Protein 3E05 (pdb70)

Secondary structure (DSSP, 8-state):
---SS---GGGS---TTTS--HHHHHHHHHHTT--TT-EEEEET-TT-HHHHHHHHH-TTSEEEEEE--HHHHHHHHHHHHHHT-TTEEEEE--TTTT-TTSPPPSEEEES--TT-HHHHHHHHHHHPPTT-EEEEEE-BHHHHHHHHHHHHHTT-EEEEEEEEEEEE----B-EEPPPEEEEEEE--/----SS---GGGS---TTTS--HHHHHHHHHHTT--TT-EEEEET-TT-HHHHHHHHH-TTSEEEEEE--HHHHHHHHHHHHHHT-TTEEEEE--TTTT-TTSPPPSEEEES--TT-HHHHHHHHHHHPPTT-EEEEEE-BHHHHHHHHHHHHHTT-EEEEEEEEEEE--SSSSS-B-EEPPPEEEEEEE--/--S-SS---GGGS---TTTS--HHHHHHHHHHTT--TT-EEEEET-TT-HHHHHHHHH-TTSEEEEEE--HHHHHHHHHHHHHHT-TTEEEEE--TTTTGGGSPPPSEEEES--TT-HHHHHHHHHHHPPTT-EEEEEE-BHHHHHHHHHHHHHTT-EEEEEEEEEEE-------B-EEPPPEEEEEEE-/--SS---GGGS---TTTS--HHHHHHHHHHTT--TT-EEEEET-TT-HHHHHHHHH-TTSEEEEEE--HHHHHHHHHHHHHTT-TTEEEEE--TTTT-TTSPPPSEEEES--TT-HHHHHHHHHHHPPTT-EEEEEE-SHHHHHHHHHHHHHTT-EEEEEEEEEEEEESSSS--EEEEPPPEEEEEEE-S--/---SS---GGGS---TTTS--HHHHHHHHHHTT--TT-EEEEET-TT-HHHHHHHHH-TTSEEEEEE--HHHHHHHHHHHHHHT-TTEEEEE--TTTT-TTSPPPSEEEES--TT-HHHHHHHHHHHPPTT-EEEEEE-BHHHHHHHHHHHHHTT-EEEEEEEEEEE--SS-TTS--EEPPPEEEEEEE--/---SS---GGGS---TTTS--HHHHHHHHHHTT--TT-EEEEET-TT-HHHHHHHHH-TTSEEEEEE--HHHHHHHHHHHHHTT-TTEEEEE--TTTT-TTSPPPSEEEES--TT-HHHHHHHHHHHPPTT-EEEEEE-BHHHHHHHHHHHHHTT-EEEEEEEEEEE----B-EEPPPEEEEEEE--/--SS---GGGS---TTTS--HHHHHHHHHHTT--TT-EEEEET-TT-HHHHHHHHH-TTSEEEEEE--HHHHHHHHHHHHHHT-TTEEEEE--TTTTSTTSPPPSEEEES--TT-HHHHHHHHHHHPPTT-EEEEEE-BHHHHHHHHHHHHHTT-EEEEEEEEEEE--SSSS--B-EEPPPEEEEEEE-/-TTS-SS---GGGS---TTTS--HHHHHHHHHHTT--TT-EEEEET-TT-HHHHHHHHH-TTSEEEEEE--HHHHHHHHHHHHHTT-TTEEEEE--TTTT-TTSPPPSEEEES--TT-HHHHHHHHHHHPPTT-EEEEEE-BHHHHHHHHHHHHHTT-EEEEEEEEEEE------B-EEPPPEEEEEEE--

Structure (mmCIF, N/CA/C/O backbone):
data_3E05
#
_entry.id   3E05
#
_cell.length_a   124.710
_cell.length_b   83.451
_cell.length_c   149.056
_cell.angle_alpha   90.00
_cell.angle_beta   95.72
_cell.angle_gamma   90.00
#
_symmetry.space_group_name_H-M   'C 1 2 1'
#
loop_
_entity.id
_entity.type
_entity.pdbx_description
1 polymer 'Precorrin-6Y C5,15-methyltran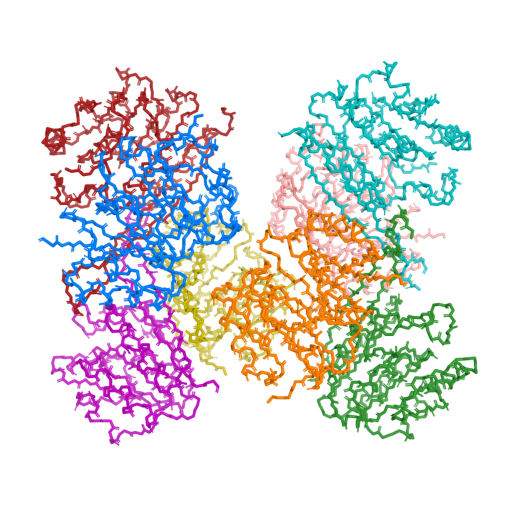sferase (Decarboxylating)'
2 non-polymer 'CHLORIDE ION'
3 non-polymer GLYCEROL
4 water water
#
loop_
_atom_site.group_PDB
_atom_site.id
_atom_site.type_symbol
_atom_site.label_atom_id
_atom_site.label_alt_id
_atom_site.label_comp_id
_atom_site.label_asym_id
_atom_site.label_entity_id
_atom_site.label_seq_id
_atom_site.pdbx_PDB_ins_code
_atom_site.Cartn_x
_atom_site.Cartn_y
_atom_site.Cartn_z
_atom_site.occupancy
_atom_site.B_iso_or_equiv
_atom_site.auth_seq_id
_atom_site.auth_comp_id
_atom_site.auth_asym_id
_atom_site.auth_atom_id
_atom_site.pdbx_PDB_model_num
ATOM 1 N N . GLN A 1 5 ? -9.927 -5.363 31.796 1.00 56.17 213 GLN A N 1
ATOM 2 C CA . GLN A 1 5 ? -9.620 -5.325 33.259 1.00 55.00 213 GLN A CA 1
ATOM 3 C C . GLN A 1 5 ? -10.885 -5.198 34.114 1.00 46.88 213 GLN A C 1
ATOM 4 O O . GLN A 1 5 ? -11.647 -4.226 34.001 1.00 42.53 213 GLN A O 1
ATOM 10 N N . TYR A 1 6 ? -11.088 -6.199 34.967 1.00 44.35 214 TYR A N 1
ATOM 11 C CA . TYR A 1 6 ? -12.217 -6.234 35.901 1.00 40.01 214 TYR A CA 1
ATOM 12 C C . TYR A 1 6 ? -11.708 -6.238 37.328 1.00 37.88 214 TYR A C 1
ATOM 13 O O . TYR A 1 6 ? -10.649 -6.834 37.594 1.00 34.86 214 TYR A O 1
ATOM 22 N N . PRO A 1 7 ? -12.459 -5.603 38.267 1.00 39.10 215 PRO A N 1
ATOM 23 C CA . PRO A 1 7 ? -11.993 -5.666 39.653 1.00 32.72 215 PRO A CA 1
ATOM 24 C C . PRO A 1 7 ? -11.995 -7.091 40.197 1.00 31.70 215 PRO A C 1
ATOM 25 O O . PRO A 1 7 ? -12.636 -7.969 39.612 1.00 35.56 215 PRO A O 1
ATOM 29 N N . VAL A 1 8 ? -11.270 -7.304 41.296 1.00 29.50 216 VAL A N 1
ATOM 30 C CA . VAL A 1 8 ? -11.200 -8.601 41.945 1.00 28.35 216 VAL A CA 1
ATOM 31 C C . VAL A 1 8 ? -12.615 -8.985 42.436 1.00 30.01 216 VAL A C 1
ATOM 32 O O . VAL A 1 8 ? -13.068 -10.105 42.215 1.00 29.06 216 VAL A O 1
ATOM 36 N N . ILE A 1 9 ? -13.304 -8.037 43.085 1.00 26.49 217 ILE A N 1
ATOM 37 C CA . ILE A 1 9 ? -14.713 -8.200 43.426 1.00 29.14 217 ILE A CA 1
ATOM 38 C C . ILE A 1 9 ? -15.356 -6.863 43.148 1.00 32.51 217 ILE A C 1
ATOM 39 O O . ILE A 1 9 ? -14.672 -5.833 43.135 1.00 31.12 217 ILE A O 1
ATOM 44 N N . GLY A 1 10 ? -16.665 -6.876 42.939 1.00 31.35 218 GLY A N 1
ATOM 45 C CA . GLY A 1 10 ? -17.402 -5.652 42.674 1.00 31.37 218 GLY A CA 1
ATOM 46 C C . GLY A 1 10 ? -17.550 -5.384 41.192 1.00 34.86 218 GLY A C 1
ATOM 47 O O . GLY A 1 10 ? -17.611 -4.225 40.760 1.00 34.72 218 GLY A O 1
ATOM 48 N N . ILE A 1 11 ? -17.584 -6.459 40.416 1.00 34.08 219 ILE A N 1
ATOM 49 C CA . ILE A 1 11 ? -17.901 -6.377 38.987 1.00 32.61 219 ILE A CA 1
ATOM 50 C C . ILE A 1 11 ? -19.358 -5.940 38.874 1.00 34.96 219 ILE A C 1
ATOM 51 O O . ILE A 1 11 ? -20.216 -6.471 39.580 1.00 35.65 219 ILE A O 1
ATOM 56 N N . ASP A 1 12 ? -19.619 -4.938 38.036 1.00 33.37 220 ASP A N 1
ATOM 57 C CA . ASP A 1 12 ? -20.968 -4.387 37.866 1.00 39.91 220 ASP A CA 1
ATOM 58 C C . ASP A 1 12 ? -21.918 -5.458 37.366 1.00 36.37 220 ASP A C 1
ATOM 59 O O . ASP A 1 12 ? -21.538 -6.244 36.496 1.00 36.17 220 ASP A O 1
ATOM 64 N N . ASP A 1 13 ? -23.139 -5.479 37.911 1.00 34.06 221 ASP A N 1
ATOM 65 C CA . ASP A 1 13 ? -24.130 -6.516 37.578 1.00 36.00 221 ASP A CA 1
ATOM 66 C C . ASP A 1 13 ? -24.430 -6.582 36.073 1.00 35.57 221 ASP A C 1
ATOM 67 O O . ASP A 1 13 ? -24.696 -7.662 35.543 1.00 34.29 221 ASP A O 1
ATOM 72 N N . ASP A 1 14 ? -24.375 -5.427 35.403 1.00 38.25 222 ASP A N 1
ATOM 73 C CA . ASP A 1 14 ? -24.665 -5.327 33.958 1.00 43.71 222 ASP A CA 1
ATOM 74 C C . ASP A 1 14 ? -23.681 -6.080 33.066 1.00 43.19 222 ASP A C 1
ATOM 75 O O . ASP A 1 14 ? -23.987 -6.359 31.904 1.00 44.53 222 ASP A O 1
ATOM 80 N N . GLU A 1 15 ? -22.504 -6.394 33.605 1.00 36.86 223 GLU A N 1
ATOM 81 C CA . GLU A 1 15 ? -21.453 -7.087 32.863 1.00 37.65 223 GLU A CA 1
ATOM 82 C C . GLU A 1 15 ? -21.686 -8.585 32.772 1.00 38.18 223 GLU A C 1
ATOM 83 O O . GLU A 1 15 ? -21.056 -9.283 31.969 1.00 39.23 223 GLU A O 1
ATOM 89 N N . PHE A 1 16 ? -22.587 -9.090 33.604 1.00 37.29 224 PHE A N 1
ATOM 90 C CA . PHE A 1 16 ? -22.910 -10.495 33.561 1.00 34.91 224 PHE A CA 1
ATOM 91 C C . PHE A 1 16 ? -24.083 -10.704 32.615 1.00 37.94 224 PHE A C 1
ATOM 92 O O . PHE A 1 16 ? -25.014 -9.890 32.575 1.00 39.39 224 PHE A O 1
ATOM 100 N N . ALA A 1 17 ? -24.018 -11.781 31.842 1.00 37.42 225 ALA A N 1
ATOM 101 C CA . ALA A 1 17 ? -25.172 -12.252 31.091 1.00 41.28 225 ALA A CA 1
ATOM 102 C C . ALA A 1 17 ? -26.091 -12.870 32.127 1.00 41.40 225 ALA A C 1
ATOM 103 O O . ALA A 1 17 ? -25.686 -13.780 32.862 1.00 39.19 225 ALA A O 1
ATOM 105 N N . THR A 1 18 ? -27.312 -12.345 32.214 1.00 41.80 226 THR A N 1
ATOM 106 C CA . THR A 1 18 ? -28.236 -12.747 33.263 1.00 45.11 226 THR A CA 1
ATOM 107 C C . THR A 1 18 ? -29.701 -12.568 32.862 1.00 47.23 226 THR A C 1
ATOM 108 O O . THR A 1 18 ? -29.999 -12.119 31.760 1.00 49.05 226 THR A O 1
ATOM 112 N N . ALA A 1 19 ? -30.596 -12.959 33.762 1.00 49.02 227 ALA A N 1
ATOM 113 C CA . ALA A 1 19 ? -32.015 -12.664 33.654 1.00 51.67 227 ALA A CA 1
ATOM 114 C C . ALA A 1 19 ? -32.415 -11.814 34.849 1.00 56.73 227 ALA A C 1
ATOM 115 O O . ALA A 1 19 ? -31.713 -11.788 35.872 1.00 53.77 227 ALA A O 1
ATOM 117 N N . LYS A 1 20 ? -33.537 -11.112 34.700 1.00 60.47 228 LYS A N 1
ATOM 118 C CA . LYS A 1 20 ? -34.168 -10.365 35.779 1.00 64.68 228 LYS A CA 1
ATOM 119 C C . LYS A 1 20 ? -34.444 -11.287 36.972 1.00 61.42 228 LYS A C 1
ATOM 120 O O . LYS A 1 20 ? -34.961 -12.398 36.799 1.00 61.84 228 LYS A O 1
ATOM 126 N N . LYS A 1 21 ? -34.060 -10.818 38.162 1.00 57.34 229 LYS A N 1
ATOM 127 C CA . LYS A 1 21 ? -34.221 -11.528 39.455 1.00 56.74 229 LYS A CA 1
ATOM 128 C C . LYS A 1 21 ? -33.251 -12.703 39.694 1.00 52.22 229 LYS A C 1
ATOM 129 O O . LYS A 1 21 ? -33.259 -13.297 40.774 1.00 50.14 229 LYS A O 1
ATOM 135 N N . LEU A 1 22 ? -32.410 -13.024 38.710 1.00 43.51 230 LEU A N 1
ATOM 136 C CA . LEU A 1 22 ? -31.521 -14.184 38.818 1.00 40.07 230 LEU A CA 1
ATOM 137 C C . LEU A 1 22 ? -30.185 -13.887 39.507 1.00 37.40 230 LEU A C 1
ATOM 138 O O . LEU A 1 22 ? -29.746 -14.652 40.382 1.00 33.31 230 LEU A O 1
ATOM 143 N N . ILE A 1 23 ? -29.540 -12.796 39.096 1.00 32.92 231 ILE A N 1
ATOM 144 C CA . ILE A 1 23 ? -28.191 -12.497 39.565 1.00 34.90 231 ILE A CA 1
ATOM 145 C C . ILE A 1 23 ? -28.123 -12.261 41.092 1.00 33.16 231 ILE A C 1
ATOM 146 O O . ILE A 1 23 ? -29.022 -11.660 41.687 1.00 33.85 231 ILE A O 1
ATOM 151 N N . THR A 1 24 ? -27.088 -12.802 41.727 1.00 32.93 232 THR A N 1
ATOM 152 C CA . THR A 1 24 ? -26.753 -12.369 43.074 1.00 30.14 232 THR A CA 1
ATOM 153 C C . THR A 1 24 ? -26.160 -10.973 42.855 1.00 31.06 232 THR A C 1
ATOM 154 O O . THR A 1 24 ? -25.068 -10.831 42.296 1.00 30.62 232 THR A O 1
ATOM 158 N N . LYS A 1 25 ? -26.905 -9.944 43.256 1.00 26.06 233 LYS A N 1
ATOM 159 C CA . LYS A 1 25 ? -26.472 -8.566 43.041 1.00 24.62 233 LYS A CA 1
ATOM 160 C C . LYS A 1 25 ? -25.183 -8.236 43.778 1.00 28.87 233 LYS A C 1
ATOM 161 O O . LYS A 1 25 ? -24.881 -8.831 44.802 1.00 23.40 233 LYS A O 1
ATOM 167 N N . GLN A 1 26 ? -24.452 -7.252 43.247 1.00 25.74 234 GLN A N 1
ATOM 168 C CA . GLN A 1 26 ? -23.098 -6.895 43.665 1.00 25.84 234 GLN A CA 1
ATOM 169 C C . GLN A 1 26 ? -22.848 -6.775 45.166 1.00 25.17 234 GLN A C 1
ATOM 170 O O . GLN A 1 26 ? -21.878 -7.330 45.680 1.00 23.15 234 GLN A O 1
ATOM 176 N N . GLU A 1 27 ? -23.698 -6.015 45.858 1.00 23.51 235 GLU A N 1
ATOM 177 C CA . GLU A 1 27 ? -23.504 -5.752 47.269 1.00 24.28 235 GLU A CA 1
ATOM 178 C C . GLU A 1 27 ? -23.676 -7.026 48.109 1.00 22.70 235 GLU A C 1
ATOM 179 O O . GLU A 1 27 ? -22.821 -7.338 48.933 1.00 22.91 235 GLU A O 1
ATOM 185 N N . VAL A 1 28 ? -24.755 -7.765 47.856 1.00 21.33 236 VAL A N 1
ATOM 186 C CA . VAL A 1 28 ? -25.066 -9.009 48.575 1.00 24.16 236 VAL A CA 1
ATOM 187 C C . VAL A 1 28 ? -24.049 -10.092 48.192 1.00 23.34 236 VAL A C 1
ATOM 188 O O . VAL A 1 28 ? -23.650 -10.924 49.026 1.00 20.98 236 VAL A O 1
ATOM 192 N N . ARG A 1 29 ? -23.630 -10.071 46.930 1.00 22.86 237 ARG A N 1
ATOM 193 C CA . ARG A 1 29 ? -22.513 -10.929 46.483 1.00 22.61 237 ARG A CA 1
ATOM 194 C C . ARG A 1 29 ? -21.236 -10.744 47.318 1.00 19.99 237 ARG A C 1
ATOM 195 O O . ARG A 1 29 ? -20.648 -11.716 47.753 1.00 24.12 237 ARG A O 1
ATOM 203 N N . ALA A 1 30 ? -20.817 -9.494 47.521 1.00 23.19 238 ALA A N 1
ATOM 204 C CA . ALA A 1 30 ? -19.692 -9.160 48.376 1.00 27.46 238 ALA A CA 1
ATOM 205 C C . ALA A 1 30 ? -19.871 -9.696 49.806 1.00 23.92 238 ALA A C 1
ATOM 206 O O . ALA A 1 30 ? -18.950 -10.296 50.351 1.00 22.64 238 ALA A O 1
ATOM 208 N N . VAL A 1 31 ? -21.048 -9.493 50.405 1.00 24.28 239 VAL A N 1
ATOM 209 C CA . VAL A 1 31 ? -21.299 -10.026 51.756 1.00 24.54 239 VAL A CA 1
ATOM 210 C C . VAL A 1 31 ? -21.291 -11.559 51.739 1.00 25.02 239 VAL A C 1
ATOM 211 O O . VAL A 1 31 ? -20.728 -12.192 52.639 1.00 23.30 239 VAL A O 1
ATOM 215 N N . THR A 1 32 ? -21.862 -12.143 50.694 1.00 24.11 240 THR A N 1
ATOM 216 C CA . THR A 1 32 ? -21.880 -13.606 50.568 1.00 23.03 240 THR A CA 1
ATOM 217 C C . THR A 1 32 ? -20.449 -14.168 50.521 1.00 26.81 240 THR A C 1
ATOM 218 O O . THR A 1 32 ? -20.111 -15.098 51.264 1.00 27.51 240 THR A O 1
ATOM 222 N N . LEU A 1 33 ? -19.614 -13.561 49.683 1.00 23.84 241 LEU A N 1
ATOM 223 C CA . LEU A 1 33 ? -18.197 -13.947 49.574 1.00 26.33 241 LEU A CA 1
ATOM 224 C C . LEU A 1 33 ? -17.495 -13.876 50.922 1.00 27.61 241 LEU A C 1
ATOM 225 O O . LEU A 1 33 ? -16.771 -14.794 51.299 1.00 26.98 241 LEU A O 1
ATOM 230 N N . SER A 1 34 ? -17.762 -12.786 51.648 1.00 23.77 242 SER A N 1
ATOM 231 C CA . SER A 1 34 ? -17.236 -12.533 52.974 1.00 28.69 242 SER A CA 1
ATOM 232 C C . SER A 1 34 ? -17.655 -13.650 53.939 1.00 29.47 242 SER A C 1
ATOM 233 O O . SER A 1 34 ? -16.816 -14.204 54.653 1.00 30.11 242 SER A O 1
ATOM 236 N N . LYS A 1 35 ? -18.933 -14.026 53.903 1.00 22.90 243 LYS A N 1
ATOM 237 C CA . LYS A 1 35 ? -19.453 -15.083 54.801 1.00 27.59 243 LYS A CA 1
ATOM 238 C C . LYS A 1 35 ? -18.864 -16.463 54.498 1.00 27.35 243 LYS A C 1
ATOM 239 O O . LYS A 1 35 ? -18.727 -17.313 55.397 1.00 27.48 243 LYS A O 1
ATOM 245 N N . LEU A 1 36 ? -18.537 -16.684 53.232 1.00 28.72 244 LEU A N 1
ATOM 246 C CA . LEU A 1 36 ? -17.903 -17.936 52.823 1.00 31.70 244 LEU A CA 1
ATOM 247 C C . LEU A 1 36 ? -16.506 -18.157 53.412 1.00 34.44 244 LEU A C 1
ATOM 248 O O . LEU A 1 36 ? -16.004 -19.278 53.353 1.00 36.11 244 LEU A O 1
ATOM 253 N N . ARG A 1 37 ? -15.887 -17.104 53.962 1.00 32.80 245 ARG A N 1
ATOM 254 C CA . ARG A 1 37 ? -14.573 -17.204 54.628 1.00 39.00 245 ARG A CA 1
ATOM 255 C C . ARG A 1 37 ? -13.539 -17.892 53.722 1.00 35.21 245 ARG A C 1
ATOM 256 O O . ARG A 1 37 ? -12.947 -18.898 54.099 1.00 37.71 245 ARG A O 1
ATOM 264 N N . LEU A 1 38 ? -13.339 -17.332 52.531 1.00 33.87 246 LEU A N 1
ATOM 265 C CA . LEU A 1 38 ? -12.522 -17.960 51.492 1.00 34.54 246 LEU A CA 1
ATOM 266 C C . LEU A 1 38 ? -11.037 -17.773 51.770 1.00 37.54 246 LEU A C 1
ATOM 267 O O . LEU A 1 38 ? -10.627 -16.776 52.353 1.00 36.56 246 LEU A O 1
ATOM 272 N N . GLN A 1 39 ? -10.243 -18.750 51.358 1.00 37.60 247 GLN A N 1
ATOM 273 C CA . GLN A 1 39 ? -8.792 -18.608 51.326 1.00 42.96 247 GLN A CA 1
ATOM 274 C C . GLN A 1 39 ? -8.336 -19.428 50.138 1.00 41.86 247 GLN A C 1
ATOM 275 O O . GLN A 1 39 ? -9.058 -20.329 49.720 1.00 40.83 247 GLN A O 1
ATOM 281 N N . ASP A 1 40 ? -7.166 -19.123 49.583 1.00 41.37 248 ASP A N 1
ATOM 282 C CA . ASP A 1 40 ? -6.664 -19.826 48.384 1.00 42.67 248 ASP A CA 1
ATOM 283 C C . ASP A 1 40 ? -6.571 -21.338 48.589 1.00 39.75 248 ASP A C 1
ATOM 284 O O . ASP A 1 40 ? -6.471 -21.796 49.731 1.00 40.67 248 ASP A O 1
ATOM 289 N N . ASP A 1 41 ? -6.652 -22.094 47.482 1.00 43.67 249 ASP A N 1
ATOM 290 C CA . ASP A 1 41 ? -6.498 -23.578 47.454 1.00 44.14 249 ASP A CA 1
ATOM 291 C C . ASP A 1 41 ? -7.694 -24.421 47.920 1.00 44.71 249 ASP A C 1
ATOM 292 O O . ASP A 1 41 ? -7.600 -25.653 47.938 1.00 42.85 249 ASP A O 1
ATOM 297 N N . LEU A 1 42 ? -8.804 -23.788 48.307 1.00 40.58 250 LEU A N 1
ATOM 298 C CA . LEU A 1 42 ? -9.963 -24.565 48.760 1.00 39.09 250 LEU A CA 1
ATOM 299 C C . LEU A 1 42 ? -10.791 -25.074 47.579 1.00 34.26 250 LEU A C 1
ATOM 300 O O . LEU A 1 42 ? -10.712 -24.530 46.482 1.00 39.83 250 LEU A O 1
ATOM 305 N N . VAL A 1 43 ? -11.582 -26.116 47.824 1.00 35.54 251 VAL A N 1
ATOM 306 C CA . VAL A 1 43 ? -12.610 -26.556 46.887 1.00 35.21 251 VAL A CA 1
ATOM 307 C C . VAL A 1 43 ? -13.975 -25.950 47.267 1.00 31.60 251 VAL A C 1
ATOM 308 O O . VAL A 1 43 ? -14.410 -26.096 48.403 1.00 33.55 251 VAL A O 1
ATOM 312 N N . MET A 1 44 ? -14.644 -25.316 46.308 1.00 32.76 252 MET A N 1
ATOM 313 C CA . MET A 1 44 ? -15.960 -24.698 46.545 1.00 33.75 252 MET A CA 1
ATOM 314 C C . MET A 1 44 ? -16.991 -25.210 45.560 1.00 31.38 252 MET A C 1
ATOM 315 O O . MET A 1 44 ? -16.700 -25.338 44.372 1.00 35.49 252 MET A O 1
ATOM 320 N N . TRP A 1 45 ? -18.179 -25.548 46.065 1.00 30.51 253 TRP A N 1
ATOM 321 C CA . TRP A 1 45 ? -19.336 -25.860 45.225 1.00 29.93 253 TRP A CA 1
ATOM 322 C C . TRP A 1 45 ? -20.304 -24.665 45.231 1.00 32.99 253 TRP A C 1
ATOM 323 O O . TRP A 1 45 ? -20.598 -24.104 46.289 1.00 31.70 253 TRP A O 1
ATOM 334 N N . ASP A 1 46 ? -20.781 -24.286 44.051 1.00 29.87 254 ASP A N 1
ATOM 335 C CA . ASP A 1 46 ? -21.796 -23.252 43.889 1.00 30.96 254 ASP A CA 1
ATOM 336 C C . ASP A 1 46 ? -23.038 -23.914 43.293 1.00 32.23 254 ASP A C 1
ATOM 337 O O . ASP A 1 46 ? -23.173 -24.041 42.062 1.00 32.81 254 ASP A O 1
ATOM 342 N N . ILE A 1 47 ? -23.934 -24.328 44.183 1.00 28.39 255 ILE A N 1
ATOM 343 C CA . ILE A 1 47 ? -25.154 -25.041 43.818 1.00 28.67 255 ILE A CA 1
ATOM 344 C C . ILE A 1 47 ? -26.266 -24.067 43.384 1.00 31.12 255 ILE A C 1
ATOM 345 O O . ILE A 1 47 ? -26.714 -23.217 44.169 1.00 30.82 255 ILE A O 1
ATOM 350 N N . GLY A 1 48 ? -26.702 -24.206 42.128 1.00 30.42 256 GLY A N 1
ATOM 351 C CA . GLY A 1 48 ? -27.730 -23.337 41.544 1.00 27.31 256 GLY A CA 1
ATOM 352 C C . GLY A 1 48 ? -27.063 -22.038 41.177 1.00 32.45 256 GLY A C 1
ATOM 353 O O . GLY A 1 48 ? -27.463 -20.963 41.636 1.00 32.88 256 GLY A O 1
ATOM 354 N N . ALA A 1 49 ? -26.025 -22.137 40.349 1.00 30.68 257 ALA A N 1
ATOM 355 C CA . ALA A 1 49 ? -25.112 -21.011 40.098 1.00 28.64 257 ALA A CA 1
ATOM 356 C C . ALA A 1 49 ? -25.721 -19.806 39.404 1.00 29.74 257 ALA A C 1
ATOM 357 O O . ALA A 1 49 ? -25.239 -18.684 39.575 1.00 29.12 257 ALA A O 1
ATOM 359 N N . GLY A 1 50 ? -26.771 -20.039 38.617 1.00 30.63 258 GLY A N 1
ATOM 360 C CA . GLY A 1 50 ? -27.487 -18.958 37.962 1.00 34.41 258 GLY A CA 1
ATOM 361 C C . GLY A 1 50 ? -26.674 -18.371 36.831 1.00 35.09 258 GLY A C 1
ATOM 362 O O . GLY A 1 50 ? -26.562 -18.977 35.772 1.00 36.67 258 GLY A O 1
ATOM 363 N N . SER A 1 51 ? -26.113 -17.187 37.067 1.00 34.20 259 SER A N 1
ATOM 364 C CA . SER A 1 51 ? -25.215 -16.557 36.108 1.00 36.26 259 SER A CA 1
ATOM 365 C C . SER A 1 51 ? -23.747 -16.793 36.455 1.00 33.99 259 SER A C 1
ATOM 366 O O . SER A 1 51 ? -22.863 -16.313 35.748 1.00 32.59 259 SER A O 1
ATOM 369 N N . ALA A 1 52 ? -23.512 -17.519 37.549 1.00 27.43 260 ALA A N 1
ATOM 370 C CA . ALA A 1 52 ? -22.176 -17.772 38.103 1.00 32.84 260 ALA A CA 1
ATOM 371 C C . ALA A 1 52 ? -21.416 -16.518 38.569 1.00 28.55 260 ALA A C 1
ATOM 372 O O . ALA A 1 52 ? -20.192 -16.527 38.635 1.00 30.22 260 ALA A O 1
ATOM 374 N N . SER A 1 53 ? -22.122 -15.450 38.937 1.00 27.56 261 SER A N 1
ATOM 375 C CA . SER A 1 53 ? -21.412 -14.268 39.400 1.00 28.22 261 SER A CA 1
ATOM 376 C C . SER A 1 53 ? -20.662 -14.526 40.720 1.00 27.32 261 SER A C 1
ATOM 377 O O . SER A 1 53 ? -19.597 -13.976 40.924 1.00 24.05 261 SER A O 1
ATOM 380 N N . VAL A 1 54 ? -21.207 -15.386 41.588 1.00 24.82 262 VAL A N 1
ATOM 381 C CA . VAL A 1 54 ? -20.565 -15.683 42.884 1.00 28.14 262 VAL A CA 1
ATOM 382 C C . VAL A 1 54 ? -19.304 -16.534 42.651 1.00 29.00 262 VAL A C 1
ATOM 383 O O . VAL A 1 54 ? -18.256 -16.243 43.209 1.00 24.68 262 VAL A O 1
ATOM 387 N N . SER A 1 55 ? -19.434 -17.565 41.815 1.00 28.79 263 SER A N 1
ATOM 388 C CA . SER A 1 55 ? -18.305 -18.375 41.353 1.00 30.03 263 SER A CA 1
ATOM 389 C C . SER A 1 55 ? -17.145 -17.591 40.753 1.00 29.04 263 SER A C 1
ATOM 390 O O . SER A 1 55 ? -15.985 -17.831 41.101 1.00 32.69 263 SER A O 1
ATOM 393 N N . ILE A 1 56 ? -17.474 -16.665 39.858 1.00 30.27 264 ILE A N 1
ATOM 394 C CA . ILE A 1 56 ? -16.495 -15.852 39.141 1.00 30.95 264 ILE A CA 1
ATOM 395 C C . ILE A 1 56 ? -15.691 -14.972 40.086 1.00 35.15 264 ILE A C 1
ATOM 396 O O . ILE A 1 56 ? -14.459 -14.989 40.044 1.00 29.88 264 ILE A O 1
ATOM 401 N N . GLU A 1 57 ? -16.366 -14.244 40.979 1.00 29.87 265 GLU A N 1
ATOM 402 C CA . GLU A 1 57 ? -15.644 -13.459 41.956 1.00 27.13 265 GLU A CA 1
ATOM 403 C C . GLU A 1 57 ? -14.905 -14.297 42.999 1.00 27.97 265 GLU A C 1
ATOM 404 O O . GLU A 1 57 ? -13.798 -13.943 43.397 1.00 32.79 265 GLU A O 1
ATOM 410 N N . ALA A 1 58 ? -15.488 -15.411 43.427 1.00 26.70 266 ALA A N 1
ATOM 411 C CA . ALA A 1 58 ? -14.768 -16.346 44.309 1.00 32.44 266 ALA A CA 1
ATOM 412 C C . ALA A 1 58 ? -13.483 -16.887 43.666 1.00 33.06 266 ALA A C 1
ATOM 413 O O . ALA A 1 58 ? -12.507 -17.143 44.369 1.00 31.77 266 ALA A O 1
ATOM 415 N N . SER A 1 59 ? -13.498 -17.047 42.342 1.00 34.23 267 SER A N 1
ATOM 416 C CA . SER A 1 59 ? -12.319 -17.496 41.601 1.00 36.68 267 SER A CA 1
ATOM 417 C C . SER A 1 59 ? -11.192 -16.481 41.625 1.00 35.99 267 SER A C 1
ATOM 418 O O . SER A 1 59 ? -10.021 -16.849 41.562 1.00 34.88 267 SER A O 1
ATOM 421 N N . ASN A 1 60 ? -11.555 -15.208 41.729 1.00 31.35 268 ASN A N 1
ATOM 422 C CA . ASN A 1 60 ? -10.590 -14.141 41.853 1.00 36.10 268 ASN A CA 1
ATOM 423 C C . ASN A 1 60 ? -9.991 -14.112 43.252 1.00 40.01 268 ASN A C 1
ATOM 424 O O . ASN A 1 60 ? -8.841 -13.698 43.422 1.00 34.57 268 ASN A O 1
ATOM 429 N N . LEU A 1 61 ? -10.776 -14.554 44.244 1.00 39.30 269 LEU A N 1
ATOM 430 C CA . LEU A 1 61 ? -10.330 -14.631 45.645 1.00 38.93 269 LEU A CA 1
ATOM 431 C C . LEU A 1 61 ? -9.460 -15.865 45.921 1.00 40.25 269 LEU A C 1
ATOM 432 O O . LEU A 1 61 ? -8.556 -15.817 46.755 1.00 39.61 269 LEU A O 1
ATOM 437 N N . MET A 1 62 ? -9.751 -16.959 45.216 1.00 39.64 270 MET A N 1
ATOM 438 C CA . MET A 1 62 ? -8.982 -18.196 45.291 1.00 37.85 270 MET A CA 1
ATOM 439 C C . MET A 1 62 ? -8.436 -18.568 43.898 1.00 39.61 270 MET A C 1
ATOM 440 O O . MET A 1 62 ? -9.003 -19.443 43.234 1.00 40.33 270 MET A O 1
ATOM 445 N N . PRO A 1 63 ? -7.338 -17.917 43.455 1.00 39.74 271 PRO A N 1
ATOM 446 C CA . PRO A 1 63 ? -6.808 -18.163 42.103 1.00 43.45 271 PRO A CA 1
ATOM 447 C C . PRO A 1 63 ? -6.374 -19.621 41.882 1.00 43.09 271 PRO A C 1
ATOM 448 O O . PRO A 1 63 ? -6.484 -20.131 40.768 1.00 43.18 271 PRO A O 1
ATOM 452 N N . ASN A 1 64 ? -5.911 -20.272 42.948 1.00 41.61 272 ASN A N 1
ATOM 453 C CA . ASN A 1 64 ? -5.501 -21.673 42.907 1.00 43.20 272 ASN A CA 1
ATOM 454 C C . ASN A 1 64 ? -6.490 -22.604 43.597 1.00 45.63 272 ASN A C 1
ATOM 455 O O . ASN A 1 64 ? -6.242 -23.804 43.731 1.00 43.44 272 ASN A O 1
ATOM 460 N N . GLY A 1 65 ? -7.618 -22.056 44.041 1.00 43.91 273 GLY A N 1
ATOM 461 C CA . GLY A 1 65 ? -8.727 -22.899 44.473 1.00 40.85 273 GLY A CA 1
ATOM 462 C C . GLY A 1 65 ? -9.458 -23.457 43.266 1.00 41.78 273 GLY A C 1
ATOM 463 O O . GLY A 1 65 ? -9.203 -23.051 42.131 1.00 44.73 273 GLY A O 1
ATOM 464 N N . ARG A 1 66 ? -10.380 -24.367 43.485 1.00 41.78 274 ARG A N 1
ATOM 465 C CA . ARG A 1 66 ? -11.174 -24.944 42.429 1.00 43.76 274 ARG A CA 1
ATOM 466 C C . ARG A 1 66 ? -12.634 -24.710 42.733 1.00 39.41 274 ARG A C 1
ATOM 467 O O . ARG A 1 66 ? -13.078 -25.037 43.773 1.00 36.21 274 ARG A O 1
ATOM 475 N N . ILE A 1 67 ? -13.362 -24.152 41.791 1.00 38.07 275 ILE A N 1
ATOM 476 C CA . ILE A 1 67 ? -14.780 -23.847 41.986 1.00 37.33 275 ILE A CA 1
ATOM 477 C C . ILE A 1 67 ? -15.644 -24.650 41.018 1.00 35.81 275 ILE A C 1
ATOM 478 O O . ILE A 1 67 ? -15.381 -24.686 39.823 1.00 38.79 275 ILE A O 1
ATOM 483 N N . PHE A 1 68 ? -16.668 -25.307 41.553 1.00 35.11 276 PHE A N 1
ATOM 484 C CA . PHE A 1 68 ? -17.578 -26.109 40.756 1.00 35.22 276 PHE A CA 1
ATOM 485 C C . PHE A 1 68 ? -18.971 -25.494 40.717 1.00 33.58 276 PHE A C 1
ATOM 486 O O . PHE A 1 68 ? -19.719 -25.521 41.713 1.00 36.91 276 PHE A O 1
ATOM 494 N N . ALA A 1 69 ? -19.300 -24.926 39.560 1.00 31.62 277 ALA A N 1
ATOM 495 C CA . ALA A 1 69 ? -20.569 -24.221 39.368 1.00 29.23 277 ALA A CA 1
ATOM 496 C C . ALA A 1 69 ? -21.617 -25.154 38.815 1.00 35.26 277 ALA A C 1
ATOM 497 O O . ALA A 1 69 ? -21.493 -25.659 37.683 1.00 37.06 277 ALA A O 1
ATOM 499 N N . LEU A 1 70 ? -22.640 -25.397 39.625 1.00 33.63 278 LEU A N 1
ATOM 500 C CA . LEU A 1 70 ? -23.699 -26.343 39.284 1.00 35.61 278 LEU A CA 1
ATOM 501 C C . LEU A 1 70 ? -25.005 -25.670 38.902 1.00 36.52 278 LEU A C 1
ATOM 502 O O . LEU A 1 70 ? -25.520 -24.833 39.646 1.00 35.14 278 LEU A O 1
ATOM 507 N N . GLU A 1 71 ? -25.549 -26.054 37.750 1.00 33.59 279 GLU A N 1
ATOM 508 C CA . GLU A 1 71 ? -26.764 -25.446 37.230 1.00 35.28 279 GLU A CA 1
ATOM 509 C C . GLU A 1 71 ? -27.504 -26.426 36.316 1.00 41.58 279 GLU A C 1
ATOM 510 O O . GLU A 1 71 ? -26.877 -27.095 35.505 1.00 43.49 279 GLU A O 1
ATOM 516 N N . ARG A 1 72 ? -28.824 -26.518 36.450 1.00 47.00 280 ARG A N 1
ATOM 517 C CA . ARG A 1 72 ? -29.568 -27.487 35.633 1.00 54.70 280 ARG A CA 1
ATOM 518 C C . ARG A 1 72 ? -30.373 -26.843 34.508 1.00 50.37 280 ARG A C 1
ATOM 519 O O . ARG A 1 72 ? -30.681 -27.499 33.515 1.00 55.87 280 ARG A O 1
ATOM 527 N N . ASN A 1 73 ? -30.678 -25.559 34.662 1.00 40.86 281 ASN A N 1
ATOM 528 C CA . ASN A 1 73 ? -31.458 -24.812 33.688 1.00 40.97 281 ASN A CA 1
ATOM 529 C C . ASN A 1 73 ? -30.660 -24.437 32.423 1.00 41.34 281 ASN A C 1
ATOM 530 O O . ASN A 1 73 ? -29.705 -23.669 32.511 1.00 38.24 281 ASN A O 1
ATOM 535 N N . PRO A 1 74 ? -31.087 -24.948 31.236 1.00 45.30 282 PRO A N 1
ATOM 536 C CA . PRO A 1 74 ? -30.478 -24.656 29.922 1.00 41.83 282 PRO A CA 1
ATOM 537 C C . PRO A 1 74 ? -30.229 -23.171 29.606 1.00 40.41 282 PRO A C 1
ATOM 538 O O . PRO A 1 74 ? -29.162 -22.836 29.078 1.00 39.69 282 PRO A O 1
ATOM 542 N N . GLN A 1 75 ? -31.189 -22.301 29.931 1.00 39.00 283 GLN A N 1
ATOM 543 C CA . GLN A 1 75 ? -31.012 -20.863 29.735 1.00 39.65 283 GLN A CA 1
ATOM 544 C C . GLN A 1 75 ? -29.897 -20.327 30.625 1.00 39.08 283 GLN A C 1
ATOM 545 O O . GLN A 1 75 ? -29.100 -19.497 30.198 1.00 38.93 283 GLN A O 1
ATOM 551 N N . TYR A 1 76 ? -29.842 -20.814 31.861 1.00 37.25 284 TYR A N 1
ATOM 552 C CA . TYR A 1 76 ? -28.842 -20.331 32.801 1.00 40.46 284 TYR A CA 1
ATOM 553 C C . TYR A 1 76 ? -27.462 -20.865 32.433 1.00 38.04 284 TYR A C 1
ATOM 554 O O . TYR A 1 76 ? -26.470 -20.173 32.624 1.00 35.90 284 TYR A O 1
ATOM 563 N N . LEU A 1 77 ? -27.421 -22.088 31.898 1.00 36.62 285 LEU A N 1
ATOM 564 C CA . LEU A 1 77 ? -26.169 -22.718 31.449 1.00 38.32 285 LEU A CA 1
ATOM 565 C C . LEU A 1 77 ? -25.502 -21.899 30.349 1.00 36.87 285 LEU A C 1
ATOM 566 O O . LEU A 1 77 ? -24.285 -21.756 30.338 1.00 37.06 285 LEU A O 1
ATOM 571 N N . GLY A 1 78 ? -26.317 -21.338 29.455 1.00 36.25 286 GLY A N 1
ATOM 572 C CA . GLY A 1 78 ? -25.846 -20.421 28.416 1.00 39.24 286 GLY A CA 1
ATOM 573 C C . GLY A 1 78 ? -25.258 -19.134 28.965 1.00 39.84 286 GLY A C 1
ATOM 574 O O . GLY A 1 78 ? -24.204 -18.694 28.497 1.00 38.27 286 GLY A O 1
ATOM 575 N N . PHE A 1 79 ? -25.937 -18.534 29.956 1.00 40.27 287 PHE A N 1
ATOM 576 C CA . PHE A 1 79 ? -25.404 -17.376 30.696 1.00 37.23 287 PHE A CA 1
ATOM 577 C C . PHE A 1 79 ? -24.019 -17.660 31.270 1.00 34.08 287 PHE A C 1
ATOM 578 O O . PHE A 1 79 ? -23.111 -16.845 31.115 1.00 34.51 287 PHE A O 1
ATOM 586 N N . ILE A 1 80 ? -23.880 -18.813 31.927 1.00 30.22 288 ILE A N 1
ATOM 587 C CA . ILE A 1 80 ? -22.638 -19.202 32.604 1.00 34.55 288 ILE A CA 1
ATOM 588 C C . ILE A 1 80 ? -21.504 -19.382 31.592 1.00 38.53 288 ILE A C 1
ATOM 589 O O . ILE A 1 80 ? -20.414 -18.838 31.793 1.00 35.19 288 ILE A O 1
ATOM 594 N N . ARG A 1 81 ? -21.786 -20.116 30.503 1.00 39.55 289 ARG A N 1
ATOM 595 C CA A ARG A 1 81 ? -20.819 -20.283 29.417 0.50 38.90 289 ARG A CA 1
ATOM 596 C CA B ARG A 1 81 ? -20.839 -20.285 29.394 0.50 39.22 289 ARG A CA 1
ATOM 597 C C . ARG A 1 81 ? -20.303 -18.935 28.930 1.00 38.09 289 ARG A C 1
ATOM 598 O O . ARG A 1 81 ? -19.094 -18.731 28.862 1.00 41.95 289 ARG A O 1
ATOM 613 N N . ASP A 1 82 ? -21.214 -18.008 28.632 1.00 36.64 290 ASP A N 1
ATOM 614 C CA . ASP A 1 82 ? -20.832 -16.657 28.176 1.00 41.77 290 ASP A CA 1
ATOM 615 C C . ASP A 1 82 ? -20.028 -15.872 29.208 1.00 42.70 290 ASP A C 1
ATOM 616 O O . ASP A 1 82 ? -19.117 -15.121 28.858 1.00 39.62 290 ASP A O 1
ATOM 621 N N . ASN A 1 83 ? -20.379 -16.039 30.480 1.00 39.97 291 ASN A N 1
ATOM 622 C CA . ASN A 1 83 ? -19.700 -15.332 31.555 1.00 40.08 291 ASN A CA 1
ATOM 623 C C . ASN A 1 83 ? -18.299 -15.845 31.817 1.00 38.72 291 ASN A C 1
ATOM 624 O O . ASN A 1 83 ? -17.378 -15.048 31.963 1.00 37.99 291 ASN A O 1
ATOM 629 N N . LEU A 1 84 ? -18.147 -17.168 31.879 1.00 39.24 292 LEU A N 1
ATOM 630 C CA . LEU A 1 84 ? -16.846 -17.777 32.167 1.00 44.43 292 LEU A CA 1
ATOM 631 C C . LEU A 1 84 ? -15.805 -17.426 31.100 1.00 46.71 292 LEU A C 1
ATOM 632 O O . LEU A 1 84 ? -14.633 -17.201 31.413 1.00 49.23 292 LEU A O 1
ATOM 637 N N . LYS A 1 85 ? -16.244 -17.342 29.849 1.00 47.48 293 LYS A N 1
ATOM 638 C CA . LYS A 1 85 ? -15.341 -16.912 28.800 1.00 53.50 293 LYS A CA 1
ATOM 639 C C . LYS A 1 85 ? -15.145 -15.390 28.709 1.00 52.46 293 LYS A C 1
ATOM 640 O O . LYS A 1 85 ? -14.097 -14.947 28.242 1.00 54.87 293 LYS A O 1
ATOM 646 N N . LYS A 1 86 ? -16.110 -14.595 29.182 1.00 45.84 294 LYS A N 1
ATOM 647 C CA . LYS A 1 86 ? -15.897 -13.141 29.276 1.00 41.52 294 LYS A CA 1
ATOM 648 C C . LYS A 1 86 ? -14.905 -12.775 30.387 1.00 45.25 294 LYS A C 1
ATOM 649 O O . LYS A 1 86 ? -14.036 -11.916 30.200 1.00 44.52 294 LYS A O 1
ATOM 655 N N . PHE A 1 87 ? -15.037 -13.434 31.537 1.00 43.01 295 PHE A N 1
ATOM 656 C CA . PHE A 1 87 ? -14.286 -13.047 32.728 1.00 41.37 295 PHE A CA 1
ATOM 657 C C . PHE A 1 87 ? -12.990 -13.813 32.978 1.00 46.81 295 PHE A C 1
ATOM 658 O O . PHE A 1 87 ? -12.273 -13.535 33.959 1.00 50.81 295 PHE A O 1
ATOM 666 N N . VAL A 1 88 ? -12.684 -14.736 32.065 1.00 46.16 296 VAL A N 1
ATOM 667 C CA . VAL A 1 88 ? -11.482 -15.572 32.118 1.00 51.96 296 VAL A CA 1
ATOM 668 C C . VAL A 1 88 ? -11.387 -16.238 33.496 1.00 50.03 296 VAL A C 1
ATOM 669 O O . VAL A 1 88 ? -10.422 -16.043 34.239 1.00 53.00 296 VAL A O 1
ATOM 673 N N . ALA A 1 89 ? -12.426 -16.992 33.842 1.00 46.89 297 ALA A N 1
ATOM 674 C CA . ALA A 1 89 ? -12.491 -17.652 35.136 1.00 45.40 297 ALA A CA 1
ATOM 675 C C . ALA A 1 89 ? -12.139 -19.123 34.954 1.00 44.40 297 ALA A C 1
ATOM 676 O O . ALA A 1 89 ? -13.007 -19.998 34.973 1.00 45.61 297 ALA A O 1
ATOM 678 N N . ARG A 1 90 ? -10.859 -19.381 34.806 1.00 45.00 298 ARG A N 1
ATOM 679 C CA . ARG A 1 90 ? -10.376 -20.694 34.404 1.00 46.50 298 ARG A CA 1
ATOM 680 C C . ARG A 1 90 ? -10.464 -21.769 35.458 1.00 45.46 298 ARG A C 1
ATOM 681 O O . ARG A 1 90 ? -10.541 -22.924 35.118 1.00 43.25 298 ARG A O 1
ATOM 689 N N . ASN A 1 91 ? -10.446 -21.388 36.732 1.00 39.78 299 ASN A N 1
ATOM 690 C CA . ASN A 1 91 ? -10.585 -22.321 37.839 1.00 39.58 299 ASN A CA 1
ATOM 691 C C . ASN A 1 91 ? -12.042 -22.630 38.211 1.00 38.46 299 ASN A C 1
ATOM 692 O O . ASN A 1 91 ? -12.305 -23.325 39.199 1.00 37.93 299 ASN A O 1
ATOM 697 N N . VAL A 1 92 ? -12.975 -22.130 37.408 1.00 35.61 300 VAL A N 1
ATOM 698 C CA . VAL A 1 92 ? -14.373 -22.523 37.533 1.00 37.90 300 VAL A CA 1
ATOM 699 C C . VAL A 1 92 ? -14.715 -23.593 36.496 1.00 38.27 300 VAL A C 1
ATOM 700 O O . VAL A 1 92 ? -14.510 -23.398 35.297 1.00 41.33 300 VAL A O 1
ATOM 704 N N . THR A 1 93 ? -15.245 -24.712 36.981 1.00 37.98 301 THR A N 1
ATOM 705 C CA . THR A 1 93 ? -15.765 -25.763 36.127 1.00 40.88 301 THR A CA 1
ATOM 706 C C . THR A 1 93 ? -17.285 -25.761 36.174 1.00 39.91 301 THR A C 1
ATOM 707 O O . THR A 1 93 ? -17.888 -25.919 37.249 1.00 42.39 301 THR A O 1
ATOM 711 N N . LEU A 1 94 ? -17.903 -25.571 35.015 1.00 38.68 302 LEU A N 1
ATOM 712 C CA . LEU A 1 94 ? -19.358 -25.666 34.905 1.00 39.21 302 LEU A CA 1
ATOM 713 C C . LEU A 1 94 ? -19.776 -27.135 34.918 1.00 43.27 302 LEU A C 1
ATOM 714 O O . LEU A 1 94 ? -19.214 -27.962 34.194 1.00 42.72 302 LEU A O 1
ATOM 719 N N . VAL A 1 95 ? -20.733 -27.462 35.779 1.00 40.07 303 VAL A N 1
ATOM 720 C CA . VAL A 1 95 ? -21.262 -28.815 35.884 1.00 40.36 303 VAL A CA 1
ATOM 721 C C . VAL A 1 95 ? -22.766 -28.754 35.665 1.00 44.81 303 VAL A C 1
ATOM 722 O O . VAL A 1 95 ? -23.484 -28.030 36.369 1.00 42.67 303 VAL A O 1
ATOM 726 N N . GLU A 1 96 ? -23.241 -29.496 34.667 1.00 44.73 304 GLU A N 1
ATOM 727 C CA . GLU A 1 96 ? -24.668 -29.568 34.377 1.00 48.38 304 GLU A CA 1
ATOM 728 C C . GLU A 1 96 ? -25.303 -30.645 35.254 1.00 47.89 304 GLU A C 1
ATOM 729 O O . GLU A 1 96 ? -25.056 -31.841 35.069 1.00 48.55 304 GLU A O 1
ATOM 735 N N . ALA A 1 97 ? -26.122 -30.217 36.211 1.00 49.47 305 ALA A N 1
ATOM 736 C CA . ALA A 1 97 ? -26.600 -31.109 37.262 1.00 48.08 305 ALA A CA 1
ATOM 737 C C . ALA A 1 97 ? -27.774 -30.538 38.044 1.00 50.73 305 ALA A C 1
ATOM 738 O O . ALA A 1 97 ? -27.826 -29.334 38.306 1.00 50.05 305 ALA A O 1
ATOM 740 N N . PHE A 1 98 ? -28.697 -31.425 38.416 1.00 51.31 306 PHE A N 1
ATOM 741 C CA . PHE A 1 98 ? -29.849 -31.123 39.261 1.00 52.62 306 PHE A CA 1
ATOM 742 C C . PHE A 1 98 ? -29.479 -31.631 40.655 1.00 53.01 306 PHE A C 1
ATOM 743 O O . PHE A 1 98 ? -29.775 -32.784 40.997 1.00 48.49 306 PHE A O 1
ATOM 751 N N . ALA A 1 99 ? -28.839 -30.776 41.455 1.00 49.02 307 ALA A N 1
ATOM 752 C CA . ALA A 1 99 ? -28.370 -31.165 42.794 1.00 46.49 307 ALA A CA 1
ATOM 753 C C . ALA A 1 99 ? -29.506 -31.741 43.654 1.00 43.72 307 ALA A C 1
ATOM 754 O O . ALA A 1 99 ? -30.631 -31.241 43.601 1.00 42.79 307 ALA A O 1
ATOM 756 N N . PRO A 1 100 ? -29.234 -32.802 44.441 1.00 42.32 308 PRO A N 1
ATOM 757 C CA . PRO A 1 100 ? -27.963 -33.455 44.788 1.00 43.13 308 PRO A CA 1
ATOM 758 C C . PRO A 1 100 ? -27.365 -34.418 43.750 1.00 44.50 308 PRO A C 1
ATOM 759 O O . PRO A 1 100 ? -26.332 -35.031 44.033 1.00 42.14 308 PRO A O 1
ATOM 763 N N . GLU A 1 101 ? -28.004 -34.562 42.590 1.00 45.45 309 GLU A N 1
ATOM 764 C CA . GLU A 1 101 ? -27.436 -35.340 41.483 1.00 52.03 309 GLU A CA 1
ATOM 765 C C . GLU A 1 101 ? -26.237 -34.585 40.909 1.00 52.81 309 GLU A C 1
ATOM 766 O O . GLU A 1 101 ? -26.304 -33.373 40.712 1.00 54.00 309 GLU A O 1
ATOM 772 N N . GLY A 1 102 ? -25.138 -35.300 40.678 1.00 49.75 310 GLY A N 1
ATOM 773 C CA . GLY A 1 102 ? -23.932 -34.716 40.092 1.00 49.36 310 GLY A CA 1
ATOM 774 C C . GLY A 1 102 ? -22.864 -34.315 41.097 1.00 46.79 310 GLY A C 1
ATOM 775 O O . GLY A 1 102 ? -21.788 -33.859 40.711 1.00 47.34 310 GLY A O 1
ATOM 776 N N . LEU A 1 103 ? -23.164 -34.480 42.384 1.00 44.33 311 LEU A N 1
ATOM 777 C CA . LEU A 1 103 ? -22.238 -34.102 43.454 1.00 45.99 311 LEU A CA 1
ATOM 778 C C . LEU A 1 103 ? -21.202 -35.193 43.717 1.00 48.19 311 LEU A C 1
ATOM 779 O O . LEU A 1 103 ? -20.093 -34.906 44.177 1.00 43.84 311 LEU A O 1
ATOM 784 N N . ASP A 1 104 ? -21.568 -36.441 43.410 1.00 52.87 312 ASP A N 1
ATOM 785 C CA . ASP A 1 104 ? -20.715 -37.609 43.686 1.00 56.49 312 ASP A CA 1
ATOM 786 C C . ASP A 1 104 ? -19.396 -37.576 42.928 1.00 53.63 312 ASP A C 1
ATOM 787 O O . ASP A 1 104 ? -18.388 -38.081 43.416 1.00 57.61 312 ASP A O 1
ATOM 792 N N . ASP A 1 105 ? -19.416 -36.962 41.747 1.00 52.50 313 ASP A N 1
ATOM 793 C CA . ASP A 1 105 ? -18.243 -36.848 40.888 1.00 52.86 313 ASP A CA 1
ATOM 794 C C . ASP A 1 105 ? -17.303 -35.712 41.287 1.00 51.55 313 ASP A C 1
ATOM 795 O O . ASP A 1 105 ? -16.171 -35.634 40.801 1.00 50.17 313 ASP A O 1
ATOM 800 N N . LEU A 1 106 ? -17.772 -34.836 42.173 1.00 46.31 314 LEU A N 1
ATOM 801 C CA . LEU A 1 106 ? -17.007 -33.656 42.557 1.00 42.29 314 LEU A CA 1
ATOM 802 C C . LEU A 1 106 ? -16.068 -33.979 43.701 1.00 37.77 314 LEU A C 1
ATOM 803 O O . LEU A 1 106 ? -16.393 -34.824 44.536 1.00 37.90 314 LEU A O 1
ATOM 808 N N . PRO A 1 107 ? -14.905 -33.302 43.758 1.00 35.86 315 PRO A N 1
ATOM 809 C CA . PRO A 1 107 ? -14.056 -33.437 44.942 1.00 39.06 315 PRO A CA 1
ATOM 810 C C . PRO A 1 107 ? -14.742 -32.882 46.198 1.00 42.77 315 PRO A C 1
ATOM 811 O O . PRO A 1 107 ? -15.616 -32.009 46.082 1.00 39.72 315 PRO A O 1
ATOM 815 N N . ASP A 1 108 ? -14.358 -33.408 47.363 1.00 41.61 316 ASP A N 1
ATOM 816 C CA . ASP A 1 108 ? -14.883 -32.975 48.667 1.00 40.55 316 ASP A CA 1
ATOM 817 C C . ASP A 1 108 ? -14.750 -31.455 48.854 1.00 39.79 316 ASP A C 1
ATOM 818 O O . ASP A 1 108 ? -13.673 -30.892 48.614 1.00 39.30 316 ASP A O 1
ATOM 823 N N . PRO A 1 109 ? -15.845 -30.790 49.270 1.00 37.63 317 PRO A N 1
ATOM 824 C CA . PRO A 1 109 ? -15.858 -29.325 49.381 1.00 35.20 317 PRO A CA 1
ATOM 825 C C . PRO A 1 109 ? -15.427 -28.728 50.738 1.00 33.16 317 PRO A C 1
ATOM 826 O O . PRO A 1 109 ? -15.787 -29.228 51.805 1.00 34.90 317 PRO A O 1
ATOM 830 N N . ASP A 1 110 ? -14.657 -27.648 50.676 1.00 32.55 318 ASP A N 1
ATOM 831 C CA . ASP A 1 110 ? -14.359 -26.868 51.858 1.00 31.66 318 ASP A CA 1
ATOM 832 C C . ASP A 1 110 ? -15.476 -25.849 52.051 1.00 34.84 318 ASP A C 1
ATOM 833 O O . ASP A 1 110 ? -15.800 -25.489 53.175 1.00 33.33 318 ASP A O 1
ATOM 838 N N . ARG A 1 111 ? -16.042 -25.384 50.937 1.00 32.63 319 ARG A N 1
ATOM 839 C CA . ARG A 1 111 ? -17.010 -24.286 50.933 1.00 29.06 319 ARG A CA 1
ATOM 840 C C . ARG A 1 111 ? -18.175 -24.676 50.029 1.00 32.88 319 ARG A C 1
ATOM 841 O O . ARG A 1 111 ? -17.977 -25.261 48.966 1.00 33.78 319 ARG A O 1
ATOM 849 N N . VAL A 1 112 ? -19.400 -24.392 50.449 1.00 28.72 320 VAL A N 1
ATOM 850 C CA . VAL A 1 112 ? -20.554 -24.675 49.598 1.00 27.47 320 VAL A CA 1
ATOM 851 C C . VAL A 1 112 ? -21.468 -23.455 49.639 1.00 27.57 320 VAL A C 1
ATOM 852 O O . VAL A 1 112 ? -21.895 -23.042 50.716 1.00 29.02 320 VAL A O 1
ATOM 856 N N . PHE A 1 113 ? -21.717 -22.863 48.475 1.00 28.26 321 PHE A N 1
ATOM 857 C CA . PHE A 1 113 ? -22.757 -21.833 48.361 1.00 27.99 321 PHE A CA 1
ATOM 858 C C . PHE A 1 113 ? -24.002 -22.387 47.698 1.00 28.86 321 PHE A C 1
ATOM 859 O O . PHE A 1 113 ? -23.924 -22.975 46.612 1.00 30.67 321 PHE A O 1
ATOM 867 N N . ILE A 1 114 ? -25.157 -22.183 48.324 1.00 26.97 322 ILE A N 1
ATOM 868 C CA . ILE A 1 114 ? -26.416 -22.645 47.742 1.00 25.15 322 ILE A CA 1
ATOM 869 C C . ILE A 1 114 ? -27.240 -21.445 47.292 1.00 30.62 322 ILE A C 1
ATOM 870 O O . ILE A 1 114 ? -27.875 -20.764 48.101 1.00 29.25 322 ILE A O 1
ATOM 875 N N . GLY A 1 115 ? -27.166 -21.170 45.993 1.00 27.21 323 GLY A N 1
ATOM 876 C CA . GLY A 1 115 ? -27.886 -20.063 45.369 1.00 29.26 323 GLY A CA 1
ATOM 877 C C . GLY A 1 115 ? -29.272 -20.451 44.913 1.00 30.91 323 GLY A C 1
ATOM 878 O O . GLY A 1 115 ? -30.156 -19.610 44.806 1.00 29.12 323 GLY A O 1
ATOM 879 N N . GLY A 1 116 ? -29.462 -21.732 44.618 1.00 29.20 324 GLY A N 1
ATOM 880 C CA . GLY A 1 116 ? -30.754 -22.201 44.138 1.00 35.10 324 GLY A CA 1
ATOM 881 C C . GLY A 1 116 ? -30.857 -23.684 44.379 1.00 36.07 324 GLY A C 1
ATOM 882 O O . GLY A 1 116 ? -29.952 -24.432 44.014 1.00 37.17 324 GLY A O 1
ATOM 883 N N . SER A 1 117 ? -31.952 -24.109 44.997 1.00 38.46 325 SER A N 1
ATOM 884 C CA . SER A 1 117 ? -32.119 -25.515 45.359 1.00 38.85 325 SER A CA 1
ATOM 885 C C . SER A 1 117 ? -32.990 -26.308 44.400 1.00 42.36 325 SER A C 1
ATOM 886 O O . SER A 1 117 ? -32.894 -27.546 44.344 1.00 38.81 325 SER A O 1
ATOM 889 N N . GLY A 1 118 ? -33.840 -25.593 43.666 1.00 43.32 326 GLY A N 1
ATOM 890 C CA . GLY A 1 118 ? -34.773 -26.195 42.718 1.00 45.84 326 GLY A CA 1
ATOM 891 C C . GLY A 1 118 ? -35.716 -27.190 43.367 1.00 47.16 326 GLY A C 1
ATOM 892 O O . GLY A 1 118 ? -35.919 -28.273 42.839 1.00 46.29 326 GLY A O 1
ATOM 893 N N . GLY A 1 119 ? -36.258 -26.820 44.530 1.00 45.32 327 GLY A N 1
ATOM 894 C CA . GLY A 1 119 ? -37.159 -27.676 45.300 1.00 43.91 327 GLY A CA 1
ATOM 895 C C . GLY A 1 119 ? -36.495 -28.807 46.060 1.00 42.69 327 GLY A C 1
ATOM 896 O O . GLY A 1 119 ? -37.182 -29.595 46.717 1.00 43.42 327 GLY A O 1
ATOM 897 N N . MET A 1 120 ? -35.167 -28.882 46.003 1.00 37.62 328 MET A N 1
ATOM 898 C CA . MET A 1 120 ? -34.430 -30.009 46.595 1.00 39.33 328 MET A CA 1
ATOM 899 C C . MET A 1 120 ? -33.592 -29.678 47.845 1.00 38.07 328 MET A C 1
ATOM 900 O O . MET A 1 120 ? -32.601 -30.355 48.133 1.00 35.19 328 MET A O 1
ATOM 905 N N . LEU A 1 121 ? -34.019 -28.663 48.593 1.00 39.46 329 LEU A N 1
ATOM 906 C CA . LEU A 1 121 ? -33.233 -28.102 49.705 1.00 38.32 329 LEU A CA 1
ATOM 907 C C . LEU A 1 121 ? -32.791 -29.117 50.758 1.00 34.37 329 LEU A C 1
ATOM 908 O O . LEU A 1 121 ? -31.608 -29.207 51.093 1.00 31.04 329 LEU A O 1
ATOM 913 N N . GLU A 1 122 ? -33.731 -29.924 51.237 1.00 38.29 330 GLU A N 1
ATOM 914 C CA . GLU A 1 122 ? -33.421 -30.870 52.298 1.00 36.85 330 GLU A CA 1
ATOM 915 C C . GLU A 1 122 ? -32.416 -31.898 51.827 1.00 37.40 330 GLU A C 1
ATOM 916 O O . GLU A 1 122 ? -31.479 -32.238 52.548 1.00 37.67 330 GLU A O 1
ATOM 922 N N . GLU A 1 123 ? -32.605 -32.352 50.593 1.00 40.85 331 GLU A N 1
ATOM 923 C CA . GLU A 1 123 ? -31.755 -33.360 49.977 1.00 41.44 331 GLU A CA 1
ATOM 924 C C . GLU A 1 123 ? -30.347 -32.827 49.720 1.00 37.22 331 GLU A C 1
ATOM 925 O O . GLU A 1 123 ? -29.366 -33.544 49.930 1.00 42.35 331 GLU A O 1
ATOM 931 N N . ILE A 1 124 ? -30.254 -31.565 49.291 1.00 35.98 332 ILE A N 1
ATOM 932 C CA . ILE A 1 124 ? -28.968 -30.900 49.089 1.00 32.13 332 ILE A CA 1
ATOM 933 C C . ILE A 1 124 ? -28.206 -30.737 50.395 1.00 35.49 332 ILE A C 1
ATOM 934 O O . ILE A 1 124 ? -27.017 -31.044 50.453 1.00 34.76 332 ILE A O 1
ATOM 939 N N . ILE A 1 125 ? -28.896 -30.272 51.439 1.00 37.23 333 ILE A N 1
ATOM 940 C CA . ILE A 1 125 ? -28.273 -30.091 52.753 1.00 35.99 333 ILE A CA 1
ATOM 941 C C . ILE A 1 125 ? -27.700 -31.400 53.295 1.00 37.44 333 ILE A C 1
ATOM 942 O O . ILE A 1 125 ? -26.532 -31.429 53.711 1.00 42.21 333 ILE A O 1
ATOM 947 N N . ASP A 1 126 ? -28.489 -32.479 53.232 1.00 41.09 334 ASP A N 1
ATOM 948 C CA A ASP A 1 126 ? -28.063 -33.815 53.683 0.50 44.16 334 ASP A CA 1
ATOM 949 C CA B ASP A 1 126 ? -28.019 -33.775 53.722 0.50 43.85 334 ASP A CA 1
ATOM 950 C C . ASP A 1 126 ? -26.828 -34.293 52.919 1.00 43.14 334 ASP A C 1
ATOM 951 O O . ASP A 1 126 ? -25.853 -34.776 53.509 1.00 43.54 334 ASP A O 1
ATOM 960 N N . ALA A 1 127 ? -26.892 -34.162 51.595 1.00 41.03 335 ALA A N 1
ATOM 961 C CA . ALA A 1 127 ? -25.797 -34.554 50.709 1.00 39.66 335 ALA A CA 1
ATOM 962 C C . ALA A 1 127 ? -24.530 -33.758 51.006 1.00 41.94 335 ALA A C 1
ATOM 963 O O . ALA A 1 127 ? -23.435 -34.321 51.066 1.00 39.32 335 ALA A O 1
ATOM 965 N N . VAL A 1 128 ? -24.689 -32.454 51.221 1.00 39.83 336 VAL A N 1
ATOM 966 C CA . VAL A 1 128 ? -23.557 -31.582 51.524 1.00 36.03 336 VAL A CA 1
ATOM 967 C C . VAL A 1 128 ? -22.936 -31.904 52.891 1.00 35.82 336 VAL A C 1
ATOM 968 O O . VAL A 1 128 ? -21.703 -32.035 53.003 1.00 41.06 336 VAL A O 1
ATOM 972 N N . ASP A 1 129 ? -23.784 -32.089 53.903 1.00 39.76 337 ASP A N 1
ATOM 973 C CA . ASP A 1 129 ? -23.335 -32.465 55.258 1.00 41.63 337 ASP A CA 1
ATOM 974 C C . ASP A 1 129 ? -22.427 -33.704 55.306 1.00 43.40 337 ASP A C 1
ATOM 975 O O . ASP A 1 129 ? -21.473 -33.754 56.098 1.00 44.06 337 ASP A O 1
ATOM 980 N N . ARG A 1 130 ? -22.724 -34.685 54.452 1.00 43.49 338 ARG A N 1
ATOM 981 C CA . ARG A 1 130 ? -21.941 -35.919 54.353 1.00 44.99 338 ARG A CA 1
ATOM 982 C C . ARG A 1 130 ? -20.589 -35.708 53.689 1.00 44.51 338 ARG A C 1
ATOM 983 O O . ARG A 1 130 ? -19.647 -36.464 53.928 1.00 47.40 338 ARG A O 1
ATOM 991 N N . ARG A 1 131 ? -20.491 -34.667 52.866 1.00 43.07 339 ARG A N 1
ATOM 992 C CA . ARG A 1 131 ? -19.316 -34.442 52.027 1.00 41.25 339 ARG A CA 1
ATOM 993 C C . ARG A 1 131 ? -18.402 -33.329 52.537 1.00 42.87 339 ARG A C 1
ATOM 994 O O . ARG A 1 131 ? -17.192 -33.357 52.287 1.00 43.18 339 ARG A O 1
ATOM 1002 N N . LEU A 1 132 ? -18.981 -32.364 53.259 1.00 42.32 340 LEU A N 1
ATOM 1003 C CA . LEU A 1 132 ? -18.254 -31.185 53.738 1.00 37.29 340 LEU A CA 1
ATOM 1004 C C . LEU A 1 132 ? -17.009 -31.528 54.559 1.00 39.35 340 LEU A C 1
ATOM 1005 O O . LEU A 1 132 ? -17.078 -32.282 55.530 1.00 41.43 340 LEU A O 1
ATOM 1010 N N . LYS A 1 133 ? -15.874 -30.977 54.143 1.00 38.20 341 LYS A N 1
ATOM 1011 C CA . LYS A 1 133 ? -14.602 -31.175 54.820 1.00 40.57 341 LYS A CA 1
ATOM 1012 C C . LYS A 1 133 ? -14.552 -30.472 56.171 1.00 43.44 341 LYS A C 1
ATOM 1013 O O . LYS A 1 133 ? -15.365 -29.579 56.457 1.00 43.19 341 LYS A O 1
ATOM 1019 N N . SER A 1 134 ? -13.590 -30.887 56.990 1.00 42.23 342 SER A N 1
ATOM 1020 C CA . SER A 1 134 ? -13.311 -30.276 58.280 1.00 45.52 342 SER A CA 1
ATOM 1021 C C . SER A 1 134 ? -13.057 -28.774 58.126 1.00 40.65 342 SER A C 1
ATOM 1022 O O . SER A 1 134 ? -12.404 -28.343 57.167 1.00 42.13 342 SER A O 1
ATOM 1025 N N . GLU A 1 135 ? -13.605 -27.997 59.060 1.00 41.20 343 GLU A N 1
ATOM 1026 C CA . GLU A 1 135 ? -13.577 -26.522 59.033 1.00 45.18 343 GLU A CA 1
ATOM 1027 C C . GLU A 1 135 ? -14.345 -25.928 57.834 1.00 41.40 343 GLU A C 1
ATOM 1028 O O . GLU A 1 135 ? -14.051 -24.812 57.372 1.00 38.88 343 GLU A O 1
ATOM 1034 N N . GLY A 1 136 ? -15.330 -26.686 57.351 1.00 37.30 344 GLY A N 1
ATOM 1035 C CA . GLY A 1 136 ? -16.138 -26.298 56.201 1.00 37.64 344 GLY A CA 1
ATOM 1036 C C . GLY A 1 136 ? -17.179 -25.240 56.537 1.00 35.33 344 GLY A C 1
ATOM 1037 O O . GLY A 1 136 ? -17.614 -25.135 57.681 1.00 33.05 344 GLY A O 1
ATOM 1038 N N . VAL A 1 137 ? -17.554 -24.442 55.538 1.00 36.48 345 VAL A N 1
ATOM 1039 C CA . VAL A 1 137 ? -18.592 -23.414 55.682 1.00 32.81 345 VAL A CA 1
ATOM 1040 C C . VAL A 1 137 ? -19.663 -23.622 54.604 1.00 32.79 345 VAL A C 1
ATOM 1041 O O . VAL A 1 137 ? -19.332 -23.834 53.434 1.00 31.97 345 VAL A O 1
ATOM 1045 N N . ILE A 1 138 ? -20.934 -23.579 55.007 1.00 27.02 346 ILE A N 1
ATOM 1046 C CA . ILE A 1 138 ? -22.055 -23.528 54.067 1.00 24.41 346 ILE A CA 1
ATOM 1047 C C . ILE A 1 138 ? -22.691 -22.138 54.139 1.00 28.82 346 ILE A C 1
ATOM 1048 O O . ILE A 1 138 ? -22.893 -21.601 55.232 1.00 29.55 346 ILE A O 1
ATOM 1053 N N . VAL A 1 139 ? -22.938 -21.536 52.980 1.00 30.45 347 VAL A N 1
ATOM 1054 C CA . VAL A 1 139 ? -23.669 -20.265 52.891 1.00 28.50 347 VAL A CA 1
ATOM 1055 C C . VAL A 1 139 ? -24.847 -20.430 51.913 1.00 29.08 347 VAL A C 1
ATOM 1056 O O . VAL A 1 139 ? -24.703 -21.042 50.838 1.00 24.75 347 VAL A O 1
ATOM 1060 N N . LEU A 1 140 ? -26.024 -19.942 52.312 1.00 27.36 348 LEU A N 1
ATOM 1061 C CA . LEU A 1 140 ? -27.202 -19.920 51.440 1.00 30.23 348 LEU A CA 1
ATOM 1062 C C . LEU A 1 140 ? -27.801 -18.536 51.441 1.00 33.28 348 LEU A C 1
ATOM 1063 O O . LEU A 1 140 ? -27.809 -17.864 52.466 1.00 36.94 348 LEU A O 1
ATOM 1068 N N . ASN A 1 141 ? -28.316 -18.119 50.295 1.00 30.56 349 ASN A N 1
ATOM 1069 C CA . ASN A 1 141 ? -29.068 -16.870 50.223 1.00 24.24 349 ASN A CA 1
ATOM 1070 C C . ASN A 1 141 ? -30.531 -17.224 50.009 1.00 30.08 349 ASN A C 1
ATOM 1071 O O . ASN A 1 141 ? -30.853 -18.068 49.169 1.00 28.39 349 ASN A O 1
ATOM 1076 N N . ALA A 1 142 ? -31.426 -16.555 50.734 1.00 27.36 350 ALA A N 1
ATOM 1077 C CA . ALA A 1 142 ? -32.836 -16.895 50.682 1.00 29.95 350 ALA A CA 1
ATOM 1078 C C . ALA A 1 142 ? -33.652 -15.615 50.654 1.00 30.07 350 ALA A C 1
ATOM 1079 O O . ALA A 1 142 ? -33.328 -14.636 51.351 1.00 25.68 350 ALA A O 1
ATOM 1081 N N . VAL A 1 143 ? -34.682 -15.610 49.806 1.00 31.06 351 VAL A N 1
ATOM 1082 C CA . VAL A 1 143 ? -35.565 -14.449 49.682 1.00 31.09 351 VAL A CA 1
ATOM 1083 C C . VAL A 1 143 ? -36.991 -14.758 50.146 1.00 32.22 351 VAL A C 1
ATOM 1084 O O . VAL A 1 143 ? -37.767 -13.847 50.414 1.00 32.23 351 VAL A O 1
ATOM 1088 N N . THR A 1 144 ? -37.309 -16.043 50.266 1.00 28.87 352 THR A N 1
ATOM 1089 C CA . THR A 1 144 ? -38.604 -16.470 50.768 1.00 34.11 352 THR A CA 1
ATOM 1090 C C . THR A 1 144 ? -38.531 -17.014 52.198 1.00 31.41 352 THR A C 1
ATOM 1091 O O . THR A 1 144 ? -37.514 -17.570 52.625 1.00 29.76 352 THR A O 1
ATOM 1095 N N . LEU A 1 145 ? -39.652 -16.873 52.892 1.00 35.36 353 LEU A N 1
ATOM 1096 C CA . LEU A 1 145 ? -39.841 -17.365 54.255 1.00 36.19 353 LEU A CA 1
ATOM 1097 C C . LEU A 1 145 ? -39.653 -18.884 54.408 1.00 34.80 353 LEU A C 1
ATOM 1098 O O . LEU A 1 145 ? -39.024 -19.322 55.365 1.00 36.11 353 LEU A O 1
ATOM 1103 N N . ASP A 1 146 ? -40.175 -19.679 53.467 1.00 33.00 354 ASP A N 1
ATOM 1104 C CA A ASP A 1 146 ? -40.061 -21.144 53.530 0.50 34.48 354 ASP A CA 1
ATOM 1105 C CA B ASP A 1 146 ? -40.051 -21.133 53.561 0.50 35.43 354 ASP A CA 1
ATOM 1106 C C . ASP A 1 146 ? -38.613 -21.619 53.420 1.00 35.92 354 ASP A C 1
ATOM 1107 O O . ASP A 1 146 ? -38.189 -22.503 54.156 1.00 32.01 354 ASP A O 1
ATOM 1116 N N . THR A 1 147 ? -37.860 -21.043 52.482 1.00 31.07 355 THR A N 1
ATOM 1117 C CA . THR A 1 147 ? -36.446 -21.417 52.349 1.00 28.56 355 THR A CA 1
ATOM 1118 C C . THR A 1 147 ? -35.658 -20.993 53.587 1.00 30.39 355 THR A C 1
ATOM 1119 O O . THR A 1 147 ? -34.858 -21.769 54.100 1.00 31.65 355 THR A O 1
ATOM 1123 N N . LEU A 1 148 ? -35.893 -19.773 54.075 1.00 29.54 356 LEU A N 1
ATOM 1124 C CA . LEU A 1 148 ? -35.261 -19.310 55.320 1.00 32.26 356 LEU A CA 1
ATOM 1125 C C . LEU A 1 148 ? -35.551 -20.274 56.481 1.00 33.92 356 LEU A C 1
ATOM 1126 O O . LEU A 1 148 ? -34.615 -20.761 57.131 1.00 32.79 356 LEU A O 1
ATOM 1131 N N . THR A 1 149 ? -36.842 -20.555 56.688 1.00 34.82 357 THR A N 1
ATOM 1132 C CA . THR A 1 149 ? -37.354 -21.480 57.722 1.00 38.14 357 THR A CA 1
ATOM 1133 C C . THR A 1 149 ? -36.702 -22.840 57.653 1.00 37.08 357 THR A C 1
ATOM 1134 O O . THR A 1 149 ? -36.110 -23.293 58.630 1.00 37.53 357 THR A O 1
ATOM 1138 N N . LYS A 1 150 ? -36.810 -23.473 56.487 1.00 35.79 358 LYS A N 1
ATOM 1139 C CA . LYS A 1 150 ? -36.351 -24.841 56.291 1.00 38.38 358 LYS A CA 1
ATOM 1140 C C . LYS A 1 150 ? -34.835 -24.980 56.310 1.00 34.85 358 LYS A C 1
ATOM 1141 O O . LYS A 1 150 ? -34.330 -25.960 56.838 1.00 36.53 358 LYS A O 1
ATOM 1147 N N . ALA A 1 151 ? -34.105 -24.004 55.759 1.00 33.02 359 ALA A N 1
ATOM 1148 C CA . ALA A 1 151 ? -32.653 -24.083 55.776 1.00 33.17 359 ALA A CA 1
ATOM 1149 C C . ALA A 1 151 ? -32.118 -24.038 57.199 1.00 33.13 359 ALA A C 1
ATOM 1150 O O . ALA A 1 151 ? -31.267 -24.844 57.564 1.00 32.57 359 ALA A O 1
ATOM 1152 N N . VAL A 1 152 ? -32.634 -23.112 57.998 1.00 29.45 360 VAL A N 1
ATOM 1153 C CA . VAL A 1 152 ? -32.210 -22.976 59.388 1.00 33.29 360 VAL A CA 1
ATOM 1154 C C . VAL A 1 152 ? -32.512 -24.297 60.115 1.00 31.12 360 VAL A C 1
ATOM 1155 O O . VAL A 1 152 ? -31.645 -24.841 60.792 1.00 34.76 360 VAL A O 1
ATOM 1159 N N . GLU A 1 153 ? -33.713 -24.831 59.903 1.00 35.57 361 GLU A N 1
ATOM 1160 C CA . GLU A 1 153 ? -34.146 -26.101 60.506 1.00 38.43 361 GLU A CA 1
ATOM 1161 C C . GLU A 1 153 ? -33.230 -27.278 60.175 1.00 37.65 361 GLU A C 1
ATOM 1162 O O . GLU A 1 153 ? -32.735 -27.943 61.092 1.00 36.44 361 GLU A O 1
ATOM 1168 N N . PHE A 1 154 ? -32.990 -27.509 58.878 1.00 36.36 362 PHE A N 1
ATOM 1169 C CA . PHE A 1 154 ? -32.161 -28.621 58.409 1.00 36.16 362 PHE A CA 1
ATOM 1170 C C . PHE A 1 154 ? -30.693 -28.511 58.812 1.00 40.29 362 PHE A C 1
ATOM 1171 O O . PHE A 1 154 ? -30.062 -29.520 59.115 1.00 42.09 362 PHE A O 1
ATOM 1179 N N . LEU A 1 155 ? -30.143 -27.299 58.794 1.00 33.88 363 LEU A N 1
ATOM 1180 C CA . LEU A 1 155 ? -28.749 -27.096 59.201 1.00 35.48 363 LEU A CA 1
ATOM 1181 C C . LEU A 1 155 ? -28.545 -27.340 60.706 1.00 36.44 363 LEU A C 1
ATOM 1182 O O . LEU A 1 155 ? -27.591 -28.020 61.104 1.00 35.27 363 LEU A O 1
ATOM 1187 N N . GLU A 1 156 ? -29.470 -26.832 61.519 1.00 35.82 364 GLU A N 1
ATOM 1188 C CA . GLU A 1 156 ? -29.451 -27.054 62.968 1.00 41.21 364 GLU A CA 1
ATOM 1189 C C . GLU A 1 156 ? -29.638 -28.533 63.332 1.00 40.63 364 GLU A C 1
ATOM 1190 O O . GLU A 1 156 ? -28.983 -29.025 64.251 1.00 44.16 364 GLU A O 1
ATOM 1196 N N . ASP A 1 157 ? -30.514 -29.221 62.594 1.00 43.87 365 ASP A N 1
ATOM 1197 C CA . ASP A 1 157 ? -30.702 -30.676 62.669 1.00 47.00 365 ASP A CA 1
ATOM 1198 C C . ASP A 1 157 ? -29.414 -31.464 62.457 1.00 47.68 365 ASP A C 1
ATOM 1199 O O . ASP A 1 157 ? -29.257 -32.543 63.021 1.00 49.85 365 ASP A O 1
ATOM 1204 N N . HIS A 1 158 ? -28.516 -30.952 61.617 1.00 43.53 366 HIS A N 1
ATOM 1205 C CA . HIS A 1 158 ? -27.203 -31.574 61.415 1.00 44.63 366 HIS A CA 1
ATOM 1206 C C . HIS A 1 158 ? -26.128 -31.036 62.368 1.00 40.63 366 HIS A C 1
ATOM 1207 O O . HIS A 1 158 ? -24.943 -31.340 62.205 1.00 40.75 366 HIS A O 1
ATOM 1214 N N . GLY A 1 159 ? -26.541 -30.235 63.350 1.00 40.69 367 GLY A N 1
ATOM 1215 C CA . GLY A 1 159 ? -25.640 -29.691 64.375 1.00 38.84 367 GLY A CA 1
ATOM 1216 C C . GLY A 1 159 ? -24.732 -28.557 63.923 1.00 40.44 367 GLY A C 1
ATOM 1217 O O . GLY A 1 159 ? -23.638 -28.368 64.465 1.00 39.70 367 GLY A O 1
ATOM 1218 N N . TYR A 1 160 ? -25.167 -27.799 62.921 1.00 39.22 368 TYR A N 1
ATOM 1219 C CA . TYR A 1 160 ? -24.426 -26.606 62.519 1.00 35.52 368 TYR A CA 1
ATOM 1220 C C . TYR A 1 160 ? -24.821 -25.443 63.393 1.00 33.35 368 TYR A C 1
ATOM 1221 O O . TYR A 1 160 ? -25.991 -25.279 63.736 1.00 34.31 368 TYR A O 1
ATOM 1230 N N . MET A 1 161 ? -23.819 -24.666 63.782 1.00 33.83 369 MET A N 1
ATOM 1231 C CA . MET A 1 161 ? -24.032 -23.313 64.273 1.00 33.01 369 MET A CA 1
ATOM 1232 C C . MET A 1 161 ? -24.505 -22.519 63.063 1.00 34.86 369 MET A C 1
ATOM 1233 O O . MET A 1 161 ? -23.961 -22.684 61.979 1.00 35.53 369 MET A O 1
ATOM 1238 N N . VAL A 1 162 ? -25.533 -21.692 63.233 1.00 33.76 370 VAL A N 1
ATOM 1239 C CA . VAL A 1 162 ? -26.147 -20.985 62.106 1.00 33.96 370 VAL A CA 1
ATOM 1240 C C . VAL A 1 162 ? -26.279 -19.507 62.425 1.00 35.44 370 VAL A C 1
ATOM 1241 O O . VAL A 1 162 ? -26.801 -19.148 63.480 1.00 33.63 370 VAL A O 1
ATOM 1245 N N . GLU A 1 163 ? -25.812 -18.659 61.512 1.00 28.83 371 GLU A N 1
ATOM 1246 C CA . GLU A 1 163 ? -26.049 -17.217 61.603 1.00 28.91 371 GLU A CA 1
ATOM 1247 C C . GLU A 1 163 ? -26.930 -16.818 60.434 1.00 31.78 371 GLU A C 1
ATOM 1248 O O . GLU A 1 163 ? -26.780 -17.352 59.336 1.00 27.98 371 GLU A O 1
ATOM 1254 N N . VAL A 1 164 ? -27.876 -15.913 60.672 1.00 30.78 372 VAL A N 1
ATOM 1255 C CA . VAL A 1 164 ? -28.694 -15.353 59.588 1.00 26.93 372 VAL A CA 1
ATOM 1256 C C . VAL A 1 164 ? -28.481 -13.847 59.558 1.00 30.89 372 VAL A C 1
ATOM 1257 O O . VAL A 1 164 ? -28.667 -13.165 60.575 1.00 28.94 372 VAL A O 1
ATOM 1261 N N . ALA A 1 165 ? -28.032 -13.334 58.424 1.00 24.06 373 ALA A N 1
ATOM 1262 C CA . ALA A 1 165 ? -27.870 -11.892 58.259 1.00 24.85 373 ALA A CA 1
ATOM 1263 C C . ALA A 1 165 ? -28.905 -11.446 57.233 1.00 26.43 373 ALA A C 1
ATOM 1264 O O . ALA A 1 165 ? -28.924 -11.935 56.098 1.00 27.91 373 ALA A O 1
ATOM 1266 N N . CYS A 1 166 ? -29.775 -10.525 57.624 1.00 25.12 374 CYS A N 1
ATOM 1267 C CA . CYS A 1 166 ? -30.691 -9.950 56.664 1.00 26.95 374 CYS A CA 1
ATOM 1268 C C . CYS A 1 166 ? -30.109 -8.636 56.161 1.00 24.60 374 CYS A C 1
ATOM 1269 O O . CYS A 1 166 ? -29.912 -7.697 56.929 1.00 22.35 374 CYS A O 1
ATOM 1272 N N . VAL A 1 167 ? -29.844 -8.585 54.869 1.00 22.83 375 VAL A N 1
ATOM 1273 C CA . VAL A 1 167 ? -29.174 -7.431 54.255 1.00 20.69 375 VAL A CA 1
ATOM 1274 C C . VAL A 1 167 ? -30.193 -6.652 53.421 1.00 21.09 375 VAL A C 1
ATOM 1275 O O . VAL A 1 167 ? -30.769 -7.185 52.473 1.00 22.53 375 VAL A O 1
ATOM 1279 N N . ASN A 1 168 ? -30.425 -5.396 53.808 1.00 22.22 376 ASN A N 1
ATOM 1280 C CA . ASN A 1 168 ? -31.250 -4.479 53.031 1.00 20.09 376 ASN A CA 1
ATOM 1281 C C . ASN A 1 168 ? -30.334 -3.439 52.380 1.00 17.71 376 ASN A C 1
ATOM 1282 O O . ASN A 1 168 ? -29.431 -2.919 53.012 1.00 21.22 376 ASN A O 1
ATOM 1287 N N . VAL A 1 169 ? -30.552 -3.194 51.100 1.00 20.64 377 VAL A N 1
ATOM 1288 C CA . VAL A 1 169 ? -29.757 -2.232 50.348 1.00 21.00 377 VAL A CA 1
ATOM 1289 C C . VAL A 1 169 ? -30.712 -1.305 49.625 1.00 24.24 377 VAL A C 1
ATOM 1290 O O . VAL A 1 169 ? -31.620 -1.777 48.935 1.00 26.26 377 VAL A O 1
ATOM 1294 N N . ALA A 1 170 ? -30.506 0.006 49.791 1.00 25.23 378 ALA A N 1
ATOM 1295 C CA . ALA A 1 170 ? -31.197 1.006 48.986 1.00 25.96 378 ALA A CA 1
ATOM 1296 C C . ALA A 1 170 ? -30.181 1.969 48.373 1.00 29.13 378 ALA A C 1
ATOM 1297 O O . ALA A 1 170 ? -29.247 2.375 49.050 1.00 26.26 378 ALA A O 1
ATOM 1299 N N . LYS A 1 171 ? -30.373 2.313 47.096 1.00 26.00 379 LYS A N 1
ATOM 1300 C CA . LYS A 1 171 ? -29.372 3.068 46.327 1.00 28.44 379 LYS A CA 1
ATOM 1301 C C . LYS A 1 171 ? -29.961 4.213 45.530 1.00 28.78 379 LYS A C 1
ATOM 1302 O O . LYS A 1 171 ? -31.073 4.098 45.004 1.00 30.30 379 LYS A O 1
ATOM 1308 N N . THR A 1 172 ? -29.203 5.312 45.450 1.00 33.77 380 THR A N 1
ATOM 1309 C CA . THR A 1 172 ? -29.470 6.409 44.515 1.00 37.13 380 THR A CA 1
ATOM 1310 C C . THR A 1 172 ? -28.538 6.262 43.319 1.00 48.42 380 THR A C 1
ATOM 1311 O O . THR A 1 172 ? -27.322 6.073 43.496 1.00 46.29 380 THR A O 1
ATOM 1315 N N . LYS A 1 173 ? -29.109 6.389 42.119 1.00 55.17 381 LYS A N 1
ATOM 1316 C CA . LYS A 1 173 ? -28.412 6.193 40.836 1.00 61.87 381 LYS A CA 1
ATOM 1317 C C . LYS A 1 173 ? -27.243 7.161 40.599 1.00 60.26 381 LYS A C 1
ATOM 1318 O O . LYS A 1 173 ? -27.172 8.236 41.200 1.00 58.43 381 LYS A O 1
ATOM 1324 N N . GLU A 1 177 ? -28.971 14.718 40.596 1.00 94.88 385 GLU A N 1
ATOM 1325 C CA . GLU A 1 177 ? -29.927 14.293 39.593 1.00 96.57 385 GLU A CA 1
ATOM 1326 C C . GLU A 1 177 ? -31.355 14.616 39.990 1.00 92.90 385 GLU A C 1
ATOM 1327 O O . GLU A 1 177 ? -31.736 15.761 39.965 1.00 92.75 385 GLU A O 1
ATOM 1333 N N . TYR A 1 178 ? -32.148 13.631 40.375 1.00 89.82 386 TYR A N 1
ATOM 1334 C CA . TYR A 1 178 ? -32.804 13.658 41.672 1.00 84.77 386 TYR A CA 1
ATOM 1335 C C . TYR A 1 178 ? -32.706 12.332 42.347 1.00 76.20 386 TYR A C 1
ATOM 1336 O O . TYR A 1 178 ? -33.126 11.303 41.820 1.00 76.68 386 TYR A O 1
ATOM 1345 N N . LYS A 1 179 ? -32.098 12.351 43.507 1.00 58.23 387 LYS A N 1
ATOM 1346 C CA . LYS A 1 179 ? -31.559 11.140 44.027 1.00 51.45 387 LYS A CA 1
ATOM 1347 C C . LYS A 1 179 ? -32.551 10.440 44.940 1.00 43.85 387 LYS A C 1
ATOM 1348 O O . LYS A 1 179 ? -32.462 10.602 46.110 1.00 41.95 387 LYS A O 1
ATOM 1354 N N . MET A 1 180 ? -33.474 9.663 44.373 1.00 40.89 388 MET A N 1
ATOM 1355 C CA . MET A 1 180 ? -34.414 8.860 45.170 1.00 40.35 388 MET A CA 1
ATOM 1356 C C . MET A 1 180 ? -33.819 7.493 45.511 1.00 37.84 388 MET A C 1
ATOM 1357 O O . MET A 1 180 ? -33.316 6.790 44.632 1.00 31.25 388 MET A O 1
ATOM 1362 N N . PHE A 1 181 ? -33.889 7.115 46.785 1.00 32.86 389 PHE A N 1
ATOM 1363 C CA . PHE A 1 181 ? -33.406 5.804 47.209 1.00 28.92 389 PHE A CA 1
ATOM 1364 C C . PHE A 1 181 ? -34.352 4.718 46.717 1.00 30.29 389 PHE A C 1
ATOM 1365 O O . PHE A 1 181 ? -35.536 4.739 47.025 1.00 30.41 389 PHE A O 1
ATOM 1373 N N . GLU A 1 182 ? -33.852 3.788 45.935 1.00 27.79 390 GLU A N 1
ATOM 1374 C CA . GLU A 1 182 ? -34.587 2.601 45.591 1.00 31.23 390 GLU A CA 1
ATOM 1375 C C . GLU A 1 182 ? -34.093 1.369 46.286 1.00 31.17 390 GLU A C 1
ATOM 1376 O O . GLU A 1 182 ? -32.949 1.093 46.266 1.00 27.02 390 GLU A O 1
ATOM 1382 N N . SER A 1 183 ? -35.011 0.623 46.893 1.00 26.86 391 SER A N 1
ATOM 1383 C CA . SER A 1 183 ? -34.652 -0.558 47.670 1.00 26.81 391 SER A CA 1
ATOM 1384 C C . SER A 1 183 ? -34.639 -1.821 46.812 1.00 25.11 391 SER A C 1
ATOM 1385 O O . SER A 1 183 ? -35.519 -2.027 45.977 1.00 27.34 391 SER A O 1
ATOM 1388 N N . HIS A 1 184 ? -33.632 -2.662 47.027 1.00 20.39 392 HIS A N 1
ATOM 1389 C CA . HIS A 1 184 ? -33.679 -4.051 46.604 1.00 25.30 392 HIS A CA 1
ATOM 1390 C C . HIS A 1 184 ? -34.552 -4.791 47.604 1.00 26.56 392 HIS A C 1
ATOM 1391 O O . HIS A 1 184 ? -34.724 -4.352 48.739 1.00 23.88 392 HIS A O 1
ATOM 1398 N N . ASN A 1 185 ? -35.056 -5.952 47.204 1.00 24.54 393 ASN A N 1
ATOM 1399 C CA . ASN A 1 185 ? -35.711 -6.848 48.166 1.00 28.16 393 ASN A CA 1
ATOM 1400 C C . ASN A 1 185 ? -34.690 -7.369 49.177 1.00 28.37 393 ASN A C 1
ATOM 1401 O O . ASN A 1 185 ? -33.507 -7.446 48.840 1.00 25.29 393 ASN A O 1
ATOM 1406 N N . PRO A 1 186 ? -35.124 -7.702 50.426 1.00 26.79 394 PRO A N 1
ATOM 1407 C CA . PRO A 1 186 ? -34.142 -8.208 51.409 1.00 23.82 394 PRO A CA 1
ATOM 1408 C C . PRO A 1 186 ? -33.617 -9.591 51.022 1.00 23.19 394 PRO A C 1
ATOM 1409 O O . PRO A 1 186 ? -34.334 -10.369 50.398 1.00 25.59 394 PRO A O 1
ATOM 1413 N N . VAL A 1 187 ? -32.349 -9.839 51.332 1.00 23.13 395 VAL A N 1
ATOM 1414 C CA . VAL A 1 187 ? -31.724 -11.139 51.159 1.00 25.93 395 VAL A CA 1
ATOM 1415 C C . VAL A 1 187 ? -31.234 -11.640 52.521 1.00 22.38 395 VAL A C 1
ATOM 1416 O O . VAL A 1 187 ? -30.513 -10.943 53.238 1.00 23.31 395 VAL A O 1
ATOM 1420 N N . TYR A 1 188 ? -31.626 -12.870 52.861 1.00 21.67 396 TYR A N 1
ATOM 1421 C CA . TYR A 1 188 ? -31.207 -13.513 54.078 1.00 19.61 396 TYR A CA 1
ATOM 1422 C C . TYR A 1 188 ? -29.993 -14.386 53.731 1.00 20.81 396 TYR A C 1
ATOM 1423 O O . TYR A 1 188 ? -30.123 -15.357 52.991 1.00 25.47 396 TYR A O 1
ATOM 1432 N N . ILE A 1 189 ? -28.833 -13.988 54.222 1.00 19.72 397 ILE A N 1
ATOM 1433 C CA . ILE A 1 189 ? -27.568 -14.718 54.002 1.00 18.33 397 ILE A CA 1
ATOM 1434 C C . ILE A 1 189 ? -27.374 -15.583 55.232 1.00 22.29 397 ILE A C 1
ATOM 1435 O O . ILE A 1 189 ? -27.150 -15.099 56.337 1.00 25.87 397 ILE A O 1
ATOM 1440 N N . ILE A 1 190 ? -27.505 -16.878 55.020 1.00 23.17 398 ILE A N 1
ATOM 1441 C CA . ILE A 1 190 ? -27.456 -17.859 56.088 1.00 22.05 398 ILE A CA 1
ATOM 1442 C C . ILE A 1 190 ? -26.118 -18.562 56.042 1.00 28.82 398 ILE A C 1
ATOM 1443 O O . ILE A 1 190 ? -25.767 -19.146 55.026 1.00 27.51 398 ILE A O 1
ATOM 1448 N N . THR A 1 191 ? -25.376 -18.501 57.142 1.00 24.52 399 THR A N 1
ATOM 1449 C CA . THR A 1 191 ? -24.029 -19.044 57.198 1.00 26.22 399 THR A CA 1
ATOM 1450 C C . THR A 1 191 ? -24.001 -20.146 58.253 1.00 30.00 399 THR A C 1
ATOM 1451 O O . THR A 1 191 ? -24.424 -19.928 59.385 1.00 28.92 399 THR A O 1
ATOM 1455 N N . ALA A 1 192 ? -23.504 -21.321 57.869 1.00 29.40 400 ALA A N 1
ATOM 1456 C CA . ALA A 1 192 ? -23.430 -22.486 58.759 1.00 29.74 400 ALA A CA 1
ATOM 1457 C C . ALA A 1 192 ? -22.027 -23.110 58.859 1.00 31.72 400 ALA A C 1
ATOM 1458 O O . ALA A 1 192 ? -21.323 -23.254 57.864 1.00 29.63 400 ALA A O 1
ATOM 1460 N N . TRP A 1 193 ? -21.623 -23.474 60.073 1.00 32.52 401 TRP A N 1
ATOM 1461 C CA . TRP A 1 193 ? -20.334 -24.127 60.283 1.00 34.83 401 TRP A CA 1
ATOM 1462 C C . TRP A 1 193 ? -20.387 -25.043 61.506 1.00 35.65 401 TRP A C 1
ATOM 1463 O O . TRP A 1 193 ? -21.346 -24.997 62.267 1.00 34.22 401 TRP A O 1
ATOM 1474 N N . LYS A 1 194 ? -19.360 -25.880 61.661 1.00 38.77 402 LYS A N 1
ATOM 1475 C CA . LYS A 1 194 ? -19.151 -26.660 62.894 1.00 43.64 402 LYS A CA 1
ATOM 1476 C C . LYS A 1 194 ? -18.202 -25.901 63.825 1.00 44.82 402 LYS A C 1
ATOM 1477 O O . LYS A 1 194 ? -17.113 -25.485 63.404 1.00 46.40 402 LYS A O 1
ATOM 1483 N N . SER A 1 195 ? -18.615 -25.718 65.077 1.00 51.79 403 SER A N 1
ATOM 1484 C CA . SER A 1 195 ? -17.921 -24.814 66.014 1.00 60.47 403 SER A CA 1
ATOM 1485 C C . SER A 1 195 ? -16.549 -25.313 66.478 1.00 60.53 403 SER A C 1
ATOM 1486 O O . SER A 1 195 ? -16.378 -26.490 66.792 1.00 62.53 403 SER A O 1
ATOM 1489 N N . ALA B 1 4 ? -68.842 -14.977 44.148 1.00 60.98 212 ALA B N 1
ATOM 1490 C CA . ALA B 1 4 ? -68.326 -14.377 42.886 1.00 57.23 212 ALA B CA 1
ATOM 1491 C C . ALA B 1 4 ? -68.583 -15.291 41.688 1.00 55.13 212 ALA B C 1
ATOM 1492 O O . ALA B 1 4 ? -68.188 -16.457 41.694 1.00 55.80 212 ALA B O 1
ATOM 1494 N N . GLN B 1 5 ? -69.271 -14.759 40.681 1.00 50.82 213 GLN B N 1
ATOM 1495 C CA . GLN B 1 5 ? -69.383 -15.413 39.376 1.00 48.02 213 GLN B CA 1
ATOM 1496 C C . GLN B 1 5 ? -68.371 -14.747 38.445 1.00 42.44 213 GLN B C 1
ATOM 1497 O O . GLN B 1 5 ? -68.121 -13.541 38.550 1.00 36.50 213 GLN B O 1
ATOM 1503 N N . TYR B 1 6 ? -67.782 -15.534 37.552 1.00 37.64 214 TYR B N 1
ATOM 1504 C CA . TYR B 1 6 ? -66.756 -15.026 36.630 1.00 37.25 214 TYR B CA 1
ATOM 1505 C C . TYR B 1 6 ? -67.199 -15.229 35.182 1.00 31.02 214 TYR B C 1
ATOM 1506 O O . TYR B 1 6 ? -67.907 -16.192 34.894 1.00 29.49 214 TYR B O 1
ATOM 1515 N N . PRO B 1 7 ? -66.800 -14.311 34.272 1.00 35.55 215 PRO B N 1
ATOM 1516 C CA . PRO B 1 7 ? -67.249 -14.494 32.895 1.00 31.64 215 PRO B CA 1
ATOM 1517 C C . PRO B 1 7 ? -66.499 -15.604 32.154 1.00 31.04 215 PRO B C 1
ATOM 1518 O O . PRO B 1 7 ? -65.428 -16.037 32.608 1.00 26.91 215 PRO B O 1
ATOM 1522 N N . VAL B 1 8 ? -67.068 -16.051 31.032 1.00 28.24 216 VAL B N 1
ATOM 1523 C CA . VAL B 1 8 ? -66.448 -17.087 30.191 1.00 29.07 216 VAL B CA 1
ATOM 1524 C C . VAL B 1 8 ? -65.060 -16.605 29.722 1.00 27.38 216 VAL B C 1
ATOM 1525 O O . VAL B 1 8 ? -64.078 -17.322 29.828 1.00 27.49 216 VAL B O 1
ATOM 1529 N N . ILE B 1 9 ? -65.006 -15.367 29.244 1.00 27.18 217 ILE B N 1
ATOM 1530 C CA . ILE B 1 9 ? -63.754 -14.700 28.922 1.00 29.24 217 ILE B CA 1
ATOM 1531 C C . ILE B 1 9 ? -63.867 -13.283 29.436 1.00 30.27 217 ILE B C 1
ATOM 1532 O O . ILE B 1 9 ? -64.971 -12.770 29.596 1.00 26.32 217 ILE B O 1
ATOM 1537 N N . GLY B 1 10 ? -62.728 -12.638 29.670 1.00 30.55 218 GLY B N 1
ATOM 1538 C CA . GLY B 1 10 ? -62.742 -11.257 30.130 1.00 30.35 218 GLY B CA 1
ATOM 1539 C C . GLY B 1 10 ? -62.711 -11.117 31.648 1.00 33.39 218 GLY B C 1
ATOM 1540 O O . GLY B 1 10 ? -63.177 -10.125 32.186 1.00 29.67 218 GLY B O 1
ATOM 1541 N N . ILE B 1 11 ? -62.174 -12.123 32.330 1.00 31.40 219 ILE B N 1
ATOM 1542 C CA . ILE B 1 11 ? -61.895 -12.042 33.776 1.00 31.32 219 ILE B CA 1
ATOM 1543 C C . ILE B 1 11 ? -60.911 -10.890 34.020 1.00 34.40 219 ILE B C 1
ATOM 1544 O O . ILE B 1 11 ? -59.880 -10.802 33.336 1.00 33.57 219 ILE B O 1
ATOM 1549 N N . ASP B 1 12 ? -61.247 -9.992 34.953 1.00 34.10 220 ASP B N 1
ATOM 1550 C CA A ASP B 1 12 ? -60.382 -8.858 35.286 0.50 34.77 220 ASP B CA 1
ATOM 1551 C CA B ASP B 1 12 ? -60.379 -8.859 35.293 0.50 35.03 220 ASP B CA 1
ATOM 1552 C C . ASP B 1 12 ? -58.985 -9.321 35.707 1.00 31.70 220 ASP B C 1
ATOM 1553 O O . ASP B 1 12 ? -58.846 -10.276 36.450 1.00 34.28 220 ASP B O 1
ATOM 1562 N N . ASP B 1 13 ? -57.963 -8.625 35.213 1.00 29.38 221 ASP B N 1
ATOM 1563 C CA . ASP B 1 13 ? -56.557 -8.918 35.500 1.00 30.85 221 ASP B CA 1
ATOM 1564 C C . ASP B 1 13 ? -56.237 -8.978 37.003 1.00 31.46 221 ASP B C 1
ATOM 1565 O O . ASP B 1 13 ? -55.443 -9.799 37.430 1.00 30.66 221 ASP B O 1
ATOM 1570 N N . ASP B 1 14 ? -56.886 -8.111 37.775 1.00 34.66 222 ASP B N 1
ATOM 1571 C CA . ASP B 1 14 ? -56.724 -8.049 39.237 1.00 40.63 222 ASP B CA 1
ATOM 1572 C C . ASP B 1 14 ? -57.213 -9.288 39.998 1.00 42.08 222 ASP B C 1
ATOM 1573 O O . ASP B 1 14 ? -56.848 -9.484 41.165 1.00 41.49 222 ASP B O 1
ATOM 1578 N N . GLU B 1 15 ? -58.027 -10.115 39.343 1.00 34.72 223 GLU B N 1
ATOM 1579 C CA . GLU B 1 15 ? -58.567 -11.332 39.957 1.00 34.93 223 GLU B CA 1
ATOM 1580 C C . GLU B 1 15 ? -57.574 -12.491 39.947 1.00 38.59 223 GLU B C 1
ATOM 1581 O O . GLU B 1 15 ? -57.765 -13.485 40.649 1.00 39.27 223 GLU B O 1
ATOM 1587 N N . PHE B 1 16 ? -56.508 -12.353 39.158 1.00 34.61 224 PHE B N 1
ATOM 1588 C CA . PHE B 1 16 ? -55.481 -13.383 39.054 1.00 32.83 224 PHE B CA 1
ATOM 1589 C C . PHE B 1 16 ? -54.329 -13.091 40.004 1.00 38.55 224 PHE B C 1
ATOM 1590 O O . PHE B 1 16 ? -53.879 -11.946 40.098 1.00 36.61 224 PHE B O 1
ATOM 1598 N N . ALA B 1 17 ? -53.858 -14.121 40.709 1.00 37.20 225 ALA B N 1
ATOM 1599 C CA . ALA B 1 17 ? -52.586 -14.022 41.418 1.00 41.32 225 ALA B CA 1
ATOM 1600 C C . ALA B 1 17 ? -51.502 -13.847 40.352 1.00 40.24 225 ALA B C 1
ATOM 1601 O O . ALA B 1 17 ? -51.334 -14.714 39.497 1.00 36.25 225 ALA B O 1
ATOM 1603 N N . THR B 1 18 ? -50.806 -12.709 40.379 1.00 41.16 226 THR B N 1
ATOM 1604 C CA . THR B 1 18 ? -49.809 -12.399 39.350 1.00 44.00 226 THR B CA 1
ATOM 1605 C C . THR B 1 18 ? -48.725 -11.426 39.818 1.00 47.03 226 THR B C 1
ATOM 1606 O O . THR B 1 18 ? -48.759 -10.956 40.952 1.00 47.01 226 THR B O 1
ATOM 1610 N N . ALA B 1 19 ? -47.763 -11.147 38.939 1.00 48.05 227 ALA B N 1
ATOM 1611 C CA . ALA B 1 19 ? -46.721 -10.157 39.198 1.00 51.87 227 ALA B CA 1
ATOM 1612 C C . ALA B 1 19 ? -46.814 -9.019 38.187 1.00 55.13 227 ALA B C 1
ATOM 1613 O O . ALA B 1 19 ? -47.583 -9.102 37.232 1.00 52.78 227 ALA B O 1
ATOM 1615 N N . LYS B 1 20 ? -46.039 -7.957 38.427 1.00 61.01 228 LYS B N 1
ATOM 1616 C CA . LYS B 1 20 ? -45.882 -6.829 37.499 1.00 62.80 228 LYS B CA 1
ATOM 1617 C C . LYS B 1 20 ? -45.401 -7.297 36.134 1.00 60.81 228 LYS B C 1
ATOM 1618 O O . LYS B 1 20 ? -44.401 -8.019 36.041 1.00 59.89 228 LYS B O 1
ATOM 1624 N N . LYS B 1 21 ? -46.133 -6.898 35.093 1.00 57.02 229 LYS B N 1
ATOM 1625 C CA . LYS B 1 21 ? -45.800 -7.195 33.680 1.00 54.96 229 LYS B CA 1
ATOM 1626 C C . LYS B 1 21 ? -45.864 -8.672 33.274 1.00 49.18 229 LYS B C 1
ATOM 1627 O O . LYS B 1 21 ? -45.469 -9.030 32.158 1.00 44.88 229 LYS B O 1
ATOM 1633 N N . LEU B 1 22 ? -46.377 -9.524 34.164 1.00 42.39 230 LEU B N 1
ATOM 1634 C CA . LEU B 1 22 ? -46.442 -10.962 33.896 1.00 39.94 230 LEU B CA 1
ATOM 1635 C C . LEU B 1 22 ? -47.710 -11.349 33.144 1.00 36.89 230 LEU B C 1
ATOM 1636 O O . LEU B 1 22 ? -47.647 -12.107 32.174 1.00 31.14 230 LEU B O 1
ATOM 1641 N N . ILE B 1 23 ? -48.851 -10.842 33.601 1.00 34.53 231 ILE B N 1
ATOM 1642 C CA . ILE B 1 23 ? -50.135 -11.298 33.075 1.00 32.60 231 ILE B CA 1
ATOM 1643 C C . ILE B 1 23 ? -50.302 -10.951 31.595 1.00 34.27 231 ILE B C 1
ATOM 1644 O O . ILE B 1 23 ? -49.922 -9.856 31.157 1.00 34.61 231 ILE B O 1
ATOM 1649 N N . THR B 1 24 ? -50.783 -11.916 30.816 1.00 34.40 232 THR B N 1
ATOM 1650 C CA . THR B 1 24 ? -51.314 -11.604 29.499 1.00 30.76 232 THR B CA 1
ATOM 1651 C C . THR B 1 24 ? -52.589 -10.834 29.810 1.00 28.42 232 THR B C 1
ATOM 1652 O O . THR B 1 24 ? -53.582 -11.436 30.278 1.00 26.37 232 THR B O 1
ATOM 1656 N N . LYS B 1 25 ? -52.543 -9.513 29.624 1.00 22.88 233 LYS B N 1
ATOM 1657 C CA . LYS B 1 25 ? -53.657 -8.630 30.019 1.00 26.64 233 LYS B CA 1
ATOM 1658 C C . LYS B 1 25 ? -54.958 -8.891 29.239 1.00 28.33 233 LYS B C 1
ATOM 1659 O O . LYS B 1 25 ? -54.901 -9.381 28.112 1.00 23.35 233 LYS B O 1
ATOM 1665 N N . GLN B 1 26 ? -56.099 -8.539 29.856 1.00 27.95 234 GLN B N 1
ATOM 1666 C CA . GLN B 1 26 ? -57.463 -8.949 29.451 1.00 27.14 234 GLN B CA 1
ATOM 1667 C C . GLN B 1 26 ? -57.809 -8.820 27.964 1.00 26.68 234 GLN B C 1
ATOM 1668 O O . GLN B 1 26 ? -58.323 -9.761 27.355 1.00 25.49 234 GLN B O 1
ATOM 1674 N N . GLU B 1 27 ? -57.556 -7.640 27.406 1.00 24.29 235 GLU B N 1
ATOM 1675 C CA . GLU B 1 27 ? -57.902 -7.336 26.012 1.00 26.71 235 GLU B CA 1
ATOM 1676 C C . GLU B 1 27 ? -57.066 -8.157 25.034 1.00 27.17 235 GLU B C 1
ATOM 1677 O O . GLU B 1 27 ? -57.599 -8.777 24.116 1.00 24.69 235 GLU B O 1
ATOM 1683 N N . VAL B 1 28 ? -55.765 -8.218 25.285 1.00 24.25 236 VAL B N 1
ATOM 1684 C CA . VAL B 1 28 ? -54.858 -9.016 24.459 1.00 24.66 236 VAL B CA 1
ATOM 1685 C C . VAL B 1 28 ? -55.081 -10.504 24.669 1.00 23.14 236 VAL B C 1
ATOM 1686 O O . VAL B 1 28 ? -54.968 -11.304 23.720 1.00 23.43 236 VAL B O 1
ATOM 1690 N N . ARG B 1 29 ? -55.441 -10.876 25.899 1.00 24.28 237 ARG B N 1
ATOM 1691 C CA . ARG B 1 29 ? -55.864 -12.247 26.172 1.00 24.55 237 ARG B CA 1
ATOM 1692 C C . ARG B 1 29 ? -57.022 -12.660 25.263 1.00 21.19 237 ARG B C 1
ATOM 1693 O O . ARG B 1 29 ? -56.968 -13.750 24.677 1.00 23.28 237 ARG B O 1
ATOM 1701 N N . ALA B 1 30 ? -58.029 -11.797 25.139 1.00 22.14 238 ALA B N 1
ATOM 1702 C CA . ALA B 1 30 ? -59.201 -12.068 24.285 1.00 26.52 238 ALA B CA 1
ATOM 1703 C C . ALA B 1 30 ? -58.796 -12.242 22.808 1.00 25.32 238 ALA B C 1
ATOM 1704 O O . ALA B 1 30 ? -59.208 -13.203 22.154 1.00 24.50 238 ALA B O 1
ATOM 1706 N N . VAL B 1 31 ? -57.976 -11.316 22.301 1.00 24.22 239 VAL B N 1
ATOM 1707 C CA . VAL B 1 31 ? -57.464 -11.398 20.915 1.00 25.77 239 VAL B CA 1
ATOM 1708 C C . VAL B 1 31 ? -56.653 -12.673 20.725 1.00 22.16 239 VAL B C 1
ATOM 1709 O O . VAL B 1 31 ? -56.836 -13.388 19.746 1.00 28.51 239 VAL B O 1
ATOM 1713 N N . THR B 1 32 ? -55.789 -12.986 21.694 1.00 23.87 240 THR B N 1
ATOM 1714 C CA . THR B 1 32 ? -55.009 -14.233 21.665 1.00 26.00 240 THR B CA 1
ATOM 1715 C C . THR B 1 32 ? -55.867 -15.496 21.581 1.00 26.20 240 THR B C 1
ATOM 1716 O O . THR B 1 32 ? -55.568 -16.401 20.782 1.00 24.58 240 THR B O 1
ATOM 1720 N N . LEU B 1 33 ? -56.905 -15.584 22.422 1.00 23.74 241 LEU B N 1
ATOM 1721 C CA . LEU B 1 33 ? -57.832 -16.736 22.362 1.00 23.51 241 LEU B CA 1
ATOM 1722 C C . LEU B 1 33 ? -58.517 -16.806 20.997 1.00 25.75 241 LEU B C 1
ATOM 1723 O O . LEU B 1 33 ? -58.701 -17.881 20.435 1.00 24.73 241 LEU B O 1
ATOM 1728 N N . SER B 1 34 ? -58.910 -15.650 20.484 1.00 23.23 242 SER B N 1
ATOM 1729 C CA . SER B 1 34 ? -59.521 -15.566 19.154 1.00 28.79 242 SER B CA 1
ATOM 1730 C C . SER B 1 34 ? -58.590 -16.075 18.032 1.00 30.10 242 SER B C 1
ATOM 1731 O O . SER B 1 34 ? -59.029 -16.785 17.122 1.00 31.80 242 SER B O 1
ATOM 1734 N N . LYS B 1 35 ? -57.307 -15.725 18.119 1.00 26.36 243 LYS B N 1
ATOM 1735 C CA . LYS B 1 35 ? -56.301 -16.155 17.143 1.00 26.00 243 LYS B CA 1
ATOM 1736 C C . LYS B 1 35 ? -56.029 -17.637 17.261 1.00 27.70 243 LYS B C 1
ATOM 1737 O O . LYS B 1 35 ? -55.687 -18.285 16.268 1.00 30.21 243 LYS B O 1
ATOM 1743 N N . LEU B 1 36 ? -56.210 -18.187 18.466 1.00 27.72 244 LEU B N 1
ATOM 1744 C CA . LEU B 1 36 ? -55.979 -19.626 18.693 1.00 29.18 244 LEU B CA 1
ATOM 1745 C C . LEU B 1 36 ? -57.020 -20.540 18.045 1.00 29.77 244 LEU B C 1
ATOM 1746 O O . LEU B 1 36 ? -56.820 -21.749 18.004 1.00 33.29 244 LEU B O 1
ATOM 1751 N N . ARG B 1 37 ? -58.128 -19.969 17.581 1.00 28.49 245 ARG B N 1
ATOM 1752 C CA . ARG B 1 37 ? -59.172 -20.704 16.841 1.00 32.11 245 ARG B CA 1
ATOM 1753 C C . ARG B 1 37 ? -59.610 -21.968 17.552 1.00 31.94 245 ARG B C 1
ATOM 1754 O O . ARG B 1 37 ? -59.562 -23.073 16.996 1.00 31.73 245 ARG B O 1
ATOM 1762 N N . LEU B 1 38 ? -60.002 -21.795 18.799 1.00 27.90 246 LEU B N 1
ATOM 1763 C CA . LEU B 1 38 ? -60.336 -22.901 19.666 1.00 30.26 246 LEU B CA 1
ATOM 1764 C C . LEU B 1 38 ? -61.700 -23.489 19.340 1.00 34.51 246 LEU B C 1
ATOM 1765 O O . LEU B 1 38 ? -62.629 -22.778 18.967 1.00 34.74 246 LEU B O 1
ATOM 1770 N N . GLN B 1 39 ? -61.801 -24.801 19.476 1.00 36.86 247 GLN B N 1
ATOM 1771 C CA . GLN B 1 39 ? -63.091 -25.470 19.473 1.00 42.17 247 GLN B CA 1
ATOM 1772 C C . GLN B 1 39 ? -63.017 -26.534 20.548 1.00 41.48 247 GLN B C 1
ATOM 1773 O O . GLN B 1 39 ? -61.934 -26.851 21.030 1.00 37.19 247 GLN B O 1
ATOM 1779 N N . ASP B 1 40 ? -64.153 -27.093 20.943 1.00 40.75 248 ASP B N 1
ATOM 1780 C CA . ASP B 1 40 ? -64.149 -28.036 22.051 1.00 39.44 248 ASP B CA 1
ATOM 1781 C C . ASP B 1 40 ? -63.355 -29.303 21.691 1.00 36.23 248 ASP B C 1
ATOM 1782 O O . ASP B 1 40 ? -63.122 -29.580 20.505 1.00 34.53 248 ASP B O 1
ATOM 1787 N N . ASP B 1 41 ? -62.893 -30.024 22.716 1.00 37.71 249 ASP B N 1
ATOM 1788 C CA . ASP B 1 41 ? -62.234 -31.333 22.577 1.00 42.21 249 ASP B CA 1
ATOM 1789 C C . ASP B 1 41 ? -60.760 -31.302 22.128 1.00 43.89 249 ASP B C 1
ATOM 1790 O O . ASP B 1 41 ? -60.132 -32.357 22.022 1.00 43.01 249 ASP B O 1
ATOM 1795 N N . LEU B 1 42 ? -60.205 -30.116 21.876 1.00 40.38 250 LEU B N 1
ATOM 1796 C CA . LEU B 1 42 ? -58.805 -30.031 21.423 1.00 39.48 250 LEU B CA 1
ATOM 1797 C C . LEU B 1 42 ? -57.789 -30.181 22.570 1.00 36.88 250 LEU B C 1
ATOM 1798 O O . LEU B 1 42 ? -58.105 -29.903 23.730 1.00 37.21 250 LEU B O 1
ATOM 1803 N N . VAL B 1 43 ? -56.594 -30.666 22.234 1.00 32.45 251 VAL B N 1
ATOM 1804 C CA . VAL B 1 43 ? -55.439 -30.629 23.137 1.00 31.31 251 VAL B CA 1
ATOM 1805 C C . VAL B 1 43 ? -54.713 -29.298 22.920 1.00 32.08 251 VAL B C 1
ATOM 1806 O O . VAL B 1 43 ? -54.399 -28.942 21.776 1.00 27.28 251 VAL B O 1
ATOM 1810 N N . MET B 1 44 ? -54.506 -28.557 24.011 1.00 29.14 252 MET B N 1
ATOM 1811 C CA . MET B 1 44 ? -53.749 -27.313 23.986 1.00 28.68 252 MET B CA 1
ATOM 1812 C C . MET B 1 44 ? -52.529 -27.346 24.924 1.00 30.58 252 MET B C 1
ATOM 1813 O O . MET B 1 44 ? -52.570 -27.950 26.014 1.00 27.90 252 MET B O 1
ATOM 1818 N N . TRP B 1 45 ? -51.431 -26.718 24.479 1.00 26.94 253 TRP B N 1
ATOM 1819 C CA . TRP B 1 45 ? -50.254 -26.484 25.311 1.00 27.41 253 TRP B CA 1
ATOM 1820 C C . TRP B 1 45 ? -50.095 -24.996 25.543 1.00 29.17 253 TRP B C 1
ATOM 1821 O O . TRP B 1 45 ? -50.123 -24.224 24.588 1.00 30.23 253 TRP B O 1
ATOM 1832 N N . ASP B 1 46 ? -49.887 -24.607 26.796 1.00 27.33 254 ASP B N 1
ATOM 1833 C CA . ASP B 1 46 ? -49.568 -23.226 27.146 1.00 28.13 254 ASP B CA 1
ATOM 1834 C C . ASP B 1 46 ? -48.146 -23.191 27.747 1.00 31.49 254 ASP B C 1
ATOM 1835 O O . ASP B 1 46 ? -47.882 -23.636 28.896 1.00 26.94 254 ASP B O 1
ATOM 1840 N N . ILE B 1 47 ? -47.224 -22.678 26.942 1.00 26.94 255 ILE B N 1
ATOM 1841 C CA . ILE B 1 47 ? -45.813 -22.732 27.273 1.00 27.40 255 ILE B CA 1
ATOM 1842 C C . ILE B 1 47 ? -45.383 -21.423 27.894 1.00 29.74 255 ILE B C 1
ATOM 1843 O O . ILE B 1 47 ? -45.627 -20.364 27.319 1.00 30.06 255 ILE B O 1
ATOM 1848 N N . GLY B 1 48 ? -44.742 -21.512 29.066 1.00 27.22 256 GLY B N 1
ATOM 1849 C CA . GLY B 1 48 ? -44.449 -20.337 29.877 1.00 24.55 256 GLY B CA 1
ATOM 1850 C C . GLY B 1 48 ? -45.767 -19.741 30.310 1.00 26.90 256 GLY B C 1
ATOM 1851 O O . GLY B 1 48 ? -46.061 -18.587 30.007 1.00 29.81 256 GLY B O 1
ATOM 1852 N N . ALA B 1 49 ? -46.557 -20.532 31.042 1.00 26.57 257 ALA B N 1
ATOM 1853 C CA . ALA B 1 49 ? -47.952 -20.196 31.332 1.00 25.99 257 ALA B CA 1
ATOM 1854 C C . ALA B 1 49 ? -48.130 -18.960 32.227 1.00 27.09 257 ALA B C 1
ATOM 1855 O O . ALA B 1 49 ? -49.165 -18.315 32.167 1.00 27.60 257 ALA B O 1
ATOM 1857 N N . GLY B 1 50 ? -47.115 -18.626 33.034 1.00 31.61 258 GLY B N 1
ATOM 1858 C CA . GLY B 1 50 ? -47.132 -17.373 33.807 1.00 26.83 258 GLY B CA 1
ATOM 1859 C C . GLY B 1 50 ? -48.112 -17.412 34.970 1.00 33.92 258 GLY B C 1
ATOM 1860 O O . GLY B 1 50 ? -47.859 -18.105 35.955 1.00 32.48 258 GLY B O 1
ATOM 1861 N N . SER B 1 51 ? -49.214 -16.659 34.869 1.00 30.52 259 SER B N 1
ATOM 1862 C CA . SER B 1 51 ? -50.345 -16.823 35.814 1.00 35.08 259 SER B CA 1
ATOM 1863 C C . SER B 1 51 ? -51.436 -17.806 35.366 1.00 33.80 259 SER B C 1
ATOM 1864 O O . SER B 1 51 ? -52.413 -18.040 36.098 1.00 31.53 259 SER B O 1
ATOM 1867 N N . ALA B 1 52 ? -51.240 -18.385 34.181 1.00 27.36 260 ALA B N 1
ATOM 1868 C CA . ALA B 1 52 ? -52.180 -19.317 33.544 1.00 29.59 260 ALA B CA 1
ATOM 1869 C C . ALA B 1 52 ? -53.521 -18.699 33.131 1.00 28.72 260 ALA B C 1
ATOM 1870 O O . ALA B 1 52 ? -54.467 -19.428 32.886 1.00 30.17 260 ALA B O 1
ATOM 1872 N N . SER B 1 53 ? -53.581 -17.373 32.986 1.00 24.69 261 SER B N 1
ATOM 1873 C CA . SER B 1 53 ? -54.831 -16.690 32.614 1.00 28.89 261 SER B CA 1
ATOM 1874 C C . SER B 1 53 ? -55.322 -17.077 31.208 1.00 28.40 261 SER B C 1
ATOM 1875 O O . SER B 1 53 ? -56.536 -17.126 30.946 1.00 26.44 261 SER B O 1
ATOM 1878 N N . VAL B 1 54 ? -54.373 -17.360 30.321 1.00 26.50 262 VAL B N 1
ATOM 1879 C CA . VAL B 1 54 ? -54.701 -17.786 28.957 1.00 28.46 262 VAL B CA 1
ATOM 1880 C C . VAL B 1 54 ? -55.296 -19.192 29.002 1.00 23.75 262 VAL B C 1
ATOM 1881 O O . VAL B 1 54 ? -56.316 -19.431 28.381 1.00 28.00 262 VAL B O 1
ATOM 1885 N N . SER B 1 55 ? -54.654 -20.089 29.745 1.00 28.10 263 SER B N 1
ATOM 1886 C CA . SER B 1 55 ? -55.130 -21.459 29.942 1.00 29.06 263 SER B CA 1
ATOM 1887 C C . SER B 1 55 ? -56.493 -21.520 30.619 1.00 29.16 263 SER B C 1
ATOM 1888 O O . SER B 1 55 ? -57.337 -22.349 30.269 1.00 26.23 263 SER B O 1
ATOM 1891 N N . ILE B 1 56 ? -56.695 -20.651 31.603 1.00 27.40 264 ILE B N 1
ATOM 1892 C CA . ILE B 1 56 ? -57.957 -20.602 32.349 1.00 31.88 264 ILE B CA 1
ATOM 1893 C C . ILE B 1 56 ? -59.132 -20.193 31.458 1.00 28.79 264 ILE B C 1
ATOM 1894 O O . ILE B 1 56 ? -60.168 -20.851 31.458 1.00 27.62 264 ILE B O 1
ATOM 1899 N N . GLU B 1 57 ? -58.974 -19.123 30.687 1.00 25.12 265 GLU B N 1
ATOM 1900 C CA . GLU B 1 57 ? -60.035 -18.704 29.801 1.00 26.28 265 GLU B CA 1
ATOM 1901 C C . GLU B 1 57 ? -60.201 -19.644 28.602 1.00 31.06 265 GLU B C 1
ATOM 1902 O O . GLU B 1 57 ? -61.337 -19.869 28.145 1.00 29.32 265 GLU B O 1
ATOM 1908 N N . ALA B 1 58 ? -59.093 -20.226 28.123 1.00 25.74 266 ALA B N 1
ATOM 1909 C CA . ALA B 1 58 ? -59.177 -21.292 27.105 1.00 29.67 266 ALA B CA 1
ATOM 1910 C C . ALA B 1 58 ? -59.971 -22.503 27.628 1.00 32.58 266 ALA B C 1
ATOM 1911 O O . ALA B 1 58 ? -60.760 -23.116 26.890 1.00 29.50 266 ALA B O 1
ATOM 1913 N N . SER B 1 59 ? -59.785 -22.826 28.909 1.00 30.53 267 SER B N 1
ATOM 1914 C CA A SER B 1 59 ? -60.504 -23.942 29.514 0.50 25.23 267 SER B CA 1
ATOM 1915 C CA B SER B 1 59 ? -60.504 -23.931 29.544 0.50 27.81 267 SER B CA 1
ATOM 1916 C C . SER B 1 59 ? -62.018 -23.713 29.502 1.00 32.19 267 SER B C 1
ATOM 1917 O O . SER B 1 59 ? -62.788 -24.670 29.342 1.00 32.01 267 SER B O 1
ATOM 1922 N N . ASN B 1 60 ? -62.436 -22.455 29.644 1.00 27.59 268 ASN B N 1
ATOM 1923 C CA . ASN B 1 60 ? -63.855 -22.113 29.564 1.00 33.33 268 ASN B CA 1
ATOM 1924 C C . ASN B 1 60 ? -64.435 -22.298 28.165 1.00 39.58 268 ASN B C 1
ATOM 1925 O O . ASN B 1 60 ? -65.625 -22.575 28.005 1.00 36.69 268 ASN B O 1
ATOM 1930 N N . LEU B 1 61 ? -63.588 -22.133 27.154 1.00 34.11 269 LEU B N 1
ATOM 1931 C CA . LEU B 1 61 ? -64.010 -22.227 25.762 1.00 36.41 269 LEU B CA 1
ATOM 1932 C C . LEU B 1 61 ? -63.988 -23.666 25.287 1.00 37.02 269 LEU B C 1
ATOM 1933 O O . LEU B 1 61 ? -64.630 -24.017 24.306 1.00 35.52 269 LEU B O 1
ATOM 1938 N N . MET B 1 62 ? -63.223 -24.496 25.986 1.00 34.64 270 MET B N 1
ATOM 1939 C CA . MET B 1 62 ? -63.075 -25.892 25.612 1.00 36.16 270 MET B CA 1
ATOM 1940 C C . MET B 1 62 ? -63.343 -26.748 26.845 1.00 36.21 270 MET B C 1
ATOM 1941 O O . MET B 1 62 ? -62.405 -27.324 27.402 1.00 36.27 270 MET B O 1
ATOM 1946 N N . PRO B 1 63 ? -64.622 -26.852 27.280 1.00 39.55 271 PRO B N 1
ATOM 1947 C CA . PRO B 1 63 ? -64.895 -27.588 28.533 1.00 41.34 271 PRO B CA 1
ATOM 1948 C C . PRO B 1 63 ? -64.483 -29.063 28.490 1.00 40.03 271 PRO B C 1
ATOM 1949 O O . PRO B 1 63 ? -64.114 -29.636 29.513 1.00 40.33 271 PRO B O 1
ATOM 1953 N N . ASN B 1 64 ? -64.510 -29.653 27.304 1.00 39.99 272 ASN B N 1
ATOM 1954 C CA . ASN B 1 64 ? -64.110 -31.037 27.117 1.00 41.32 272 ASN B CA 1
ATOM 1955 C C . ASN B 1 64 ? -62.741 -31.175 26.450 1.00 43.76 272 ASN B C 1
ATOM 1956 O O . ASN B 1 64 ? -62.310 -32.281 26.110 1.00 42.10 272 ASN B O 1
ATOM 1961 N N . GLY B 1 65 ? -62.066 -30.042 26.268 1.00 41.48 273 GLY B N 1
ATOM 1962 C CA . GLY B 1 65 ? -60.685 -30.028 25.810 1.00 40.62 273 GLY B CA 1
ATOM 1963 C C . GLY B 1 65 ? -59.716 -30.307 26.943 1.00 39.59 273 GLY B C 1
ATOM 1964 O O . GLY B 1 65 ? -60.113 -30.363 28.106 1.00 41.44 273 GLY B O 1
ATOM 1965 N N . ARG B 1 66 ? -58.442 -30.489 26.602 1.00 35.50 274 ARG B N 1
ATOM 1966 C CA . ARG B 1 66 ? -57.404 -30.724 27.592 1.00 36.33 274 ARG B CA 1
ATOM 1967 C C . ARG B 1 66 ? -56.307 -29.697 27.393 1.00 39.04 274 ARG B C 1
ATOM 1968 O O . ARG B 1 66 ? -55.833 -29.493 26.275 1.00 33.88 274 ARG B O 1
ATOM 1976 N N . ILE B 1 67 ? -55.932 -29.033 28.481 1.00 33.48 275 ILE B N 1
ATOM 1977 C CA . ILE B 1 67 ? -54.965 -27.944 28.425 1.00 32.88 275 ILE B CA 1
ATOM 1978 C C . ILE B 1 67 ? -53.811 -28.297 29.359 1.00 35.05 275 ILE B C 1
ATOM 1979 O O . ILE B 1 67 ? -54.036 -28.718 30.494 1.00 32.67 275 ILE B O 1
ATOM 1984 N N . PHE B 1 68 ? -52.581 -28.166 28.860 1.00 33.37 276 PHE B N 1
ATOM 1985 C CA . PHE B 1 68 ? -51.385 -28.447 29.639 1.00 30.28 276 PHE B CA 1
ATOM 1986 C C . PHE B 1 68 ? -50.578 -27.166 29.744 1.00 32.51 276 PHE B C 1
ATOM 1987 O O . PHE B 1 68 ? -50.109 -26.634 28.739 1.00 28.85 276 PHE B O 1
ATOM 1995 N N . ALA B 1 69 ? -50.455 -26.671 30.971 1.00 29.83 277 ALA B N 1
ATOM 1996 C CA . ALA B 1 69 ? -49.846 -25.387 31.249 1.00 29.54 277 ALA B CA 1
ATOM 1997 C C . ALA B 1 69 ? -48.446 -25.669 31.790 1.00 34.85 277 ALA B C 1
ATOM 1998 O O . ALA B 1 69 ? -48.298 -26.310 32.830 1.00 30.75 277 ALA B O 1
ATOM 2000 N N . LEU B 1 70 ? -47.428 -25.201 31.070 1.00 34.73 278 LEU B N 1
ATOM 2001 C CA . LEU B 1 70 ? -46.032 -25.447 31.423 1.00 30.68 278 LEU B CA 1
ATOM 2002 C C . LEU B 1 70 ? -45.411 -24.214 32.021 1.00 31.48 278 LEU B C 1
ATOM 2003 O O . LEU B 1 70 ? -45.490 -23.124 31.452 1.00 29.66 278 LEU B O 1
ATOM 2008 N N . GLU B 1 71 ? -44.804 -24.398 33.187 1.00 32.03 279 GLU B N 1
ATOM 2009 C CA . GLU B 1 71 ? -44.118 -23.336 33.889 1.00 34.41 279 GLU B CA 1
ATOM 2010 C C . GLU B 1 71 ? -43.131 -23.995 34.835 1.00 38.35 279 GLU B C 1
ATOM 2011 O O . GLU B 1 71 ? -43.377 -25.101 35.296 1.00 38.12 279 GLU B O 1
ATOM 2017 N N . ARG B 1 72 ? -42.006 -23.342 35.110 1.00 36.47 280 ARG B N 1
ATOM 2018 C CA . ARG B 1 72 ? -41.133 -23.849 36.174 1.00 40.99 280 ARG B CA 1
ATOM 2019 C C . ARG B 1 72 ? -40.578 -22.787 37.120 1.00 40.63 280 ARG B C 1
ATOM 2020 O O . ARG B 1 72 ? -39.915 -23.126 38.098 1.00 37.74 280 ARG B O 1
ATOM 2028 N N . ASN B 1 73 ? -40.873 -21.510 36.851 1.00 35.24 281 ASN B N 1
ATOM 2029 C CA . ASN B 1 73 ? -40.566 -20.445 37.813 1.00 40.31 281 ASN B CA 1
ATOM 2030 C C . ASN B 1 73 ? -41.357 -20.698 39.086 1.00 40.16 281 ASN B C 1
ATOM 2031 O O . ASN B 1 73 ? -42.585 -20.693 39.046 1.00 36.23 281 ASN B O 1
ATOM 2036 N N . PRO B 1 74 ? -40.654 -20.875 40.229 1.00 44.71 282 PRO B N 1
ATOM 2037 C CA . PRO B 1 74 ? -41.304 -21.320 41.471 1.00 42.51 282 PRO B CA 1
ATOM 2038 C C . PRO B 1 74 ? -42.404 -20.365 41.923 1.00 37.60 282 PRO B C 1
ATOM 2039 O O . PRO B 1 74 ? -43.467 -20.813 42.366 1.00 39.70 282 PRO B O 1
ATOM 2043 N N . GLN B 1 75 ? -42.152 -19.064 41.793 1.00 37.15 283 GLN B N 1
ATOM 2044 C CA . GLN B 1 75 ? -43.147 -18.048 42.124 1.00 35.76 283 GLN B CA 1
ATOM 2045 C C . GLN B 1 75 ? -44.359 -18.148 41.213 1.00 38.57 283 GLN B C 1
ATOM 2046 O O . GLN B 1 75 ? -45.508 -18.048 41.686 1.00 34.67 283 GLN B O 1
ATOM 2052 N N . TYR B 1 76 ? -44.110 -18.340 39.912 1.00 36.00 284 TYR B N 1
ATOM 2053 C CA . TYR B 1 76 ? -45.212 -18.389 38.949 1.00 37.58 284 TYR B CA 1
ATOM 2054 C C . TYR B 1 76 ? -46.048 -19.656 39.153 1.00 35.05 284 TYR B C 1
ATOM 2055 O O . TYR B 1 76 ? -47.259 -19.606 39.030 1.00 32.02 284 TYR B O 1
ATOM 2064 N N . LEU B 1 77 ? -45.401 -20.772 39.493 1.00 35.50 285 LEU B N 1
ATOM 2065 C CA . LEU B 1 77 ? -46.120 -22.016 39.855 1.00 36.91 285 LEU B CA 1
ATOM 2066 C C . LEU B 1 77 ? -47.080 -21.816 41.024 1.00 37.24 285 LEU B C 1
ATOM 2067 O O . LEU B 1 77 ? -48.175 -22.395 41.064 1.00 33.97 285 LEU B O 1
ATOM 2072 N N . GLY B 1 78 ? -46.658 -20.980 41.967 1.00 38.86 286 GLY B N 1
ATOM 2073 C CA . GLY B 1 78 ? -47.498 -20.578 43.077 1.00 39.26 286 GLY B CA 1
ATOM 2074 C C . GLY B 1 78 ? -48.722 -19.833 42.609 1.00 36.65 286 GLY B C 1
ATOM 2075 O O . GLY B 1 78 ? -49.828 -20.116 43.075 1.00 34.21 286 GLY B O 1
ATOM 2076 N N . PHE B 1 79 ? -48.528 -18.883 41.690 1.00 36.09 287 PHE B N 1
ATOM 2077 C CA . PHE B 1 79 ? -49.639 -18.142 41.083 1.00 35.28 287 PHE B CA 1
ATOM 2078 C C . PHE B 1 79 ? -50.607 -19.100 40.391 1.00 33.09 287 PHE B C 1
ATOM 2079 O O . PHE B 1 79 ? -51.816 -19.018 40.607 1.00 33.22 287 PHE B O 1
ATOM 2087 N N . ILE B 1 80 ? -50.060 -20.003 39.570 1.00 31.61 288 ILE B N 1
ATOM 2088 C CA . ILE B 1 80 ? -50.864 -20.947 38.801 1.00 31.43 288 ILE B CA 1
ATOM 2089 C C . ILE B 1 80 ? -51.711 -21.856 39.710 1.00 35.74 288 ILE B C 1
ATOM 2090 O O . ILE B 1 80 ? -52.915 -21.925 39.537 1.00 32.88 288 ILE B O 1
ATOM 2095 N N . ARG B 1 81 ? -51.075 -22.525 40.670 1.00 33.35 289 ARG B N 1
ATOM 2096 C CA . ARG B 1 81 ? -51.781 -23.377 41.633 1.00 35.84 289 ARG B CA 1
ATOM 2097 C C . ARG B 1 81 ? -52.958 -22.643 42.288 1.00 36.38 289 ARG B C 1
ATOM 2098 O O . ARG B 1 81 ? -54.067 -23.157 42.326 1.00 41.62 289 ARG B O 1
ATOM 2106 N N . ASP B 1 82 ? -52.701 -21.428 42.759 1.00 37.70 290 ASP B N 1
ATOM 2107 C CA . ASP B 1 82 ? -53.725 -20.563 43.339 1.00 38.73 290 ASP B CA 1
ATOM 2108 C C . ASP B 1 82 ? -54.859 -20.248 42.386 1.00 39.72 290 ASP B C 1
ATOM 2109 O O . ASP B 1 82 ? -56.036 -20.342 42.752 1.00 34.53 290 ASP B O 1
ATOM 2114 N N . ASN B 1 83 ? -54.496 -19.876 41.159 1.00 36.98 291 ASN B N 1
ATOM 2115 C CA . ASN B 1 83 ? -55.472 -19.505 40.141 1.00 37.74 291 ASN B CA 1
ATOM 2116 C C . ASN B 1 83 ? -56.339 -20.663 39.669 1.00 35.40 291 ASN B C 1
ATOM 2117 O O . ASN B 1 83 ? -57.539 -20.497 39.479 1.00 33.10 291 ASN B O 1
ATOM 2122 N N . LEU B 1 84 ? -55.735 -21.837 39.492 1.00 38.40 292 LEU B N 1
ATOM 2123 C CA . LEU B 1 84 ? -56.495 -23.008 39.065 1.00 43.28 292 LEU B CA 1
ATOM 2124 C C . LEU B 1 84 ? -57.528 -23.384 40.122 1.00 47.13 292 LEU B C 1
ATOM 2125 O O . LEU B 1 84 ? -58.676 -23.690 39.797 1.00 48.75 292 LEU B O 1
ATOM 2130 N N . LYS B 1 85 ? -57.110 -23.311 41.380 1.00 45.31 293 LYS B N 1
ATOM 2131 C CA . LYS B 1 85 ? -57.992 -23.542 42.509 1.00 52.60 293 LYS B CA 1
ATOM 2132 C C . LYS B 1 85 ? -59.133 -22.511 42.536 1.00 51.13 293 LYS B C 1
ATOM 2133 O O . LYS B 1 85 ? -60.303 -22.891 42.624 1.00 53.11 293 LYS B O 1
ATOM 2139 N N . LYS B 1 86 ? -58.790 -21.226 42.400 1.00 44.81 294 LYS B N 1
ATOM 2140 C CA . LYS B 1 86 ? -59.765 -20.136 42.408 1.00 40.15 294 LYS B CA 1
ATOM 2141 C C . LYS B 1 86 ? -60.817 -20.235 41.301 1.00 44.27 294 LYS B C 1
ATOM 2142 O O . LYS B 1 86 ? -62.001 -20.027 41.566 1.00 42.10 294 LYS B O 1
ATOM 2148 N N . PHE B 1 87 ? -60.392 -20.570 40.079 1.00 38.23 295 PHE B N 1
ATOM 2149 C CA . PHE B 1 87 ? -61.280 -20.503 38.913 1.00 38.81 295 PHE B CA 1
ATOM 2150 C C . PHE B 1 87 ? -61.928 -21.819 38.493 1.00 41.67 295 PHE B C 1
ATOM 2151 O O . PHE B 1 87 ? -62.699 -21.848 37.530 1.00 48.44 295 PHE B O 1
ATOM 2159 N N . VAL B 1 88 ? -61.643 -22.878 39.244 1.00 43.65 296 VAL B N 1
ATOM 2160 C CA . VAL B 1 88 ? -62.056 -24.252 38.924 1.00 50.50 296 VAL B CA 1
ATOM 2161 C C . VAL B 1 88 ? -61.818 -24.568 37.436 1.00 47.73 296 VAL B C 1
ATOM 2162 O O . VAL B 1 88 ? -62.745 -24.805 36.665 1.00 49.71 296 VAL B O 1
ATOM 2166 N N . ALA B 1 89 ? -60.552 -24.511 37.047 1.00 45.94 297 ALA B N 1
ATOM 2167 C CA . ALA B 1 89 ? -60.129 -24.844 35.692 1.00 43.25 297 ALA B CA 1
ATOM 2168 C C . ALA B 1 89 ? -59.650 -26.294 35.698 1.00 42.69 297 ALA B C 1
ATOM 2169 O O . ALA B 1 89 ? -58.451 -26.591 35.663 1.00 43.40 297 ALA B O 1
ATOM 2171 N N . ARG B 1 90 ? -60.629 -27.189 35.739 1.00 40.69 298 ARG B N 1
ATOM 2172 C CA . ARG B 1 90 ? -60.437 -28.608 35.994 1.00 43.98 298 ARG B CA 1
ATOM 2173 C C . ARG B 1 90 ? -59.708 -29.363 34.873 1.00 42.66 298 ARG B C 1
ATOM 2174 O O . ARG B 1 90 ? -59.012 -30.349 35.127 1.00 41.72 298 ARG B O 1
ATOM 2182 N N . ASN B 1 91 ? -59.864 -28.895 33.638 1.00 38.75 299 ASN B N 1
ATOM 2183 C CA . ASN B 1 91 ? -59.216 -29.541 32.497 1.00 37.47 299 ASN B CA 1
ATOM 2184 C C . ASN B 1 91 ? -57.836 -28.956 32.167 1.00 37.83 299 ASN B C 1
ATOM 2185 O O . ASN B 1 91 ? -57.281 -29.240 31.105 1.00 35.92 299 ASN B O 1
ATOM 2190 N N . VAL B 1 92 ? -57.311 -28.139 33.080 1.00 31.75 300 VAL B N 1
ATOM 2191 C CA . VAL B 1 92 ? -55.933 -27.645 33.005 1.00 34.35 300 VAL B CA 1
ATOM 2192 C C . VAL B 1 92 ? -55.035 -28.499 33.888 1.00 36.63 300 VAL B C 1
ATOM 2193 O O . VAL B 1 92 ? -55.333 -28.721 35.063 1.00 36.42 300 VAL B O 1
ATOM 2197 N N . THR B 1 93 ? -53.955 -29.000 33.297 1.00 34.84 301 THR B N 1
ATOM 2198 C CA . THR B 1 93 ? -52.960 -29.775 34.007 1.00 37.54 301 THR B CA 1
ATOM 2199 C C . THR B 1 93 ? -51.695 -28.929 34.074 1.00 38.18 301 THR B C 1
ATOM 2200 O O . THR B 1 93 ? -51.156 -28.523 33.039 1.00 38.24 301 THR B O 1
ATOM 2204 N N . LEU B 1 94 ? -51.247 -28.642 35.292 1.00 35.63 302 LEU B N 1
ATOM 2205 C CA . LEU B 1 94 ? -49.995 -27.945 35.491 1.00 37.56 302 LEU B CA 1
ATOM 2206 C C . LEU B 1 94 ? -48.803 -28.891 35.308 1.00 40.14 302 LEU B C 1
ATOM 2207 O O . LEU B 1 94 ? -48.702 -29.948 35.955 1.00 38.83 302 LEU B O 1
ATOM 2212 N N . VAL B 1 95 ? -47.897 -28.491 34.420 1.00 34.77 303 VAL B N 1
ATOM 2213 C CA . VAL B 1 95 ? -46.683 -29.263 34.170 1.00 36.73 303 VAL B CA 1
ATOM 2214 C C . VAL B 1 95 ? -45.487 -28.420 34.597 1.00 41.45 303 VAL B C 1
ATOM 2215 O O . VAL B 1 95 ? -45.290 -27.299 34.123 1.00 35.44 303 VAL B O 1
ATOM 2219 N N . GLU B 1 96 ? -44.702 -28.966 35.514 1.00 41.66 304 GLU B N 1
ATOM 2220 C CA . GLU B 1 96 ? -43.552 -28.267 36.058 1.00 46.30 304 GLU B CA 1
ATOM 2221 C C . GLU B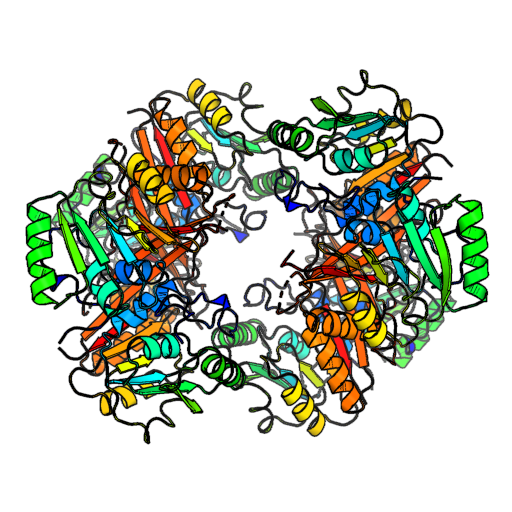 1 96 ? -42.339 -28.509 35.162 1.00 45.78 304 GLU B C 1
ATOM 2222 O O . GLU B 1 96 ? -41.613 -29.480 35.343 1.00 44.26 304 GLU B O 1
ATOM 2228 N N . ALA B 1 97 ? -42.153 -27.627 34.180 1.00 46.25 305 ALA B N 1
ATOM 2229 C CA . ALA B 1 97 ? -41.100 -27.778 33.175 1.00 48.04 305 ALA B CA 1
ATOM 2230 C C . ALA B 1 97 ? -40.776 -26.458 32.472 1.00 47.76 305 ALA B C 1
ATOM 2231 O O . ALA B 1 97 ? -41.654 -25.616 32.278 1.00 47.03 305 ALA B O 1
ATOM 2233 N N . PHE B 1 98 ? -39.503 -26.277 32.129 1.00 45.84 306 PHE B N 1
ATOM 2234 C CA . PHE B 1 98 ? -39.082 -25.250 31.173 1.00 48.91 306 PHE B CA 1
ATOM 2235 C C . PHE B 1 98 ? -38.979 -25.924 29.804 1.00 43.58 306 PHE B C 1
ATOM 2236 O O . PHE B 1 98 ? -38.055 -26.704 29.560 1.00 39.05 306 PHE B O 1
ATOM 2244 N N . ALA B 1 99 ? -39.935 -25.634 28.924 1.00 45.69 307 ALA B N 1
ATOM 2245 C CA . ALA B 1 99 ? -39.946 -26.181 27.558 1.00 45.50 307 ALA B CA 1
ATOM 2246 C C . ALA B 1 99 ? -38.626 -25.885 26.813 1.00 42.52 307 ALA B C 1
ATOM 2247 O O . ALA B 1 99 ? -38.060 -24.819 27.012 1.00 37.92 307 ALA B O 1
ATOM 2249 N N . PRO B 1 100 ? -38.148 -26.810 25.944 1.00 41.68 308 PRO B N 1
ATOM 2250 C CA . PRO B 1 100 ? -38.769 -28.012 25.383 1.00 42.63 308 PRO B CA 1
ATOM 2251 C C . PRO B 1 100 ? -38.765 -29.264 26.263 1.00 43.42 308 PRO B C 1
ATOM 2252 O O . PRO B 1 100 ? -39.315 -30.286 25.847 1.00 40.78 308 PRO B O 1
ATOM 2256 N N . GLU B 1 101 ? -38.159 -29.184 27.451 1.00 46.59 309 GLU B N 1
ATOM 2257 C CA A GLU B 1 101 ? -38.229 -30.278 28.423 0.50 49.45 309 GLU B CA 1
ATOM 2258 C CA B GLU B 1 101 ? -38.225 -30.258 28.453 0.50 48.39 309 GLU B CA 1
ATOM 2259 C C . GLU B 1 101 ? -39.676 -30.434 28.908 1.00 50.19 309 GLU B C 1
ATOM 2260 O O . GLU B 1 101 ? -40.392 -29.453 29.074 1.00 52.05 309 GLU B O 1
ATOM 2271 N N . GLY B 1 102 ? -40.106 -31.682 29.082 1.00 48.46 310 GLY B N 1
ATOM 2272 C CA . GLY B 1 102 ? -41.442 -31.987 29.595 1.00 48.64 310 GLY B CA 1
ATOM 2273 C C . GLY B 1 102 ? -42.539 -31.965 28.549 1.00 43.94 310 GLY B C 1
ATOM 2274 O O . GLY B 1 102 ? -43.718 -31.928 28.889 1.00 44.13 310 GLY B O 1
ATOM 2275 N N . LEU B 1 103 ? -42.153 -31.978 27.275 1.00 43.44 311 LEU B N 1
ATOM 2276 C CA . LEU B 1 103 ? -43.116 -32.005 26.174 1.00 44.71 311 LEU B CA 1
ATOM 2277 C C . LEU B 1 103 ? -43.390 -33.426 25.702 1.00 46.89 311 LEU B C 1
ATOM 2278 O O . LEU B 1 103 ? -44.456 -33.695 25.154 1.00 46.10 311 LEU B O 1
ATOM 2283 N N . ASP B 1 104 ? -42.490 -34.341 26.007 1.00 50.09 312 ASP B N 1
ATOM 2284 C CA . ASP B 1 104 ? -42.544 -35.674 25.436 1.00 55.07 312 ASP B CA 1
ATOM 2285 C C . ASP B 1 104 ? -43.654 -36.502 25.995 1.00 53.60 312 ASP B C 1
ATOM 2286 O O . ASP B 1 104 ? -44.238 -37.292 25.302 1.00 55.24 312 ASP B O 1
ATOM 2291 N N . ASP B 1 105 ? -43.911 -36.337 27.271 1.00 51.16 313 ASP B N 1
ATOM 2292 C CA . ASP B 1 105 ? -44.945 -37.087 27.985 1.00 53.12 313 ASP B CA 1
ATOM 2293 C C . ASP B 1 105 ? -46.362 -36.603 27.682 1.00 49.04 313 ASP B C 1
ATOM 2294 O O . ASP B 1 105 ? -47.335 -37.290 27.989 1.00 48.75 313 ASP B O 1
ATOM 2299 N N . LEU B 1 106 ? -46.463 -35.409 27.111 1.00 44.47 314 LEU B N 1
ATOM 2300 C CA . LEU B 1 106 ? -47.746 -34.780 26.796 1.00 39.41 314 LEU B CA 1
ATOM 2301 C C . LEU B 1 106 ? -48.352 -35.371 25.524 1.00 38.98 314 LEU B C 1
ATOM 2302 O O . LEU B 1 106 ? -47.616 -35.856 24.665 1.00 39.65 314 LEU B O 1
ATOM 2307 N N . PRO B 1 107 ? -49.696 -35.333 25.396 1.00 36.38 315 PRO B N 1
ATOM 2308 C CA . PRO B 1 107 ? -50.299 -35.740 24.129 1.00 38.45 315 PRO B CA 1
ATOM 2309 C C . PRO B 1 107 ? -50.045 -34.695 23.048 1.00 40.52 315 PRO B C 1
ATOM 2310 O O . PRO B 1 107 ? -49.797 -33.522 23.370 1.00 36.46 315 PRO B O 1
ATOM 2314 N N . ASP B 1 108 ? -50.115 -35.131 21.787 1.00 38.80 316 ASP B N 1
ATOM 2315 C CA . ASP B 1 108 ? -49.936 -34.266 20.630 1.00 37.37 316 ASP B CA 1
ATOM 2316 C C . ASP B 1 108 ? -50.929 -33.116 20.672 1.00 35.13 316 ASP B C 1
ATOM 2317 O O . ASP B 1 108 ? -52.098 -33.333 20.940 1.00 34.10 316 ASP B O 1
ATOM 2322 N N . PRO B 1 109 ? -50.453 -31.881 20.459 1.00 34.90 317 PRO B N 1
ATOM 2323 C CA . PRO B 1 109 ? -51.318 -30.706 20.579 1.00 33.57 317 PRO B CA 1
ATOM 2324 C C . PRO B 1 109 ? -51.979 -30.241 19.271 1.00 35.47 317 PRO B C 1
ATOM 2325 O O . PRO B 1 109 ? -51.378 -30.310 18.185 1.00 31.54 317 PRO B O 1
ATOM 2329 N N . ASP B 1 110 ? -53.212 -29.754 19.388 1.00 30.85 318 ASP B N 1
ATOM 2330 C CA . ASP B 1 110 ? -53.878 -29.098 18.270 1.00 31.08 318 ASP B CA 1
ATOM 2331 C C . ASP B 1 110 ? -53.510 -27.641 18.264 1.00 33.18 318 ASP B C 1
ATOM 2332 O O . ASP B 1 110 ? -53.505 -26.994 17.213 1.00 30.94 318 ASP B O 1
ATOM 2337 N N . ARG B 1 111 ? -53.215 -27.129 19.456 1.00 28.51 319 ARG B N 1
ATOM 2338 C CA . ARG B 1 111 ? -53.046 -25.701 19.674 1.00 29.31 319 ARG B CA 1
ATOM 2339 C C . ARG B 1 111 ? -51.896 -25.477 20.627 1.00 29.72 319 ARG B C 1
ATOM 2340 O O . ARG B 1 111 ? -51.778 -26.166 21.635 1.00 28.14 319 ARG B O 1
ATOM 2348 N N . VAL B 1 112 ? -51.042 -24.503 20.315 1.00 28.29 320 VAL B N 1
ATOM 2349 C CA . VAL B 1 112 ? -49.932 -24.189 21.203 1.00 25.65 320 VAL B CA 1
ATOM 2350 C C . VAL B 1 112 ? -49.865 -22.681 21.354 1.00 29.51 320 VAL B C 1
ATOM 2351 O O . VAL B 1 112 ? -49.768 -21.963 20.361 1.00 25.50 320 VAL B O 1
ATOM 2355 N N . PHE B 1 113 ? -49.981 -22.209 22.594 1.00 27.39 321 PHE B N 1
ATOM 2356 C CA . PHE B 1 113 ? -49.692 -20.824 22.892 1.00 23.73 321 PHE B CA 1
ATOM 2357 C C . PHE B 1 113 ? -48.317 -20.758 23.535 1.00 28.78 321 PHE B C 1
ATOM 2358 O O . PHE B 1 113 ? -48.036 -21.482 24.486 1.00 27.26 321 PHE B O 1
ATOM 2366 N N . ILE B 1 114 ? -47.467 -19.873 23.026 1.00 26.06 322 ILE B N 1
ATOM 2367 C CA . ILE B 1 114 ? -46.137 -19.676 23.629 1.00 27.06 322 ILE B CA 1
ATOM 2368 C C . ILE B 1 114 ? -46.091 -18.315 24.304 1.00 29.88 322 ILE B C 1
ATOM 2369 O O . ILE B 1 114 ? -45.946 -17.287 23.645 1.00 25.50 322 ILE B O 1
ATOM 2374 N N . GLY B 1 115 ? -46.264 -18.302 25.625 1.00 28.36 323 GLY B N 1
ATOM 2375 C CA . GLY B 1 115 ? -46.292 -17.039 26.351 1.00 27.25 323 GLY B CA 1
ATOM 2376 C C . GLY B 1 115 ? -44.963 -16.633 26.952 1.00 29.32 323 GLY B C 1
ATOM 2377 O O . GLY B 1 115 ? -44.752 -15.470 27.265 1.00 30.05 323 GLY B O 1
ATOM 2378 N N . GLY B 1 116 ? -44.072 -17.603 27.126 1.00 33.43 324 GLY B N 1
ATOM 2379 C CA . GLY B 1 116 ? -42.749 -17.334 27.679 1.00 32.01 324 GLY B CA 1
ATOM 2380 C C . GLY B 1 116 ? -41.833 -18.439 27.236 1.00 36.73 324 GLY B C 1
ATOM 2381 O O . GLY B 1 116 ? -42.136 -19.611 27.437 1.00 34.06 324 GLY B O 1
ATOM 2382 N N . SER B 1 117 ? -40.717 -18.070 26.610 1.00 36.12 325 SER B N 1
ATOM 2383 C CA . SER B 1 117 ? -39.792 -19.057 26.076 1.00 36.27 325 SER B CA 1
ATOM 2384 C C . SER B 1 117 ? -38.598 -19.357 26.978 1.00 38.23 325 SER B C 1
ATOM 2385 O O . SER B 1 117 ? -37.925 -20.390 26.805 1.00 34.15 325 SER B O 1
ATOM 2388 N N . GLY B 1 118 ? -38.352 -18.466 27.936 1.00 38.55 326 GLY B N 1
ATOM 2389 C CA . GLY B 1 118 ? -37.208 -18.573 28.837 1.00 42.13 326 GLY B CA 1
ATOM 2390 C C . GLY B 1 118 ? -35.903 -18.807 28.091 1.00 46.57 326 GLY B C 1
ATOM 2391 O O . GLY B 1 118 ? -35.148 -19.721 28.427 1.00 44.75 326 GLY B O 1
ATOM 2392 N N . GLY B 1 119 ? -35.671 -18.014 27.045 1.00 43.19 327 GLY B N 1
ATOM 2393 C CA . GLY B 1 119 ? -34.438 -18.087 26.262 1.00 41.35 327 GLY B CA 1
ATOM 2394 C C . GLY B 1 119 ? -34.315 -19.309 25.374 1.00 42.07 327 GLY B C 1
ATOM 2395 O O . GLY B 1 119 ? -33.260 -19.549 24.800 1.00 41.12 327 GLY B O 1
ATOM 2396 N N . MET B 1 120 ? -35.387 -20.086 25.253 1.00 39.89 328 MET B N 1
ATOM 2397 C CA . MET B 1 120 ? -35.348 -21.333 24.487 1.00 37.77 328 MET B CA 1
ATOM 2398 C C . MET B 1 120 ? -36.276 -21.309 23.262 1.00 37.26 328 MET B C 1
ATOM 2399 O O . MET B 1 120 ? -36.784 -22.347 22.854 1.00 32.32 328 MET B O 1
ATOM 2404 N N . LEU B 1 121 ? -36.466 -20.133 22.665 1.00 38.04 329 LEU B N 1
ATOM 2405 C CA . LEU B 1 121 ? -37.444 -19.958 21.583 1.00 36.97 329 LEU B CA 1
ATOM 2406 C C . LEU B 1 121 ? -37.247 -20.911 20.405 1.00 37.45 329 LEU B C 1
ATOM 2407 O O . LEU B 1 121 ? -38.185 -21.619 20.010 1.00 35.32 329 LEU B O 1
ATOM 2412 N N . GLU B 1 122 ? -36.024 -20.961 19.874 1.00 37.19 330 GLU B N 1
ATOM 2413 C CA . GLU B 1 122 ? -35.744 -21.782 18.692 1.00 37.41 330 GLU B CA 1
ATOM 2414 C C . GLU B 1 122 ? -36.011 -23.237 18.977 1.00 35.57 330 GLU B C 1
ATOM 2415 O O . GLU B 1 122 ? -36.632 -23.924 18.180 1.00 33.09 330 GLU B O 1
ATOM 2421 N N . GLU B 1 123 ? -35.571 -23.680 20.148 1.00 36.39 331 GLU B N 1
ATOM 2422 C CA . GLU B 1 123 ? -35.703 -25.069 20.552 1.00 39.54 331 GLU B CA 1
ATOM 2423 C C . GLU B 1 123 ? -37.158 -25.459 20.810 1.00 35.51 331 GLU B C 1
ATOM 2424 O O . GLU B 1 123 ? -37.550 -26.593 20.542 1.00 35.67 331 GLU B O 1
ATOM 2430 N N . ILE B 1 124 ? -37.951 -24.509 21.315 1.00 32.50 332 ILE B N 1
ATOM 2431 C CA . ILE B 1 124 ? -39.382 -24.733 21.540 1.00 30.41 332 ILE B CA 1
ATOM 2432 C C . ILE B 1 124 ? -40.133 -24.824 20.221 1.00 33.68 332 ILE B C 1
ATOM 2433 O O . ILE B 1 124 ? -40.899 -25.755 20.017 1.00 33.28 332 ILE B O 1
ATOM 2438 N N . ILE B 1 125 ? -39.900 -23.870 19.320 1.00 29.71 333 ILE B N 1
ATOM 2439 C CA . ILE B 1 125 ? -40.544 -23.878 17.998 1.00 33.97 333 ILE B CA 1
ATOM 2440 C C . ILE B 1 125 ? -40.229 -25.188 17.258 1.00 34.85 333 ILE B C 1
ATOM 2441 O O . ILE B 1 125 ? -41.142 -25.859 16.747 1.00 35.53 333 ILE B O 1
ATOM 2446 N N . ASP B 1 126 ? -38.957 -25.592 17.297 1.00 33.39 334 ASP B N 1
ATOM 2447 C CA . ASP B 1 126 ? -38.533 -26.841 16.684 1.00 37.43 334 ASP B CA 1
ATOM 2448 C C . ASP B 1 126 ? -39.256 -28.043 17.287 1.00 38.78 334 ASP B C 1
ATOM 2449 O O . ASP B 1 126 ? -39.753 -28.897 16.548 1.00 40.36 334 ASP B O 1
ATOM 2454 N N . ALA B 1 127 ? -39.335 -28.088 18.618 1.00 37.78 335 ALA B N 1
ATOM 2455 C CA . ALA B 1 127 ? -40.028 -29.166 19.322 1.00 37.56 335 ALA B CA 1
ATOM 2456 C C . ALA B 1 127 ? -41.535 -29.191 19.038 1.00 37.75 335 ALA B C 1
ATOM 2457 O O . ALA B 1 127 ? -42.121 -30.246 18.810 1.00 35.96 335 ALA B O 1
ATOM 2459 N N . VAL B 1 128 ? -42.156 -28.019 19.045 1.00 35.49 336 VAL B N 1
ATOM 2460 C CA . VAL B 1 128 ? -43.595 -27.913 18.793 1.00 35.14 336 VAL B CA 1
ATOM 2461 C C . VAL B 1 128 ? -43.929 -28.345 17.360 1.00 37.25 336 VAL B C 1
ATOM 2462 O O . VAL B 1 128 ? -44.849 -29.142 17.140 1.00 35.95 336 VAL B O 1
ATOM 2466 N N . ASP B 1 129 ? -43.151 -27.845 16.398 1.00 38.39 337 ASP B N 1
ATOM 2467 C CA . ASP B 1 129 ? -43.329 -28.196 14.979 1.00 40.50 337 ASP B CA 1
ATOM 2468 C C . ASP B 1 129 ? -43.363 -29.707 14.733 1.00 39.47 337 ASP B C 1
ATOM 2469 O O . ASP B 1 129 ? -44.180 -30.191 13.943 1.00 40.04 337 ASP B O 1
ATOM 2474 N N . ARG B 1 130 ? -42.501 -30.446 15.432 1.00 39.52 338 ARG B N 1
ATOM 2475 C CA . ARG B 1 130 ? -42.448 -31.905 15.300 1.00 42.60 338 ARG B CA 1
ATOM 2476 C C . ARG B 1 130 ? -43.669 -32.606 15.874 1.00 44.32 338 ARG B C 1
ATOM 2477 O O . ARG B 1 130 ? -43.953 -33.747 15.505 1.00 41.87 338 ARG B O 1
ATOM 2485 N N . ARG B 1 131 ? -44.399 -31.911 16.750 1.00 38.27 339 ARG B N 1
ATOM 2486 C CA . ARG B 1 131 ? -45.520 -32.511 17.474 1.00 37.42 339 ARG B CA 1
ATOM 2487 C C . ARG B 1 131 ? -46.904 -32.054 17.027 1.00 35.43 339 ARG B C 1
ATOM 2488 O O . ARG B 1 131 ? -47.853 -32.829 17.127 1.00 38.07 339 ARG B O 1
ATOM 2496 N N . LEU B 1 132 ? -47.009 -30.809 16.556 1.00 36.15 340 LEU B N 1
ATOM 2497 C CA . LEU B 1 132 ? -48.294 -30.173 16.210 1.00 34.52 340 LEU B CA 1
ATOM 2498 C C . LEU B 1 132 ? -49.126 -30.992 15.237 1.00 38.51 340 LEU B C 1
ATOM 2499 O O . LEU B 1 132 ? -48.624 -31.447 14.207 1.00 37.21 340 LEU B O 1
ATOM 2504 N N . LYS B 1 133 ? -50.401 -31.169 15.575 1.00 37.72 341 LYS B N 1
ATOM 2505 C CA . LYS B 1 133 ? -51.308 -31.983 14.769 1.00 39.63 341 LYS B CA 1
ATOM 2506 C C . LYS B 1 133 ? -51.741 -31.265 13.496 1.00 39.36 341 LYS B C 1
ATOM 2507 O O . LYS B 1 133 ? -51.550 -30.057 13.355 1.00 39.13 341 LYS B O 1
ATOM 2513 N N . SER B 1 134 ? -52.290 -32.038 12.562 1.00 41.39 342 SER B N 1
ATOM 2514 C CA . SER B 1 134 ? -52.874 -31.517 11.341 1.00 43.29 342 SER B CA 1
ATOM 2515 C C . SER B 1 134 ? -53.933 -30.485 11.697 1.00 42.44 342 SER B C 1
ATOM 2516 O O . SER B 1 134 ? -54.714 -30.701 12.628 1.00 41.27 342 SER B O 1
ATOM 2519 N N . GLU B 1 135 ? -53.912 -29.368 10.965 1.00 40.43 343 GLU B N 1
ATOM 2520 C CA . GLU B 1 135 ? -54.789 -28.200 11.175 1.00 45.33 343 GLU B CA 1
ATOM 2521 C C . GLU B 1 135 ? -54.454 -27.433 12.465 1.00 41.01 343 GLU B C 1
ATOM 2522 O O . GLU B 1 135 ? -55.259 -26.640 12.961 1.00 39.17 343 GLU B O 1
ATOM 2528 N N . GLY B 1 136 ? -53.238 -27.648 12.965 1.00 39.67 344 GLY B N 1
ATOM 2529 C CA . GLY B 1 136 ? -52.756 -27.010 14.185 1.00 35.75 344 GLY B CA 1
ATOM 2530 C C . GLY B 1 136 ? -52.553 -25.518 14.059 1.00 37.31 344 GLY B C 1
ATOM 2531 O O . GLY B 1 136 ? -52.432 -24.996 12.957 1.00 36.31 344 GLY B O 1
ATOM 2532 N N . VAL B 1 137 ? -52.557 -24.820 15.196 1.00 32.76 345 VAL B N 1
ATOM 2533 C CA . VAL B 1 137 ? -52.291 -23.378 15.235 1.00 31.30 345 VAL B CA 1
ATOM 2534 C C . VAL B 1 137 ? -51.318 -23.106 16.377 1.00 31.62 345 VAL B C 1
ATOM 2535 O O . VAL B 1 137 ? -51.514 -23.593 17.487 1.00 30.59 345 VAL B O 1
ATOM 2539 N N . ILE B 1 138 ? -50.278 -22.321 16.101 1.00 26.97 346 ILE B N 1
ATOM 2540 C CA . ILE B 1 138 ? -49.361 -21.868 17.135 1.00 28.05 346 ILE B CA 1
ATOM 2541 C C . ILE B 1 138 ? -49.542 -20.362 17.255 1.00 26.19 346 ILE B C 1
ATOM 2542 O O . ILE B 1 138 ? -49.618 -19.667 16.236 1.00 31.68 346 ILE B O 1
ATOM 2547 N N . VAL B 1 139 ? -49.658 -19.862 18.485 1.00 25.57 347 VAL B N 1
ATOM 2548 C CA . VAL B 1 139 ? -49.750 -18.421 18.710 1.00 24.58 347 VAL B CA 1
ATOM 2549 C C . VAL B 1 139 ? -48.698 -18.012 19.732 1.00 28.49 347 VAL B C 1
ATOM 2550 O O . VAL B 1 139 ? -48.476 -18.714 20.712 1.00 25.58 347 VAL B O 1
ATOM 2554 N N . LEU B 1 140 ? -48.053 -16.878 19.480 1.00 27.05 348 LEU B N 1
ATOM 2555 C CA A LEU B 1 140 ? -47.053 -16.330 20.393 0.50 28.76 348 LEU B CA 1
ATOM 2556 C CA B LEU B 1 140 ? -47.032 -16.349 20.360 0.50 29.06 348 LEU B CA 1
ATOM 2557 C C . LEU B 1 140 ? -47.329 -14.860 20.610 1.00 32.36 348 LEU B C 1
ATOM 2558 O O . LEU B 1 140 ? -47.794 -14.168 19.710 1.00 38.87 348 LEU B O 1
ATOM 2567 N N . ASN B 1 141 ? -47.060 -14.389 21.822 1.00 26.44 349 ASN B N 1
ATOM 2568 C CA . ASN B 1 141 ? -47.181 -12.988 22.153 1.00 25.95 349 ASN B CA 1
ATOM 2569 C C . ASN B 1 141 ? -45.774 -12.442 22.423 1.00 31.34 349 ASN B C 1
ATOM 2570 O O . ASN B 1 141 ? -45.042 -13.008 23.215 1.00 29.78 349 ASN B O 1
ATOM 2575 N N . ALA B 1 142 ? -45.400 -11.365 21.736 1.00 32.37 350 ALA B N 1
ATOM 2576 C CA . ALA B 1 142 ? -44.037 -10.820 21.826 1.00 30.24 350 ALA B CA 1
ATOM 2577 C C . ALA B 1 142 ? -44.096 -9.325 22.101 1.00 31.09 350 ALA B C 1
ATOM 2578 O O . ALA B 1 142 ? -44.947 -8.614 21.557 1.00 30.47 350 ALA B O 1
ATOM 2580 N N . VAL B 1 143 ? -43.227 -8.860 22.994 1.00 31.95 351 VAL B N 1
ATOM 2581 C CA . VAL B 1 143 ? -43.181 -7.444 23.353 1.00 33.67 351 VAL B CA 1
ATOM 2582 C C . VAL B 1 143 ? -41.802 -6.848 23.014 1.00 35.53 351 VAL B C 1
ATOM 2583 O O . VAL B 1 143 ? -41.620 -5.617 22.967 1.00 35.38 351 VAL B O 1
ATOM 2587 N N . THR B 1 144 ? -40.847 -7.739 22.757 1.00 33.11 352 THR B N 1
ATOM 2588 C CA . THR B 1 144 ? -39.505 -7.335 22.369 1.00 36.02 352 THR B CA 1
ATOM 2589 C C . THR B 1 144 ? -39.294 -7.572 20.880 1.00 36.89 352 THR B C 1
ATOM 2590 O O . THR B 1 144 ? -39.813 -8.542 20.305 1.00 31.35 352 THR B O 1
ATOM 2594 N N . LEU B 1 145 ? -38.510 -6.686 20.275 1.00 34.99 353 LEU B N 1
ATOM 2595 C CA . LEU B 1 145 ? -38.096 -6.823 18.886 1.00 36.42 353 LEU B CA 1
ATOM 2596 C C . LEU B 1 145 ? -37.402 -8.141 18.542 1.00 32.71 353 LEU B C 1
ATOM 2597 O O . LEU B 1 145 ? -37.680 -8.715 17.493 1.00 34.91 353 LEU B O 1
ATOM 2602 N N . ASP B 1 146 ? -36.531 -8.630 19.431 1.00 35.86 354 ASP B N 1
ATOM 2603 C CA . ASP B 1 146 ? -35.782 -9.865 19.178 1.00 38.12 354 ASP B CA 1
ATOM 2604 C C . ASP B 1 146 ? -36.687 -11.081 19.127 1.00 35.33 354 ASP B C 1
ATOM 2605 O O . ASP B 1 146 ? -36.499 -11.957 18.282 1.00 35.33 354 ASP B O 1
ATOM 2610 N N . THR B 1 147 ? -37.663 -11.142 20.035 1.00 35.48 355 THR B N 1
ATOM 2611 C CA . THR B 1 147 ? -38.622 -12.242 19.999 1.00 31.58 355 THR B CA 1
ATOM 2612 C C . THR B 1 147 ? -39.471 -12.198 18.727 1.00 29.88 355 THR B C 1
ATOM 2613 O O . THR B 1 147 ? -39.583 -13.195 18.038 1.00 31.62 355 THR B O 1
ATOM 2617 N N . LEU B 1 148 ? -40.025 -11.028 18.411 1.00 32.38 356 LEU B N 1
ATOM 2618 C CA . LEU B 1 148 ? -40.791 -10.824 17.178 1.00 33.07 356 LEU B CA 1
ATOM 2619 C C . LEU B 1 148 ? -40.021 -11.291 15.933 1.00 35.86 356 LEU B C 1
ATOM 2620 O O . LEU B 1 148 ? -40.572 -12.010 15.098 1.00 33.61 356 LEU B O 1
ATOM 2625 N N . THR B 1 149 ? -38.752 -10.884 15.839 1.00 37.21 357 THR B N 1
ATOM 2626 C CA . THR B 1 149 ? -37.859 -11.232 14.731 1.00 39.08 357 THR B CA 1
ATOM 2627 C C . THR B 1 149 ? -37.636 -12.728 14.608 1.00 35.41 357 THR B C 1
ATOM 2628 O O . THR B 1 149 ? -37.877 -13.303 13.561 1.00 33.79 357 THR B O 1
ATOM 2632 N N . LYS B 1 150 ? -37.192 -13.349 15.697 1.00 35.10 358 LYS B N 1
ATOM 2633 C CA . LYS B 1 150 ? -36.814 -14.751 15.682 1.00 37.58 358 LYS B CA 1
ATOM 2634 C C . LYS B 1 150 ? -38.025 -15.649 15.497 1.00 35.49 358 LYS B C 1
ATOM 2635 O O . LYS B 1 150 ? -37.952 -16.609 14.734 1.00 35.35 358 LYS B O 1
ATOM 2641 N N . ALA B 1 151 ? -39.132 -15.308 16.162 1.00 31.74 359 ALA B N 1
ATOM 2642 C CA . ALA B 1 151 ? -40.376 -16.071 16.048 1.00 35.18 359 ALA B CA 1
ATOM 2643 C C . ALA B 1 151 ? -40.807 -16.177 14.597 1.00 33.90 359 ALA B C 1
ATOM 2644 O O . ALA B 1 151 ? -41.014 -17.273 14.101 1.00 32.91 359 ALA B O 1
ATOM 2646 N N . VAL B 1 152 ? -40.906 -15.039 13.919 1.00 33.86 360 VAL B N 1
ATOM 2647 C CA . VAL B 1 152 ? -41.295 -15.026 12.502 1.00 34.04 360 VAL B CA 1
ATOM 2648 C C . VAL B 1 152 ? -40.285 -15.852 11.689 1.00 33.32 360 VAL B C 1
ATOM 2649 O O . VAL B 1 152 ? -40.678 -16.755 10.967 1.00 34.12 360 VAL B O 1
ATOM 2653 N N . GLU B 1 153 ? -38.995 -15.576 11.878 1.00 38.40 361 GLU B N 1
ATOM 2654 C CA . GLU B 1 153 ? -37.914 -16.310 11.198 1.00 38.87 361 GLU B CA 1
ATOM 2655 C C . GLU B 1 153 ? -38.056 -17.825 11.342 1.00 38.06 361 GLU B C 1
ATOM 2656 O O . GLU B 1 153 ? -38.195 -18.527 10.334 1.00 38.31 361 GLU B O 1
ATOM 2662 N N . PHE B 1 154 ? -38.066 -18.318 12.586 1.00 35.90 362 PHE B N 1
ATOM 2663 C CA . PHE B 1 154 ? -38.172 -19.753 12.843 1.00 37.43 362 PHE B CA 1
ATOM 2664 C C . PHE B 1 154 ? -39.476 -20.370 12.332 1.00 38.85 362 PHE B C 1
ATOM 2665 O O . PHE B 1 154 ? -39.453 -21.446 11.728 1.00 37.38 362 PHE B O 1
ATOM 2673 N N . LEU B 1 155 ? -40.610 -19.702 12.545 1.00 33.71 363 LEU B N 1
ATOM 2674 C CA . LEU B 1 155 ? -41.875 -20.274 12.046 1.00 33.31 363 LEU B CA 1
ATOM 2675 C C . LEU B 1 155 ? -41.916 -20.384 10.517 1.00 36.16 363 LEU B C 1
ATOM 2676 O O . LEU B 1 155 ? -42.267 -21.437 9.981 1.00 35.08 363 LEU B O 1
ATOM 2681 N N . GLU B 1 156 ? -41.522 -19.313 9.833 1.00 39.32 364 GLU B N 1
ATOM 2682 C CA . GLU B 1 156 ? -41.427 -19.336 8.365 1.00 40.68 364 GLU B CA 1
ATOM 2683 C C . GLU B 1 156 ? -40.462 -20.426 7.872 1.00 40.80 364 GLU B C 1
ATOM 2684 O O . GLU B 1 156 ? -40.789 -21.147 6.930 1.00 42.84 364 GLU B O 1
ATOM 2690 N N . ASP B 1 157 ? -39.326 -20.586 8.561 1.00 43.06 365 ASP B N 1
ATOM 2691 C CA . ASP B 1 157 ? -38.357 -21.671 8.280 1.00 47.16 365 ASP B CA 1
ATOM 2692 C C . ASP B 1 157 ? -38.927 -23.090 8.343 1.00 46.90 365 ASP B C 1
ATOM 2693 O O . ASP B 1 157 ? -38.385 -24.002 7.710 1.00 47.73 365 ASP B O 1
ATOM 2698 N N . HIS B 1 158 ? -40.003 -23.274 9.110 1.00 43.04 366 HIS B N 1
ATOM 2699 C CA A HIS B 1 158 ? -40.661 -24.575 9.242 0.50 41.02 366 HIS B CA 1
ATOM 2700 C CA B HIS B 1 158 ? -40.647 -24.582 9.224 0.50 40.09 366 HIS B CA 1
ATOM 2701 C C . HIS B 1 158 ? -41.847 -24.735 8.289 1.00 40.46 366 HIS B C 1
ATOM 2702 O O . HIS B 1 158 ? -42.551 -25.751 8.321 1.00 41.76 366 HIS B O 1
ATOM 2715 N N . GLY B 1 159 ? -42.073 -23.729 7.449 1.00 40.20 367 GLY B N 1
ATOM 2716 C CA . GLY B 1 159 ? -43.151 -23.775 6.460 1.00 39.40 367 GLY B CA 1
ATOM 2717 C C . GLY B 1 159 ? -44.521 -23.303 6.919 1.00 41.26 367 GLY B C 1
ATOM 2718 O O . GLY B 1 159 ? -45.536 -23.698 6.338 1.00 36.79 367 GLY B O 1
ATOM 2719 N N . TYR B 1 160 ? -44.560 -22.466 7.959 1.00 40.23 368 TYR B N 1
ATOM 2720 C CA . TYR B 1 160 ? -45.835 -21.902 8.436 1.00 36.88 368 TYR B CA 1
ATOM 2721 C C . TYR B 1 160 ? -46.152 -20.614 7.702 1.00 34.45 368 TYR B C 1
ATOM 2722 O O . TYR B 1 160 ? -45.245 -19.839 7.430 1.00 34.39 368 TYR B O 1
ATOM 2731 N N . MET B 1 161 ? -47.433 -20.403 7.383 1.00 35.08 369 MET B N 1
ATOM 2732 C CA . MET B 1 161 ? -47.971 -19.062 7.116 1.00 43.64 369 MET B CA 1
ATOM 2733 C C . MET B 1 161 ? -47.988 -18.268 8.440 1.00 37.09 369 MET B C 1
ATOM 2734 O O . MET B 1 161 ? -48.362 -18.814 9.472 1.00 37.74 369 MET B O 1
ATOM 2739 N N . VAL B 1 162 ? -47.577 -17.002 8.424 1.00 36.46 370 VAL B N 1
ATOM 2740 C CA . VAL B 1 162 ? -47.432 -16.237 9.664 1.00 34.18 370 VAL B CA 1
ATOM 2741 C C . VAL B 1 162 ? -48.131 -14.898 9.543 1.00 37.71 370 VAL B C 1
ATOM 2742 O O . VAL B 1 162 ? -47.853 -14.118 8.627 1.00 37.00 370 VAL B O 1
ATOM 2746 N N . GLU B 1 163 ? -49.040 -14.635 10.473 1.00 27.99 371 GLU B N 1
ATOM 2747 C CA . GLU B 1 163 ? -49.657 -13.322 10.593 1.00 27.11 371 GLU B CA 1
ATOM 2748 C C . GLU B 1 163 ? -49.117 -12.668 11.846 1.00 30.55 371 GLU B C 1
ATOM 2749 O O . GLU B 1 163 ? -49.062 -13.295 12.902 1.00 30.81 371 GLU B O 1
ATOM 2755 N N . VAL B 1 164 ? -48.721 -11.402 11.742 1.00 27.67 372 VAL B N 1
ATOM 2756 C CA . VAL B 1 164 ? -48.350 -10.652 12.929 1.00 28.95 372 VAL B CA 1
ATOM 2757 C C . VAL B 1 164 ? -49.359 -9.541 13.115 1.00 32.39 372 VAL B C 1
ATOM 2758 O O . VAL B 1 164 ? -49.562 -8.720 12.214 1.00 26.65 372 VAL B O 1
ATOM 2762 N N . ALA B 1 165 ? -50.019 -9.529 14.267 1.00 28.36 373 ALA B N 1
ATOM 2763 C CA . ALA B 1 165 ? -50.911 -8.429 14.613 1.00 26.07 373 ALA B CA 1
ATOM 2764 C C . ALA B 1 165 ? -50.382 -7.660 15.820 1.00 28.16 373 ALA B C 1
ATOM 2765 O O . ALA B 1 165 ? -50.248 -8.221 16.907 1.00 32.68 373 ALA B O 1
ATOM 2767 N N . CYS B 1 166 ? -50.073 -6.379 15.622 1.00 26.15 374 CYS B N 1
ATOM 2768 C CA . CYS B 1 166 ? -49.624 -5.523 16.692 1.00 27.82 374 CYS B CA 1
ATOM 2769 C C . CYS B 1 166 ? -50.815 -4.827 17.338 1.00 29.96 374 CYS B C 1
ATOM 2770 O O . CYS B 1 166 ? -51.429 -3.949 16.728 1.00 26.89 374 CYS B O 1
ATOM 2773 N N . VAL B 1 167 ? -51.144 -5.222 18.572 1.00 28.10 375 VAL B N 1
ATOM 2774 C CA . VAL B 1 167 ? -52.287 -4.602 19.270 1.00 25.14 375 VAL B CA 1
ATOM 2775 C C . VAL B 1 167 ? -51.847 -3.516 20.269 1.00 22.03 375 VAL B C 1
ATOM 2776 O O . VAL B 1 167 ? -51.049 -3.762 21.167 1.00 27.72 375 VAL B O 1
ATOM 2780 N N . ASN B 1 168 ? -52.355 -2.314 20.083 1.00 23.96 376 ASN B N 1
ATOM 2781 C CA . ASN B 1 168 ? -52.128 -1.246 21.015 1.00 21.11 376 ASN B CA 1
ATOM 2782 C C . ASN B 1 168 ? -53.427 -0.885 21.738 1.00 24.22 376 ASN B C 1
ATOM 2783 O O . ASN B 1 168 ? -54.395 -0.478 21.098 1.00 25.10 376 ASN B O 1
ATOM 2788 N N . VAL B 1 169 ? -53.417 -0.982 23.067 1.00 23.93 377 VAL B N 1
ATOM 2789 C CA . VAL B 1 169 ? -54.591 -0.634 23.894 1.00 23.72 377 VAL B CA 1
ATOM 2790 C C . VAL B 1 169 ? -54.287 0.544 24.816 1.00 25.06 377 VAL B C 1
ATOM 2791 O O . VAL B 1 169 ? -53.302 0.511 25.548 1.00 30.37 377 VAL B O 1
ATOM 2795 N N . ALA B 1 170 ? -55.123 1.570 24.777 1.00 25.20 378 ALA B N 1
ATOM 2796 C CA . ALA B 1 170 ? -55.061 2.665 25.738 1.00 28.00 378 ALA B CA 1
ATOM 2797 C C . ALA B 1 170 ? -56.408 2.699 26.431 1.00 28.93 378 ALA B C 1
ATOM 2798 O O . ALA B 1 170 ? -57.448 2.613 25.763 1.00 31.67 378 ALA B O 1
ATOM 2800 N N . LYS B 1 171 ? -56.421 2.819 27.757 1.00 26.57 379 LYS B N 1
ATOM 2801 C CA . LYS B 1 171 ? -57.708 2.948 28.433 1.00 31.30 379 LYS B CA 1
ATOM 2802 C C . LYS B 1 171 ? -57.749 3.928 29.583 1.00 31.82 379 LYS B C 1
ATOM 2803 O O . LYS B 1 171 ? -56.735 4.182 30.238 1.00 30.00 379 LYS B O 1
ATOM 2809 N N . THR B 1 172 ? -58.928 4.512 29.761 1.00 29.67 380 THR B N 1
ATOM 2810 C CA . THR B 1 172 ? -59.241 5.343 30.925 1.00 31.82 380 THR B CA 1
ATOM 2811 C C . THR B 1 172 ? -59.640 4.423 32.088 1.00 40.26 380 THR B C 1
ATOM 2812 O O . THR B 1 172 ? -59.826 3.210 31.916 1.00 39.07 380 THR B O 1
ATOM 2816 N N . LYS B 1 173 ? -59.795 5.020 33.268 1.00 46.41 381 LYS B N 1
ATOM 2817 C CA . LYS B 1 173 ? -60.395 4.334 34.409 1.00 52.72 381 LYS B CA 1
ATOM 2818 C C . LYS B 1 173 ? -61.917 4.531 34.401 1.00 53.13 381 LYS B C 1
ATOM 2819 O O . LYS B 1 173 ? -62.449 5.299 33.583 1.00 45.20 381 LYS B O 1
ATOM 2825 N N . GLY B 1 174 ? -62.606 3.834 35.307 1.00 57.35 382 GLY B N 1
ATOM 2826 C CA . GLY B 1 174 ? -64.062 3.921 35.426 1.00 62.39 382 GLY B CA 1
ATOM 2827 C C . GLY B 1 174 ? -64.564 5.211 36.056 1.00 67.43 382 GLY B C 1
ATOM 2828 O O . GLY B 1 174 ? -65.691 5.629 35.791 1.00 67.03 382 GLY B O 1
ATOM 2829 N N . LEU B 1 175 ? -63.724 5.836 36.884 1.00 71.20 383 LEU B N 1
ATOM 2830 C CA . LEU B 1 175 ? -64.041 7.098 37.579 1.00 74.61 383 LEU B CA 1
ATOM 2831 C C . LEU B 1 175 ? -64.164 8.301 36.624 1.00 75.67 383 LEU B C 1
ATOM 2832 O O . LEU B 1 175 ? -63.555 8.312 35.550 1.00 77.57 383 LEU B O 1
ATOM 2837 N N . THR B 1 176 ? -64.935 9.312 37.035 1.00 75.35 384 THR B N 1
ATOM 2838 C CA . THR B 1 176 ? -65.372 10.411 36.149 1.00 75.47 384 THR B CA 1
ATOM 2839 C C . THR B 1 176 ? -64.343 11.533 35.935 1.00 74.33 384 THR B C 1
ATOM 2840 O O . THR B 1 176 ? -64.157 12.002 34.808 1.00 71.79 384 THR B O 1
ATOM 2844 N N . GLU B 1 177 ? -63.688 11.974 37.006 1.00 75.91 385 GLU B N 1
ATOM 2845 C CA . GLU B 1 177 ? -62.749 13.097 36.902 1.00 73.78 385 GLU B CA 1
ATOM 2846 C C . GLU B 1 177 ? -61.414 12.682 36.287 1.00 69.20 385 GLU B C 1
ATOM 2847 O O . GLU B 1 177 ? -60.875 11.617 36.610 1.00 70.07 385 GLU B O 1
ATOM 2853 N N . TYR B 1 178 ? -60.915 13.541 35.396 1.00 63.72 386 TYR B N 1
ATOM 2854 C CA . TYR B 1 178 ? -59.644 13.365 34.692 1.00 55.72 386 TYR B CA 1
ATOM 2855 C C . TYR B 1 178 ? -59.534 11.990 34.021 1.00 53.90 386 TYR B C 1
ATOM 2856 O O . TYR B 1 178 ? -58.775 11.128 34.472 1.00 51.44 386 TYR B O 1
ATOM 2865 N N . LYS B 1 179 ? -60.321 11.779 32.968 1.00 50.93 387 LYS B N 1
ATOM 2866 C CA . LYS B 1 179 ? -60.301 10.505 32.266 1.00 48.27 387 LYS B CA 1
ATOM 2867 C C . LYS B 1 179 ? -59.155 10.513 31.268 1.00 41.86 387 LYS B C 1
ATOM 2868 O O . LYS B 1 179 ? -59.350 10.837 30.107 1.00 37.26 387 LYS B O 1
ATOM 2874 N N . MET B 1 180 ? -57.962 10.164 31.739 1.00 38.19 388 MET B N 1
ATOM 2875 C CA . MET B 1 180 ? -56.772 10.141 30.899 1.00 37.18 388 MET B CA 1
ATOM 2876 C C . MET B 1 180 ? -56.618 8.750 30.308 1.00 33.45 388 MET B C 1
ATOM 2877 O O . MET B 1 180 ? -56.782 7.760 31.020 1.00 30.29 388 MET B O 1
ATOM 2882 N N . PHE B 1 181 ? -56.324 8.676 29.008 1.00 27.67 389 PHE B N 1
ATOM 2883 C CA . PHE B 1 181 ? -56.016 7.397 28.352 1.00 29.11 389 PHE B CA 1
ATOM 2884 C C . PHE B 1 181 ? -54.619 6.966 28.753 1.00 31.17 389 PHE B C 1
ATOM 2885 O O . PHE B 1 181 ? -53.654 7.723 28.570 1.00 32.25 389 PHE B O 1
ATOM 2893 N N . GLU B 1 182 ? -54.517 5.778 29.334 1.00 27.18 390 GLU B N 1
ATOM 2894 C CA . GLU B 1 182 ? -53.227 5.200 29.666 1.00 28.79 390 GLU B CA 1
ATOM 2895 C C . GLU B 1 182 ? -52.945 3.975 28.814 1.00 32.14 390 GLU B C 1
ATOM 2896 O O . GLU B 1 182 ? -53.722 3.008 28.795 1.00 29.63 390 GLU B O 1
ATOM 2902 N N . SER B 1 183 ? -51.807 4.015 28.133 1.00 27.08 391 SER B N 1
ATOM 2903 C CA . SER B 1 183 ? -51.438 2.980 27.173 1.00 23.15 391 SER B CA 1
ATOM 2904 C C . SER B 1 183 ? -50.784 1.816 27.846 1.00 28.73 391 SER B C 1
ATOM 2905 O O . SER B 1 183 ? -49.919 1.990 28.716 1.00 30.09 391 SER B O 1
ATOM 2908 N N . HIS B 1 184 ? -51.184 0.622 27.425 1.00 22.36 392 HIS B N 1
ATOM 2909 C CA . HIS B 1 184 ? -50.365 -0.559 27.605 1.00 27.85 392 HIS B CA 1
ATOM 2910 C C . HIS B 1 184 ? -49.277 -0.523 26.530 1.00 31.26 392 HIS B C 1
ATOM 2911 O O . HIS B 1 184 ? -49.443 0.137 25.498 1.00 28.29 392 HIS B O 1
ATOM 2918 N N . ASN B 1 185 ? -48.176 -1.229 26.786 1.00 29.02 393 ASN B N 1
ATOM 2919 C CA . ASN B 1 185 ? -47.146 -1.493 25.786 1.00 28.47 393 ASN B CA 1
ATOM 2920 C C . ASN B 1 185 ? -47.712 -2.369 24.650 1.00 30.74 393 ASN B C 1
ATOM 2921 O O . ASN B 1 185 ? -48.582 -3.213 24.906 1.00 26.22 393 ASN B O 1
ATOM 2926 N N . PRO B 1 186 ? -47.214 -2.180 23.403 1.00 29.64 394 PRO B N 1
ATOM 2927 C CA . PRO B 1 186 ? -47.735 -2.951 22.270 1.00 25.89 394 PRO B CA 1
ATOM 2928 C C . PRO B 1 186 ? -47.474 -4.406 22.496 1.00 26.30 394 PRO B C 1
ATOM 2929 O O . PRO B 1 186 ? -46.501 -4.763 23.158 1.00 24.78 394 PRO B O 1
ATOM 2933 N N . VAL B 1 187 ? -48.387 -5.237 22.019 1.00 25.71 395 VAL B N 1
ATOM 2934 C CA . VAL B 1 187 ? -48.193 -6.666 22.032 1.00 26.91 395 VAL B CA 1
ATOM 2935 C C . VAL B 1 187 ? -48.277 -7.156 20.597 1.00 25.69 395 VAL B C 1
ATOM 2936 O O . VAL B 1 187 ? -49.247 -6.856 19.900 1.00 27.23 395 VAL B O 1
ATOM 2940 N N . TYR B 1 188 ? -47.281 -7.934 20.184 1.00 25.94 396 TYR B N 1
ATOM 2941 C CA . TYR B 1 188 ? -47.256 -8.523 18.846 1.00 26.95 396 TYR B CA 1
ATOM 2942 C C . TYR B 1 188 ? -47.753 -9.925 18.965 1.00 25.50 396 TYR B C 1
ATOM 2943 O O . TYR B 1 188 ? -47.072 -10.783 19.521 1.00 28.99 396 TYR B O 1
ATOM 2952 N N . ILE B 1 189 ? -48.961 -10.142 18.461 1.00 25.77 397 ILE B N 1
ATOM 2953 C CA . ILE B 1 189 ? -49.568 -11.453 18.473 1.00 19.62 397 ILE B CA 1
ATOM 2954 C C . ILE B 1 189 ? -49.281 -12.119 17.148 1.00 20.82 397 ILE B C 1
ATOM 2955 O O . ILE B 1 189 ? -49.731 -11.672 16.085 1.00 24.15 397 ILE B O 1
ATOM 2960 N N . ILE B 1 190 ? -48.536 -13.209 17.228 1.00 24.45 398 ILE B N 1
ATOM 2961 C CA . ILE B 1 190 ? -48.013 -13.893 16.050 1.00 27.40 398 ILE B CA 1
ATOM 2962 C C . ILE B 1 190 ? -48.752 -15.209 15.929 1.00 26.60 398 ILE B C 1
ATOM 2963 O O . ILE B 1 190 ? -48.715 -16.008 16.841 1.00 26.81 398 ILE B O 1
ATOM 2968 N N . THR B 1 191 ? -49.459 -15.402 14.826 1.00 25.39 399 THR B N 1
ATOM 2969 C CA . THR B 1 191 ? -50.264 -16.587 14.622 1.00 24.84 399 THR B CA 1
ATOM 2970 C C . THR B 1 191 ? -49.675 -17.321 13.435 1.00 30.92 399 THR B C 1
ATOM 2971 O O . THR B 1 191 ? -49.428 -16.717 12.390 1.00 29.34 399 THR B O 1
ATOM 2975 N N . ALA B 1 192 ? -49.463 -18.621 13.608 1.00 27.49 400 ALA B N 1
ATOM 2976 C CA . ALA B 1 192 ? -48.830 -19.467 12.610 1.00 31.53 400 ALA B CA 1
ATOM 2977 C C . ALA B 1 192 ? -49.656 -20.713 12.379 1.00 34.01 400 ALA B C 1
ATOM 2978 O O . ALA B 1 192 ? -50.161 -21.321 13.322 1.00 29.42 400 ALA B O 1
ATOM 2980 N N . TRP B 1 193 ? -49.782 -21.092 11.110 1.00 34.60 401 TRP B N 1
ATOM 2981 C CA . TRP B 1 193 ? -50.484 -22.302 10.723 1.00 33.58 401 TRP B CA 1
ATOM 2982 C C . TRP B 1 193 ? -49.956 -22.733 9.345 1.00 36.09 401 TRP B C 1
ATOM 2983 O O . TRP B 1 193 ? -49.367 -21.935 8.630 1.00 36.92 401 TRP B O 1
ATOM 2994 N N . LYS B 1 194 ? -50.174 -23.986 8.989 1.00 36.12 402 LYS B N 1
ATOM 2995 C CA . LYS B 1 194 ? -49.778 -24.487 7.673 1.00 42.75 402 LYS B CA 1
ATOM 2996 C C . LYS B 1 194 ? -50.939 -24.451 6.674 1.00 50.84 402 LYS B C 1
ATOM 2997 O O . LYS B 1 194 ? -51.957 -25.128 6.865 1.00 54.30 402 LYS B O 1
ATOM 3003 N N . SER B 1 195 ? -50.768 -23.633 5.631 1.00 56.35 403 SER B N 1
ATOM 3004 C CA . SER B 1 195 ? -51.757 -23.404 4.555 1.00 64.43 403 SER B CA 1
ATOM 3005 C C . SER B 1 195 ? -53.121 -22.913 5.036 1.00 69.07 403 SER B C 1
ATOM 3006 O O . SER B 1 195 ? -53.814 -22.185 4.324 1.00 74.46 403 SER B O 1
ATOM 3009 N N . ALA C 1 4 ? -66.220 -29.819 14.162 1.00 72.67 212 ALA C N 1
ATOM 3010 C CA . ALA C 1 4 ? -66.712 -28.439 13.863 1.00 71.32 212 ALA C CA 1
ATOM 3011 C C . ALA C 1 4 ? -65.860 -27.745 12.800 1.00 68.22 212 ALA C C 1
ATOM 3012 O O . ALA C 1 4 ? -64.656 -27.992 12.699 1.00 64.54 212 ALA C O 1
ATOM 3014 N N . GLN C 1 5 ? -66.497 -26.880 12.012 1.00 64.49 213 GLN C N 1
ATOM 3015 C CA . GLN C 1 5 ? -65.806 -26.123 10.968 1.00 59.98 213 GLN C CA 1
ATOM 3016 C C . GLN C 1 5 ? -65.218 -24.811 11.477 1.00 53.90 213 GLN C C 1
ATOM 3017 O O . GLN C 1 5 ? -64.100 -24.430 11.104 1.00 51.88 213 GLN C O 1
ATOM 3023 N N . TYR C 1 6 ? -65.980 -24.123 12.325 1.00 46.32 214 TYR C N 1
ATOM 3024 C CA . TYR C 1 6 ? -65.625 -22.778 12.764 1.00 42.57 214 TYR C CA 1
ATOM 3025 C C . TYR C 1 6 ? -65.235 -22.798 14.232 1.00 36.31 214 TYR C C 1
ATOM 3026 O O . TYR C 1 6 ? -65.684 -23.679 14.971 1.00 35.50 214 TYR C O 1
ATOM 3035 N N . PRO C 1 7 ? -64.364 -21.861 14.651 1.00 36.79 215 PRO C N 1
ATOM 3036 C CA . PRO C 1 7 ? -64.008 -21.809 16.070 1.00 32.01 215 PRO C CA 1
ATOM 3037 C C . PRO C 1 7 ? -65.099 -21.168 16.935 1.00 32.39 215 PRO C C 1
ATOM 3038 O O . PRO C 1 7 ? -66.013 -20.540 16.407 1.00 32.19 215 PRO C O 1
ATOM 3042 N N . VAL C 1 8 ? -64.974 -21.331 18.251 1.00 31.20 216 VAL C N 1
ATOM 3043 C CA . VAL C 1 8 ? -65.903 -20.754 19.223 1.00 34.48 216 VAL C CA 1
ATOM 3044 C C . VAL C 1 8 ? -65.910 -19.235 19.102 1.00 31.06 216 VAL C C 1
ATOM 3045 O O . VAL C 1 8 ? -66.974 -18.621 18.950 1.00 28.21 216 VAL C O 1
ATOM 3049 N N . ILE C 1 9 ? -64.726 -18.627 19.162 1.00 31.68 217 ILE C N 1
ATOM 3050 C CA . ILE C 1 9 ? -64.569 -17.218 18.804 1.00 30.71 217 ILE C CA 1
ATOM 3051 C C . ILE C 1 9 ? -63.404 -17.097 17.827 1.00 30.50 217 ILE C C 1
ATOM 3052 O O . ILE C 1 9 ? -62.567 -17.995 17.746 1.00 31.67 217 ILE C O 1
ATOM 3057 N N . GLY C 1 10 ? -63.346 -15.991 17.095 1.00 30.76 218 GLY C N 1
ATOM 3058 C CA . GLY C 1 10 ? -62.261 -15.774 16.151 1.00 33.65 218 GLY C CA 1
ATOM 3059 C C . GLY C 1 10 ? -62.553 -16.248 14.745 1.00 33.31 218 GLY C C 1
ATOM 3060 O O . GLY C 1 10 ? -61.636 -16.641 14.014 1.00 29.72 218 GLY C O 1
ATOM 3061 N N . ILE C 1 11 ? -63.825 -16.192 14.358 1.00 31.60 219 ILE C N 1
ATOM 3062 C CA . ILE C 1 11 ? -64.226 -16.537 12.997 1.00 30.14 219 ILE C CA 1
ATOM 3063 C C . ILE C 1 11 ? -63.642 -15.465 12.073 1.00 33.58 219 ILE C C 1
ATOM 3064 O O . ILE C 1 11 ? -63.736 -14.266 12.352 1.00 28.24 219 ILE C O 1
ATOM 3069 N N . ASP C 1 12 ? -62.969 -15.916 11.022 1.00 33.98 220 ASP C N 1
ATOM 3070 C CA . ASP C 1 12 ? -62.374 -15.023 10.040 1.00 34.08 220 ASP C CA 1
ATOM 3071 C C . ASP C 1 12 ? -63.428 -14.095 9.456 1.00 32.49 220 ASP C C 1
ATOM 3072 O O . ASP C 1 12 ? -64.518 -14.545 9.091 1.00 34.29 220 ASP C O 1
ATOM 3077 N N . ASP C 1 13 ? -63.107 -12.803 9.388 1.00 28.55 221 ASP C N 1
ATOM 3078 C CA . ASP C 1 13 ? -64.016 -11.775 8.874 1.00 32.58 221 ASP C CA 1
ATOM 3079 C C . ASP C 1 13 ? -64.543 -12.035 7.465 1.00 36.02 221 ASP C C 1
ATOM 3080 O O . ASP C 1 13 ? -65.669 -11.657 7.143 1.00 33.89 221 ASP C O 1
ATOM 3085 N N . ASP C 1 14 ? -63.740 -12.706 6.645 1.00 37.35 222 ASP C N 1
ATOM 3086 C CA . ASP C 1 14 ? -64.151 -13.016 5.272 1.00 40.59 222 ASP C CA 1
ATOM 3087 C C . ASP C 1 14 ? -65.189 -14.146 5.185 1.00 41.05 222 ASP C C 1
ATOM 3088 O O . ASP C 1 14 ? -65.808 -14.350 4.134 1.00 39.54 222 ASP C O 1
ATOM 3093 N N . GLU C 1 15 ? -65.391 -14.868 6.287 1.00 34.16 223 GLU C N 1
ATOM 3094 C CA . GLU C 1 15 ? -66.461 -15.867 6.350 1.00 35.29 223 GLU C CA 1
ATOM 3095 C C . GLU C 1 15 ? -67.863 -15.270 6.571 1.00 37.56 223 GLU C C 1
ATOM 3096 O O . GLU C 1 15 ? -68.869 -15.977 6.447 1.00 37.92 223 GLU C O 1
ATOM 3102 N N . PHE C 1 16 ? -67.936 -13.982 6.893 1.00 35.70 224 PHE C N 1
ATOM 3103 C CA . PHE C 1 16 ? -69.226 -13.344 7.107 1.00 33.61 224 PHE C CA 1
ATOM 3104 C C . PHE C 1 16 ? -69.693 -12.611 5.860 1.00 36.46 224 PHE C C 1
ATOM 3105 O O . PHE C 1 16 ? -68.912 -11.902 5.213 1.00 34.39 224 PHE C O 1
ATOM 3113 N N . ALA C 1 17 ? -70.970 -12.768 5.529 1.00 36.11 225 ALA C N 1
ATOM 3114 C CA . ALA C 1 17 ? -71.601 -11.897 4.547 1.00 40.18 225 ALA C CA 1
ATOM 3115 C C . ALA C 1 17 ? -71.610 -10.506 5.156 1.00 40.23 225 ALA C C 1
ATOM 3116 O O . ALA C 1 17 ? -72.126 -10.311 6.265 1.00 35.54 225 ALA C O 1
ATOM 3118 N N . THR C 1 18 ? -70.995 -9.558 4.457 1.00 36.29 226 THR C N 1
ATOM 3119 C CA . THR C 1 18 ? -70.829 -8.207 4.981 1.00 42.14 226 THR C CA 1
ATOM 3120 C C . THR C 1 18 ? -70.590 -7.172 3.890 1.00 45.45 226 THR C C 1
ATOM 3121 O O . THR C 1 18 ? -70.536 -7.509 2.713 1.00 46.12 226 THR C O 1
ATOM 3125 N N . ALA C 1 19 ? -70.492 -5.909 4.297 1.00 46.50 227 ALA C N 1
ATOM 3126 C CA . ALA C 1 19 ? -70.196 -4.811 3.392 1.00 52.53 227 ALA C CA 1
ATOM 3127 C C . ALA C 1 19 ? -68.938 -4.104 3.854 1.00 55.30 227 ALA C C 1
ATOM 3128 O O . ALA C 1 19 ? -68.440 -4.367 4.954 1.00 52.84 227 ALA C O 1
ATOM 3130 N N . LYS C 1 20 ? -68.445 -3.208 3.003 1.00 59.82 228 LYS C N 1
ATOM 3131 C CA . LYS C 1 20 ? -67.275 -2.378 3.284 1.00 63.38 228 LYS C CA 1
ATOM 3132 C C . LYS C 1 20 ? -67.476 -1.495 4.516 1.00 60.98 228 LYS C C 1
ATOM 3133 O O . LYS C 1 20 ? -68.385 -0.658 4.542 1.00 60.78 228 LYS C O 1
ATOM 3139 N N . LYS C 1 21 ? -66.623 -1.723 5.521 1.00 55.93 229 LYS C N 1
ATOM 3140 C CA . LYS C 1 21 ? -66.580 -0.982 6.797 1.00 54.94 229 LYS C CA 1
ATOM 3141 C C . LYS C 1 21 ? -67.709 -1.294 7.801 1.00 51.22 229 LYS C C 1
ATOM 3142 O O . LYS C 1 21 ? -67.887 -0.569 8.790 1.00 49.01 229 LYS C O 1
ATOM 3148 N N . LEU C 1 22 ? -68.447 -2.378 7.563 1.00 44.37 230 LEU C N 1
ATOM 3149 C CA . LEU C 1 22 ? -69.587 -2.714 8.423 1.00 40.14 230 LEU C CA 1
ATOM 3150 C C . LEU C 1 22 ? -69.242 -3.668 9.564 1.00 36.40 230 LEU C C 1
ATOM 3151 O O . LEU C 1 22 ? -69.672 -3.455 10.706 1.00 30.04 230 LEU C O 1
ATOM 3156 N N . ILE C 1 23 ? -68.486 -4.719 9.256 1.00 32.61 231 ILE C N 1
ATOM 3157 C CA . ILE C 1 23 ? -68.214 -5.759 10.233 1.00 32.69 231 ILE C CA 1
ATOM 3158 C C . ILE C 1 23 ? -67.438 -5.228 11.439 1.00 35.48 231 ILE C C 1
ATOM 3159 O O . ILE C 1 23 ? -66.616 -4.322 11.304 1.00 31.47 231 ILE C O 1
ATOM 3164 N N . THR C 1 24 ? -67.764 -5.753 12.619 1.00 33.70 232 THR C N 1
ATOM 3165 C CA . THR C 1 24 ? -66.922 -5.591 13.795 1.00 29.54 232 THR C CA 1
ATOM 3166 C C . THR C 1 24 ? -65.826 -6.617 13.583 1.00 27.63 232 THR C C 1
ATOM 3167 O O . THR C 1 24 ? -66.066 -7.827 13.645 1.00 27.91 232 THR C O 1
ATOM 3171 N N . LYS C 1 25 ? -64.629 -6.118 13.301 1.00 25.45 233 LYS C N 1
ATOM 3172 C CA . LYS C 1 25 ? -63.521 -6.972 12.865 1.00 24.08 233 LYS C CA 1
ATOM 3173 C C . LYS C 1 25 ? -63.070 -7.850 13.995 1.00 27.02 233 LYS C C 1
ATOM 3174 O O . LYS C 1 25 ? -63.178 -7.454 15.159 1.00 24.94 233 LYS C O 1
ATOM 3180 N N . GLN C 1 26 ? -62.547 -9.018 13.622 1.00 28.10 234 GLN C N 1
ATOM 3181 C CA . GLN C 1 26 ? -62.245 -10.128 14.502 1.00 27.07 234 GLN C CA 1
ATOM 3182 C C . GLN C 1 26 ? -61.578 -9.767 15.831 1.00 25.55 234 GLN C C 1
ATOM 3183 O O . GLN C 1 26 ? -61.984 -10.242 16.880 1.00 24.84 234 GLN C O 1
ATOM 3189 N N . GLU C 1 27 ? -60.538 -8.946 15.778 1.00 21.89 235 GLU C N 1
ATOM 3190 C CA . GLU C 1 27 ? -59.753 -8.642 16.976 1.00 20.66 235 GLU C CA 1
ATOM 3191 C C . GLU C 1 27 ? -60.542 -7.793 17.976 1.00 20.30 235 GLU C C 1
ATOM 3192 O O . GLU C 1 27 ? -60.617 -8.125 19.164 1.00 23.21 235 GLU C O 1
ATOM 3198 N N . VAL C 1 28 ? -61.096 -6.699 17.473 1.00 19.57 236 VAL C N 1
ATOM 3199 C CA . VAL C 1 28 ? -61.977 -5.811 18.237 1.00 23.14 236 VAL C CA 1
ATOM 3200 C C . VAL C 1 28 ? -63.240 -6.550 18.751 1.00 27.65 236 VAL C C 1
ATOM 3201 O O . VAL C 1 28 ? -63.698 -6.330 19.886 1.00 25.42 236 VAL C O 1
ATOM 3205 N N . ARG C 1 29 ? -63.742 -7.463 17.927 1.00 25.64 237 ARG C N 1
ATOM 3206 C CA A ARG C 1 29 ? -64.874 -8.304 18.293 0.50 21.70 237 ARG C CA 1
ATOM 3207 C CA B ARG C 1 29 ? -64.875 -8.324 18.281 0.50 23.39 237 ARG C CA 1
ATOM 3208 C C . ARG C 1 29 ? -64.582 -9.131 19.546 1.00 24.24 237 ARG C C 1
ATOM 3209 O O . ARG C 1 29 ? -65.415 -9.203 20.441 1.00 26.20 237 ARG C O 1
ATOM 3224 N N . ALA C 1 30 ? -63.404 -9.758 19.583 1.00 22.73 238 ALA C N 1
ATOM 3225 C CA . ALA C 1 30 ? -62.919 -10.540 20.722 1.00 26.08 238 ALA C CA 1
ATOM 3226 C C . ALA C 1 30 ? -62.837 -9.669 21.971 1.00 26.19 238 ALA C C 1
ATOM 3227 O O . ALA C 1 30 ? -63.324 -10.071 23.034 1.00 24.36 238 ALA C O 1
ATOM 3229 N N . VAL C 1 31 ? -62.270 -8.468 21.836 1.00 21.80 239 VAL C N 1
ATOM 3230 C CA . VAL C 1 31 ? -62.178 -7.543 22.964 1.00 24.68 239 VAL C CA 1
ATOM 3231 C C . VAL C 1 31 ? -63.592 -7.110 23.416 1.00 27.61 239 VAL C C 1
ATOM 3232 O O . VAL C 1 31 ? -63.893 -7.118 24.619 1.00 23.35 239 VAL C O 1
ATOM 3236 N N . THR C 1 32 ? -64.432 -6.738 22.448 1.00 21.85 240 THR C N 1
ATOM 3237 C CA . THR C 1 32 ? -65.845 -6.430 22.697 1.00 23.56 240 THR C CA 1
ATOM 3238 C C . THR C 1 32 ? -66.551 -7.545 23.503 1.00 23.85 240 THR C C 1
ATOM 3239 O O . THR C 1 32 ? -67.198 -7.259 24.525 1.00 24.69 240 THR C O 1
ATOM 3243 N N . LEU C 1 33 ? -66.358 -8.804 23.106 1.00 24.82 241 LEU C N 1
ATOM 3244 C CA . LEU C 1 33 ? -67.001 -9.899 23.845 1.00 20.54 241 LEU C CA 1
ATOM 3245 C C . LEU C 1 33 ? -66.418 -10.081 25.264 1.00 30.65 241 LEU C C 1
ATOM 3246 O O . LEU C 1 33 ? -67.159 -10.378 26.206 1.00 24.74 241 LEU C O 1
ATOM 3251 N N . SER C 1 34 ? -65.105 -9.876 25.421 1.00 25.43 242 SER C N 1
ATOM 3252 C CA . SER C 1 34 ? -64.496 -9.895 26.750 1.00 22.16 242 SER C CA 1
ATOM 3253 C C . SER C 1 34 ? -65.053 -8.754 27.619 1.00 27.88 242 SER C C 1
ATOM 3254 O O . SER C 1 34 ? -65.262 -8.924 28.827 1.00 28.22 242 SER C O 1
ATOM 3257 N N . LYS C 1 35 ? -65.296 -7.600 27.013 1.00 22.46 243 LYS C N 1
ATOM 3258 C CA . LYS C 1 35 ? -65.839 -6.455 27.764 1.00 22.84 243 LYS C CA 1
ATOM 3259 C C . LYS C 1 35 ? -67.295 -6.690 28.217 1.00 29.01 243 LYS C C 1
ATOM 3260 O O . LYS C 1 35 ? -67.738 -6.153 29.245 1.00 27.43 243 LYS C O 1
ATOM 3266 N N . LEU C 1 36 ? -68.013 -7.515 27.457 1.00 25.25 244 LEU C N 1
ATOM 3267 C CA . LEU C 1 36 ? -69.417 -7.801 27.724 1.00 28.22 244 LEU C CA 1
ATOM 3268 C C . LEU C 1 36 ? -69.607 -8.739 28.925 1.00 31.28 244 LEU C C 1
ATOM 3269 O O . LEU C 1 36 ? -70.728 -8.894 29.389 1.00 34.75 244 LEU C O 1
ATOM 3274 N N . ARG C 1 37 ? -68.529 -9.371 29.403 1.00 31.10 245 ARG C N 1
ATOM 3275 C CA . ARG C 1 37 ? -68.556 -10.140 30.664 1.00 36.23 245 ARG C CA 1
ATOM 3276 C C . ARG C 1 37 ? -69.639 -11.219 30.636 1.00 35.85 245 ARG C C 1
ATOM 3277 O O . ARG C 1 37 ? -70.485 -11.320 31.549 1.00 34.54 245 ARG C O 1
ATOM 3285 N N . LEU C 1 38 ? -69.612 -12.013 29.569 1.00 29.14 246 LEU C N 1
ATOM 3286 C CA . LEU C 1 38 ? -70.675 -12.951 29.282 1.00 30.65 246 LEU C CA 1
ATOM 3287 C C . LEU C 1 38 ? -70.618 -14.165 30.200 1.00 35.11 246 LEU C C 1
ATOM 3288 O O . LEU C 1 38 ? -69.547 -14.665 30.527 1.00 35.95 246 LEU C O 1
ATOM 3293 N N . GLN C 1 39 ? -71.784 -14.644 30.603 1.00 38.56 247 GLN C N 1
ATOM 3294 C CA . GLN C 1 39 ? -71.881 -15.943 31.254 1.00 40.88 247 GLN C CA 1
ATOM 3295 C C . GLN C 1 39 ? -73.102 -16.604 30.670 1.00 39.64 247 GLN C C 1
ATOM 3296 O O . GLN C 1 39 ? -73.942 -15.930 30.100 1.00 36.08 247 GLN C O 1
ATOM 3302 N N . ASP C 1 40 ? -73.199 -17.918 30.782 1.00 40.17 248 ASP C N 1
ATOM 3303 C CA . ASP C 1 40 ? -74.309 -18.624 30.156 1.00 41.34 248 ASP C CA 1
ATOM 3304 C C . ASP C 1 40 ? -75.654 -18.188 30.772 1.00 38.62 248 ASP C C 1
ATOM 3305 O O . ASP C 1 40 ? -75.677 -17.613 31.873 1.00 37.02 248 ASP C O 1
ATOM 3310 N N . ASP C 1 41 ? -76.737 -18.388 30.015 1.00 42.05 249 ASP C N 1
ATOM 3311 C CA . ASP C 1 41 ? -78.131 -18.128 30.451 1.00 42.85 249 ASP C CA 1
ATOM 3312 C C . ASP C 1 41 ? -78.599 -16.668 30.480 1.00 42.85 249 ASP C C 1
ATOM 3313 O O . ASP C 1 41 ? -79.740 -16.401 30.858 1.00 43.40 249 ASP C O 1
ATOM 3318 N N . LEU C 1 42 ? -77.753 -15.736 30.048 1.00 36.68 250 LEU C N 1
ATOM 3319 C CA . LEU C 1 42 ? -78.106 -14.309 30.024 1.00 35.50 250 LEU C CA 1
ATOM 3320 C C . LEU C 1 42 ? -78.933 -13.898 28.799 1.00 34.78 250 LEU C C 1
ATOM 3321 O O . LEU C 1 42 ? -78.946 -14.592 27.790 1.00 36.98 250 LEU C O 1
ATOM 3326 N N . VAL C 1 43 ? -79.603 -12.752 28.906 1.00 29.19 251 VAL C N 1
ATOM 3327 C CA . VAL C 1 43 ? -80.284 -12.114 27.789 1.00 30.09 251 VAL C CA 1
ATOM 3328 C C . VAL C 1 43 ? -79.409 -10.956 27.287 1.00 32.82 251 VAL C C 1
ATOM 3329 O O . VAL C 1 43 ? -79.053 -10.059 28.055 1.00 29.63 251 VAL C O 1
ATOM 3333 N N . MET C 1 44 ? -79.076 -11.000 26.002 1.00 28.28 252 MET C N 1
ATOM 3334 C CA . MET C 1 44 ? -78.269 -9.969 25.372 1.00 29.74 252 MET C CA 1
ATOM 3335 C C . MET C 1 44 ? -79.020 -9.308 24.211 1.00 26.80 252 MET C C 1
ATOM 3336 O O . MET C 1 44 ? -79.692 -9.982 23.436 1.00 29.67 252 MET C O 1
ATOM 3341 N N . TRP C 1 45 ? -78.925 -7.982 24.108 1.00 25.98 253 TRP C N 1
ATOM 3342 C CA . TRP C 1 45 ? -79.366 -7.256 22.939 1.00 26.25 253 TRP C CA 1
ATOM 3343 C C . TRP C 1 45 ? -78.143 -6.836 22.115 1.00 31.13 253 TRP C C 1
ATOM 3344 O O . TRP C 1 45 ? -77.149 -6.375 22.674 1.00 28.89 253 TRP C O 1
ATOM 3355 N N . ASP C 1 46 ? -78.238 -6.977 20.794 1.00 27.37 254 ASP C N 1
ATOM 3356 C CA . ASP C 1 46 ? -77.218 -6.469 19.863 1.00 27.00 254 ASP C CA 1
ATOM 3357 C C . ASP C 1 46 ? -77.890 -5.463 18.942 1.00 26.29 254 ASP C C 1
ATOM 3358 O O . ASP C 1 46 ? -78.544 -5.816 17.962 1.00 27.08 254 ASP C O 1
ATOM 3363 N N . ILE C 1 47 ? -77.704 -4.192 19.270 1.00 24.30 255 ILE C N 1
ATOM 3364 C CA . ILE C 1 47 ? -78.394 -3.087 18.611 1.00 26.45 255 ILE C CA 1
ATOM 3365 C C . ILE C 1 47 ? -77.593 -2.539 17.426 1.00 30.86 255 ILE C C 1
ATOM 3366 O O . ILE C 1 47 ? -76.458 -2.073 17.588 1.00 25.38 255 ILE C O 1
ATOM 3371 N N . GLY C 1 48 ? -78.213 -2.584 16.242 1.00 29.42 256 GLY C N 1
ATOM 3372 C CA . GLY C 1 48 ? -77.574 -2.203 14.992 1.00 29.20 256 GLY C CA 1
ATOM 3373 C C . GLY C 1 48 ? -76.580 -3.294 14.693 1.00 30.09 256 GLY C C 1
ATOM 3374 O O . GLY C 1 48 ? -75.389 -3.035 14.629 1.00 28.30 256 GLY C O 1
ATOM 3375 N N . ALA C 1 49 ? -77.086 -4.517 14.534 1.00 27.53 257 ALA C N 1
ATOM 3376 C CA . ALA C 1 49 ? -76.267 -5.716 14.469 1.00 27.69 257 ALA C CA 1
ATOM 3377 C C . ALA C 1 49 ? -75.338 -5.831 13.253 1.00 27.26 257 ALA C C 1
ATOM 3378 O O . ALA C 1 49 ? -74.323 -6.512 13.328 1.00 29.05 257 ALA C O 1
ATOM 3380 N N . GLY C 1 50 ? -75.679 -5.181 12.147 1.00 30.18 258 GLY C N 1
ATOM 3381 C CA . GLY C 1 50 ? -74.797 -5.163 10.973 1.00 30.04 258 GLY C CA 1
ATOM 3382 C C . GLY C 1 50 ? -74.758 -6.502 10.255 1.00 32.04 258 GLY C C 1
ATOM 3383 O O . GLY C 1 50 ? -75.718 -6.874 9.590 1.00 37.30 258 GLY C O 1
ATOM 3384 N N . SER C 1 51 ? -73.652 -7.223 10.388 1.00 27.40 259 SER C N 1
ATOM 3385 C CA . SER C 1 51 ? -73.590 -8.607 9.905 1.00 31.24 259 SER C CA 1
ATOM 3386 C C . SER C 1 51 ? -73.888 -9.640 10.994 1.00 30.33 259 SER C C 1
ATOM 3387 O O . SER C 1 51 ? -73.857 -10.846 10.734 1.00 28.15 259 SER C O 1
ATOM 3390 N N . ALA C 1 52 ? -74.182 -9.159 12.206 1.00 30.46 260 ALA C N 1
ATOM 3391 C CA . ALA C 1 52 ? -74.398 -10.000 13.401 1.00 29.16 260 ALA C CA 1
ATOM 3392 C C . ALA C 1 52 ? -73.194 -10.829 13.903 1.00 27.38 260 ALA C C 1
ATOM 3393 O O . ALA C 1 52 ? -73.359 -11.820 14.631 1.00 28.23 260 ALA C O 1
ATOM 3395 N N . SER C 1 53 ? -71.972 -10.420 13.567 1.00 28.70 261 SER C N 1
ATOM 3396 C CA . SER C 1 53 ? -70.813 -11.229 13.969 1.00 26.92 261 SER C CA 1
ATOM 3397 C C . SER C 1 53 ? -70.653 -11.257 15.497 1.00 25.79 261 SER C C 1
ATOM 3398 O O . SER C 1 53 ? -70.196 -12.247 16.065 1.00 25.03 261 SER C O 1
ATOM 3401 N N . VAL C 1 54 ? -71.016 -10.160 16.151 1.00 26.69 262 VAL C N 1
ATOM 3402 C CA . VAL C 1 54 ? -70.900 -10.074 17.621 1.00 27.38 262 VAL C CA 1
ATOM 3403 C C . VAL C 1 54 ? -71.952 -10.997 18.241 1.00 29.22 262 VAL C C 1
ATOM 3404 O O . VAL C 1 54 ? -71.644 -11.756 19.144 1.00 28.19 262 VAL C O 1
ATOM 3408 N N . SER C 1 55 ? -73.176 -10.965 17.708 1.00 30.66 263 SER C N 1
ATOM 3409 C CA . SER C 1 55 ? -74.226 -11.889 18.150 1.00 30.55 263 SER C CA 1
ATOM 3410 C C . SER C 1 55 ? -73.832 -13.341 17.966 1.00 30.61 263 SER C C 1
ATOM 3411 O O . SER C 1 55 ? -73.980 -14.139 18.888 1.00 28.08 263 SER C O 1
ATOM 3414 N N . ILE C 1 56 ? -73.308 -13.664 16.785 1.00 29.03 264 ILE C N 1
ATOM 3415 C CA . ILE C 1 56 ? -72.927 -15.037 16.448 1.00 29.20 264 ILE C CA 1
ATOM 3416 C C . ILE C 1 56 ? -71.856 -15.600 17.384 1.00 33.15 264 ILE C C 1
ATOM 3417 O O . ILE C 1 56 ? -72.008 -16.716 17.902 1.00 26.46 264 ILE C O 1
ATOM 3422 N N . GLU C 1 57 ? -70.793 -14.836 17.637 1.00 25.54 265 GLU C N 1
ATOM 3423 C CA . GLU C 1 57 ? -69.773 -15.341 18.573 1.00 28.88 265 GLU C CA 1
ATOM 3424 C C . GLU C 1 57 ? -70.207 -15.335 20.055 1.00 26.84 265 GLU C C 1
ATOM 3425 O O . GLU C 1 57 ? -69.857 -16.244 20.800 1.00 28.32 265 GLU C O 1
ATOM 3431 N N . ALA C 1 58 ? -70.986 -14.326 20.459 1.00 26.87 266 ALA C N 1
ATOM 3432 C CA . ALA C 1 58 ? -71.639 -14.303 21.778 1.00 29.95 266 ALA C CA 1
ATOM 3433 C C . ALA C 1 58 ? -72.471 -15.564 22.020 1.00 31.10 266 ALA C C 1
ATOM 3434 O O . ALA C 1 58 ? -72.442 -16.143 23.121 1.00 28.52 266 ALA C O 1
ATOM 3436 N N . SER C 1 59 ? -73.181 -15.991 20.975 1.00 30.76 267 SER C N 1
ATOM 3437 C CA . SER C 1 59 ? -74.037 -17.174 21.035 1.00 31.96 267 SER C CA 1
ATOM 3438 C C . SER C 1 59 ? -73.256 -18.465 21.259 1.00 35.40 267 SER C C 1
ATOM 3439 O O . SER C 1 59 ? -73.776 -19.405 21.877 1.00 32.82 267 SER C O 1
ATOM 3442 N N . ASN C 1 60 ? -72.014 -18.511 20.766 1.00 30.02 268 ASN C N 1
ATOM 3443 C CA . ASN C 1 60 ? -71.111 -19.622 21.084 1.00 32.49 268 ASN C CA 1
ATOM 3444 C C . ASN C 1 60 ? -70.678 -19.608 22.553 1.00 37.37 268 ASN C C 1
ATOM 3445 O O . ASN C 1 60 ? -70.544 -20.662 23.172 1.00 35.55 268 ASN C O 1
ATOM 3450 N N . LEU C 1 61 ? -70.477 -18.412 23.105 1.00 36.78 269 LEU C N 1
ATOM 3451 C CA . LEU C 1 61 ? -70.080 -18.242 24.512 1.00 36.14 269 LEU C CA 1
ATOM 3452 C C . LEU C 1 61 ? -71.214 -18.495 25.504 1.00 39.40 269 LEU C C 1
ATOM 3453 O O . LEU C 1 61 ? -70.962 -18.899 26.651 1.00 36.31 269 LEU C O 1
ATOM 3458 N N . MET C 1 62 ? -72.449 -18.242 25.066 1.00 37.24 270 MET C N 1
ATOM 3459 C CA . MET C 1 62 ? -73.647 -18.455 25.889 1.00 36.32 270 MET C CA 1
ATOM 3460 C C . MET C 1 62 ? -74.657 -19.358 25.171 1.00 37.67 270 MET C C 1
ATOM 3461 O O . MET C 1 62 ? -75.676 -18.859 24.696 1.00 35.26 270 MET C O 1
ATOM 3466 N N . PRO C 1 63 ? -74.395 -20.681 25.093 1.00 41.14 271 PRO C N 1
ATOM 3467 C CA . PRO C 1 63 ? -75.282 -21.581 24.340 1.00 43.57 271 PRO C CA 1
ATOM 3468 C C . PRO C 1 63 ? -76.730 -21.658 24.871 1.00 44.28 271 PRO C C 1
ATOM 3469 O O . PRO C 1 63 ? -77.652 -21.954 24.101 1.00 43.75 271 PRO C O 1
ATOM 3473 N N . ASN C 1 64 ? -76.906 -21.379 26.161 1.00 41.59 272 ASN C N 1
ATOM 3474 C CA . ASN C 1 64 ? -78.220 -21.370 26.810 1.00 43.37 272 ASN C CA 1
ATOM 3475 C C . ASN C 1 64 ? -78.732 -19.963 27.108 1.00 44.48 272 ASN C C 1
ATOM 3476 O O . ASN C 1 64 ? -79.797 -19.790 27.711 1.00 43.83 272 ASN C O 1
ATOM 3481 N N . GLY C 1 65 ? -77.964 -18.960 26.686 1.00 40.55 273 GLY C N 1
ATOM 3482 C CA . GLY C 1 65 ? -78.426 -17.579 26.689 1.00 41.35 273 GLY C CA 1
ATOM 3483 C C . GLY C 1 65 ? -79.323 -17.263 25.500 1.00 38.77 273 GLY C C 1
ATOM 3484 O O . GLY C 1 65 ? -79.576 -18.114 24.643 1.00 39.32 273 GLY C O 1
ATOM 3485 N N . ARG C 1 66 ? -79.815 -16.032 25.447 1.00 36.77 274 ARG C N 1
ATOM 3486 C CA . ARG C 1 66 ? -80.697 -15.601 24.366 1.00 39.85 274 ARG C CA 1
ATOM 3487 C C . ARG C 1 66 ? -80.240 -14.249 23.830 1.00 39.55 274 ARG C C 1
ATOM 3488 O O . ARG C 1 66 ? -80.113 -13.280 24.590 1.00 37.90 274 ARG C O 1
ATOM 3496 N N . ILE C 1 67 ? -79.968 -14.189 22.529 1.00 34.37 275 ILE C N 1
ATOM 3497 C CA . ILE C 1 67 ? -79.443 -12.958 21.940 1.00 33.54 275 ILE C CA 1
ATOM 3498 C C . ILE C 1 67 ? -80.428 -12.396 20.932 1.00 34.99 275 ILE C C 1
ATOM 3499 O O . ILE C 1 67 ? -80.892 -13.114 20.054 1.00 35.63 275 ILE C O 1
ATOM 3504 N N . PHE C 1 68 ? -80.738 -11.108 21.053 1.00 30.12 276 PHE C N 1
ATOM 3505 C CA . PHE C 1 68 ? -81.633 -10.453 20.117 1.00 31.26 276 PHE C CA 1
ATOM 3506 C C . PHE C 1 68 ? -80.862 -9.450 19.292 1.00 30.61 276 PHE C C 1
ATOM 3507 O O . PHE C 1 68 ? -80.308 -8.492 19.832 1.00 29.53 276 PHE C O 1
ATOM 3515 N N . ALA C 1 69 ? -80.796 -9.705 17.989 1.00 27.92 277 ALA C N 1
ATOM 3516 C CA . ALA C 1 69 ? -80.041 -8.853 17.074 1.00 28.45 277 ALA C CA 1
ATOM 3517 C C . ALA C 1 69 ? -80.979 -7.944 16.318 1.00 32.17 277 ALA C C 1
ATOM 3518 O O . ALA C 1 69 ? -81.830 -8.414 15.564 1.00 36.75 277 ALA C O 1
ATOM 3520 N N . LEU C 1 70 ? -80.830 -6.637 16.521 1.00 30.16 278 LEU C N 1
ATOM 3521 C CA . LEU C 1 70 ? -81.723 -5.667 15.911 1.00 31.22 278 LEU C CA 1
ATOM 3522 C C . LEU C 1 70 ? -81.043 -4.991 14.750 1.00 34.11 278 LEU C C 1
ATOM 3523 O O . LEU C 1 70 ? -79.919 -4.506 14.879 1.00 28.65 278 LEU C O 1
ATOM 3528 N N . GLU C 1 71 ? -81.742 -4.950 13.624 1.00 31.66 279 GLU C N 1
ATOM 3529 C CA . GLU C 1 71 ? -81.241 -4.288 12.428 1.00 32.20 279 GLU C CA 1
ATOM 3530 C C . GLU C 1 71 ? -82.436 -3.976 11.535 1.00 35.38 279 GLU C C 1
ATOM 3531 O O . GLU C 1 71 ? -83.397 -4.736 11.516 1.00 39.91 279 GLU C O 1
ATOM 3537 N N . ARG C 1 72 ? -82.401 -2.869 10.807 1.00 30.44 280 ARG C N 1
ATOM 3538 C CA . ARG C 1 72 ? -83.458 -2.654 9.818 1.00 35.77 280 ARG C CA 1
ATOM 3539 C C . ARG C 1 72 ? -82.992 -2.236 8.412 1.00 38.23 280 ARG C C 1
ATOM 3540 O O . ARG C 1 72 ? -83.820 -1.981 7.533 1.00 32.91 280 ARG C O 1
ATOM 3548 N N . ASN C 1 73 ? -81.679 -2.165 8.195 1.00 34.45 281 ASN C N 1
ATOM 3549 C CA . ASN C 1 73 ? -81.165 -1.943 6.845 1.00 40.23 281 ASN C CA 1
ATOM 3550 C C . ASN C 1 73 ? -81.395 -3.236 6.043 1.00 38.92 281 ASN C C 1
ATOM 3551 O O . ASN C 1 73 ? -80.936 -4.298 6.448 1.00 35.25 281 ASN C O 1
ATOM 3556 N N . PRO C 1 74 ? -82.134 -3.139 4.915 1.00 42.66 282 PRO C N 1
ATOM 3557 C CA . PRO C 1 74 ? -82.541 -4.287 4.092 1.00 39.75 282 PRO C CA 1
ATOM 3558 C C . PRO C 1 74 ? -81.366 -5.148 3.640 1.00 35.88 282 PRO C C 1
ATOM 3559 O O . PRO C 1 74 ? -81.446 -6.384 3.682 1.00 39.78 282 PRO C O 1
ATOM 3563 N N . GLN C 1 75 ? -80.281 -4.498 3.227 1.00 35.89 283 GLN C N 1
ATOM 3564 C CA . GLN C 1 75 ? -79.073 -5.204 2.803 1.00 38.44 283 GLN C CA 1
ATOM 3565 C C . GLN C 1 75 ? -78.455 -5.972 3.959 1.00 39.16 283 GLN C C 1
ATOM 3566 O O . GLN C 1 75 ? -78.080 -7.138 3.801 1.00 35.69 283 GLN C O 1
ATOM 3572 N N . TYR C 1 76 ? -78.378 -5.332 5.127 1.00 39.02 284 TYR C N 1
ATOM 3573 C CA . TYR C 1 76 ? -77.728 -5.945 6.290 1.00 37.50 284 TYR C CA 1
ATOM 3574 C C . TYR C 1 76 ? -78.606 -7.062 6.809 1.00 35.45 284 TYR C C 1
ATOM 3575 O O . TYR C 1 76 ? -78.119 -8.104 7.253 1.00 30.27 284 TYR C O 1
ATOM 3584 N N . LEU C 1 77 ? -79.913 -6.861 6.712 1.00 32.34 285 LEU C N 1
ATOM 3585 C CA . LEU C 1 77 ? -80.859 -7.911 7.064 1.00 35.96 285 LEU C CA 1
ATOM 3586 C C . LEU C 1 77 ? -80.568 -9.174 6.240 1.00 35.88 285 LEU C C 1
ATOM 3587 O O . LEU C 1 77 ? -80.537 -10.280 6.782 1.00 33.85 285 LEU C O 1
ATOM 3592 N N . GLY C 1 78 ? -80.304 -8.978 4.949 1.00 37.33 286 GLY C N 1
ATOM 3593 C CA . GLY C 1 78 ? -79.825 -10.045 4.076 1.00 37.90 286 GLY C CA 1
ATOM 3594 C C . GLY C 1 78 ? -78.559 -10.685 4.617 1.00 36.62 286 GLY C C 1
ATOM 3595 O O . GLY C 1 78 ? -78.504 -11.899 4.757 1.00 35.02 286 GLY C O 1
ATOM 3596 N N . PHE C 1 79 ? -77.556 -9.874 4.963 1.00 33.50 287 PHE C N 1
ATOM 3597 C CA . PHE C 1 79 ? -76.305 -10.429 5.530 1.00 36.55 287 PHE C CA 1
ATOM 3598 C C . PHE C 1 79 ? -76.577 -11.307 6.740 1.00 31.52 287 PHE C C 1
ATOM 3599 O O . PHE C 1 79 ? -76.092 -12.438 6.814 1.00 30.83 287 PHE C O 1
ATOM 3607 N N . ILE C 1 80 ? -77.367 -10.787 7.678 1.00 29.28 288 ILE C N 1
ATOM 3608 C CA . ILE C 1 80 ? -77.638 -11.475 8.945 1.00 32.33 288 ILE C CA 1
ATOM 3609 C C . ILE C 1 80 ? -78.308 -12.829 8.761 1.00 35.04 288 ILE C C 1
ATOM 3610 O O . ILE C 1 80 ? -77.865 -13.821 9.348 1.00 32.75 288 ILE C O 1
ATOM 3615 N N . ARG C 1 81 ? -79.343 -12.886 7.919 1.00 36.49 289 ARG C N 1
ATOM 3616 C CA . ARG C 1 81 ? -80.047 -14.156 7.660 1.00 34.82 289 ARG C CA 1
ATOM 3617 C C . ARG C 1 81 ? -79.102 -15.225 7.104 1.00 37.69 289 ARG C C 1
ATOM 3618 O O . ARG C 1 81 ? -79.122 -16.376 7.556 1.00 37.97 289 ARG C O 1
ATOM 3626 N N . ASP C 1 82 ? -78.244 -14.813 6.173 1.00 36.10 290 ASP C N 1
ATOM 3627 C CA . ASP C 1 82 ? -77.235 -15.689 5.593 1.00 40.50 290 ASP C CA 1
ATOM 3628 C C . ASP C 1 82 ? -76.266 -16.203 6.652 1.00 40.35 290 ASP C C 1
ATOM 3629 O O . ASP C 1 82 ? -75.989 -17.404 6.708 1.00 42.40 290 ASP C O 1
ATOM 3634 N N . ASN C 1 83 ? -75.799 -15.300 7.514 1.00 38.97 291 ASN C N 1
ATOM 3635 C CA . ASN C 1 83 ? -74.810 -15.638 8.538 1.00 37.93 291 ASN C CA 1
ATOM 3636 C C . ASN C 1 83 ? -75.348 -16.474 9.682 1.00 39.80 291 ASN C C 1
ATOM 3637 O O . ASN C 1 83 ? -74.656 -17.375 10.156 1.00 38.51 291 ASN C O 1
ATOM 3642 N N . LEU C 1 84 ? -76.575 -16.187 10.124 1.00 38.86 292 LEU C N 1
ATOM 3643 C CA . LEU C 1 84 ? -77.202 -16.978 11.197 1.00 44.79 292 LEU C CA 1
ATOM 3644 C C . LEU C 1 84 ? -77.397 -18.427 10.762 1.00 46.61 292 LEU C C 1
ATOM 3645 O O . LEU C 1 84 ? -77.215 -19.354 11.556 1.00 49.27 292 LEU C O 1
ATOM 3650 N N . LYS C 1 85 ? -77.732 -18.589 9.485 1.00 46.01 293 LYS C N 1
ATOM 3651 C CA . LYS C 1 85 ? -77.846 -19.871 8.820 1.00 53.44 293 LYS C CA 1
ATOM 3652 C C . LYS C 1 85 ? -76.485 -20.576 8.730 1.00 52.02 293 LYS C C 1
ATOM 3653 O O . LYS C 1 85 ? -76.327 -21.675 9.276 1.00 52.62 293 LYS C O 1
ATOM 3659 N N . LYS C 1 86 ? -75.513 -19.927 8.072 1.00 45.39 294 LYS C N 1
ATOM 3660 C CA . LYS C 1 86 ? -74.132 -20.440 7.919 1.00 42.27 294 LYS C CA 1
ATOM 3661 C C . LYS C 1 86 ? -73.496 -20.910 9.223 1.00 43.74 294 LYS C C 1
ATOM 3662 O O . LYS C 1 86 ? -72.827 -21.949 9.261 1.00 42.25 294 LYS C O 1
ATOM 3668 N N . PHE C 1 87 ? -73.724 -20.156 10.295 1.00 42.05 295 PHE C N 1
ATOM 3669 C CA . PHE C 1 87 ? -73.043 -20.413 11.563 1.00 40.60 295 PHE C CA 1
ATOM 3670 C C . PHE C 1 87 ? -73.851 -21.146 12.631 1.00 45.93 295 PHE C C 1
ATOM 3671 O O . PHE C 1 87 ? -73.317 -21.445 13.712 1.00 50.62 295 PHE C O 1
ATOM 3679 N N . VAL C 1 88 ? -75.103 -21.475 12.308 1.00 46.46 296 VAL C N 1
ATOM 3680 C CA . VAL C 1 88 ? -76.013 -22.212 13.216 1.00 51.36 296 VAL C CA 1
ATOM 3681 C C . VAL C 1 88 ? -76.037 -21.580 14.614 1.00 48.33 296 VAL C C 1
ATOM 3682 O O . VAL C 1 88 ? -75.558 -22.159 15.589 1.00 49.15 296 VAL C O 1
ATOM 3686 N N . ALA C 1 89 ? -76.547 -20.358 14.675 1.00 44.43 297 ALA C N 1
ATOM 3687 C CA . ALA C 1 89 ? -76.669 -19.632 15.928 1.00 43.22 297 ALA C CA 1
ATOM 3688 C C . ALA C 1 89 ? -78.137 -19.597 16.330 1.00 41.16 297 ALA C C 1
ATOM 3689 O O . ALA C 1 89 ? -78.815 -18.574 16.199 1.00 42.14 297 ALA C O 1
ATOM 3691 N N . ARG C 1 90 ? -78.604 -20.698 16.862 1.00 40.21 298 ARG C N 1
ATOM 3692 C CA . ARG C 1 90 ? -80.016 -20.913 17.069 1.00 44.78 298 ARG C CA 1
ATOM 3693 C C . ARG C 1 90 ? -80.608 -20.061 18.167 1.00 42.33 298 ARG C C 1
ATOM 3694 O O . ARG C 1 90 ? -81.768 -19.775 18.170 1.00 40.16 298 ARG C O 1
ATOM 3702 N N . ASN C 1 91 ? -79.783 -19.671 19.104 1.00 38.99 299 ASN C N 1
ATOM 3703 C CA . ASN C 1 91 ? -80.206 -18.810 20.203 1.00 35.37 299 ASN C CA 1
ATOM 3704 C C . ASN C 1 91 ? -80.134 -17.327 19.868 1.00 36.17 299 ASN C C 1
ATOM 3705 O O . ASN C 1 91 ? -80.277 -16.475 20.750 1.00 37.91 299 ASN C O 1
ATOM 3710 N N . VAL C 1 92 ? -79.927 -17.022 18.589 1.00 32.70 300 VAL C N 1
ATOM 3711 C CA . VAL C 1 92 ? -80.034 -15.658 18.101 1.00 34.60 300 VAL C CA 1
ATOM 3712 C C . VAL C 1 92 ? -81.353 -15.430 17.369 1.00 38.18 300 VAL C C 1
ATOM 3713 O O . VAL C 1 92 ? -81.690 -16.169 16.448 1.00 39.42 300 VAL C O 1
ATOM 3717 N N . THR C 1 93 ? -82.071 -14.392 17.795 1.00 35.97 301 THR C N 1
ATOM 3718 C CA . THR C 1 93 ? -83.332 -13.987 17.195 1.00 37.97 301 THR C CA 1
ATOM 3719 C C . THR C 1 93 ? -83.094 -12.676 16.483 1.00 37.81 301 THR C C 1
ATOM 3720 O O . THR C 1 93 ? -82.651 -11.706 17.102 1.00 37.19 301 THR C O 1
ATOM 3724 N N . LEU C 1 94 ? -83.392 -12.648 15.190 1.00 34.46 302 LEU C N 1
ATOM 3725 C CA . LEU C 1 94 ? -83.291 -11.438 14.408 1.00 36.04 302 LEU C CA 1
ATOM 3726 C C . LEU C 1 94 ? -84.568 -10.625 14.538 1.00 40.12 302 LEU C C 1
ATOM 3727 O O . LEU C 1 94 ? -85.673 -11.143 14.368 1.00 38.40 302 LEU C O 1
ATOM 3732 N N . VAL C 1 95 ? -84.406 -9.348 14.858 1.00 35.35 303 VAL C N 1
ATOM 3733 C CA . VAL C 1 95 ? -85.533 -8.436 14.991 1.00 35.51 303 VAL C CA 1
ATOM 3734 C C . VAL C 1 95 ? -85.347 -7.288 14.011 1.00 41.46 303 VAL C C 1
ATOM 3735 O O . VAL C 1 95 ? -84.338 -6.588 14.063 1.00 35.13 303 VAL C O 1
ATOM 3739 N N . GLU C 1 96 ? -86.310 -7.125 13.102 1.00 40.08 304 GLU C N 1
ATOM 3740 C CA . GLU C 1 96 ? -86.337 -6.000 12.177 1.00 45.26 304 GLU C CA 1
ATOM 3741 C C . GLU C 1 96 ? -86.880 -4.779 12.874 1.00 46.72 304 GLU C C 1
ATOM 3742 O O . GLU C 1 96 ? -88.096 -4.654 13.018 1.00 47.53 304 GLU C O 1
ATOM 3748 N N . ALA C 1 97 ? -85.989 -3.878 13.281 1.00 45.48 305 ALA C N 1
ATOM 3749 C CA . ALA C 1 97 ? -86.360 -2.669 14.021 1.00 48.20 305 ALA C CA 1
ATOM 3750 C C . ALA C 1 97 ? -85.218 -1.660 14.027 1.00 47.00 305 ALA C C 1
ATOM 3751 O O . ALA C 1 97 ? -84.051 -2.055 14.025 1.00 47.07 305 ALA C O 1
ATOM 3753 N N . PHE C 1 98 ? -85.548 -0.368 13.998 1.00 46.04 306 PHE C N 1
ATOM 3754 C CA A PHE C 1 98 ? -84.554 0.673 14.257 0.50 47.25 306 PHE C CA 1
ATOM 3755 C CA B PHE C 1 98 ? -84.556 0.690 14.246 0.50 46.43 306 PHE C CA 1
ATOM 3756 C C . PHE C 1 98 ? -84.745 1.236 15.666 1.00 47.27 306 PHE C C 1
ATOM 3757 O O . PHE C 1 98 ? -85.698 1.970 15.937 1.00 49.39 306 PHE C O 1
ATOM 3772 N N . ALA C 1 99 ? -83.835 0.866 16.561 1.00 46.81 307 ALA C N 1
ATOM 3773 C CA . ALA C 1 99 ? -83.904 1.227 17.976 1.00 44.80 307 ALA C CA 1
ATOM 3774 C C . ALA C 1 99 ? -83.935 2.747 18.187 1.00 43.99 307 ALA C C 1
ATOM 3775 O O . ALA C 1 99 ? -83.267 3.471 17.440 1.00 42.66 307 ALA C O 1
ATOM 3777 N N . PRO C 1 100 ? -84.682 3.242 19.208 1.00 41.51 308 PRO C N 1
ATOM 3778 C CA . PRO C 1 100 ? -85.318 2.551 20.337 1.00 42.06 308 PRO C CA 1
ATOM 3779 C C . PRO C 1 100 ? -86.658 1.849 20.043 1.00 44.18 308 PRO C C 1
ATOM 3780 O O . PRO C 1 100 ? -87.154 1.112 20.900 1.00 38.49 308 PRO C O 1
ATOM 3784 N N . GLU C 1 101 ? -87.218 2.063 18.855 1.00 44.14 309 GLU C N 1
ATOM 3785 C CA . GLU C 1 101 ? -88.360 1.250 18.394 1.00 54.74 309 GLU C CA 1
ATOM 3786 C C . GLU C 1 101 ? -87.987 -0.233 18.351 1.00 51.60 309 GLU C C 1
ATOM 3787 O O . GLU C 1 101 ? -86.896 -0.599 17.901 1.00 54.61 309 GLU C O 1
ATOM 3793 N N . GLY C 1 102 ? -88.889 -1.080 18.836 1.00 50.10 310 GLY C N 1
ATOM 3794 C CA . GLY C 1 102 ? -88.669 -2.518 18.810 1.00 48.32 310 GLY C CA 1
ATOM 3795 C C . GLY C 1 102 ? -88.062 -3.058 20.085 1.00 43.69 310 GLY C C 1
ATOM 3796 O O . GLY C 1 102 ? -88.098 -4.263 20.325 1.00 44.64 310 GLY C O 1
ATOM 3797 N N . LEU C 1 103 ? -87.488 -2.173 20.899 1.00 41.98 311 LEU C N 1
ATOM 3798 C CA . LEU C 1 103 ? -86.935 -2.573 22.191 1.00 43.10 311 LEU C CA 1
ATOM 3799 C C . LEU C 1 103 ? -88.034 -3.027 23.159 1.00 43.59 311 LEU C C 1
ATOM 3800 O O . LEU C 1 103 ? -87.797 -3.903 23.981 1.00 38.09 311 LEU C O 1
ATOM 3805 N N . ASP C 1 104 ? -89.199 -2.431 23.048 1.00 48.95 312 ASP C N 1
ATOM 3806 C CA . ASP C 1 104 ? -90.396 -2.859 23.762 1.00 54.30 312 ASP C CA 1
ATOM 3807 C C . ASP C 1 104 ? -90.818 -4.301 23.619 1.00 52.32 312 ASP C C 1
ATOM 3808 O O . ASP C 1 104 ? -91.411 -4.847 24.478 1.00 54.34 312 ASP C O 1
ATOM 3813 N N . ASP C 1 105 ? -90.516 -4.887 22.492 1.00 50.75 313 ASP C N 1
ATOM 3814 C CA . ASP C 1 105 ? -90.802 -6.253 22.168 1.00 50.94 313 ASP C CA 1
ATOM 3815 C C . ASP C 1 105 ? -89.745 -7.244 22.581 1.00 48.57 313 ASP C C 1
ATOM 3816 O O . ASP C 1 105 ? -89.837 -8.380 22.240 1.00 46.57 313 ASP C O 1
ATOM 3821 N N . LEU C 1 106 ? -88.722 -6.794 23.273 1.00 42.79 314 LEU C N 1
ATOM 3822 C CA . LEU C 1 106 ? -87.628 -7.649 23.708 1.00 38.68 314 LEU C CA 1
ATOM 3823 C C . LEU C 1 106 ? -87.728 -7.856 25.212 1.00 32.76 314 LEU C C 1
ATOM 3824 O O . LEU C 1 106 ? -88.206 -6.965 25.914 1.00 33.05 314 LEU C O 1
ATOM 3829 N N . PRO C 1 107 ? -87.254 -9.010 25.722 1.00 32.04 315 PRO C N 1
ATOM 3830 C CA . PRO C 1 107 ? -87.210 -9.179 27.171 1.00 35.55 315 PRO C CA 1
ATOM 3831 C C . PRO C 1 107 ? -86.086 -8.342 27.775 1.00 39.61 315 PRO C C 1
ATOM 3832 O O . PRO C 1 107 ? -85.191 -7.886 27.039 1.00 35.34 315 PRO C O 1
ATOM 3836 N N . ASP C 1 108 ? -86.147 -8.139 29.093 1.00 36.22 316 ASP C N 1
ATOM 3837 C CA . ASP C 1 108 ? -85.175 -7.324 29.806 1.00 35.74 316 ASP C CA 1
ATOM 3838 C C . ASP C 1 108 ? -83.781 -7.906 29.624 1.00 35.85 316 ASP C C 1
ATOM 3839 O O . ASP C 1 108 ? -83.596 -9.115 29.762 1.00 25.46 316 ASP C O 1
ATOM 3844 N N . PRO C 1 109 ? -82.807 -7.054 29.259 1.00 32.11 317 PRO C N 1
ATOM 3845 C CA . PRO C 1 109 ? -81.451 -7.529 28.971 1.00 30.43 317 PRO C CA 1
ATOM 3846 C C . PRO C 1 109 ? -80.485 -7.519 30.153 1.00 30.02 317 PRO C C 1
ATOM 3847 O O . PRO C 1 109 ? -80.506 -6.603 30.969 1.00 26.90 317 PRO C O 1
ATOM 3851 N N . ASP C 1 110 ? -79.631 -8.541 30.225 1.00 28.07 318 ASP C N 1
ATOM 3852 C CA . ASP C 1 110 ? -78.485 -8.529 31.118 1.00 29.59 318 ASP C CA 1
ATOM 3853 C C . ASP C 1 110 ? -77.306 -7.826 30.462 1.00 31.47 318 ASP C C 1
ATOM 3854 O O . ASP C 1 110 ? -76.453 -7.293 31.152 1.00 27.98 318 ASP C O 1
ATOM 3859 N N . ARG C 1 111 ? -77.244 -7.881 29.135 1.00 28.46 319 ARG C N 1
ATOM 3860 C CA . ARG C 1 111 ? -76.097 -7.333 28.376 1.00 27.84 319 ARG C CA 1
ATOM 3861 C C . ARG C 1 111 ? -76.593 -6.611 27.141 1.00 25.47 319 ARG C C 1
ATOM 3862 O O . ARG C 1 111 ? -77.505 -7.069 26.472 1.00 25.79 319 ARG C O 1
ATOM 3870 N N . VAL C 1 112 ? -76.026 -5.448 26.833 1.00 25.31 320 VAL C N 1
ATOM 3871 C CA . VAL C 1 112 ? -76.430 -4.761 25.620 1.00 24.64 320 VAL C CA 1
ATOM 3872 C C . VAL C 1 112 ? -75.187 -4.296 24.869 1.00 25.69 320 VAL C C 1
ATOM 3873 O O . VAL C 1 112 ? -74.366 -3.553 25.425 1.00 24.03 320 VAL C O 1
ATOM 3877 N N . PHE C 1 113 ? -75.062 -4.732 23.617 1.00 24.44 321 PHE C N 1
ATOM 3878 C CA . PHE C 1 113 ? -74.033 -4.175 22.725 1.00 24.58 321 PHE C CA 1
ATOM 3879 C C . PHE C 1 113 ? -74.698 -3.211 21.744 1.00 29.47 321 PHE C C 1
ATOM 3880 O O . PHE C 1 113 ? -75.689 -3.550 21.103 1.00 28.28 321 PHE C O 1
ATOM 3888 N N . ILE C 1 114 ? -74.159 -2.000 21.649 1.00 25.80 322 ILE C N 1
ATOM 3889 C CA . ILE C 1 114 ? -74.645 -1.032 20.695 1.00 27.25 322 ILE C CA 1
ATOM 3890 C C . ILE C 1 114 ? -73.615 -0.885 19.583 1.00 28.32 322 ILE C C 1
ATOM 3891 O O . ILE C 1 114 ? -72.595 -0.204 19.746 1.00 25.66 322 ILE C O 1
ATOM 3896 N N . GLY C 1 115 ? -73.885 -1.565 18.467 1.00 28.52 323 GLY C N 1
ATOM 3897 C CA . GLY C 1 115 ? -73.001 -1.561 17.299 1.00 28.92 323 GLY C CA 1
ATOM 3898 C C . GLY C 1 115 ? -73.299 -0.462 16.308 1.00 30.13 323 GLY C C 1
ATOM 3899 O O . GLY C 1 115 ? -72.417 -0.028 15.578 1.00 30.49 323 GLY C O 1
ATOM 3900 N N . GLY C 1 116 ? -74.548 -0.013 16.281 1.00 30.66 324 GLY C N 1
ATOM 3901 C CA . GLY C 1 116 ? -74.956 1.098 15.414 1.00 32.28 324 GLY C CA 1
ATOM 3902 C C . GLY C 1 116 ? -76.196 1.743 15.991 1.00 35.31 324 GLY C C 1
ATOM 3903 O O . GLY C 1 116 ? -77.150 1.054 16.355 1.00 32.08 324 GLY C O 1
ATOM 3904 N N . SER C 1 117 ? -76.171 3.064 16.096 1.00 35.90 325 SER C N 1
ATOM 3905 C CA . SER C 1 117 ? -77.272 3.809 16.689 1.00 37.92 325 SER C CA 1
ATOM 3906 C C . SER C 1 117 ? -78.221 4.431 15.684 1.00 40.95 325 SER C C 1
ATOM 3907 O O . SER C 1 117 ? -79.342 4.791 16.045 1.00 38.47 325 SER C O 1
ATOM 3910 N N . GLY C 1 118 ? -77.767 4.575 14.437 1.00 41.61 326 GLY C N 1
ATOM 3911 C CA . GLY C 1 118 ? -78.584 5.133 13.368 1.00 44.56 326 GLY C CA 1
ATOM 3912 C C . GLY C 1 118 ? -79.157 6.486 13.729 1.00 45.86 326 GLY C C 1
ATOM 3913 O O . GLY C 1 118 ? -80.349 6.728 13.557 1.00 45.81 326 GLY C O 1
ATOM 3914 N N . GLY C 1 119 ? -78.308 7.348 14.280 1.00 42.49 327 GLY C N 1
ATOM 3915 C CA . GLY C 1 119 ? -78.691 8.716 14.624 1.00 43.71 327 GLY C CA 1
ATOM 3916 C C . GLY C 1 119 ? -79.510 8.873 15.888 1.00 41.82 327 GLY C C 1
ATOM 3917 O O . GLY C 1 119 ? -79.951 9.978 16.203 1.00 43.27 327 GLY C O 1
ATOM 3918 N N . MET C 1 120 ? -79.706 7.779 16.621 1.00 38.34 328 MET C N 1
ATOM 3919 C CA . MET C 1 120 ? -80.625 7.766 17.763 1.00 38.96 328 MET C CA 1
ATOM 3920 C C . MET C 1 120 ? -79.932 7.383 19.077 1.00 36.93 328 MET C C 1
ATOM 3921 O O . MET C 1 120 ? -80.532 6.766 19.951 1.00 31.99 328 MET C O 1
ATOM 3926 N N . LEU C 1 121 ? -78.666 7.773 19.221 1.00 37.88 329 LEU C N 1
ATOM 3927 C CA . LEU C 1 121 ? -77.858 7.342 20.372 1.00 36.71 329 LEU C CA 1
ATOM 3928 C C . LEU C 1 121 ? -78.456 7.716 21.732 1.00 33.39 329 LEU C C 1
ATOM 3929 O O . LEU C 1 121 ? -78.496 6.898 22.632 1.00 28.32 329 LEU C O 1
ATOM 3934 N N . GLU C 1 122 ? -78.896 8.956 21.888 1.00 34.92 330 GLU C N 1
ATOM 3935 C CA . GLU C 1 122 ? -79.401 9.396 23.198 1.00 35.96 330 GLU C CA 1
ATOM 3936 C C . GLU C 1 122 ? -80.665 8.618 23.596 1.00 35.45 330 GLU C C 1
ATOM 3937 O O . GLU C 1 122 ? -80.786 8.109 24.713 1.00 35.71 330 GLU C O 1
ATOM 3943 N N . GLU C 1 123 ? -81.570 8.502 22.633 1.00 37.87 331 GLU C N 1
ATOM 3944 C CA . GLU C 1 123 ? -82.830 7.794 22.792 1.00 38.38 331 GLU C CA 1
ATOM 3945 C C . GLU C 1 123 ? -82.606 6.330 23.134 1.00 36.58 331 GLU C C 1
ATOM 3946 O O . GLU C 1 123 ? -83.311 5.783 23.984 1.00 36.53 331 GLU C O 1
ATOM 3952 N N . ILE C 1 124 ? -81.626 5.697 22.477 1.00 30.75 332 ILE C N 1
ATOM 3953 C CA . ILE C 1 124 ? -81.322 4.290 22.733 1.00 29.51 332 ILE C CA 1
ATOM 3954 C C . ILE C 1 124 ? -80.770 4.120 24.136 1.00 31.28 332 ILE C C 1
ATOM 3955 O O . ILE C 1 124 ? -81.196 3.225 24.864 1.00 31.07 332 ILE C O 1
ATOM 3960 N N . ILE C 1 125 ? -79.832 4.987 24.518 1.00 31.52 333 ILE C N 1
ATOM 3961 C CA . ILE C 1 125 ? -79.191 4.870 25.833 1.00 33.98 333 ILE C CA 1
ATOM 3962 C C . ILE C 1 125 ? -80.209 5.047 26.967 1.00 35.29 333 ILE C C 1
ATOM 3963 O O . ILE C 1 125 ? -80.204 4.286 27.949 1.00 33.65 333 ILE C O 1
ATOM 3968 N N . ASP C 1 126 ? -81.080 6.036 26.799 1.00 32.49 334 ASP C N 1
ATOM 3969 C CA . ASP C 1 126 ? -82.196 6.273 27.716 1.00 40.73 334 ASP C CA 1
ATOM 3970 C C . ASP C 1 126 ? -83.131 5.054 27.835 1.00 36.96 334 ASP C C 1
ATOM 3971 O O . ASP C 1 126 ? -83.492 4.645 28.936 1.00 37.33 334 ASP C O 1
ATOM 3976 N N . ALA C 1 127 ? -83.491 4.461 26.700 1.00 38.61 335 ALA C N 1
ATOM 3977 C CA . ALA C 1 127 ? -84.376 3.291 26.685 1.00 34.52 335 ALA C CA 1
ATOM 3978 C C . ALA C 1 127 ? -83.728 2.058 27.326 1.00 39.63 335 ALA C C 1
ATOM 3979 O O . ALA C 1 127 ? -84.365 1.357 28.129 1.00 33.58 335 ALA C O 1
ATOM 3981 N N . VAL C 1 128 ? -82.454 1.826 27.000 1.00 32.42 336 VAL C N 1
ATOM 3982 C CA . VAL C 1 128 ? -81.689 0.698 27.550 1.00 31.78 336 VAL C CA 1
ATOM 3983 C C . VAL C 1 128 ? -81.560 0.811 29.073 1.00 34.86 336 VAL C C 1
ATOM 3984 O O . VAL C 1 128 ? -81.719 -0.179 29.796 1.00 34.06 336 VAL C O 1
ATOM 3988 N N . ASP C 1 129 ? -81.311 2.028 29.538 1.00 34.78 337 ASP C N 1
ATOM 3989 C CA . ASP C 1 129 ? -81.123 2.308 30.966 1.00 39.64 337 ASP C CA 1
ATOM 3990 C C . ASP C 1 129 ? -82.352 1.944 31.798 1.00 40.61 337 ASP C C 1
ATOM 3991 O O . ASP C 1 129 ? -82.231 1.427 32.920 1.00 37.00 337 ASP C O 1
ATOM 3996 N N . ARG C 1 130 ? -83.529 2.196 31.230 1.00 38.52 338 ARG C N 1
ATOM 3997 C CA . ARG C 1 130 ? -84.795 1.873 31.891 1.00 44.58 338 ARG C CA 1
ATOM 3998 C C . ARG C 1 130 ? -85.075 0.374 31.944 1.00 42.90 338 ARG C C 1
ATOM 3999 O O . ARG C 1 130 ? -85.886 -0.084 32.759 1.00 41.17 338 ARG C O 1
ATOM 4007 N N . ARG C 1 131 ? -84.392 -0.387 31.085 1.00 36.70 339 ARG C N 1
ATOM 4008 C CA . ARG C 1 131 ? -84.632 -1.817 30.947 1.00 35.82 339 ARG C CA 1
ATOM 4009 C C . ARG C 1 131 ? -83.522 -2.715 31.478 1.00 38.50 339 ARG C C 1
ATOM 4010 O O . ARG C 1 131 ? -83.785 -3.858 31.841 1.00 32.00 339 ARG C O 1
ATOM 4018 N N . LEU C 1 132 ? -82.286 -2.213 31.515 1.00 34.41 340 LEU C N 1
ATOM 4019 C CA . LEU C 1 132 ? -81.131 -3.043 31.891 1.00 34.24 340 LEU C CA 1
ATOM 4020 C C . LEU C 1 132 ? -81.284 -3.679 33.270 1.00 35.58 340 LEU C C 1
ATOM 4021 O O . LEU C 1 132 ? -81.617 -3.001 34.233 1.00 33.25 340 LEU C O 1
ATOM 4026 N N . LYS C 1 133 ? -81.029 -4.981 33.350 1.00 30.80 341 LYS C N 1
ATOM 4027 C CA . LYS C 1 133 ? -81.165 -5.699 34.609 1.00 34.84 341 LYS C CA 1
ATOM 4028 C C . LYS C 1 133 ? -80.037 -5.359 35.578 1.00 42.55 341 LYS C C 1
ATOM 4029 O O . LYS C 1 133 ? -79.011 -4.800 35.178 1.00 35.78 341 LYS C O 1
ATOM 4035 N N . SER C 1 134 ? -80.245 -5.686 36.854 1.00 41.54 342 SER C N 1
ATOM 4036 C CA . SER C 1 134 ? -79.229 -5.531 37.877 1.00 42.56 342 SER C CA 1
ATOM 4037 C C . SER C 1 134 ? -77.978 -6.303 37.472 1.00 41.28 342 SER C C 1
ATOM 4038 O O . SER C 1 134 ? -78.080 -7.414 36.926 1.00 35.12 342 SER C O 1
ATOM 4041 N N . GLU C 1 135 ? -76.820 -5.686 37.730 1.00 39.57 343 GLU C N 1
ATOM 4042 C CA . GLU C 1 135 ? -75.489 -6.195 37.355 1.00 43.16 343 GLU C CA 1
ATOM 4043 C C . GLU C 1 135 ? -75.304 -6.245 35.834 1.00 38.61 343 GLU C C 1
ATOM 4044 O O . GLU C 1 135 ? -74.491 -7.023 35.329 1.00 34.13 343 GLU C O 1
ATOM 4050 N N . GLY C 1 136 ? -76.067 -5.414 35.124 1.00 33.48 344 GLY C N 1
ATOM 4051 C CA . GLY C 1 136 ? -76.019 -5.366 33.658 1.00 33.77 344 GLY C CA 1
ATOM 4052 C C . GLY C 1 136 ? -74.739 -4.704 33.160 1.00 35.10 344 GLY C C 1
ATOM 4053 O O . GLY C 1 136 ? -74.057 -4.018 33.916 1.00 30.64 344 GLY C O 1
ATOM 4054 N N . VAL C 1 137 ? -74.398 -4.940 31.891 1.00 30.57 345 VAL C N 1
ATOM 4055 C CA . VAL C 1 137 ? -73.249 -4.277 31.258 1.00 28.19 345 VAL C CA 1
ATOM 4056 C C . VAL C 1 137 ? -73.723 -3.769 29.904 1.00 29.70 345 VAL C C 1
ATOM 4057 O O . VAL C 1 137 ? -74.435 -4.462 29.183 1.00 26.15 345 VAL C O 1
ATOM 4061 N N . ILE C 1 138 ? -73.348 -2.538 29.590 1.00 28.56 346 ILE C N 1
ATOM 4062 C CA . ILE C 1 138 ? -73.536 -1.972 28.267 1.00 25.52 346 ILE C CA 1
ATOM 4063 C C . ILE C 1 138 ? -72.152 -1.839 27.610 1.00 26.47 346 ILE C C 1
ATOM 4064 O O . ILE C 1 138 ? -71.220 -1.337 28.226 1.00 23.25 346 ILE C O 1
ATOM 4069 N N . VAL C 1 139 ? -72.007 -2.306 26.374 1.00 26.53 347 VAL C N 1
ATOM 4070 C CA . VAL C 1 139 ? -70.777 -2.019 25.589 1.00 24.95 347 VAL C CA 1
ATOM 4071 C C . VAL C 1 139 ? -71.169 -1.371 24.264 1.00 28.94 347 VAL C C 1
ATOM 4072 O O . VAL C 1 139 ? -72.150 -1.772 23.639 1.00 22.31 347 VAL C O 1
ATOM 4076 N N . LEU C 1 140 ? -70.419 -0.345 23.861 1.00 25.81 348 LEU C N 1
ATOM 4077 C CA A LEU C 1 140 ? -70.597 0.304 22.561 0.50 28.27 348 LEU C CA 1
ATOM 4078 C CA B LEU C 1 140 ? -70.612 0.328 22.594 0.50 29.16 348 LEU C CA 1
ATOM 4079 C C . LEU C 1 140 ? -69.251 0.473 21.895 1.00 31.22 348 LEU C C 1
ATOM 4080 O O . LEU C 1 140 ? -68.247 0.755 22.557 1.00 34.12 348 LEU C O 1
ATOM 4089 N N . ASN C 1 141 ? -69.228 0.298 20.572 1.00 29.41 349 ASN C N 1
ATOM 4090 C CA . ASN C 1 141 ? -68.024 0.609 19.783 1.00 26.78 349 ASN C CA 1
ATOM 4091 C C . ASN C 1 141 ? -68.223 1.908 18.989 1.00 29.45 349 ASN C C 1
ATOM 4092 O O . ASN C 1 141 ? -69.235 2.083 18.309 1.00 28.51 349 ASN C O 1
ATOM 4097 N N . ALA C 1 142 ? -67.275 2.833 19.101 1.00 30.25 350 ALA C N 1
ATOM 4098 C CA . ALA C 1 142 ? -67.354 4.111 18.400 1.00 28.40 350 ALA C CA 1
ATOM 4099 C C . ALA C 1 142 ? -66.100 4.333 17.565 1.00 30.79 350 ALA C C 1
ATOM 4100 O O . ALA C 1 142 ? -64.991 3.958 17.975 1.00 27.48 350 ALA C O 1
ATOM 4102 N N . VAL C 1 143 ? -66.287 4.919 16.385 1.00 32.31 351 VAL C N 1
ATOM 4103 C CA . VAL C 1 143 ? -65.174 5.276 15.499 1.00 34.85 351 VAL C CA 1
ATOM 4104 C C . VAL C 1 143 ? -65.142 6.787 15.254 1.00 34.71 351 VAL C C 1
ATOM 4105 O O . VAL C 1 143 ? -64.137 7.344 14.781 1.00 34.67 351 VAL C O 1
ATOM 4109 N N . THR C 1 144 ? -66.244 7.451 15.590 1.00 33.63 352 THR C N 1
ATOM 4110 C CA . THR C 1 144 ? -66.300 8.900 15.425 1.00 35.84 352 THR C CA 1
ATOM 4111 C C . THR C 1 144 ? -66.138 9.594 16.758 1.00 33.73 352 THR C C 1
ATOM 4112 O O . THR C 1 144 ? -66.473 9.030 17.812 1.00 31.63 352 THR C O 1
ATOM 4116 N N . LEU C 1 145 ? -65.631 10.824 16.693 1.00 34.96 353 LEU C N 1
ATOM 4117 C CA . LEU C 1 145 ? -65.457 11.672 17.860 1.00 37.09 353 LEU C CA 1
ATOM 4118 C C . LEU C 1 145 ? -66.785 12.032 18.525 1.00 37.25 353 LEU C C 1
ATOM 4119 O O . LEU C 1 145 ? -66.879 12.023 19.749 1.00 36.07 353 LEU C O 1
ATOM 4124 N N . ASP C 1 146 ? -67.798 12.342 17.717 1.00 36.81 354 ASP C N 1
ATOM 4125 C CA . ASP C 1 146 ? -69.113 12.699 18.242 1.00 40.30 354 ASP C CA 1
ATOM 4126 C C . ASP C 1 146 ? -69.819 11.543 18.978 1.00 34.23 354 ASP C C 1
ATOM 4127 O O . ASP C 1 146 ? -70.420 11.778 20.009 1.00 33.33 354 ASP C O 1
ATOM 4132 N N . THR C 1 147 ? -69.720 10.312 18.475 1.00 32.95 355 THR C N 1
ATOM 4133 C CA . THR C 1 147 ? -70.344 9.163 19.158 1.00 32.11 355 THR C CA 1
ATOM 4134 C C . THR C 1 147 ? -69.625 8.831 20.474 1.00 33.14 355 THR C C 1
ATOM 4135 O O . THR C 1 147 ? -70.264 8.588 21.492 1.00 33.42 355 THR C O 1
ATOM 4139 N N . LEU C 1 148 ? -68.293 8.835 20.442 1.00 33.18 356 LEU C N 1
ATOM 4140 C CA . LEU C 1 148 ? -67.485 8.669 21.639 1.00 31.87 356 LEU C CA 1
ATOM 4141 C C . LEU C 1 148 ? -67.904 9.690 22.695 1.00 32.43 356 LEU C C 1
ATOM 4142 O O . LEU C 1 148 ? -68.176 9.321 23.830 1.00 28.38 356 LEU C O 1
ATOM 4147 N N . THR C 1 149 ? -67.952 10.959 22.288 1.00 31.58 357 THR C N 1
ATOM 4148 C CA . THR C 1 149 ? -68.283 12.080 23.147 1.00 38.37 357 THR C CA 1
ATOM 4149 C C . THR C 1 149 ? -69.657 11.934 23.797 1.00 37.98 357 THR C C 1
ATOM 4150 O O . THR C 1 149 ? -69.781 12.014 25.024 1.00 36.14 357 THR C O 1
ATOM 4154 N N . LYS C 1 150 ? -70.663 11.707 22.957 1.00 37.35 358 LYS C N 1
ATOM 4155 C CA . LYS C 1 150 ? -72.043 11.634 23.384 1.00 38.71 358 LYS C CA 1
ATOM 4156 C C . LYS C 1 150 ? -72.312 10.389 24.215 1.00 36.54 358 LYS C C 1
ATOM 4157 O O . LYS C 1 150 ? -72.971 10.484 25.244 1.00 36.16 358 LYS C O 1
ATOM 4163 N N . ALA C 1 151 ? -71.784 9.238 23.789 1.00 33.98 359 ALA C N 1
ATOM 4164 C CA . ALA C 1 151 ? -71.954 7.998 24.547 1.00 35.83 359 ALA C CA 1
ATOM 4165 C C . ALA C 1 151 ? -71.489 8.157 25.996 1.00 36.19 359 ALA C C 1
ATOM 4166 O O . ALA C 1 151 ? -72.257 7.883 26.911 1.00 31.79 359 ALA C O 1
ATOM 4168 N N . VAL C 1 152 ? -70.253 8.628 26.194 1.00 32.59 360 VAL C N 1
ATOM 4169 C CA . VAL C 1 152 ? -69.709 8.818 27.542 1.00 32.96 360 VAL C CA 1
ATOM 4170 C C . VAL C 1 152 ? -70.567 9.781 28.359 1.00 32.61 360 VAL C C 1
ATOM 4171 O O . VAL C 1 152 ? -70.852 9.523 29.525 1.00 33.37 360 VAL C O 1
ATOM 4175 N N . GLU C 1 153 ? -70.981 10.872 27.726 1.00 33.52 361 GLU C N 1
ATOM 4176 C CA . GLU C 1 153 ? -71.819 11.884 28.347 1.00 37.86 361 GLU C CA 1
ATOM 4177 C C . GLU C 1 153 ? -73.141 11.282 28.838 1.00 39.05 361 GLU C C 1
ATOM 4178 O O . GLU C 1 153 ? -73.480 11.420 30.014 1.00 38.21 361 GLU C O 1
ATOM 4184 N N . PHE C 1 154 ? -73.844 10.570 27.952 1.00 35.97 362 PHE C N 1
ATOM 4185 C CA . PHE C 1 154 ? -75.168 10.026 28.270 1.00 35.41 362 PHE C CA 1
ATOM 4186 C C . PHE C 1 154 ? -75.096 8.925 29.313 1.00 37.67 362 PHE C C 1
ATOM 4187 O O . PHE C 1 154 ? -75.917 8.875 30.221 1.00 40.25 362 PHE C O 1
ATOM 4195 N N . LEU C 1 155 ? -74.102 8.051 29.186 1.00 33.21 363 LEU C N 1
ATOM 4196 C CA . LEU C 1 155 ? -73.891 7.005 30.165 1.00 31.60 363 LEU C CA 1
ATOM 4197 C C . LEU C 1 155 ? -73.529 7.521 31.559 1.00 34.34 363 LEU C C 1
ATOM 4198 O O . LEU C 1 155 ? -73.957 6.957 32.555 1.00 34.79 363 LEU C O 1
ATOM 4203 N N . GLU C 1 156 ? -72.743 8.587 31.624 1.00 35.30 364 GLU C N 1
ATOM 4204 C CA . GLU C 1 156 ? -72.371 9.162 32.909 1.00 41.82 364 GLU C CA 1
ATOM 4205 C C . GLU C 1 156 ? -73.572 9.877 33.541 1.00 43.45 364 GLU C C 1
ATOM 4206 O O . GLU C 1 156 ? -73.768 9.780 34.746 1.00 45.07 364 GLU C O 1
ATOM 4212 N N . ASP C 1 157 ? -74.367 10.560 32.713 1.00 42.73 365 ASP C N 1
ATOM 4213 C CA . ASP C 1 157 ? -75.652 11.155 33.110 1.00 47.16 365 ASP C CA 1
ATOM 4214 C C . ASP C 1 157 ? -76.593 10.159 33.803 1.00 47.08 365 ASP C C 1
ATOM 4215 O O . ASP C 1 157 ? -77.221 10.492 34.798 1.00 47.79 365 ASP C O 1
ATOM 4220 N N . HIS C 1 158 ? -76.667 8.935 33.284 1.00 43.57 366 HIS C N 1
ATOM 4221 C CA A HIS C 1 158 ? -77.523 7.886 33.836 0.50 40.57 366 HIS C CA 1
ATOM 4222 C CA B HIS C 1 158 ? -77.542 7.921 33.865 0.50 40.88 366 HIS C CA 1
ATOM 4223 C C . HIS C 1 158 ? -76.889 7.145 35.015 1.00 40.86 366 HIS C C 1
ATOM 4224 O O . HIS C 1 158 ? -77.445 6.161 35.505 1.00 41.41 366 HIS C O 1
ATOM 4237 N N . GLY C 1 159 ? -75.717 7.610 35.453 1.00 39.47 367 GLY C N 1
ATOM 4238 C CA . GLY C 1 159 ? -75.034 7.067 36.626 1.00 40.51 367 GLY C CA 1
ATOM 4239 C C . GLY C 1 159 ? -74.177 5.821 36.459 1.00 40.57 367 GLY C C 1
ATOM 4240 O O . GLY C 1 159 ? -73.917 5.115 37.443 1.00 41.35 367 GLY C O 1
ATOM 4241 N N . TYR C 1 160 ? -73.732 5.542 35.234 1.00 36.25 368 TYR C N 1
ATOM 4242 C CA . TYR C 1 160 ? -72.837 4.397 34.993 1.00 32.57 368 TYR C CA 1
ATOM 4243 C C . TYR C 1 160 ? -71.386 4.759 35.243 1.00 32.92 368 TYR C C 1
ATOM 4244 O O . TYR C 1 160 ? -70.985 5.888 35.017 1.00 32.09 368 TYR C O 1
ATOM 4253 N N . MET C 1 161 ? -70.615 3.793 35.741 1.00 32.17 369 MET C N 1
ATOM 4254 C CA A MET C 1 161 ? -69.175 3.877 35.642 0.50 31.39 369 MET C CA 1
ATOM 4255 C CA B MET C 1 161 ? -69.161 3.824 35.656 0.50 31.20 369 MET C CA 1
ATOM 4256 C C . MET C 1 161 ? -68.860 3.569 34.183 1.00 34.29 369 MET C C 1
ATOM 4257 O O . MET C 1 161 ? -69.543 2.765 33.556 1.00 32.58 369 MET C O 1
ATOM 4266 N N . VAL C 1 162 ? -67.872 4.261 33.621 1.00 35.00 370 VAL C N 1
ATOM 4267 C CA . VAL C 1 162 ? -67.606 4.173 32.175 1.00 32.27 370 VAL C CA 1
ATOM 4268 C C . VAL C 1 162 ? -66.115 4.003 31.908 1.00 35.04 370 VAL C C 1
ATOM 4269 O O . VAL C 1 162 ? -65.308 4.857 32.278 1.00 40.08 370 VAL C O 1
ATOM 4273 N N . GLU C 1 163 ? -65.753 2.875 31.311 1.00 27.33 371 GLU C N 1
ATOM 4274 C CA . GLU C 1 163 ? -64.389 2.637 30.848 1.00 25.48 371 GLU C CA 1
ATOM 4275 C C . GLU C 1 163 ? -64.342 2.856 29.328 1.00 32.12 371 GLU C C 1
ATOM 4276 O O . GLU C 1 163 ? -65.209 2.370 28.608 1.00 29.23 371 GLU C O 1
ATOM 4282 N N . VAL C 1 164 ? -63.346 3.594 28.843 1.00 29.50 372 VAL C N 1
ATOM 4283 C CA . VAL C 1 164 ? -63.137 3.740 27.386 1.00 28.44 372 VAL C CA 1
ATOM 4284 C C . VAL C 1 164 ? -61.785 3.138 27.055 1.00 31.45 372 VAL C C 1
ATOM 4285 O O . VAL C 1 164 ? -60.769 3.554 27.603 1.00 29.01 372 VAL C O 1
ATOM 4289 N N . ALA C 1 165 ? -61.785 2.148 26.172 1.00 24.23 373 ALA C N 1
ATOM 4290 C CA . ALA C 1 165 ? -60.579 1.506 25.720 1.00 25.30 373 ALA C CA 1
ATOM 4291 C C . ALA C 1 165 ? -60.448 1.727 24.205 1.00 30.22 373 ALA C C 1
ATOM 4292 O O . ALA C 1 165 ? -61.292 1.286 23.441 1.00 31.22 373 ALA C O 1
ATOM 4294 N N . CYS C 1 166 ? -59.409 2.442 23.795 1.00 24.97 374 CYS C N 1
ATOM 4295 C CA . CYS C 1 166 ? -59.128 2.678 22.381 1.00 25.43 374 CYS C CA 1
ATOM 4296 C C . CYS C 1 166 ? -58.188 1.580 21.935 1.00 25.82 374 CYS C C 1
ATOM 4297 O O . CYS C 1 166 ? -57.059 1.468 22.440 1.00 26.10 374 CYS C O 1
ATOM 4300 N N . VAL C 1 167 ? -58.651 0.767 20.989 1.00 21.15 375 VAL C N 1
ATOM 4301 C CA . VAL C 1 167 ? -57.860 -0.338 20.481 1.00 23.00 375 VAL C CA 1
ATOM 4302 C C . VAL C 1 167 ? -57.401 -0.018 19.054 1.00 25.94 375 VAL C C 1
ATOM 4303 O O . VAL C 1 167 ? -58.205 0.338 18.194 1.00 25.68 375 VAL C O 1
ATOM 4307 N N . ASN C 1 168 ? -56.089 -0.104 18.848 1.00 24.90 376 ASN C N 1
ATOM 4308 C CA . ASN C 1 168 ? -55.470 0.093 17.550 1.00 22.08 376 ASN C CA 1
ATOM 4309 C C . ASN C 1 168 ? -54.856 -1.214 17.179 1.00 20.49 376 ASN C C 1
ATOM 4310 O O . ASN C 1 168 ? -54.132 -1.796 17.974 1.00 27.41 376 ASN C O 1
ATOM 4315 N N . VAL C 1 169 ? -55.141 -1.678 15.969 1.00 24.33 377 VAL C N 1
ATOM 4316 C CA . VAL C 1 169 ? -54.643 -2.970 15.467 1.00 21.02 377 VAL C CA 1
ATOM 4317 C C . VAL C 1 169 ? -53.996 -2.747 14.100 1.00 27.22 377 VAL C C 1
ATOM 4318 O O . VAL C 1 169 ? -54.593 -2.120 13.216 1.00 24.79 377 VAL C O 1
ATOM 4322 N N . ALA C 1 170 ? -52.792 -3.278 13.928 1.00 25.93 378 ALA C N 1
ATOM 4323 C CA . ALA C 1 170 ? -52.117 -3.233 12.640 1.00 24.86 378 ALA C CA 1
ATOM 4324 C C . ALA C 1 170 ? -51.600 -4.614 12.372 1.00 26.71 378 ALA C C 1
ATOM 4325 O O . ALA C 1 170 ? -50.970 -5.225 13.247 1.00 30.31 378 ALA C O 1
ATOM 4327 N N . LYS C 1 171 ? -51.882 -5.114 11.172 1.00 27.35 379 LYS C N 1
ATOM 4328 C CA . LYS C 1 171 ? -51.569 -6.486 10.808 1.00 27.26 379 LYS C CA 1
ATOM 4329 C C . LYS C 1 171 ? -50.808 -6.597 9.498 1.00 32.06 379 LYS C C 1
ATOM 4330 O O . LYS C 1 171 ? -51.035 -5.822 8.564 1.00 32.15 379 LYS C O 1
ATOM 4336 N N . THR C 1 172 ? -49.950 -7.607 9.431 1.00 35.81 380 THR C N 1
ATOM 4337 C CA . THR C 1 172 ? -49.350 -8.036 8.172 1.00 41.43 380 THR C CA 1
ATOM 4338 C C . THR C 1 172 ? -50.232 -9.129 7.571 1.00 48.75 380 THR C C 1
ATOM 4339 O O . THR C 1 172 ? -51.031 -9.746 8.272 1.00 48.01 380 THR C O 1
ATOM 4343 N N . LYS C 1 173 ? -50.069 -9.385 6.278 1.00 56.71 381 LYS C N 1
ATOM 4344 C CA . LYS C 1 173 ? -50.713 -10.534 5.644 1.00 63.28 381 LYS C CA 1
ATOM 4345 C C . LYS C 1 173 ? -49.936 -11.829 5.917 1.00 65.71 381 LYS C C 1
ATOM 4346 O O . LYS C 1 173 ? -48.862 -11.801 6.518 1.00 64.81 381 LYS C O 1
ATOM 4352 N N . GLY C 1 174 ? -50.491 -12.959 5.488 1.00 70.94 382 GLY C N 1
ATOM 4353 C CA . GLY C 1 174 ? -49.861 -14.260 5.699 1.00 72.44 382 GLY C CA 1
ATOM 4354 C C . GLY C 1 174 ? -49.131 -14.759 4.468 1.00 72.90 382 GLY C C 1
ATOM 4355 O O . GLY C 1 174 ? -48.026 -15.291 4.566 1.00 73.73 382 GLY C O 1
ATOM 4356 N N . THR C 1 176 ? -47.779 -14.156 1.528 1.00 84.95 384 THR C N 1
ATOM 4357 C CA . THR C 1 176 ? -46.875 -13.174 0.928 1.00 86.30 384 THR C CA 1
ATOM 4358 C C . THR C 1 176 ? -45.565 -13.035 1.720 1.00 85.33 384 THR C C 1
ATOM 4359 O O . THR C 1 176 ? -45.481 -13.449 2.880 1.00 85.76 384 THR C O 1
ATOM 4363 N N . GLU C 1 177 ? -44.547 -12.463 1.076 1.00 83.07 385 GLU C N 1
ATOM 4364 C CA . GLU C 1 177 ? -43.234 -12.274 1.697 1.00 78.67 385 GLU C CA 1
ATOM 4365 C C . GLU C 1 177 ? -42.819 -10.797 1.731 1.00 72.74 385 GLU C C 1
ATOM 4366 O O . GLU C 1 177 ? -41.656 -10.474 1.983 1.00 76.02 385 GLU C O 1
ATOM 4372 N N . TYR C 1 178 ? -43.782 -9.915 1.464 1.00 63.23 386 TYR C N 1
ATOM 4373 C CA . TYR C 1 178 ? -43.659 -8.477 1.721 1.00 56.55 386 TYR C CA 1
ATOM 4374 C C . TYR C 1 178 ? -44.628 -8.177 2.862 1.00 52.78 386 TYR C C 1
ATOM 4375 O O . TYR C 1 178 ? -45.839 -8.099 2.645 1.00 52.37 386 TYR C O 1
ATOM 4384 N N . LYS C 1 179 ? -44.090 -8.017 4.068 1.00 50.67 387 LYS C N 1
ATOM 4385 C CA . LYS C 1 179 ? -44.909 -7.922 5.277 1.00 46.37 387 LYS C CA 1
ATOM 4386 C C . LYS C 1 179 ? -45.085 -6.487 5.749 1.00 40.88 387 LYS C C 1
ATOM 4387 O O . LYS C 1 179 ? -44.435 -6.070 6.693 1.00 39.77 387 LYS C O 1
ATOM 4393 N N . MET C 1 180 ? -45.974 -5.741 5.106 1.00 36.21 388 MET C N 1
ATOM 4394 C CA . MET C 1 180 ? -46.294 -4.394 5.540 1.00 37.83 388 MET C CA 1
ATOM 4395 C C . MET C 1 180 ? -47.323 -4.461 6.665 1.00 33.28 388 MET C C 1
ATOM 4396 O O . MET C 1 180 ? -48.285 -5.237 6.595 1.00 29.65 388 MET C O 1
ATOM 4401 N N . PHE C 1 181 ? -47.134 -3.648 7.697 1.00 31.86 389 PHE C N 1
ATOM 4402 C CA . PHE C 1 181 ? -48.179 -3.491 8.717 1.00 29.42 389 PHE C CA 1
ATOM 4403 C C . PHE C 1 181 ? -49.303 -2.595 8.199 1.00 31.78 389 PHE C C 1
ATOM 4404 O O . PHE C 1 181 ? -49.096 -1.410 7.929 1.00 29.85 389 PHE C O 1
ATOM 4412 N N . GLU C 1 182 ? -50.491 -3.169 8.043 1.00 26.76 390 GLU C N 1
ATOM 4413 C CA . GLU C 1 182 ? -51.641 -2.383 7.662 1.00 27.50 390 GLU C CA 1
ATOM 4414 C C . GLU C 1 182 ? -52.556 -2.095 8.872 1.00 29.64 390 GLU C C 1
ATOM 4415 O O . GLU C 1 182 ? -53.047 -3.018 9.528 1.00 27.70 390 GLU C O 1
ATOM 4421 N N . SER C 1 183 ? -52.776 -0.810 9.139 1.00 28.47 391 SER C N 1
ATOM 4422 C CA . SER C 1 183 ? -53.575 -0.337 10.272 1.00 28.58 391 SER C CA 1
ATOM 4423 C C . SER C 1 183 ? -55.079 -0.388 10.028 1.00 29.87 391 SER C C 1
ATOM 4424 O O . SER C 1 183 ? -55.548 0.087 9.001 1.00 28.02 391 SER C O 1
ATOM 4427 N N . HIS C 1 184 ? -55.838 -0.903 10.996 1.00 26.21 392 HIS C N 1
ATOM 4428 C CA . HIS C 1 184 ? -57.282 -0.704 10.993 1.00 26.07 392 HIS C CA 1
ATOM 4429 C C . HIS C 1 184 ? -57.498 0.662 11.598 1.00 28.61 392 HIS C C 1
ATOM 4430 O O . HIS C 1 184 ? -56.641 1.154 12.335 1.00 27.20 392 HIS C O 1
ATOM 4437 N N . ASN C 1 185 ? -58.648 1.278 11.342 1.00 27.39 393 ASN C N 1
ATOM 4438 C CA . ASN C 1 185 ? -58.984 2.520 12.041 1.00 24.64 393 ASN C CA 1
ATOM 4439 C C . ASN C 1 185 ? -59.165 2.244 13.550 1.00 25.53 393 ASN C C 1
ATOM 4440 O O . ASN C 1 185 ? -59.525 1.120 13.919 1.00 24.66 393 ASN C O 1
ATOM 4445 N N . PRO C 1 186 ? -58.896 3.237 14.423 1.00 27.24 394 PRO C N 1
ATOM 4446 C CA . PRO C 1 186 ? -59.057 2.946 15.863 1.00 24.59 394 PRO C CA 1
ATOM 4447 C C . PRO C 1 186 ? -60.508 2.626 16.244 1.00 27.74 394 PRO C C 1
ATOM 4448 O O . PRO C 1 186 ? -61.436 3.153 15.621 1.00 27.08 394 PRO C O 1
ATOM 4452 N N . VAL C 1 187 ? -60.688 1.767 17.245 1.00 24.58 395 VAL C N 1
ATOM 4453 C CA . VAL C 1 187 ? -62.016 1.525 17.788 1.00 24.88 395 VAL C CA 1
ATOM 4454 C C . VAL C 1 187 ? -62.036 1.834 19.291 1.00 21.76 395 VAL C C 1
ATOM 4455 O O . VAL C 1 187 ? -61.287 1.248 20.056 1.00 24.53 395 VAL C O 1
ATOM 4459 N N . TYR C 1 188 ? -62.910 2.759 19.675 1.00 24.65 396 TYR C N 1
ATOM 4460 C CA . TYR C 1 188 ? -63.170 3.081 21.076 1.00 24.07 396 TYR C CA 1
ATOM 4461 C C . TYR C 1 188 ? -64.254 2.141 21.609 1.00 21.11 396 TYR C C 1
ATOM 4462 O O . TYR C 1 188 ? -65.415 2.258 21.215 1.00 26.65 396 TYR C O 1
ATOM 4471 N N . ILE C 1 189 ? -63.842 1.227 22.484 1.00 22.51 397 ILE C N 1
ATOM 4472 C CA . ILE C 1 189 ? -64.755 0.283 23.125 1.00 24.31 397 ILE C CA 1
ATOM 4473 C C . ILE C 1 189 ? -65.100 0.851 24.490 1.00 24.91 397 ILE C C 1
ATOM 4474 O O . ILE C 1 189 ? -64.236 0.991 25.367 1.00 25.97 397 ILE C O 1
ATOM 4479 N N . ILE C 1 190 ? -66.373 1.206 24.632 1.00 23.94 398 ILE C N 1
ATOM 4480 C CA . ILE C 1 190 ? -66.898 1.885 25.817 1.00 23.99 398 ILE C CA 1
ATOM 4481 C C . ILE C 1 190 ? -67.706 0.842 26.620 1.00 28.48 398 ILE C C 1
ATOM 4482 O O . ILE C 1 190 ? -68.685 0.296 26.118 1.00 24.86 398 ILE C O 1
ATOM 4487 N N . THR C 1 191 ? -67.257 0.550 27.836 1.00 26.49 399 THR C N 1
ATOM 4488 C CA . THR C 1 191 ? -67.909 -0.418 28.736 1.00 25.21 399 THR C CA 1
ATOM 4489 C C . THR C 1 191 ? -68.537 0.360 29.891 1.00 31.21 399 THR C C 1
ATOM 4490 O O . THR C 1 191 ? -67.891 1.232 30.485 1.00 27.50 399 THR C O 1
ATOM 4494 N N . ALA C 1 192 ? -69.790 0.052 30.209 1.00 29.10 400 ALA C N 1
ATOM 4495 C CA . ALA C 1 192 ? -70.504 0.801 31.257 1.00 27.58 400 ALA C CA 1
ATOM 4496 C C . ALA C 1 192 ? -71.299 -0.135 32.167 1.00 32.33 400 ALA C C 1
ATOM 4497 O O . ALA C 1 192 ? -71.928 -1.068 31.693 1.00 25.68 400 ALA C O 1
ATOM 4499 N N . TRP C 1 193 ? -71.252 0.121 33.475 1.00 31.96 401 TRP C N 1
ATOM 4500 C CA . TRP C 1 193 ? -71.924 -0.719 34.468 1.00 33.64 401 TRP C CA 1
ATOM 4501 C C . TRP C 1 193 ? -72.156 0.109 35.730 1.00 38.07 401 TRP C C 1
ATOM 4502 O O . TRP C 1 193 ? -71.493 1.120 35.937 1.00 37.47 401 TRP C O 1
ATOM 4513 N N . LYS C 1 194 ? -73.066 -0.352 36.585 1.00 36.94 402 LYS C N 1
ATOM 4514 C CA A LYS C 1 194 ? -73.470 0.358 37.809 0.50 40.25 402 LYS C CA 1
ATOM 4515 C CA B LYS C 1 194 ? -73.375 0.413 37.793 0.50 40.32 402 LYS C CA 1
ATOM 4516 C C . LYS C 1 194 ? -72.732 -0.159 39.048 1.00 42.01 402 LYS C C 1
ATOM 4517 O O . LYS C 1 194 ? -72.221 -1.286 39.052 1.00 43.88 402 LYS C O 1
ATOM 4528 N N . TYR D 1 6 ? -6.853 -16.994 58.690 1.00 45.53 214 TYR D N 1
ATOM 4529 C CA . TYR D 1 6 ? -7.892 -15.958 58.395 1.00 46.75 214 TYR D CA 1
ATOM 4530 C C . TYR D 1 6 ? -8.279 -15.941 56.914 1.00 43.27 214 TYR D C 1
ATOM 4531 O O . TYR D 1 6 ? -7.445 -16.235 56.048 1.00 44.19 214 TYR D O 1
ATOM 4540 N N . PRO D 1 7 ? -9.550 -15.597 56.615 1.00 39.08 215 PRO D N 1
ATOM 4541 C CA . PRO D 1 7 ? -9.951 -15.500 55.220 1.00 34.40 215 PRO D CA 1
ATOM 4542 C C . PRO D 1 7 ? -9.390 -14.277 54.507 1.00 33.57 215 PRO D C 1
ATOM 4543 O O . PRO D 1 7 ? -8.896 -13.344 55.172 1.00 34.74 215 PRO D O 1
ATOM 4547 N N . VAL D 1 8 ? -9.482 -14.292 53.172 1.00 30.71 216 VAL D N 1
ATOM 4548 C CA A VAL D 1 8 ? -9.058 -13.159 52.332 0.50 29.75 216 VAL D CA 1
ATOM 4549 C CA B VAL D 1 8 ? -9.055 -13.161 52.333 0.50 28.35 216 VAL D CA 1
ATOM 4550 C C . VAL D 1 8 ? -9.889 -11.910 52.668 1.00 33.52 216 VAL D C 1
ATOM 4551 O O . VAL D 1 8 ? -9.344 -10.813 52.844 1.00 29.34 216 VAL D O 1
ATOM 4558 N N . ILE D 1 9 ? -11.207 -12.098 52.757 1.00 31.81 217 ILE D N 1
ATOM 4559 C CA . ILE D 1 9 ? -12.151 -11.107 53.279 1.00 30.72 217 ILE D CA 1
ATOM 4560 C C . ILE D 1 9 ? -13.145 -11.824 54.199 1.00 32.20 217 ILE D C 1
ATOM 4561 O O . ILE D 1 9 ? -13.349 -13.046 54.106 1.00 33.86 217 ILE D O 1
ATOM 4566 N N . GLY D 1 10 ? -13.751 -11.065 55.106 1.00 35.67 218 GLY D N 1
ATOM 4567 C CA . GLY D 1 10 ? -14.673 -11.628 56.071 1.00 33.76 218 GLY D CA 1
ATOM 4568 C C . GLY D 1 10 ? -14.057 -12.040 57.385 1.00 35.29 218 GLY D C 1
ATOM 4569 O O . GLY D 1 10 ? -14.569 -12.957 58.043 1.00 35.87 218 GLY D O 1
ATOM 4570 N N . ILE D 1 11 ? -12.963 -11.372 57.765 1.00 34.44 219 ILE D N 1
ATOM 4571 C CA . ILE D 1 11 ? -12.365 -11.541 59.093 1.00 34.73 219 ILE D CA 1
ATOM 4572 C C . ILE D 1 11 ? -13.378 -11.050 60.127 1.00 35.04 219 ILE D C 1
ATOM 4573 O O . ILE D 1 11 ? -13.959 -9.978 59.965 1.00 33.98 219 ILE D O 1
ATOM 4578 N N . ASP D 1 12 ? -13.620 -11.851 61.164 1.00 36.29 220 ASP D N 1
ATOM 4579 C CA A ASP D 1 12 ? -14.574 -11.503 62.216 0.50 37.39 220 ASP D CA 1
ATOM 4580 C CA B ASP D 1 12 ? -14.598 -11.480 62.181 0.50 37.42 220 ASP D CA 1
ATOM 4581 C C . ASP D 1 12 ? -14.186 -10.194 62.892 1.00 36.07 220 ASP D C 1
ATOM 4582 O O . ASP D 1 12 ? -13.001 -9.968 63.167 1.00 34.92 220 ASP D O 1
ATOM 4591 N N . ASP D 1 13 ? -15.182 -9.341 63.150 1.00 30.63 221 ASP D N 1
ATOM 4592 C CA . ASP D 1 13 ? -14.963 -8.037 63.748 1.00 33.96 221 ASP D CA 1
ATOM 4593 C C . ASP D 1 13 ? -14.163 -8.125 65.052 1.00 36.00 221 ASP D C 1
ATOM 4594 O O . ASP D 1 13 ? -13.252 -7.314 65.289 1.00 34.50 221 ASP D O 1
ATOM 4599 N N . ASP D 1 14 ? -14.471 -9.147 65.852 1.00 38.20 222 ASP D N 1
ATOM 4600 C CA A ASP D 1 14 ? -13.871 -9.312 67.175 0.50 41.00 222 ASP D CA 1
ATOM 4601 C CA B ASP D 1 14 ? -13.861 -9.306 67.178 0.50 41.08 222 ASP D CA 1
ATOM 4602 C C . ASP D 1 14 ? -12.411 -9.797 67.155 1.00 42.90 222 ASP D C 1
ATOM 4603 O O . ASP D 1 14 ? -11.782 -9.939 68.204 1.00 43.31 222 ASP D O 1
ATOM 4612 N N . GLU D 1 15 ? -11.877 -10.027 65.954 1.00 37.79 223 GLU D N 1
ATOM 4613 C CA . GLU D 1 15 ? -10.470 -10.384 65.779 1.00 36.59 223 GLU D CA 1
ATOM 4614 C C . GLU D 1 15 ? -9.596 -9.146 65.642 1.00 38.92 223 GLU D C 1
ATOM 4615 O O . GLU D 1 15 ? -8.377 -9.250 65.604 1.00 37.58 223 GLU D O 1
ATOM 4621 N N . PHE D 1 16 ? -10.225 -7.976 65.546 1.00 37.35 224 PHE D N 1
ATOM 4622 C CA . PHE D 1 16 ? -9.491 -6.724 65.419 1.00 36.51 224 PHE D CA 1
ATOM 4623 C C . PHE D 1 16 ? -9.420 -6.031 66.775 1.00 39.32 224 PHE D C 1
ATOM 4624 O O . PHE D 1 16 ? -10.398 -6.026 67.528 1.00 38.26 224 PHE D O 1
ATOM 4632 N N . ALA D 1 17 ? -8.263 -5.435 67.055 1.00 39.36 225 ALA D N 1
ATOM 4633 C CA . ALA D 1 17 ? -8.114 -4.515 68.169 1.00 41.91 225 ALA D CA 1
ATOM 4634 C C . ALA D 1 17 ? -8.813 -3.228 67.749 1.00 43.08 225 ALA D C 1
ATOM 4635 O O . ALA D 1 17 ? -8.456 -2.613 66.732 1.00 40.80 225 ALA D O 1
ATOM 4637 N N . THR D 1 18 ? -9.829 -2.846 68.517 1.00 44.42 226 THR D N 1
ATOM 4638 C CA . THR D 1 18 ? -10.697 -1.722 68.151 1.00 45.65 226 THR D CA 1
ATOM 4639 C C . THR D 1 18 ? -11.397 -1.111 69.369 1.00 47.58 226 THR D C 1
ATOM 4640 O O . THR D 1 18 ? -11.275 -1.624 70.485 1.00 48.30 226 THR D O 1
ATOM 4644 N N . ALA D 1 19 ? -12.112 -0.010 69.141 1.00 49.65 227 ALA D N 1
ATOM 4645 C CA . ALA D 1 19 ? -12.983 0.588 70.160 1.00 53.39 227 ALA D CA 1
ATOM 4646 C C . ALA D 1 19 ? -14.434 0.356 69.765 1.00 56.87 227 ALA D C 1
ATOM 4647 O O . ALA D 1 19 ? -14.710 -0.075 68.646 1.00 54.12 227 ALA D O 1
ATOM 4649 N N . LYS D 1 20 ? -15.353 0.637 70.687 1.00 61.28 228 LYS D N 1
ATOM 4650 C CA . LYS D 1 20 ? -16.786 0.596 70.403 1.00 64.71 228 LYS D CA 1
ATOM 4651 C C . LYS D 1 20 ? -17.148 1.670 69.368 1.00 61.50 228 LYS D C 1
ATOM 4652 O O . LYS D 1 20 ? -16.682 2.811 69.459 1.00 60.32 228 LYS D O 1
ATOM 4658 N N . LYS D 1 21 ? -17.932 1.266 68.363 1.00 58.60 229 LYS D N 1
ATOM 4659 C CA . LYS D 1 21 ? -18.409 2.137 67.270 1.00 56.94 229 LYS D CA 1
ATOM 4660 C C . LYS D 1 21 ? -17.342 2.563 66.234 1.00 52.42 229 LYS D C 1
ATOM 4661 O O . LYS D 1 21 ? -17.662 3.277 65.280 1.00 50.61 229 LYS D O 1
ATOM 4667 N N . LEU D 1 22 ? -16.092 2.127 66.407 1.00 45.83 230 LEU D N 1
ATOM 4668 C CA . LEU D 1 22 ? -15.017 2.521 65.491 1.00 41.36 230 LEU D CA 1
ATOM 4669 C C . LEU D 1 22 ? -14.907 1.647 64.229 1.00 38.50 230 LEU D C 1
ATOM 4670 O O . LEU D 1 22 ? -14.826 2.172 63.126 1.00 38.30 230 LEU D O 1
ATOM 4675 N N . ILE D 1 23 ? -14.898 0.328 64.399 1.00 37.21 231 ILE D N 1
ATOM 4676 C CA . ILE D 1 23 ? -14.645 -0.586 63.281 1.00 37.92 231 ILE D CA 1
ATOM 4677 C C . ILE D 1 23 ? -15.675 -0.447 62.137 1.00 37.95 231 ILE D C 1
ATOM 4678 O O . ILE D 1 23 ? -16.864 -0.143 62.369 1.00 33.74 231 ILE D O 1
ATOM 4683 N N . THR D 1 24 ? -15.192 -0.613 60.905 1.00 36.53 232 THR D N 1
ATOM 4684 C CA . THR D 1 24 ? -16.061 -0.831 59.746 1.00 31.05 232 THR D CA 1
ATOM 4685 C C . THR D 1 24 ? -16.435 -2.297 59.868 1.00 30.60 232 THR D C 1
ATOM 4686 O O . THR D 1 24 ? -15.585 -3.176 59.693 1.00 30.93 232 THR D O 1
ATOM 4690 N N . LYS D 1 25 ? -17.690 -2.558 60.211 1.00 25.63 233 LYS D N 1
ATOM 4691 C CA . LYS D 1 25 ? -18.146 -3.919 60.513 1.00 26.70 233 LYS D CA 1
ATOM 4692 C C . LYS D 1 25 ? -18.079 -4.772 59.257 1.00 28.49 233 LYS D C 1
ATOM 4693 O O . LYS D 1 25 ? -18.137 -4.245 58.160 1.00 24.23 233 LYS D O 1
ATOM 4699 N N . GLN D 1 26 ? -17.977 -6.087 59.441 1.00 26.28 234 GLN D N 1
ATOM 4700 C CA . GLN D 1 26 ? -17.592 -7.030 58.391 1.00 29.12 234 GLN D CA 1
ATOM 4701 C C . GLN D 1 26 ? -18.385 -6.990 57.073 1.00 27.33 234 GLN D C 1
ATOM 4702 O O . GLN D 1 26 ? -17.785 -6.947 55.997 1.00 28.07 234 GLN D O 1
ATOM 4708 N N . GLU D 1 27 ? -19.718 -7.008 57.165 1.00 21.00 235 GLU D N 1
ATOM 4709 C CA . GLU D 1 27 ? -20.604 -6.965 56.007 1.00 22.68 235 GLU D CA 1
ATOM 4710 C C . GLU D 1 27 ? -20.427 -5.703 55.170 1.00 22.96 235 GLU D C 1
ATOM 4711 O O . GLU D 1 27 ? -20.211 -5.781 53.942 1.00 24.40 235 GLU D O 1
ATOM 4717 N N . VAL D 1 28 ? -20.477 -4.557 55.852 1.00 20.93 236 VAL D N 1
ATOM 4718 C CA . VAL D 1 28 ? -20.296 -3.234 55.258 1.00 24.50 236 VAL D CA 1
ATOM 4719 C C . VAL D 1 28 ? -18.867 -3.090 54.685 1.00 24.55 236 VAL D C 1
ATOM 4720 O O . VAL D 1 28 ? -18.677 -2.515 53.635 1.00 23.33 236 VAL D O 1
ATOM 4724 N N . ARG D 1 29 ? -17.889 -3.659 55.373 1.00 23.53 237 ARG D N 1
ATOM 4725 C CA A ARG D 1 29 ? -16.515 -3.698 54.880 0.50 21.24 237 ARG D CA 1
ATOM 4726 C CA B ARG D 1 29 ? -16.516 -3.701 54.883 0.50 21.36 237 ARG D CA 1
ATOM 4727 C C . ARG D 1 29 ? -16.442 -4.382 53.511 1.00 19.85 237 ARG D C 1
ATOM 4728 O O . ARG D 1 29 ? -15.827 -3.871 52.615 1.00 23.61 237 ARG D O 1
ATOM 4743 N N . ALA D 1 30 ? -17.061 -5.552 53.385 1.00 23.91 238 ALA D N 1
ATOM 4744 C CA . ALA D 1 30 ? -17.101 -6.296 52.116 1.00 26.36 238 ALA D CA 1
ATOM 4745 C C . ALA D 1 30 ? -17.728 -5.458 51.002 1.00 24.79 238 ALA D C 1
ATOM 4746 O O . ALA D 1 30 ? -17.150 -5.335 49.930 1.00 24.05 238 ALA D O 1
ATOM 4748 N N . VAL D 1 31 ? -18.888 -4.846 51.272 1.00 22.04 239 VAL D N 1
ATOM 4749 C CA . VAL D 1 31 ? -19.538 -3.970 50.276 1.00 22.59 239 VAL D CA 1
ATOM 4750 C C . VAL D 1 31 ? -18.628 -2.777 49.906 1.00 23.64 239 VAL D C 1
ATOM 4751 O O . VAL D 1 31 ? -18.515 -2.418 48.732 1.00 23.27 239 VAL D O 1
ATOM 4755 N N . THR D 1 32 ? -17.969 -2.207 50.904 1.00 24.05 240 THR D N 1
ATOM 4756 C CA . THR D 1 32 ? -17.027 -1.070 50.700 1.00 25.48 240 THR D CA 1
ATOM 4757 C C . THR D 1 32 ? -15.883 -1.466 49.744 1.00 22.32 240 THR D C 1
ATOM 4758 O O . THR D 1 32 ? -15.596 -0.751 48.768 1.00 24.42 240 THR D O 1
ATOM 4762 N N . LEU D 1 33 ? -15.287 -2.625 49.997 1.00 28.27 241 LEU D N 1
ATOM 4763 C CA . LEU D 1 33 ? -14.205 -3.174 49.152 1.00 24.70 241 LEU D CA 1
ATOM 4764 C C . LEU D 1 33 ? -14.673 -3.457 47.729 1.00 28.81 241 LEU D C 1
ATOM 4765 O O . LEU D 1 33 ? -13.970 -3.141 46.784 1.00 30.06 241 LEU D O 1
ATOM 4770 N N . SER D 1 34 ? -15.878 -4.024 47.594 1.00 22.81 242 SER D N 1
ATOM 4771 C CA . SER D 1 34 ? -16.576 -4.159 46.315 1.00 26.61 242 SER D CA 1
ATOM 4772 C C . SER D 1 34 ? -16.696 -2.826 45.572 1.00 23.82 242 SER D C 1
ATOM 4773 O O . SER D 1 34 ? -16.316 -2.728 44.407 1.00 31.06 242 SER D O 1
ATOM 4776 N N . LYS D 1 35 ? -17.197 -1.810 46.266 1.00 23.10 243 LYS D N 1
ATOM 4777 C CA . LYS D 1 35 ? -17.400 -0.484 45.681 1.00 24.41 243 LYS D CA 1
ATOM 4778 C C . LYS D 1 35 ? -16.063 0.177 45.294 1.00 28.82 243 LYS D C 1
ATOM 4779 O O . LYS D 1 35 ? -16.001 0.979 44.356 1.00 30.83 243 LYS D O 1
ATOM 4785 N N . LEU D 1 36 ? -14.995 -0.173 46.007 1.00 28.25 244 LEU D N 1
ATOM 4786 C CA . LEU D 1 36 ? -13.661 0.351 45.678 1.00 30.19 244 LEU D CA 1
ATOM 4787 C C . LEU D 1 36 ? -13.076 -0.167 44.353 1.00 32.74 244 LEU D C 1
ATOM 4788 O O . LEU D 1 36 ? -12.092 0.391 43.871 1.00 33.78 244 LEU D O 1
ATOM 4793 N N . ARG D 1 37 ? -13.679 -1.213 43.783 1.00 28.64 245 ARG D N 1
ATOM 4794 C CA . ARG D 1 37 ? -13.263 -1.783 42.485 1.00 33.86 245 ARG D CA 1
ATOM 4795 C C . ARG D 1 37 ? -11.750 -2.041 42.445 1.00 32.67 245 ARG D C 1
ATOM 4796 O O . ARG D 1 37 ? -11.033 -1.485 41.614 1.00 36.94 245 ARG D O 1
ATOM 4804 N N . LEU D 1 38 ? -11.283 -2.847 43.385 1.00 31.22 246 LEU D N 1
ATOM 4805 C CA . LEU D 1 38 ? -9.864 -3.117 43.565 1.00 32.31 246 LEU D CA 1
ATOM 4806 C C . LEU D 1 38 ? -9.323 -4.099 42.529 1.00 37.58 246 LEU D C 1
ATOM 4807 O O . LEU D 1 38 ? -10.010 -5.017 42.098 1.00 36.69 246 LEU D O 1
ATOM 4812 N N . GLN D 1 39 ? -8.084 -3.878 42.121 1.00 38.02 247 GLN D N 1
ATOM 4813 C CA . GLN D 1 39 ? -7.340 -4.863 41.353 1.00 41.13 247 GLN D CA 1
ATOM 4814 C C . GLN D 1 39 ? -5.914 -4.793 41.871 1.00 41.37 247 GLN D C 1
ATOM 4815 O O . GLN D 1 39 ? -5.546 -3.806 42.495 1.00 37.26 247 GLN D O 1
ATOM 4821 N N . ASP D 1 40 ? -5.112 -5.825 41.626 1.00 38.68 248 ASP D N 1
ATOM 4822 C CA . ASP D 1 40 ? -3.751 -5.861 42.155 1.00 42.09 248 ASP D CA 1
ATOM 4823 C C . ASP D 1 40 ? -2.878 -4.715 41.596 1.00 38.14 248 ASP D C 1
ATOM 4824 O O . ASP D 1 40 ? -3.219 -4.120 40.578 1.00 37.94 248 ASP D O 1
ATOM 4829 N N . ASP D 1 41 ? -1.812 -4.373 42.325 1.00 44.47 249 ASP D N 1
ATOM 4830 C CA . ASP D 1 41 ? -0.805 -3.361 41.933 1.00 41.97 249 ASP D CA 1
ATOM 4831 C C . ASP D 1 41 ? -1.227 -1.897 42.071 1.00 44.53 249 ASP D C 1
ATOM 4832 O O . ASP D 1 41 ? -0.453 -1.009 41.703 1.00 42.15 249 ASP D O 1
ATOM 4837 N N . LEU D 1 42 ? -2.425 -1.628 42.596 1.00 41.17 250 LEU D N 1
ATOM 4838 C CA . LEU D 1 42 ? -2.882 -0.233 42.739 1.00 38.90 250 LEU D CA 1
ATOM 4839 C C . LEU D 1 42 ? -2.372 0.410 44.016 1.00 35.64 250 LEU D C 1
ATOM 4840 O O . LEU D 1 42 ? -1.990 -0.271 44.957 1.00 41.06 250 LEU D O 1
ATOM 4845 N N . VAL D 1 43 ? -2.389 1.734 44.051 1.00 34.50 251 VAL D N 1
ATOM 4846 C CA . VAL D 1 43 ? -2.096 2.463 45.267 1.00 33.56 251 VAL D CA 1
ATOM 4847 C C . VAL D 1 43 ? -3.412 2.972 45.869 1.00 30.08 251 VAL D C 1
ATOM 4848 O O . VAL D 1 43 ? -4.200 3.617 45.178 1.00 32.02 251 VAL D O 1
ATOM 4852 N N . MET D 1 44 ? -3.623 2.661 47.147 1.00 30.42 252 MET D N 1
ATOM 4853 C CA . MET D 1 44 ? -4.816 3.063 47.874 1.00 30.54 252 MET D CA 1
ATOM 4854 C C . MET D 1 44 ? -4.466 3.927 49.088 1.00 30.38 252 MET D C 1
ATOM 4855 O O . MET D 1 44 ? -3.553 3.605 49.836 1.00 34.10 252 MET D O 1
ATOM 4860 N N . TRP D 1 45 ? -5.195 5.027 49.282 1.00 29.01 253 TRP D N 1
ATOM 4861 C CA . TRP D 1 45 ? -5.168 5.734 50.566 1.00 28.29 253 TRP D CA 1
ATOM 4862 C C . TRP D 1 45 ? -6.388 5.351 51.430 1.00 31.22 253 TRP D C 1
ATOM 4863 O O . TRP D 1 45 ? -7.513 5.340 50.925 1.00 29.66 253 TRP D O 1
ATOM 4874 N N . ASP D 1 46 ? -6.162 5.046 52.710 1.00 28.46 254 ASP D N 1
ATOM 4875 C CA . ASP D 1 46 ? -7.236 4.824 53.671 1.00 27.21 254 ASP D CA 1
ATOM 4876 C C . ASP D 1 46 ? -7.138 5.964 54.697 1.00 31.41 254 ASP D C 1
ATOM 4877 O O . ASP D 1 46 ? -6.342 5.912 55.644 1.00 32.16 254 ASP D O 1
ATOM 4882 N N . ILE D 1 47 ? -7.946 7.002 54.474 1.00 27.34 255 ILE D N 1
ATOM 4883 C CA . ILE D 1 47 ? -7.961 8.186 55.332 1.00 30.37 255 ILE D CA 1
ATOM 4884 C C . ILE D 1 47 ? -8.890 8.043 56.539 1.00 32.91 255 ILE D C 1
ATOM 4885 O O . ILE D 1 47 ? -10.106 7.851 56.382 1.00 33.98 255 ILE D O 1
ATOM 4890 N N . GLY D 1 48 ? -8.307 8.134 57.735 1.00 31.77 256 GLY D N 1
ATOM 4891 C CA . GLY D 1 48 ? -9.028 7.905 58.983 1.00 29.27 256 GLY D CA 1
ATOM 4892 C C . GLY D 1 48 ? -9.207 6.413 59.161 1.00 30.41 256 GLY D C 1
ATOM 4893 O O . GLY D 1 48 ? -10.337 5.919 59.259 1.00 34.21 256 GLY D O 1
ATOM 4894 N N . ALA D 1 49 ? -8.088 5.696 59.221 1.00 30.73 257 ALA D N 1
ATOM 4895 C CA . ALA D 1 49 ? -8.093 4.224 59.141 1.00 30.25 257 ALA D CA 1
ATOM 4896 C C . ALA D 1 49 ? -8.774 3.501 60.302 1.00 31.18 257 ALA D C 1
ATOM 4897 O O . ALA D 1 49 ? -9.308 2.400 60.117 1.00 31.20 257 ALA D O 1
ATOM 4899 N N . GLY D 1 50 ? -8.778 4.121 61.481 1.00 34.95 258 GLY D N 1
ATOM 4900 C CA . GLY D 1 50 ? -9.454 3.557 62.652 1.00 30.99 258 GLY D CA 1
ATOM 4901 C C . GLY D 1 50 ? -8.694 2.360 63.167 1.00 35.79 258 GLY D C 1
ATOM 4902 O O . GLY D 1 50 ? -7.659 2.512 63.795 1.00 35.55 258 GLY D O 1
ATOM 4903 N N . SER D 1 51 ? -9.215 1.169 62.883 1.00 35.28 259 SER D N 1
ATOM 4904 C CA . SER D 1 51 ? -8.536 -0.082 63.219 1.00 35.54 259 SER D CA 1
ATOM 4905 C C . SER D 1 51 ? -7.849 -0.706 62.005 1.00 34.67 259 SER D C 1
ATOM 4906 O O . SER D 1 51 ? -7.223 -1.773 62.100 1.00 34.41 259 SER D O 1
ATOM 4909 N N . ALA D 1 52 ? -7.978 -0.016 60.876 1.00 33.11 260 ALA D N 1
ATOM 4910 C CA . ALA D 1 52 ? -7.399 -0.405 59.589 1.00 34.61 260 ALA D CA 1
ATOM 4911 C C . ALA D 1 52 ? -7.965 -1.687 58.993 1.00 28.54 260 ALA D C 1
ATOM 4912 O O . ALA D 1 52 ? -7.332 -2.288 58.132 1.00 30.85 260 ALA D O 1
ATOM 4914 N N . SER D 1 53 ? -9.187 -2.064 59.387 1.00 30.45 261 SER D N 1
ATOM 4915 C CA . SER D 1 53 ? -9.805 -3.293 58.873 1.00 29.36 261 SER D CA 1
ATOM 4916 C C . SER D 1 53 ? -10.033 -3.252 57.360 1.00 27.58 261 SER D C 1
ATOM 4917 O O . SER D 1 53 ? -9.892 -4.273 56.685 1.00 26.62 261 SER D O 1
ATOM 4920 N N . VAL D 1 54 ? -10.373 -2.074 56.833 1.00 22.14 262 VAL D N 1
ATOM 4921 C CA . VAL D 1 54 ? -10.538 -1.877 55.390 1.00 28.50 262 VAL D CA 1
ATOM 4922 C C . VAL D 1 54 ? -9.193 -2.049 54.698 1.00 28.66 262 VAL D C 1
ATOM 4923 O O . VAL D 1 54 ? -9.083 -2.820 53.749 1.00 27.33 262 VAL D O 1
ATOM 4927 N N . SER D 1 55 ? -8.178 -1.350 55.202 1.00 32.23 263 SER D N 1
ATOM 4928 C CA . SER D 1 55 ? -6.796 -1.461 54.696 1.00 29.04 263 SER D CA 1
ATOM 4929 C C . SER D 1 55 ? -6.303 -2.897 54.686 1.00 27.56 263 SER D C 1
ATOM 4930 O O . SER D 1 55 ? -5.682 -3.330 53.717 1.00 33.37 263 SER D O 1
ATOM 4933 N N . ILE D 1 56 ? -6.612 -3.631 55.750 1.00 25.72 264 ILE D N 1
ATOM 4934 C CA . ILE D 1 56 ? -6.107 -4.996 55.918 1.00 30.99 264 ILE D CA 1
ATOM 4935 C C . ILE D 1 56 ? -6.735 -5.975 54.922 1.00 33.76 264 ILE D C 1
ATOM 4936 O O . ILE D 1 56 ? -6.028 -6.731 54.257 1.00 29.91 264 ILE D O 1
ATOM 4941 N N . GLU D 1 57 ? -8.058 -5.953 54.793 1.00 31.65 265 GLU D N 1
ATOM 4942 C CA . GLU D 1 57 ? -8.709 -6.795 53.774 1.00 29.14 265 GLU D CA 1
ATOM 4943 C C . GLU D 1 57 ? -8.431 -6.354 52.318 1.00 27.03 265 GLU D C 1
ATOM 4944 O O . GLU D 1 57 ? -8.273 -7.194 51.430 1.00 27.06 265 GLU D O 1
ATOM 4950 N N . ALA D 1 58 ? -8.312 -5.043 52.093 1.00 26.26 266 ALA D N 1
ATOM 4951 C CA . ALA D 1 58 ? -7.848 -4.504 50.804 1.00 30.85 266 ALA D CA 1
ATOM 4952 C C . ALA D 1 58 ? -6.474 -5.059 50.409 1.00 32.55 266 ALA D C 1
ATOM 4953 O O . ALA D 1 58 ? -6.232 -5.357 49.233 1.00 32.45 266 ALA D O 1
ATOM 4955 N N . SER D 1 59 ? -5.591 -5.171 51.402 1.00 34.35 267 SER D N 1
ATOM 4956 C CA . SER D 1 59 ? -4.235 -5.674 51.201 1.00 31.20 267 SER D CA 1
ATOM 4957 C C . SER D 1 59 ? -4.232 -7.151 50.822 1.00 34.93 267 SER D C 1
ATOM 4958 O O . SER D 1 59 ? -3.363 -7.600 50.070 1.00 37.41 267 SER D O 1
ATOM 4961 N N . ASN D 1 60 ? -5.215 -7.900 51.324 1.00 33.59 268 ASN D N 1
ATOM 4962 C CA . ASN D 1 60 ? -5.389 -9.290 50.928 1.00 35.11 268 ASN D CA 1
ATOM 4963 C C . ASN D 1 60 ? -5.823 -9.408 49.466 1.00 38.54 268 ASN D C 1
ATOM 4964 O O . ASN D 1 60 ? -5.437 -10.359 48.764 1.00 34.89 268 ASN D O 1
ATOM 4969 N N . LEU D 1 61 ? -6.604 -8.424 49.013 1.00 37.68 269 LEU D N 1
ATOM 4970 C CA . LEU D 1 61 ? -7.134 -8.382 47.646 1.00 35.59 269 LEU D CA 1
ATOM 4971 C C . LEU D 1 61 ? -6.137 -7.803 46.657 1.00 39.29 269 LEU D C 1
ATOM 4972 O O . LEU D 1 61 ? -6.254 -8.028 45.444 1.00 40.09 269 LEU D O 1
ATOM 4977 N N . MET D 1 62 ? -5.181 -7.025 47.171 1.00 37.76 270 MET D N 1
ATOM 4978 C CA . MET D 1 62 ? -4.109 -6.469 46.358 1.00 35.72 270 MET D CA 1
ATOM 4979 C C . MET D 1 62 ? -2.752 -6.810 46.979 1.00 40.31 270 MET D C 1
ATOM 4980 O O . MET D 1 62 ? -2.111 -5.927 47.550 1.00 41.67 270 MET D O 1
ATOM 4985 N N . PRO D 1 63 ? -2.296 -8.079 46.857 1.00 42.12 271 PRO D N 1
ATOM 4986 C CA . PRO D 1 63 ? -1.043 -8.487 47.522 1.00 45.14 271 PRO D CA 1
ATOM 4987 C C . PRO D 1 63 ? 0.178 -7.696 47.054 1.00 43.03 271 PRO D C 1
ATOM 4988 O O . PRO D 1 63 ? 1.112 -7.462 47.836 1.00 45.25 271 PRO D O 1
ATOM 4992 N N . ASN D 1 64 ? 0.156 -7.278 45.795 1.00 41.96 272 ASN D N 1
ATOM 4993 C CA . ASN D 1 64 ? 1.242 -6.490 45.230 1.00 43.12 272 ASN D CA 1
ATOM 4994 C C . ASN D 1 64 ? 0.924 -5.003 45.102 1.00 46.80 272 ASN D C 1
ATOM 4995 O O . ASN D 1 64 ? 1.735 -4.237 44.572 1.00 42.94 272 ASN D O 1
ATOM 5000 N N . GLY D 1 65 ? -0.246 -4.595 45.599 1.00 43.28 273 GLY D N 1
ATOM 5001 C CA . GLY D 1 65 ? -0.582 -3.178 45.708 1.00 40.91 273 GLY D CA 1
ATOM 5002 C C . GLY D 1 65 ? 0.098 -2.510 46.894 1.00 40.30 273 GLY D C 1
ATOM 5003 O O . GLY D 1 65 ? 0.731 -3.187 47.711 1.00 41.14 273 GLY D O 1
ATOM 5004 N N . ARG D 1 66 ? -0.035 -1.186 46.991 1.00 37.03 274 ARG D N 1
ATOM 5005 C CA . ARG D 1 66 ? 0.463 -0.431 48.148 1.00 41.60 274 ARG D CA 1
ATOM 5006 C C . ARG D 1 66 ? -0.651 0.370 48.810 1.00 38.35 274 ARG D C 1
ATOM 5007 O O . ARG D 1 66 ? -1.303 1.192 48.168 1.00 37.72 274 ARG D O 1
ATOM 5015 N N . ILE D 1 67 ? -0.840 0.137 50.102 1.00 36.34 275 ILE D N 1
ATOM 5016 C CA . ILE D 1 67 ? -1.904 0.789 50.871 1.00 35.64 275 ILE D CA 1
ATOM 5017 C C . ILE D 1 67 ? -1.316 1.686 51.954 1.00 36.57 275 ILE D C 1
ATOM 5018 O O . ILE D 1 67 ? -0.409 1.285 52.682 1.00 40.41 275 ILE D O 1
ATOM 5023 N N . PHE D 1 68 ? -1.831 2.909 52.044 1.00 34.96 276 PHE D N 1
ATOM 5024 C CA . PHE D 1 68 ? -1.368 3.878 53.027 1.00 33.21 276 PHE D CA 1
ATOM 5025 C C . PHE D 1 68 ? -2.528 4.262 53.931 1.00 34.68 276 PHE D C 1
ATOM 5026 O O . PHE D 1 68 ? -3.533 4.810 53.465 1.00 34.43 276 PHE D O 1
ATOM 5034 N N . ALA D 1 69 ? -2.374 3.934 55.208 1.00 34.31 277 ALA D N 1
ATOM 5035 C CA . ALA D 1 69 ? -3.412 4.083 56.218 1.00 32.19 277 ALA D CA 1
ATOM 5036 C C . ALA D 1 69 ? -3.087 5.245 57.143 1.00 36.64 277 ALA D C 1
ATOM 5037 O O . ALA D 1 69 ? -2.149 5.169 57.957 1.00 36.51 277 ALA D O 1
ATOM 5039 N N . LEU D 1 70 ? -3.863 6.320 57.002 1.00 35.76 278 LEU D N 1
ATOM 5040 C CA . LEU D 1 70 ? -3.650 7.554 57.745 1.00 35.09 278 LEU D CA 1
ATOM 5041 C C . LEU D 1 70 ? -4.566 7.646 58.954 1.00 35.98 278 LEU D C 1
ATOM 5042 O O . LEU D 1 70 ? -5.789 7.484 58.833 1.00 33.72 278 LEU D O 1
ATOM 5047 N N . GLU D 1 71 ? -3.975 7.923 60.116 1.00 35.20 279 GLU D N 1
ATOM 5048 C CA . GLU D 1 71 ? -4.728 8.022 61.364 1.00 36.80 279 GLU D CA 1
ATOM 5049 C C . GLU D 1 71 ? -4.102 9.039 62.313 1.00 41.54 279 GLU D C 1
ATOM 5050 O O . GLU D 1 71 ? -2.889 9.024 62.533 1.00 43.56 279 GLU D O 1
ATOM 5056 N N . ARG D 1 72 ? -4.941 9.925 62.852 1.00 45.20 280 ARG D N 1
ATOM 5057 C CA . ARG D 1 72 ? -4.497 10.998 63.751 1.00 48.71 280 ARG D CA 1
ATOM 5058 C C . ARG D 1 72 ? -4.501 10.616 65.242 1.00 47.57 280 ARG D C 1
ATOM 5059 O O . ARG D 1 72 ? -3.685 11.114 66.011 1.00 50.32 280 ARG D O 1
ATOM 5067 N N . ASN D 1 73 ? -5.415 9.734 65.639 1.00 42.08 281 ASN D N 1
ATOM 5068 C CA . ASN D 1 73 ? -5.604 9.378 67.047 1.00 42.68 281 ASN D CA 1
ATOM 5069 C C . ASN D 1 73 ? -4.575 8.357 67.560 1.00 43.18 281 ASN D C 1
ATOM 5070 O O . ASN D 1 73 ? -4.515 7.242 67.045 1.00 40.11 281 ASN D O 1
ATOM 5075 N N . PRO D 1 74 ? -3.788 8.734 68.604 1.00 47.15 282 PRO D N 1
ATOM 5076 C CA . PRO D 1 74 ? -2.773 7.890 69.271 1.00 42.92 282 PRO D CA 1
ATOM 5077 C C . PRO D 1 74 ? -3.276 6.534 69.787 1.00 42.33 282 PRO D C 1
ATOM 5078 O O . PRO D 1 74 ? -2.526 5.553 69.755 1.00 46.35 282 PRO D O 1
ATOM 5082 N N . GLN D 1 75 ? -4.515 6.468 70.266 1.00 42.82 283 GLN D N 1
ATOM 5083 C CA . GLN D 1 75 ? -5.078 5.188 70.709 1.00 41.76 283 GLN D CA 1
ATOM 5084 C C . GLN D 1 75 ? -5.325 4.263 69.512 1.00 43.93 283 GLN D C 1
ATOM 5085 O O . GLN D 1 75 ? -5.064 3.050 69.579 1.00 43.74 283 GLN D O 1
ATOM 5091 N N . TYR D 1 76 ? -5.806 4.850 68.414 1.00 41.70 284 TYR D N 1
ATOM 5092 C CA . TYR D 1 76 ? -6.123 4.086 67.216 1.00 41.73 284 TYR D CA 1
ATOM 5093 C C . TYR D 1 76 ? -4.856 3.644 66.490 1.00 41.66 284 TYR D C 1
ATOM 5094 O O . TYR D 1 76 ? -4.863 2.619 65.812 1.00 41.37 284 TYR D O 1
ATOM 5103 N N . LEU D 1 77 ? -3.777 4.416 66.639 1.00 39.89 285 LEU D N 1
ATOM 5104 C CA . LEU D 1 77 ? -2.479 4.058 66.061 1.00 39.34 285 LEU D CA 1
ATOM 5105 C C . LEU D 1 77 ? -1.938 2.738 66.608 1.00 40.72 285 LEU D C 1
ATOM 5106 O O . LEU D 1 77 ? -1.376 1.925 65.853 1.00 38.87 285 LEU D O 1
ATOM 5111 N N . GLY D 1 78 ? -2.125 2.531 67.914 1.00 42.32 286 GLY D N 1
ATOM 5112 C CA . GLY D 1 78 ? -1.736 1.291 68.575 1.00 40.59 286 GLY D CA 1
ATOM 5113 C C . GLY D 1 78 ? -2.550 0.096 68.120 1.00 40.47 286 GLY D C 1
ATOM 5114 O O . GLY D 1 78 ? -1.994 -1.004 67.933 1.00 40.81 286 GLY D O 1
ATOM 5115 N N . PHE D 1 79 ? -3.858 0.310 67.932 1.00 41.09 287 PHE D N 1
ATOM 5116 C CA . PHE D 1 79 ? -4.756 -0.703 67.350 1.00 38.55 287 PHE D CA 1
ATOM 5117 C C . PHE D 1 79 ? -4.232 -1.121 65.981 1.00 34.45 287 PHE D C 1
ATOM 5118 O O . PHE D 1 79 ? -4.087 -2.314 65.706 1.00 35.52 287 PHE D O 1
ATOM 5126 N N . ILE D 1 80 ? -3.931 -0.130 65.139 1.00 34.62 288 ILE D N 1
ATOM 5127 C CA . ILE D 1 80 ? -3.457 -0.375 63.771 1.00 35.11 288 ILE D CA 1
ATOM 5128 C C . ILE D 1 80 ? -2.165 -1.193 63.762 1.00 40.84 288 ILE D C 1
ATOM 5129 O O . ILE D 1 80 ? -2.149 -2.304 63.223 1.00 38.75 288 ILE D O 1
ATOM 5134 N N . ARG D 1 81 ? -1.121 -0.662 64.410 1.00 39.98 289 ARG D N 1
ATOM 5135 C CA . ARG D 1 81 ? 0.139 -1.371 64.635 1.00 43.26 289 ARG D CA 1
ATOM 5136 C C . ARG D 1 81 ? -0.071 -2.836 65.020 1.00 38.44 289 ARG D C 1
ATOM 5137 O O . ARG D 1 81 ? 0.507 -3.727 64.390 1.00 41.05 289 ARG D O 1
ATOM 5145 N N . ASP D 1 82 ? -0.917 -3.082 66.024 1.00 41.26 290 ASP D N 1
ATOM 5146 C CA . ASP D 1 82 ? -1.223 -4.441 66.481 1.00 42.61 290 ASP D CA 1
ATOM 5147 C C . ASP D 1 82 ? -1.914 -5.263 65.395 1.00 42.49 290 ASP D C 1
ATOM 5148 O O . ASP D 1 82 ? -1.567 -6.424 65.164 1.00 37.99 290 ASP D O 1
ATOM 5153 N N . ASN D 1 83 ? -2.890 -4.656 64.721 1.00 41.00 291 ASN D N 1
ATOM 5154 C CA . ASN D 1 83 ? -3.636 -5.359 63.677 1.00 39.70 291 ASN D CA 1
ATOM 5155 C C . ASN D 1 83 ? -2.801 -5.709 62.433 1.00 39.01 291 ASN D C 1
ATOM 5156 O O . ASN D 1 83 ? -2.884 -6.825 61.919 1.00 40.98 291 ASN D O 1
ATOM 5161 N N . LEU D 1 84 ? -1.990 -4.762 61.972 1.00 39.31 292 LEU D N 1
ATOM 5162 C CA . LEU D 1 84 ? -1.127 -4.963 60.809 1.00 43.61 292 LEU D CA 1
ATOM 5163 C C . LEU D 1 84 ? -0.179 -6.139 61.013 1.00 47.82 292 LEU D C 1
ATOM 5164 O O . LEU D 1 84 ? 0.016 -6.949 60.106 1.00 49.76 292 LEU D O 1
ATOM 5169 N N . LYS D 1 85 ? 0.364 -6.232 62.226 1.00 47.27 293 LYS D N 1
ATOM 5170 C CA . LYS D 1 85 ? 1.233 -7.320 62.644 1.00 54.65 293 LYS D CA 1
ATOM 5171 C C . LYS D 1 85 ? 0.466 -8.653 62.729 1.00 51.80 293 LYS D C 1
ATOM 5172 O O . LYS D 1 85 ? 0.934 -9.658 62.196 1.00 53.47 293 LYS D O 1
ATOM 5178 N N . LYS D 1 86 ? -0.710 -8.646 63.365 1.00 46.20 294 LYS D N 1
ATOM 5179 C CA . LYS D 1 86 ? -1.535 -9.856 63.530 1.00 43.96 294 LYS D CA 1
ATOM 5180 C C . LYS D 1 86 ? -1.971 -10.494 62.206 1.00 45.04 294 LYS D C 1
ATOM 5181 O O . LYS D 1 86 ? -1.933 -11.724 62.054 1.00 44.29 294 LYS D O 1
ATOM 5187 N N . PHE D 1 87 ? -2.378 -9.656 61.254 1.00 43.33 295 PHE D N 1
ATOM 5188 C CA . PHE D 1 87 ? -2.967 -10.144 60.011 1.00 41.41 295 PHE D CA 1
ATOM 5189 C C . PHE D 1 87 ? -1.975 -10.175 58.861 1.00 46.39 295 PHE D C 1
ATOM 5190 O O . PHE D 1 87 ? -2.331 -10.525 57.729 1.00 48.89 295 PHE D O 1
ATOM 5198 N N . VAL D 1 88 ? -0.728 -9.831 59.187 1.00 47.40 296 VAL D N 1
ATOM 5199 C CA . VAL D 1 88 ? 0.398 -9.789 58.249 1.00 50.48 296 VAL D CA 1
ATOM 5200 C C . VAL D 1 88 ? 0.061 -8.931 57.017 1.00 49.37 296 VAL D C 1
ATOM 5201 O O . VAL D 1 88 ? 0.115 -9.389 55.870 1.00 50.43 296 VAL D O 1
ATOM 5205 N N . ALA D 1 89 ? -0.317 -7.685 57.280 1.00 44.32 297 ALA D N 1
ATOM 5206 C CA . ALA D 1 89 ? -0.646 -6.750 56.224 1.00 43.24 297 ALA D CA 1
ATOM 5207 C C . ALA D 1 89 ? 0.586 -5.913 55.957 1.00 42.08 297 ALA D C 1
ATOM 5208 O O . ALA D 1 89 ? 0.638 -4.734 56.320 1.00 44.60 297 ALA D O 1
ATOM 5210 N N . ARG D 1 90 ? 1.582 -6.533 55.319 1.00 43.10 298 ARG D N 1
ATOM 5211 C CA . ARG D 1 90 ? 2.905 -5.922 55.167 1.00 44.87 298 ARG D CA 1
ATOM 5212 C C . ARG D 1 90 ? 2.919 -4.819 54.136 1.00 43.55 298 ARG D C 1
ATOM 5213 O O . ARG D 1 90 ? 3.768 -3.921 54.203 1.00 43.64 298 ARG D O 1
ATOM 5221 N N . ASN D 1 91 ? 1.981 -4.875 53.189 1.00 37.98 299 ASN D N 1
ATOM 5222 C CA . ASN D 1 91 ? 1.904 -3.853 52.142 1.00 35.38 299 ASN D CA 1
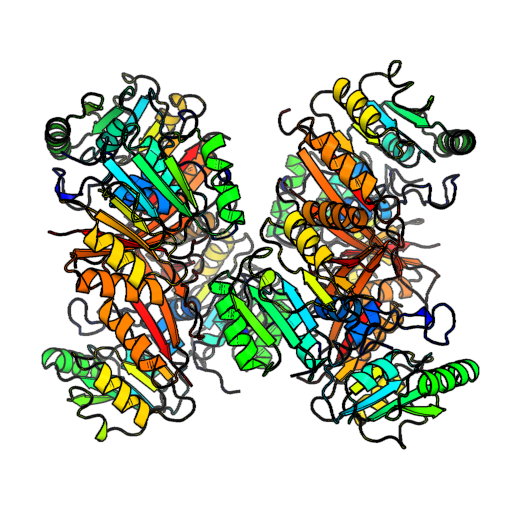ATOM 5223 C C . ASN D 1 91 ? 1.046 -2.641 52.528 1.00 36.79 299 ASN D C 1
ATOM 5224 O O . ASN D 1 91 ? 0.755 -1.771 51.700 1.00 38.51 299 ASN D O 1
ATOM 5229 N N . VAL D 1 92 ? 0.662 -2.596 53.797 1.00 34.48 300 VAL D N 1
ATOM 5230 C CA . VAL D 1 92 ? 0.056 -1.408 54.390 1.00 37.79 300 VAL D CA 1
ATOM 5231 C C . VAL D 1 92 ? 1.115 -0.625 55.165 1.00 39.09 300 VAL D C 1
ATOM 5232 O O . VAL D 1 92 ? 1.780 -1.164 56.055 1.00 40.58 300 VAL D O 1
ATOM 5236 N N . THR D 1 93 ? 1.261 0.648 54.820 1.00 38.41 301 THR D N 1
ATOM 5237 C CA . THR D 1 93 ? 2.103 1.544 55.576 1.00 41.08 301 THR D CA 1
ATOM 5238 C C . THR D 1 93 ? 1.236 2.445 56.450 1.00 39.01 301 THR D C 1
ATOM 5239 O O . THR D 1 93 ? 0.381 3.169 55.946 1.00 36.56 301 THR D O 1
ATOM 5243 N N . LEU D 1 94 ? 1.448 2.359 57.759 1.00 36.92 302 LEU D N 1
ATOM 5244 C CA . LEU D 1 94 ? 0.751 3.200 58.714 1.00 38.66 302 LEU D CA 1
ATOM 5245 C C . LEU D 1 94 ? 1.388 4.577 58.723 1.00 42.80 302 LEU D C 1
ATOM 5246 O O . LEU D 1 94 ? 2.589 4.713 58.962 1.00 43.55 302 LEU D O 1
ATOM 5251 N N . VAL D 1 95 ? 0.571 5.590 58.451 1.00 40.11 303 VAL D N 1
ATOM 5252 C CA . VAL D 1 95 ? 1.026 6.976 58.379 1.00 40.57 303 VAL D CA 1
ATOM 5253 C C . VAL D 1 95 ? 0.317 7.773 59.472 1.00 44.30 303 VAL D C 1
ATOM 5254 O O . VAL D 1 95 ? -0.910 7.805 59.541 1.00 40.66 303 VAL D O 1
ATOM 5258 N N . GLU D 1 96 ? 1.093 8.396 60.348 1.00 45.09 304 GLU D N 1
ATOM 5259 C CA . GLU D 1 96 ? 0.510 9.192 61.422 1.00 48.70 304 GLU D CA 1
ATOM 5260 C C . GLU D 1 96 ? 0.316 10.640 60.948 1.00 48.50 304 GLU D C 1
ATOM 5261 O O . GLU D 1 96 ? 1.285 11.393 60.780 1.00 48.12 304 GLU D O 1
ATOM 5267 N N . ALA D 1 97 ? -0.941 11.019 60.723 1.00 49.11 305 ALA D N 1
ATOM 5268 C CA . ALA D 1 97 ? -1.265 12.304 60.102 1.00 49.71 305 ALA D CA 1
ATOM 5269 C C . ALA D 1 97 ? -2.707 12.723 60.342 1.00 51.52 305 ALA D C 1
ATOM 5270 O O . ALA D 1 97 ? -3.573 11.885 60.600 1.00 50.37 305 ALA D O 1
ATOM 5272 N N . PHE D 1 98 ? -2.940 14.030 60.244 1.00 50.82 306 PHE D N 1
ATOM 5273 C CA . PHE D 1 98 ? -4.270 14.623 60.315 1.00 53.78 306 PHE D CA 1
ATOM 5274 C C . PHE D 1 98 ? -4.565 15.171 58.920 1.00 53.41 306 PHE D C 1
ATOM 5275 O O . PHE D 1 98 ? -4.334 16.353 58.653 1.00 57.45 306 PHE D O 1
ATOM 5283 N N . ALA D 1 99 ? -5.062 14.295 58.037 1.00 47.99 307 ALA D N 1
ATOM 5284 C CA . ALA D 1 99 ? -5.327 14.630 56.628 1.00 46.05 307 ALA D CA 1
ATOM 5285 C C . ALA D 1 99 ? -6.187 15.890 56.476 1.00 42.55 307 ALA D C 1
ATOM 5286 O O . ALA D 1 99 ? -7.116 16.088 57.267 1.00 43.99 307 ALA D O 1
ATOM 5288 N N . PRO D 1 100 ? -5.911 16.739 55.454 1.00 42.90 308 PRO D N 1
ATOM 5289 C CA . PRO D 1 100 ? -5.039 16.619 54.270 1.00 43.36 308 PRO D CA 1
ATOM 5290 C C . PRO D 1 100 ? -3.515 16.721 54.474 1.00 45.93 308 PRO D C 1
ATOM 5291 O O . PRO D 1 100 ? -2.766 16.544 53.504 1.00 43.60 308 PRO D O 1
ATOM 5295 N N . GLU D 1 101 ? -3.069 17.010 55.698 1.00 47.18 309 GLU D N 1
ATOM 5296 C CA . GLU D 1 101 ? -1.640 16.946 56.031 1.00 52.69 309 GLU D CA 1
ATOM 5297 C C . GLU D 1 101 ? -1.158 15.504 55.922 1.00 53.93 309 GLU D C 1
ATOM 5298 O O . GLU D 1 101 ? -1.884 14.573 56.276 1.00 54.99 309 GLU D O 1
ATOM 5304 N N . GLY D 1 102 ? 0.058 15.324 55.417 1.00 50.38 310 GLY D N 1
ATOM 5305 C CA . GLY D 1 102 ? 0.627 13.995 55.270 1.00 49.11 310 GLY D CA 1
ATOM 5306 C C . GLY D 1 102 ? 0.270 13.272 53.985 1.00 45.58 310 GLY D C 1
ATOM 5307 O O . GLY D 1 102 ? 0.703 12.143 53.772 1.00 47.78 310 GLY D O 1
ATOM 5308 N N . LEU D 1 103 ? -0.526 13.905 53.129 1.00 45.00 311 LEU D N 1
ATOM 5309 C CA . LEU D 1 103 ? -0.844 13.317 51.826 1.00 45.94 311 LEU D CA 1
ATOM 5310 C C . LEU D 1 103 ? 0.254 13.587 50.805 1.00 47.83 311 LEU D C 1
ATOM 5311 O O . LEU D 1 103 ? 0.381 12.862 49.822 1.00 46.21 311 LEU D O 1
ATOM 5316 N N . ASP D 1 104 ? 1.044 14.630 51.049 1.00 51.71 312 ASP D N 1
ATOM 5317 C CA . ASP D 1 104 ? 2.032 15.101 50.071 1.00 56.32 312 ASP D CA 1
ATOM 5318 C C . ASP D 1 104 ? 3.155 14.102 49.796 1.00 53.93 312 ASP D C 1
ATOM 5319 O O . ASP D 1 104 ? 3.570 13.941 48.653 1.00 58.34 312 ASP D O 1
ATOM 5324 N N . ASP D 1 105 ? 3.617 13.416 50.837 1.00 53.63 313 ASP D N 1
ATOM 5325 C CA . ASP D 1 105 ? 4.704 12.442 50.711 1.00 52.99 313 ASP D CA 1
ATOM 5326 C C . ASP D 1 105 ? 4.267 11.093 50.125 1.00 51.78 313 ASP D C 1
ATOM 5327 O O . ASP D 1 105 ? 5.115 10.266 49.759 1.00 50.48 313 ASP D O 1
ATOM 5332 N N . LEU D 1 106 ? 2.953 10.877 50.040 1.00 45.65 314 LEU D N 1
ATOM 5333 C CA . LEU D 1 106 ? 2.390 9.640 49.501 1.00 41.88 314 LEU D CA 1
ATOM 5334 C C . LEU D 1 106 ? 2.391 9.650 47.975 1.00 36.59 314 LEU D C 1
ATOM 5335 O O . LEU D 1 106 ? 2.301 10.721 47.371 1.00 38.50 314 LEU D O 1
ATOM 5340 N N . PRO D 1 107 ? 2.493 8.463 47.339 1.00 38.36 315 PRO D N 1
ATOM 5341 C CA . PRO D 1 107 ? 2.278 8.420 45.894 1.00 37.56 315 PRO D CA 1
ATOM 5342 C C . PRO D 1 107 ? 0.822 8.696 45.549 1.00 41.93 315 PRO D C 1
ATOM 5343 O O . PRO D 1 107 ? -0.063 8.481 46.395 1.00 38.62 315 PRO D O 1
ATOM 5347 N N . ASP D 1 108 ? 0.594 9.187 44.330 1.00 40.69 316 ASP D N 1
ATOM 5348 C CA . ASP D 1 108 ? -0.751 9.421 43.809 1.00 40.63 316 ASP D CA 1
ATOM 5349 C C . ASP D 1 108 ? -1.619 8.166 43.894 1.00 38.51 316 ASP D C 1
ATOM 5350 O O . ASP D 1 108 ? -1.153 7.058 43.606 1.00 35.87 316 ASP D O 1
ATOM 5355 N N . PRO D 1 109 ? -2.869 8.339 44.349 1.00 36.98 317 PRO D N 1
ATOM 5356 C CA . PRO D 1 109 ? -3.732 7.187 44.588 1.00 33.71 317 PRO D CA 1
ATOM 5357 C C . PRO D 1 109 ? -4.615 6.820 43.393 1.00 34.15 317 PRO D C 1
ATOM 5358 O O . PRO D 1 109 ? -5.061 7.690 42.639 1.00 32.49 317 PRO D O 1
ATOM 5362 N N . ASP D 1 110 ? -4.826 5.521 43.219 1.00 33.36 318 ASP D N 1
ATOM 5363 C CA . ASP D 1 110 ? -5.830 5.009 42.316 1.00 32.48 318 ASP D CA 1
ATOM 5364 C C . ASP D 1 110 ? -7.172 4.929 43.054 1.00 32.70 318 ASP D C 1
ATOM 5365 O O . ASP D 1 110 ? -8.221 5.019 42.437 1.00 29.16 318 ASP D O 1
ATOM 5370 N N . ARG D 1 111 ? -7.106 4.717 44.365 1.00 28.44 319 ARG D N 1
ATOM 5371 C CA . ARG D 1 111 ? -8.280 4.365 45.174 1.00 29.46 319 ARG D CA 1
ATOM 5372 C C . ARG D 1 111 ? -8.152 5.107 46.500 1.00 32.98 319 ARG D C 1
ATOM 5373 O O . ARG D 1 111 ? -7.090 5.093 47.120 1.00 31.23 319 ARG D O 1
ATOM 5381 N N . VAL D 1 112 ? -9.205 5.814 46.914 1.00 29.03 320 VAL D N 1
ATOM 5382 C CA . VAL D 1 112 ? -9.183 6.428 48.221 1.00 25.61 320 VAL D CA 1
ATOM 5383 C C . VAL D 1 112 ? -10.451 6.059 48.966 1.00 25.43 320 VAL D C 1
ATOM 5384 O O . VAL D 1 112 ? -11.550 6.223 48.429 1.00 27.33 320 VAL D O 1
ATOM 5388 N N . PHE D 1 113 ? -10.272 5.515 50.160 1.00 25.92 321 PHE D N 1
ATOM 5389 C CA . PHE D 1 113 ? -11.365 5.304 51.098 1.00 28.17 321 PHE D CA 1
ATOM 5390 C C . PHE D 1 113 ? -11.238 6.346 52.193 1.00 28.68 321 PHE D C 1
ATOM 5391 O O . PHE D 1 113 ? -10.167 6.538 52.764 1.00 31.24 321 PHE D O 1
ATOM 5399 N N . ILE D 1 114 ? -12.327 7.066 52.444 1.00 26.32 322 ILE D N 1
ATOM 5400 C CA . ILE D 1 114 ? -12.370 8.017 53.533 1.00 25.29 322 ILE D CA 1
ATOM 5401 C C . ILE D 1 114 ? -13.278 7.472 54.643 1.00 28.76 322 ILE D C 1
ATOM 5402 O O . ILE D 1 114 ? -14.516 7.494 54.523 1.00 29.25 322 ILE D O 1
ATOM 5407 N N . GLY D 1 115 ? -12.656 6.955 55.697 1.00 31.28 323 GLY D N 1
ATOM 5408 C CA . GLY D 1 115 ? -13.364 6.375 56.855 1.00 31.08 323 GLY D CA 1
ATOM 5409 C C . GLY D 1 115 ? -13.557 7.364 58.004 1.00 33.93 323 GLY D C 1
ATOM 5410 O O . GLY D 1 115 ? -14.377 7.136 58.901 1.00 33.03 323 GLY D O 1
ATOM 5411 N N . GLY D 1 116 ? -12.785 8.449 57.989 1.00 31.56 324 GLY D N 1
ATOM 5412 C CA . GLY D 1 116 ? -12.866 9.481 59.033 1.00 34.63 324 GLY D CA 1
ATOM 5413 C C . GLY D 1 116 ? -12.203 10.754 58.553 1.00 39.06 324 GLY D C 1
ATOM 5414 O O . GLY D 1 116 ? -11.101 10.710 57.998 1.00 37.92 324 GLY D O 1
ATOM 5415 N N . SER D 1 117 ? -12.874 11.885 58.772 1.00 37.59 325 SER D N 1
ATOM 5416 C CA . SER D 1 117 ? -12.416 13.182 58.259 1.00 39.77 325 SER D CA 1
ATOM 5417 C C . SER D 1 117 ? -11.890 14.136 59.316 1.00 40.19 325 SER D C 1
ATOM 5418 O O . SER D 1 117 ? -11.193 15.092 58.984 1.00 40.40 325 SER D O 1
ATOM 5421 N N . GLY D 1 118 ? -12.240 13.894 60.577 1.00 41.49 326 GLY D N 1
ATOM 5422 C CA . GLY D 1 118 ? -11.852 14.782 61.686 1.00 47.06 326 GLY D CA 1
ATOM 5423 C C . GLY D 1 118 ? -12.170 16.263 61.505 1.00 46.90 326 GLY D C 1
ATOM 5424 O O . GLY D 1 118 ? -11.358 17.124 61.847 1.00 47.28 326 GLY D O 1
ATOM 5425 N N . GLY D 1 119 ? -13.343 16.554 60.950 1.00 44.47 327 GLY D N 1
ATOM 5426 C CA . GLY D 1 119 ? -13.771 17.925 60.676 1.00 41.33 327 GLY D CA 1
ATOM 5427 C C . GLY D 1 119 ? -13.159 18.543 59.431 1.00 43.99 327 GLY D C 1
ATOM 5428 O O . GLY D 1 119 ? -13.366 19.726 59.166 1.00 43.03 327 GLY D O 1
ATOM 5429 N N . MET D 1 120 ? -12.423 17.747 58.653 1.00 40.21 328 MET D N 1
ATOM 5430 C CA . MET D 1 120 ? -11.694 18.254 57.485 1.00 41.54 328 MET D CA 1
ATOM 5431 C C . MET D 1 120 ? -12.181 17.679 56.152 1.00 39.64 328 MET D C 1
ATOM 5432 O O . MET D 1 120 ? -11.378 17.487 55.239 1.00 38.06 328 MET D O 1
ATOM 5437 N N . LEU D 1 121 ? -13.486 17.438 56.032 1.00 39.57 329 LEU D N 1
ATOM 5438 C CA . LEU D 1 121 ? -14.048 16.750 54.858 1.00 38.80 329 LEU D CA 1
ATOM 5439 C C . LEU D 1 121 ? -13.814 17.459 53.514 1.00 36.77 329 LEU D C 1
ATOM 5440 O O . LEU D 1 121 ? -13.331 16.836 52.570 1.00 33.73 329 LEU D O 1
ATOM 5445 N N . GLU D 1 122 ? -14.157 18.747 53.442 1.00 34.92 330 GLU D N 1
ATOM 5446 C CA . GLU D 1 122 ? -14.017 19.514 52.206 1.00 41.08 330 GLU D CA 1
ATOM 5447 C C . GLU D 1 122 ? -12.556 19.587 51.777 1.00 38.15 330 GLU D C 1
ATOM 5448 O O . GLU D 1 122 ? -12.224 19.421 50.597 1.00 38.25 330 GLU D O 1
ATOM 5454 N N . GLU D 1 123 ? -11.694 19.824 52.756 1.00 39.34 331 GLU D N 1
ATOM 5455 C CA . GLU D 1 123 ? -10.270 19.951 52.522 1.00 41.19 331 GLU D CA 1
ATOM 5456 C C . GLU D 1 123 ? -9.665 18.622 52.075 1.00 37.66 331 GLU D C 1
ATOM 5457 O O . GLU D 1 123 ? -8.775 18.601 51.220 1.00 38.09 331 GLU D O 1
ATOM 5463 N N . ILE D 1 124 ? -10.170 17.517 52.628 1.00 34.92 332 ILE D N 1
ATOM 5464 C CA . ILE D 1 124 ? -9.726 16.181 52.220 1.00 32.33 332 ILE D CA 1
ATOM 5465 C C . ILE D 1 124 ? -10.160 15.849 50.792 1.00 37.06 332 ILE D C 1
ATOM 5466 O O . ILE D 1 124 ? -9.347 15.349 50.010 1.00 35.63 332 ILE D O 1
ATOM 5471 N N . ILE D 1 125 ? -11.424 16.126 50.455 1.00 36.16 333 ILE D N 1
ATOM 5472 C CA . ILE D 1 125 ? -11.943 15.842 49.117 1.00 35.48 333 ILE D CA 1
ATOM 5473 C C . ILE D 1 125 ? -11.192 16.662 48.060 1.00 38.72 333 ILE D C 1
ATOM 5474 O O . ILE D 1 125 ? -10.788 16.123 47.028 1.00 37.17 333 ILE D O 1
ATOM 5479 N N . ASP D 1 126 ? -10.967 17.945 48.349 1.00 37.92 334 ASP D N 1
ATOM 5480 C CA . ASP D 1 126 ? -10.187 18.821 47.468 1.00 41.25 334 ASP D CA 1
ATOM 5481 C C . ASP D 1 126 ? -8.786 18.282 47.215 1.00 39.76 334 ASP D C 1
ATOM 5482 O O . ASP D 1 126 ? -8.359 18.192 46.063 1.00 41.60 334 ASP D O 1
ATOM 5487 N N . ALA D 1 127 ? -8.099 17.907 48.297 1.00 39.30 335 ALA D N 1
ATOM 5488 C CA . ALA D 1 127 ? -6.743 17.370 48.227 1.00 36.72 335 ALA D CA 1
ATOM 5489 C C . ALA D 1 127 ? -6.681 16.040 47.469 1.00 39.61 335 ALA D C 1
ATOM 5490 O O . ALA D 1 127 ? -5.805 15.854 46.625 1.00 35.59 335 ALA D O 1
ATOM 5492 N N . VAL D 1 128 ? -7.627 15.140 47.755 1.00 37.96 336 VAL D N 1
ATOM 5493 C CA . VAL D 1 128 ? -7.761 13.860 47.041 1.00 33.63 336 VAL D CA 1
ATOM 5494 C C . VAL D 1 128 ? -8.054 14.031 45.549 1.00 36.50 336 VAL D C 1
ATOM 5495 O O . VAL D 1 128 ? -7.463 13.333 44.718 1.00 38.93 336 VAL D O 1
ATOM 5499 N N . ASP D 1 129 ? -8.973 14.941 45.227 1.00 37.47 337 ASP D N 1
ATOM 5500 C CA . ASP D 1 129 ? -9.391 15.222 43.847 1.00 40.82 337 ASP D CA 1
ATOM 5501 C C . ASP D 1 129 ? -8.212 15.681 42.975 1.00 39.69 337 ASP D C 1
ATOM 5502 O O . ASP D 1 129 ? -8.076 15.248 41.827 1.00 41.36 337 ASP D O 1
ATOM 5507 N N . ARG D 1 130 ? -7.353 16.527 43.540 1.00 42.88 338 ARG D N 1
ATOM 5508 C CA . ARG D 1 130 ? -6.160 17.017 42.841 1.00 45.16 338 ARG D CA 1
ATOM 5509 C C . ARG D 1 130 ? -5.183 15.898 42.502 1.00 43.80 338 ARG D C 1
ATOM 5510 O O . ARG D 1 130 ? -4.560 15.903 41.435 1.00 46.69 338 ARG D O 1
ATOM 5518 N N . ARG D 1 131 ? -5.086 14.929 43.402 1.00 37.56 339 ARG D N 1
ATOM 5519 C CA . ARG D 1 131 ? -4.121 13.845 43.284 1.00 39.82 339 ARG D CA 1
ATOM 5520 C C . ARG D 1 131 ? -4.636 12.594 42.563 1.00 41.31 339 ARG D C 1
ATOM 5521 O O . ARG D 1 131 ? -3.826 11.787 42.096 1.00 41.45 339 ARG D O 1
ATOM 5529 N N . LEU D 1 132 ? -5.962 12.416 42.496 1.00 38.54 340 LEU D N 1
ATOM 5530 C CA . LEU D 1 132 ? -6.538 11.129 42.078 1.00 35.79 340 LEU D CA 1
ATOM 5531 C C . LEU D 1 132 ? -6.211 10.779 40.633 1.00 36.19 340 LEU D C 1
ATOM 5532 O O . LEU D 1 132 ? -6.455 11.585 39.727 1.00 39.22 340 LEU D O 1
ATOM 5537 N N . LYS D 1 133 ? -5.664 9.576 40.442 1.00 36.45 341 LYS D N 1
ATOM 5538 C CA A LYS D 1 133 ? -5.266 9.097 39.117 0.50 37.88 341 LYS D CA 1
ATOM 5539 C CA B LYS D 1 133 ? -5.271 9.070 39.121 0.50 38.56 341 LYS D CA 1
ATOM 5540 C C . LYS D 1 133 ? -6.451 8.850 38.188 1.00 41.80 341 LYS D C 1
ATOM 5541 O O . LYS D 1 133 ? -7.601 8.786 38.630 1.00 39.26 341 LYS D O 1
ATOM 5552 N N . SER D 1 134 ? -6.150 8.738 36.893 1.00 41.93 342 SER D N 1
ATOM 5553 C CA . SER D 1 134 ? -7.134 8.436 35.870 1.00 43.46 342 SER D CA 1
ATOM 5554 C C . SER D 1 134 ? -7.797 7.100 36.195 1.00 40.33 342 SER D C 1
ATOM 5555 O O . SER D 1 134 ? -7.135 6.176 36.673 1.00 38.40 342 SER D O 1
ATOM 5558 N N . GLU D 1 135 ? -9.110 7.033 35.969 1.00 43.71 343 GLU D N 1
ATOM 5559 C CA . GLU D 1 135 ? -9.945 5.875 36.336 1.00 46.01 343 GLU D CA 1
ATOM 5560 C C . GLU D 1 135 ? -9.953 5.591 37.848 1.00 41.09 343 GLU D C 1
ATOM 5561 O O . GLU D 1 135 ? -10.217 4.462 38.280 1.00 40.46 343 GLU D O 1
ATOM 5567 N N . GLY D 1 136 ? -9.686 6.627 38.642 1.00 39.21 344 GLY D N 1
ATOM 5568 C CA . GLY D 1 136 ? -9.697 6.515 40.102 1.00 36.91 344 GLY D CA 1
ATOM 5569 C C . GLY D 1 136 ? -11.104 6.316 40.656 1.00 34.90 344 GLY D C 1
ATOM 5570 O O . GLY D 1 136 ? -12.080 6.592 39.975 1.00 32.98 344 GLY D O 1
ATOM 5571 N N . VAL D 1 137 ? -11.192 5.816 41.885 1.00 32.03 345 VAL D N 1
ATOM 5572 C CA . VAL D 1 137 ? -12.465 5.640 42.603 1.00 31.46 345 VAL D CA 1
ATOM 5573 C C . VAL D 1 137 ? -12.274 6.162 44.022 1.00 32.33 345 VAL D C 1
ATOM 5574 O O . VAL D 1 137 ? -11.286 5.831 44.675 1.00 31.15 345 VAL D O 1
ATOM 5578 N N . ILE D 1 138 ? -13.200 7.004 44.483 1.00 30.08 346 ILE D N 1
ATOM 5579 C CA . ILE D 1 138 ? -13.260 7.410 45.889 1.00 26.52 346 ILE D CA 1
ATOM 5580 C C . ILE D 1 138 ? -14.496 6.776 46.534 1.00 28.72 346 ILE D C 1
ATOM 5581 O O . ILE D 1 138 ? -15.592 6.839 45.973 1.00 31.12 346 ILE D O 1
ATOM 5586 N N . VAL D 1 139 ? -14.314 6.192 47.709 1.00 27.16 347 VAL D N 1
ATOM 5587 C CA . VAL D 1 139 ? -15.426 5.652 48.507 1.00 25.97 347 VAL D CA 1
ATOM 5588 C C . VAL D 1 139 ? -15.365 6.268 49.911 1.00 28.56 347 VAL D C 1
ATOM 5589 O O . VAL D 1 139 ? -14.283 6.485 50.477 1.00 25.67 347 VAL D O 1
ATOM 5593 N N . LEU D 1 140 ? -16.535 6.619 50.433 1.00 28.54 348 LEU D N 1
ATOM 5594 C CA A LEU D 1 140 ? -16.653 7.111 51.804 0.50 27.77 348 LEU D CA 1
ATOM 5595 C CA B LEU D 1 140 ? -16.665 7.158 51.766 0.50 27.35 348 LEU D CA 1
ATOM 5596 C C . LEU D 1 140 ? -17.787 6.397 52.480 1.00 32.27 348 LEU D C 1
ATOM 5597 O O . LEU D 1 140 ? -18.814 6.122 51.868 1.00 36.27 348 LEU D O 1
ATOM 5606 N N . ASN D 1 141 ? -17.598 6.085 53.757 1.00 26.88 349 ASN D N 1
ATOM 5607 C CA . ASN D 1 141 ? -18.700 5.557 54.564 1.00 27.84 349 ASN D CA 1
ATOM 5608 C C . ASN D 1 141 ? -19.197 6.645 55.509 1.00 30.22 349 ASN D C 1
ATOM 5609 O O . ASN D 1 141 ? -18.436 7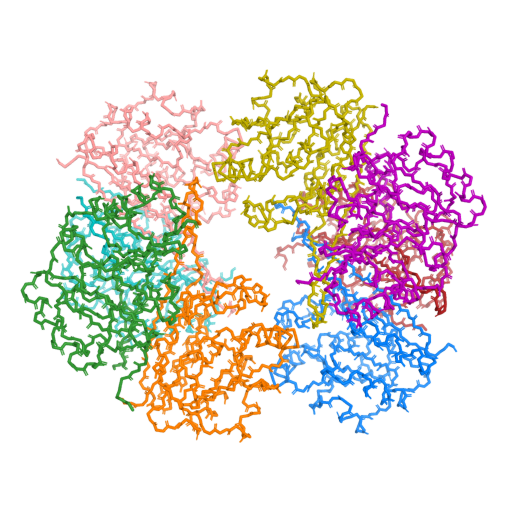.190 56.324 1.00 27.62 349 ASN D O 1
ATOM 5614 N N . ALA D 1 142 ? -20.470 6.989 55.384 1.00 31.25 350 ALA D N 1
ATOM 5615 C CA . ALA D 1 142 ? -21.042 8.058 56.207 1.00 29.20 350 ALA D CA 1
ATOM 5616 C C . ALA D 1 142 ? -22.112 7.473 57.108 1.00 29.79 350 ALA D C 1
ATOM 5617 O O . ALA D 1 142 ? -22.932 6.690 56.637 1.00 25.80 350 ALA D O 1
ATOM 5619 N N . VAL D 1 143 ? -22.145 7.884 58.376 1.00 29.70 351 VAL D N 1
ATOM 5620 C CA . VAL D 1 143 ? -23.228 7.466 59.284 1.00 33.49 351 VAL D CA 1
ATOM 5621 C C . VAL D 1 143 ? -24.095 8.649 59.785 1.00 34.03 351 VAL D C 1
ATOM 5622 O O . VAL D 1 143 ? -25.192 8.467 60.309 1.00 35.80 351 VAL D O 1
ATOM 5626 N N . THR D 1 144 ? -23.594 9.865 59.604 1.00 33.93 352 THR D N 1
ATOM 5627 C CA . THR D 1 144 ? -24.362 11.040 59.956 1.00 34.76 352 THR D CA 1
ATOM 5628 C C . THR D 1 144 ? -24.897 11.676 58.687 1.00 33.80 352 THR D C 1
ATOM 5629 O O . THR D 1 144 ? -24.364 11.460 57.595 1.00 33.17 352 THR D O 1
ATOM 5633 N N . LEU D 1 145 ? -25.957 12.465 58.844 1.00 35.80 353 LEU D N 1
ATOM 5634 C CA . LEU D 1 145 ? -26.578 13.160 57.739 1.00 37.45 353 LEU D CA 1
ATOM 5635 C C . LEU D 1 145 ? -25.693 14.286 57.190 1.00 33.93 353 LEU D C 1
ATOM 5636 O O . LEU D 1 145 ? -25.606 14.463 55.969 1.00 36.78 353 LEU D O 1
ATOM 5641 N N . ASP D 1 146 ? -25.041 15.036 58.081 1.00 32.88 354 ASP D N 1
ATOM 5642 C CA . ASP D 1 146 ? -24.094 16.088 57.661 1.00 37.56 354 ASP D CA 1
ATOM 5643 C C . ASP D 1 146 ? -22.979 15.547 56.759 1.00 32.15 354 ASP D C 1
ATOM 5644 O O . ASP D 1 146 ? -22.691 16.116 55.708 1.00 33.91 354 ASP D O 1
ATOM 5649 N N . THR D 1 147 ? -22.378 14.431 57.161 1.00 35.27 355 THR D N 1
ATOM 5650 C CA . THR D 1 147 ? -21.296 13.841 56.370 1.00 31.55 355 THR D CA 1
ATOM 5651 C C . THR D 1 147 ? -21.841 13.401 55.027 1.00 30.74 355 THR D C 1
ATOM 5652 O O . THR D 1 147 ? -21.273 13.751 54.007 1.00 34.05 355 THR D O 1
ATOM 5656 N N . LEU D 1 148 ? -22.976 12.699 55.033 1.00 30.89 356 LEU D N 1
ATOM 5657 C CA . LEU D 1 148 ? -23.635 12.260 53.797 1.00 32.93 356 LEU D CA 1
ATOM 5658 C C . LEU D 1 148 ? -23.947 13.422 52.833 1.00 33.54 356 LEU D C 1
ATOM 5659 O O . LEU D 1 148 ? -23.649 13.330 51.641 1.00 31.83 356 LEU D O 1
ATOM 5664 N N . THR D 1 149 ? -24.531 14.499 53.367 1.00 35.00 357 THR D N 1
ATOM 5665 C CA . THR D 1 149 ? -24.927 15.685 52.600 1.00 37.74 357 THR D CA 1
ATOM 5666 C C . THR D 1 149 ? -23.734 16.391 51.974 1.00 36.02 357 THR D C 1
ATOM 5667 O O . THR D 1 149 ? -23.720 16.663 50.768 1.00 38.07 357 THR D O 1
ATOM 5671 N N . LYS D 1 150 ? -22.739 16.686 52.807 1.00 36.21 358 LYS D N 1
ATOM 5672 C CA . LYS D 1 150 ? -21.579 17.455 52.372 1.00 38.37 358 LYS D CA 1
ATOM 5673 C C . LYS D 1 150 ? -20.710 16.632 51.425 1.00 36.58 358 LYS D C 1
ATOM 5674 O O . LYS D 1 150 ? -20.224 17.167 50.428 1.00 38.97 358 LYS D O 1
ATOM 5680 N N . ALA D 1 151 ? -20.556 15.334 51.705 1.00 33.65 359 ALA D N 1
ATOM 5681 C CA . ALA D 1 151 ? -19.742 14.464 50.835 1.00 33.46 359 ALA D CA 1
ATOM 5682 C C . ALA D 1 151 ? -20.310 14.403 49.437 1.00 35.04 359 ALA D C 1
ATOM 5683 O O . ALA D 1 151 ? -19.562 14.547 48.471 1.00 35.70 359 ALA D O 1
ATOM 5685 N N . VAL D 1 152 ? -21.632 14.234 49.321 1.00 31.86 360 VAL D N 1
ATOM 5686 C CA . VAL D 1 152 ?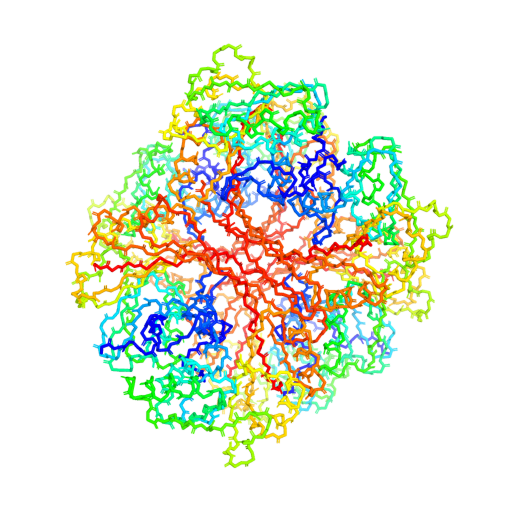 -22.262 14.238 48.005 1.00 34.46 360 VAL D CA 1
ATOM 5687 C C . VAL D 1 152 ? -22.113 15.606 47.319 1.00 35.63 360 VAL D C 1
ATOM 5688 O O . VAL D 1 152 ? -21.793 15.671 46.132 1.00 36.93 360 VAL D O 1
ATOM 5692 N N . GLU D 1 153 ? -22.301 16.679 48.086 1.00 37.63 361 GLU D N 1
ATOM 5693 C CA . GLU D 1 153 ? -22.180 18.050 47.587 1.00 41.00 361 GLU D CA 1
ATOM 5694 C C . GLU D 1 153 ? -20.776 18.371 47.044 1.00 38.24 361 GLU D C 1
ATOM 5695 O O . GLU D 1 153 ? -20.648 18.898 45.942 1.00 40.21 361 GLU D O 1
ATOM 5701 N N . PHE D 1 154 ? -19.740 18.040 47.809 1.00 37.56 362 PHE D N 1
ATOM 5702 C CA . PHE D 1 154 ? -18.347 18.332 47.414 1.00 39.57 362 PHE D CA 1
ATOM 5703 C C . PHE D 1 154 ? -17.859 17.507 46.231 1.00 40.49 362 PHE D C 1
ATOM 5704 O O . PHE D 1 154 ? -17.172 18.022 45.355 1.00 40.61 362 PHE D O 1
ATOM 5712 N N . LEU D 1 155 ? -18.216 16.230 46.211 1.00 36.39 363 LEU D N 1
ATOM 5713 C CA . LEU D 1 155 ? -17.849 15.342 45.111 1.00 34.80 363 LEU D CA 1
ATOM 5714 C C . LEU D 1 155 ? -18.559 15.707 43.809 1.00 38.63 363 LEU D C 1
ATOM 5715 O O . LEU D 1 155 ? -17.970 15.616 42.731 1.00 42.94 363 LEU D O 1
ATOM 5720 N N . GLU D 1 156 ? -19.820 16.120 43.904 1.00 40.60 364 GLU D N 1
ATOM 5721 C CA . GLU D 1 156 ? -20.543 16.584 42.718 1.00 43.44 364 GLU D CA 1
ATOM 5722 C C . GLU D 1 156 ? -20.041 17.928 42.184 1.00 43.73 364 GLU D C 1
ATOM 5723 O O . GLU D 1 156 ? -20.110 18.178 40.975 1.00 47.04 364 GLU D O 1
ATOM 5729 N N . ASP D 1 157 ? -19.530 18.767 43.085 1.00 44.93 365 ASP D N 1
ATOM 5730 C CA . ASP D 1 157 ? -18.873 20.028 42.726 1.00 48.76 365 ASP D CA 1
ATOM 5731 C C . ASP D 1 157 ? -17.629 19.815 41.875 1.00 49.16 365 ASP D C 1
ATOM 5732 O O . ASP D 1 157 ? -17.303 20.657 41.027 1.00 49.82 365 ASP D O 1
ATOM 5737 N N . HIS D 1 158 ? -16.935 18.699 42.111 1.00 46.28 366 HIS D N 1
ATOM 5738 C CA A HIS D 1 158 ? -15.710 18.369 41.386 0.50 43.44 366 HIS D CA 1
ATOM 5739 C CA B HIS D 1 158 ? -15.716 18.382 41.371 0.50 43.89 366 HIS D CA 1
ATOM 5740 C C . HIS D 1 158 ? -15.981 17.509 40.150 1.00 42.82 366 HIS D C 1
ATOM 5741 O O . HIS D 1 158 ? -15.056 16.981 39.547 1.00 43.51 366 HIS D O 1
ATOM 5754 N N . GLY D 1 159 ? -17.252 17.368 39.786 1.00 40.91 367 GLY D N 1
ATOM 5755 C CA . GLY D 1 159 ? -17.637 16.656 38.565 1.00 41.10 367 GLY D CA 1
ATOM 5756 C C . GLY D 1 159 ? -17.636 15.139 38.621 1.00 41.72 367 GLY D C 1
ATOM 5757 O O . GLY D 1 159 ? -17.582 14.476 37.582 1.00 43.59 367 GLY D O 1
ATOM 5758 N N . TYR D 1 160 ? -17.702 14.576 39.827 1.00 42.71 368 TYR D N 1
ATOM 5759 C CA . TYR D 1 160 ? -17.773 13.120 39.985 1.00 35.99 368 TYR D CA 1
ATOM 5760 C C . TYR D 1 160 ? -19.201 12.624 39.801 1.00 35.89 368 TYR D C 1
ATOM 5761 O O . TYR D 1 160 ? -20.164 13.294 40.201 1.00 34.96 368 TYR D O 1
ATOM 5770 N N . MET D 1 161 ? -19.325 11.454 39.182 1.00 34.26 369 MET D N 1
ATOM 5771 C CA . MET D 1 161 ? -20.540 10.662 39.285 1.00 36.77 369 MET D CA 1
ATOM 5772 C C . MET D 1 161 ? -20.556 10.111 40.704 1.00 36.41 369 MET D C 1
ATOM 5773 O O . MET D 1 161 ? -19.529 9.614 41.176 1.00 35.48 369 MET D O 1
ATOM 5778 N N . VAL D 1 162 ? -21.700 10.207 41.384 1.00 36.88 370 VAL D N 1
ATOM 5779 C CA . VAL D 1 162 ? -21.825 9.752 42.776 1.00 34.16 370 VAL D CA 1
ATOM 5780 C C . VAL D 1 162 ? -23.006 8.777 42.919 1.00 34.80 370 VAL D C 1
ATOM 5781 O O . VAL D 1 162 ? -24.113 9.063 42.475 1.00 32.99 370 VAL D O 1
ATOM 5785 N N . GLU D 1 163 ? -22.736 7.614 43.505 1.00 31.17 371 GLU D N 1
ATOM 5786 C CA . GLU D 1 163 ? -23.783 6.696 43.939 1.00 30.65 371 GLU D CA 1
ATOM 5787 C C . GLU D 1 163 ? -23.785 6.688 45.461 1.00 30.67 371 GLU D C 1
ATOM 5788 O O . GLU D 1 163 ? -22.723 6.728 46.084 1.00 29.67 371 GLU D O 1
ATOM 5794 N N . VAL D 1 164 ? -24.975 6.630 46.061 1.00 27.83 372 VAL D N 1
ATOM 5795 C CA . VAL D 1 164 ? -25.098 6.426 47.502 1.00 27.71 372 VAL D CA 1
ATOM 5796 C C . VAL D 1 164 ? -25.838 5.118 47.731 1.00 31.26 372 VAL D C 1
ATOM 5797 O O . VAL D 1 164 ? -26.910 4.926 47.172 1.00 26.84 372 VAL D O 1
ATOM 5801 N N . ALA D 1 165 ? -25.261 4.227 48.531 1.00 24.67 373 ALA D N 1
ATOM 5802 C CA . ALA D 1 165 ? -25.919 2.958 48.888 1.00 28.48 373 ALA D CA 1
ATOM 5803 C C . ALA D 1 165 ? -26.087 2.860 50.408 1.00 28.92 373 ALA D C 1
ATOM 5804 O O . ALA D 1 165 ? -25.109 2.825 51.162 1.00 28.40 373 ALA D O 1
ATOM 5806 N N . CYS D 1 166 ? -27.336 2.839 50.863 1.00 23.99 374 CYS D N 1
ATOM 5807 C CA . CYS D 1 166 ? -27.604 2.714 52.286 1.00 24.50 374 CYS D CA 1
ATOM 5808 C C . CYS D 1 166 ? -27.770 1.252 52.593 1.00 26.20 374 CYS D C 1
ATOM 5809 O O . CYS D 1 166 ? -28.666 0.583 52.056 1.00 23.39 374 CYS D O 1
ATOM 5812 N N . VAL D 1 167 ? -26.887 0.758 53.451 1.00 25.15 375 VAL D N 1
ATOM 5813 C CA . VAL D 1 167 ? -26.810 -0.666 53.745 1.00 22.63 375 VAL D CA 1
ATOM 5814 C C . VAL D 1 167 ? -27.266 -0.900 55.169 1.00 24.43 375 VAL D C 1
ATOM 5815 O O . VAL D 1 167 ? -26.698 -0.353 56.112 1.00 24.04 375 VAL D O 1
ATOM 5819 N N . ASN D 1 168 ? -28.312 -1.704 55.300 1.00 24.28 376 ASN D N 1
ATOM 5820 C CA . ASN D 1 168 ? -28.853 -2.077 56.597 1.00 23.73 376 ASN D CA 1
ATOM 5821 C C . ASN D 1 168 ? -28.650 -3.573 56.788 1.00 21.87 376 ASN D C 1
ATOM 5822 O O . ASN D 1 168 ? -29.078 -4.365 55.952 1.00 28.80 376 ASN D O 1
ATOM 5827 N N . VAL D 1 169 ? -28.017 -3.942 57.900 1.00 25.52 377 VAL D N 1
ATOM 5828 C CA . VAL D 1 169 ? -27.725 -5.349 58.210 1.00 22.36 377 VAL D CA 1
ATOM 5829 C C . VAL D 1 169 ? -28.340 -5.705 59.563 1.00 21.55 377 VAL D C 1
ATOM 5830 O O . VAL D 1 169 ? -28.110 -5.005 60.553 1.00 23.60 377 VAL D O 1
ATOM 5834 N N . ALA D 1 170 ? -29.124 -6.783 59.618 1.00 21.83 378 ALA D N 1
ATOM 5835 C CA . ALA D 1 170 ? -29.572 -7.337 60.910 1.00 23.48 378 ALA D CA 1
ATOM 5836 C C . ALA D 1 170 ? -29.101 -8.766 60.984 1.00 26.44 378 ALA D C 1
ATOM 5837 O O . ALA D 1 170 ? -29.268 -9.498 60.022 1.00 28.68 378 ALA D O 1
ATOM 5839 N N . LYS D 1 171 ? -28.514 -9.157 62.112 1.00 27.42 379 LYS D N 1
ATOM 5840 C CA . LYS D 1 171 ? -27.937 -10.498 62.277 1.00 29.53 379 LYS D CA 1
ATOM 5841 C C . LYS D 1 171 ? -28.475 -11.216 63.502 1.00 29.75 379 LYS D C 1
ATOM 5842 O O . LYS D 1 171 ? -28.723 -10.592 64.525 1.00 30.25 379 LYS D O 1
ATOM 5848 N N . THR D 1 172 ? -28.586 -12.534 63.418 1.00 28.90 380 THR D N 1
ATOM 5849 C CA . THR D 1 172 ? -28.903 -13.328 64.606 1.00 36.46 380 THR D CA 1
ATOM 5850 C C . THR D 1 172 ? -27.644 -13.635 65.402 1.00 50.60 380 THR D C 1
ATOM 5851 O O . THR D 1 172 ? -26.554 -13.747 64.836 1.00 56.05 380 THR D O 1
ATOM 5855 N N . LYS D 1 173 ? -27.796 -13.771 66.715 1.00 65.46 381 LYS D N 1
ATOM 5856 C CA . LYS D 1 173 ? -26.851 -14.533 67.521 1.00 75.26 381 LYS D CA 1
ATOM 5857 C C . LYS D 1 173 ? -27.508 -15.058 68.794 1.00 79.99 381 LYS D C 1
ATOM 5858 O O . LYS D 1 173 ? -28.733 -15.150 68.879 1.00 78.74 381 LYS D O 1
ATOM 5864 N N . GLY D 1 174 ? -26.686 -15.400 69.781 1.00 86.66 382 GLY D N 1
ATOM 5865 C CA . GLY D 1 174 ? -26.998 -16.487 70.689 1.00 92.30 382 GLY D CA 1
ATOM 5866 C C . GLY D 1 174 ? -26.435 -17.815 70.220 1.00 96.26 382 GLY D C 1
ATOM 5867 O O . GLY D 1 174 ? -25.289 -17.892 69.778 1.00 95.89 382 GLY D O 1
ATOM 5868 N N . LEU D 1 175 ? -27.246 -18.863 70.318 1.00 99.78 383 LEU D N 1
ATOM 5869 C CA . LEU D 1 175 ? -26.931 -20.137 69.682 1.00 103.68 383 LEU D CA 1
ATOM 5870 C C . LEU D 1 175 ? -28.164 -20.742 69.020 1.00 104.13 383 LEU D C 1
ATOM 5871 O O . LEU D 1 175 ? -28.169 -21.007 67.818 1.00 104.42 383 LEU D O 1
ATOM 5876 N N . THR D 1 176 ? -29.209 -20.960 69.812 1.00 104.13 384 THR D N 1
ATOM 5877 C CA . THR D 1 176 ? -30.488 -21.420 69.285 1.00 102.92 384 THR D CA 1
ATOM 5878 C C . THR D 1 176 ? -31.649 -20.903 70.128 1.00 101.01 384 THR D C 1
ATOM 5879 O O . THR D 1 176 ? -31.446 -20.331 71.198 1.00 100.00 384 THR D O 1
ATOM 5883 N N . GLU D 1 177 ? -32.867 -21.109 69.637 1.00 99.22 385 GLU D N 1
ATOM 5884 C CA . GLU D 1 177 ? -34.063 -20.918 70.450 1.00 98.03 385 GLU D CA 1
ATOM 5885 C C . GLU D 1 177 ? -34.448 -19.445 70.525 1.00 93.32 385 GLU D C 1
ATOM 5886 O O . GLU D 1 177 ? -35.543 -19.058 70.117 1.00 93.72 385 GLU D O 1
ATOM 5892 N N . TYR D 1 178 ? -33.541 -18.627 71.049 1.00 86.02 386 TYR D N 1
ATOM 5893 C CA . TYR D 1 178 ? -33.682 -17.178 70.974 1.00 80.63 386 TYR D CA 1
ATOM 5894 C C . TYR D 1 178 ? -32.779 -16.591 69.894 1.00 72.15 386 TYR D C 1
ATOM 5895 O O . TYR D 1 178 ? -31.876 -15.807 70.184 1.00 72.35 386 TYR D O 1
ATOM 5904 N N . LYS D 1 179 ? -33.029 -16.978 68.647 1.00 56.81 387 LYS D N 1
ATOM 5905 C CA . LYS D 1 179 ? -32.375 -16.348 67.502 1.00 48.38 387 LYS D CA 1
ATOM 5906 C C . LYS D 1 179 ? -33.054 -15.041 67.139 1.00 42.53 387 LYS D C 1
ATOM 5907 O O . LYS D 1 179 ? -33.871 -14.984 66.212 1.00 40.41 387 LYS D O 1
ATOM 5913 N N . MET D 1 180 ? -32.701 -13.995 67.875 1.00 38.19 388 MET D N 1
ATOM 5914 C CA . MET D 1 180 ? -33.224 -12.654 67.661 1.00 39.19 388 MET D CA 1
ATOM 5915 C C . MET D 1 180 ? -32.338 -11.907 66.650 1.00 33.74 388 MET D C 1
ATOM 5916 O O . MET D 1 180 ? -31.110 -11.979 66.740 1.00 31.54 388 MET D O 1
ATOM 5921 N N . PHE D 1 181 ? -32.953 -11.175 65.721 1.00 32.51 389 PHE D N 1
ATOM 5922 C CA . PHE D 1 181 ? -32.197 -10.268 64.827 1.00 29.20 389 PHE D CA 1
ATOM 5923 C C . PHE D 1 181 ? -31.821 -8.979 65.528 1.00 32.28 389 PHE D C 1
ATOM 5924 O O . PHE D 1 181 ? -32.684 -8.264 66.039 1.00 31.72 389 PHE D O 1
ATOM 5932 N N . GLU D 1 182 ? -30.529 -8.687 65.550 1.00 24.12 390 GLU D N 1
ATOM 5933 C CA . GLU D 1 182 ? -30.045 -7.432 66.066 1.00 29.91 390 GLU D CA 1
ATOM 5934 C C . GLU D 1 182 ? -29.541 -6.607 64.891 1.00 28.94 390 GLU D C 1
ATOM 5935 O O . GLU D 1 182 ? -28.762 -7.095 64.093 1.00 27.33 390 GLU D O 1
ATOM 5941 N N . SER D 1 183 ? -29.994 -5.361 64.811 1.00 26.17 391 SER D N 1
ATOM 5942 C CA . SER D 1 183 ? -29.645 -4.462 63.721 1.00 25.34 391 SER D CA 1
ATOM 5943 C C . SER D 1 183 ? -28.362 -3.729 64.027 1.00 29.01 391 SER D C 1
ATOM 5944 O O . SER D 1 183 ? -28.126 -3.284 65.153 1.00 28.22 391 SER D O 1
ATOM 5947 N N . HIS D 1 184 ? -27.526 -3.614 63.006 1.00 23.45 392 HIS D N 1
ATOM 5948 C CA . HIS D 1 184 ? -26.441 -2.639 63.010 1.00 26.84 392 HIS D CA 1
ATOM 5949 C C . HIS D 1 184 ? -27.062 -1.312 62.635 1.00 30.48 392 HIS D C 1
ATOM 5950 O O . HIS D 1 184 ? -28.130 -1.266 62.028 1.00 28.87 392 HIS D O 1
ATOM 5957 N N . ASN D 1 185 ? -26.376 -0.222 62.954 1.00 25.50 393 ASN D N 1
ATOM 5958 C CA . ASN D 1 185 ? -26.820 1.073 62.485 1.00 28.24 393 ASN D CA 1
ATOM 5959 C C . ASN D 1 185 ? -26.594 1.193 60.978 1.00 28.74 393 ASN D C 1
ATOM 5960 O O . ASN D 1 185 ? -25.717 0.508 60.440 1.00 25.50 393 ASN D O 1
ATOM 5965 N N . PRO D 1 186 ? -27.417 2.011 60.278 1.00 24.54 394 PRO D N 1
ATOM 5966 C CA . PRO D 1 186 ? -27.245 2.008 58.832 1.00 25.44 394 PRO D CA 1
ATOM 5967 C C . PRO D 1 186 ? -25.933 2.679 58.439 1.00 22.04 394 PRO D C 1
ATOM 5968 O O . PRO D 1 186 ? -25.434 3.552 59.165 1.00 28.43 394 PRO D O 1
ATOM 5972 N N . VAL D 1 187 ? -25.368 2.252 57.319 1.00 24.86 395 VAL D N 1
ATOM 5973 C CA . VAL D 1 187 ? -24.190 2.932 56.785 1.00 25.78 395 VAL D CA 1
ATOM 5974 C C . VAL D 1 187 ? -24.462 3.364 55.356 1.00 22.81 395 VAL D C 1
ATOM 5975 O O . VAL D 1 187 ? -24.989 2.606 54.533 1.00 22.18 395 VAL D O 1
ATOM 5979 N N . TYR D 1 188 ? -24.112 4.610 55.057 1.00 22.94 396 TYR D N 1
ATOM 5980 C CA . TYR D 1 188 ? -24.244 5.108 53.706 1.00 22.75 396 TYR D CA 1
ATOM 5981 C C . TYR D 1 188 ? -22.892 4.981 53.020 1.00 23.33 396 TYR D C 1
ATOM 5982 O O . TYR D 1 188 ? -21.942 5.646 53.418 1.00 26.00 396 TYR D O 1
ATOM 5991 N N . ILE D 1 189 ? -22.820 4.093 52.028 1.00 22.98 397 ILE D N 1
ATOM 5992 C CA . ILE D 1 189 ? -21.596 3.893 51.257 1.00 23.29 397 ILE D CA 1
ATOM 5993 C C . ILE D 1 189 ? -21.670 4.752 49.997 1.00 22.83 397 ILE D C 1
ATOM 5994 O O . ILE D 1 189 ? -22.463 4.504 49.086 1.00 25.01 397 ILE D O 1
ATOM 5999 N N . ILE D 1 190 ? -20.804 5.762 49.964 1.00 24.52 398 ILE D N 1
ATOM 6000 C CA . ILE D 1 190 ? -20.773 6.737 48.872 1.00 24.02 398 ILE D CA 1
ATOM 6001 C C . ILE D 1 190 ? -19.612 6.416 47.933 1.00 26.84 398 ILE D C 1
ATOM 6002 O O . ILE D 1 190 ? -18.467 6.383 48.374 1.00 28.64 398 ILE D O 1
ATOM 6007 N N . THR D 1 191 ? -19.921 6.169 46.662 1.00 26.31 399 THR D N 1
ATOM 6008 C CA . THR D 1 191 ? -18.931 5.868 45.633 1.00 26.72 399 THR D CA 1
ATOM 6009 C C . THR D 1 191 ? -18.905 6.961 44.573 1.00 31.93 399 THR D C 1
ATOM 6010 O O . THR D 1 191 ? -19.938 7.344 44.035 1.00 28.94 399 THR D O 1
ATOM 6014 N N . ALA D 1 192 ? -17.705 7.459 44.279 1.00 31.74 400 ALA D N 1
ATOM 6015 C CA . ALA D 1 192 ? -17.541 8.564 43.344 1.00 30.74 400 ALA D CA 1
ATOM 6016 C C . ALA D 1 192 ? -16.428 8.264 42.356 1.00 33.10 400 ALA D C 1
ATOM 6017 O O . ALA D 1 192 ? -15.353 7.797 42.737 1.00 29.32 400 ALA D O 1
ATOM 6019 N N . TRP D 1 193 ? -16.704 8.509 41.084 1.00 31.11 401 TRP D N 1
ATOM 6020 C CA . TRP D 1 193 ? -15.743 8.247 40.021 1.00 35.78 401 TRP D CA 1
ATOM 6021 C C . TRP D 1 193 ? -16.035 9.217 38.894 1.00 38.53 401 TRP D C 1
ATOM 6022 O O . TRP D 1 193 ? -17.086 9.858 38.880 1.00 35.29 401 TRP D O 1
ATOM 6033 N N . LYS D 1 194 ? -15.102 9.349 37.962 1.00 40.76 402 LYS D N 1
ATOM 6034 C CA . LYS D 1 194 ? -15.346 10.216 36.821 1.00 45.58 402 LYS D CA 1
ATOM 6035 C C . LYS D 1 194 ? -15.926 9.381 35.693 1.00 53.52 402 LYS D C 1
ATOM 6036 O O . LYS D 1 194 ? -15.357 8.347 35.301 1.00 51.64 402 LYS D O 1
ATOM 6042 N N . SER D 1 195 ? -17.072 9.827 35.189 1.00 60.32 403 SER D N 1
ATOM 6043 C CA . SER D 1 195 ? -17.728 9.179 34.062 1.00 69.54 403 SER D CA 1
ATOM 6044 C C . SER D 1 195 ? -16.922 9.407 32.777 1.00 75.12 403 SER D C 1
ATOM 6045 O O . SER D 1 195 ? -17.050 8.645 31.814 1.00 75.85 403 SER D O 1
ATOM 6048 N N . ASP D 1 196 ? -16.088 10.453 32.801 1.00 81.31 404 ASP D N 1
ATOM 6049 C CA . ASP D 1 196 ? -15.158 10.820 31.725 1.00 86.39 404 ASP D CA 1
ATOM 6050 C C . ASP D 1 196 ? -14.172 9.728 31.296 1.00 85.53 404 ASP D C 1
ATOM 6051 O O . ASP D 1 196 ? -14.149 9.353 30.120 1.00 86.75 404 ASP D O 1
ATOM 6056 N N . GLU D 1 197 ? -13.381 9.233 32.256 1.00 84.00 405 GLU D N 1
ATOM 6057 C CA . GLU D 1 197 ? -12.143 8.466 31.996 1.00 82.23 405 GLU D CA 1
ATOM 6058 C C . GLU D 1 197 ? -12.292 7.288 31.022 1.00 82.49 405 GLU D C 1
ATOM 6059 O O . GLU D 1 197 ? -12.609 6.164 31.416 1.00 81.00 405 GLU D O 1
ATOM 6065 N N . GLN E 1 5 ? -54.419 16.256 76.239 1.00 47.80 213 GLN E N 1
ATOM 6066 C CA . GLN E 1 5 ? -52.950 16.353 76.523 1.00 52.26 213 GLN E CA 1
ATOM 6067 C C . GLN E 1 5 ? -52.138 15.163 75.966 1.00 49.59 213 GLN E C 1
ATOM 6068 O O . GLN E 1 5 ? -50.909 15.233 75.879 1.00 49.47 213 GLN E O 1
ATOM 6074 N N . TYR E 1 6 ? -52.832 14.080 75.608 1.00 49.72 214 TYR E N 1
ATOM 6075 C CA . TYR E 1 6 ? -52.212 12.929 74.926 1.00 44.73 214 TYR E CA 1
ATOM 6076 C C . TYR E 1 6 ? -52.856 12.710 73.555 1.00 40.25 214 TYR E C 1
ATOM 6077 O O . TYR E 1 6 ? -54.066 12.923 73.392 1.00 35.84 214 TYR E O 1
ATOM 6086 N N . PRO E 1 7 ? -52.047 12.313 72.552 1.00 40.78 215 PRO E N 1
ATOM 6087 C CA . PRO E 1 7 ? -52.620 12.044 71.227 1.00 31.96 215 PRO E CA 1
ATOM 6088 C C . PRO E 1 7 ? -53.429 10.755 71.179 1.00 33.60 215 PRO E C 1
ATOM 6089 O O . PRO E 1 7 ? -53.360 9.946 72.106 1.00 34.40 215 PRO E O 1
ATOM 6093 N N . VAL E 1 8 ? -54.216 10.592 70.118 1.00 29.82 216 VAL E N 1
ATOM 6094 C CA . VAL E 1 8 ? -55.026 9.403 69.887 1.00 32.97 216 VAL E CA 1
ATOM 6095 C C . VAL E 1 8 ? -54.102 8.194 69.678 1.00 33.12 216 VAL E C 1
ATOM 6096 O O . VAL E 1 8 ? -54.303 7.125 70.284 1.00 33.10 216 VAL E O 1
ATOM 6100 N N . ILE E 1 9 ? -53.093 8.369 68.826 1.00 33.23 217 ILE E N 1
ATOM 6101 C CA . ILE E 1 9 ? -51.999 7.393 68.678 1.00 30.65 217 ILE E CA 1
ATOM 6102 C C . ILE E 1 9 ? -50.707 8.208 68.652 1.00 32.89 217 ILE E C 1
ATOM 6103 O O . ILE E 1 9 ? -50.741 9.412 68.401 1.00 33.37 217 ILE E O 1
ATOM 6108 N N . GLY E 1 10 ? -49.570 7.573 68.909 1.00 32.60 218 GLY E N 1
ATOM 6109 C CA . GLY E 1 10 ? -48.304 8.296 68.906 1.00 32.70 218 GLY E CA 1
ATOM 6110 C C . GLY E 1 10 ? -47.889 8.847 70.251 1.00 34.07 218 GLY E C 1
ATOM 6111 O O . GLY E 1 10 ? -47.039 9.744 70.328 1.00 32.90 218 GLY E O 1
ATOM 6112 N N . ILE E 1 11 ? -48.492 8.307 71.307 1.00 31.01 219 ILE E N 1
ATOM 6113 C CA . ILE E 1 11 ? -48.103 8.637 72.684 1.00 34.79 219 ILE E CA 1
ATOM 6114 C C . ILE E 1 11 ? -46.649 8.225 72.855 1.00 37.03 219 ILE E C 1
ATOM 6115 O O . ILE E 1 11 ? -46.263 7.118 72.468 1.00 33.71 219 ILE E O 1
ATOM 6120 N N . ASP E 1 12 ? -45.841 9.147 73.372 1.00 37.19 220 ASP E N 1
ATOM 6121 C CA . ASP E 1 12 ? -44.417 8.927 73.575 1.00 43.18 220 ASP E CA 1
ATOM 6122 C C . ASP E 1 12 ? -44.148 7.693 74.445 1.00 36.91 220 ASP E C 1
ATOM 6123 O O . ASP E 1 12 ? -44.825 7.490 75.453 1.00 39.53 220 ASP E O 1
ATOM 6128 N N . ASP E 1 13 ? -43.174 6.883 74.026 1.00 36.34 221 ASP E N 1
ATOM 6129 C CA . ASP E 1 13 ? -42.831 5.613 74.689 1.00 36.26 221 ASP E CA 1
ATOM 6130 C C . ASP E 1 13 ? -42.555 5.825 76.181 1.00 38.37 221 ASP E C 1
ATOM 6131 O O . ASP E 1 13 ? -42.987 5.025 77.020 1.00 35.45 221 ASP E O 1
ATOM 6136 N N . ASP E 1 14 ? -41.863 6.928 76.481 1.00 40.74 222 ASP E N 1
ATOM 6137 C CA . ASP E 1 14 ? -41.543 7.391 77.852 1.00 44.81 222 ASP E CA 1
ATOM 6138 C C . ASP E 1 14 ? -42.735 7.585 78.798 1.00 44.39 222 ASP E C 1
ATOM 6139 O O . ASP E 1 14 ? -42.566 7.539 80.022 1.00 44.97 222 ASP E O 1
ATOM 6144 N N . GLU E 1 15 ? -43.920 7.837 78.242 1.00 39.22 223 GLU E N 1
ATOM 6145 C CA . GLU E 1 15 ? -45.099 8.137 79.055 1.00 39.23 223 GLU E CA 1
ATOM 6146 C C . GLU E 1 15 ? -45.776 6.894 79.609 1.00 41.22 223 GLU E C 1
ATOM 6147 O O . GLU E 1 15 ? -46.687 6.995 80.434 1.00 39.87 223 GLU E O 1
ATOM 6153 N N . PHE E 1 16 ? -45.346 5.727 79.140 1.00 38.41 224 PHE E N 1
ATOM 6154 C CA . PHE E 1 16 ? -45.857 4.457 79.645 1.00 37.29 224 PHE E CA 1
ATOM 6155 C C . PHE E 1 16 ? -44.968 3.937 80.760 1.00 40.16 224 PHE E C 1
ATOM 6156 O O . PHE E 1 16 ? -43.733 3.950 80.641 1.00 41.40 224 PHE E O 1
ATOM 6164 N N . ALA E 1 17 ? -45.588 3.496 81.855 1.00 41.02 225 ALA E N 1
ATOM 6165 C CA . ALA E 1 17 ? -44.847 2.755 82.875 1.00 41.98 225 ALA E CA 1
ATOM 6166 C C . ALA E 1 17 ? -44.463 1.421 82.243 1.00 43.26 225 ALA E C 1
ATOM 6167 O O . ALA E 1 17 ? -45.326 0.684 81.749 1.00 38.13 225 ALA E O 1
ATOM 6169 N N . THR E 1 18 ? -43.163 1.150 82.211 1.00 43.08 226 THR E N 1
ATOM 6170 C CA . THR E 1 18 ? -42.625 0.024 81.453 1.00 44.83 226 THR E CA 1
ATOM 6171 C C . THR E 1 18 ? -41.231 -0.400 81.914 1.00 47.11 226 THR E C 1
ATOM 6172 O O . THR E 1 18 ? -40.593 0.290 82.716 1.00 50.87 226 THR E O 1
ATOM 6176 N N . ALA E 1 19 ? -40.776 -1.542 81.403 1.00 50.00 227 ALA E N 1
ATOM 6177 C CA . ALA E 1 19 ? -39.406 -2.014 81.597 1.00 54.43 227 ALA E CA 1
ATOM 6178 C C . ALA E 1 19 ? -38.643 -1.970 80.277 1.00 57.35 227 ALA E C 1
ATOM 6179 O O . ALA E 1 19 ? -39.253 -1.847 79.210 1.00 57.22 227 ALA E O 1
ATOM 6181 N N . LYS E 1 20 ? -37.316 -2.074 80.361 1.00 61.48 228 LYS E N 1
ATOM 6182 C CA . LYS E 1 20 ? -36.440 -2.145 79.183 1.00 65.75 228 LYS E CA 1
ATOM 6183 C C . LYS E 1 20 ? -36.755 -3.382 78.327 1.00 62.86 228 LYS E C 1
ATOM 6184 O O . LYS E 1 20 ? -36.915 -4.488 78.861 1.00 62.35 228 LYS E O 1
ATOM 6190 N N . LYS E 1 21 ? -36.875 -3.154 77.011 1.00 59.57 229 LYS E N 1
ATOM 6191 C CA . LYS E 1 21 ? -37.196 -4.168 75.984 1.00 57.10 229 LYS E CA 1
ATOM 6192 C C . LYS E 1 21 ? -38.639 -4.700 76.024 1.00 52.71 229 LYS E C 1
ATOM 6193 O O . LYS E 1 21 ? -38.975 -5.639 75.291 1.00 51.93 229 LYS E O 1
ATOM 6199 N N . LEU E 1 22 ? -39.486 -4.104 76.865 1.00 46.37 230 LEU E N 1
ATOM 6200 C CA . LEU E 1 22 ? -40.861 -4.575 77.011 1.00 43.02 230 LEU E CA 1
ATOM 6201 C C . LEU E 1 22 ? -41.829 -3.912 76.034 1.00 40.78 230 LEU E C 1
ATOM 6202 O O . LEU E 1 22 ? -42.680 -4.590 75.430 1.00 38.26 230 LEU E O 1
ATOM 6207 N N . ILE E 1 23 ? -41.719 -2.590 75.905 1.00 36.84 231 ILE E N 1
ATOM 6208 C CA . ILE E 1 23 ? -42.730 -1.821 75.184 1.00 37.74 231 ILE E CA 1
ATOM 6209 C C . ILE E 1 23 ? -42.751 -2.172 73.679 1.00 37.13 231 ILE E C 1
ATOM 6210 O O . ILE E 1 23 ? -41.714 -2.519 73.105 1.00 39.55 231 ILE E O 1
ATOM 6215 N N . THR E 1 24 ? -43.944 -2.165 73.086 1.00 35.36 232 THR E N 1
ATOM 6216 C CA . THR E 1 24 ? -44.090 -2.103 71.634 1.00 29.51 232 THR E CA 1
ATOM 6217 C C . THR E 1 24 ? -43.842 -0.626 71.312 1.00 32.95 232 THR E C 1
ATOM 6218 O O . THR E 1 24 ? -44.663 0.236 71.659 1.00 32.94 232 THR E O 1
ATOM 6222 N N . LYS E 1 25 ? -42.686 -0.328 70.706 1.00 29.29 233 LYS E N 1
ATOM 6223 C CA . LYS E 1 25 ? -42.254 1.065 70.496 1.00 24.96 233 LYS E CA 1
ATOM 6224 C C . LYS E 1 25 ? -43.191 1.773 69.522 1.00 28.83 233 LYS E C 1
ATOM 6225 O O . LYS E 1 25 ? -43.856 1.113 68.751 1.00 24.99 233 LYS E O 1
ATOM 6231 N N . GLN E 1 26 ? -43.204 3.106 69.566 1.00 29.68 234 GLN E N 1
ATOM 6232 C CA . GLN E 1 26 ? -44.219 3.951 68.916 1.00 30.12 234 GLN E CA 1
ATOM 6233 C C . GLN E 1 26 ? -44.515 3.661 67.429 1.00 27.46 234 GLN E C 1
ATOM 6234 O O . GLN E 1 26 ? -45.673 3.497 67.027 1.00 29.00 234 GLN E O 1
ATOM 6240 N N . GLU E 1 27 ? -43.467 3.588 66.625 1.00 25.36 235 GLU E N 1
ATOM 6241 C CA . GLU E 1 27 ? -43.618 3.431 65.155 1.00 24.34 235 GLU E CA 1
ATOM 6242 C C . GLU E 1 27 ? -44.186 2.060 64.814 1.00 23.41 235 GLU E C 1
ATOM 6243 O O . GLU E 1 27 ? -45.152 1.944 64.058 1.00 26.20 235 GLU E O 1
ATOM 6249 N N . VAL E 1 28 ? -43.595 1.034 65.408 1.00 21.94 236 VAL E N 1
ATOM 6250 C CA . VAL E 1 28 ? -44.063 -0.351 65.239 1.00 23.99 236 VAL E CA 1
ATOM 6251 C C . VAL E 1 28 ? -45.491 -0.498 65.806 1.00 26.17 236 VAL E C 1
ATOM 6252 O O . VAL E 1 28 ? -46.318 -1.170 65.205 1.00 23.21 236 VAL E O 1
ATOM 6256 N N . ARG E 1 29 ? -45.758 0.157 66.942 1.00 26.78 237 ARG E N 1
ATOM 6257 C CA . ARG E 1 29 ? -47.099 0.184 67.566 1.00 25.59 237 ARG E CA 1
ATOM 6258 C C . ARG E 1 29 ? -48.129 0.726 66.589 1.00 21.82 237 ARG E C 1
ATOM 6259 O O . ARG E 1 29 ? -49.186 0.134 66.416 1.00 26.44 237 ARG E O 1
ATOM 6267 N N . ALA E 1 30 ? -47.800 1.848 65.940 1.00 24.50 238 ALA E N 1
ATOM 6268 C CA . ALA E 1 30 ? -48.647 2.439 64.894 1.00 24.95 238 ALA E CA 1
ATOM 6269 C C . ALA E 1 30 ? -48.955 1.472 63.733 1.00 26.75 238 ALA E C 1
ATOM 6270 O O . ALA E 1 30 ? -50.110 1.309 63.360 1.00 25.06 238 ALA E O 1
ATOM 6272 N N . VAL E 1 31 ? -47.929 0.774 63.225 1.00 24.07 239 VAL E N 1
ATOM 6273 C CA . VAL E 1 31 ? -48.131 -0.163 62.124 1.00 22.46 239 VAL E CA 1
ATOM 6274 C C . VAL E 1 31 ? -48.952 -1.346 62.630 1.00 23.91 239 VAL E C 1
ATOM 6275 O O . VAL E 1 31 ? -49.847 -1.818 61.942 1.00 25.30 239 VAL E O 1
ATOM 6279 N N . THR E 1 32 ? -48.664 -1.807 63.843 1.00 23.67 240 THR E N 1
ATOM 6280 C CA . THR E 1 32 ? -49.426 -2.922 64.438 1.00 24.71 240 THR E CA 1
ATOM 6281 C C . THR E 1 32 ? -50.926 -2.578 64.513 1.00 24.15 240 THR E C 1
ATOM 6282 O O . THR E 1 32 ? -51.777 -3.377 64.121 1.00 24.64 240 THR E O 1
ATOM 6286 N N . LEU E 1 33 ? -51.230 -1.383 65.011 1.00 24.12 241 LEU E N 1
ATOM 6287 C CA . LEU E 1 33 ? -52.611 -0.895 65.067 1.00 27.12 241 LEU E CA 1
ATOM 6288 C C . LEU E 1 33 ? -53.269 -0.822 63.697 1.00 28.65 241 LEU E C 1
ATOM 6289 O O . LEU E 1 33 ? -54.428 -1.198 63.562 1.00 31.23 241 LEU E O 1
ATOM 6294 N N . SER E 1 34 ? -52.512 -0.361 62.700 1.00 28.42 242 SER E N 1
ATOM 6295 C CA A SER E 1 34 ? -52.974 -0.288 61.322 0.50 30.09 242 SER E CA 1
ATOM 6296 C CA B SER E 1 34 ? -52.974 -0.294 61.303 0.50 29.04 242 SER E CA 1
ATOM 6297 C C . SER E 1 34 ? -53.311 -1.666 60.759 1.00 27.85 242 SER E C 1
ATOM 6298 O O . SER E 1 34 ? -54.310 -1.837 60.069 1.00 30.88 242 SER E O 1
ATOM 6303 N N . LYS E 1 35 ? -52.468 -2.650 61.068 1.00 26.40 243 LYS E N 1
ATOM 6304 C CA . LYS E 1 35 ? -52.686 -3.998 60.571 1.00 25.98 243 LYS E CA 1
ATOM 6305 C C . LYS E 1 35 ? -53.868 -4.661 61.271 1.00 30.79 243 LYS E C 1
ATOM 6306 O O . LYS E 1 35 ? -54.545 -5.536 60.693 1.00 30.33 243 LYS E O 1
ATOM 6312 N N . LEU E 1 36 ? -54.137 -4.219 62.493 1.00 30.81 244 LEU E N 1
ATOM 6313 C CA . LEU E 1 36 ? -55.289 -4.720 63.245 1.00 33.00 244 LEU E CA 1
ATOM 6314 C C . LEU E 1 36 ? -56.672 -4.351 62.653 1.00 35.33 244 LEU E C 1
ATOM 6315 O O . LEU E 1 36 ? -57.684 -4.868 63.128 1.00 36.19 244 LEU E O 1
ATOM 6320 N N . ARG E 1 37 ? -56.715 -3.470 61.643 1.00 34.49 245 ARG E N 1
ATOM 6321 C CA . ARG E 1 37 ? -57.956 -3.157 60.879 1.00 36.21 245 ARG E CA 1
ATOM 6322 C C . ARG E 1 37 ? -59.105 -2.769 61.805 1.00 35.14 245 ARG E C 1
ATOM 6323 O O . ARG E 1 37 ? -60.214 -3.331 61.720 1.00 36.01 245 ARG E O 1
ATOM 6331 N N . LEU E 1 38 ? -58.823 -1.843 62.709 1.00 32.81 246 LEU E N 1
ATOM 6332 C CA . LEU E 1 38 ? -59.741 -1.525 63.784 1.00 35.94 246 LEU E CA 1
ATOM 6333 C C . LEU E 1 38 ? -60.899 -0.683 63.259 1.00 40.74 246 LEU E C 1
ATOM 6334 O O . LEU E 1 38 ? -60.708 0.241 62.471 1.00 39.16 246 LEU E O 1
ATOM 6339 N N . GLN E 1 39 ? -62.107 -1.046 63.665 1.00 40.60 247 GLN E N 1
ATOM 6340 C CA . GLN E 1 39 ? -63.239 -0.140 63.539 1.00 42.58 247 GLN E CA 1
ATOM 6341 C C . GLN E 1 39 ? -63.989 -0.154 64.858 1.00 43.90 247 GLN E C 1
ATOM 6342 O O . GLN E 1 39 ? -63.776 -1.033 65.689 1.00 40.36 247 GLN E O 1
ATOM 6348 N N . ASP E 1 40 ? -64.850 0.825 65.073 1.00 41.77 248 ASP E N 1
ATOM 6349 C CA . ASP E 1 40 ? -65.489 0.943 66.372 1.00 43.80 248 ASP E CA 1
ATOM 6350 C C . ASP E 1 40 ? -66.473 -0.199 66.627 1.00 40.23 248 ASP E C 1
ATOM 6351 O O . ASP E 1 40 ? -66.891 -0.880 65.677 1.00 42.35 248 ASP E O 1
ATOM 6356 N N . ASP E 1 41 ? -66.777 -0.434 67.905 1.00 43.71 249 ASP E N 1
ATOM 6357 C CA . ASP E 1 41 ? -67.738 -1.466 68.370 1.00 44.04 249 ASP E CA 1
ATOM 6358 C C . ASP E 1 41 ? -67.221 -2.909 68.366 1.00 45.64 249 ASP E C 1
ATOM 6359 O O . ASP E 1 41 ? -68.012 -3.852 68.517 1.00 41.47 249 ASP E O 1
ATOM 6364 N N . LEU E 1 42 ? -65.909 -3.089 68.219 1.00 42.01 250 LEU E N 1
ATOM 6365 C CA . LEU E 1 42 ? -65.334 -4.440 68.155 1.00 39.80 250 LEU E CA 1
ATOM 6366 C C . LEU E 1 42 ? -64.836 -4.957 69.498 1.00 35.91 250 LEU E C 1
ATOM 6367 O O . LEU E 1 42 ? -64.546 -4.182 70.402 1.00 42.23 250 LEU E O 1
ATOM 6372 N N . VAL E 1 43 ? -64.729 -6.278 69.611 1.00 35.85 251 VAL E N 1
ATOM 6373 C CA . VAL E 1 43 ? -64.067 -6.903 70.755 1.00 32.45 251 VAL E CA 1
ATOM 6374 C C . VAL E 1 43 ? -62.629 -7.292 70.362 1.00 32.64 251 VAL E C 1
ATOM 6375 O O . VAL E 1 43 ? -62.418 -8.008 69.372 1.00 34.34 251 VAL E O 1
ATOM 6379 N N . MET E 1 44 ? -61.663 -6.778 71.113 1.00 27.50 252 MET E N 1
ATOM 6380 C CA . MET E 1 44 ? -60.243 -7.119 70.923 1.00 32.71 252 MET E CA 1
ATOM 6381 C C . MET E 1 44 ? -59.631 -7.770 72.160 1.00 32.05 252 MET E C 1
ATOM 6382 O O . MET E 1 44 ? -59.837 -7.303 73.285 1.00 34.07 252 MET E O 1
ATOM 6387 N N . TRP E 1 45 ? -58.863 -8.836 71.959 1.00 26.77 253 TRP E N 1
ATOM 6388 C CA . TRP E 1 45 ? -57.992 -9.329 73.007 1.00 28.77 253 TRP E CA 1
ATOM 6389 C C . TRP E 1 45 ? -56.534 -8.913 72.740 1.00 32.27 253 TRP E C 1
ATOM 6390 O O . TRP E 1 45 ? -56.077 -8.936 71.593 1.00 30.99 253 TRP E O 1
ATOM 6401 N N . ASP E 1 46 ? -55.822 -8.550 73.802 1.00 28.63 254 ASP E N 1
ATOM 6402 C CA . ASP E 1 46 ? -54.386 -8.235 73.752 1.00 31.05 254 ASP E CA 1
ATOM 6403 C C . ASP E 1 46 ? -53.678 -9.196 74.697 1.00 33.60 254 ASP E C 1
ATOM 6404 O O . ASP E 1 46 ? -53.661 -9.008 75.928 1.00 29.31 254 ASP E O 1
ATOM 6409 N N . ILE E 1 47 ? -53.104 -10.245 74.100 1.00 27.98 255 ILE E N 1
ATOM 6410 C CA . ILE E 1 47 ? -52.460 -11.313 74.840 1.00 29.17 255 ILE E CA 1
ATOM 6411 C C . ILE E 1 47 ? -50.992 -11.014 75.122 1.00 32.70 255 ILE E C 1
ATOM 6412 O O . ILE E 1 47 ? -50.218 -10.728 74.199 1.00 33.10 255 ILE E O 1
ATOM 6417 N N . GLY E 1 48 ? -50.615 -11.074 76.400 1.00 31.54 256 GLY E N 1
ATOM 6418 C CA . GLY E 1 48 ? -49.270 -10.715 76.825 1.00 30.51 256 GLY E CA 1
ATOM 641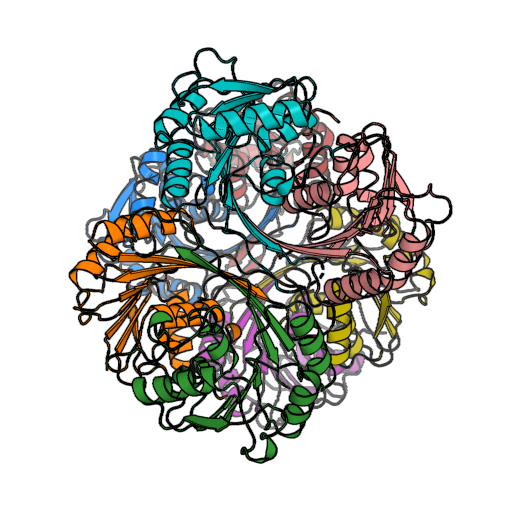9 C C . GLY E 1 48 ? -49.099 -9.211 76.706 1.00 34.10 256 GLY E C 1
ATOM 6420 O O . GLY E 1 48 ? -48.183 -8.730 76.026 1.00 33.76 256 GLY E O 1
ATOM 6421 N N . ALA E 1 49 ? -49.984 -8.472 77.384 1.00 32.96 257 ALA E N 1
ATOM 6422 C CA . ALA E 1 49 ? -50.094 -7.004 77.249 1.00 30.70 257 ALA E CA 1
ATOM 6423 C C . ALA E 1 49 ? -48.826 -6.173 77.522 1.00 31.24 257 ALA E C 1
ATOM 6424 O O . ALA E 1 49 ? -48.649 -5.110 76.917 1.00 31.43 257 ALA E O 1
ATOM 6426 N N . GLY E 1 50 ? -47.957 -6.649 78.413 1.00 30.86 258 GLY E N 1
ATOM 6427 C CA . GLY E 1 50 ? -46.747 -5.903 78.790 1.00 32.52 258 GLY E CA 1
ATOM 6428 C C . GLY E 1 50 ? -47.102 -4.657 79.600 1.00 36.82 258 GLY E C 1
ATOM 6429 O O . GLY E 1 50 ? -47.476 -4.766 80.768 1.00 40.72 258 GLY E O 1
ATOM 6430 N N . SER E 1 51 ? -46.992 -3.488 78.963 1.00 38.48 259 SER E N 1
ATOM 6431 C CA . SER E 1 51 ? -47.416 -2.195 79.526 1.00 37.58 259 SER E CA 1
ATOM 6432 C C . SER E 1 51 ? -48.768 -1.747 78.985 1.00 35.53 259 SER E C 1
ATOM 6433 O O . SER E 1 51 ? -49.247 -0.667 79.329 1.00 37.03 259 SER E O 1
ATOM 6436 N N . ALA E 1 52 ? -49.360 -2.576 78.123 1.00 32.25 260 ALA E N 1
ATOM 6437 C CA . ALA E 1 52 ? -50.659 -2.344 77.488 1.00 32.88 260 ALA E CA 1
ATOM 6438 C C . ALA E 1 52 ? -50.714 -1.122 76.567 1.00 29.51 260 ALA E C 1
ATOM 6439 O O . ALA E 1 52 ? -51.789 -0.577 76.338 1.00 31.93 260 ALA E O 1
ATOM 6441 N N . SER E 1 53 ? -49.559 -0.700 76.041 1.00 29.91 261 SER E N 1
ATOM 6442 C CA . SER E 1 53 ? -49.498 0.424 75.092 1.00 29.87 261 SER E CA 1
ATOM 6443 C C . SER E 1 53 ? -50.311 0.171 73.836 1.00 29.43 261 SER E C 1
ATOM 6444 O O . SER E 1 53 ? -50.910 1.108 73.291 1.00 30.54 261 SER E O 1
ATOM 6447 N N . VAL E 1 54 ? -50.341 -1.090 73.384 1.00 31.16 262 VAL E N 1
ATOM 6448 C CA . VAL E 1 54 ? -51.155 -1.477 72.229 1.00 30.44 262 VAL E CA 1
ATOM 6449 C C . VAL E 1 54 ? -52.645 -1.408 72.564 1.00 31.00 262 VAL E C 1
ATOM 6450 O O . VAL E 1 54 ? -53.415 -0.891 71.786 1.00 25.62 262 VAL E O 1
ATOM 6454 N N . SER E 1 55 ? -53.028 -1.942 73.726 1.00 33.19 263 SER E N 1
ATOM 6455 C CA . SER E 1 55 ? -54.413 -1.897 74.222 1.00 32.87 263 SER E CA 1
ATOM 6456 C C . SER E 1 55 ? -54.925 -0.460 74.372 1.00 30.68 263 SER E C 1
ATOM 6457 O O . SER E 1 55 ? -56.061 -0.159 74.029 1.00 33.96 263 SER E O 1
ATOM 6460 N N . ILE E 1 56 ? -54.059 0.414 74.867 1.00 31.41 264 ILE E N 1
ATOM 6461 C CA . ILE E 1 56 ? -54.420 1.809 75.147 1.00 32.30 264 ILE E CA 1
ATOM 6462 C C . ILE E 1 56 ? -54.680 2.601 73.858 1.00 35.99 264 ILE E C 1
ATOM 6463 O O . ILE E 1 56 ? -55.713 3.284 73.711 1.00 32.57 264 ILE E O 1
ATOM 6468 N N . GLU E 1 57 ? -53.769 2.482 72.903 1.00 31.55 265 GLU E N 1
ATOM 6469 C CA . GLU E 1 57 ? -53.947 3.222 71.659 1.00 27.99 265 GLU E CA 1
ATOM 6470 C C . GLU E 1 57 ? -55.086 2.672 70.814 1.00 29.98 265 GLU E C 1
ATOM 6471 O O . GLU E 1 57 ? -55.807 3.434 70.180 1.00 30.19 265 GLU E O 1
ATOM 6477 N N . ALA E 1 58 ? -55.270 1.349 70.858 1.00 28.41 266 ALA E N 1
ATOM 6478 C CA . ALA E 1 58 ? -56.434 0.697 70.272 1.00 31.39 266 ALA E CA 1
ATOM 6479 C C . ALA E 1 58 ? -57.746 1.212 70.892 1.00 33.35 266 ALA E C 1
ATOM 6480 O O . ALA E 1 58 ? -58.744 1.370 70.182 1.00 33.15 266 ALA E O 1
ATOM 6482 N N . SER E 1 59 ? -57.716 1.461 72.202 1.00 36.70 267 SER E N 1
ATOM 6483 C CA . SER E 1 59 ? -58.877 1.987 72.934 1.00 40.97 267 SER E CA 1
ATOM 6484 C C . SER E 1 59 ? -59.282 3.376 72.477 1.00 37.09 267 SER E C 1
ATOM 6485 O O . SER E 1 59 ? -60.480 3.679 72.406 1.00 39.14 267 SER E O 1
ATOM 6488 N N . ASN E 1 60 ? -58.290 4.209 72.159 1.00 35.35 268 ASN E N 1
ATOM 6489 C CA . ASN E 1 60 ? -58.537 5.508 71.532 1.00 36.15 268 ASN E CA 1
ATOM 6490 C C . ASN E 1 60 ? -59.144 5.377 70.142 1.00 38.87 268 ASN E C 1
ATOM 6491 O O . ASN E 1 60 ? -59.970 6.193 69.744 1.00 37.83 268 ASN E O 1
ATOM 6496 N N . LEU E 1 61 ? -58.736 4.341 69.408 1.00 37.49 269 LEU E N 1
ATOM 6497 C CA . LEU E 1 61 ? -59.236 4.110 68.059 1.00 38.42 269 LEU E CA 1
ATOM 6498 C C . LEU E 1 61 ? -60.641 3.494 68.056 1.00 40.02 269 LEU E C 1
ATOM 6499 O O . LEU E 1 61 ? -61.387 3.650 67.087 1.00 41.81 269 LEU E O 1
ATOM 6504 N N . MET E 1 62 ? -60.978 2.766 69.126 1.00 40.94 270 MET E N 1
ATOM 6505 C CA . MET E 1 62 ? -62.309 2.177 69.304 1.00 39.06 270 MET E CA 1
ATOM 6506 C C . MET E 1 62 ? -62.915 2.599 70.641 1.00 41.43 270 MET E C 1
ATOM 6507 O O . MET E 1 62 ? -62.905 1.803 71.590 1.00 44.52 270 MET E O 1
ATOM 6512 N N . PRO E 1 63 ? -63.451 3.835 70.728 1.00 42.71 271 PRO E N 1
ATOM 6513 C CA . PRO E 1 63 ? -64.005 4.304 72.014 1.00 44.77 271 PRO E CA 1
ATOM 6514 C C . PRO E 1 63 ? -65.232 3.492 72.479 1.00 42.50 271 PRO E C 1
ATOM 6515 O O . PRO E 1 63 ? -65.393 3.263 73.670 1.00 43.72 271 PRO E O 1
ATOM 6519 N N . ASN E 1 64 ? -66.049 3.040 71.532 1.00 42.00 272 ASN E N 1
ATOM 6520 C CA . ASN E 1 64 ? -67.196 2.173 71.814 1.00 45.60 272 ASN E CA 1
ATOM 6521 C C . ASN E 1 64 ? -66.876 0.689 71.647 1.00 45.93 272 ASN E C 1
ATOM 6522 O O . ASN E 1 64 ? -67.772 -0.162 71.708 1.00 47.80 272 ASN E O 1
ATOM 6527 N N . GLY E 1 65 ? -65.608 0.379 71.394 1.00 46.32 273 GLY E N 1
ATOM 6528 C CA . GLY E 1 65 ? -65.169 -1.008 71.325 1.00 40.89 273 GLY E CA 1
ATOM 6529 C C . GLY E 1 65 ? -64.710 -1.444 72.698 1.00 41.73 273 GLY E C 1
ATOM 6530 O O . GLY E 1 65 ? -64.591 -0.622 73.604 1.00 42.18 273 GLY E O 1
ATOM 6531 N N . ARG E 1 66 ? -64.455 -2.745 72.851 1.00 40.73 274 ARG E N 1
ATOM 6532 C CA . ARG E 1 66 ? -64.094 -3.336 74.146 1.00 43.61 274 ARG E CA 1
ATOM 6533 C C . ARG E 1 66 ? -62.808 -4.163 74.030 1.00 40.11 274 ARG E C 1
ATOM 6534 O O . ARG E 1 66 ? -62.737 -5.077 73.210 1.00 36.87 274 ARG E O 1
ATOM 6542 N N . ILE E 1 67 ? -61.814 -3.821 74.849 1.00 34.87 275 ILE E N 1
ATOM 6543 C CA . ILE E 1 67 ? -60.490 -4.452 74.817 1.00 35.54 275 ILE E CA 1
ATOM 6544 C C . ILE E 1 67 ? -60.193 -5.223 76.099 1.00 37.25 275 ILE E C 1
ATOM 6545 O O . ILE E 1 67 ? -60.414 -4.718 77.205 1.00 36.92 275 ILE E O 1
ATOM 6550 N N . PHE E 1 68 ? -59.679 -6.441 75.949 1.00 30.94 276 PHE E N 1
ATOM 6551 C CA . PHE E 1 68 ? -59.293 -7.244 77.094 1.00 32.93 276 PHE E CA 1
ATOM 6552 C C . PHE E 1 68 ? -57.788 -7.485 77.036 1.00 35.36 276 PHE E C 1
ATOM 6553 O O . PHE E 1 68 ? -57.279 -8.078 76.073 1.00 34.10 276 PHE E O 1
ATOM 6561 N N . ALA E 1 69 ? -57.087 -6.989 78.051 1.00 29.51 277 ALA E N 1
ATOM 6562 C CA . ALA E 1 69 ? -55.638 -7.070 78.129 1.00 32.99 277 ALA E CA 1
ATOM 6563 C C . ALA E 1 69 ? -55.222 -8.126 79.139 1.00 36.52 277 ALA E C 1
ATOM 6564 O O . ALA E 1 69 ? -55.450 -7.965 80.336 1.00 37.06 277 ALA E O 1
ATOM 6566 N N . LEU E 1 70 ? -54.618 -9.210 78.646 1.00 36.66 278 LEU E N 1
ATOM 6567 C CA . LEU E 1 70 ? -54.155 -10.304 79.479 1.00 33.50 278 LEU E CA 1
ATOM 6568 C C . LEU E 1 70 ? -52.669 -10.191 79.792 1.00 35.99 278 LEU E C 1
ATOM 6569 O O . LEU E 1 70 ? -51.855 -9.964 78.898 1.00 34.78 278 LEU E O 1
ATOM 6574 N N . GLU E 1 71 ? -52.339 -10.344 81.072 1.00 32.43 279 GLU E N 1
ATOM 6575 C CA . GLU E 1 71 ? -50.966 -10.335 81.575 1.00 34.42 279 GLU E CA 1
ATOM 6576 C C . GLU E 1 71 ? -50.963 -11.066 82.931 1.00 40.03 279 GLU E C 1
ATOM 6577 O O . GLU E 1 71 ? -51.971 -11.046 83.635 1.00 43.69 279 GLU E O 1
ATOM 6583 N N . ARG E 1 72 ? -49.862 -11.728 83.290 1.00 44.63 280 ARG E N 1
ATOM 6584 C CA . ARG E 1 72 ? -49.771 -12.407 84.602 1.00 48.66 280 ARG E CA 1
ATOM 6585 C C . ARG E 1 72 ? -48.501 -12.068 85.395 1.00 44.31 280 ARG E C 1
ATOM 6586 O O . ARG E 1 72 ? -48.393 -12.395 86.581 1.00 48.37 280 ARG E O 1
ATOM 6594 N N . ASN E 1 73 ? -47.543 -11.409 84.742 1.00 41.40 281 ASN E N 1
ATOM 6595 C CA . ASN E 1 73 ? -46.358 -10.913 85.421 1.00 41.48 281 ASN E CA 1
ATOM 6596 C C . ASN E 1 73 ? -46.831 -9.796 86.353 1.00 43.01 281 ASN E C 1
ATOM 6597 O O . ASN E 1 73 ? -47.400 -8.808 85.885 1.00 43.36 281 ASN E O 1
ATOM 6602 N N . PRO E 1 74 ? -46.620 -9.966 87.678 1.00 45.93 282 PRO E N 1
ATOM 6603 C CA . PRO E 1 74 ? -47.151 -9.066 88.711 1.00 42.92 282 PRO E CA 1
ATOM 6604 C C . PRO E 1 74 ? -46.626 -7.645 88.578 1.00 41.77 282 PRO E C 1
ATOM 6605 O O . PRO E 1 74 ? -47.371 -6.690 88.833 1.00 44.68 282 PRO E O 1
ATOM 6609 N N . GLN E 1 75 ? -45.358 -7.519 88.182 1.00 41.64 283 GLN E N 1
ATOM 6610 C CA . GLN E 1 75 ? -44.724 -6.227 87.916 1.00 40.78 283 GLN E CA 1
ATOM 6611 C C . GLN E 1 75 ? -45.427 -5.520 86.753 1.00 41.96 283 GLN E C 1
ATOM 6612 O O . GLN E 1 75 ? -45.725 -4.318 86.839 1.00 42.10 283 GLN E O 1
ATOM 6618 N N . TYR E 1 76 ? -45.708 -6.274 85.686 1.00 39.72 284 TYR E N 1
ATOM 6619 C CA . TYR E 1 76 ? -46.295 -5.707 84.472 1.00 38.84 284 TYR E CA 1
ATOM 6620 C C . TYR E 1 76 ? -47.767 -5.365 84.708 1.00 40.80 284 TYR E C 1
ATOM 6621 O O . TYR E 1 76 ? -48.294 -4.423 84.116 1.00 39.12 284 TYR E O 1
ATOM 6630 N N . LEU E 1 77 ? -48.426 -6.124 85.587 1.00 38.84 285 LEU E N 1
ATOM 6631 C CA . LEU E 1 77 ? -49.807 -5.841 85.971 1.00 38.73 285 LEU E CA 1
ATOM 6632 C C . LEU E 1 77 ? -49.892 -4.502 86.702 1.00 39.57 285 LEU E C 1
ATOM 6633 O O . LEU E 1 77 ? -50.894 -3.787 86.589 1.00 41.03 285 LEU E O 1
ATOM 6638 N N . GLY E 1 78 ? -48.824 -4.165 87.427 1.00 41.23 286 GLY E N 1
ATOM 6639 C CA . GLY E 1 78 ? -48.677 -2.854 88.060 1.00 41.13 286 GLY E CA 1
ATOM 6640 C C . GLY E 1 78 ? -48.567 -1.737 87.038 1.00 42.61 286 GLY E C 1
ATOM 6641 O O . GLY E 1 78 ? -49.221 -0.691 87.190 1.00 44.38 286 GLY E O 1
ATOM 6642 N N . PHE E 1 79 ? -47.745 -1.967 86.003 1.00 43.05 287 PHE E N 1
ATOM 6643 C CA . PHE E 1 79 ? -47.561 -1.031 84.881 1.00 37.01 287 PHE E CA 1
ATOM 6644 C C . PHE E 1 79 ? -48.896 -0.764 84.203 1.00 37.72 287 PHE E C 1
ATOM 6645 O O . PHE E 1 79 ? -49.269 0.394 84.010 1.00 35.80 287 PHE E O 1
ATOM 6653 N N . ILE E 1 80 ? -49.617 -1.840 83.867 1.00 33.79 288 ILE E N 1
ATOM 6654 C CA . ILE E 1 80 ? -50.908 -1.743 83.190 1.00 35.64 288 ILE E CA 1
ATOM 6655 C C . ILE E 1 80 ? -51.946 -0.998 84.024 1.00 40.01 288 ILE E C 1
ATOM 6656 O O . ILE E 1 80 ? -52.691 -0.180 83.483 1.00 39.00 288 ILE E O 1
ATOM 6661 N N . ARG E 1 81 ? -51.988 -1.278 85.327 1.00 41.45 289 ARG E N 1
ATOM 6662 C CA . ARG E 1 81 ? -52.928 -0.602 86.220 1.00 47.83 289 ARG E CA 1
ATOM 6663 C C . ARG E 1 81 ? -52.652 0.901 86.286 1.00 40.60 289 ARG E C 1
ATOM 6664 O O . ARG E 1 81 ? -53.586 1.698 86.229 1.00 43.09 289 ARG E O 1
ATOM 6672 N N . ASP E 1 82 ? -51.371 1.261 86.366 1.00 38.90 290 ASP E N 1
ATOM 6673 C CA . ASP E 1 82 ? -50.928 2.651 86.289 1.00 41.71 290 ASP E CA 1
ATOM 6674 C C . ASP E 1 82 ? -51.337 3.305 84.968 1.00 42.51 290 ASP E C 1
ATOM 6675 O O . ASP E 1 82 ? -51.981 4.358 84.961 1.00 39.96 290 ASP E O 1
ATOM 6680 N N . ASN E 1 83 ? -51.005 2.637 83.861 1.00 39.29 291 ASN E N 1
ATOM 6681 C CA . ASN E 1 83 ? -51.233 3.168 82.524 1.00 37.87 291 ASN E CA 1
ATOM 6682 C C . ASN E 1 83 ? -52.703 3.306 82.155 1.00 39.03 291 ASN E C 1
ATOM 6683 O O . ASN E 1 83 ? -53.095 4.300 81.544 1.00 37.29 291 ASN E O 1
ATOM 6688 N N . LEU E 1 84 ? -53.525 2.326 82.532 1.00 37.42 292 LEU E N 1
ATOM 6689 C CA . LEU E 1 84 ? -54.966 2.441 82.284 1.00 43.95 292 LEU E CA 1
ATOM 6690 C C . LEU E 1 84 ? -55.605 3.635 83.024 1.00 45.37 292 LEU E C 1
ATOM 6691 O O . LEU E 1 84 ? -56.526 4.274 82.505 1.00 44.52 292 LEU E O 1
ATOM 6696 N N . LYS E 1 85 ? -55.077 3.933 84.209 1.00 47.33 293 LYS E N 1
ATOM 6697 C CA . LYS E 1 85 ? -55.506 5.070 85.021 1.00 54.65 293 LYS E CA 1
ATOM 6698 C C . LYS E 1 85 ? -55.001 6.395 84.437 1.00 53.95 293 LYS E C 1
ATOM 6699 O O . LYS E 1 85 ? -55.782 7.344 84.290 1.00 55.30 293 LYS E O 1
ATOM 6705 N N . LYS E 1 86 ? -53.707 6.439 84.095 1.00 48.14 294 LYS E N 1
ATOM 6706 C CA . LYS E 1 86 ? -53.064 7.620 83.509 1.00 43.21 294 LYS E CA 1
ATOM 6707 C C . LYS E 1 86 ? -53.713 8.071 82.190 1.00 46.21 294 LYS E C 1
ATOM 6708 O O . LYS E 1 86 ? -53.963 9.263 81.983 1.00 47.19 294 LYS E O 1
ATOM 6714 N N . PHE E 1 87 ? -54.011 7.117 81.313 1.00 43.37 295 PHE E N 1
ATOM 6715 C CA . PHE E 1 87 ? -54.487 7.441 79.972 1.00 41.03 295 PHE E CA 1
ATOM 6716 C C . PHE E 1 87 ? -56.008 7.406 79.823 1.00 46.14 295 PHE E C 1
ATOM 6717 O O . PHE E 1 87 ? -56.545 7.728 78.754 1.00 49.40 295 PHE E O 1
ATOM 6725 N N . VAL E 1 88 ? -56.681 7.038 80.915 1.00 45.76 296 VAL E N 1
ATOM 6726 C CA . VAL E 1 88 ? -58.150 6.929 81.000 1.00 50.95 296 VAL E CA 1
ATOM 6727 C C . VAL E 1 88 ? -58.711 5.968 79.931 1.00 49.80 296 VAL E C 1
ATOM 6728 O O . VAL E 1 88 ? -59.567 6.325 79.116 1.00 51.52 296 VAL E O 1
ATOM 6732 N N . ALA E 1 89 ? -58.190 4.743 79.936 1.00 44.63 297 ALA E N 1
ATOM 6733 C CA . ALA E 1 89 ? -58.614 3.723 78.989 1.00 42.93 297 ALA E CA 1
ATOM 6734 C C . ALA E 1 89 ? -59.675 2.835 79.644 1.00 44.08 297 ALA E C 1
ATOM 6735 O O . ALA E 1 89 ? -59.382 1.716 80.079 1.00 45.12 297 ALA E O 1
ATOM 6737 N N . ARG E 1 90 ? -60.905 3.346 79.700 1.00 45.20 298 ARG E N 1
ATOM 6738 C CA . ARG E 1 90 ? -61.983 2.743 80.498 1.00 45.78 298 ARG E CA 1
ATOM 6739 C C . ARG E 1 90 ? -62.533 1.500 79.831 1.00 44.15 298 ARG E C 1
ATOM 6740 O O . ARG E 1 90 ? -63.022 0.591 80.503 1.00 45.23 298 ARG E O 1
ATOM 6748 N N . ASN E 1 91 ? -62.460 1.477 78.502 1.00 40.13 299 ASN E N 1
ATOM 6749 C CA . ASN E 1 91 ? -62.942 0.351 77.714 1.00 38.56 299 ASN E CA 1
ATOM 6750 C C . ASN E 1 91 ? -61.919 -0.784 77.584 1.00 35.92 299 ASN E C 1
ATOM 6751 O O . ASN E 1 91 ? -62.125 -1.711 76.794 1.00 38.62 299 ASN E O 1
ATOM 6756 N N . VAL E 1 92 ? -60.840 -0.698 78.369 1.00 32.83 300 VAL E N 1
ATOM 6757 C CA . VAL E 1 92 ? -59.867 -1.783 78.525 1.00 38.32 300 VAL E CA 1
ATOM 6758 C C . VAL E 1 92 ? -60.047 -2.485 79.873 1.00 39.56 300 VAL E C 1
ATOM 6759 O O . VAL E 1 92 ? -59.960 -1.854 80.935 1.00 41.65 300 VAL E O 1
ATOM 6763 N N . THR E 1 93 ? -60.293 -3.791 79.811 1.00 39.42 301 THR E N 1
ATOM 6764 C CA . THR E 1 93 ? -60.407 -4.623 80.999 1.00 41.58 301 THR E CA 1
ATOM 6765 C C . THR E 1 93 ? -59.143 -5.448 81.196 1.00 40.64 301 THR E C 1
ATOM 6766 O O . THR E 1 93 ? -58.804 -6.298 80.358 1.00 39.65 301 THR E O 1
ATOM 6770 N N . LEU E 1 94 ? -58.447 -5.192 82.300 1.00 37.85 302 LEU E N 1
ATOM 6771 C CA . LEU E 1 94 ? -57.262 -5.965 82.635 1.00 40.04 302 LEU E CA 1
ATOM 6772 C C . LEU E 1 94 ? -57.668 -7.338 83.161 1.00 42.42 302 LEU E C 1
ATOM 6773 O O . LEU E 1 94 ? -58.515 -7.443 84.059 1.00 42.11 302 LEU E O 1
ATOM 6778 N N . VAL E 1 95 ? -57.078 -8.378 82.568 1.00 40.04 303 VAL E N 1
ATOM 6779 C CA . VAL E 1 95 ? -57.361 -9.765 82.917 1.00 39.96 303 VAL E CA 1
ATOM 6780 C C . VAL E 1 95 ? -56.066 -10.425 83.363 1.00 42.13 303 VAL E C 1
ATOM 6781 O O . VAL E 1 95 ? -55.127 -10.573 82.580 1.00 39.99 303 VAL E O 1
ATOM 6785 N N . GLU E 1 96 ? -56.025 -10.803 84.638 1.00 43.38 304 GLU E N 1
ATOM 6786 C CA . GLU E 1 96 ? -54.858 -11.415 85.253 1.00 46.67 304 GLU E CA 1
ATOM 6787 C C . GLU E 1 96 ? -54.815 -12.914 84.920 1.00 48.86 304 GLU E C 1
ATOM 6788 O O . GLU E 1 96 ? -55.500 -13.723 85.560 1.00 47.82 304 GLU E O 1
ATOM 6794 N N . ALA E 1 97 ? -54.017 -13.269 83.909 1.00 46.49 305 ALA E N 1
ATOM 6795 C CA . ALA E 1 97 ? -54.020 -14.618 83.324 1.00 48.51 305 ALA E CA 1
ATOM 6796 C C . ALA E 1 97 ? -52.822 -14.859 82.399 1.00 50.54 305 ALA E C 1
ATOM 6797 O O . ALA E 1 97 ? -52.294 -13.926 81.801 1.00 52.26 305 ALA E O 1
ATOM 6799 N N . PHE E 1 98 ? -52.391 -16.111 82.291 1.00 53.92 306 PHE E N 1
ATOM 6800 C CA . PHE E 1 98 ? -51.456 -16.510 81.239 1.00 56.94 306 PHE E CA 1
ATOM 6801 C C . PHE E 1 98 ? -52.187 -17.344 80.198 1.00 55.78 306 PHE E C 1
ATOM 6802 O O . PHE E 1 98 ? -52.502 -18.516 80.439 1.00 54.59 306 PHE E O 1
ATOM 6810 N N . ALA E 1 99 ? -52.460 -16.727 79.047 1.00 50.07 307 ALA E N 1
ATOM 6811 C CA . ALA E 1 99 ? -53.180 -17.366 77.952 1.00 45.60 307 ALA E CA 1
ATOM 6812 C C . ALA E 1 99 ? -52.545 -18.713 77.566 1.00 45.50 307 ALA E C 1
ATOM 6813 O O . ALA E 1 99 ? -51.311 -18.846 77.603 1.00 45.41 307 ALA E O 1
ATOM 6815 N N . PRO E 1 100 ? -53.373 -19.714 77.191 1.00 43.60 308 PRO E N 1
ATOM 6816 C CA . PRO E 1 100 ? -54.810 -19.707 76.907 1.00 42.61 308 PRO E CA 1
ATOM 6817 C C . PRO E 1 100 ? -55.744 -19.829 78.126 1.00 45.96 308 PRO E C 1
ATOM 6818 O O . PRO E 1 100 ? -56.966 -19.777 77.962 1.00 41.51 308 PRO E O 1
ATOM 6822 N N . GLU E 1 101 ? -55.167 -19.990 79.315 1.00 47.53 309 GLU E N 1
ATOM 6823 C CA . GLU E 1 101 ? -55.898 -19.877 80.575 1.00 55.79 309 GLU E CA 1
ATOM 6824 C C . GLU E 1 101 ? -56.386 -18.426 80.724 1.00 54.22 309 GLU E C 1
ATOM 6825 O O . GLU E 1 101 ? -55.603 -17.477 80.564 1.00 55.60 309 GLU E O 1
ATOM 6831 N N . GLY E 1 102 ? -57.682 -18.264 80.991 1.00 51.30 310 GLY E N 1
ATOM 6832 C CA . GLY E 1 102 ? -58.272 -16.940 81.171 1.00 48.57 310 GLY E CA 1
ATOM 6833 C C . GLY E 1 102 ? -58.971 -16.390 79.940 1.00 46.22 310 GLY E C 1
ATOM 6834 O O . GLY E 1 102 ? -59.442 -15.249 79.954 1.00 48.53 310 GLY E O 1
ATOM 6835 N N . LEU E 1 103 ? -59.033 -17.185 78.872 1.00 44.59 311 LEU E N 1
ATOM 6836 C CA . LEU E 1 103 ? -59.725 -16.777 77.642 1.00 45.42 311 LEU E CA 1
ATOM 6837 C C . LEU E 1 103 ? -61.191 -17.210 77.578 1.00 48.12 311 LEU E C 1
ATOM 6838 O O . LEU E 1 103 ? -61.991 -16.604 76.860 1.00 46.43 311 LEU E O 1
ATOM 6843 N N . ASP E 1 104 ? -61.527 -18.272 78.310 1.00 51.63 312 ASP E N 1
ATOM 6844 C CA . ASP E 1 104 ? -62.864 -18.867 78.277 1.00 55.38 312 ASP E CA 1
ATOM 6845 C C . ASP E 1 104 ? -63.952 -17.891 78.688 1.00 53.90 312 ASP E C 1
ATOM 6846 O O . ASP E 1 104 ? -65.033 -17.875 78.098 1.00 56.62 312 ASP E O 1
ATOM 6851 N N . ASP E 1 105 ? -63.647 -17.065 79.685 1.00 52.56 313 ASP E N 1
ATOM 6852 C CA . ASP E 1 105 ? -64.616 -16.142 80.264 1.00 53.80 313 ASP E CA 1
ATOM 6853 C C . ASP E 1 105 ? -64.826 -14.869 79.446 1.00 51.25 313 ASP E C 1
ATOM 6854 O O . ASP E 1 105 ? -65.757 -14.102 79.706 1.00 49.99 313 ASP E O 1
ATOM 6859 N N . LEU E 1 106 ? -63.961 -14.659 78.458 1.00 47.01 314 LEU E N 1
ATOM 6860 C CA . LEU E 1 106 ? -63.979 -13.464 77.620 1.00 40.36 314 LEU E CA 1
ATOM 6861 C C . LEU E 1 106 ? -65.017 -13.571 76.501 1.00 37.73 314 LEU E C 1
ATOM 6862 O O . LEU E 1 106 ? -65.344 -14.670 76.061 1.00 41.67 314 LEU E O 1
ATOM 6867 N N . PRO E 1 107 ? -65.554 -12.428 76.039 1.00 34.72 315 PRO E N 1
ATOM 6868 C CA . PRO E 1 107 ? -66.412 -12.416 74.855 1.00 38.66 315 PRO E CA 1
ATOM 6869 C C . PRO E 1 107 ? -65.647 -12.814 73.595 1.00 40.82 315 PRO E C 1
ATOM 6870 O O . PRO E 1 107 ? -64.424 -12.613 73.535 1.00 40.71 315 PRO E O 1
ATOM 6874 N N . ASP E 1 108 ? -66.356 -13.368 72.609 1.00 40.42 316 ASP E N 1
ATOM 6875 C CA . ASP E 1 108 ? -65.761 -13.716 71.316 1.00 38.03 316 ASP E CA 1
ATOM 6876 C C . ASP E 1 108 ? -65.119 -12.481 70.678 1.00 38.98 316 ASP E C 1
ATOM 6877 O O . ASP E 1 108 ? -65.773 -11.433 70.566 1.00 33.48 316 ASP E O 1
ATOM 6882 N N . PRO E 1 109 ? -63.829 -12.596 70.281 1.00 37.15 317 PRO E N 1
ATOM 6883 C CA . PRO E 1 109 ? -63.047 -11.464 69.758 1.00 34.36 317 PRO E CA 1
ATOM 6884 C C . PRO E 1 109 ? -63.180 -11.271 68.255 1.00 33.22 317 PRO E C 1
ATOM 6885 O O . PRO E 1 109 ? -63.216 -12.237 67.487 1.00 34.85 317 PRO E O 1
ATOM 6889 N N . ASP E 1 110 ? -63.246 -10.018 67.839 1.00 31.52 318 ASP E N 1
ATOM 6890 C CA . ASP E 1 110 ? -63.110 -9.683 66.432 1.00 32.66 318 ASP E CA 1
ATOM 6891 C C . ASP E 1 110 ? -61.631 -9.496 66.070 1.00 33.05 318 ASP E C 1
ATOM 6892 O O . ASP E 1 110 ? -61.237 -9.741 64.928 1.00 36.29 318 ASP E O 1
ATOM 6897 N N . ARG E 1 111 ? -60.836 -9.083 67.055 1.00 29.54 319 ARG E N 1
ATOM 6898 C CA . ARG E 1 111 ? -59.404 -8.771 66.872 1.00 33.30 319 ARG E CA 1
ATOM 6899 C C . ARG E 1 111 ? -58.570 -9.361 67.987 1.00 33.38 319 ARG E C 1
ATOM 6900 O O . ARG E 1 111 ? -58.932 -9.263 69.155 1.00 34.75 319 ARG E O 1
ATOM 6908 N N . VAL E 1 112 ? -57.444 -9.982 67.648 1.00 31.00 320 VAL E N 1
ATOM 6909 C CA . VAL E 1 112 ? -56.530 -10.453 68.681 1.00 28.69 320 VAL E CA 1
ATOM 6910 C C . VAL E 1 112 ? -55.095 -9.997 68.387 1.00 30.88 320 VAL E C 1
ATOM 6911 O O . VAL E 1 112 ? -54.577 -10.250 67.292 1.00 28.10 320 VAL E O 1
ATOM 6915 N N . PHE E 1 113 ? -54.486 -9.298 69.341 1.00 27.26 321 PHE E N 1
ATOM 6916 C CA . PHE E 1 113 ? -53.054 -9.025 69.266 1.00 28.05 321 PHE E CA 1
ATOM 6917 C C . PHE E 1 113 ? -52.284 -9.957 70.179 1.00 31.94 321 PHE E C 1
ATOM 6918 O O . PHE E 1 113 ? -52.500 -9.979 71.388 1.00 32.51 321 PHE E O 1
ATOM 6926 N N . ILE E 1 114 ? -51.369 -10.737 69.610 1.00 28.01 322 ILE E N 1
ATOM 6927 C CA . ILE E 1 114 ? -50.473 -11.515 70.438 1.00 26.40 322 ILE E CA 1
ATOM 6928 C C . ILE E 1 114 ? -49.107 -10.850 70.574 1.00 32.18 322 ILE E C 1
ATOM 6929 O O . ILE E 1 114 ? -48.264 -10.900 69.669 1.00 29.45 322 ILE E O 1
ATOM 6934 N N . GLY E 1 115 ? -48.902 -10.220 71.723 1.00 33.46 323 GLY E N 1
ATOM 6935 C CA . GLY E 1 115 ? -47.677 -9.479 71.994 1.00 31.20 323 GLY E CA 1
ATOM 6936 C C . GLY E 1 115 ? -46.667 -10.319 72.741 1.00 34.35 323 GLY E C 1
ATOM 6937 O O . GLY E 1 115 ? -45.474 -10.039 72.690 1.00 32.76 323 GLY E O 1
ATOM 6938 N N . GLY E 1 116 ? -47.152 -11.328 73.462 1.00 33.92 324 GLY E N 1
ATOM 6939 C CA . GLY E 1 116 ? -46.281 -12.242 74.194 1.00 37.06 324 GLY E CA 1
ATOM 6940 C C . GLY E 1 116 ? -46.965 -13.586 74.363 1.00 38.52 324 GLY E C 1
ATOM 6941 O O . GLY E 1 116 ? -48.140 -13.649 74.740 1.00 39.25 324 GLY E O 1
ATOM 6942 N N . SER E 1 117 ? -46.229 -14.661 74.077 1.00 40.63 325 SER E N 1
ATOM 6943 C CA . SER E 1 117 ? -46.782 -16.018 74.137 1.00 41.43 325 SER E CA 1
ATOM 6944 C C . SER E 1 117 ? -46.447 -16.837 75.381 1.00 44.10 325 SER E C 1
ATOM 6945 O O . SER E 1 117 ? -47.139 -17.826 75.680 1.00 42.84 325 SER E O 1
ATOM 6948 N N . GLY E 1 118 ? -45.384 -16.459 76.086 1.00 43.76 326 GLY E N 1
ATOM 6949 C CA . GLY E 1 118 ? -44.913 -17.225 77.251 1.00 47.74 326 GLY E CA 1
ATOM 6950 C C . GLY E 1 118 ? -44.624 -18.691 76.937 1.00 49.83 326 GLY E C 1
ATOM 6951 O O . GLY E 1 118 ? -44.814 -19.575 77.787 1.00 50.44 326 GLY E O 1
ATOM 6952 N N . GLY E 1 119 ? -44.198 -18.949 75.700 1.00 47.03 327 GLY E N 1
ATOM 6953 C CA . GLY E 1 119 ? -43.935 -20.313 75.220 1.00 45.95 327 GLY E CA 1
ATOM 6954 C C . GLY E 1 119 ? -45.169 -21.135 74.896 1.00 43.98 327 GLY E C 1
ATOM 6955 O O . GLY E 1 119 ? -45.059 -22.311 74.546 1.00 45.85 327 GLY E O 1
ATOM 6956 N N . MET E 1 120 ? -46.341 -20.519 75.011 1.00 42.18 328 MET E N 1
ATOM 6957 C CA . MET E 1 120 ? -47.605 -21.193 74.753 1.00 42.21 328 MET E CA 1
ATOM 6958 C C . MET E 1 120 ? -48.204 -20.819 73.394 1.00 38.61 328 MET E C 1
ATOM 6959 O O . MET E 1 120 ? -49.412 -20.863 73.233 1.00 37.41 328 MET E O 1
ATOM 6964 N N . LEU E 1 121 ? -47.358 -20.488 72.418 1.00 40.06 329 LEU E N 1
ATOM 6965 C CA . LEU E 1 121 ? -47.831 -19.946 71.138 1.00 37.40 329 LEU E CA 1
ATOM 6966 C C . LEU E 1 121 ? -48.847 -20.824 70.400 1.00 35.49 329 LEU E C 1
ATOM 6967 O O . LEU E 1 121 ? -49.909 -20.328 70.017 1.00 34.99 329 LEU E O 1
ATOM 6972 N N . GLU E 1 122 ? -48.517 -22.103 70.210 1.00 38.21 330 GLU E N 1
ATOM 6973 C CA . GLU E 1 122 ? -49.426 -23.066 69.567 1.00 40.14 330 GLU E CA 1
ATOM 6974 C C . GLU E 1 122 ? -50.790 -23.180 70.267 1.00 38.42 330 GLU E C 1
ATOM 6975 O O . GLU E 1 122 ? -51.831 -23.198 69.615 1.00 37.84 330 GLU E O 1
ATOM 6981 N N . GLU E 1 123 ? -50.763 -23.245 71.591 1.00 40.13 331 GLU E N 1
ATOM 6982 C CA . GLU E 1 123 ? -51.975 -23.388 72.387 1.00 40.57 331 GLU E CA 1
ATOM 6983 C C . GLU E 1 123 ? -52.800 -22.107 72.324 1.00 38.09 331 GLU E C 1
ATOM 6984 O O . GLU E 1 123 ? -54.013 -22.169 72.200 1.00 38.35 331 GLU E O 1
ATOM 6990 N N . ILE E 1 124 ? -52.126 -20.955 72.359 1.00 35.50 332 ILE E N 1
ATOM 6991 C CA . ILE E 1 124 ? -52.798 -19.657 72.194 1.00 32.38 332 ILE E CA 1
ATOM 6992 C C . ILE E 1 124 ? -53.450 -19.549 70.809 1.00 33.66 332 ILE E C 1
ATOM 6993 O O . ILE E 1 124 ? -54.626 -19.199 70.697 1.00 35.61 332 ILE E O 1
ATOM 6998 N N . ILE E 1 125 ? -52.712 -19.882 69.753 1.00 34.90 333 ILE E N 1
ATOM 6999 C CA . ILE E 1 125 ? -53.283 -19.846 68.397 1.00 33.79 333 ILE E CA 1
ATOM 7000 C C . ILE E 1 125 ? -54.498 -20.784 68.241 1.00 36.17 333 ILE E C 1
ATOM 7001 O O . ILE E 1 125 ? -55.529 -20.384 67.698 1.00 33.71 333 ILE E O 1
ATOM 7006 N N . ASP E 1 126 ? -54.389 -22.000 68.776 1.00 39.01 334 ASP E N 1
ATOM 7007 C CA . ASP E 1 126 ? -55.502 -22.963 68.765 1.00 42.02 334 ASP E CA 1
ATOM 7008 C C . ASP E 1 126 ? -56.745 -22.423 69.484 1.00 38.91 334 ASP E C 1
ATOM 7009 O O . ASP E 1 126 ? -57.838 -22.431 68.923 1.00 40.85 334 ASP E O 1
ATOM 7014 N N . ALA E 1 127 ? -56.558 -21.936 70.708 1.00 40.92 335 ALA E N 1
ATOM 7015 C CA . ALA E 1 127 ? -57.642 -21.322 71.468 1.00 39.42 335 ALA E CA 1
ATOM 7016 C C . ALA E 1 127 ? -58.297 -20.162 70.709 1.00 41.54 335 ALA E C 1
ATOM 7017 O O . ALA E 1 127 ? -59.512 -20.172 70.520 1.00 40.08 335 ALA E O 1
ATOM 7019 N N . VAL E 1 128 ? -57.488 -19.196 70.259 1.00 38.54 336 VAL E N 1
ATOM 7020 C CA . VAL E 1 128 ? -57.969 -18.036 69.487 1.00 37.23 336 VAL E CA 1
ATOM 7021 C C . VAL E 1 128 ? -58.753 -18.432 68.239 1.00 36.92 336 VAL E C 1
ATOM 7022 O O . VAL E 1 128 ? -59.801 -17.849 67.952 1.00 37.80 336 VAL E O 1
ATOM 7026 N N . ASP E 1 129 ? -58.251 -19.420 67.498 1.00 36.15 337 ASP E N 1
ATOM 7027 C CA . ASP E 1 129 ? -58.902 -19.840 66.250 1.00 39.27 337 ASP E CA 1
ATOM 7028 C C . ASP E 1 129 ? -60.340 -20.318 66.461 1.00 41.10 337 ASP E C 1
ATOM 7029 O O . ASP E 1 129 ? -61.251 -19.953 65.705 1.00 42.31 337 ASP E O 1
ATOM 7034 N N . ARG E 1 130 ? -60.539 -21.116 67.508 1.00 43.11 338 ARG E N 1
ATOM 7035 C CA . ARG E 1 130 ? -61.869 -21.637 67.857 1.00 45.89 338 ARG E CA 1
ATOM 7036 C C . ARG E 1 130 ? -62.855 -20.539 68.235 1.00 44.95 338 ARG E C 1
ATOM 7037 O O . ARG E 1 130 ? -64.067 -20.716 68.097 1.00 48.33 338 ARG E O 1
ATOM 7045 N N . ARG E 1 131 ? -62.323 -19.395 68.657 1.00 41.14 339 ARG E N 1
ATOM 7046 C CA . ARG E 1 131 ? -63.128 -18.321 69.231 1.00 41.19 339 ARG E CA 1
ATOM 7047 C C . ARG E 1 131 ? -63.339 -17.113 68.323 1.00 40.59 339 ARG E C 1
ATOM 7048 O O . ARG E 1 131 ? -64.312 -16.381 68.498 1.00 41.42 339 ARG E O 1
ATOM 7056 N N . LEU E 1 132 ? -62.428 -16.898 67.367 1.00 40.68 340 LEU E N 1
ATOM 7057 C CA . LEU E 1 132 ? -62.421 -15.671 66.549 1.00 37.24 340 LEU E CA 1
ATOM 7058 C C . LEU E 1 132 ? -63.656 -15.506 65.660 1.00 37.19 340 LEU E C 1
ATOM 7059 O O . LEU E 1 132 ? -64.024 -16.408 64.899 1.00 36.91 340 LEU E O 1
ATOM 7064 N N . LYS E 1 133 ? -64.266 -14.328 65.745 1.00 40.91 341 LYS E N 1
ATOM 7065 C CA . LYS E 1 133 ? -65.476 -14.012 64.989 1.00 42.98 341 LYS E CA 1
ATOM 7066 C C . LYS E 1 133 ? -65.232 -13.956 63.480 1.00 45.02 341 LYS E C 1
ATOM 7067 O O . LYS E 1 133 ? -64.081 -13.848 63.025 1.00 42.07 341 LYS E O 1
ATOM 7073 N N . SER E 1 134 ? -66.316 -14.068 62.714 1.00 43.72 342 SER E N 1
ATOM 7074 C CA . SER E 1 134 ? -66.280 -13.894 61.265 1.00 46.07 342 SER E CA 1
ATOM 7075 C C . SER E 1 134 ? -65.614 -12.558 60.925 1.00 44.86 342 SER E C 1
ATOM 7076 O O . SER E 1 134 ? -65.808 -11.559 61.637 1.00 44.48 342 SER E O 1
ATOM 7079 N N . GLU E 1 135 ? -64.799 -12.567 59.867 1.00 43.62 343 GLU E N 1
ATOM 7080 C CA . GLU E 1 135 ? -64.007 -11.396 59.434 1.00 44.36 343 GLU E CA 1
ATOM 7081 C C . GLU E 1 135 ? -63.027 -10.876 60.496 1.00 41.52 343 GLU E C 1
ATOM 7082 O O . GLU E 1 135 ? -62.627 -9.695 60.487 1.00 40.84 343 GLU E O 1
ATOM 7088 N N . GLY E 1 136 ? -62.636 -11.777 61.397 1.00 38.33 344 GLY E N 1
ATOM 7089 C CA . GLY E 1 136 ? -61.696 -11.476 62.467 1.00 36.60 344 GLY E CA 1
ATOM 7090 C C . GLY E 1 136 ? -60.263 -11.395 61.965 1.00 37.38 344 GLY E C 1
ATOM 7091 O O . GLY E 1 136 ? -59.943 -11.933 60.895 1.00 36.18 344 GLY E O 1
ATOM 7092 N N . VAL E 1 137 ? -59.413 -10.718 62.736 1.00 32.57 345 VAL E N 1
ATOM 7093 C CA . VAL E 1 137 ? -57.988 -10.506 62.388 1.00 34.11 345 VAL E CA 1
ATOM 7094 C C . VAL E 1 137 ? -57.078 -10.766 63.596 1.00 33.20 345 VAL E C 1
ATOM 7095 O O . VAL E 1 137 ? -57.283 -10.189 64.662 1.00 30.76 345 VAL E O 1
ATOM 7099 N N . ILE E 1 138 ? -56.075 -11.628 63.415 1.00 28.64 346 ILE E N 1
ATOM 7100 C CA . ILE E 1 138 ? -55.035 -11.867 64.407 1.00 25.06 346 ILE E CA 1
ATOM 7101 C C . ILE E 1 138 ? -53.757 -11.123 63.953 1.00 28.00 346 ILE E C 1
ATOM 7102 O O . ILE E 1 138 ? -53.394 -11.209 62.792 1.00 26.42 346 ILE E O 1
ATOM 7107 N N . VAL E 1 139 ? -53.131 -10.376 64.864 1.00 29.00 347 VAL E N 1
ATOM 7108 C CA . VAL E 1 139 ? -51.813 -9.744 64.633 1.00 27.95 347 VAL E CA 1
ATOM 7109 C C . VAL E 1 139 ? -50.817 -10.200 65.720 1.00 29.49 347 VAL E C 1
ATOM 7110 O O . VAL E 1 139 ? -51.142 -10.262 66.912 1.00 27.26 347 VAL E O 1
ATOM 7114 N N . LEU E 1 140 ? -49.604 -10.552 65.307 1.00 28.28 348 LEU E N 1
ATOM 7115 C CA A LEU E 1 140 ? -48.541 -10.891 66.251 0.50 27.15 348 LEU E CA 1
ATOM 7116 C CA B LEU E 1 140 ? -48.547 -10.924 66.229 0.50 28.58 348 LEU E CA 1
ATOM 7117 C C . LEU E 1 140 ? -47.289 -10.138 65.867 1.00 30.23 348 LEU E C 1
ATOM 7118 O O . LEU E 1 140 ? -47.072 -9.832 64.700 1.00 36.33 348 LEU E O 1
ATOM 7127 N N . ASN E 1 141 ? -46.474 -9.825 66.863 1.00 27.90 349 ASN E N 1
ATOM 7128 C CA . ASN E 1 141 ? -45.188 -9.193 66.603 1.00 26.48 349 ASN E CA 1
ATOM 7129 C C . ASN E 1 141 ? -44.118 -10.172 67.030 1.00 30.80 349 ASN E C 1
ATOM 7130 O O . ASN E 1 141 ? -44.093 -10.591 68.180 1.00 31.59 349 ASN E O 1
ATOM 7135 N N . ALA E 1 142 ? -43.263 -10.555 66.086 1.00 27.47 350 ALA E N 1
ATOM 7136 C CA . ALA E 1 142 ? -42.175 -11.496 66.320 1.00 28.17 350 ALA E CA 1
ATOM 7137 C C . ALA E 1 142 ? -40.802 -10.842 66.126 1.00 30.00 350 ALA E C 1
ATOM 7138 O O . ALA E 1 142 ? -40.585 -10.049 65.182 1.00 25.72 350 ALA E O 1
ATOM 7140 N N . VAL E 1 143 ? -39.872 -11.182 67.016 1.00 31.52 351 VAL E N 1
ATOM 7141 C CA . VAL E 1 143 ? -38.496 -10.675 66.917 1.00 36.02 351 VAL E CA 1
ATOM 7142 C C . VAL E 1 143 ? -37.499 -11.809 66.757 1.00 35.46 351 VAL E C 1
ATOM 7143 O O . VAL E 1 143 ? -36.349 -11.588 66.343 1.00 37.23 351 VAL E O 1
ATOM 7147 N N . THR E 1 144 ? -37.932 -13.017 67.104 1.00 33.93 352 THR E N 1
ATOM 7148 C CA . THR E 1 144 ? -37.070 -14.174 66.948 1.00 33.86 352 THR E CA 1
ATOM 7149 C C . THR E 1 144 ? -37.495 -14.924 65.699 1.00 33.66 352 THR E C 1
ATOM 7150 O O . THR E 1 144 ? -38.647 -14.808 65.242 1.00 28.39 352 THR E O 1
ATOM 7154 N N . LEU E 1 145 ? -36.552 -15.675 65.142 1.00 33.74 353 LEU E N 1
ATOM 7155 C CA . LEU E 1 145 ? -36.812 -16.513 64.001 1.00 35.93 353 LEU E CA 1
ATOM 7156 C C . LEU E 1 145 ? -37.774 -17.650 64.379 1.00 35.28 353 LEU E C 1
ATOM 7157 O O . LEU E 1 145 ? -38.668 -18.000 63.597 1.00 36.21 353 LEU E O 1
ATOM 7162 N N . ASP E 1 146 ? -37.607 -18.201 65.580 1.00 33.34 354 ASP E N 1
ATOM 7163 C CA . ASP E 1 146 ? -38.444 -19.312 66.032 1.00 35.76 354 ASP E CA 1
ATOM 7164 C C . ASP E 1 146 ? -39.920 -18.951 66.148 1.00 35.97 354 ASP E C 1
ATOM 7165 O O . ASP E 1 146 ? -40.767 -19.727 65.705 1.00 35.69 354 ASP E O 1
ATOM 7170 N N . THR E 1 147 ? -40.215 -17.794 66.755 1.00 33.39 355 THR E N 1
ATOM 7171 C CA . THR E 1 147 ? -41.581 -17.268 66.827 1.00 32.19 355 THR E CA 1
ATOM 7172 C C . THR E 1 147 ? -42.154 -16.973 65.433 1.00 31.34 355 THR E C 1
ATOM 7173 O O . THR E 1 147 ? -43.290 -17.342 65.137 1.00 30.70 355 THR E O 1
ATOM 7177 N N . LEU E 1 148 ? -41.353 -16.333 64.578 1.00 32.46 356 LEU E N 1
ATOM 7178 C CA . LEU E 1 148 ? -41.765 -16.046 63.210 1.00 32.41 356 LEU E CA 1
ATOM 7179 C C . LEU E 1 148 ? -42.189 -17.335 62.498 1.00 32.89 356 LEU E C 1
ATOM 7180 O O . LEU E 1 148 ? -43.285 -17.407 61.943 1.00 31.55 356 LEU E O 1
ATOM 7185 N N . THR E 1 149 ? -41.324 -18.347 62.570 1.00 33.96 357 THR E N 1
ATOM 7186 C CA . THR E 1 149 ? -41.503 -19.643 61.919 1.00 37.07 357 THR E CA 1
ATOM 7187 C C . THR E 1 149 ? -42.768 -20.352 62.393 1.00 38.53 357 THR E C 1
ATOM 7188 O O . THR E 1 149 ? -43.638 -20.688 61.589 1.00 36.02 357 THR E O 1
ATOM 7192 N N . LYS E 1 150 ? -42.867 -20.536 63.707 1.00 37.82 358 LYS E N 1
ATOM 7193 C CA . LYS E 1 150 ? -43.961 -21.280 64.311 1.00 38.27 358 LYS E CA 1
ATOM 7194 C C . LYS E 1 150 ? -45.299 -20.581 64.128 1.00 37.61 358 LYS E C 1
ATOM 7195 O O . LYS E 1 150 ? -46.281 -21.243 63.802 1.00 34.61 358 LYS E O 1
ATOM 7201 N N . ALA E 1 151 ? -45.329 -19.254 64.316 1.00 32.78 359 ALA E N 1
ATOM 7202 C CA . ALA E 1 151 ? -46.553 -18.479 64.114 1.00 34.77 359 ALA E CA 1
ATOM 7203 C C . ALA E 1 151 ? -47.111 -18.683 62.714 1.00 37.80 359 ALA E C 1
ATOM 7204 O O . ALA E 1 151 ? -48.281 -19.021 62.569 1.00 35.00 359 ALA E O 1
ATOM 7206 N N . VAL E 1 152 ? -46.268 -18.490 61.694 1.00 35.35 360 VAL E N 1
ATOM 7207 C CA . VAL E 1 152 ? -46.707 -18.667 60.312 1.00 33.57 360 VAL E CA 1
ATOM 7208 C C . VAL E 1 152 ? -47.218 -20.091 60.075 1.00 32.61 360 VAL E C 1
ATOM 7209 O O . VAL E 1 152 ? -48.291 -20.262 59.515 1.00 35.44 360 VAL E O 1
ATOM 7213 N N . GLU E 1 153 ? -46.469 -21.087 60.540 1.00 37.16 361 GLU E N 1
ATOM 7214 C CA . GLU E 1 153 ? -46.879 -22.500 60.467 1.00 39.70 361 GLU E CA 1
ATOM 7215 C C . GLU E 1 153 ? -48.250 -22.763 61.121 1.00 38.59 361 GLU E C 1
ATOM 7216 O O . GLU E 1 153 ? -49.147 -23.290 60.466 1.00 39.48 361 GLU E O 1
ATOM 7222 N N . PHE E 1 154 ? -48.404 -22.374 62.390 1.00 38.39 362 PHE E N 1
ATOM 7223 C CA . PHE E 1 154 ? -49.643 -22.626 63.151 1.00 39.54 362 PHE E CA 1
ATOM 7224 C C . PHE E 1 154 ? -50.865 -21.918 62.557 1.00 38.53 362 PHE E C 1
ATOM 7225 O O . PHE E 1 154 ? -51.950 -22.498 62.496 1.00 40.48 362 PHE E O 1
ATOM 7233 N N . LEU E 1 155 ? -50.678 -20.688 62.087 1.00 35.80 363 LEU E N 1
ATOM 7234 C CA . LEU E 1 155 ? -51.745 -19.946 61.415 1.00 35.84 363 LEU E CA 1
ATOM 7235 C C . LEU E 1 155 ? -52.120 -20.514 60.038 1.00 39.86 363 LEU E C 1
ATOM 7236 O O . LEU E 1 155 ? -53.301 -20.537 59.675 1.00 40.50 363 LEU E O 1
ATOM 7241 N N . GLU E 1 156 ? -51.128 -20.962 59.269 1.00 40.56 364 GLU E N 1
ATOM 7242 C CA . GLU E 1 156 ? -51.414 -21.622 57.990 1.00 42.89 364 GLU E CA 1
ATOM 7243 C C . GLU E 1 156 ? -52.072 -22.999 58.183 1.00 42.35 364 GLU E C 1
ATOM 7244 O O . GLU E 1 156 ? -52.927 -23.386 57.390 1.00 45.58 364 GLU E O 1
ATOM 7250 N N . ASP E 1 157 ? -51.691 -23.704 59.251 1.00 45.67 365 ASP E N 1
ATOM 7251 C CA . ASP E 1 157 ? -52.349 -24.957 59.673 1.00 49.08 365 ASP E CA 1
ATOM 7252 C C . ASP E 1 157 ? -53.849 -24.788 59.914 1.00 48.71 365 ASP E C 1
ATOM 7253 O O . ASP E 1 157 ? -54.638 -25.671 59.575 1.00 50.86 365 ASP E O 1
ATOM 7258 N N . HIS E 1 158 ? -54.228 -23.651 60.498 1.00 44.70 366 HIS E N 1
ATOM 7259 C CA A HIS E 1 158 ? -55.628 -23.334 60.780 0.50 45.55 366 HIS E CA 1
ATOM 7260 C CA B HIS E 1 158 ? -55.631 -23.357 60.773 0.50 44.80 366 HIS E CA 1
ATOM 7261 C C . HIS E 1 158 ? -56.329 -22.662 59.599 1.00 43.48 366 HIS E C 1
ATOM 7262 O O . HIS E 1 158 ? -57.468 -22.190 59.728 1.00 43.89 366 HIS E O 1
ATOM 7275 N N . GLY E 1 159 ? -55.644 -22.611 58.454 1.00 44.05 367 GLY E N 1
ATOM 7276 C CA . GLY E 1 159 ? -56.206 -22.085 57.210 1.00 42.26 367 GLY E CA 1
ATOM 7277 C C . GLY E 1 159 ? -56.314 -20.577 57.040 1.00 42.11 367 GLY E C 1
ATOM 7278 O O . GLY E 1 159 ? -57.124 -20.103 56.237 1.00 42.90 367 GLY E O 1
ATOM 7279 N N . TYR E 1 160 ? -55.498 -19.817 57.773 1.00 40.98 368 TYR E N 1
ATOM 7280 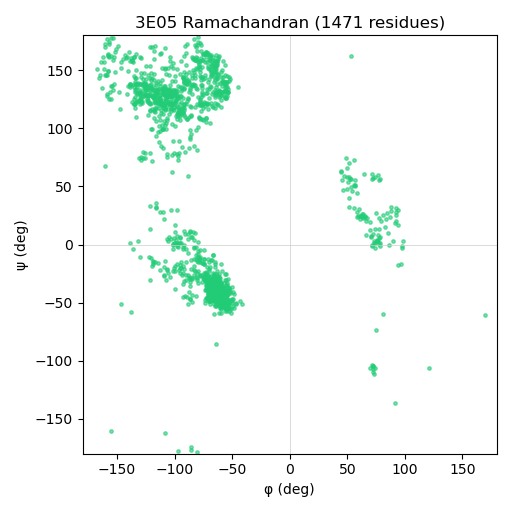C CA . TYR E 1 160 ? -55.493 -18.357 57.636 1.00 38.43 368 TYR E CA 1
ATOM 7281 C C . TYR E 1 160 ? -54.624 -17.913 56.475 1.00 35.93 368 TYR E C 1
ATOM 7282 O O . TYR E 1 160 ? -53.650 -18.576 56.138 1.00 37.89 368 TYR E O 1
ATOM 7291 N N . MET E 1 161 ? -55.016 -16.807 55.858 1.00 35.30 369 MET E N 1
ATOM 7292 C CA A MET E 1 161 ? -54.118 -16.084 54.975 0.50 36.49 369 MET E CA 1
ATOM 7293 C CA B MET E 1 161 ? -54.148 -16.041 54.970 0.50 36.13 369 MET E CA 1
ATOM 7294 C C . MET E 1 161 ? -53.185 -15.283 55.881 1.00 38.04 369 MET E C 1
ATOM 7295 O O . MET E 1 161 ? -53.624 -14.676 56.867 1.00 35.61 369 MET E O 1
ATOM 7304 N N . VAL E 1 162 ? -51.890 -15.317 55.574 1.00 34.98 370 VAL E N 1
ATOM 7305 C CA . VAL E 1 162 ? -50.888 -14.741 56.473 1.00 33.58 370 VAL E CA 1
ATOM 7306 C C . VAL E 1 162 ? -49.951 -13.786 55.731 1.00 36.04 370 VAL E C 1
ATOM 7307 O O . VAL E 1 162 ? -49.321 -14.174 54.761 1.00 34.54 370 VAL E O 1
ATOM 7311 N N . GLU E 1 163 ? -49.884 -12.538 56.181 1.00 28.53 371 GLU E N 1
ATOM 7312 C CA . GLU E 1 163 ? -48.913 -11.568 55.637 1.00 30.64 371 GLU E CA 1
ATOM 7313 C C . GLU E 1 163 ? -47.878 -11.293 56.702 1.00 34.10 371 GLU E C 1
ATOM 7314 O O . GLU E 1 163 ? -48.242 -11.038 57.849 1.00 29.67 371 GLU E O 1
ATOM 7320 N N . VAL E 1 164 ? -46.594 -11.332 56.325 1.00 30.52 372 VAL E N 1
ATOM 7321 C CA . VAL E 1 164 ? -45.523 -10.941 57.237 1.00 28.79 372 VAL E CA 1
ATOM 7322 C C . VAL E 1 164 ? -44.886 -9.652 56.724 1.00 32.83 372 VAL E C 1
ATOM 7323 O O . VAL E 1 164 ? -44.401 -9.623 55.589 1.00 29.34 372 VAL E O 1
ATOM 7327 N N . ALA E 1 165 ? -44.927 -8.590 57.535 1.00 25.99 373 ALA E N 1
ATOM 7328 C CA . ALA E 1 165 ? -44.255 -7.322 57.231 1.00 25.54 373 ALA E CA 1
ATOM 7329 C C . ALA E 1 165 ? -43.062 -7.119 58.168 1.00 28.38 373 ALA E C 1
ATOM 7330 O O . ALA E 1 165 ? -43.216 -7.081 59.383 1.00 30.77 373 ALA E O 1
ATOM 7332 N N . CYS E 1 166 ? -41.864 -7.002 57.602 1.00 26.71 374 CYS E N 1
ATOM 7333 C CA . CYS E 1 166 ? -40.691 -6.745 58.407 1.00 20.87 374 CYS E CA 1
ATOM 7334 C C . CYS E 1 166 ? -40.421 -5.246 58.431 1.00 26.00 374 CYS E C 1
ATOM 7335 O O . CYS E 1 166 ? -40.258 -4.633 57.384 1.00 22.52 374 CYS E O 1
ATOM 7338 N N . VAL E 1 167 ? -40.420 -4.657 59.623 1.00 25.93 375 VAL E N 1
ATOM 7339 C CA . VAL E 1 167 ? -40.337 -3.203 59.752 1.00 19.78 375 VAL E CA 1
ATOM 7340 C C . VAL E 1 167 ? -39.020 -2.844 60.422 1.00 23.00 375 VAL E C 1
ATOM 7341 O O . VAL E 1 167 ? -38.733 -3.302 61.523 1.00 24.11 375 VAL E O 1
ATOM 7345 N N . ASN E 1 168 ? -38.245 -2.013 59.733 1.00 24.10 376 ASN E N 1
ATOM 7346 C CA . ASN E 1 168 ? -36.921 -1.586 60.178 1.00 21.33 376 ASN E CA 1
ATOM 7347 C C . ASN E 1 168 ? -37.011 -0.096 60.347 1.00 22.76 376 ASN E C 1
ATOM 7348 O O . ASN E 1 168 ? -37.481 0.586 59.449 1.00 21.07 376 ASN E O 1
ATOM 7353 N N . VAL E 1 169 ? -36.654 0.388 61.529 1.00 23.92 377 VAL E N 1
ATOM 7354 C CA . VAL E 1 169 ? -36.696 1.813 61.825 1.00 22.98 377 VAL E CA 1
ATOM 7355 C C . VAL E 1 169 ? -35.314 2.289 62.292 1.00 24.67 377 VAL E C 1
ATOM 7356 O O . VAL E 1 169 ? -34.769 1.744 63.241 1.00 27.22 377 VAL E O 1
ATOM 7360 N N . ALA E 1 170 ? -34.753 3.309 61.638 1.00 25.86 378 ALA E N 1
ATOM 7361 C CA . ALA E 1 170 ? -33.521 3.941 62.138 1.00 26.39 378 ALA E CA 1
ATOM 7362 C C . ALA E 1 170 ? -33.790 5.432 62.376 1.00 29.85 378 ALA E C 1
ATOM 7363 O O . ALA E 1 170 ? -34.294 6.098 61.486 1.00 30.03 378 ALA E O 1
ATOM 7365 N N . LYS E 1 171 ? -33.446 5.928 63.567 1.00 26.57 379 LYS E N 1
ATOM 7366 C CA . LYS E 1 171 ? -33.772 7.295 63.999 1.00 28.82 379 LYS E CA 1
ATOM 7367 C C . LYS E 1 171 ? -32.576 8.146 64.407 1.00 30.92 379 LYS E C 1
ATOM 7368 O O . LYS E 1 171 ? -31.607 7.647 64.963 1.00 31.86 379 LYS E O 1
ATOM 7374 N N . THR E 1 172 ? -32.672 9.440 64.125 1.00 31.11 380 THR E N 1
ATOM 7375 C CA . THR E 1 172 ? -31.827 10.440 64.730 1.00 41.33 380 THR E CA 1
ATOM 7376 C C . THR E 1 172 ? -32.573 10.981 65.950 1.00 54.41 380 THR E C 1
ATOM 7377 O O . THR E 1 172 ? -33.793 11.160 65.916 1.00 59.90 380 THR E O 1
ATOM 7381 N N . LYS E 1 173 ? -31.823 11.102 67.032 1.00 66.01 381 LYS E N 1
ATOM 7382 C CA . LYS E 1 173 ? -32.230 11.793 68.246 1.00 74.48 381 LYS E CA 1
ATOM 7383 C C . LYS E 1 173 ? -32.427 13.246 67.903 1.00 75.91 381 LYS E C 1
ATOM 7384 O O . LYS E 1 173 ? -33.526 13.615 67.573 1.00 78.64 381 LYS E O 1
ATOM 7390 N N . GLY E 1 174 ? -31.352 14.034 67.931 1.00 76.27 382 GLY E N 1
ATOM 7391 C CA . GLY E 1 174 ? -31.396 15.398 68.423 1.00 79.38 382 GLY E CA 1
ATOM 7392 C C . GLY E 1 174 ? -30.516 16.508 67.846 1.00 79.73 382 GLY E C 1
ATOM 7393 O O . GLY E 1 174 ? -31.025 17.539 67.478 1.00 76.95 382 GLY E O 1
ATOM 7394 N N . LEU E 1 175 ? -29.209 16.324 67.738 1.00 80.77 383 LEU E N 1
ATOM 7395 C CA . LEU E 1 175 ? -28.500 17.225 66.846 1.00 82.44 383 LEU E CA 1
ATOM 7396 C C . LEU E 1 175 ? -28.919 17.080 65.386 1.00 80.00 383 LEU E C 1
ATOM 7397 O O . LEU E 1 175 ? -28.894 18.028 64.626 1.00 81.74 383 LEU E O 1
ATOM 7402 N N . THR E 1 176 ? -29.405 15.904 65.044 1.00 75.61 384 THR E N 1
ATOM 7403 C CA . THR E 1 176 ? -29.865 15.600 63.700 1.00 70.15 384 THR E CA 1
ATOM 7404 C C . THR E 1 176 ? -28.882 15.360 62.583 1.00 68.48 384 THR E C 1
ATOM 7405 O O . THR E 1 176 ? -28.708 14.234 62.183 1.00 69.36 384 THR E O 1
ATOM 7409 N N . GLU E 1 177 ? -28.222 16.394 62.083 1.00 66.54 385 GLU E N 1
ATOM 7410 C CA . GLU E 1 177 ? -27.209 16.154 61.072 1.00 67.29 385 GLU E CA 1
ATOM 7411 C C . GLU E 1 177 ? -25.852 15.636 61.568 1.00 63.27 385 GLU E C 1
ATOM 7412 O O . GLU E 1 177 ? -25.119 15.017 60.840 1.00 54.76 385 GLU E O 1
ATOM 7418 N N . TYR E 1 178 ? -25.519 15.951 62.806 1.00 62.06 386 TYR E N 1
ATOM 7419 C CA . TYR E 1 178 ? -24.206 15.614 63.378 1.00 59.31 386 TYR E CA 1
ATOM 7420 C C . TYR E 1 178 ? -24.333 14.342 64.204 1.00 58.66 386 TYR E C 1
ATOM 7421 O O . TYR E 1 178 ? -23.610 14.107 65.177 1.00 60.15 386 TYR E O 1
ATOM 7430 N N . LYS E 1 179 ? -25.272 13.497 63.788 1.00 54.01 387 LYS E N 1
ATOM 7431 C CA . LYS E 1 179 ? -25.877 12.512 64.676 1.00 49.53 387 LYS E CA 1
ATOM 7432 C C . LYS E 1 179 ? -26.242 11.239 63.917 1.00 42.84 387 LYS E C 1
ATOM 7433 O O . LYS E 1 179 ? -27.087 11.257 63.022 1.00 40.87 387 LYS E O 1
ATOM 7439 N N . MET E 1 180 ? -25.598 10.137 64.285 1.00 39.50 388 MET E N 1
ATOM 7440 C CA . MET E 1 180 ? -25.775 8.867 63.598 1.00 41.65 388 MET E CA 1
ATOM 7441 C C . MET E 1 180 ? -27.220 8.370 63.709 1.00 36.32 388 MET E C 1
ATOM 7442 O O . MET E 1 180 ? -27.894 8.615 64.712 1.00 38.33 388 MET E O 1
ATOM 7447 N N . PHE E 1 181 ? -27.698 7.702 62.663 1.00 30.98 389 PHE E N 1
ATOM 7448 C CA . PHE E 1 181 ? -28.969 6.983 62.750 1.00 28.39 389 PHE E CA 1
ATOM 7449 C C . PHE E 1 181 ? -28.749 5.767 63.624 1.00 31.08 389 PHE E C 1
ATOM 7450 O O . PHE E 1 181 ? -27.787 5.006 63.422 1.00 32.85 389 PHE E O 1
ATOM 7458 N N . GLU E 1 182 ? -29.628 5.596 64.599 1.00 27.44 390 GLU E N 1
ATOM 7459 C CA . GLU E 1 182 ? -29.595 4.406 65.431 1.00 30.26 390 GLU E CA 1
ATOM 7460 C C . GLU E 1 182 ? -30.755 3.496 65.079 1.00 28.60 390 GLU E C 1
ATOM 7461 O O . GLU E 1 182 ? -31.899 3.898 65.179 1.00 26.90 390 GLU E O 1
ATOM 7467 N N . SER E 1 183 ? -30.442 2.257 64.699 1.00 26.44 391 SER E N 1
ATOM 7468 C CA . SER E 1 183 ? -31.442 1.285 64.236 1.00 25.24 391 SER E CA 1
ATOM 7469 C C . SER E 1 183 ? -32.080 0.554 65.396 1.00 28.30 391 SER E C 1
ATOM 7470 O O . SER E 1 183 ? -31.375 0.137 66.317 1.00 30.68 391 SER E O 1
ATOM 7473 N N . HIS E 1 184 ? -33.407 0.384 65.357 1.00 22.86 392 HIS E N 1
ATOM 7474 C CA . HIS E 1 184 ? -34.072 -0.570 66.232 1.00 26.36 392 HIS E CA 1
ATOM 7475 C C . HIS E 1 184 ? -33.866 -1.929 65.596 1.00 29.42 392 HIS E C 1
ATOM 7476 O O . HIS E 1 184 ? -33.649 -2.019 64.376 1.00 27.03 392 HIS E O 1
ATOM 7483 N N . ASN E 1 185 ? -33.964 -2.981 66.409 1.00 25.55 393 ASN E N 1
ATOM 7484 C CA . ASN E 1 185 ? -34.035 -4.341 65.889 1.00 29.16 393 ASN E CA 1
ATOM 7485 C C . ASN E 1 185 ? -35.262 -4.483 64.986 1.00 25.23 393 ASN E C 1
ATOM 7486 O O . ASN E 1 185 ? -36.252 -3.769 65.179 1.00 26.66 393 ASN E O 1
ATOM 7491 N N . PRO E 1 186 ? -35.180 -5.346 63.949 1.00 24.84 394 PRO E N 1
ATOM 7492 C CA . PRO E 1 186 ? -36.326 -5.477 63.055 1.00 24.30 394 PRO E CA 1
ATOM 7493 C C . PRO E 1 186 ? -37.500 -6.116 63.780 1.00 23.82 394 PRO E C 1
ATOM 7494 O O . PRO E 1 186 ? -37.300 -6.927 64.692 1.00 26.82 394 PRO E O 1
ATOM 7498 N N . VAL E 1 187 ? -38.707 -5.712 63.402 1.00 24.55 395 VAL E N 1
ATOM 7499 C CA . VAL E 1 187 ? -39.913 -6.381 63.908 1.00 26.39 395 VAL E CA 1
ATOM 7500 C C . VAL E 1 187 ? -40.758 -7.006 62.780 1.00 23.37 395 VAL E C 1
ATOM 7501 O O . VAL E 1 187 ? -41.143 -6.339 61.817 1.00 26.81 395 VAL E O 1
ATOM 7505 N N . TYR E 1 188 ? -41.072 -8.284 62.932 1.00 20.05 396 TYR E N 1
ATOM 7506 C CA . TYR E 1 188 ? -41.945 -8.960 61.981 1.00 24.12 396 TYR E CA 1
ATOM 7507 C C . TYR E 1 188 ? -43.399 -8.843 62.486 1.00 21.31 396 TYR E C 1
ATOM 7508 O O . TYR E 1 188 ? -43.737 -9.414 63.520 1.00 26.98 396 TYR E O 1
ATOM 7517 N N . ILE E 1 189 ? -44.221 -8.079 61.776 1.00 20.33 397 ILE E N 1
ATOM 7518 C CA . ILE E 1 189 ? -45.669 -7.951 62.124 1.00 21.85 397 ILE E CA 1
ATOM 7519 C C . ILE E 1 189 ? -46.428 -8.908 61.241 1.00 23.91 397 ILE E C 1
ATOM 7520 O O . ILE E 1 189 ? -46.473 -8.750 60.031 1.00 26.59 397 ILE E O 1
ATOM 7525 N N . ILE E 1 190 ? -46.999 -9.929 61.870 1.00 25.26 398 ILE E N 1
ATOM 7526 C CA . ILE E 1 190 ? -47.651 -11.007 61.156 1.00 24.95 398 ILE E CA 1
ATOM 7527 C C . ILE E 1 190 ? -49.158 -10.781 61.266 1.00 28.98 398 ILE E C 1
ATOM 7528 O O . ILE E 1 190 ? -49.658 -10.684 62.365 1.00 27.45 398 ILE E O 1
ATOM 7533 N N . THR E 1 191 ? -49.849 -10.645 60.133 1.00 29.45 399 THR E N 1
ATOM 7534 C CA . THR E 1 191 ? -51.306 -10.405 60.109 1.00 28.73 399 THR E CA 1
ATOM 7535 C C . THR E 1 191 ? -52.019 -11.582 59.458 1.00 33.12 399 THR E C 1
ATOM 7536 O O . THR E 1 191 ? -51.673 -11.982 58.350 1.00 30.73 399 THR E O 1
ATOM 7540 N N . ALA E 1 192 ? -53.016 -12.130 60.164 1.00 30.30 400 ALA E N 1
ATOM 7541 C CA . ALA E 1 192 ? -53.744 -13.324 59.736 1.00 29.52 400 ALA E CA 1
ATOM 7542 C C . ALA E 1 192 ? -55.257 -13.083 59.711 1.00 34.20 400 ALA E C 1
ATOM 7543 O O . ALA E 1 192 ? -55.793 -12.434 60.610 1.00 29.60 400 ALA E O 1
ATOM 7545 N N . TRP E 1 193 ? -55.916 -13.576 58.659 1.00 34.58 401 TRP E N 1
ATOM 7546 C CA . TRP E 1 193 ? -57.369 -13.457 58.466 1.00 36.20 401 TRP E CA 1
ATOM 7547 C C . TRP E 1 193 ? -57.871 -14.551 57.509 1.00 40.75 401 TRP E C 1
ATOM 7548 O O . TRP E 1 193 ? -57.078 -15.180 56.809 1.00 37.52 401 TRP E O 1
ATOM 7559 N N . LYS E 1 194 ? -59.182 -14.796 57.500 1.00 43.97 402 LYS E N 1
ATOM 7560 C CA . LYS E 1 194 ? -59.785 -15.766 56.578 1.00 48.73 402 LYS E CA 1
ATOM 7561 C C . LYS E 1 194 ? -60.293 -15.061 55.318 1.00 53.88 402 LYS E C 1
ATOM 7562 O O . LYS E 1 194 ? -60.987 -14.040 55.401 1.00 50.34 402 LYS E O 1
ATOM 7568 N N . SER E 1 195 ? -59.946 -15.616 54.158 1.00 64.28 403 SER E N 1
ATOM 7569 C CA . SER E 1 195 ? -60.263 -15.004 52.862 1.00 71.08 403 SER E CA 1
ATOM 7570 C C . SER E 1 195 ? -61.762 -15.010 52.547 1.00 72.28 403 SER E C 1
ATOM 7571 O O . SER E 1 195 ? -62.501 -15.888 52.997 1.00 74.72 403 SER E O 1
ATOM 7574 N N . GLN F 1 5 ? -46.455 31.844 0.578 1.00 71.33 213 GLN F N 1
ATOM 7575 C CA . GLN F 1 5 ? -45.640 31.516 1.788 1.00 70.62 213 GLN F CA 1
ATOM 7576 C C . GLN F 1 5 ? -45.998 30.167 2.408 1.00 66.08 213 GLN F C 1
ATOM 7577 O O . GLN F 1 5 ? -47.176 29.811 2.547 1.00 63.66 213 GLN F O 1
ATOM 7583 N N . TYR F 1 6 ? -44.956 29.428 2.776 1.00 58.39 214 TYR F N 1
ATOM 7584 C CA . TYR F 1 6 ? -45.089 28.091 3.337 1.00 52.45 214 TYR F CA 1
ATOM 7585 C C . TYR F 1 6 ? -44.452 28.062 4.714 1.00 47.36 214 TYR F C 1
ATOM 7586 O O . TYR F 1 6 ? -43.565 28.874 4.989 1.00 44.19 214 TYR F O 1
ATOM 7595 N N . PRO F 1 7 ? -44.919 27.152 5.600 1.00 41.80 215 PRO F N 1
ATOM 7596 C CA . PRO F 1 7 ? -44.281 27.077 6.907 1.00 36.55 215 PRO F CA 1
ATOM 7597 C C . PRO F 1 7 ? -42.891 26.448 6.866 1.00 35.68 215 PRO F C 1
ATOM 7598 O O . PRO F 1 7 ? -42.517 25.809 5.864 1.00 36.01 215 PRO F O 1
ATOM 7602 N N . VAL F 1 8 ? -42.148 26.633 7.958 1.00 34.71 216 VAL F N 1
ATOM 7603 C CA . VAL F 1 8 ? -40.779 26.143 8.106 1.00 31.57 216 VAL F CA 1
ATOM 7604 C C . VAL F 1 8 ? -40.787 24.622 8.100 1.00 35.45 216 VAL F C 1
ATOM 7605 O O . VAL F 1 8 ? -40.033 23.987 7.352 1.00 35.03 216 VAL F O 1
ATOM 7609 N N . ILE F 1 9 ? -41.617 24.040 8.968 1.00 34.96 217 ILE F N 1
ATOM 7610 C CA . ILE F 1 9 ? -41.970 22.622 8.866 1.00 33.55 217 ILE F CA 1
ATOM 7611 C C . ILE F 1 9 ? -43.490 22.488 8.917 1.00 33.49 217 ILE F C 1
ATOM 7612 O O . ILE F 1 9 ? -44.188 23.400 9.360 1.00 34.91 217 ILE F O 1
ATOM 7617 N N . GLY F 1 10 ? -43.997 21.353 8.451 1.00 35.86 218 GLY F N 1
ATOM 7618 C CA . GLY F 1 10 ? -45.439 21.107 8.462 1.00 34.64 218 GLY F CA 1
ATOM 7619 C C . GLY F 1 10 ? -46.142 21.620 7.235 1.00 35.14 218 GLY F C 1
ATOM 7620 O O . GLY F 1 10 ? -47.295 22.065 7.302 1.00 36.59 218 GLY F O 1
ATOM 7621 N N . ILE F 1 11 ? -45.430 21.579 6.112 1.00 36.00 219 ILE F N 1
ATOM 7622 C CA . ILE F 1 11 ? -46.035 21.819 4.815 1.00 34.58 219 ILE F CA 1
ATOM 7623 C C . ILE F 1 11 ? -47.047 20.698 4.565 1.00 36.38 219 ILE F C 1
ATOM 7624 O O . ILE F 1 11 ? -46.737 19.515 4.771 1.00 37.03 219 ILE F O 1
ATOM 7629 N N . ASP F 1 12 ? -48.256 21.075 4.155 1.00 36.03 220 ASP F N 1
ATOM 7630 C CA . ASP F 1 12 ? -49.319 20.105 3.876 1.00 39.09 220 ASP F CA 1
ATOM 7631 C C . ASP F 1 12 ? -48.859 19.079 2.846 1.00 35.94 220 ASP F C 1
ATOM 7632 O O . ASP F 1 12 ? -48.199 19.437 1.879 1.00 37.35 220 ASP F O 1
ATOM 7637 N N . ASP F 1 13 ? -49.192 17.806 3.074 1.00 33.72 221 ASP F N 1
ATOM 7638 C CA . ASP F 1 13 ? -48.810 16.716 2.162 1.00 34.20 221 ASP F CA 1
ATOM 7639 C C . ASP F 1 13 ? -49.308 16.953 0.731 1.00 39.21 221 ASP F C 1
ATOM 7640 O O . ASP F 1 13 ? -48.602 16.657 -0.236 1.00 38.18 221 ASP F O 1
ATOM 7645 N N . ASP F 1 14 ? -50.522 17.500 0.613 1.00 39.74 222 ASP F N 1
ATOM 7646 C CA . ASP F 1 14 ? -51.132 17.808 -0.684 1.00 43.25 222 ASP F CA 1
ATOM 7647 C C . ASP F 1 14 ? -50.433 18.919 -1.468 1.00 42.10 222 ASP F C 1
ATOM 7648 O O . ASP F 1 14 ? -50.754 19.146 -2.640 1.00 46.09 222 ASP F O 1
ATOM 7653 N N . GLU F 1 15 ? -49.483 19.604 -0.838 1.00 37.50 223 GLU F N 1
ATOM 7654 C CA . GLU F 1 15 ? -48.723 20.663 -1.506 1.00 38.39 223 GLU F CA 1
ATOM 7655 C C . GLU F 1 15 ? -47.549 20.118 -2.325 1.00 40.56 223 GLU F C 1
ATOM 7656 O O . GLU F 1 15 ? -47.021 20.802 -3.200 1.00 39.61 223 GLU F O 1
ATOM 7662 N N . PHE F 1 16 ? -47.147 18.886 -2.030 1.00 37.26 224 PHE F N 1
ATOM 7663 C CA . PHE F 1 16 ? -46.048 18.235 -2.718 1.00 36.51 224 PHE F CA 1
ATOM 7664 C C . PHE F 1 16 ? -46.551 17.417 -3.906 1.00 39.20 224 PHE F C 1
ATOM 7665 O O . PHE F 1 16 ? -47.523 16.663 -3.781 1.00 39.00 224 PHE F O 1
ATOM 7673 N N . ALA F 1 17 ? -45.881 17.555 -5.052 1.00 39.53 225 ALA F N 1
ATOM 7674 C CA . ALA F 1 17 ? -46.036 16.602 -6.147 1.00 41.92 225 ALA F CA 1
ATOM 7675 C C . ALA F 1 17 ? -45.618 15.244 -5.620 1.00 41.87 225 ALA F C 1
ATOM 7676 O O . ALA F 1 17 ? -44.513 15.095 -5.098 1.00 40.91 225 ALA F O 1
ATOM 7678 N N . THR F 1 18 ? -46.506 14.262 -5.726 1.00 42.51 226 THR F N 1
ATOM 7679 C CA . THR F 1 18 ? -46.243 12.949 -5.133 1.00 45.81 226 THR F CA 1
ATOM 7680 C C . THR F 1 18 ? -47.104 11.832 -5.717 1.00 48.97 226 THR F C 1
ATOM 7681 O O . THR F 1 18 ? -47.998 12.084 -6.524 1.00 50.96 226 THR F O 1
ATOM 7685 N N . ALA F 1 19 ? -46.798 10.599 -5.315 1.00 50.08 227 ALA F N 1
ATOM 7686 C CA . ALA F 1 19 ? -47.633 9.447 -5.613 1.00 53.63 227 ALA F CA 1
ATOM 7687 C C . ALA F 1 19 ? -48.238 8.924 -4.314 1.00 57.25 227 ALA F C 1
ATOM 7688 O O . ALA F 1 19 ? -47.785 9.283 -3.217 1.00 55.70 227 ALA F O 1
ATOM 7690 N N . LYS F 1 20 ? -49.271 8.093 -4.453 1.00 61.50 228 LYS F N 1
ATOM 7691 C CA . LYS F 1 20 ? -49.908 7.419 -3.331 1.00 64.44 228 LYS F CA 1
ATOM 7692 C C . LYS F 1 20 ? -48.903 6.509 -2.626 1.00 62.28 228 LYS F C 1
ATOM 7693 O O . LYS F 1 20 ? -48.169 5.755 -3.280 1.00 61.98 228 LYS F O 1
ATOM 7699 N N . LYS F 1 21 ? -48.861 6.628 -1.296 1.00 57.97 229 LYS F N 1
ATOM 7700 C CA . LYS F 1 21 ? -48.020 5.817 -0.389 1.00 56.13 229 LYS F CA 1
ATOM 7701 C C . LYS F 1 21 ? -46.525 6.159 -0.414 1.00 51.41 229 LYS F C 1
ATOM 7702 O O . LYS F 1 21 ? -45.731 5.526 0.290 1.00 49.15 229 LYS F O 1
ATOM 7708 N N . LEU F 1 22 ? -46.154 7.176 -1.197 1.00 45.78 230 LEU F N 1
ATOM 7709 C CA . LEU F 1 22 ? -44.759 7.586 -1.330 1.00 41.08 230 LEU F CA 1
ATOM 7710 C C . LEU F 1 22 ? -44.331 8.614 -0.280 1.00 38.91 230 LEU F C 1
ATOM 7711 O O . LEU F 1 22 ? -43.300 8.451 0.382 1.00 36.60 230 LEU F O 1
ATOM 7716 N N . ILE F 1 23 ? -45.100 9.689 -0.145 1.00 36.24 231 ILE F N 1
ATOM 7717 C CA . ILE F 1 23 ? -44.667 10.793 0.706 1.00 35.43 231 ILE F CA 1
ATOM 7718 C C . ILE F 1 23 ? -44.433 10.331 2.167 1.00 34.06 231 ILE F C 1
ATOM 7719 O O . ILE F 1 23 ? -45.154 9.466 2.676 1.00 34.22 231 ILE F O 1
ATOM 7724 N N . THR F 1 24 ? -43.365 10.825 2.783 1.00 32.64 232 THR F N 1
ATOM 7725 C CA . THR F 1 24 ? -43.228 10.754 4.233 1.00 30.73 232 THR F CA 1
ATOM 7726 C C . THR F 1 24 ? -44.232 11.782 4.714 1.00 30.99 232 THR F C 1
ATOM 7727 O O . THR F 1 24 ? -44.064 12.985 4.498 1.00 32.19 232 THR F O 1
ATOM 7731 N N . LYS F 1 25 ? -45.320 11.289 5.306 1.00 27.05 233 LYS F N 1
ATOM 7732 C CA . LYS F 1 25 ? -46.451 12.137 5.683 1.00 26.14 233 LYS F CA 1
ATOM 7733 C C . LYS F 1 25 ? -46.047 13.129 6.769 1.00 29.34 233 LYS F C 1
ATOM 7734 O O . LYS F 1 25 ? -45.110 12.873 7.511 1.00 29.34 233 LYS F O 1
ATOM 7740 N N . GLN F 1 26 ? -46.769 14.246 6.843 1.00 27.76 234 GLN F N 1
ATOM 7741 C CA . GLN F 1 26 ? -46.407 15.443 7.630 1.00 29.55 234 GLN F CA 1
ATOM 7742 C C . GLN F 1 26 ? -45.993 15.213 9.092 1.00 29.57 234 GLN F C 1
ATOM 7743 O O . GLN F 1 26 ? -44.978 15.755 9.575 1.00 25.63 234 GLN F O 1
ATOM 7749 N N . GLU F 1 27 ? -46.794 14.412 9.795 1.00 26.13 235 GLU F N 1
ATOM 7750 C CA . GLU F 1 27 ? -46.582 14.127 11.202 1.00 27.73 235 GLU F CA 1
ATOM 7751 C C . GLU F 1 27 ? -45.361 13.259 11.422 1.00 22.67 235 GLU F C 1
ATOM 7752 O O . GLU F 1 27 ? -44.533 13.579 12.261 1.00 28.72 235 GLU F O 1
ATOM 7758 N N . VAL F 1 28 ? -45.248 12.171 10.666 1.00 23.07 236 VAL F N 1
ATOM 7759 C CA . VAL F 1 28 ? -44.090 11.291 10.729 1.00 24.93 236 VAL F CA 1
ATOM 7760 C C . VAL F 1 28 ? -42.805 12.020 10.235 1.00 29.92 236 VAL F C 1
ATOM 7761 O O . VAL F 1 28 ? -41.707 11.815 10.778 1.00 29.05 236 VAL F O 1
ATOM 7765 N N . ARG F 1 29 ? -42.976 12.914 9.264 1.00 30.39 237 ARG F N 1
ATOM 7766 C CA . ARG F 1 29 ? -41.884 13.734 8.743 1.00 31.46 237 ARG F CA 1
ATOM 7767 C C . ARG F 1 29 ? -41.283 14.584 9.855 1.00 28.43 237 ARG F C 1
ATOM 7768 O O . ARG F 1 29 ? -40.064 14.623 9.988 1.00 28.93 237 ARG F O 1
ATOM 7776 N N . ALA F 1 30 ? -42.136 15.234 10.658 1.00 25.73 238 ALA F N 1
ATOM 7777 C CA . ALA F 1 30 ? -41.667 16.063 11.762 1.00 30.28 238 ALA F CA 1
ATOM 7778 C C . ALA F 1 30 ? -40.947 15.249 12.830 1.00 28.75 238 ALA F C 1
ATOM 7779 O O . ALA F 1 30 ? -39.903 15.682 13.310 1.00 32.11 238 ALA F O 1
ATOM 7781 N N . VAL F 1 31 ? -41.458 14.054 13.152 1.00 28.61 239 VAL F N 1
ATOM 7782 C CA . VAL F 1 31 ? -40.772 13.160 14.092 1.00 27.67 239 VAL F CA 1
ATOM 7783 C C . VAL F 1 31 ? -39.400 12.735 13.521 1.00 31.04 239 VAL F C 1
ATOM 7784 O O . VAL F 1 31 ? -38.389 12.778 14.225 1.00 30.16 239 VAL F O 1
ATOM 7788 N N . THR F 1 32 ? -39.376 12.347 12.246 1.00 27.18 240 THR F N 1
ATOM 7789 C CA . THR F 1 32 ? -38.151 11.942 11.547 1.00 28.57 240 THR F CA 1
ATOM 7790 C C . THR F 1 32 ? -37.099 13.056 11.611 1.00 26.58 240 THR F C 1
ATOM 7791 O O . THR F 1 32 ? -35.947 12.804 11.944 1.00 29.40 240 THR F O 1
ATOM 7795 N N . LEU F 1 33 ? -37.528 14.287 11.344 1.00 27.02 241 LEU F N 1
ATOM 7796 C CA . LEU F 1 33 ? -36.655 15.471 11.400 1.00 28.96 241 LEU F CA 1
ATOM 7797 C C . LEU F 1 33 ? -36.158 15.753 12.811 1.00 34.20 241 LEU F C 1
ATOM 7798 O O . LEU F 1 33 ? -35.034 16.229 12.990 1.00 31.15 241 LEU F O 1
ATOM 7803 N N . SER F 1 34 ? -37.018 15.495 13.798 1.00 30.58 242 SER F N 1
ATOM 7804 C CA A SER F 1 34 ? -36.674 15.643 15.209 0.50 32.36 242 SER F CA 1
ATOM 7805 C CA B SER F 1 34 ? -36.643 15.660 15.202 0.50 31.28 242 SER F CA 1
ATOM 7806 C C . SER F 1 34 ? -35.575 14.635 15.571 1.00 31.60 242 SER F C 1
ATOM 7807 O O . SER F 1 34 ? -34.609 14.958 16.272 1.00 33.49 242 SER F O 1
ATOM 7812 N N . LYS F 1 35 ? -35.726 13.413 15.073 1.00 27.83 243 LYS F N 1
ATOM 7813 C CA . LYS F 1 35 ? -34.775 12.329 15.336 1.00 28.59 243 LYS F CA 1
ATOM 7814 C C . LYS F 1 35 ? -33.469 12.475 14.557 1.00 32.70 243 LYS F C 1
ATOM 7815 O O . LYS F 1 35 ? -32.466 11.828 14.887 1.00 32.88 243 LYS F O 1
ATOM 7821 N N . LEU F 1 36 ? -33.488 13.314 13.522 1.00 33.46 244 LEU F N 1
ATOM 7822 C CA . LEU F 1 36 ? -32.271 13.597 12.755 1.00 31.94 244 LEU F CA 1
ATOM 7823 C C . LEU F 1 36 ? -31.352 14.589 13.453 1.00 35.50 244 LEU F C 1
ATOM 7824 O O . LEU F 1 36 ? -30.217 14.756 13.024 1.00 36.97 244 LEU F O 1
ATOM 7829 N N . ARG F 1 37 ? -31.841 15.244 14.512 1.00 35.20 245 ARG F N 1
ATOM 7830 C CA . ARG F 1 37 ? -30.989 16.050 15.409 1.00 37.70 245 ARG F CA 1
ATOM 7831 C C . ARG F 1 37 ? -30.238 17.124 14.613 1.00 37.40 245 ARG F C 1
ATOM 7832 O O . ARG F 1 37 ? -29.007 17.264 14.721 1.00 39.09 245 ARG F O 1
ATOM 7840 N N . LEU F 1 38 ? -30.998 17.878 13.825 1.00 34.54 246 LEU F N 1
ATOM 7841 C CA . LEU F 1 38 ? -30.439 18.854 12.902 1.00 36.36 246 LEU F CA 1
ATOM 7842 C C . LEU F 1 38 ? -29.971 20.150 13.567 1.00 40.02 246 LEU F C 1
ATOM 7843 O O . LEU F 1 38 ? -30.599 20.661 14.493 1.00 42.18 246 LEU F O 1
ATOM 7848 N N . GLN F 1 39 ? -28.852 20.678 13.075 1.00 41.24 247 GLN F N 1
ATOM 7849 C CA . GLN F 1 39 ? -28.420 22.031 13.397 1.00 43.03 247 GLN F CA 1
ATOM 7850 C C . GLN F 1 39 ? -27.817 22.595 12.124 1.00 40.69 247 GLN F C 1
ATOM 7851 O O . GLN F 1 39 ? -27.471 21.838 11.222 1.00 42.39 247 GLN F O 1
ATOM 7857 N N . ASP F 1 40 ? -27.707 23.911 12.036 1.00 41.27 248 ASP F N 1
ATOM 7858 C CA . ASP F 1 40 ? -27.208 24.546 10.820 1.00 42.51 248 ASP F CA 1
ATOM 7859 C C . ASP F 1 40 ? -25.805 24.062 10.442 1.00 39.65 248 ASP F C 1
ATOM 7860 O O . ASP F 1 40 ? -25.076 23.519 11.292 1.00 39.86 248 ASP F O 1
ATOM 7865 N N . ASP F 1 41 ? -25.469 24.213 9.159 1.00 42.71 249 ASP F N 1
ATOM 7866 C CA . ASP F 1 41 ? -24.119 23.940 8.610 1.00 44.92 249 ASP F CA 1
ATOM 7867 C C . ASP F 1 41 ? -23.750 22.465 8.413 1.00 44.44 249 ASP F C 1
ATOM 7868 O O . ASP F 1 41 ? -22.604 22.165 8.096 1.00 43.65 249 ASP F O 1
ATOM 7873 N N . LEU F 1 42 ? -24.693 21.542 8.583 1.00 39.65 250 LEU F N 1
ATOM 7874 C CA . LEU F 1 42 ? -24.357 20.125 8.404 1.00 38.32 250 LEU F CA 1
ATOM 7875 C C . LEU F 1 42 ? -24.549 19.632 6.972 1.00 36.98 250 LEU F C 1
ATOM 7876 O O . LEU F 1 42 ? -25.200 20.286 6.157 1.00 43.38 250 LEU F O 1
ATOM 7881 N N . VAL F 1 43 ? -23.981 18.467 6.681 1.00 35.16 251 VAL F N 1
ATOM 7882 C CA . VAL F 1 43 ? -24.210 17.766 5.429 1.00 33.38 251 VAL F CA 1
ATOM 7883 C C . VAL F 1 43 ? -25.164 16.586 5.658 1.00 34.21 251 VAL F C 1
ATOM 7884 O O . VAL F 1 43 ? -24.860 15.687 6.455 1.00 33.34 251 VAL F O 1
ATOM 7888 N N . MET F 1 44 ? -26.299 16.603 4.955 1.00 31.92 252 MET F N 1
ATOM 7889 C CA . MET F 1 44 ? -27.296 15.526 5.035 1.00 33.23 252 MET F CA 1
ATOM 7890 C C . MET F 1 44 ? -27.434 14.811 3.700 1.00 32.87 252 MET F C 1
ATOM 7891 O O . MET F 1 44 ? -27.538 15.456 2.666 1.00 35.34 252 MET F O 1
ATOM 7896 N N . TRP F 1 45 ? -27.416 13.479 3.726 1.00 28.52 253 TRP F N 1
ATOM 7897 C CA . TRP F 1 45 ? -27.855 12.652 2.609 1.00 28.73 253 TRP F CA 1
ATOM 7898 C C . TRP F 1 45 ? -29.285 12.152 2.865 1.00 34.04 253 TRP F C 1
ATOM 7899 O O . TRP F 1 45 ? -29.574 11.629 3.951 1.00 33.35 253 TRP F O 1
ATOM 7910 N N . ASP F 1 46 ? -30.155 12.296 1.864 1.00 29.05 254 ASP F N 1
ATOM 7911 C CA . ASP F 1 46 ? -31.514 11.736 1.863 1.00 30.87 254 ASP F CA 1
ATOM 7912 C C . ASP F 1 46 ? -31.608 10.642 0.794 1.00 29.74 254 ASP F C 1
ATOM 7913 O O . ASP F 1 46 ? -31.825 10.901 -0.402 1.00 35.74 254 ASP F O 1
ATOM 7918 N N . ILE F 1 47 ? -31.469 9.402 1.239 1.00 26.99 255 ILE F N 1
ATOM 7919 C CA . ILE F 1 47 ? -31.375 8.249 0.337 1.00 31.14 255 ILE F CA 1
ATOM 7920 C C . ILE F 1 47 ? -32.762 7.651 0.025 1.00 33.27 255 ILE F C 1
ATOM 7921 O O . ILE F 1 47 ? -33.477 7.223 0.930 1.00 31.03 255 ILE F O 1
ATOM 7926 N N . GLY F 1 48 ? -33.122 7.618 -1.260 1.00 32.55 256 GLY F N 1
ATOM 7927 C CA . GLY F 1 48 ? -34.458 7.206 -1.691 1.00 29.70 256 GLY F CA 1
ATOM 7928 C C . GLY F 1 48 ? -35.416 8.316 -1.319 1.00 34.62 256 GLY F C 1
ATOM 7929 O O . GLY F 1 48 ? -36.380 8.088 -0.581 1.00 32.93 256 GLY F O 1
ATOM 7930 N N . ALA F 1 49 ? -35.130 9.520 -1.827 1.00 30.32 257 ALA F N 1
ATOM 7931 C CA . ALA F 1 49 ? -35.820 10.756 -1.431 1.00 29.63 257 ALA F CA 1
ATOM 7932 C C . ALA F 1 49 ? -37.323 10.821 -1.701 1.00 27.90 257 ALA F C 1
ATOM 7933 O O . ALA F 1 49 ? -38.049 11.536 -1.011 1.00 31.66 257 ALA F O 1
ATOM 7935 N N . GLY F 1 50 ? -37.797 10.104 -2.713 1.00 30.75 258 GLY F N 1
ATOM 7936 C CA . GLY F 1 50 ? -39.228 10.037 -2.975 1.00 32.55 258 GLY F CA 1
ATOM 7937 C C . GLY F 1 50 ? -39.750 11.316 -3.590 1.00 35.51 258 GLY F C 1
ATOM 7938 O O . GLY F 1 50 ? -39.510 11.570 -4.765 1.00 39.04 258 GLY F O 1
ATOM 7939 N N . SER F 1 51 ? -40.479 12.111 -2.806 1.00 34.96 259 SER F N 1
ATOM 7940 C CA . SER F 1 51 ? -40.861 13.466 -3.239 1.00 33.59 259 SER F CA 1
ATOM 7941 C C . SER F 1 51 ? -39.950 14.547 -2.689 1.00 31.45 259 SER F C 1
ATOM 7942 O O . SER F 1 51 ? -40.171 15.748 -2.936 1.00 33.24 259 SER F O 1
ATOM 7945 N N . ALA F 1 52 ? -38.954 14.123 -1.915 1.00 32.82 260 ALA F N 1
ATOM 7946 C CA . ALA F 1 52 ? -37.997 15.015 -1.247 1.00 33.15 260 ALA F CA 1
ATOM 7947 C C . ALA F 1 52 ? -38.590 15.904 -0.150 1.00 30.71 260 ALA F C 1
ATOM 7948 O O . ALA F 1 52 ? -38.012 16.941 0.169 1.00 31.08 260 ALA F O 1
ATOM 7950 N N . SER F 1 53 ? -39.728 15.516 0.435 1.00 30.64 261 SER F N 1
ATOM 7951 C CA . SER F 1 53 ? -40.361 16.338 1.495 1.00 29.41 261 SER F CA 1
ATOM 7952 C C . SER F 1 53 ? -39.484 16.447 2.742 1.00 27.40 261 SER F C 1
ATOM 7953 O O . SER F 1 53 ? -39.483 17.478 3.424 1.00 29.42 261 SER F O 1
ATOM 7956 N N . VAL F 1 54 ? -38.725 15.395 3.019 1.00 26.32 262 VAL F N 1
ATOM 7957 C CA . VAL F 1 54 ? -37.838 15.374 4.184 1.00 28.33 262 VAL F CA 1
ATOM 7958 C C . VAL F 1 54 ? -36.645 16.287 3.942 1.00 32.08 262 VAL F C 1
ATOM 7959 O O . VAL F 1 54 ? -36.301 17.079 4.811 1.00 31.91 262 VAL F O 1
ATOM 7963 N N . SER F 1 55 ? -36.039 16.179 2.758 1.00 31.47 263 SER F N 1
ATOM 7964 C CA . SER F 1 55 ? -34.993 17.138 2.314 1.00 30.47 263 SER F CA 1
ATOM 7965 C C . SER F 1 55 ? -35.416 18.594 2.371 1.00 31.20 263 SER F C 1
ATOM 7966 O O . SER F 1 55 ? -34.676 19.433 2.883 1.00 32.45 263 SER F O 1
ATOM 7969 N N . ILE F 1 56 ? -36.600 18.884 1.839 1.00 29.93 264 ILE F N 1
ATOM 7970 C CA . ILE F 1 56 ? -37.121 20.250 1.757 1.00 33.02 264 ILE F CA 1
ATOM 7971 C C . ILE F 1 56 ? -37.371 20.904 3.129 1.00 35.78 264 ILE F C 1
ATOM 7972 O O . ILE F 1 56 ? -36.976 22.056 3.354 1.00 30.64 264 ILE F O 1
ATOM 7977 N N . GLU F 1 57 ? -38.004 20.188 4.059 1.00 28.30 265 GLU F N 1
ATOM 7978 C CA . GLU F 1 57 ? -38.138 20.761 5.409 1.00 28.70 265 GLU F CA 1
ATOM 7979 C C . GLU F 1 57 ? -36.811 20.784 6.165 1.00 27.44 265 GLU F C 1
ATOM 7980 O O . GLU F 1 57 ? -36.540 21.740 6.887 1.00 31.22 265 GLU F O 1
ATOM 7986 N N . ALA F 1 58 ? -35.966 19.775 5.949 1.00 26.95 266 ALA F N 1
ATOM 7987 C CA . ALA F 1 58 ? -34.606 19.768 6.522 1.00 32.15 266 ALA F CA 1
ATOM 7988 C C . ALA F 1 58 ? -33.794 20.993 6.068 1.00 35.11 266 ALA F C 1
ATOM 7989 O O . ALA F 1 58 ? -33.025 21.563 6.850 1.00 34.45 266 ALA F O 1
ATOM 7991 N N . SER F 1 59 ? -33.994 21.400 4.812 1.00 35.78 267 SER F N 1
ATOM 7992 C CA . SER F 1 59 ? -33.351 22.596 4.263 1.00 33.16 267 SER F CA 1
ATOM 7993 C C . SER F 1 59 ? -33.805 23.898 4.913 1.00 38.22 267 SER F C 1
ATOM 7994 O O . SER F 1 59 ? -33.027 24.862 4.967 1.00 37.06 267 SER F O 1
ATOM 7997 N N . ASN F 1 60 ? -35.051 23.937 5.402 1.00 34.75 268 ASN F N 1
ATOM 7998 C CA . ASN F 1 60 ? -35.545 25.094 6.159 1.00 35.57 268 ASN F CA 1
ATOM 7999 C C . ASN F 1 60 ? -34.934 25.168 7.564 1.00 38.54 268 ASN F C 1
ATOM 8000 O O . ASN F 1 60 ? -34.744 26.257 8.120 1.00 37.04 268 ASN F O 1
ATOM 8005 N N . LEU F 1 61 ? -34.643 24.002 8.135 1.00 38.33 269 LEU F N 1
ATOM 8006 C CA . LEU F 1 61 ? -34.011 23.906 9.455 1.00 40.56 269 LEU F CA 1
ATOM 8007 C C . LEU F 1 61 ? -32.513 24.212 9.401 1.00 40.14 269 LEU F C 1
ATOM 8008 O O . LEU F 1 61 ? -31.926 24.602 10.407 1.00 40.69 269 LEU F O 1
ATOM 8013 N N . MET F 1 62 ? -31.904 23.986 8.239 1.00 37.71 270 MET F N 1
ATOM 8014 C CA . MET F 1 62 ? -30.462 24.164 8.053 1.00 36.25 270 MET F CA 1
ATOM 8015 C C . MET F 1 62 ? -30.192 25.023 6.823 1.00 39.00 270 MET F C 1
ATOM 8016 O O . MET F 1 62 ? -29.766 24.504 5.796 1.00 38.25 270 MET F O 1
ATOM 8021 N N . PRO F 1 63 ? -30.419 26.338 6.925 1.00 37.70 271 PRO F N 1
ATOM 8022 C CA . PRO F 1 63 ? -30.315 27.166 5.727 1.00 44.64 271 PRO F CA 1
ATOM 8023 C C . PRO F 1 63 ? -28.895 27.198 5.143 1.00 43.49 271 PRO F C 1
ATOM 8024 O O . PRO F 1 63 ? -28.725 27.293 3.925 1.00 44.53 271 PRO F O 1
ATOM 8028 N N . ASN F 1 64 ? -27.900 27.060 6.011 1.00 42.00 272 ASN F N 1
ATOM 8029 C CA . ASN F 1 64 ? -26.508 27.056 5.596 1.00 43.50 272 ASN F CA 1
ATOM 8030 C C . ASN F 1 64 ? -25.943 25.646 5.509 1.00 45.66 272 ASN F C 1
ATOM 8031 O O . ASN F 1 64 ? -24.747 25.462 5.263 1.00 44.37 272 ASN F O 1
ATOM 8036 N N . GLY F 1 65 ? -26.817 24.654 5.702 1.00 45.03 273 GLY F N 1
ATOM 8037 C CA . GLY F 1 65 ? -26.475 23.248 5.478 1.00 40.13 273 GLY F CA 1
ATOM 8038 C C . GLY F 1 65 ? -26.572 22.851 4.008 1.00 39.57 273 GLY F C 1
ATOM 8039 O O . GLY F 1 65 ? -27.068 23.625 3.181 1.00 43.56 273 GLY F O 1
ATOM 8040 N N . ARG F 1 66 ? -26.077 21.661 3.678 1.00 38.26 274 ARG F N 1
ATOM 8041 C CA A ARG F 1 66 ? -26.159 21.118 2.320 0.50 40.52 274 ARG F CA 1
ATOM 8042 C CA B ARG F 1 66 ? -26.206 21.126 2.319 0.50 40.81 274 ARG F CA 1
ATOM 8043 C C . ARG F 1 66 ? -26.791 19.725 2.341 1.00 39.05 274 ARG F C 1
ATOM 8044 O O . ARG F 1 66 ? -26.244 18.804 2.959 1.00 39.00 274 ARG F O 1
ATOM 8059 N N . ILE F 1 67 ? -27.921 19.580 1.662 1.00 37.73 275 ILE F N 1
ATOM 8060 C CA . ILE F 1 67 ? -28.652 18.317 1.616 1.00 35.61 275 ILE F CA 1
ATOM 8061 C C . ILE F 1 67 ? -28.572 17.704 0.229 1.00 34.53 275 ILE F C 1
ATOM 8062 O O . ILE F 1 67 ? -28.785 18.394 -0.766 1.00 36.44 275 ILE F O 1
ATOM 8067 N N . PHE F 1 68 ? -28.278 16.411 0.168 1.00 30.90 276 PHE F N 1
ATOM 8068 C CA . PHE F 1 68 ? -28.240 15.680 -1.091 1.00 32.13 276 PHE F CA 1
ATOM 8069 C C . PHE F 1 68 ? -29.341 14.634 -1.179 1.00 33.52 276 PHE F C 1
ATOM 8070 O O . PHE F 1 68 ? -29.311 13.618 -0.469 1.00 35.00 276 PHE F O 1
ATOM 8078 N N . ALA F 1 69 ? -30.308 14.895 -2.054 1.00 30.77 277 ALA F N 1
ATOM 8079 C CA . ALA F 1 69 ? -31.456 14.014 -2.249 1.00 30.75 277 ALA F CA 1
ATOM 8080 C C . ALA F 1 69 ? -31.195 13.022 -3.375 1.00 33.55 277 ALA F C 1
ATOM 8081 O O . ALA F 1 69 ? -31.111 13.405 -4.545 1.00 37.12 277 ALA F O 1
ATOM 8083 N N . LEU F 1 70 ? -31.107 11.744 -3.017 1.00 33.46 278 LEU F N 1
ATOM 8084 C CA . LEU F 1 70 ? -30.855 10.675 -3.976 1.00 32.29 278 LEU F CA 1
ATOM 8085 C C . LEU F 1 70 ? -32.091 9.879 -4.351 1.00 38.27 278 LEU F C 1
ATOM 8086 O O . LEU F 1 70 ? -32.823 9.410 -3.480 1.00 34.12 278 LEU F O 1
ATOM 8091 N N . GLU F 1 71 ? -32.297 9.700 -5.655 1.00 35.34 279 GLU F N 1
ATOM 8092 C CA . GLU F 1 71 ? -33.480 9.012 -6.161 1.00 35.65 279 GLU F CA 1
ATOM 8093 C C . GLU F 1 71 ? -33.238 8.343 -7.517 1.00 39.27 279 GLU F C 1
ATOM 8094 O O . GLU F 1 71 ? -32.610 8.926 -8.389 1.00 39.82 279 GLU F O 1
ATOM 8100 N N . ARG F 1 72 ? -33.753 7.123 -7.674 1.00 43.01 280 ARG F N 1
ATOM 8101 C CA . ARG F 1 72 ? -33.516 6.298 -8.860 1.00 47.74 280 ARG F CA 1
ATOM 8102 C C . ARG F 1 72 ? -34.685 6.349 -9.844 1.00 48.02 280 ARG F C 1
ATOM 8103 O O . ARG F 1 72 ? -34.484 6.347 -11.057 1.00 52.18 280 ARG F O 1
ATOM 8111 N N . ASN F 1 73 ? -35.895 6.378 -9.294 1.00 41.57 281 ASN F N 1
ATOM 8112 C CA . ASN F 1 73 ? -37.147 6.313 -10.040 1.00 43.00 281 ASN F CA 1
ATOM 8113 C C . ASN F 1 73 ? -37.390 7.605 -10.823 1.00 40.96 281 ASN F C 1
ATOM 8114 O O . ASN F 1 73 ? -37.530 8.675 -10.226 1.00 40.57 281 ASN F O 1
ATOM 8119 N N . PRO F 1 74 ? -37.435 7.507 -12.171 1.00 46.22 282 PRO F N 1
ATOM 8120 C CA . PRO F 1 74 ? -37.696 8.637 -13.077 1.00 43.17 282 PRO F CA 1
ATOM 8121 C C . PRO F 1 74 ? -38.962 9.442 -12.762 1.00 38.75 282 PRO F C 1
ATOM 8122 O O . PRO F 1 74 ? -38.955 10.673 -12.898 1.00 39.10 282 PRO F O 1
ATOM 8126 N N . GLN F 1 75 ? -40.032 8.765 -12.353 1.00 38.18 283 GLN F N 1
ATOM 8127 C CA . GLN F 1 75 ? -41.254 9.456 -11.927 1.00 39.24 283 GLN F CA 1
ATOM 8128 C C . GLN F 1 75 ? -41.001 10.329 -10.701 1.00 38.19 283 GLN F C 1
ATOM 8129 O O . GLN F 1 75 ? -41.426 11.489 -10.645 1.00 36.83 283 GLN F O 1
ATOM 8135 N N . TYR F 1 76 ? -40.263 9.773 -9.749 1.00 38.59 284 TYR F N 1
ATOM 8136 C CA . TYR F 1 76 ? -39.998 10.458 -8.489 1.00 38.47 284 TYR F CA 1
ATOM 8137 C C . TYR F 1 76 ? -39.040 11.626 -8.695 1.00 36.84 284 TYR F C 1
ATOM 8138 O O . TYR F 1 76 ? -39.172 12.667 -8.044 1.00 35.41 284 TYR F O 1
ATOM 8147 N N . LEU F 1 77 ? -38.097 11.456 -9.619 1.00 35.05 285 LEU F N 1
ATOM 8148 C CA . LEU F 1 77 ? -37.195 12.532 -10.039 1.00 37.60 285 LEU F CA 1
ATOM 8149 C C . LEU F 1 77 ? -37.970 13.729 -10.550 1.00 36.43 285 LEU F C 1
ATOM 8150 O O . LEU F 1 77 ? -37.629 14.871 -10.247 1.00 37.96 285 LEU F O 1
ATOM 8155 N N . GLY F 1 78 ? -39.028 13.455 -11.302 1.00 35.17 286 GLY F N 1
ATOM 8156 C CA . GLY F 1 78 ? -39.926 14.501 -11.780 1.00 38.20 286 GLY F CA 1
ATOM 8157 C C . GLY F 1 78 ? -40.628 15.228 -10.648 1.00 37.50 286 GLY F C 1
ATOM 8158 O O . GLY F 1 78 ? -40.727 16.452 -10.679 1.00 40.00 286 GLY F O 1
ATOM 8159 N N . PHE F 1 79 ? -41.109 14.478 -9.648 1.00 38.92 287 PHE F N 1
ATOM 8160 C CA . PHE F 1 79 ? -41.700 15.085 -8.435 1.00 39.15 287 PHE F CA 1
ATOM 8161 C C . PHE F 1 79 ? -40.699 15.981 -7.714 1.00 35.80 287 PHE F C 1
ATOM 8162 O O . PHE F 1 79 ? -41.040 17.095 -7.287 1.00 33.80 287 PHE F O 1
ATOM 8170 N N . ILE F 1 80 ? -39.469 15.485 -7.567 1.00 28.81 288 ILE F N 1
ATOM 8171 C CA . ILE F 1 80 ? -38.442 16.212 -6.821 1.00 33.65 288 ILE F CA 1
ATOM 8172 C C . ILE F 1 80 ? -38.084 17.536 -7.508 1.00 36.70 288 ILE F C 1
ATOM 8173 O O . ILE F 1 80 ? -38.011 18.584 -6.852 1.00 35.67 288 ILE F O 1
ATOM 8178 N N . ARG F 1 81 ? -37.891 17.477 -8.827 1.00 37.15 289 ARG F N 1
ATOM 8179 C CA . ARG F 1 81 ? -37.617 18.668 -9.644 1.00 39.65 289 ARG F CA 1
ATOM 8180 C C . ARG F 1 81 ? -38.715 19.718 -9.456 1.00 37.94 289 ARG F C 1
ATOM 8181 O O . ARG F 1 81 ? -38.420 20.897 -9.235 1.00 43.79 289 ARG F O 1
ATOM 8189 N N . ASP F 1 82 ? -39.971 19.271 -9.503 1.00 39.61 290 ASP F N 1
ATOM 8190 C CA . ASP F 1 82 ? -41.133 20.133 -9.274 1.00 41.67 290 ASP F CA 1
ATOM 8191 C C . ASP F 1 82 ? -41.134 20.758 -7.881 1.00 41.33 290 ASP F C 1
ATOM 8192 O O . ASP F 1 82 ? -41.361 21.953 -7.730 1.00 39.58 290 ASP F O 1
ATOM 8197 N N . ASN F 1 83 ? -40.862 19.941 -6.869 1.00 39.35 291 ASN F N 1
ATOM 8198 C CA . ASN F 1 83 ? -40.948 20.383 -5.480 1.00 40.32 291 ASN F CA 1
ATOM 8199 C C . ASN F 1 83 ? -39.809 21.325 -5.056 1.00 40.74 291 ASN F C 1
ATOM 8200 O O . ASN F 1 83 ? -40.027 22.289 -4.299 1.00 37.78 291 ASN F O 1
ATOM 8205 N N . LEU F 1 84 ? -38.602 21.049 -5.544 1.00 39.45 292 LEU F N 1
ATOM 8206 C CA . LEU F 1 84 ? -37.444 21.900 -5.249 1.00 43.60 292 LEU F CA 1
ATOM 8207 C C . LEU F 1 84 ? -37.638 23.310 -5.792 1.00 45.78 292 LEU F C 1
ATOM 8208 O O . LEU F 1 84 ? -37.280 24.293 -5.136 1.00 49.02 292 LEU F O 1
ATOM 8213 N N . LYS F 1 85 ? -38.222 23.380 -6.988 1.00 47.52 293 LYS F N 1
ATOM 8214 C CA . LYS F 1 85 ? -38.580 24.623 -7.652 1.00 52.07 293 LYS F CA 1
ATOM 8215 C C . LYS F 1 85 ? -39.692 25.351 -6.892 1.00 52.39 293 LYS F C 1
ATOM 8216 O O . LYS F 1 85 ? -39.579 26.555 -6.629 1.00 53.95 293 LYS F O 1
ATOM 8222 N N . LYS F 1 86 ? -40.745 24.615 -6.524 1.00 45.62 294 LYS F N 1
ATOM 8223 C CA . LYS F 1 86 ? -41.896 25.176 -5.812 1.00 41.18 294 LYS F CA 1
ATOM 8224 C C . LYS F 1 86 ? -41.533 25.771 -4.450 1.00 44.98 294 LYS F C 1
ATOM 8225 O O . LYS F 1 86 ? -41.975 26.875 -4.110 1.00 45.39 294 LYS F O 1
ATOM 8231 N N . PHE F 1 87 ? -40.719 25.048 -3.685 1.00 41.78 295 PHE F N 1
ATOM 8232 C CA . PHE F 1 87 ? -40.457 25.409 -2.287 1.00 41.90 295 PHE F CA 1
ATOM 8233 C C . PHE F 1 87 ? -39.168 26.184 -2.062 1.00 45.98 295 PHE F C 1
ATOM 8234 O O . PHE F 1 87 ? -38.809 26.486 -0.919 1.00 48.95 295 PHE F O 1
ATOM 8242 N N . VAL F 1 88 ? -38.525 26.561 -3.168 1.00 47.29 296 VAL F N 1
ATOM 8243 C CA . VAL F 1 88 ? -37.248 27.285 -3.181 1.00 52.03 296 VAL F CA 1
ATOM 8244 C C . VAL F 1 88 ? -36.241 26.700 -2.183 1.00 50.13 296 VAL F C 1
ATOM 8245 O O . VAL F 1 88 ? -35.848 27.358 -1.219 1.00 54.57 296 VAL F O 1
ATOM 8249 N N . ALA F 1 89 ? -35.857 25.448 -2.421 1.00 46.96 297 ALA F N 1
ATOM 8250 C CA . ALA F 1 89 ? -34.944 24.720 -1.547 1.00 43.29 297 ALA F CA 1
ATOM 8251 C C . ALA F 1 89 ? -33.579 24.617 -2.223 1.00 42.17 297 ALA F C 1
ATOM 8252 O O . ALA F 1 89 ? -33.196 23.555 -2.739 1.00 43.39 297 ALA F O 1
ATOM 8254 N N . ARG F 1 90 ? -32.854 25.734 -2.210 1.00 43.26 298 ARG F N 1
ATOM 8255 C CA . ARG F 1 90 ? -31.632 25.901 -3.006 1.00 45.24 298 ARG F CA 1
ATOM 8256 C C . ARG F 1 90 ? -30.471 25.063 -2.523 1.00 44.84 298 ARG F C 1
ATOM 8257 O O . ARG F 1 90 ? -29.652 24.611 -3.322 1.00 42.92 298 ARG F O 1
ATOM 8265 N N . ASN F 1 91 ? -30.422 24.849 -1.209 1.00 40.22 299 ASN F N 1
ATOM 8266 C CA . ASN F 1 91 ? -29.374 24.066 -0.588 1.00 38.84 299 ASN F CA 1
ATOM 8267 C C . ASN F 1 91 ? -29.634 22.567 -0.654 1.00 37.65 299 ASN F C 1
ATOM 8268 O O . ASN F 1 91 ? -28.931 21.786 -0.007 1.00 41.72 299 ASN F O 1
ATOM 8273 N N . VAL F 1 92 ? -30.648 22.168 -1.425 1.00 32.86 300 VAL F N 1
ATOM 8274 C CA . VAL F 1 92 ? -30.848 20.758 -1.743 1.00 36.52 300 VAL F CA 1
ATOM 8275 C C . VAL F 1 92 ? -30.318 20.475 -3.147 1.00 37.33 300 VAL F C 1
ATOM 8276 O O . VAL F 1 92 ? -30.667 21.178 -4.095 1.00 40.25 300 VAL F O 1
ATOM 8280 N N . THR F 1 93 ? -29.500 19.440 -3.273 1.00 37.86 301 THR F N 1
ATOM 8281 C CA . THR F 1 93 ? -29.002 18.990 -4.568 1.00 38.78 301 THR F CA 1
ATOM 8282 C C . THR F 1 93 ? -29.599 17.635 -4.902 1.00 39.89 301 THR F C 1
ATOM 8283 O O . THR F 1 93 ? -29.428 16.681 -4.135 1.00 38.27 301 THR F O 1
ATOM 8287 N N . LEU F 1 94 ? -30.304 17.559 -6.034 1.00 36.53 302 LEU F N 1
ATOM 8288 C CA . LEU F 1 94 ? -30.852 16.299 -6.523 1.00 37.51 302 LEU F CA 1
ATOM 8289 C C . LEU F 1 94 ? -29.771 15.485 -7.223 1.00 43.28 302 LEU F C 1
ATOM 8290 O O . LEU F 1 94 ? -29.079 15.983 -8.121 1.00 44.67 302 LEU F O 1
ATOM 8295 N N . VAL F 1 95 ? -29.624 14.239 -6.792 1.00 38.82 303 VAL F N 1
ATOM 8296 C CA . VAL F 1 95 ? -28.638 13.319 -7.337 1.00 38.53 303 VAL F CA 1
ATOM 8297 C C . VAL F 1 95 ? -29.334 12.072 -7.848 1.00 41.96 303 VAL F C 1
ATOM 8298 O O . VAL F 1 95 ? -29.877 11.279 -7.076 1.00 41.90 303 VAL F O 1
ATOM 8302 N N . GLU F 1 96 ? -29.320 11.908 -9.163 1.00 41.30 304 GLU F N 1
ATOM 8303 C CA . GLU F 1 96 ? -29.891 10.738 -9.800 1.00 46.68 304 GLU F CA 1
ATOM 8304 C C . GLU F 1 96 ? -28.946 9.551 -9.593 1.00 47.92 304 GLU F C 1
ATOM 8305 O O . GLU F 1 96 ? -27.880 9.480 -10.198 1.00 47.23 304 GLU F O 1
ATOM 8311 N N . ALA F 1 97 ? -29.346 8.629 -8.720 1.00 47.33 305 ALA F N 1
ATOM 8312 C CA . ALA F 1 97 ? -28.473 7.553 -8.283 1.00 49.04 305 ALA F CA 1
ATOM 8313 C C . ALA F 1 97 ? -29.252 6.400 -7.669 1.00 50.24 305 ALA F C 1
ATOM 8314 O O . ALA F 1 97 ? -30.324 6.597 -7.093 1.00 50.79 305 ALA F O 1
ATOM 8316 N N . PHE F 1 98 ? -28.690 5.203 -7.799 1.00 50.64 306 PHE F N 1
ATOM 8317 C CA . PHE F 1 98 ? -29.222 3.995 -7.200 1.00 51.72 306 PHE F CA 1
ATOM 8318 C C . PHE F 1 98 ? -28.251 3.590 -6.086 1.00 53.46 306 PHE F C 1
ATOM 8319 O O . PHE F 1 98 ? -27.372 2.752 -6.306 1.00 52.50 306 PHE F O 1
ATOM 8327 N N . ALA F 1 99 ? -28.412 4.198 -4.902 1.00 47.70 307 ALA F N 1
ATOM 8328 C CA . ALA F 1 99 ? -27.566 3.928 -3.729 1.00 46.45 307 ALA F CA 1
ATOM 8329 C C . ALA F 1 99 ? -27.335 2.432 -3.507 1.00 43.00 307 ALA F C 1
ATOM 8330 O O . ALA F 1 99 ? -28.282 1.655 -3.603 1.00 44.91 307 ALA F O 1
ATOM 8332 N N . PRO F 1 100 ? -26.083 2.012 -3.210 1.00 43.59 308 PRO F N 1
ATOM 8333 C CA . PRO F 1 100 ? -24.902 2.795 -2.837 1.00 41.93 308 PRO F CA 1
ATOM 8334 C C . PRO F 1 100 ? -24.136 3.467 -3.994 1.00 44.25 308 PRO F C 1
ATOM 8335 O O . PRO F 1 100 ? -23.209 4.235 -3.739 1.00 40.98 308 PRO F O 1
ATOM 8339 N N . GLU F 1 101 ? -24.538 3.198 -5.236 1.00 47.82 309 GLU F N 1
ATOM 8340 C CA . GLU F 1 101 ? -23.957 3.870 -6.406 1.00 51.38 309 GLU F CA 1
ATOM 8341 C C . GLU F 1 101 ? -24.251 5.366 -6.312 1.00 51.10 309 GLU F C 1
ATOM 8342 O O . GLU F 1 101 ? -25.392 5.755 -6.065 1.00 54.36 309 GLU F O 1
ATOM 8348 N N . GLY F 1 102 ? -23.216 6.193 -6.461 1.00 50.66 310 GLY F N 1
ATOM 8349 C CA . GLY F 1 102 ? -23.385 7.654 -6.432 1.00 49.39 310 GLY F CA 1
ATOM 8350 C C . GLY F 1 102 ? -23.098 8.331 -5.102 1.00 47.67 310 GLY F C 1
ATOM 8351 O O . GLY F 1 102 ? -23.190 9.561 -4.986 1.00 47.41 310 GLY F O 1
ATOM 8352 N N . LEU F 1 103 ? -22.746 7.531 -4.098 1.00 45.78 311 LEU F N 1
ATOM 8353 C CA . LEU F 1 103 ? -22.418 8.045 -2.770 1.00 46.12 311 LEU F CA 1
ATOM 8354 C C . LEU F 1 103 ? -20.987 8.567 -2.713 1.00 47.29 311 LEU F C 1
ATOM 8355 O O . LEU F 1 103 ? -20.694 9.505 -1.963 1.00 45.99 311 LEU F O 1
ATOM 8360 N N . ASP F 1 104 ? -20.115 7.962 -3.520 1.00 51.14 312 ASP F N 1
ATOM 8361 C CA . ASP F 1 104 ? -18.681 8.305 -3.568 1.00 56.58 312 ASP F CA 1
ATOM 8362 C C . ASP F 1 104 ? -18.397 9.781 -3.849 1.00 54.10 312 ASP F C 1
ATOM 8363 O O . ASP F 1 104 ? -17.499 10.363 -3.241 1.00 57.39 312 ASP F O 1
ATOM 8368 N N . ASP F 1 105 ? -19.178 10.385 -4.743 1.00 52.57 313 ASP F N 1
ATOM 8369 C CA . ASP F 1 105 ? -18.971 11.783 -5.149 1.00 53.49 313 ASP F CA 1
ATOM 8370 C C . ASP F 1 105 ? -19.477 12.805 -4.133 1.00 50.87 313 ASP F C 1
ATOM 8371 O O . ASP F 1 105 ? -19.147 13.997 -4.212 1.00 48.90 313 ASP F O 1
ATOM 8376 N N . LEU F 1 106 ? -20.289 12.338 -3.188 1.00 46.09 314 LEU F N 1
ATOM 8377 C CA . LEU F 1 106 ? -20.871 13.207 -2.180 1.00 41.89 314 LEU F CA 1
ATOM 8378 C C . LEU F 1 106 ? -19.845 13.525 -1.095 1.00 36.19 314 LEU F C 1
ATOM 8379 O O . LEU F 1 106 ? -18.946 12.721 -0.833 1.00 38.17 314 LEU F O 1
ATOM 8384 N N . PRO F 1 107 ? -19.963 14.704 -0.468 1.00 35.28 315 PRO F N 1
ATOM 8385 C CA . PRO F 1 107 ? -19.119 14.946 0.681 1.00 36.53 315 PRO F CA 1
ATOM 8386 C C . PRO F 1 107 ? -19.588 14.081 1.852 1.00 43.23 315 PRO F C 1
ATOM 8387 O O . PRO F 1 107 ? -20.699 13.516 1.806 1.00 38.91 315 PRO F O 1
ATOM 8391 N N . ASP F 1 108 ? -18.726 13.956 2.859 1.00 40.25 316 ASP F N 1
ATOM 8392 C CA . ASP F 1 108 ? -19.006 13.158 4.038 1.00 38.81 316 ASP F CA 1
ATOM 8393 C C . ASP F 1 108 ? -20.224 13.707 4.797 1.00 38.45 316 ASP F C 1
ATOM 8394 O O . ASP F 1 108 ? -20.323 14.928 5.039 1.00 34.58 316 ASP F O 1
ATOM 8399 N N . PRO F 1 109 ? -21.168 12.814 5.147 1.00 37.57 317 PRO F N 1
ATOM 8400 C CA . PRO F 1 109 ? -22.428 13.239 5.777 1.00 34.28 317 PRO F CA 1
ATOM 8401 C C . PRO F 1 109 ? -22.398 13.261 7.313 1.00 33.58 317 PRO F C 1
ATOM 8402 O O . PRO F 1 109 ? -21.828 12.362 7.947 1.00 35.04 317 PRO F O 1
ATOM 8406 N N . ASP F 1 110 ? -23.005 14.291 7.892 1.00 32.81 318 ASP F N 1
ATOM 8407 C CA . ASP F 1 110 ? -23.249 14.342 9.330 1.00 32.74 318 ASP F CA 1
ATOM 8408 C C . ASP F 1 110 ? -24.540 13.606 9.676 1.00 37.44 318 ASP F C 1
ATOM 8409 O O . ASP F 1 110 ? -24.680 13.076 10.785 1.00 34.76 318 ASP F O 1
ATOM 8414 N N . ARG F 1 111 ? -25.480 13.607 8.725 1.00 34.24 319 ARG F N 1
ATOM 8415 C CA . ARG F 1 111 ? -26.823 13.053 8.929 1.00 30.03 319 ARG F CA 1
ATOM 8416 C C . ARG F 1 111 ? -27.223 12.287 7.695 1.00 32.48 319 ARG F C 1
ATOM 8417 O O . ARG F 1 111 ? -27.012 12.744 6.570 1.00 33.58 319 ARG F O 1
ATOM 8425 N N . VAL F 1 112 ? -27.793 11.103 7.878 1.00 29.22 320 VAL F N 1
ATOM 8426 C CA . VAL F 1 112 ? -28.273 10.334 6.745 1.00 28.52 320 VAL F CA 1
ATOM 8427 C C . VAL F 1 112 ? -29.700 9.847 7.027 1.00 31.32 320 VAL F C 1
ATOM 8428 O O . VAL F 1 112 ? -29.935 9.213 8.052 1.00 31.95 320 VAL F O 1
ATOM 8432 N N . PHE F 1 113 ? -30.638 10.179 6.145 1.00 28.94 321 PHE F N 1
ATOM 8433 C CA . PHE F 1 113 ? -31.982 9.610 6.231 1.00 28.30 321 PHE F CA 1
ATOM 8434 C C . PHE F 1 113 ? -32.160 8.614 5.116 1.00 29.84 321 PHE F C 1
ATOM 8435 O O . PHE F 1 113 ? -31.964 8.942 3.946 1.00 35.07 321 PHE F O 1
ATOM 8443 N N . ILE F 1 114 ? -32.504 7.382 5.464 1.00 29.56 322 ILE F N 1
ATOM 8444 C CA . ILE F 1 114 ? -32.798 6.389 4.451 1.00 29.55 322 ILE F CA 1
ATOM 8445 C C . ILE F 1 114 ? -34.316 6.226 4.330 1.00 33.30 322 ILE F C 1
ATOM 8446 O O . ILE F 1 114 ? -34.965 5.585 5.179 1.00 30.72 322 ILE F O 1
ATOM 8451 N N . GLY F 1 115 ? -34.877 6.805 3.271 1.00 31.76 323 GLY F N 1
ATOM 8452 C CA . GLY F 1 115 ? -36.319 6.731 3.030 1.00 28.62 323 GLY F CA 1
ATOM 8453 C C . GLY F 1 115 ? -36.699 5.577 2.136 1.00 33.94 323 GLY F C 1
ATOM 8454 O O . GLY F 1 115 ? -37.821 5.078 2.213 1.00 31.94 323 GLY F O 1
ATOM 8455 N N . GLY F 1 116 ? -35.761 5.152 1.288 1.00 32.94 324 GLY F N 1
ATOM 8456 C CA . GLY F 1 116 ? -35.984 4.022 0.387 1.00 33.67 324 GLY F CA 1
ATOM 8457 C C . GLY F 1 116 ? -34.670 3.367 0.003 1.00 37.59 324 GLY F C 1
ATOM 8458 O O . GLY F 1 116 ? -33.708 4.057 -0.316 1.00 38.57 324 GLY F O 1
ATOM 8459 N N . SER F 1 117 ? -34.638 2.037 0.007 1.00 36.25 325 SER F N 1
ATOM 8460 C CA . SER F 1 117 ? -33.398 1.297 -0.262 1.00 41.00 325 SER F CA 1
ATOM 8461 C C . SER F 1 117 ? -33.338 0.579 -1.610 1.00 42.26 325 SER F C 1
ATOM 8462 O O . SER F 1 117 ? -32.255 0.149 -2.041 1.00 38.65 325 SER F O 1
ATOM 8465 N N . GLY F 1 118 ? -34.497 0.447 -2.261 1.00 42.18 326 GLY F N 1
ATOM 8466 C CA . GLY F 1 118 ? -34.622 -0.278 -3.527 1.00 45.83 326 GLY F CA 1
ATOM 8467 C C . GLY F 1 118 ? -34.044 -1.685 -3.523 1.00 47.84 326 GLY F C 1
ATOM 8468 O O . GLY F 1 118 ? -33.532 -2.156 -4.546 1.00 49.12 326 GLY F O 1
ATOM 8469 N N . GLY F 1 119 ? -34.110 -2.351 -2.369 1.00 46.75 327 GLY F N 1
ATOM 8470 C CA . GLY F 1 119 ? -33.583 -3.712 -2.212 1.00 45.49 327 GLY F CA 1
ATOM 8471 C C . GLY F 1 119 ? -32.100 -3.815 -1.892 1.00 44.64 327 GLY F C 1
ATOM 8472 O O . GLY F 1 119 ? -31.538 -4.909 -1.924 1.00 45.25 327 GLY F O 1
ATOM 8473 N N . MET F 1 120 ? -31.472 -2.679 -1.585 1.00 40.41 328 MET F N 1
ATOM 8474 C CA . MET F 1 120 ? -30.029 -2.601 -1.337 1.00 41.53 328 MET F CA 1
ATOM 8475 C C . MET F 1 120 ? -29.708 -2.185 0.099 1.00 40.93 328 MET F C 1
ATOM 8476 O O . MET F 1 120 ? -28.691 -1.528 0.341 1.00 40.31 328 MET F O 1
ATOM 8481 N N . LEU F 1 121 ? -30.558 -2.578 1.050 1.00 40.29 329 LEU F N 1
ATOM 8482 C CA . LEU F 1 121 ? -30.448 -2.083 2.429 1.00 39.07 329 LEU F CA 1
ATOM 8483 C C . LEU F 1 121 ? -29.085 -2.314 3.059 1.00 37.05 329 LEU F C 1
ATOM 8484 O O . LEU F 1 121 ? -28.499 -1.382 3.617 1.00 36.95 329 LEU F O 1
ATOM 8489 N N . GLU F 1 122 ? -28.587 -3.543 2.956 1.00 37.44 330 GLU F N 1
ATOM 8490 C CA . GLU F 1 122 ? -27.320 -3.911 3.586 1.00 41.32 330 GLU F CA 1
ATOM 8491 C C . GLU F 1 122 ? -26.133 -3.147 3.003 1.00 37.40 330 GLU F C 1
ATOM 8492 O O . GLU F 1 122 ? -25.291 -2.623 3.745 1.00 40.14 330 GLU F O 1
ATOM 8498 N N . GLU F 1 123 ? -26.090 -3.089 1.672 1.00 41.74 331 GLU F N 1
ATOM 8499 C CA . GLU F 1 123 ? -25.072 -2.354 0.923 1.00 40.86 331 GLU F CA 1
ATOM 8500 C C . GLU F 1 123 ? -25.055 -0.867 1.274 1.00 39.12 331 GLU F C 1
ATOM 8501 O O . GLU F 1 123 ? -23.980 -0.275 1.429 1.00 41.22 331 GLU F O 1
ATOM 8507 N N . ILE F 1 124 ? -26.238 -0.274 1.436 1.00 34.66 332 ILE F N 1
ATOM 8508 C CA . ILE F 1 124 ? -26.348 1.135 1.817 1.00 32.76 332 ILE F CA 1
ATOM 8509 C C . ILE F 1 124 ? -25.803 1.427 3.214 1.00 35.88 332 ILE F C 1
ATOM 8510 O O . ILE F 1 124 ? -25.064 2.392 3.395 1.00 38.94 332 ILE F O 1
ATOM 8515 N N . ILE F 1 125 ? -26.174 0.603 4.199 1.00 36.22 333 ILE F N 1
ATOM 8516 C CA . ILE F 1 125 ? -25.758 0.849 5.584 1.00 36.41 333 ILE F CA 1
ATOM 8517 C C . ILE F 1 125 ? -24.239 0.719 5.696 1.00 37.53 333 ILE F C 1
ATOM 8518 O O . ILE F 1 125 ? -23.585 1.577 6.292 1.00 38.57 333 ILE F O 1
ATOM 8523 N N . ASP F 1 126 ? -23.695 -0.328 5.075 1.00 38.49 334 ASP F N 1
ATOM 8524 C CA . ASP F 1 126 ? -22.243 -0.546 4.993 1.00 43.43 334 ASP F CA 1
ATOM 8525 C C . ASP F 1 126 ? -21.521 0.677 4.425 1.00 41.69 334 ASP F C 1
ATOM 8526 O O . ASP F 1 126 ? -20.586 1.188 5.046 1.00 43.90 334 ASP F O 1
ATOM 8531 N N . ALA F 1 127 ? -21.990 1.156 3.272 1.00 41.62 335 ALA F N 1
ATOM 8532 C CA . ALA F 1 127 ? -21.437 2.340 2.608 1.00 38.38 335 ALA F CA 1
ATOM 8533 C C . ALA F 1 127 ? -21.571 3.593 3.454 1.00 40.60 335 ALA F C 1
ATOM 8534 O O . ALA F 1 127 ? -20.623 4.381 3.574 1.00 38.96 335 ALA F O 1
ATOM 8536 N N . VAL F 1 128 ? -22.748 3.767 4.054 1.00 39.31 336 VAL F N 1
ATOM 8537 C CA . VAL F 1 128 ? -23.010 4.918 4.919 1.00 36.95 336 VAL F CA 1
ATOM 8538 C C . VAL F 1 128 ? -22.136 4.875 6.171 1.00 36.67 336 VAL F C 1
ATOM 8539 O O . VAL F 1 128 ? -21.637 5.913 6.609 1.00 39.44 336 VAL F O 1
ATOM 8543 N N . ASP F 1 129 ? -21.933 3.671 6.716 1.00 38.77 337 ASP F N 1
ATOM 8544 C CA . ASP F 1 129 ? -21.115 3.475 7.924 1.00 40.70 337 ASP F CA 1
ATOM 8545 C C . ASP F 1 129 ? -19.677 3.963 7.718 1.00 42.56 337 ASP F C 1
ATOM 8546 O O . ASP F 1 129 ? -19.090 4.593 8.609 1.00 43.42 337 ASP F O 1
ATOM 8551 N N . ARG F 1 130 ? -19.141 3.696 6.527 1.00 43.99 338 ARG F N 1
ATOM 8552 C CA . ARG F 1 130 ? -17.765 4.067 6.175 1.00 45.09 338 ARG F CA 1
ATOM 8553 C C . ARG F 1 130 ? -17.559 5.565 6.005 1.00 44.61 338 ARG F C 1
ATOM 8554 O O . ARG F 1 130 ? -16.439 6.057 6.131 1.00 47.15 338 ARG F O 1
ATOM 8562 N N . ARG F 1 131 ? -18.643 6.283 5.732 1.00 41.46 339 ARG F N 1
ATOM 8563 C CA . ARG F 1 131 ? -18.568 7.687 5.362 1.00 40.21 339 ARG F CA 1
ATOM 8564 C C . ARG F 1 131 ? -19.087 8.606 6.456 1.00 42.48 339 ARG F C 1
ATOM 8565 O O . ARG F 1 131 ? -18.662 9.767 6.543 1.00 42.50 339 ARG F O 1
ATOM 8573 N N . LEU F 1 132 ? -20.007 8.095 7.287 1.00 41.84 340 LEU F N 1
ATOM 8574 C CA . LEU F 1 132 ? -20.632 8.907 8.336 1.00 39.59 340 LEU F CA 1
ATOM 8575 C C . LEU F 1 132 ? -19.607 9.534 9.279 1.00 37.77 340 LEU F C 1
ATOM 8576 O O . LEU F 1 132 ? -18.762 8.842 9.854 1.00 41.34 340 LEU F O 1
ATOM 8581 N N . LYS F 1 133 ? -19.694 10.852 9.415 1.00 38.57 341 LYS F N 1
ATOM 8582 C CA . LYS F 1 133 ? -18.813 11.613 10.283 1.00 41.07 341 LYS F CA 1
ATOM 8583 C C . LYS F 1 133 ? -19.066 11.324 11.760 1.00 45.47 341 LYS F C 1
ATOM 8584 O O . LYS F 1 133 ? -20.111 10.770 12.134 1.00 42.44 341 LYS F O 1
ATOM 8590 N N . SER F 1 134 ? -18.087 11.699 12.580 1.00 44.65 342 SER F N 1
ATOM 8591 C CA . SER F 1 134 ? -18.145 11.595 14.026 1.00 45.24 342 SER F CA 1
ATOM 8592 C C . SER F 1 134 ? -19.347 12.379 14.553 1.00 45.10 342 SER F C 1
ATOM 8593 O O . SER F 1 134 ? -19.646 13.474 14.044 1.00 45.57 342 SER F O 1
ATOM 8596 N N . GLU F 1 135 ? -20.015 11.811 15.567 1.00 41.87 343 GLU F N 1
ATOM 8597 C CA . GLU F 1 135 ? -21.294 12.309 16.105 1.00 45.85 343 GLU F CA 1
ATOM 8598 C C . GLU F 1 135 ? -22.409 12.325 15.050 1.00 41.31 343 GLU F C 1
ATOM 8599 O O . GLU F 1 135 ? -23.311 13.175 15.100 1.00 42.62 343 GLU F O 1
ATOM 8605 N N . GLY F 1 136 ? -22.334 11.394 14.101 1.00 38.15 344 GLY F N 1
ATOM 8606 C CA . GLY F 1 136 ? -23.299 11.319 13.009 1.00 39.11 344 GLY F CA 1
ATOM 8607 C C . GLY F 1 136 ? -24.570 10.613 13.453 1.00 38.57 344 GLY F C 1
ATOM 8608 O O . GLY F 1 136 ? -24.558 9.868 14.443 1.00 37.04 344 GLY F O 1
ATOM 8609 N N . VAL F 1 137 ? -25.663 10.860 12.725 1.00 37.14 345 VAL F N 1
ATOM 8610 C CA . VAL F 1 137 ? -26.963 10.207 12.988 1.00 34.65 345 VAL F CA 1
ATOM 8611 C C . VAL F 1 137 ? -27.525 9.622 11.692 1.00 33.26 345 VAL F C 1
ATOM 8612 O O . VAL F 1 137 ? -27.566 10.303 10.657 1.00 35.58 345 VAL F O 1
ATOM 8616 N N . ILE F 1 138 ? -27.925 8.354 11.756 1.00 29.57 346 ILE F N 1
ATOM 8617 C CA . ILE F 1 138 ? -28.634 7.674 10.694 1.00 29.11 346 ILE F CA 1
ATOM 8618 C C . ILE F 1 138 ? -30.073 7.456 11.182 1.00 32.35 346 ILE F C 1
ATOM 8619 O O . ILE F 1 138 ? -30.268 6.964 12.309 1.00 30.42 346 ILE F O 1
ATOM 8624 N N . VAL F 1 139 ? -31.052 7.853 10.358 1.00 31.38 347 VAL F N 1
ATOM 8625 C CA . VAL F 1 139 ? -32.495 7.601 10.603 1.00 26.97 347 VAL F CA 1
ATOM 8626 C C . VAL F 1 139 ? -33.088 6.880 9.395 1.00 31.95 347 VAL F C 1
ATOM 8627 O O . VAL F 1 139 ? -32.831 7.239 8.247 1.00 30.03 347 VAL F O 1
ATOM 8631 N N . LEU F 1 140 ? -33.855 5.832 9.645 1.00 25.66 348 LEU F N 1
ATOM 8632 C CA . LEU F 1 140 ? -34.454 5.046 8.592 1.00 22.23 348 LEU F CA 1
ATOM 8633 C C . LEU F 1 140 ? -35.943 4.834 8.937 1.00 34.62 348 LEU F C 1
ATOM 8634 O O . LEU F 1 140 ? -36.263 4.455 10.062 1.00 37.02 348 LEU F O 1
ATOM 8639 N N . ASN F 1 141 ? -36.842 5.114 7.993 1.00 32.29 349 ASN F N 1
ATOM 8640 C CA . ASN F 1 141 ? -38.277 4.863 8.183 1.00 30.05 349 ASN F CA 1
ATOM 8641 C C . ASN F 1 141 ? -38.703 3.550 7.543 1.00 33.61 349 ASN F C 1
ATOM 8642 O O . ASN F 1 141 ? -38.437 3.307 6.370 1.00 32.91 349 ASN F O 1
ATOM 8647 N N . ALA F 1 142 ? -39.403 2.715 8.306 1.00 32.05 350 ALA F N 1
ATOM 8648 C CA . ALA F 1 142 ? -39.757 1.385 7.828 1.00 31.18 350 ALA F CA 1
ATOM 8649 C C . ALA F 1 142 ? -41.228 1.067 8.061 1.00 34.14 350 ALA F C 1
ATOM 8650 O O . ALA F 1 142 ? -41.788 1.396 9.111 1.00 30.71 350 ALA F O 1
ATOM 8652 N N . VAL F 1 143 ? -41.847 0.427 7.073 1.00 34.20 351 VAL F N 1
ATOM 8653 C CA . VAL F 1 143 ? -43.242 0.026 7.180 1.00 35.97 351 VAL F CA 1
ATOM 8654 C C . VAL F 1 143 ? -43.378 -1.515 7.087 1.00 34.46 351 VAL F C 1
ATOM 8655 O O . VAL F 1 143 ? -44.395 -2.082 7.499 1.00 37.57 351 VAL F O 1
ATOM 8659 N N . THR F 1 144 ? -42.332 -2.186 6.596 1.00 34.25 352 THR F N 1
ATOM 8660 C CA . THR F 1 144 ? -42.345 -3.647 6.548 1.00 32.92 352 THR F CA 1
ATOM 8661 C C . THR F 1 144 ? -41.533 -4.301 7.668 1.00 35.84 352 THR F C 1
ATOM 8662 O O . THR F 1 144 ? -40.546 -3.727 8.169 1.00 32.14 352 THR F O 1
ATOM 8666 N N . LEU F 1 145 ? -41.947 -5.515 8.034 1.00 34.62 353 LEU F N 1
ATOM 8667 C CA . LEU F 1 145 ? -41.249 -6.299 9.053 1.00 36.60 353 LEU F CA 1
ATOM 8668 C C . LEU F 1 145 ? -39.827 -6.654 8.622 1.00 36.71 353 LEU F C 1
ATOM 8669 O O . LEU F 1 145 ? -38.910 -6.572 9.437 1.00 37.62 353 LEU F O 1
ATOM 8674 N N . ASP F 1 146 ? -39.640 -7.024 7.350 1.00 35.05 354 ASP F N 1
ATOM 8675 C CA . ASP F 1 146 ? -38.304 -7.360 6.866 1.00 42.71 354 ASP F CA 1
ATOM 8676 C C . ASP F 1 146 ? -37.345 -6.156 6.902 1.00 35.83 354 ASP F C 1
ATOM 8677 O O . ASP F 1 146 ? -36.218 -6.316 7.358 1.00 37.46 354 ASP F O 1
ATOM 8682 N N . THR F 1 147 ? -37.787 -4.965 6.476 1.00 34.50 355 THR F N 1
ATOM 8683 C CA . THR F 1 147 ? -36.906 -3.770 6.566 1.00 34.05 355 THR F CA 1
ATOM 8684 C C . THR F 1 147 ? -36.539 -3.432 8.014 1.00 35.22 355 THR F C 1
ATOM 8685 O O . THR F 1 147 ? -35.374 -3.181 8.311 1.00 36.14 355 THR F O 1
ATOM 8689 N N . LEU F 1 148 ? -37.538 -3.427 8.896 1.00 33.97 356 LEU F N 1
ATOM 8690 C CA . LEU F 1 148 ? -37.322 -3.230 10.332 1.00 35.77 356 LEU F CA 1
ATOM 8691 C C . LEU F 1 148 ? -36.311 -4.235 10.900 1.00 30.67 356 LEU F C 1
ATOM 8692 O O . LEU F 1 148 ? -35.360 -3.841 11.570 1.00 34.47 356 LEU F O 1
ATOM 8697 N N . THR F 1 149 ? -36.520 -5.516 10.606 1.00 39.13 357 THR F N 1
ATOM 8698 C CA . THR F 1 149 ? -35.654 -6.601 11.066 1.00 40.36 357 THR F CA 1
ATOM 8699 C C . THR F 1 149 ? -34.189 -6.379 10.665 1.00 41.03 357 THR F C 1
ATOM 8700 O O . THR F 1 149 ? -33.284 -6.346 11.521 1.00 40.71 357 THR F O 1
ATOM 8704 N N . LYS F 1 150 ? -33.981 -6.203 9.363 1.00 41.88 358 LYS F N 1
ATOM 8705 C CA . LYS F 1 150 ? -32.659 -6.078 8.776 1.00 39.76 358 LYS F CA 1
ATOM 8706 C C . LYS F 1 150 ? -31.948 -4.779 9.147 1.00 38.04 358 LYS F C 1
ATOM 8707 O O . LYS F 1 150 ? -30.744 -4.795 9.395 1.00 37.88 358 LYS F O 1
ATOM 8713 N N . ALA F 1 151 ? -32.685 -3.671 9.207 1.00 36.63 359 ALA F N 1
ATOM 8714 C CA . ALA F 1 151 ? -32.083 -2.376 9.530 1.00 33.72 359 ALA F CA 1
ATOM 8715 C C . ALA F 1 151 ? -31.459 -2.427 10.909 1.00 37.30 359 ALA F C 1
ATOM 8716 O O . ALA F 1 151 ? -30.305 -2.057 11.073 1.00 35.70 359 ALA F O 1
ATOM 8718 N N . VAL F 1 152 ? -32.215 -2.926 11.884 1.00 35.98 360 VAL F N 1
ATOM 8719 C CA . VAL F 1 152 ? -31.710 -3.115 13.251 1.00 35.78 360 VAL F CA 1
ATOM 8720 C C . VAL F 1 152 ? -30.470 -3.996 13.304 1.00 35.02 360 VAL F C 1
ATOM 8721 O O . VAL F 1 152 ? -29.462 -3.582 13.877 1.00 39.34 360 VAL F O 1
ATOM 8725 N N . GLU F 1 153 ? -30.560 -5.181 12.692 1.00 36.04 361 GLU F N 1
ATOM 8726 C CA . GLU F 1 153 ? -29.481 -6.163 12.629 1.00 39.18 361 GLU F CA 1
ATOM 8727 C C . GLU F 1 153 ? -28.177 -5.612 12.044 1.00 41.51 361 GLU F C 1
ATOM 8728 O O . GLU F 1 153 ? -27.127 -5.689 12.687 1.00 43.47 361 GLU F O 1
ATOM 8734 N N . PHE F 1 154 ? -28.256 -5.061 10.832 1.00 38.92 362 PHE F N 1
ATOM 8735 C CA . PHE F 1 154 ? -27.088 -4.466 10.154 1.00 39.83 362 PHE F CA 1
ATOM 8736 C C . PHE F 1 154 ? -26.507 -3.308 10.952 1.00 39.88 362 PHE F C 1
ATOM 8737 O O . PHE F 1 154 ? -25.297 -3.251 11.151 1.00 43.48 362 PHE F O 1
ATOM 8745 N N . LEU F 1 155 ? -27.362 -2.413 11.442 1.00 37.81 363 LEU F N 1
ATOM 8746 C CA . LEU F 1 155 ? -26.897 -1.281 12.239 1.00 33.83 363 LEU F CA 1
ATOM 8747 C C . LEU F 1 155 ? -26.160 -1.696 13.518 1.00 40.78 363 LEU F C 1
ATOM 8748 O O . LEU F 1 155 ? -25.111 -1.138 13.834 1.00 41.22 363 LEU F O 1
ATOM 8753 N N . GLU F 1 156 ? -26.709 -2.676 14.235 1.00 40.95 364 GLU F N 1
ATOM 8754 C CA . GLU F 1 156 ? -26.058 -3.221 15.434 1.00 42.27 364 GLU F CA 1
ATOM 8755 C C . GLU F 1 156 ? -24.793 -4.024 15.122 1.00 44.42 364 GLU F C 1
ATOM 8756 O O . GLU F 1 156 ? -23.864 -4.043 15.930 1.00 47.77 364 GLU F O 1
ATOM 8762 N N . ASP F 1 157 ? -24.758 -4.680 13.960 1.00 47.34 365 ASP F N 1
ATOM 8763 C CA . ASP F 1 157 ? -23.537 -5.328 13.459 1.00 48.24 365 ASP F CA 1
ATOM 8764 C C . ASP F 1 157 ? -22.375 -4.348 13.249 1.00 49.29 365 ASP F C 1
ATOM 8765 O O . ASP F 1 157 ? -21.215 -4.735 13.357 1.00 51.67 365 ASP F O 1
ATOM 8770 N N . HIS F 1 158 ? -22.697 -3.086 12.958 1.00 46.99 366 HIS F N 1
ATOM 8771 C CA . HIS F 1 158 ? -21.699 -2.037 12.762 1.00 47.13 366 HIS F CA 1
ATOM 8772 C C . HIS F 1 158 ? -21.463 -1.252 14.049 1.00 44.95 366 HIS F C 1
ATOM 8773 O O . HIS F 1 158 ? -20.728 -0.265 14.054 1.00 45.04 366 HIS F O 1
ATOM 8780 N N . GLY F 1 159 ? -22.078 -1.708 15.142 1.00 43.77 367 GLY F N 1
ATOM 8781 C CA . GLY F 1 159 ? -21.799 -1.161 16.473 1.00 43.20 367 GLY F CA 1
ATOM 8782 C C . GLY F 1 159 ? -22.532 0.126 16.783 1.00 42.29 367 GLY F C 1
ATOM 8783 O O . GLY F 1 159 ? -22.081 0.917 17.613 1.00 42.82 367 GLY F O 1
ATOM 8784 N N . TYR F 1 160 ? -23.668 0.343 16.119 1.00 41.28 368 TYR F N 1
ATOM 8785 C CA . TYR F 1 160 ? -24.494 1.508 16.421 1.00 38.69 368 TYR F CA 1
ATOM 8786 C C . TYR F 1 160 ? -25.410 1.193 17.589 1.00 36.30 368 TYR F C 1
ATOM 8787 O O . TYR F 1 160 ? -25.887 0.065 17.729 1.00 37.78 368 TYR F O 1
ATOM 8796 N N . MET F 1 161 ? -25.624 2.191 18.435 1.00 36.20 369 MET F N 1
ATOM 8797 C CA . MET F 1 161 ? -26.740 2.159 19.361 1.00 47.48 369 MET F CA 1
ATOM 8798 C C . MET F 1 161 ? -27.996 2.482 18.565 1.00 38.20 369 MET F C 1
ATOM 8799 O O . MET F 1 161 ? -27.964 3.342 17.689 1.00 37.52 369 MET F O 1
ATOM 8804 N N . VAL F 1 162 ? -29.080 1.754 18.819 1.00 37.71 370 VAL F N 1
ATOM 8805 C CA . VAL F 1 162 ? -30.278 1.852 17.965 1.00 36.04 370 VAL F CA 1
ATOM 8806 C C . VAL F 1 162 ? -31.560 2.057 18.782 1.00 37.66 370 VAL F C 1
ATOM 8807 O O . VAL F 1 162 ? -31.826 1.293 19.708 1.00 37.49 370 VAL F O 1
ATOM 8811 N N . GLU F 1 163 ? -32.316 3.106 18.455 1.00 31.57 371 GLU F N 1
ATOM 8812 C CA . GLU F 1 163 ? -33.667 3.304 18.982 1.00 30.38 371 GLU F CA 1
ATOM 8813 C C . GLU F 1 163 ? -34.692 3.071 17.868 1.00 35.31 371 GLU F C 1
ATOM 8814 O O . GLU F 1 163 ? -34.559 3.634 16.773 1.00 32.15 371 GLU F O 1
ATOM 8820 N N . VAL F 1 164 ? -35.701 2.240 18.143 1.00 31.40 372 VAL F N 1
ATOM 8821 C CA . VAL F 1 164 ? -36.855 2.108 17.254 1.00 29.99 372 VAL F CA 1
ATOM 8822 C C . VAL F 1 164 ? -38.058 2.778 17.912 1.00 32.88 372 VAL F C 1
ATOM 8823 O O . VAL F 1 164 ? -38.407 2.461 19.066 1.00 29.33 372 VAL F O 1
ATOM 8827 N N . ALA F 1 165 ? -38.664 3.711 17.178 1.00 27.56 373 ALA F N 1
ATOM 8828 C CA . ALA F 1 165 ? -39.893 4.375 17.587 1.00 29.11 373 ALA F CA 1
ATOM 8829 C C . ALA F 1 165 ? -41.031 4.074 16.602 1.00 31.96 373 ALA F C 1
ATOM 8830 O O . ALA F 1 165 ? -40.969 4.461 15.437 1.00 35.28 373 ALA F O 1
ATOM 8832 N N . CYS F 1 166 ? -42.055 3.357 17.063 1.00 28.06 374 CYS F N 1
ATOM 8833 C CA . CYS F 1 166 ? -43.228 3.091 16.227 1.00 24.08 374 CYS F CA 1
ATOM 8834 C C . CYS F 1 166 ? -44.271 4.176 16.471 1.00 27.49 374 CYS F C 1
ATOM 8835 O O . CYS F 1 166 ? -44.785 4.301 17.577 1.00 26.25 374 CYS F O 1
ATOM 8838 N N . VAL F 1 167 ? -44.556 4.963 15.434 1.00 23.75 375 VAL F N 1
ATOM 8839 C CA . VAL F 1 167 ? -45.499 6.075 15.495 1.00 24.87 375 VAL F CA 1
ATOM 8840 C C . VAL F 1 167 ? -46.790 5.691 14.754 1.00 27.90 375 VAL F C 1
ATOM 8841 O O . VAL F 1 167 ? -46.774 5.273 13.576 1.00 27.72 375 VAL F O 1
ATOM 8845 N N . ASN F 1 168 ? -47.896 5.827 15.472 1.00 27.37 376 ASN F N 1
ATOM 8846 C CA . ASN F 1 168 ? -49.206 5.523 14.959 1.00 24.03 376 ASN F CA 1
ATOM 8847 C C . ASN F 1 168 ? -49.946 6.830 15.029 1.00 24.27 376 ASN F C 1
ATOM 8848 O O . ASN F 1 168 ? -49.938 7.512 16.065 1.00 27.81 376 ASN F O 1
ATOM 8853 N N . VAL F 1 169 ? -50.522 7.226 13.898 1.00 23.09 377 VAL F N 1
ATOM 8854 C CA . VAL F 1 169 ? -51.256 8.466 13.789 1.00 24.09 377 VAL F CA 1
ATOM 8855 C C . VAL F 1 169 ? -52.647 8.145 13.232 1.00 24.66 377 VAL F C 1
ATOM 8856 O O . VAL F 1 169 ? -52.758 7.438 12.224 1.00 27.66 377 VAL F O 1
ATOM 8860 N N . ALA F 1 170 ? -53.685 8.662 13.895 1.00 28.27 378 ALA F N 1
ATOM 8861 C CA . ALA F 1 170 ? -55.040 8.625 13.379 1.00 26.57 378 ALA F CA 1
ATOM 8862 C C . ALA F 1 170 ? -55.655 10.013 13.453 1.00 26.65 378 ALA F C 1
ATOM 8863 O O . ALA F 1 170 ? -55.534 10.698 14.466 1.00 31.13 378 ALA F O 1
ATOM 8865 N N . LYS F 1 171 ? -56.281 10.456 12.360 1.00 28.51 379 LYS F N 1
ATOM 8866 C CA . LYS F 1 171 ? -56.797 11.824 12.284 1.00 29.56 379 LYS F CA 1
ATOM 8867 C C . LYS F 1 171 ? -58.204 11.879 11.747 1.00 32.93 379 LYS F C 1
ATOM 8868 O O . LYS F 1 171 ? -58.612 11.026 10.957 1.00 33.68 379 LYS F O 1
ATOM 8874 N N . THR F 1 172 ? -58.934 12.874 12.192 1.00 35.37 380 THR F N 1
ATOM 8875 C CA . THR F 1 172 ? -60.154 13.253 11.573 1.00 42.81 380 THR F CA 1
ATOM 8876 C C . THR F 1 172 ? -59.925 14.202 10.429 1.00 55.50 380 THR F C 1
ATOM 8877 O O . THR F 1 172 ? -58.829 14.518 10.055 1.00 52.65 380 THR F O 1
ATOM 8881 N N . LYS F 1 173 ? -61.015 14.684 9.888 1.00 66.74 381 LYS F N 1
ATOM 8882 C CA . LYS F 1 173 ? -60.991 15.895 9.128 1.00 74.36 381 LYS F CA 1
ATOM 8883 C C . LYS F 1 173 ? -61.670 16.957 9.964 1.00 78.50 381 LYS F C 1
ATOM 8884 O O . LYS F 1 173 ? -61.797 16.793 11.161 1.00 79.60 381 LYS F O 1
ATOM 8890 N N . GLY F 1 174 ? -62.090 18.042 9.337 1.00 81.23 382 GLY F N 1
ATOM 8891 C CA . GLY F 1 174 ? -62.972 18.997 9.977 1.00 81.86 382 GLY F CA 1
ATOM 8892 C C . GLY F 1 174 ? -64.430 18.666 9.796 1.00 81.98 382 GLY F C 1
ATOM 8893 O O . GLY F 1 174 ? -65.125 18.330 10.741 1.00 81.13 382 GLY F O 1
ATOM 8894 N N . LYS F 1 179 ? -66.681 13.171 11.827 1.00 56.63 387 LYS F N 1
ATOM 8895 C CA . LYS F 1 179 ? -65.343 13.099 12.422 1.00 49.66 387 LYS F CA 1
ATOM 8896 C C . LYS F 1 179 ? -64.918 11.688 12.806 1.00 45.82 387 LYS F C 1
ATOM 8897 O O . LYS F 1 179 ? -64.801 11.377 13.971 1.00 43.78 387 LYS F O 1
ATOM 8903 N N . MET F 1 180 ? -64.711 10.855 11.801 1.00 40.05 388 MET F N 1
ATOM 8904 C CA . MET F 1 180 ? -64.128 9.551 11.970 1.00 40.96 388 MET F CA 1
ATOM 8905 C C . MET F 1 180 ? -62.616 9.602 12.064 1.00 38.42 388 MET F C 1
ATOM 8906 O O . MET F 1 180 ? -61.979 10.281 11.301 1.00 38.32 388 MET F O 1
ATOM 8911 N N . PHE F 1 181 ? -62.054 8.884 13.011 1.00 31.54 389 PHE F N 1
ATOM 8912 C CA . PHE F 1 181 ? -60.601 8.753 13.083 1.00 30.75 389 PHE F CA 1
ATOM 8913 C C . PHE F 1 181 ? -60.153 7.794 11.997 1.00 30.29 389 PHE F C 1
ATOM 8914 O O . PHE F 1 181 ? -60.607 6.659 11.958 1.00 31.59 389 PHE F O 1
ATOM 8922 N N . GLU F 1 182 ? -59.290 8.261 11.096 1.00 28.39 390 GLU F N 1
ATOM 8923 C CA . GLU F 1 182 ? -58.692 7.356 10.114 1.00 30.66 390 GLU F CA 1
ATOM 8924 C C . GLU F 1 182 ? -57.207 7.209 10.384 1.00 30.97 390 GLU F C 1
ATOM 8925 O O . GLU F 1 182 ? -56.476 8.204 10.488 1.00 28.56 390 GLU F O 1
ATOM 8931 N N . SER F 1 183 ? -56.760 5.970 10.474 1.00 26.53 391 SER F N 1
ATOM 8932 C CA . SER F 1 183 ? -55.374 5.690 10.840 1.00 28.49 391 SER F CA 1
ATOM 8933 C C . SER F 1 183 ? -54.457 5.565 9.639 1.00 29.70 391 SER F C 1
ATOM 8934 O O . SER F 1 183 ? -54.828 4.997 8.600 1.00 29.91 391 SER F O 1
ATOM 8937 N N . HIS F 1 184 ? -53.259 6.116 9.781 1.00 27.77 392 HIS F N 1
ATOM 8938 C CA . HIS F 1 184 ? -52.186 5.810 8.865 1.00 26.53 392 HIS F CA 1
ATOM 8939 C C . HIS F 1 184 ? -51.610 4.476 9.247 1.00 29.82 392 HIS F C 1
ATOM 8940 O O . HIS F 1 184 ? -51.692 4.077 10.410 1.00 28.38 392 HIS F O 1
ATOM 8947 N N . ASN F 1 185 ? -50.987 3.789 8.290 1.00 27.07 393 ASN F N 1
ATOM 8948 C CA . ASN F 1 185 ? -50.180 2.623 8.634 1.00 25.29 393 ASN F CA 1
ATOM 8949 C C . ASN F 1 185 ? -49.048 3.003 9.616 1.00 27.94 393 ASN F C 1
ATOM 8950 O O . ASN F 1 185 ? -48.578 4.155 9.610 1.00 24.12 393 ASN F O 1
ATOM 8955 N N . PRO F 1 186 ? -48.633 2.060 10.485 1.00 25.52 394 PRO F N 1
ATOM 8956 C CA . PRO F 1 186 ? -47.582 2.444 11.451 1.00 26.36 394 PRO F CA 1
ATOM 8957 C C . PRO F 1 186 ? -46.262 2.674 10.713 1.00 28.18 394 PRO F C 1
ATOM 8958 O O . PRO F 1 186 ? -45.981 1.981 9.716 1.00 28.63 394 PRO F O 1
ATOM 8962 N N . VAL F 1 187 ? -45.487 3.639 11.204 1.00 25.19 395 VAL F N 1
ATOM 8963 C CA . VAL F 1 187 ? -44.130 3.871 10.732 1.00 27.70 395 VAL F CA 1
ATOM 8964 C C . VAL F 1 187 ? -43.156 3.638 11.875 1.00 24.31 395 VAL F C 1
ATOM 8965 O O . VAL F 1 187 ? -43.295 4.249 12.950 1.00 26.19 395 VAL F O 1
ATOM 8969 N N . TYR F 1 188 ? -42.214 2.730 11.650 1.00 23.68 396 TYR F N 1
ATOM 8970 C CA . TYR F 1 188 ? -41.045 2.509 12.510 1.00 23.76 396 TYR F CA 1
ATOM 8971 C C . TYR F 1 188 ? -39.926 3.480 12.086 1.00 24.95 396 TYR F C 1
ATOM 8972 O O . TYR F 1 188 ? -39.412 3.365 10.973 1.00 30.94 396 TYR F O 1
ATOM 8981 N N . ILE F 1 189 ? -39.619 4.455 12.949 1.00 24.56 397 ILE F N 1
ATOM 8982 C CA . ILE F 1 189 ? -38.500 5.396 12.785 1.00 25.92 397 ILE F CA 1
ATOM 8983 C C . ILE F 1 189 ? -37.337 4.868 13.594 1.00 27.83 397 ILE F C 1
ATOM 8984 O O . ILE F 1 189 ? -37.389 4.800 14.845 1.00 27.66 397 ILE F O 1
ATOM 8989 N N . ILE F 1 190 ? -36.308 4.450 12.864 1.00 28.26 398 ILE F N 1
ATOM 8990 C CA . ILE F 1 190 ? -35.139 3.804 13.433 1.00 26.89 398 ILE F CA 1
ATOM 8991 C C . ILE F 1 190 ? -34.026 4.850 13.450 1.00 32.03 398 ILE F C 1
ATOM 8992 O O . ILE F 1 190 ? -33.626 5.338 12.397 1.00 32.14 398 ILE F O 1
ATOM 8997 N N . THR F 1 191 ? -33.587 5.239 14.647 1.00 30.55 399 THR F N 1
ATOM 8998 C CA . THR F 1 191 ? -32.509 6.203 14.825 1.00 28.74 399 THR F CA 1
ATOM 8999 C C . THR F 1 191 ? -31.263 5.456 15.299 1.00 35.79 399 THR F C 1
ATOM 9000 O O . THR F 1 191 ? -31.339 4.638 16.227 1.00 33.88 399 THR F O 1
ATOM 9004 N N . ALA F 1 192 ? -30.120 5.729 14.664 1.00 34.49 400 ALA F N 1
ATOM 9005 C CA . ALA F 1 192 ? -28.858 5.075 15.034 1.00 32.42 400 ALA F CA 1
ATOM 9006 C C . ALA F 1 192 ? -27.691 6.057 15.115 1.00 35.15 400 ALA F C 1
ATOM 9007 O O . ALA F 1 192 ? -27.635 7.036 14.368 1.00 33.84 400 ALA F O 1
ATOM 9009 N N . TRP F 1 193 ? -26.793 5.801 16.061 1.00 37.62 401 TRP F N 1
ATOM 9010 C CA . TRP F 1 193 ? -25.663 6.684 16.355 1.00 37.04 401 TRP F CA 1
ATOM 9011 C C . TRP F 1 193 ? -24.636 5.896 17.150 1.00 40.59 401 TRP F C 1
ATOM 9012 O O . TRP F 1 193 ? -24.955 4.839 17.713 1.00 40.20 401 TRP F O 1
ATOM 9023 N N . LYS F 1 194 ? -23.402 6.405 17.169 1.00 43.67 402 LYS F N 1
ATOM 9024 C CA . LYS F 1 194 ? -22.303 5.781 17.901 1.00 49.17 402 LYS F CA 1
ATOM 9025 C C . LYS F 1 194 ? -22.254 6.308 19.325 1.00 54.05 402 LYS F C 1
ATOM 9026 O O . LYS F 1 194 ? -22.179 7.523 19.530 1.00 53.71 402 LYS F O 1
ATOM 9032 N N . SER F 1 195 ? -22.330 5.371 20.278 1.00 60.33 403 SER F N 1
ATOM 9033 C CA . SER F 1 195 ? -22.148 5.571 21.735 1.00 67.05 403 SER F CA 1
ATOM 9034 C C . SER F 1 195 ? -22.471 6.945 22.326 1.00 69.99 403 SER F C 1
ATOM 9035 O O . SER F 1 195 ? -21.616 7.593 22.940 1.00 70.90 403 SER F O 1
ATOM 9038 N N . TYR G 1 6 ? -64.599 0.001 56.185 1.00 52.08 214 TYR G N 1
ATOM 9039 C CA . TYR G 1 6 ? -63.218 0.594 56.196 1.00 47.17 214 TYR G CA 1
ATOM 9040 C C . TYR G 1 6 ? -62.704 0.861 57.608 1.00 45.96 214 TYR G C 1
ATOM 9041 O O . TYR G 1 6 ? -63.429 1.423 58.432 1.00 48.64 214 TYR G O 1
ATOM 9050 N N . PRO G 1 7 ? -61.453 0.430 57.899 1.00 42.35 215 PRO G N 1
ATOM 9051 C CA . PRO G 1 7 ? -60.885 0.636 59.231 1.00 37.50 215 PRO G CA 1
ATOM 9052 C C . PRO G 1 7 ? -60.587 2.100 59.527 1.00 35.70 215 PRO G C 1
ATOM 9053 O O . PRO G 1 7 ? -60.521 2.924 58.598 1.00 38.12 215 PRO G O 1
ATOM 9057 N N . VAL G 1 8 ? -60.417 2.407 60.808 1.00 32.80 216 VAL G N 1
ATOM 9058 C CA . VAL G 1 8 ? -60.106 3.752 61.266 1.00 33.22 216 VAL G CA 1
ATOM 9059 C C . VAL G 1 8 ? -58.739 4.227 60.716 1.00 32.35 216 VAL G C 1
ATOM 9060 O O . VAL G 1 8 ? -58.604 5.367 60.247 1.00 32.17 216 VAL G O 1
ATOM 9064 N N . ILE G 1 9 ? -57.743 3.352 60.784 1.00 31.87 217 ILE G N 1
ATOM 9065 C CA . ILE G 1 9 ? -56.452 3.550 60.098 1.00 31.97 217 ILE G CA 1
ATOM 9066 C C . ILE G 1 9 ? -56.078 2.220 59.472 1.00 34.69 217 ILE G C 1
ATOM 9067 O O . ILE G 1 9 ? -56.591 1.181 59.888 1.00 33.03 217 ILE G O 1
ATOM 9072 N N . GLY G 1 10 ? -55.215 2.254 58.464 1.00 32.87 218 GLY G N 1
ATOM 9073 C CA . GLY G 1 10 ? -54.776 1.035 57.799 1.00 34.03 218 GLY G CA 1
ATOM 9074 C C . GLY G 1 10 ? -55.648 0.584 56.654 1.00 36.70 218 GLY G C 1
ATOM 9075 O O . GLY G 1 10 ? -55.740 -0.623 56.374 1.00 37.23 218 GLY G O 1
ATOM 9076 N N . ILE G 1 11 ? -56.302 1.551 56.004 1.00 34.07 219 ILE G N 1
ATOM 9077 C CA . ILE G 1 11 ? -57.036 1.301 54.767 1.00 34.68 219 ILE G CA 1
ATOM 9078 C C . ILE G 1 11 ? -56.060 0.785 53.716 1.00 34.40 219 ILE G C 1
ATOM 9079 O O . ILE G 1 11 ? -55.001 1.369 53.505 1.00 34.71 219 ILE G O 1
ATOM 9084 N N . ASP G 1 12 ? -56.396 -0.345 53.099 1.00 36.02 220 ASP G N 1
ATOM 9085 C CA . ASP G 1 12 ? -55.546 -0.944 52.070 1.00 33.19 220 ASP G CA 1
ATOM 9086 C C . ASP G 1 12 ? -55.217 0.074 50.975 1.00 35.43 220 ASP G C 1
ATOM 9087 O O . ASP G 1 12 ? -56.108 0.769 50.499 1.00 35.72 220 ASP G O 1
ATOM 9092 N N . ASP G 1 13 ? -53.945 0.158 50.586 1.00 30.96 221 ASP G N 1
ATOM 9093 C CA . ASP G 1 13 ? -53.516 1.088 49.524 1.00 34.43 221 ASP G CA 1
ATOM 9094 C C . ASP G 1 13 ? -54.362 1.001 48.237 1.00 36.87 221 ASP G C 1
ATOM 9095 O O . ASP G 1 13 ? -54.656 2.035 47.628 1.00 34.55 221 ASP G O 1
ATOM 9100 N N . ASP G 1 14 ? -54.787 -0.218 47.871 1.00 39.99 222 ASP G N 1
ATOM 9101 C CA A ASP G 1 14 ? -55.534 -0.464 46.629 0.50 41.90 222 ASP G CA 1
ATOM 9102 C CA B ASP G 1 14 ? -55.525 -0.437 46.619 0.50 41.61 222 ASP G CA 1
ATOM 9103 C C . ASP G 1 14 ? -56.958 0.110 46.629 1.00 43.42 222 ASP G C 1
ATOM 9104 O O . ASP G 1 14 ? -57.648 0.069 45.605 1.00 44.62 222 ASP G O 1
ATOM 9113 N N . GLU G 1 15 ? -57.394 0.629 47.776 1.00 37.84 223 GLU G N 1
ATOM 9114 C CA . GLU G 1 15 ? -58.741 1.174 47.922 1.00 38.01 223 GLU G CA 1
ATOM 9115 C C . GLU G 1 15 ? -58.803 2.653 47.578 1.00 39.60 223 GLU G C 1
ATOM 9116 O O . GLU G 1 15 ? -59.884 3.204 47.392 1.00 40.84 223 GLU G O 1
ATOM 9122 N N . PHE G 1 16 ? -57.645 3.295 47.504 1.00 35.25 224 PHE G N 1
ATOM 9123 C CA . PHE G 1 16 ? -57.587 4.706 47.140 1.00 36.87 224 PHE G CA 1
ATOM 9124 C C . PHE G 1 16 ? -57.387 4.870 45.651 1.00 37.31 224 PHE G C 1
ATOM 9125 O O . PHE G 1 16 ? -56.659 4.089 45.027 1.00 38.22 224 PHE G O 1
ATOM 9133 N N . ALA G 1 17 ? -58.024 5.892 45.086 1.00 38.48 225 ALA G N 1
ATOM 9134 C CA . ALA G 1 17 ? -57.698 6.329 43.735 1.00 42.95 225 ALA G CA 1
ATOM 9135 C C . ALA G 1 17 ? -56.326 6.986 43.797 1.00 42.85 225 ALA G C 1
ATOM 9136 O O . ALA G 1 17 ? -56.126 7.949 44.541 1.00 40.43 225 ALA G O 1
ATOM 9138 N N . THR G 1 18 ? -55.386 6.441 43.033 1.00 40.79 226 THR G N 1
ATOM 9139 C CA . THR G 1 18 ? -53.990 6.860 43.104 1.00 45.33 226 THR G CA 1
ATOM 9140 C C . THR G 1 18 ? -53.236 6.534 41.816 1.00 46.46 226 THR G C 1
ATOM 9141 O O . THR G 1 18 ? -53.778 5.891 40.914 1.00 48.83 226 THR G O 1
ATOM 9145 N N . ALA G 1 19 ? -52.000 7.013 41.729 1.00 48.68 227 ALA G N 1
ATOM 9146 C CA . ALA G 1 19 ? -51.101 6.654 40.645 1.00 53.56 227 ALA G CA 1
ATOM 9147 C C . ALA G 1 19 ? -49.871 5.973 41.234 1.00 56.89 227 ALA G C 1
ATOM 9148 O O . ALA G 1 19 ? -49.688 5.957 42.454 1.00 55.30 227 ALA G O 1
ATOM 9150 N N . LYS G 1 20 ? -49.045 5.398 40.363 1.00 61.55 228 LYS G N 1
ATOM 9151 C CA . LYS G 1 20 ? -47.797 4.752 40.763 1.00 63.96 228 LYS G CA 1
ATOM 9152 C C . LYS G 1 20 ? -46.879 5.742 41.491 1.00 61.34 228 LYS G C 1
ATOM 9153 O O . LYS G 1 20 ? -46.697 6.875 41.034 1.00 60.64 228 LYS G O 1
ATOM 9159 N N . LYS G 1 21 ? -46.357 5.307 42.642 1.00 57.63 229 LYS G N 1
ATOM 9160 C CA . LYS G 1 21 ? -45.384 6.059 43.464 1.00 56.52 229 LYS G CA 1
ATOM 9161 C C . LYS G 1 21 ? -45.958 7.260 44.228 1.00 49.83 229 LYS G C 1
ATOM 9162 O O . LYS G 1 21 ? -45.223 7.944 44.935 1.00 50.32 229 LYS G O 1
ATOM 9168 N N . LEU G 1 22 ? -47.259 7.505 44.106 1.00 44.01 230 LEU G N 1
ATOM 9169 C CA . LEU G 1 22 ? -47.873 8.710 44.689 1.00 40.44 230 LEU G CA 1
ATOM 9170 C C . LEU G 1 22 ? -48.391 8.519 46.119 1.00 37.55 230 LEU G C 1
ATOM 9171 O O . LEU G 1 22 ? -48.181 9.383 46.970 1.00 33.62 230 LEU G O 1
ATOM 9176 N N . ILE G 1 23 ? -49.076 7.406 46.370 1.00 34.15 231 ILE G N 1
ATOM 9177 C CA . ILE G 1 23 ? -49.685 7.178 47.677 1.00 35.86 231 ILE G CA 1
ATOM 9178 C C . ILE G 1 23 ? -48.659 7.087 48.827 1.00 34.68 231 ILE G C 1
ATOM 9179 O O . ILE G 1 23 ? -47.539 6.606 48.652 1.00 33.56 231 ILE G O 1
ATOM 9184 N N . THR G 1 24 ? -49.039 7.634 49.977 1.00 33.66 232 THR G N 1
ATOM 9185 C CA . THR G 1 24 ? -48.341 7.350 51.214 1.00 28.28 232 THR G CA 1
ATOM 9186 C C . THR G 1 24 ? -48.815 5.968 51.602 1.00 30.64 232 THR G C 1
ATOM 9187 O O . THR G 1 24 ? -49.982 5.777 51.948 1.00 30.15 232 THR G O 1
ATOM 9191 N N . LYS G 1 25 ? -47.930 4.989 51.473 1.00 28.21 233 LYS G N 1
ATOM 9192 C CA . LYS G 1 25 ? -48.313 3.595 51.676 1.00 26.94 233 LYS G CA 1
ATOM 9193 C C . LYS G 1 25 ? -48.703 3.347 53.134 1.00 28.93 233 LYS G C 1
ATOM 9194 O O . LYS G 1 25 ? -48.215 4.048 54.020 1.00 27.21 233 LYS G O 1
ATOM 9200 N N . GLN G 1 26 ? -49.568 2.353 53.367 1.00 28.21 234 GLN G N 1
ATOM 9201 C CA . GLN G 1 26 ? -50.301 2.259 54.634 1.00 30.96 234 GLN G CA 1
ATOM 9202 C C . GLN G 1 26 ? -49.454 2.168 55.901 1.00 26.50 234 GLN G C 1
ATOM 9203 O O . GLN G 1 26 ? -49.794 2.796 56.896 1.00 24.64 234 GLN G O 1
ATOM 9209 N N . GLU G 1 27 ? -48.336 1.437 55.856 1.00 23.05 235 GLU G N 1
ATOM 9210 C CA . GLU G 1 27 ? -47.456 1.309 57.025 1.00 24.17 235 GLU G CA 1
ATOM 9211 C C . GLU G 1 27 ? -46.843 2.642 57.417 1.00 24.16 235 GLU G C 1
ATOM 9212 O O . GLU G 1 27 ? -46.947 3.067 58.570 1.00 25.62 235 GLU G O 1
ATOM 9218 N N . VAL G 1 28 ? -46.218 3.286 56.439 1.00 23.39 236 VAL G N 1
ATOM 9219 C CA . VAL G 1 28 ? -45.598 4.598 56.585 1.00 23.04 236 VAL G CA 1
ATOM 9220 C C . VAL G 1 28 ? -46.659 5.655 56.935 1.00 24.93 236 VAL G C 1
ATOM 9221 O O . VAL G 1 28 ? -46.408 6.554 57.751 1.00 24.55 236 VAL G O 1
ATOM 9225 N N . ARG G 1 29 ? -47.828 5.544 56.320 1.00 26.10 237 ARG G N 1
ATOM 9226 C CA . ARG G 1 29 ? -48.967 6.404 56.676 1.00 23.63 237 ARG G CA 1
ATOM 9227 C C . ARG G 1 29 ? -49.308 6.299 58.173 1.00 23.99 237 ARG G C 1
ATOM 9228 O O . ARG G 1 29 ? -49.552 7.303 58.814 1.00 24.06 237 ARG G O 1
ATOM 9236 N N . ALA G 1 30 ? -49.339 5.087 58.717 1.00 26.07 238 ALA G N 1
ATOM 9237 C CA . ALA G 1 30 ? -49.612 4.898 60.147 1.00 29.13 238 ALA G CA 1
ATOM 9238 C C . ALA G 1 30 ? -48.562 5.557 61.042 1.00 28.28 238 ALA G C 1
ATOM 9239 O O . ALA G 1 30 ? -48.898 6.215 62.034 1.00 26.21 238 ALA G O 1
ATOM 9241 N N . VAL G 1 31 ? -47.287 5.375 60.701 1.00 24.50 239 VAL G N 1
ATOM 9242 C CA . VAL G 1 31 ? -46.194 6.010 61.435 1.00 24.49 239 VAL G CA 1
ATOM 9243 C C . VAL G 1 31 ? -46.291 7.528 61.302 1.00 27.56 239 VAL G C 1
ATOM 9244 O O . VAL G 1 31 ? -46.066 8.267 62.267 1.00 23.03 239 VAL G O 1
ATOM 9248 N N . THR G 1 32 ? -46.660 7.988 60.111 1.00 24.98 240 THR G N 1
ATOM 9249 C CA . THR G 1 32 ? -46.827 9.430 59.875 1.00 25.93 240 THR G CA 1
ATOM 9250 C C . THR G 1 32 ? -47.951 10.026 60.762 1.00 24.36 240 THR G C 1
ATOM 9251 O O . THR G 1 32 ? -47.741 11.039 61.442 1.00 24.37 240 THR G O 1
ATOM 9255 N N . LEU G 1 33 ? -49.118 9.377 60.786 1.00 28.92 241 LEU G N 1
ATOM 9256 C CA . LEU G 1 33 ? -50.227 9.794 61.680 1.00 25.57 241 LEU G CA 1
ATOM 9257 C C . LEU G 1 33 ? -49.797 9.777 63.144 1.00 30.76 241 LEU G C 1
ATOM 9258 O O . LEU G 1 33 ? -50.120 10.691 63.897 1.00 29.60 241 LEU G O 1
ATOM 9263 N N . SER G 1 34 ? -49.045 8.741 63.520 1.00 29.38 242 SER G N 1
ATOM 9264 C CA . SER G 1 34 ? -48.460 8.622 64.859 1.00 30.48 242 SER G CA 1
ATOM 9265 C C . SER G 1 34 ? -47.571 9.813 65.196 1.00 29.93 242 SER G C 1
ATOM 9266 O O . SER G 1 34 ? -47.672 10.383 66.288 1.00 30.19 242 SER G O 1
ATOM 9269 N N . LYS G 1 35 ? -46.737 10.224 64.242 1.00 27.15 243 LYS G N 1
ATOM 9270 C CA . LYS G 1 35 ? -45.803 11.333 64.466 1.00 26.05 243 LYS G CA 1
ATOM 9271 C C . LYS G 1 35 ? -46.496 12.692 64.492 1.00 30.54 243 LYS G C 1
ATOM 9272 O O . LYS G 1 35 ? -45.987 13.649 65.100 1.00 32.05 243 LYS G O 1
ATOM 9278 N N . LEU G 1 36 ? -47.646 12.768 63.826 1.00 29.29 244 LEU G N 1
ATOM 9279 C CA . LEU G 1 36 ? -48.437 14.002 63.773 1.00 32.66 244 LEU G CA 1
ATOM 9280 C C . LEU G 1 36 ? -49.090 14.367 65.105 1.00 33.35 244 LEU G C 1
ATOM 9281 O O . LEU G 1 36 ? -49.541 15.495 65.257 1.00 34.58 244 LEU G O 1
ATOM 9286 N N . ARG G 1 37 ? -49.143 13.413 66.043 1.00 32.84 245 ARG G N 1
ATOM 9287 C CA . ARG G 1 37 ? -49.617 13.646 67.418 1.00 39.61 245 ARG G CA 1
ATOM 9288 C C . ARG G 1 37 ? -51.045 14.216 67.434 1.00 34.12 245 ARG G C 1
ATOM 9289 O O . ARG G 1 37 ? -51.319 15.223 68.077 1.00 38.30 245 ARG G O 1
ATOM 9297 N N . LEU G 1 38 ? -51.938 13.555 66.713 1.00 34.76 246 LEU G N 1
ATOM 9298 C CA . LEU G 1 38 ? -53.280 14.073 66.496 1.00 35.68 246 LEU G CA 1
ATOM 9299 C C . LEU G 1 38 ? -54.191 13.864 67.708 1.00 38.78 246 LEU G C 1
ATOM 9300 O O . LEU G 1 38 ? -54.092 12.865 68.414 1.00 37.38 246 LEU G O 1
ATOM 9305 N N . GLN G 1 39 ? -55.065 14.833 67.932 1.00 41.08 247 GLN G N 1
ATOM 9306 C CA . GLN G 1 39 ? -56.118 14.734 68.930 1.00 42.28 247 GLN G CA 1
ATOM 9307 C C . GLN G 1 39 ? -57.289 15.478 68.328 1.00 43.32 247 GLN G C 1
ATOM 9308 O O . GLN G 1 39 ? -57.088 16.277 67.421 1.00 40.72 247 GLN G O 1
ATOM 9314 N N . ASP G 1 40 ? -58.503 15.214 68.801 1.00 41.11 248 ASP G N 1
ATOM 9315 C CA . ASP G 1 40 ? -59.696 15.807 68.184 1.00 44.21 248 ASP G CA 1
ATOM 9316 C C . ASP G 1 40 ? -59.667 17.335 68.261 1.00 39.65 248 ASP G C 1
ATOM 9317 O O . ASP G 1 40 ? -58.888 17.901 69.032 1.00 37.47 248 ASP G O 1
ATOM 9322 N N . ASP G 1 41 ? -60.487 17.987 67.431 1.00 41.07 249 ASP G N 1
ATOM 9323 C CA . ASP G 1 41 ? -60.642 19.465 67.411 1.00 44.25 249 ASP G CA 1
ATOM 9324 C C . ASP G 1 41 ? -59.447 20.276 66.866 1.00 45.20 249 ASP G C 1
ATOM 9325 O O . ASP G 1 41 ? -59.466 21.511 66.903 1.00 42.57 249 ASP G O 1
ATOM 9330 N N . LEU G 1 42 ? -58.421 19.609 66.337 1.00 40.82 250 LEU G N 1
ATOM 9331 C CA . LEU G 1 42 ? -57.265 20.336 65.820 1.00 38.75 250 LEU G CA 1
ATOM 9332 C C . LEU G 1 42 ? -57.477 20.816 64.377 1.00 32.95 250 LEU G C 1
ATOM 9333 O O . LEU G 1 42 ? -58.338 20.294 63.661 1.00 40.07 250 LEU G O 1
ATOM 9338 N N . VAL G 1 43 ? -56.701 21.815 63.973 1.00 31.99 251 VAL G N 1
ATOM 9339 C CA . VAL G 1 43 ? -56.609 22.217 62.558 1.00 31.51 251 VAL G CA 1
ATOM 9340 C C . VAL G 1 43 ? -55.319 21.632 61.965 1.00 28.07 251 VAL G C 1
ATOM 9341 O O . VAL G 1 43 ? -54.238 21.895 62.467 1.00 31.62 251 VAL G O 1
ATOM 9345 N N . MET G 1 44 ? -55.457 20.820 60.918 1.00 30.01 252 MET G N 1
ATOM 9346 C CA . MET G 1 44 ? -54.290 20.261 60.213 1.00 27.93 252 MET G CA 1
ATOM 9347 C C . MET G 1 44 ? -54.261 20.746 58.744 1.00 29.89 252 MET G C 1
ATOM 9348 O O . MET G 1 44 ? -55.313 20.864 58.113 1.00 32.23 252 MET G O 1
ATOM 9353 N N . TRP G 1 45 ? -53.059 21.033 58.228 1.00 28.48 253 TRP G N 1
ATOM 9354 C CA . TRP G 1 45 ? -52.813 21.231 56.793 1.00 27.95 253 TRP G CA 1
ATOM 9355 C C . TRP G 1 45 ? -52.094 20.010 56.203 1.00 29.76 253 TRP G C 1
ATOM 9356 O O . TRP G 1 45 ? -51.115 19.533 56.779 1.00 28.22 253 TRP G O 1
ATOM 9367 N N . ASP G 1 46 ? -52.580 19.527 55.060 1.00 29.90 254 ASP G N 1
ATOM 9368 C CA . ASP G 1 46 ? -51.897 18.521 54.255 1.00 29.73 254 ASP G CA 1
ATOM 9369 C C . ASP G 1 46 ? -51.481 19.167 52.920 1.00 29.00 254 ASP G C 1
ATOM 9370 O O . ASP G 1 46 ? -52.296 19.360 52.007 1.00 28.03 254 ASP G O 1
ATOM 9375 N N . ILE G 1 47 ? -50.202 19.509 52.826 1.00 27.35 255 ILE G N 1
ATOM 9376 C CA . ILE G 1 47 ? -49.660 20.216 51.680 1.00 29.43 255 ILE G CA 1
ATOM 9377 C C . ILE G 1 47 ? -49.132 19.220 50.649 1.00 31.29 255 ILE G C 1
ATOM 9378 O O . ILE G 1 47 ? -48.246 18.401 50.946 1.00 31.95 255 ILE G O 1
ATOM 9383 N N . GLY G 1 48 ? -49.694 19.291 49.447 1.00 30.93 256 GLY G N 1
ATOM 9384 C CA . GLY G 1 48 ? -49.353 18.354 48.375 1.00 28.00 256 GLY G CA 1
ATOM 9385 C C . GLY G 1 48 ? -50.000 17.043 48.724 1.00 30.72 256 GLY G C 1
ATOM 9386 O O . GLY G 1 48 ? -49.321 16.024 48.865 1.00 33.98 256 GLY G O 1
ATOM 9387 N N . ALA G 1 49 ? -51.325 17.074 48.871 1.00 32.05 257 ALA G N 1
ATOM 9388 C CA . ALA G 1 49 ? -52.085 15.951 49.414 1.00 29.57 257 ALA G CA 1
ATOM 9389 C C . ALA G 1 49 ? -52.078 14.687 48.560 1.00 30.15 257 ALA G C 1
ATOM 9390 O O . ALA G 1 49 ? -52.252 13.599 49.094 1.00 31.77 257 ALA G O 1
ATOM 9392 N N . GLY G 1 50 ? -51.887 14.822 47.246 1.00 36.09 258 GLY G N 1
ATOM 9393 C CA . GLY G 1 50 ? -51.736 13.636 46.378 1.00 31.40 258 GLY G CA 1
ATOM 9394 C C . GLY G 1 50 ? -53.047 12.898 46.191 1.00 34.39 258 GLY G C 1
ATOM 9395 O O . GLY G 1 50 ? -53.906 13.361 45.447 1.00 37.26 258 GLY G O 1
ATOM 9396 N N . SER G 1 51 ? -53.190 11.756 46.867 1.00 34.26 259 SER G N 1
ATOM 9397 C CA . SER G 1 51 ? -54.444 10.993 46.907 1.00 35.91 259 SER G CA 1
ATOM 9398 C C . SER G 1 51 ? -55.257 11.284 48.172 1.00 33.78 259 SER G C 1
ATOM 9399 O O . SER G 1 51 ? -56.353 10.744 48.355 1.00 35.87 259 SER G O 1
ATOM 9402 N N . ALA G 1 52 ? -54.698 12.147 49.020 1.00 33.11 260 ALA G N 1
ATOM 9403 C CA . ALA G 1 52 ? -55.228 12.507 50.345 1.00 34.77 260 ALA G CA 1
ATOM 9404 C C . ALA G 1 52 ? -55.429 11.369 51.355 1.00 34.30 260 ALA G C 1
ATOM 9405 O O . ALA G 1 52 ? -56.223 11.512 52.286 1.00 34.67 260 ALA G O 1
ATOM 9407 N N . SER G 1 53 ? -54.704 10.255 51.189 1.00 32.39 261 SER G N 1
ATOM 9408 C CA . SER G 1 53 ? -54.793 9.133 52.131 1.00 31.07 261 SER G CA 1
ATOM 9409 C C . SER G 1 53 ? -54.412 9.525 53.569 1.00 29.81 261 SER G C 1
ATOM 9410 O O . SER G 1 53 ? -54.981 8.985 54.512 1.00 31.04 261 SER G O 1
ATOM 9413 N N . VAL G 1 54 ? -53.471 10.468 53.727 1.00 29.88 262 VAL G N 1
ATOM 9414 C CA . VAL G 1 54 ? -53.054 10.922 55.068 1.00 31.29 262 VAL G CA 1
ATOM 9415 C C . VAL G 1 54 ? -54.161 11.768 55.698 1.00 32.48 262 VAL G C 1
ATOM 9416 O O . VAL G 1 54 ? -54.492 11.572 56.860 1.00 31.25 262 VAL G O 1
ATOM 9420 N N . SER G 1 55 ? -54.725 12.695 54.925 1.00 33.64 263 SER G N 1
ATOM 9421 C CA . SER G 1 55 ? -55.864 13.523 55.363 1.00 30.66 263 SER G CA 1
ATOM 9422 C C . SER G 1 55 ? -57.088 12.683 55.739 1.00 30.90 263 SER G C 1
ATOM 9423 O O . SER G 1 55 ? -57.738 12.951 56.742 1.00 33.53 263 SER G O 1
ATOM 9426 N N . ILE G 1 56 ? -57.389 11.683 54.921 1.00 29.78 264 ILE G N 1
ATOM 9427 C CA . ILE G 1 56 ? -58.525 10.794 55.144 1.00 32.51 264 ILE G CA 1
ATOM 9428 C C . ILE G 1 56 ? -58.399 10.017 56.444 1.00 34.49 264 ILE G C 1
ATOM 9429 O O . ILE G 1 56 ? -59.327 10.017 57.252 1.00 34.87 264 ILE G O 1
ATOM 9434 N N . GLU G 1 57 ? -57.245 9.408 56.685 1.00 28.48 265 GLU G N 1
ATOM 9435 C CA . GLU G 1 57 ? -57.068 8.651 57.918 1.00 27.23 265 GLU G CA 1
ATOM 9436 C C . GLU G 1 57 ? -56.906 9.546 59.135 1.00 26.46 265 GLU G C 1
ATOM 9437 O O . GLU G 1 57 ? -57.300 9.184 60.242 1.00 31.99 265 GLU G O 1
ATOM 9443 N N . ALA G 1 58 ? -56.347 10.732 58.925 1.00 30.46 266 ALA G N 1
ATOM 9444 C CA . ALA G 1 58 ? -56.304 11.738 59.967 1.00 31.56 266 ALA G CA 1
ATOM 9445 C C . ALA G 1 58 ? -57.711 12.221 60.364 1.00 35.12 266 ALA G C 1
ATOM 9446 O O . ALA G 1 58 ? -57.939 12.540 61.533 1.00 36.28 266 ALA G O 1
ATOM 9448 N N . SER G 1 59 ? -58.620 12.281 59.384 1.00 37.07 267 SER G N 1
ATOM 9449 C CA . SER G 1 59 ? -60.014 12.682 59.595 1.00 38.08 267 SER G CA 1
ATOM 9450 C C . SER G 1 59 ? -60.732 11.734 60.537 1.00 37.26 267 SER G C 1
ATOM 9451 O O . SER G 1 59 ? -61.491 12.180 61.407 1.00 38.89 267 SER G O 1
ATOM 9454 N N . ASN G 1 60 ? -60.461 10.439 60.377 1.00 33.35 268 ASN G N 1
ATOM 9455 C CA . ASN G 1 60 ? -60.948 9.403 61.289 1.00 34.95 268 ASN G CA 1
ATOM 9456 C C . ASN G 1 60 ? -60.452 9.578 62.720 1.00 39.36 268 ASN G C 1
ATOM 9457 O O . ASN G 1 60 ? -61.154 9.222 63.675 1.00 40.75 268 ASN G O 1
ATOM 9462 N N . LEU G 1 61 ? -59.242 10.117 62.870 1.00 39.37 269 LEU G N 1
ATOM 9463 C CA . LEU G 1 61 ? -58.649 10.320 64.183 1.00 38.96 269 LEU G CA 1
ATOM 9464 C C . LEU G 1 61 ? -59.198 11.576 64.842 1.00 40.83 269 LEU G C 1
ATOM 9465 O O . LEU G 1 61 ? -59.227 11.674 66.070 1.00 42.07 269 LEU G O 1
ATOM 9470 N N . MET G 1 62 ? -59.593 12.553 64.029 1.00 40.15 270 MET G N 1
ATOM 9471 C CA . MET G 1 62 ? -60.166 13.805 64.546 1.00 40.71 270 MET G CA 1
ATOM 9472 C C . MET G 1 62 ? -61.509 14.114 63.890 1.00 40.11 270 MET G C 1
ATOM 9473 O O . MET G 1 62 ? -61.575 14.956 62.988 1.00 42.41 270 MET G O 1
ATOM 9478 N N . PRO G 1 63 ? -62.594 13.456 64.342 1.00 44.21 271 PRO G N 1
ATOM 9479 C CA . PRO G 1 63 ? -63.894 13.666 63.703 1.00 44.87 271 PRO G CA 1
ATOM 9480 C C . PRO G 1 63 ? -64.385 15.118 63.799 1.00 44.19 271 PRO G C 1
ATOM 9481 O O . PRO G 1 63 ? -65.005 15.616 62.858 1.00 46.89 271 PRO G O 1
ATOM 9485 N N . ASN G 1 64 ? -64.080 15.790 64.903 1.00 41.52 272 ASN G N 1
ATOM 9486 C CA . ASN G 1 64 ? -64.446 17.200 65.074 1.00 45.45 272 ASN G CA 1
ATOM 9487 C C . ASN G 1 64 ? -63.278 18.142 64.789 1.00 46.64 272 ASN G C 1
ATOM 9488 O O . ASN G 1 64 ? -63.346 19.347 65.064 1.00 45.99 272 ASN G O 1
ATOM 9493 N N . GLY G 1 65 ? -62.204 17.588 64.227 1.00 45.35 273 GLY G N 1
ATOM 9494 C CA . GLY G 1 65 ? -61.069 18.398 63.774 1.00 42.27 273 GLY G CA 1
ATOM 9495 C C . GLY G 1 65 ? -61.324 19.024 62.410 1.00 39.91 273 GLY G C 1
ATOM 9496 O O . GLY G 1 65 ? -62.381 18.828 61.809 1.00 45.02 273 GLY G O 1
ATOM 9497 N N . ARG G 1 66 ? -60.339 19.751 61.904 1.00 40.10 274 ARG G N 1
ATOM 9498 C CA . ARG G 1 66 ? -60.485 20.484 60.647 1.00 46.05 274 ARG G CA 1
ATOM 9499 C C . ARG G 1 66 ? -59.264 20.262 59.741 1.00 38.17 274 ARG G C 1
ATOM 9500 O O . ARG G 1 66 ? -58.195 20.754 60.042 1.00 37.95 274 ARG G O 1
ATOM 9508 N N . ILE G 1 67 ? -59.424 19.534 58.639 1.00 36.86 275 ILE G N 1
ATOM 9509 C CA . ILE G 1 67 ? -58.265 19.210 57.771 1.00 36.79 275 ILE G CA 1
ATOM 9510 C C . ILE G 1 67 ? -58.333 19.885 56.401 1.00 35.42 275 ILE G C 1
ATOM 9511 O O . ILE G 1 67 ? -59.328 19.751 55.684 1.00 37.14 275 ILE G O 1
ATOM 9516 N N . PHE G 1 68 ? -57.271 20.608 56.043 1.00 33.97 276 PHE G N 1
ATOM 9517 C CA . PHE G 1 68 ? -57.197 21.273 54.734 1.00 32.60 276 PHE G CA 1
ATOM 9518 C C . PHE G 1 68 ? -56.159 20.614 53.848 1.00 33.00 276 PHE G C 1
ATOM 9519 O O . PHE G 1 68 ? -54.960 20.679 54.139 1.00 33.11 276 PHE G O 1
ATOM 9527 N N . ALA G 1 69 ? -56.647 19.973 52.785 1.00 31.16 277 ALA G N 1
ATOM 9528 C CA . ALA G 1 69 ? -55.825 19.236 51.826 1.00 27.24 277 ALA G CA 1
ATOM 9529 C C . ALA G 1 69 ? -55.552 20.084 50.578 1.00 34.96 277 ALA G C 1
ATOM 9530 O O . ALA G 1 69 ? -56.456 20.371 49.801 1.00 37.14 277 ALA G O 1
ATOM 9532 N N . LEU G 1 70 ? -54.302 20.493 50.410 1.00 31.94 278 LEU G N 1
ATOM 9533 C CA . LEU G 1 70 ? -53.883 21.341 49.294 1.00 35.31 278 LEU G CA 1
ATOM 9534 C C . LEU G 1 70 ? -53.284 20.533 48.164 1.00 35.99 278 LEU G C 1
ATOM 9535 O O . LEU G 1 70 ? -52.349 19.746 48.366 1.00 34.33 278 LEU G O 1
ATOM 9540 N N . GLU G 1 71 ? -53.835 20.733 46.971 1.00 34.89 279 GLU G N 1
ATOM 9541 C CA . GLU G 1 71 ? -53.381 20.054 45.775 1.00 34.30 279 GLU G CA 1
ATOM 9542 C C . GLU G 1 71 ? -53.841 20.871 44.569 1.00 40.61 279 GLU G C 1
ATOM 9543 O O . GLU G 1 71 ? -54.890 21.501 44.622 1.00 40.47 279 GLU G O 1
ATOM 9549 N N . ARG G 1 72 ? -53.062 20.898 43.496 1.00 40.76 280 ARG G N 1
ATOM 9550 C CA . ARG G 1 72 ? -53.554 21.544 42.277 1.00 41.97 280 ARG G CA 1
ATOM 9551 C C . ARG G 1 72 ? -53.210 20.788 40.987 1.00 41.13 280 ARG G C 1
ATOM 9552 O O . ARG G 1 72 ? -53.562 21.233 39.902 1.00 36.90 280 ARG G O 1
ATOM 9560 N N . ASN G 1 73 ? -52.537 19.644 41.116 1.00 40.92 281 ASN G N 1
ATOM 9561 C CA . ASN G 1 73 ? -52.379 18.720 39.996 1.00 41.61 281 ASN G CA 1
ATOM 9562 C C . ASN G 1 73 ? -53.761 18.165 39.654 1.00 42.52 281 ASN G C 1
ATOM 9563 O O . ASN G 1 73 ? -54.376 17.509 40.487 1.00 38.16 281 ASN G O 1
ATOM 9568 N N . PRO G 1 74 ? -54.245 18.419 38.416 1.00 44.47 282 PRO G N 1
ATOM 9569 C CA . PRO G 1 74 ? -55.618 18.072 38.026 1.00 42.79 282 PRO G CA 1
ATOM 9570 C C . PRO G 1 74 ? -55.937 16.578 38.197 1.00 38.48 282 PRO G C 1
ATOM 9571 O O . PRO G 1 74 ? -57.037 16.229 38.652 1.00 41.05 282 PRO G O 1
ATOM 9575 N N . GLN G 1 75 ? -54.975 15.716 37.853 1.00 39.40 283 GLN G N 1
ATOM 9576 C CA . GLN G 1 75 ? -55.140 14.269 38.025 1.00 36.36 283 GLN G CA 1
ATOM 9577 C C . GLN G 1 75 ? -55.295 13.914 39.503 1.00 39.02 283 GLN G C 1
ATOM 9578 O O . GLN G 1 75 ? -56.152 13.110 39.863 1.00 38.50 283 GLN G O 1
ATOM 9584 N N . TYR G 1 76 ? -54.481 14.551 40.347 1.00 38.13 284 TYR G N 1
ATOM 9585 C CA . TYR G 1 76 ? -54.485 14.285 41.790 1.00 39.49 284 TYR G CA 1
ATOM 9586 C C . TYR G 1 76 ? -55.747 14.855 42.457 1.00 38.91 284 TYR G C 1
ATOM 9587 O O . TYR G 1 76 ? -56.317 14.223 43.352 1.00 36.93 284 TYR G O 1
ATOM 9596 N N . LEU G 1 77 ? -56.182 16.038 42.009 1.00 36.32 285 LEU G N 1
ATOM 9597 C CA . LEU G 1 77 ? -57.458 16.614 42.443 1.00 38.46 285 LEU G CA 1
ATOM 9598 C C . LEU G 1 77 ? -58.613 15.678 42.135 1.00 36.97 285 LEU G C 1
ATOM 9599 O O . LEU G 1 77 ? -59.535 15.558 42.929 1.00 40.03 285 LEU G O 1
ATOM 9604 N N . GLY G 1 78 ? -58.538 15.009 40.985 1.00 41.18 286 GLY G N 1
ATOM 9605 C CA . GLY G 1 78 ? -59.464 13.947 40.626 1.00 40.02 286 GLY G CA 1
ATOM 9606 C C . GLY G 1 78 ? -59.456 12.785 41.596 1.00 40.42 286 GLY G C 1
ATOM 9607 O O . GLY G 1 78 ? -60.513 12.353 42.044 1.00 39.54 286 GLY G O 1
ATOM 9608 N N . PHE G 1 79 ? -58.260 12.284 41.920 1.00 40.72 287 PHE G N 1
ATOM 9609 C CA . PHE G 1 79 ? -58.102 11.181 42.878 1.00 39.19 287 PHE G CA 1
ATOM 9610 C C . PHE G 1 79 ? -58.707 11.561 44.222 1.00 37.03 287 PHE G C 1
ATOM 9611 O O . PHE G 1 79 ? -59.430 10.773 44.815 1.00 34.32 287 PHE G O 1
ATOM 9619 N N . ILE G 1 80 ? -58.386 12.766 44.695 1.00 32.57 288 ILE G N 1
ATOM 9620 C CA . ILE G 1 80 ? -58.856 13.263 45.999 1.00 34.58 288 ILE G CA 1
ATOM 9621 C C . ILE G 1 80 ? -60.372 13.354 46.083 1.00 39.16 288 ILE G C 1
ATOM 9622 O O . ILE G 1 80 ? -60.974 12.812 47.015 1.00 37.28 288 ILE G O 1
ATOM 9627 N N . ARG G 1 81 ? -60.977 14.025 45.103 1.00 38.85 289 ARG G N 1
ATOM 9628 C CA . ARG G 1 81 ? -62.436 14.140 45.039 1.00 44.47 289 ARG G CA 1
ATOM 9629 C C . ARG G 1 81 ? -63.104 12.780 45.052 1.00 39.58 289 ARG G C 1
ATOM 9630 O O . ARG G 1 81 ? -64.063 12.567 45.801 1.00 44.80 289 ARG G O 1
ATOM 9638 N N . ASP G 1 82 ? -62.560 11.853 44.260 1.00 41.06 290 ASP G N 1
ATOM 9639 C CA . ASP G 1 82 ? -63.034 10.469 44.250 1.00 41.73 290 ASP G CA 1
ATOM 9640 C C . ASP G 1 82 ? -62.871 9.799 45.609 1.00 43.50 290 ASP G C 1
ATOM 9641 O O . ASP G 1 82 ? -63.779 9.111 46.072 1.00 42.67 290 ASP G O 1
ATOM 9646 N N . ASN G 1 83 ? -61.729 10.034 46.261 1.00 42.66 291 ASN G N 1
ATOM 9647 C CA . ASN G 1 83 ? -61.444 9.460 47.583 1.00 40.93 291 ASN G CA 1
ATOM 9648 C C . ASN G 1 83 ? -62.274 9.997 48.745 1.00 41.53 291 ASN G C 1
ATOM 9649 O O . ASN G 1 83 ? -62.725 9.224 49.599 1.00 43.19 291 ASN G O 1
ATOM 9654 N N . LEU G 1 84 ? -62.464 11.317 48.788 1.00 42.81 292 LEU G N 1
ATOM 9655 C CA . LEU G 1 84 ? -63.279 11.951 49.829 1.00 44.85 292 LEU G CA 1
ATOM 9656 C C . LEU G 1 84 ? -64.727 11.467 49.783 1.00 49.71 292 LEU G C 1
ATOM 9657 O O . LEU G 1 84 ? -65.329 11.193 50.825 1.00 53.35 292 LEU G O 1
ATOM 9662 N N . LYS G 1 85 ? -65.256 11.365 48.564 1.00 49.37 293 LYS G N 1
ATOM 9663 C CA . LYS G 1 85 ? -66.566 10.794 48.278 1.00 54.44 293 LYS G CA 1
ATOM 9664 C C . LYS G 1 85 ? -66.667 9.322 48.702 1.00 53.75 293 LYS G C 1
ATOM 9665 O O . LYS G 1 85 ? -67.681 8.903 49.265 1.00 57.49 293 LYS G O 1
ATOM 9671 N N . LYS G 1 86 ? -65.608 8.552 48.444 1.00 49.59 294 LYS G N 1
ATOM 9672 C CA . LYS G 1 86 ? -65.554 7.126 48.796 1.00 45.06 294 LYS G CA 1
ATOM 9673 C C . LYS G 1 86 ? -65.465 6.870 50.306 1.00 45.89 294 LYS G C 1
ATOM 9674 O O . LYS G 1 86 ? -66.109 5.953 50.824 1.00 47.48 294 LYS G O 1
ATOM 9680 N N . PHE G 1 87 ? -64.690 7.685 51.017 1.00 46.04 295 PHE G N 1
ATOM 9681 C CA . PHE G 1 87 ? -64.401 7.406 52.425 1.00 42.15 295 PHE G CA 1
ATOM 9682 C C . PHE G 1 87 ? -65.182 8.212 53.477 1.00 46.57 295 PHE G C 1
ATOM 9683 O O . PHE G 1 87 ? -65.033 7.964 54.673 1.00 49.65 295 PHE G O 1
ATOM 9691 N N . VAL G 1 88 ? -66.011 9.155 53.024 1.00 47.78 296 VAL G N 1
ATOM 9692 C CA . VAL G 1 88 ? -66.831 10.022 53.902 1.00 51.88 296 VAL G CA 1
ATOM 9693 C C . VAL G 1 88 ? -65.962 10.777 54.926 1.00 50.68 296 VAL G C 1
ATOM 9694 O O . VAL G 1 88 ? -65.941 10.468 56.121 1.00 51.58 296 VAL G O 1
ATOM 9698 N N . ALA G 1 89 ? -65.229 11.760 54.416 1.00 46.55 297 ALA G N 1
ATOM 9699 C CA . ALA G 1 89 ? -64.264 12.502 55.193 1.00 43.42 297 ALA G CA 1
ATOM 9700 C C . ALA G 1 89 ? -64.724 13.946 55.164 1.00 44.33 297 ALA G C 1
ATOM 9701 O O . ALA G 1 89 ? -64.126 14.802 54.503 1.00 46.55 297 ALA G O 1
ATOM 9703 N N . ARG G 1 90 ? -65.811 14.204 55.886 1.00 44.14 298 ARG G N 1
ATOM 9704 C CA . ARG G 1 90 ? -66.555 15.450 55.742 1.00 47.22 298 ARG G CA 1
ATOM 9705 C C . ARG G 1 90 ? -65.827 16.641 56.347 1.00 47.10 298 ARG G C 1
ATOM 9706 O O . ARG G 1 90 ? -66.039 17.795 55.925 1.00 47.93 298 ARG G O 1
ATOM 9714 N N . ASN G 1 91 ? -64.932 16.364 57.295 1.00 41.53 299 ASN G N 1
ATOM 9715 C CA . ASN G 1 91 ? -64.094 17.414 57.860 1.00 39.77 299 ASN G CA 1
ATOM 9716 C C . ASN G 1 91 ? -62.791 17.696 57.077 1.00 37.10 299 ASN G C 1
ATOM 9717 O O . ASN G 1 91 ? -61.926 18.411 57.561 1.00 37.87 299 ASN G O 1
ATOM 9722 N N . VAL G 1 92 ? -62.683 17.151 55.867 1.00 38.02 300 VAL G N 1
ATOM 9723 C CA . VAL G 1 92 ? -61.593 17.485 54.949 1.00 37.51 300 VAL G CA 1
ATOM 9724 C C . VAL G 1 92 ? -62.068 18.479 53.892 1.00 38.73 300 VAL G C 1
ATOM 9725 O O . VAL G 1 92 ? -62.967 18.167 53.107 1.00 41.99 300 VAL G O 1
ATOM 9729 N N . THR G 1 93 ? -61.451 19.663 53.873 1.00 38.69 301 THR G N 1
ATOM 9730 C CA . THR G 1 93 ? -61.656 20.646 52.811 1.00 41.73 301 THR G CA 1
ATOM 9731 C C . THR G 1 93 ? -60.532 20.558 51.782 1.00 41.76 301 THR G C 1
ATOM 9732 O O . THR G 1 93 ? -59.352 20.770 52.113 1.00 39.99 301 THR G O 1
ATOM 9736 N N . LEU G 1 94 ? -60.897 20.247 50.539 1.00 40.15 302 LEU G N 1
ATOM 9737 C CA . LEU G 1 94 ? -59.943 20.268 49.446 1.00 38.62 302 LEU G CA 1
ATOM 9738 C C . LEU G 1 94 ? -59.714 21.707 48.982 1.00 41.82 302 LEU G C 1
ATOM 9739 O O . LEU G 1 94 ? -60.654 22.404 48.583 1.00 43.39 302 LEU G O 1
ATOM 9744 N N . VAL G 1 95 ? -58.469 22.163 49.063 1.00 37.94 303 VAL G N 1
ATOM 9745 C CA . VAL G 1 95 ? -58.110 23.508 48.624 1.00 38.55 303 VAL G CA 1
ATOM 9746 C C . VAL G 1 95 ? -57.235 23.431 47.367 1.00 44.35 303 VAL G C 1
ATOM 9747 O O . VAL G 1 95 ? -56.167 22.799 47.351 1.00 40.49 303 VAL G O 1
ATOM 9751 N N . GLU G 1 96 ? -57.706 24.071 46.306 1.00 44.54 304 GLU G N 1
ATOM 9752 C CA . GLU G 1 96 ? -57.045 24.019 45.019 1.00 46.01 304 GLU G CA 1
ATOM 9753 C C . GLU G 1 96 ? -55.951 25.091 44.931 1.00 46.91 304 GLU G C 1
ATOM 9754 O O . GLU G 1 96 ? -56.231 26.235 44.591 1.00 47.26 304 GLU G O 1
ATOM 9760 N N . ALA G 1 97 ? -54.710 24.709 45.243 1.00 46.97 305 ALA G N 1
ATOM 9761 C CA . ALA G 1 97 ? -53.592 25.667 45.352 1.00 48.35 305 ALA G CA 1
ATOM 9762 C C . ALA G 1 97 ? -52.201 25.033 45.327 1.00 48.85 305 ALA G C 1
ATOM 9763 O O . ALA G 1 97 ? -52.025 23.849 45.641 1.00 49.40 305 ALA G O 1
ATOM 9765 N N . PHE G 1 98 ? -51.215 25.845 44.951 1.00 48.42 306 PHE G N 1
ATOM 9766 C CA . PHE G 1 98 ? -49.808 25.468 45.053 1.00 52.76 306 PHE G CA 1
ATOM 9767 C C . PHE G 1 98 ? -49.132 26.267 46.168 1.00 49.20 306 PHE G C 1
ATOM 9768 O O . PHE G 1 98 ? -48.864 27.455 46.007 1.00 58.34 306 PHE G O 1
ATOM 9776 N N . ALA G 1 99 ? -48.861 25.610 47.292 1.00 49.36 307 ALA G N 1
ATOM 9777 C CA . ALA G 1 99 ? -48.189 26.239 48.432 1.00 46.94 307 ALA G CA 1
ATOM 9778 C C . ALA G 1 99 ? -46.834 26.848 48.026 1.00 45.18 307 ALA G C 1
ATOM 9779 O O . ALA G 1 99 ? -46.158 26.288 47.149 1.00 45.71 307 ALA G O 1
ATOM 9781 N N . PRO G 1 100 ? -46.430 27.991 48.643 1.00 44.10 308 PRO G N 1
ATOM 9782 C CA . PRO G 1 100 ? -47.002 28.741 49.778 1.00 43.54 308 PRO G CA 1
ATOM 9783 C C . PRO G 1 100 ? -48.213 29.651 49.506 1.00 44.42 308 PRO G C 1
ATOM 9784 O O . PRO G 1 100 ? -48.849 30.111 50.462 1.00 40.51 308 PRO G O 1
ATOM 9788 N N . GLU G 1 101 ? -48.526 29.932 48.244 1.00 48.30 309 GLU G N 1
ATOM 9789 C CA . GLU G 1 101 ? -49.776 30.640 47.964 1.00 56.26 309 GLU G CA 1
ATOM 9790 C C . GLU G 1 101 ? -50.972 29.694 48.154 1.00 52.74 309 GLU G C 1
ATOM 9791 O O . GLU G 1 101 ? -50.888 28.487 47.890 1.00 55.97 309 GLU G O 1
ATOM 9797 N N . GLY G 1 102 ? -52.065 30.243 48.665 1.00 47.63 310 GLY G N 1
ATOM 9798 C CA . GLY G 1 102 ? -53.197 29.427 49.078 1.00 49.06 310 GLY G CA 1
ATOM 9799 C C . GLY G 1 102 ? -53.204 29.120 50.567 1.00 43.93 310 GLY G C 1
ATOM 9800 O O . GLY G 1 102 ? -54.237 28.714 51.100 1.00 47.34 310 GLY G O 1
ATOM 9801 N N . LEU G 1 103 ? -52.056 29.306 51.225 1.00 42.20 311 LEU G N 1
ATOM 9802 C CA . LEU G 1 103 ? -51.929 29.143 52.689 1.00 45.30 311 LEU G CA 1
ATOM 9803 C C . LEU G 1 103 ? -52.522 30.335 53.455 1.00 47.30 311 LEU G C 1
ATOM 9804 O O . LEU G 1 103 ? -53.055 30.161 54.553 1.00 42.21 311 LEU G O 1
ATOM 9809 N N . ASP G 1 104 ? -52.442 31.529 52.861 1.00 49.73 312 ASP G N 1
ATOM 9810 C CA . ASP G 1 104 ? -53.035 32.754 53.432 1.00 54.33 312 ASP G CA 1
ATOM 9811 C C . ASP G 1 104 ? -54.544 32.666 53.649 1.00 53.90 312 ASP G C 1
ATOM 9812 O O . ASP G 1 104 ? -55.095 33.399 54.465 1.00 55.93 312 ASP G O 1
ATOM 9817 N N . ASP G 1 105 ? -55.201 31.774 52.913 1.00 50.63 313 ASP G N 1
ATOM 9818 C CA . ASP G 1 105 ? -56.643 31.585 53.028 1.00 52.62 313 ASP G CA 1
ATOM 9819 C C . ASP G 1 105 ? -57.038 30.526 54.059 1.00 49.22 313 ASP G C 1
ATOM 9820 O O . ASP G 1 105 ? -58.221 30.328 54.336 1.00 47.15 313 ASP G O 1
ATOM 9825 N N . LEU G 1 106 ? -56.044 29.870 54.647 1.00 43.01 314 LEU G N 1
ATOM 9826 C CA . LEU G 1 106 ? -56.301 28.798 55.609 1.00 40.04 314 LEU G CA 1
ATOM 9827 C C . LEU G 1 106 ? -56.190 29.322 57.033 1.00 35.11 314 LEU G C 1
ATOM 9828 O O . LEU G 1 106 ? -55.420 30.249 57.274 1.00 37.94 314 LEU G O 1
ATOM 9833 N N . PRO G 1 107 ? -56.934 28.712 57.981 1.00 34.65 315 PRO G N 1
ATOM 9834 C CA . PRO G 1 107 ? -56.763 29.067 59.386 1.00 37.39 315 PRO G CA 1
ATOM 9835 C C . PRO G 1 107 ? -55.417 28.560 59.912 1.00 41.04 315 PRO G C 1
ATOM 9836 O O . PRO G 1 107 ? -54.844 27.632 59.326 1.00 39.21 315 PRO G O 1
ATOM 9840 N N . ASP G 1 108 ? -54.930 29.164 60.995 1.00 39.97 316 ASP G N 1
ATOM 9841 C CA . ASP G 1 108 ? -53.667 28.757 61.629 1.00 39.09 316 ASP G CA 1
ATOM 9842 C C . ASP G 1 108 ? -53.692 27.273 61.976 1.00 37.12 316 ASP G C 1
ATOM 9843 O O . ASP G 1 108 ? -54.676 26.791 62.544 1.00 34.47 316 ASP G O 1
ATOM 9848 N N . PRO G 1 109 ? -52.635 26.525 61.583 1.00 34.25 317 PRO G N 1
ATOM 9849 C CA . PRO G 1 109 ? -52.620 25.086 61.822 1.00 33.91 317 PRO G CA 1
ATOM 9850 C C . PRO G 1 109 ? -51.993 24.666 63.169 1.00 30.48 317 PRO G C 1
ATOM 9851 O O . PRO G 1 109 ? -51.051 25.283 63.650 1.00 32.16 317 PRO G O 1
ATOM 9855 N N . ASP G 1 110 ? -52.528 23.594 63.739 1.00 33.42 318 ASP G N 1
ATOM 9856 C CA . ASP G 1 110 ? -51.906 22.911 64.862 1.00 31.99 318 ASP G CA 1
ATOM 9857 C C . ASP G 1 110 ? -50.916 21.906 64.311 1.00 31.48 318 ASP G C 1
ATOM 9858 O O . ASP G 1 110 ? -49.866 21.690 64.892 1.00 35.17 318 ASP G O 1
ATOM 9863 N N . ARG G 1 111 ? -51.263 21.312 63.175 1.00 30.52 319 ARG G N 1
ATOM 9864 C CA . ARG G 1 111 ? -50.456 20.230 62.574 1.00 29.51 319 ARG G CA 1
ATOM 9865 C C . ARG G 1 111 ? -50.276 20.492 61.085 1.00 27.41 319 ARG G C 1
ATOM 9866 O O . ARG G 1 111 ? -51.224 20.871 60.419 1.00 26.81 319 ARG G O 1
ATOM 9874 N N . VAL G 1 112 ? -49.065 20.273 60.564 1.00 26.88 320 VAL G N 1
ATOM 9875 C CA . VAL G 1 112 ? -48.806 20.394 59.131 1.00 27.08 320 VAL G CA 1
ATOM 9876 C C . VAL G 1 112 ? -48.069 19.151 58.630 1.00 27.81 320 VAL G C 1
ATOM 9877 O O . VAL G 1 112 ? -46.996 18.824 59.133 1.00 29.53 320 VAL G O 1
ATOM 9881 N N . PHE G 1 113 ? -48.664 18.454 57.669 1.00 26.52 321 PHE G N 1
ATOM 9882 C CA . PHE G 1 113 ? -47.954 17.409 56.931 1.00 26.44 321 PHE G CA 1
ATOM 9883 C C . PHE G 1 113 ? -47.531 17.923 55.547 1.00 28.31 321 PHE G C 1
ATOM 9884 O O . PHE G 1 113 ? -48.339 18.450 54.797 1.00 25.53 321 PHE G O 1
ATOM 9892 N N . ILE G 1 114 ? -46.258 17.778 55.210 1.00 25.88 322 ILE G N 1
ATOM 9893 C CA . ILE G 1 114 ? -45.813 18.132 53.870 1.00 26.40 322 ILE G CA 1
ATOM 9894 C C . ILE G 1 114 ? -45.538 16.823 53.118 1.00 30.95 322 ILE G C 1
ATOM 9895 O O . ILE G 1 114 ? -44.580 16.110 53.416 1.00 28.57 322 ILE G O 1
ATOM 9900 N N . GLY G 1 115 ? -46.428 16.491 52.189 1.00 31.46 323 GLY G N 1
ATOM 9901 C CA . GLY G 1 115 ? -46.325 15.241 51.442 1.00 29.24 323 GLY G CA 1
ATOM 9902 C C . GLY G 1 115 ? -45.748 15.437 50.059 1.00 34.35 323 GLY G C 1
ATOM 9903 O O . GLY G 1 115 ? -45.247 14.505 49.447 1.00 35.29 323 GLY G O 1
ATOM 9904 N N . GLY G 1 116 ? -45.859 16.658 49.564 1.00 32.52 324 GLY G N 1
ATOM 9905 C CA . GLY G 1 116 ? -45.329 17.023 48.280 1.00 35.90 324 GLY G CA 1
ATOM 9906 C C . GLY G 1 116 ? -45.101 18.506 48.343 1.00 40.10 324 GLY G C 1
ATOM 9907 O O . GLY G 1 116 ? -46.014 19.258 48.681 1.00 38.88 324 GLY G O 1
ATOM 9908 N N . SER G 1 117 ? -43.876 18.922 48.043 1.00 41.03 325 SER G N 1
ATOM 9909 C CA . SER G 1 117 ? -43.514 20.339 48.063 1.00 40.95 325 SER G CA 1
ATOM 9910 C C . SER G 1 117 ? -43.598 20.996 46.693 1.00 43.87 325 SER G C 1
ATOM 9911 O O . SER G 1 117 ? -43.714 22.224 46.604 1.00 40.61 325 SER G O 1
ATOM 9914 N N . GLY G 1 118 ? -43.525 20.170 45.646 1.00 43.49 326 GLY G N 1
ATOM 9915 C CA . GLY G 1 118 ? -43.509 20.629 44.262 1.00 46.37 326 GLY G CA 1
ATOM 9916 C C . GLY G 1 118 ? -42.533 21.773 44.059 1.00 47.18 326 GLY G C 1
ATOM 9917 O O . GLY G 1 118 ? -42.945 22.872 43.687 1.00 47.98 326 GLY G O 1
ATOM 9918 N N . GLY G 1 119 ? -41.259 21.529 44.365 1.00 45.52 327 GLY G N 1
ATOM 9919 C CA . GLY G 1 119 ? -40.176 22.512 44.147 1.00 43.50 327 GLY G CA 1
ATOM 9920 C C . GLY G 1 119 ? -40.155 23.719 45.078 1.00 46.19 327 GLY G C 1
ATOM 9921 O O . GLY G 1 119 ? -39.253 24.580 44.980 1.00 41.57 327 GLY G O 1
ATOM 9922 N N . MET G 1 120 ? -41.137 23.791 45.980 1.00 40.05 328 MET G N 1
ATOM 9923 C CA . MET G 1 120 ? -41.289 24.956 46.846 1.00 40.51 328 MET G CA 1
ATOM 9924 C C . MET G 1 120 ? -41.028 24.693 48.336 1.00 40.15 328 MET G C 1
ATOM 9925 O O . MET G 1 120 ? -41.545 25.399 49.189 1.00 36.10 328 MET G O 1
ATOM 9930 N N . LEU G 1 121 ? -40.181 23.711 48.634 1.00 41.45 329 LEU G N 1
ATOM 9931 C CA . LEU G 1 121 ? -39.889 23.301 50.019 1.00 38.36 329 LEU G CA 1
ATOM 9932 C C . LEU G 1 121 ? -39.502 24.428 50.973 1.00 37.33 329 LEU G C 1
ATOM 9933 O O . LEU G 1 121 ? -40.138 24.598 52.013 1.00 33.54 329 LEU G O 1
ATOM 9938 N N . GLU G 1 122 ? -38.476 25.197 50.617 1.00 37.82 330 GLU G N 1
ATOM 9939 C CA . GLU G 1 122 ? -37.984 26.267 51.492 1.00 40.00 330 GLU G CA 1
ATOM 9940 C C . GLU G 1 122 ? -39.054 27.309 51.799 1.00 39.04 330 GLU G C 1
ATOM 9941 O O . GLU G 1 122 ? -39.207 27.730 52.955 1.00 41.19 330 GLU G O 1
ATOM 9947 N N . GLU G 1 123 ? -39.784 27.701 50.754 1.00 39.11 331 GLU G N 1
ATOM 9948 C CA . GLU G 1 123 ? -40.829 28.716 50.825 1.00 39.55 331 GLU G CA 1
ATOM 9949 C C . GLU G 1 123 ? -42.011 28.214 51.650 1.00 38.17 331 GLU G C 1
ATOM 9950 O O . GLU G 1 123 ? -42.608 28.976 52.412 1.00 37.14 331 GLU G O 1
ATOM 9956 N N . ILE G 1 124 ? -42.334 26.930 51.491 1.00 35.62 332 ILE G N 1
ATOM 9957 C CA . ILE G 1 124 ? -43.393 26.270 52.263 1.00 33.44 332 ILE G CA 1
ATOM 9958 C C . ILE G 1 124 ? -43.069 26.223 53.766 1.00 35.98 332 ILE G C 1
ATOM 9959 O O . ILE G 1 124 ? -43.876 26.655 54.578 1.00 36.45 332 ILE G O 1
ATOM 9964 N N . ILE G 1 125 ? -41.875 25.746 54.120 1.00 35.56 333 ILE G N 1
ATOM 9965 C CA . ILE G 1 125 ? -41.433 25.705 55.518 1.00 35.67 333 ILE G CA 1
ATOM 9966 C C . ILE G 1 125 ? -41.413 27.091 56.162 1.00 36.96 333 ILE G C 1
ATOM 9967 O O . ILE G 1 125 ? -41.895 27.258 57.278 1.00 39.42 333 ILE G O 1
ATOM 9972 N N . ASP G 1 126 ? -40.904 28.084 55.443 1.00 36.50 334 ASP G N 1
ATOM 9973 C CA . ASP G 1 126 ? -40.911 29.454 55.931 1.00 42.67 334 ASP G CA 1
ATOM 9974 C C . ASP G 1 126 ? -42.329 29.980 56.184 1.00 40.08 334 ASP G C 1
ATOM 9975 O O . ASP G 1 126 ? -42.598 30.532 57.245 1.00 38.42 334 ASP G O 1
ATOM 9980 N N . ALA G 1 127 ? -43.229 29.790 55.216 1.00 38.72 335 ALA G N 1
ATOM 9981 C CA . ALA G 1 127 ? -44.628 30.187 55.377 1.00 39.68 335 ALA G CA 1
ATOM 9982 C C . ALA G 1 127 ? -45.317 29.413 56.508 1.00 40.04 335 ALA G C 1
ATOM 9983 O O . ALA G 1 127 ? -46.091 29.995 57.272 1.00 36.75 335 ALA G O 1
ATOM 9985 N N . VAL G 1 128 ? -45.019 28.116 56.627 1.00 35.23 336 VAL G N 1
ATOM 9986 C CA . VAL G 1 128 ? -45.614 27.289 57.681 1.00 36.03 336 VAL G CA 1
ATOM 9987 C C . VAL G 1 128 ? -45.154 27.772 59.058 1.00 36.69 336 VAL G C 1
ATOM 9988 O O . VAL G 1 128 ? -45.970 27.889 59.982 1.00 39.48 336 VAL G O 1
ATOM 9992 N N . ASP G 1 129 ? -43.865 28.087 59.161 1.00 38.63 337 ASP G N 1
ATOM 9993 C CA . ASP G 1 129 ? -43.244 28.550 60.401 1.00 40.62 337 ASP G CA 1
ATOM 9994 C C . ASP G 1 129 ? -43.901 29.813 60.987 1.00 42.69 337 ASP G C 1
ATOM 9995 O O . ASP G 1 129 ? -44.009 29.947 62.206 1.00 38.81 337 ASP G O 1
ATOM 10000 N N . ARG G 1 130 ? -44.320 30.728 60.109 1.00 42.05 338 ARG G N 1
ATOM 10001 C CA . ARG G 1 130 ? -44.960 31.986 60.500 1.00 44.73 338 ARG G CA 1
ATOM 10002 C C . ARG G 1 130 ? -46.395 31.805 60.970 1.00 45.49 338 ARG G C 1
ATOM 10003 O O . ARG G 1 130 ? -46.970 32.713 61.582 1.00 47.37 338 ARG G O 1
ATOM 10011 N N . ARG G 1 131 ? -46.983 30.656 60.654 1.00 38.90 339 ARG G N 1
ATOM 10012 C CA . ARG G 1 131 ? -48.389 30.409 60.935 1.00 39.19 339 ARG G CA 1
ATOM 10013 C C . ARG G 1 131 ? -48.642 29.347 61.984 1.00 39.44 339 ARG G C 1
ATOM 10014 O O . ARG G 1 131 ? -49.733 29.319 62.566 1.00 40.61 339 ARG G O 1
ATOM 10022 N N . LEU G 1 132 ? -47.662 28.467 62.208 1.00 37.87 340 LEU G N 1
ATOM 10023 C CA . LEU G 1 132 ? -47.852 27.298 63.075 1.00 36.57 340 LEU G CA 1
ATOM 10024 C C . LEU G 1 132 ? -48.187 27.726 64.510 1.00 35.92 340 LEU G C 1
ATOM 10025 O O . LEU G 1 132 ? -47.542 28.612 65.070 1.00 38.88 340 LEU G O 1
ATOM 10030 N N . LYS G 1 133 ? -49.221 27.105 65.065 1.00 38.28 341 LYS G N 1
ATOM 10031 C CA A LYS G 1 133 ? -49.684 27.404 66.418 0.50 37.74 341 LYS G CA 1
ATOM 10032 C CA B LYS G 1 133 ? -49.682 27.410 66.422 0.50 39.40 341 LYS G CA 1
ATOM 10033 C C . LYS G 1 133 ? -48.734 26.849 67.477 1.00 42.18 341 LYS G C 1
ATOM 10034 O O . LYS G 1 133 ? -47.921 25.969 67.193 1.00 39.60 341 LYS G O 1
ATOM 10045 N N . SER G 1 134 ? -48.840 27.375 68.697 1.00 42.89 342 SER G N 1
ATOM 10046 C CA . SER G 1 134 ? -48.042 26.911 69.825 1.00 44.61 342 SER G CA 1
ATOM 10047 C C . SER G 1 134 ? -48.259 25.415 70.060 1.00 39.70 342 SER G C 1
ATOM 10048 O O . SER G 1 134 ? -49.384 24.928 69.934 1.00 41.62 342 SER G O 1
ATOM 10051 N N . GLU G 1 135 ? -47.170 24.706 70.377 1.00 42.79 343 GLU G N 1
ATOM 10052 C CA . GLU G 1 135 ? -47.134 23.231 70.500 1.00 45.81 343 GLU G CA 1
ATOM 10053 C C . GLU G 1 135 ? -47.471 22.495 69.185 1.00 40.38 343 GLU G C 1
ATOM 10054 O O . GLU G 1 135 ? -47.921 21.350 69.199 1.00 39.69 343 GLU G O 1
ATOM 10060 N N . GLY G 1 136 ? -47.247 23.172 68.065 1.00 39.30 344 GLY G N 1
ATOM 10061 C CA . GLY G 1 136 ? -47.559 22.628 66.744 1.00 37.14 34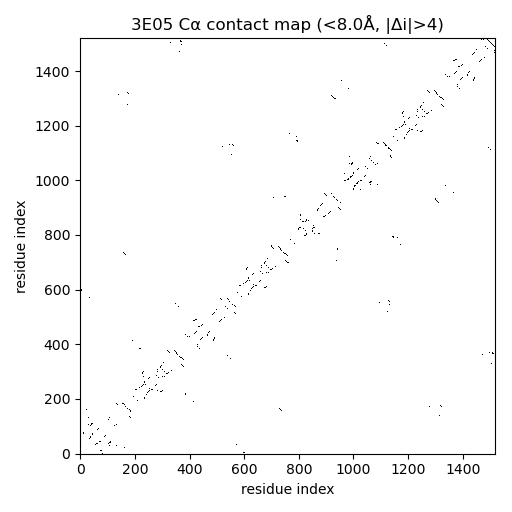4 GLY G CA 1
ATOM 10062 C C . GLY G 1 136 ? -46.539 21.586 66.327 1.00 35.18 344 GLY G C 1
ATOM 10063 O O . GLY G 1 136 ? -45.432 21.557 66.861 1.00 35.17 344 GLY G O 1
ATOM 10064 N N . VAL G 1 137 ? -46.919 20.720 65.386 1.00 33.42 345 VAL G N 1
ATOM 10065 C CA . VAL G 1 137 ? -46.011 19.692 64.870 1.00 29.96 345 VAL G CA 1
ATOM 10066 C C . VAL G 1 137 ? -46.045 19.729 63.347 1.00 30.83 345 VAL G C 1
ATOM 10067 O O . VAL G 1 137 ? -47.140 19.751 62.747 1.00 26.60 345 VAL G O 1
ATOM 10071 N N . ILE G 1 138 ? -44.848 19.746 62.753 1.00 27.49 346 ILE G N 1
ATOM 10072 C CA . ILE G 1 138 ? -44.650 19.586 61.315 1.00 28.40 346 ILE G CA 1
ATOM 10073 C C . ILE G 1 138 ? -44.113 18.176 61.056 1.00 33.23 346 ILE G C 1
ATOM 10074 O O . ILE G 1 138 ? -43.181 17.729 61.736 1.00 30.85 346 ILE G O 1
ATOM 10079 N N . VAL G 1 139 ? -44.719 17.470 60.100 1.00 29.97 347 VAL G N 1
ATOM 10080 C CA . VAL G 1 139 ? -44.178 16.194 59.620 1.00 25.41 347 VAL G CA 1
ATOM 10081 C C . VAL G 1 139 ? -43.991 16.256 58.091 1.00 29.34 347 VAL G C 1
ATOM 10082 O O . VAL G 1 139 ? -44.849 16.784 57.374 1.00 24.59 347 VAL G O 1
ATOM 10086 N N . LEU G 1 140 ? -42.853 15.755 57.611 1.00 25.52 348 LEU G N 1
ATOM 10087 C CA A LEU G 1 140 ? -42.597 15.645 56.174 0.50 27.30 348 LEU G CA 1
ATOM 10088 C CA B LEU G 1 140 ? -42.568 15.679 56.192 0.50 28.05 348 LEU G CA 1
ATOM 10089 C C . LEU G 1 140 ? -42.091 14.266 55.851 1.00 30.97 348 LEU G C 1
ATOM 10090 O O . LEU G 1 140 ? -41.270 13.715 56.575 1.00 34.92 348 LEU G O 1
ATOM 10099 N N . ASN G 1 141 ? -42.579 13.712 54.745 1.00 28.98 349 ASN G N 1
ATOM 10100 C CA . ASN G 1 141 ? -42.041 12.439 54.230 1.00 27.03 349 ASN G CA 1
ATOM 10101 C C . ASN G 1 141 ? -41.134 12.689 53.024 1.00 30.13 349 ASN G C 1
ATOM 10102 O O . ASN G 1 141 ? -41.540 13.315 52.040 1.00 29.64 349 ASN G O 1
ATOM 10107 N N . ALA G 1 142 ? -39.891 12.228 53.120 1.00 29.67 350 ALA G N 1
ATOM 10108 C CA . ALA G 1 142 ? -38.871 12.521 52.117 1.00 30.32 350 ALA G CA 1
ATOM 10109 C C . ALA G 1 142 ? -38.330 11.220 51.583 1.00 31.12 350 ALA G C 1
ATOM 10110 O O . ALA G 1 142 ? -38.079 10.291 52.354 1.00 28.73 350 ALA G O 1
ATOM 10112 N N . VAL G 1 143 ? -38.169 11.141 50.264 1.00 33.77 351 VAL G N 1
ATOM 10113 C CA . VAL G 1 143 ? -37.638 9.932 49.623 1.00 34.01 351 VAL G CA 1
ATOM 10114 C C . VAL G 1 143 ? -36.348 10.203 48.820 1.00 34.36 351 VAL G C 1
ATOM 10115 O O . VAL G 1 143 ? -35.654 9.273 48.413 1.00 36.19 351 VAL G O 1
ATOM 10119 N N . THR G 1 144 ? -36.031 11.476 48.613 1.00 31.46 352 THR G N 1
ATOM 10120 C CA . THR G 1 144 ? -34.781 11.856 47.966 1.00 34.34 352 THR G CA 1
ATOM 10121 C C . THR G 1 144 ? -33.859 12.467 49.000 1.00 35.22 352 THR G C 1
ATOM 10122 O O . THR G 1 144 ? -34.323 13.054 49.977 1.00 34.25 352 THR G O 1
ATOM 10126 N N . LEU G 1 145 ? -32.554 12.334 48.770 1.00 34.92 353 LEU G N 1
ATOM 10127 C CA . LEU G 1 145 ? -31.537 12.923 49.629 1.00 37.71 353 LEU G CA 1
ATOM 10128 C C . LEU G 1 145 ? -31.636 14.449 49.660 1.00 34.54 353 LEU G C 1
ATOM 10129 O O . LEU G 1 145 ? -31.425 15.056 50.711 1.00 35.65 353 LEU G O 1
ATOM 10134 N N . ASP G 1 146 ? -31.979 15.049 48.516 1.00 34.55 354 ASP G N 1
ATOM 10135 C CA . ASP G 1 146 ? -32.153 16.504 48.398 1.00 39.21 354 ASP G CA 1
ATOM 10136 C C . ASP G 1 146 ? -33.216 17.047 49.348 1.00 35.85 354 ASP G C 1
ATOM 10137 O O . ASP G 1 146 ? -32.971 18.028 50.055 1.00 34.30 354 ASP G O 1
ATOM 10142 N N . THR G 1 147 ? -34.384 16.400 49.359 1.00 33.39 355 THR G N 1
ATOM 10143 C CA . THR G 1 147 ? -35.492 16.819 50.218 1.00 33.32 355 THR G CA 1
ATOM 10144 C C . THR G 1 147 ? -35.141 16.591 51.685 1.00 32.72 355 THR G C 1
ATOM 10145 O O . THR G 1 147 ? -35.379 17.461 52.505 1.00 32.01 355 THR G O 1
ATOM 10149 N N . LEU G 1 148 ? -34.550 15.433 51.991 1.00 30.62 356 LEU G N 1
ATOM 10150 C CA . LEU G 1 148 ? -34.083 15.128 53.341 1.00 33.02 356 LEU G CA 1
ATOM 10151 C C . LEU G 1 148 ? -33.148 16.217 53.885 1.00 35.13 356 LEU G C 1
ATOM 10152 O O . LEU G 1 148 ? -33.400 16.769 54.961 1.00 34.73 356 LEU G O 1
ATOM 10157 N N . THR G 1 149 ? -32.098 16.500 53.112 1.00 34.09 357 THR G N 1
ATOM 10158 C CA . THR G 1 149 ? -31.049 17.484 53.405 1.00 40.18 357 THR G CA 1
ATOM 10159 C C . THR G 1 149 ? -31.653 18.841 53.723 1.00 37.77 357 THR G C 1
ATOM 10160 O O . THR G 1 149 ? -31.400 19.413 54.788 1.00 36.22 357 THR G O 1
ATOM 10164 N N . LYS G 1 150 ? -32.470 19.320 52.787 1.00 37.36 358 LYS G N 1
ATOM 10165 C CA . LYS G 1 150 ? -33.017 20.660 52.829 1.00 37.86 358 LYS G CA 1
ATOM 10166 C C . LYS G 1 150 ? -34.063 20.833 53.918 1.00 35.32 358 LYS G C 1
ATOM 10167 O O . LYS G 1 150 ? -34.053 21.833 54.618 1.00 35.51 358 LYS G O 1
ATOM 10173 N N . ALA G 1 151 ? -34.945 19.849 54.083 1.00 35.01 359 ALA G N 1
ATOM 10174 C CA . ALA G 1 151 ? -35.970 19.915 55.113 1.00 37.47 359 ALA G CA 1
ATOM 10175 C C . ALA G 1 151 ? -35.329 20.059 56.485 1.00 36.60 359 ALA G C 1
ATOM 10176 O O . ALA G 1 151 ? -35.676 20.980 57.230 1.00 34.07 359 ALA G O 1
ATOM 10178 N N . VAL G 1 152 ? -34.369 19.181 56.783 1.00 33.50 360 VAL G N 1
ATOM 10179 C CA . VAL G 1 152 ? -33.646 19.201 58.056 1.00 34.93 360 VAL G CA 1
ATOM 10180 C C . VAL G 1 152 ? -32.953 20.547 58.306 1.00 35.58 360 VAL G C 1
ATOM 10181 O O . VAL G 1 152 ? -33.143 21.159 59.366 1.00 38.56 360 VAL G O 1
ATOM 10185 N N . GLU G 1 153 ? -32.205 21.012 57.305 1.00 37.20 361 GLU G N 1
ATOM 10186 C CA . GLU G 1 153 ? -31.536 22.304 57.350 1.00 40.78 361 GLU G CA 1
ATOM 10187 C C . GLU G 1 153 ? -32.537 23.425 57.668 1.00 39.61 361 GLU G C 1
ATOM 10188 O O . GLU G 1 153 ? -32.378 24.109 58.680 1.00 40.78 361 GLU G O 1
ATOM 10194 N N . PHE G 1 154 ? -33.582 23.556 56.845 1.00 39.46 362 PHE G N 1
ATOM 10195 C CA . PHE G 1 154 ? -34.564 24.640 56.978 1.00 40.08 362 PHE G CA 1
ATOM 10196 C C . PHE G 1 154 ? -35.362 24.568 58.278 1.00 39.85 362 PHE G C 1
ATOM 10197 O O . PHE G 1 154 ? -35.668 25.593 58.872 1.00 41.03 362 PHE G O 1
ATOM 10205 N N . LEU G 1 155 ? -35.692 23.361 58.731 1.00 38.44 363 LEU G N 1
ATOM 10206 C CA . LEU G 1 155 ? -36.404 23.229 59.998 1.00 37.04 363 LEU G CA 1
ATOM 10207 C C . LEU G 1 155 ? -35.558 23.619 61.199 1.00 38.78 363 LEU G C 1
ATOM 10208 O O . LEU G 1 155 ? -36.048 24.273 62.122 1.00 41.87 363 LEU G O 1
ATOM 10213 N N . GLU G 1 156 ? -34.284 23.245 61.176 1.00 38.46 364 GLU G N 1
ATOM 10214 C CA . GLU G 1 156 ? -33.373 23.601 62.258 1.00 42.38 364 GLU G CA 1
ATOM 10215 C C . GLU G 1 156 ? -33.011 25.080 62.202 1.00 45.43 364 GLU G C 1
ATOM 10216 O O . GLU G 1 156 ? -32.782 25.697 63.247 1.00 48.11 364 GLU G O 1
ATOM 10222 N N . ASP G 1 157 ? -32.991 25.637 60.987 1.00 46.61 365 ASP G N 1
ATOM 10223 C CA . ASP G 1 157 ? -32.824 27.076 60.770 1.00 49.23 365 ASP G CA 1
ATOM 10224 C C . ASP G 1 157 ? -33.859 27.875 61.552 1.00 48.74 365 ASP G C 1
ATOM 10225 O O . ASP G 1 157 ? -33.528 28.862 62.189 1.00 50.75 365 ASP G O 1
ATOM 10230 N N . HIS G 1 158 ? -35.104 27.413 61.525 1.00 46.37 366 HIS G N 1
ATOM 10231 C CA . HIS G 1 158 ? -36.207 28.077 62.207 1.00 44.33 366 HIS G CA 1
ATOM 10232 C C . HIS G 1 158 ? -36.360 27.708 63.691 1.00 43.08 366 HIS G C 1
ATOM 10233 O O . HIS G 1 158 ? -37.335 28.102 64.329 1.00 44.22 366 HIS G O 1
ATOM 10240 N N . GLY G 1 159 ? -35.411 26.942 64.225 1.00 42.52 367 GLY G N 1
ATOM 10241 C CA . GLY G 1 159 ? -35.366 26.618 65.654 1.00 42.21 367 GLY G CA 1
ATOM 10242 C C . GLY G 1 159 ? -36.213 25.434 66.091 1.00 44.22 367 GLY G C 1
ATOM 10243 O O . GLY G 1 159 ? -36.655 25.371 67.242 1.00 45.02 367 GLY G O 1
ATOM 10244 N N . TYR G 1 160 ? -36.451 24.495 65.176 1.00 42.23 368 TYR G N 1
ATOM 10245 C CA . TYR G 1 160 ? -37.212 23.293 65.500 1.00 39.16 368 TYR G CA 1
ATOM 10246 C C . TYR G 1 160 ? -36.265 22.191 65.936 1.00 36.32 368 TYR G C 1
ATOM 10247 O O . TYR G 1 160 ? -35.151 22.072 65.409 1.00 37.12 368 TYR G O 1
ATOM 10256 N N . MET G 1 161 ? -36.709 21.421 66.924 1.00 38.28 369 MET G N 1
ATOM 10257 C CA A MET G 1 161 ? -36.087 20.139 67.228 0.50 39.83 369 MET G CA 1
ATOM 10258 C CA B MET G 1 161 ? -36.086 20.140 67.234 0.50 41.20 369 MET G CA 1
ATOM 10259 C C . MET G 1 161 ? -36.594 19.128 66.212 1.00 38.08 369 MET G C 1
ATOM 10260 O O . MET G 1 161 ? -37.806 18.987 66.020 1.00 37.55 369 MET G O 1
ATOM 10269 N N . VAL G 1 162 ? -35.663 18.448 65.546 1.00 35.47 370 VAL G N 1
ATOM 10270 C CA . VAL G 1 162 ? -35.985 17.567 64.433 1.00 33.83 370 VAL G CA 1
ATOM 10271 C C . VAL G 1 162 ? -35.648 16.111 64.757 1.00 36.83 370 VAL G C 1
ATOM 10272 O O . VAL G 1 162 ? -34.592 15.811 65.312 1.00 38.67 370 VAL G O 1
ATOM 10276 N N . GLU G 1 163 ? -36.587 15.227 64.463 1.00 30.82 371 GLU G N 1
ATOM 10277 C CA . GLU G 1 163 ? -36.318 13.803 64.451 1.00 29.66 371 GLU G CA 1
ATOM 10278 C C . GLU G 1 163 ? -36.432 13.350 63.002 1.00 32.43 371 GLU G C 1
ATOM 10279 O O . GLU G 1 163 ? -37.352 13.765 62.284 1.00 30.17 371 GLU G O 1
ATOM 10285 N N . VAL G 1 164 ? -35.490 12.525 62.566 1.00 25.68 372 VAL G N 1
ATOM 10286 C CA . VAL G 1 164 ? -35.617 11.837 61.271 1.00 28.02 372 VAL G CA 1
ATOM 10287 C C . VAL G 1 164 ? -35.709 10.348 61.564 1.00 30.28 372 VAL G C 1
ATOM 10288 O O . VAL G 1 164 ? -34.828 9.801 62.212 1.00 28.10 372 VAL G O 1
ATOM 10292 N N . ALA G 1 165 ? -36.790 9.716 61.117 1.00 26.88 373 ALA G N 1
ATOM 10293 C CA . ALA G 1 165 ? -36.978 8.286 61.271 1.00 23.03 373 ALA G CA 1
ATOM 10294 C C . ALA G 1 165 ? -37.049 7.652 59.879 1.00 29.84 373 ALA G C 1
ATOM 10295 O O . ALA G 1 165 ? -38.014 7.855 59.144 1.00 27.21 373 ALA G O 1
ATOM 10297 N N . CYS G 1 166 ? -36.004 6.911 59.502 1.00 24.85 374 CYS G N 1
ATOM 10298 C CA . CYS G 1 166 ? -35.984 6.226 58.219 1.00 22.63 374 CYS G CA 1
ATOM 10299 C C . CYS G 1 166 ? -36.682 4.896 58.405 1.00 25.71 374 CYS G C 1
ATOM 10300 O O . CYS G 1 166 ? -36.227 4.064 59.186 1.00 23.97 374 CYS G O 1
ATOM 10303 N N . VAL G 1 167 ? -37.782 4.719 57.674 1.00 26.11 375 VAL G N 1
ATOM 10304 C CA . VAL G 1 167 ? -38.623 3.540 57.779 1.00 18.36 375 VAL G CA 1
ATOM 10305 C C . VAL G 1 167 ? -38.489 2.680 56.520 1.00 20.03 375 VAL G C 1
ATOM 10306 O O . VAL G 1 167 ? -38.781 3.108 55.409 1.00 20.42 375 VAL G O 1
ATOM 10310 N N . ASN G 1 168 ? -37.995 1.458 56.723 1.00 21.42 376 ASN G N 1
ATOM 10311 C CA . ASN G 1 168 ? -37.925 0.446 55.675 1.00 21.89 376 ASN G CA 1
ATOM 10312 C C . ASN G 1 168 ? -38.973 -0.648 55.958 1.00 21.07 376 ASN G C 1
ATOM 10313 O O . ASN G 1 168 ? -39.057 -1.144 57.076 1.00 25.18 376 ASN G O 1
ATOM 10318 N N . VAL G 1 169 ? -39.800 -0.962 54.969 1.00 22.30 377 VAL G N 1
ATOM 10319 C CA . VAL G 1 169 ? -40.824 -2.025 55.090 1.00 24.69 377 VAL G CA 1
ATOM 10320 C C . VAL G 1 169 ? -40.657 -3.024 53.966 1.00 22.77 377 VAL G C 1
ATOM 10321 O O . VAL G 1 169 ? -40.605 -2.636 52.804 1.00 27.42 377 VAL G O 1
ATOM 10325 N N . ALA G 1 170 ? -40.580 -4.304 54.323 1.00 22.27 378 ALA G N 1
ATOM 10326 C CA . ALA G 1 170 ? -40.576 -5.373 53.350 1.00 25.58 378 ALA G CA 1
ATOM 10327 C C . ALA G 1 170 ? -41.692 -6.325 53.769 1.00 26.93 378 ALA G C 1
ATOM 10328 O O . ALA G 1 170 ? -41.845 -6.594 54.965 1.00 25.18 378 ALA G O 1
ATOM 10330 N N . LYS G 1 171 ? -42.446 -6.837 52.803 1.00 27.12 379 LYS G N 1
ATOM 10331 C CA . LYS G 1 171 ? -43.560 -7.727 53.122 1.00 28.06 379 LYS G CA 1
ATOM 10332 C C . LYS G 1 171 ? -43.828 -8.819 52.113 1.00 30.12 379 LYS G C 1
ATOM 10333 O O . LYS G 1 171 ? -43.594 -8.664 50.909 1.00 27.40 379 LYS G O 1
ATOM 10339 N N . THR G 1 172 ? -44.376 -9.912 52.630 1.00 28.72 380 THR G N 1
ATOM 10340 C CA . THR G 1 172 ? -44.879 -10.998 51.800 1.00 29.03 380 THR G CA 1
ATOM 10341 C C . THR G 1 172 ? -46.307 -10.687 51.323 1.00 41.01 380 THR G C 1
ATOM 10342 O O . THR G 1 172 ? -46.903 -9.665 51.688 1.00 39.48 380 THR G O 1
ATOM 10346 N N . LYS G 1 173 ? -46.856 -11.579 50.508 1.00 48.77 381 LYS G N 1
ATOM 10347 C CA . LYS G 1 173 ? -48.260 -11.515 50.121 1.00 54.42 381 LYS G CA 1
ATOM 10348 C C . LYS G 1 173 ? -49.052 -12.469 51.028 1.00 55.31 381 LYS G C 1
ATOM 10349 O O . LYS G 1 173 ? -48.478 -13.087 51.930 1.00 51.40 381 LYS G O 1
ATOM 10355 N N . GLY G 1 174 ? -50.357 -12.586 50.783 1.00 61.47 382 GLY G N 1
ATOM 10356 C CA . GLY G 1 174 ? -51.258 -13.390 51.622 1.00 65.62 382 GLY G CA 1
ATOM 10357 C C . GLY G 1 174 ? -51.253 -14.883 51.337 1.00 69.31 382 GLY G C 1
ATOM 10358 O O . GLY G 1 174 ? -51.523 -15.688 52.236 1.00 70.73 382 GLY G O 1
ATOM 10359 N N . LEU G 1 175 ? -50.943 -15.249 50.091 1.00 70.89 383 LEU G N 1
ATOM 10360 C CA . LEU G 1 175 ? -50.875 -16.652 49.658 1.00 71.22 383 LEU G CA 1
ATOM 10361 C C . LEU G 1 175 ? -49.685 -17.425 50.245 1.00 69.30 383 LEU G C 1
ATOM 10362 O O . LEU G 1 175 ? -48.581 -16.885 50.378 1.00 66.87 383 LEU G O 1
ATOM 10367 N N . THR G 1 176 ? -49.927 -18.696 50.568 1.00 67.80 384 THR G N 1
ATOM 10368 C CA . THR G 1 176 ? -48.939 -19.570 51.220 1.00 67.57 384 THR G CA 1
ATOM 10369 C C . THR G 1 176 ? -47.756 -19.915 50.307 1.00 66.70 384 THR G C 1
ATOM 10370 O O . THR G 1 176 ? -46.623 -20.096 50.771 1.00 64.05 384 THR G O 1
ATOM 10374 N N . GLU G 1 177 ? -48.042 -19.996 49.011 1.00 64.45 385 GLU G N 1
ATOM 10375 C CA . GLU G 1 177 ? -47.056 -20.324 47.994 1.00 62.84 385 GLU G CA 1
ATOM 10376 C C . GLU G 1 177 ? -46.045 -19.196 47.799 1.00 59.02 385 GLU G C 1
ATOM 10377 O O . GLU G 1 177 ? -46.429 -18.051 47.557 1.00 57.07 385 GLU G O 1
ATOM 10383 N N . TYR G 1 178 ? -44.761 -19.538 47.913 1.00 55.14 386 TYR G N 1
ATOM 10384 C CA . TYR G 1 178 ? -43.643 -18.628 47.616 1.00 51.01 386 TYR G CA 1
ATOM 10385 C C . TYR G 1 178 ? -43.790 -17.249 48.295 1.00 50.71 386 TYR G C 1
ATOM 10386 O O . TYR G 1 178 ? -44.117 -16.248 47.647 1.00 45.65 386 TYR G O 1
ATOM 10395 N N . LYS G 1 179 ? -43.560 -17.213 49.604 1.00 48.43 387 LYS G N 1
ATOM 10396 C CA . LYS G 1 179 ? -43.667 -15.973 50.360 1.00 44.65 387 LYS G CA 1
ATOM 10397 C C . LYS G 1 179 ? -42.363 -15.195 50.346 1.00 38.41 387 LYS G C 1
ATOM 10398 O O . LYS G 1 179 ? -41.584 -15.271 51.285 1.00 34.28 387 LYS G O 1
ATOM 10404 N N . MET G 1 180 ? -42.158 -14.439 49.274 1.00 34.04 388 MET G N 1
ATOM 10405 C CA . MET G 1 180 ? -40.985 -13.589 49.096 1.00 36.59 388 MET G CA 1
ATOM 10406 C C . MET G 1 180 ? -41.210 -12.219 49.738 1.00 31.61 388 MET G C 1
ATOM 10407 O O . MET G 1 180 ? -42.270 -11.613 49.551 1.00 26.50 388 MET G O 1
ATOM 10412 N N . PHE G 1 181 ? -40.210 -11.724 50.473 1.00 26.76 389 PHE G N 1
ATOM 10413 C CA . PHE G 1 181 ? -40.275 -10.364 51.001 1.00 27.38 389 PHE G CA 1
ATOM 10414 C C . PHE G 1 181 ? -39.968 -9.370 49.895 1.00 30.15 389 PHE G C 1
ATOM 10415 O O . PHE G 1 181 ? -38.889 -9.415 49.283 1.00 26.94 389 PHE G O 1
ATOM 10423 N N . GLU G 1 182 ? -40.933 -8.496 49.635 1.00 22.50 390 GLU G N 1
ATOM 10424 C CA . GLU G 1 182 ? -40.758 -7.408 48.692 1.00 27.70 390 GLU G CA 1
ATOM 10425 C C . GLU G 1 182 ? -40.656 -6.077 49.423 1.00 30.30 390 GLU G C 1
ATOM 10426 O O . GLU G 1 182 ? -41.514 -5.744 50.238 1.00 30.32 390 GLU G O 1
ATOM 10432 N N . SER G 1 183 ? -39.615 -5.319 49.105 1.00 25.92 391 SER G N 1
ATOM 10433 C CA . SER G 1 183 ? -39.321 -4.079 49.785 1.00 25.88 391 SER G CA 1
ATOM 10434 C C . SER G 1 183 ? -40.042 -2.918 49.167 1.00 26.84 391 SER G C 1
ATOM 10435 O O . SER G 1 183 ? -40.149 -2.833 47.947 1.00 27.28 391 SER G O 1
ATOM 10438 N N . HIS G 1 184 ? -40.540 -2.014 50.006 1.00 22.13 392 HIS G N 1
ATOM 10439 C CA . HIS G 1 184 ? -40.914 -0.683 49.530 1.00 23.60 392 HIS G CA 1
ATOM 10440 C C . HIS G 1 184 ? -39.642 0.139 49.557 1.00 26.28 392 HIS G C 1
ATOM 10441 O O . HIS G 1 184 ? -38.724 -0.208 50.275 1.00 26.41 392 HIS G O 1
ATOM 10448 N N . ASN G 1 185 ? -39.605 1.257 48.834 1.00 24.68 393 ASN G N 1
ATOM 10449 C CA . ASN G 1 185 ? -38.495 2.190 48.978 1.00 27.19 393 ASN G CA 1
ATOM 10450 C C . ASN G 1 185 ? -38.477 2.773 50.413 1.00 28.83 393 ASN G C 1
ATOM 10451 O O . ASN G 1 185 ? -39.535 2.824 51.056 1.00 26.47 393 ASN G O 1
ATOM 10456 N N . PRO G 1 186 ? -37.289 3.154 50.932 1.00 25.77 394 PRO G N 1
ATOM 10457 C CA . PRO G 1 186 ? -37.255 3.759 52.280 1.00 28.03 394 PRO G CA 1
ATOM 10458 C C . PRO G 1 186 ? -37.965 5.102 52.284 1.00 23.58 394 PRO G C 1
ATOM 10459 O O . PRO G 1 186 ? -37.990 5.780 51.254 1.00 25.58 394 PRO G O 1
ATOM 10463 N N . VAL G 1 187 ? -38.572 5.444 53.420 1.00 26.61 395 VAL G N 1
ATOM 10464 C CA . VAL G 1 187 ? -39.192 6.760 53.635 1.00 25.40 395 VAL G CA 1
ATOM 10465 C C . VAL G 1 187 ? -38.609 7.447 54.869 1.00 19.49 395 VAL G C 1
ATOM 10466 O O . VAL G 1 187 ? -38.629 6.903 55.965 1.00 25.30 395 VAL G O 1
ATOM 10470 N N . TYR G 1 188 ? -38.083 8.654 54.677 1.00 20.35 396 TYR G N 1
ATOM 10471 C CA . TYR G 1 188 ? -37.567 9.437 55.779 1.00 22.71 396 TYR G CA 1
ATOM 10472 C C . TYR G 1 188 ? -38.728 10.287 56.324 1.00 25.04 396 TYR G C 1
ATOM 10473 O O . TYR G 1 188 ? -39.150 11.236 55.666 1.00 25.76 396 TYR G O 1
ATOM 10482 N N . ILE G 1 189 ? -39.223 9.921 57.504 1.00 22.89 397 ILE G N 1
ATOM 10483 C CA . ILE G 1 189 ? -40.321 10.645 58.167 1.00 18.79 397 ILE G CA 1
ATOM 10484 C C . ILE G 1 189 ? -39.663 11.637 59.105 1.00 24.49 397 ILE G C 1
ATOM 10485 O O . ILE G 1 189 ? -39.000 11.251 60.075 1.00 27.01 397 ILE G O 1
ATOM 10490 N N . ILE G 1 190 ? -39.841 12.910 58.791 1.00 23.48 398 ILE G N 1
ATOM 10491 C CA . ILE G 1 190 ? -39.135 13.984 59.488 1.00 24.52 398 ILE G CA 1
ATOM 10492 C C . ILE G 1 190 ? -40.166 14.714 60.357 1.00 31.61 398 ILE G C 1
ATOM 10493 O O . ILE G 1 190 ? -41.110 15.296 59.820 1.00 27.36 398 ILE G O 1
ATOM 10498 N N . THR G 1 191 ? -39.982 14.673 61.682 1.00 27.73 399 THR G N 1
ATOM 10499 C CA . THR G 1 191 ? -40.915 15.282 62.637 1.00 28.54 399 THR G CA 1
ATOM 10500 C C . THR G 1 191 ? -40.224 16.491 63.261 1.00 31.44 399 THR G C 1
ATOM 10501 O O . THR G 1 191 ? -39.058 16.406 63.649 1.00 30.42 399 THR G O 1
ATOM 10505 N N . ALA G 1 192 ? -40.934 17.611 63.358 1.00 32.00 400 ALA G N 1
ATOM 10506 C CA . ALA G 1 192 ? -40.352 18.842 63.903 1.00 30.21 400 ALA G CA 1
ATOM 10507 C C . ALA G 1 192 ? -41.321 19.576 64.824 1.00 32.81 400 ALA G C 1
ATOM 10508 O O . ALA G 1 192 ? -42.511 19.660 64.550 1.00 30.77 400 ALA G O 1
ATOM 10510 N N . TRP G 1 193 ? -40.797 20.072 65.939 1.00 34.42 401 TRP G N 1
ATOM 10511 C CA . TRP G 1 193 ? -41.600 20.766 66.943 1.00 33.68 401 TRP G CA 1
ATOM 10512 C C . TRP G 1 193 ? -40.685 21.736 67.696 1.00 39.03 401 TRP G C 1
ATOM 10513 O O . TRP G 1 193 ? -39.459 21.574 67.678 1.00 37.55 401 TRP G O 1
ATOM 10524 N N . LYS G 1 194 ? -41.277 22.753 68.323 1.00 43.37 402 LYS G N 1
ATOM 10525 C CA . LYS G 1 194 ? -40.502 23.796 69.008 1.00 50.85 402 LYS G CA 1
ATOM 10526 C C . LYS G 1 194 ? -39.941 23.349 70.356 1.00 52.97 402 LYS G C 1
ATOM 10527 O O . LYS G 1 194 ? -40.596 22.617 71.102 1.00 56.42 402 LYS G O 1
ATOM 10533 N N . LEU H 1 3 ? -28.059 28.596 21.710 1.00 81.17 211 LEU H N 1
ATOM 10534 C CA . LEU H 1 3 ? -29.127 27.993 20.856 1.00 78.45 211 LEU H CA 1
ATOM 10535 C C . LEU H 1 3 ? -28.599 26.793 20.056 1.00 75.18 211 LEU H C 1
ATOM 10536 O O . LEU H 1 3 ? -29.109 25.677 20.199 1.00 76.24 211 LEU H O 1
ATOM 10541 N N . ALA H 1 4 ? -27.564 27.025 19.243 1.00 69.73 212 ALA H N 1
ATOM 10542 C CA . ALA H 1 4 ? -27.273 26.165 18.078 1.00 63.61 212 ALA H CA 1
ATOM 10543 C C . ALA H 1 4 ? -26.613 24.785 18.284 1.00 62.07 212 ALA H C 1
ATOM 10544 O O . ALA H 1 4 ? -26.648 23.954 17.367 1.00 63.58 212 ALA H O 1
ATOM 10546 N N . GLN H 1 5 ? -26.030 24.516 19.451 1.00 59.15 213 GLN H N 1
ATOM 10547 C CA . GLN H 1 5 ? -25.523 23.148 19.692 1.00 59.82 213 GLN H CA 1
ATOM 10548 C C . GLN H 1 5 ? -26.501 22.193 20.385 1.00 52.90 213 GLN H C 1
ATOM 10549 O O . GLN H 1 5 ? -26.215 21.004 20.566 1.00 42.63 213 GLN H O 1
ATOM 10555 N N . TYR H 1 6 ? -27.655 22.729 20.761 1.00 54.59 214 TYR H N 1
ATOM 10556 C CA . TYR H 1 6 ? -28.856 21.919 20.891 1.00 51.22 214 TYR H CA 1
ATOM 10557 C C . TYR H 1 6 ? -29.495 21.984 19.514 1.00 46.83 214 TYR H C 1
ATOM 10558 O O . TYR H 1 6 ? -29.404 23.031 18.857 1.00 44.83 214 TYR H O 1
ATOM 10567 N N . PRO H 1 7 ? -30.102 20.866 19.046 1.00 41.39 215 PRO H N 1
ATOM 10568 C CA . PRO H 1 7 ? -30.674 20.868 17.702 1.00 34.02 215 PRO H CA 1
ATOM 10569 C C . PRO H 1 7 ? -31.805 21.880 17.541 1.00 37.65 215 PRO H C 1
ATOM 10570 O O . PRO H 1 7 ? -32.354 22.368 18.551 1.00 35.15 215 PRO H O 1
ATOM 10574 N N . VAL H 1 8 ? -32.113 22.229 16.291 1.00 32.93 216 VAL H N 1
ATOM 10575 C CA . VAL H 1 8 ? -33.148 23.213 15.998 1.00 34.25 216 VAL H CA 1
ATOM 10576 C C . VAL H 1 8 ? -34.485 22.734 16.602 1.00 34.82 216 VAL H C 1
ATOM 10577 O O . VAL H 1 8 ? -35.169 23.492 17.299 1.00 32.57 216 VAL H O 1
ATOM 10581 N N . ILE H 1 9 ? -34.818 21.471 16.346 1.00 34.79 217 ILE H N 1
ATOM 10582 C CA . ILE H 1 9 ? -35.937 20.781 17.008 1.00 34.17 217 ILE H CA 1
ATOM 10583 C C . ILE H 1 9 ? -35.401 19.409 17.394 1.00 33.01 217 ILE H C 1
ATOM 10584 O O . ILE H 1 9 ? -34.390 18.979 16.854 1.00 34.15 217 ILE H O 1
ATOM 10589 N N . GLY H 1 10 ? -36.057 18.714 18.325 1.00 37.81 218 GLY H N 1
ATOM 10590 C CA . GLY H 1 10 ? -35.566 17.395 18.745 1.00 33.54 218 GLY H CA 1
ATOM 10591 C C . GLY H 1 10 ? -34.623 17.400 19.940 1.00 35.65 218 GLY H C 1
ATOM 10592 O O . GLY H 1 10 ? -33.858 16.454 20.129 1.00 38.00 218 GLY H O 1
ATOM 10593 N N . ILE H 1 11 ? -34.653 18.469 20.740 1.00 35.44 219 ILE H N 1
ATOM 10594 C CA . ILE H 1 11 ? -33.915 18.482 22.000 1.00 37.23 219 ILE H CA 1
ATOM 10595 C C . ILE H 1 11 ? -34.473 17.365 22.878 1.00 38.95 219 ILE H C 1
ATOM 10596 O O . ILE H 1 11 ? -35.693 17.281 23.057 1.00 36.90 219 ILE H O 1
ATOM 10601 N N . ASP H 1 12 ? -33.590 16.489 23.367 1.00 39.36 220 ASP H N 1
ATOM 10602 C CA A ASP H 1 12 ? -33.962 15.401 24.271 0.50 40.35 220 ASP H CA 1
ATOM 10603 C CA B ASP H 1 12 ? -34.008 15.403 24.247 0.50 40.05 220 ASP H CA 1
ATOM 10604 C C . ASP H 1 12 ? -34.732 15.964 25.475 1.00 38.75 220 ASP H C 1
ATOM 10605 O O . ASP H 1 12 ? -34.350 17.011 26.024 1.00 36.36 220 ASP H O 1
ATOM 10614 N N . ASP H 1 13 ? -35.802 15.273 25.879 1.00 35.86 221 ASP H N 1
ATOM 10615 C CA . ASP H 1 13 ? -36.625 15.696 27.024 1.00 36.10 221 ASP H CA 1
ATOM 10616 C C . ASP H 1 13 ? -35.821 15.877 28.327 1.00 36.79 221 ASP H C 1
ATOM 10617 O O . ASP H 1 13 ? -36.108 16.777 29.115 1.00 36.97 221 ASP H O 1
ATOM 10622 N N . ASP H 1 14 ? -34.805 15.033 28.510 1.00 40.68 222 ASP H N 1
ATOM 10623 C CA . ASP H 1 14 ? -33.860 15.107 29.639 1.00 47.47 222 ASP H CA 1
ATOM 10624 C C . ASP H 1 14 ? -33.045 16.397 29.785 1.00 44.16 222 ASP H C 1
ATOM 10625 O O . ASP H 1 14 ? -32.488 16.648 30.855 1.00 46.05 222 ASP H O 1
ATOM 10630 N N . GLU H 1 15 ? -32.972 17.210 28.731 1.00 39.13 223 GLU H N 1
ATOM 10631 C CA . GLU H 1 15 ? -32.252 18.488 28.793 1.00 37.93 223 GLU H CA 1
ATOM 10632 C C . GLU H 1 15 ? -33.098 19.622 29.395 1.00 39.99 223 GLU H C 1
ATOM 10633 O O . GLU H 1 15 ? -32.588 20.707 29.704 1.00 38.98 223 GLU H O 1
ATOM 10639 N N . PHE H 1 16 ? -34.399 19.390 29.532 1.00 38.52 224 PHE H N 1
ATOM 10640 C CA . PHE H 1 16 ? -35.272 20.409 30.103 1.00 38.07 224 PHE H CA 1
ATOM 10641 C C . PHE H 1 16 ? -35.470 20.171 31.597 1.00 40.84 224 PHE H C 1
ATOM 10642 O O . PHE H 1 16 ? -35.483 19.021 32.057 1.00 42.53 224 PHE H O 1
ATOM 10650 N N . ALA H 1 17 ? -35.613 21.259 32.345 1.00 42.11 225 ALA H N 1
ATOM 10651 C CA . ALA H 1 17 ? -36.017 21.169 33.740 1.00 43.51 225 ALA H CA 1
ATOM 10652 C C . ALA H 1 17 ? -37.507 20.903 33.672 1.00 42.38 225 ALA H C 1
ATOM 10653 O O . ALA H 1 17 ? -38.246 21.699 33.084 1.00 38.80 225 ALA H O 1
ATOM 10655 N N . THR H 1 18 ? -37.929 19.780 34.245 1.00 43.94 226 THR H N 1
ATOM 10656 C CA . THR H 1 18 ? -39.308 19.314 34.089 1.00 46.60 226 THR H CA 1
ATOM 10657 C C . THR H 1 18 ? -39.799 18.469 35.264 1.00 49.19 226 THR H C 1
ATOM 10658 O O . THR H 1 18 ? -39.005 17.963 36.067 1.00 50.54 226 THR H O 1
ATOM 10662 N N . ALA H 1 19 ? -41.118 18.339 35.370 1.00 50.96 227 ALA H N 1
ATOM 10663 C CA . ALA H 1 19 ? -41.714 17.386 36.295 1.00 53.78 227 ALA H CA 1
ATOM 10664 C C . ALA H 1 19 ? -42.213 16.191 35.495 1.00 57.92 227 ALA H C 1
ATOM 10665 O O . ALA H 1 19 ? -42.369 16.271 34.263 1.00 56.60 227 ALA H O 1
ATOM 10667 N N . LYS H 1 20 ? -42.433 15.085 36.205 1.00 62.04 228 LYS H N 1
ATOM 10668 C CA . LYS H 1 20 ? -43.045 13.880 35.653 1.00 64.22 228 LYS H CA 1
ATOM 10669 C C . LYS H 1 20 ? -44.415 14.184 35.023 1.00 62.15 228 LYS H C 1
ATOM 10670 O O . LYS H 1 20 ? -45.280 14.803 35.661 1.00 61.79 228 LYS H O 1
ATOM 10676 N N . LYS H 1 21 ? -44.559 13.778 33.757 1.00 58.57 229 LYS H N 1
ATOM 10677 C CA . LYS H 1 21 ? -45.791 13.911 32.944 1.00 56.69 229 LYS H CA 1
ATOM 10678 C C . LYS H 1 21 ? -46.123 15.327 32.446 1.00 52.29 229 LYS H C 1
ATOM 10679 O O . LYS H 1 21 ? -47.137 15.523 31.767 1.00 50.19 229 LYS H O 1
ATOM 10685 N N . LEU H 1 22 ? -45.265 16.301 32.758 1.00 44.67 230 LEU H N 1
ATOM 10686 C CA . LEU H 1 22 ? -45.517 17.699 32.399 1.00 43.01 230 LEU H CA 1
ATOM 10687 C C . LEU H 1 22 ? -45.061 18.039 30.972 1.00 41.03 230 LEU H C 1
ATOM 10688 O O . LEU H 1 22 ? -45.772 18.737 30.220 1.00 37.21 230 LEU H O 1
ATOM 10693 N N . ILE H 1 23 ? -43.876 17.557 30.612 1.00 38.05 231 ILE H N 1
ATOM 10694 C CA . ILE H 1 23 ? -43.245 17.976 29.361 1.00 37.51 231 ILE H CA 1
ATOM 10695 C C . ILE H 1 23 ? -44.066 17.504 28.156 1.00 36.34 231 ILE H C 1
ATOM 10696 O O . ILE H 1 23 ? -44.655 16.423 28.178 1.00 36.48 231 ILE H O 1
ATOM 10701 N N . THR H 1 24 ? -44.175 18.355 27.144 1.00 37.61 232 THR H N 1
ATOM 10702 C CA . THR H 1 24 ? -44.617 17.891 25.840 1.00 31.94 232 THR H CA 1
ATOM 10703 C C . THR H 1 24 ? -43.431 17.107 25.288 1.00 33.70 232 THR H C 1
ATOM 10704 O O . THR H 1 24 ? -42.403 17.690 24.895 1.00 34.47 232 THR H O 1
ATOM 10708 N N . LYS H 1 25 ? -43.544 15.778 25.298 1.00 28.50 233 LYS H N 1
ATOM 10709 C CA . LYS H 1 25 ? -42.428 14.916 24.924 1.00 27.85 233 LYS H CA 1
ATOM 10710 C C . LYS H 1 25 ? -42.007 15.119 23.461 1.00 34.31 233 LYS H C 1
ATOM 10711 O O . LYS H 1 25 ? -42.802 15.578 22.636 1.00 31.08 233 LYS H O 1
ATOM 10717 N N . GLN H 1 26 ? -40.753 14.768 23.185 1.00 30.38 234 GLN H N 1
ATOM 10718 C CA . GLN H 1 26 ? -40.032 15.160 21.965 1.00 32.40 234 GLN H CA 1
ATOM 10719 C C . GLN H 1 26 ? -40.778 14.938 20.642 1.00 30.36 234 GLN H C 1
ATOM 10720 O O . GLN H 1 26 ? -40.875 15.850 19.840 1.00 28.58 234 GLN H O 1
ATOM 10726 N N . GLU H 1 27 ? -41.268 13.714 20.424 1.00 30.11 235 GLU H N 1
ATOM 10727 C CA . GLU H 1 27 ? -41.942 13.322 19.174 1.00 28.86 235 GLU H CA 1
ATOM 10728 C C . GLU H 1 27 ? -43.235 14.080 18.970 1.00 29.48 235 GLU H C 1
ATOM 10729 O O . GLU H 1 27 ? -43.468 14.618 17.901 1.00 27.79 235 GLU H O 1
ATOM 10735 N N . VAL H 1 28 ? -44.065 14.144 20.016 1.00 28.31 236 VAL H N 1
ATOM 10736 C CA . VAL H 1 28 ? -45.291 14.931 19.980 1.00 26.49 236 VAL H CA 1
ATOM 10737 C C . VAL H 1 28 ? -45.006 16.434 19.880 1.00 27.35 236 VAL H C 1
ATOM 10738 O O . VAL H 1 28 ? -45.743 17.160 19.212 1.00 30.59 236 VAL H O 1
ATOM 10742 N N . ARG H 1 29 ? -43.914 16.887 20.507 1.00 31.23 237 ARG H N 1
ATOM 10743 C CA . ARG H 1 29 ? -43.488 18.294 20.408 1.00 29.44 237 ARG H CA 1
ATOM 10744 C C . ARG H 1 29 ? -43.220 18.685 18.946 1.00 22.08 237 ARG H C 1
ATOM 10745 O O . ARG H 1 29 ? -43.678 19.727 18.488 1.00 29.28 237 ARG H O 1
ATOM 10753 N N . ALA H 1 30 ? -42.505 17.822 18.234 1.00 27.27 238 ALA H N 1
ATOM 10754 C CA . ALA H 1 30 ? -42.298 17.936 16.792 1.00 26.28 238 ALA H CA 1
ATOM 10755 C C . ALA H 1 30 ? -43.604 17.979 16.005 1.00 25.35 238 ALA H C 1
ATOM 10756 O O . ALA H 1 30 ? -43.762 18.820 15.134 1.00 29.19 238 ALA H O 1
ATOM 10758 N N . VAL H 1 31 ? -44.546 17.074 16.305 1.00 29.13 239 VAL H N 1
ATOM 10759 C CA . VAL H 1 31 ? -45.809 17.080 15.581 1.00 26.02 239 VAL H CA 1
ATOM 10760 C C . VAL H 1 31 ? -46.553 18.370 15.884 1.00 28.65 239 VAL H C 1
ATOM 10761 O O . VAL H 1 31 ? -47.095 18.985 14.976 1.00 28.70 239 VAL H O 1
ATOM 10765 N N . THR H 1 32 ? -46.516 18.809 17.145 1.00 25.30 240 THR H N 1
ATOM 10766 C CA . THR H 1 32 ? -47.224 20.031 17.565 1.00 27.24 240 THR H CA 1
ATOM 10767 C C . THR H 1 32 ? -46.676 21.248 16.818 1.00 23.00 240 THR H C 1
ATOM 10768 O O . THR H 1 32 ? -47.445 22.036 16.266 1.00 29.08 240 THR H O 1
ATOM 10772 N N . LEU H 1 33 ? -45.350 21.344 16.733 1.00 29.86 241 LEU H N 1
ATOM 10773 C CA . LEU H 1 33 ? -44.705 22.453 16.009 1.00 28.76 241 LEU H CA 1
ATOM 10774 C C . LEU H 1 33 ? -45.102 22.486 14.531 1.00 29.37 241 LEU H C 1
ATOM 10775 O O . LEU H 1 33 ? -45.371 23.549 13.968 1.00 31.47 241 LEU H O 1
ATOM 10780 N N . SER H 1 34 ? -45.171 21.303 13.940 1.00 31.76 242 SER H N 1
ATOM 10781 C CA . SER H 1 34 ? -45.565 21.110 12.552 1.00 31.19 242 SER H CA 1
ATOM 10782 C C . SER H 1 34 ? -46.998 21.581 12.319 1.00 32.11 242 SER H C 1
ATOM 10783 O O . SER H 1 34 ? -47.273 22.270 11.328 1.00 34.31 242 SER H O 1
ATOM 10786 N N . LYS H 1 35 ? -47.894 21.242 13.254 1.00 28.85 243 LYS H N 1
ATOM 10787 C CA . LYS H 1 35 ? -49.296 21.659 13.207 1.00 29.38 243 LYS H CA 1
ATOM 10788 C C . LYS H 1 35 ? -49.459 23.160 13.393 1.00 29.13 243 LYS H C 1
ATOM 10789 O O . LYS H 1 35 ? -50.411 23.754 12.865 1.00 37.01 243 LYS H O 1
ATOM 10795 N N . LEU H 1 36 ? -48.543 23.783 14.134 1.00 33.10 244 LEU H N 1
ATOM 10796 C CA . LEU H 1 36 ? -48.573 25.244 14.331 1.00 33.85 244 LEU H CA 1
ATOM 10797 C C . LEU H 1 36 ? -48.280 26.096 13.069 1.00 37.11 244 LEU H C 1
ATOM 10798 O O . LEU H 1 36 ? -48.554 27.301 13.077 1.00 34.47 244 LEU H O 1
ATOM 10803 N N . ARG H 1 37 ? -47.772 25.458 12.001 1.00 36.95 245 ARG H N 1
ATOM 10804 C CA A ARG H 1 37 ? -47.520 26.120 10.710 0.50 34.92 245 ARG H CA 1
ATOM 10805 C CA B ARG H 1 37 ? -47.512 26.120 10.711 0.50 35.48 245 ARG H CA 1
ATOM 10806 C C . ARG H 1 37 ? -46.727 27.425 10.848 1.00 35.06 245 ARG H C 1
ATOM 10807 O O . ARG H 1 37 ? -47.129 28.469 10.312 1.00 36.85 245 ARG H O 1
ATOM 10822 N N . LEU H 1 38 ? -45.611 27.357 11.566 1.00 32.66 246 LEU H N 1
ATOM 10823 C CA . LEU H 1 38 ? -44.817 28.525 11.885 1.00 37.22 246 LEU H CA 1
ATOM 10824 C C . LEU H 1 38 ? -44.039 29.057 10.677 1.00 41.11 246 LEU H C 1
ATOM 10825 O O . LEU H 1 38 ? -43.614 28.292 9.807 1.00 42.44 246 LEU H O 1
ATOM 10830 N N . GLN H 1 39 ? -43.893 30.379 10.634 1.00 42.59 247 GLN H N 1
ATOM 10831 C CA . GLN H 1 39 ? -42.953 31.048 9.742 1.00 41.31 247 GLN H CA 1
ATOM 10832 C C . GLN H 1 39 ? -42.404 32.225 10.525 1.00 44.18 247 GLN H C 1
ATOM 10833 O O . GLN H 1 39 ? -42.988 32.600 11.543 1.00 43.86 247 GLN H O 1
ATOM 10839 N N . ASP H 1 40 ? -41.287 32.799 10.076 1.00 43.20 248 ASP H N 1
ATOM 10840 C CA . ASP H 1 40 ? -40.594 33.848 10.831 1.00 42.25 248 ASP H CA 1
ATOM 10841 C C . ASP H 1 40 ? -41.445 35.105 11.027 1.00 40.33 248 ASP H C 1
ATOM 10842 O O . ASP H 1 40 ? -42.428 35.317 10.302 1.00 40.98 248 ASP H O 1
ATOM 10847 N N . ASP H 1 41 ? -41.069 35.908 12.028 1.00 45.16 249 ASP H N 1
ATOM 10848 C CA . ASP H 1 41 ? -41.674 37.230 12.321 1.00 45.88 249 ASP H CA 1
ATOM 10849 C C . ASP H 1 41 ? -43.110 37.199 12.873 1.00 46.76 249 ASP H C 1
ATOM 10850 O O . ASP H 1 41 ? -43.766 38.248 12.947 1.00 42.62 249 ASP H O 1
ATOM 10855 N N . LEU H 1 42 ? -43.573 36.014 13.281 1.00 42.25 250 LEU H N 1
ATOM 10856 C CA . LEU H 1 42 ? -44.920 35.848 13.835 1.00 41.66 250 LEU H CA 1
ATOM 10857 C C . LEU H 1 42 ? -44.999 36.014 15.359 1.00 39.08 250 LEU H C 1
ATOM 10858 O O . LEU H 1 42 ? -44.027 35.778 16.086 1.00 41.51 250 LEU H O 1
ATOM 10863 N N . VAL H 1 43 ? -46.183 36.397 15.837 1.00 36.98 251 VAL H N 1
ATOM 10864 C CA . VAL H 1 43 ? -46.440 36.452 17.268 1.00 35.17 251 VAL H CA 1
ATOM 10865 C C . VAL H 1 43 ? -47.131 35.153 17.703 1.00 34.28 251 VAL H C 1
ATOM 10866 O O . VAL H 1 43 ? -48.144 34.758 17.117 1.00 37.01 251 VAL H O 1
ATOM 10870 N N . MET H 1 44 ? -46.545 34.490 18.700 1.00 33.13 252 MET H N 1
ATOM 10871 C CA . MET H 1 44 ? -47.073 33.248 19.271 1.00 34.48 252 MET H CA 1
ATOM 10872 C C . MET H 1 44 ? -47.365 33.403 20.776 1.00 36.20 252 MET H C 1
ATOM 10873 O O . MET H 1 44 ? -46.619 34.082 21.490 1.00 39.27 252 MET H O 1
ATOM 10878 N N . TRP H 1 45 ? -48.462 32.804 21.259 1.00 32.89 253 TRP H N 1
ATOM 10879 C CA . TRP H 1 45 ? -48.636 32.621 22.697 1.00 31.06 253 TRP H CA 1
ATOM 10880 C C . TRP H 1 45 ? -48.574 31.131 22.995 1.00 34.53 253 TRP H C 1
ATOM 10881 O O . TRP H 1 45 ? -49.119 30.321 22.234 1.00 36.17 253 TRP H O 1
ATOM 10892 N N . ASP H 1 46 ? -47.900 30.785 24.089 1.00 31.72 254 ASP H N 1
ATOM 10893 C CA . ASP H 1 46 ? -47.879 29.440 24.650 1.00 34.15 254 ASP H CA 1
ATOM 10894 C C . ASP H 1 46 ? -48.599 29.506 26.009 1.00 36.62 254 ASP H C 1
ATOM 10895 O O . ASP H 1 46 ? -47.970 29.713 27.058 1.00 38.73 254 ASP H O 1
ATOM 10900 N N . ILE H 1 47 ? -49.916 29.329 25.981 1.00 30.52 255 ILE H N 1
ATOM 10901 C CA . ILE H 1 47 ? -50.733 29.368 27.199 1.00 31.80 255 ILE H CA 1
ATOM 10902 C C . ILE H 1 47 ? -50.613 28.064 28.005 1.00 30.91 255 ILE H C 1
ATOM 10903 O O . ILE H 1 47 ? -50.915 26.980 27.501 1.00 35.15 255 ILE H O 1
ATOM 10908 N N . GLY H 1 48 ? -50.144 28.180 29.247 1.00 33.44 256 GLY H N 1
ATOM 10909 C CA . GLY H 1 48 ? -49.888 27.011 30.107 1.00 31.13 256 GLY H CA 1
ATOM 10910 C C . GLY H 1 48 ? -48.598 26.364 29.668 1.00 34.35 256 GLY H C 1
ATOM 10911 O O . GLY H 1 48 ? -48.564 25.168 29.373 1.00 36.83 256 GLY H O 1
ATOM 10912 N N . ALA H 1 49 ? -47.526 27.166 29.653 1.00 36.30 257 ALA H N 1
ATOM 10913 C CA . ALA H 1 49 ? -46.250 26.798 29.018 1.00 33.74 257 ALA H CA 1
ATOM 10914 C C . ALA H 1 49 ? -45.517 25.579 29.581 1.00 32.88 257 ALA H C 1
ATOM 10915 O O . ALA H 1 49 ? -44.739 24.935 28.862 1.00 33.64 257 ALA H O 1
ATOM 10917 N N . GLY H 1 50 ? -45.731 25.271 30.856 1.00 34.66 258 GLY H N 1
ATOM 10918 C CA . GLY H 1 50 ? -45.109 24.078 31.461 1.00 31.82 258 GLY H CA 1
ATOM 10919 C C . GLY H 1 50 ? -43.623 24.218 31.717 1.00 38.06 258 GLY H C 1
ATOM 10920 O O . GLY H 1 50 ? -43.214 24.972 32.603 1.00 39.01 258 GLY H O 1
ATOM 10921 N N . SER H 1 51 ? -42.821 23.460 30.962 1.00 37.30 259 SER H N 1
ATOM 10922 C CA . SER H 1 51 ? -41.357 23.633 30.924 1.00 37.15 259 SER H CA 1
ATOM 10923 C C . SER H 1 51 ? -40.914 24.550 29.769 1.00 36.67 259 SER H C 1
ATOM 10924 O O . SER H 1 51 ? -39.712 24.804 29.600 1.00 39.24 259 SER H O 1
ATOM 10927 N N . ALA H 1 52 ? -41.893 25.059 29.011 1.00 32.36 260 ALA H N 1
ATOM 10928 C CA . ALA H 1 52 ? -41.671 25.912 27.821 1.00 33.08 260 ALA H CA 1
ATOM 10929 C C . ALA H 1 52 ? -40.879 25.250 26.665 1.00 31.88 260 ALA H C 1
ATOM 10930 O O . ALA H 1 52 ? -40.328 25.947 25.816 1.00 33.36 260 ALA H O 1
ATOM 10932 N N . SER H 1 53 ? -40.858 23.918 26.625 1.00 33.43 261 SER H N 1
ATOM 10933 C CA . SER H 1 53 ? -40.180 23.181 25.556 1.00 31.74 261 SER H CA 1
ATOM 10934 C C . SER H 1 53 ? -40.751 23.456 24.159 1.00 33.68 261 SER H C 1
ATOM 10935 O O . SER H 1 53 ? -39.998 23.501 23.181 1.00 34.04 261 SER H O 1
ATOM 10938 N N . VAL H 1 54 ? -42.070 23.627 24.068 1.00 32.01 262 VAL H N 1
ATOM 10939 C CA . VAL H 1 54 ? -42.722 24.011 22.813 1.00 32.53 262 VAL H CA 1
ATOM 10940 C C . VAL H 1 54 ? -42.316 25.441 22.430 1.00 33.64 262 VAL H C 1
ATOM 10941 O O . VAL H 1 54 ? -41.994 25.711 21.276 1.00 32.59 262 VAL H O 1
ATOM 10945 N N . SER H 1 55 ? -42.324 26.346 23.409 1.00 35.12 263 SER H N 1
ATOM 10946 C CA . SER H 1 55 ? -41.887 27.733 23.200 1.00 32.99 263 SER H CA 1
ATOM 10947 C C . SER H 1 55 ? -40.419 27.828 22.760 1.00 32.58 263 SER H C 1
ATOM 10948 O O . SER H 1 55 ? -40.063 28.660 21.910 1.00 34.90 263 SER H O 1
ATOM 10951 N N . ILE H 1 56 ? -39.588 26.961 23.331 1.00 32.50 264 ILE H N 1
ATOM 10952 C CA . ILE H 1 56 ? -38.151 26.961 23.087 1.00 31.40 264 ILE H CA 1
ATOM 10953 C C . ILE H 1 56 ? -37.792 26.476 21.669 1.00 37.80 264 ILE H C 1
ATOM 10954 O O . ILE H 1 56 ? -37.002 27.122 20.952 1.00 36.91 264 ILE H O 1
ATOM 10959 N N . GLU H 1 57 ? -38.390 25.368 21.246 1.00 33.28 265 GLU H N 1
ATOM 10960 C CA . GLU H 1 57 ? -38.189 24.908 19.882 1.00 30.34 265 GLU H CA 1
ATOM 10961 C C . GLU H 1 57 ? -38.885 25.818 18.868 1.00 33.94 265 GLU H C 1
ATOM 10962 O O . GLU H 1 57 ? -38.381 25.971 17.756 1.00 38.29 265 GLU H O 1
ATOM 10968 N N . ALA H 1 58 ? -39.984 26.475 19.270 1.00 30.64 266 ALA H N 1
ATOM 10969 C CA . ALA H 1 58 ? -40.643 27.482 18.431 1.00 31.73 266 ALA H CA 1
ATOM 10970 C C . ALA H 1 58 ? -39.730 28.697 18.203 1.00 36.00 266 ALA H C 1
ATOM 10971 O O . ALA H 1 58 ? -39.747 29.303 17.117 1.00 36.97 266 ALA H O 1
ATOM 10973 N N . SER H 1 59 ? -38.944 29.038 19.228 1.00 37.06 267 SER H N 1
ATOM 10974 C CA . SER H 1 59 ? -37.972 30.140 19.138 1.00 40.47 267 SER H CA 1
ATOM 10975 C C . SER H 1 59 ? -36.887 29.910 18.081 1.00 36.15 267 SER H C 1
ATOM 10976 O O . SER H 1 59 ? -36.528 30.843 17.351 1.00 37.73 267 SER H O 1
ATOM 10979 N N . ASN H 1 60 ? -36.397 28.673 18.004 1.00 35.24 268 ASN H N 1
ATOM 10980 C CA . ASN H 1 60 ? -35.496 28.216 16.939 1.00 36.96 268 ASN H CA 1
ATOM 10981 C C . ASN H 1 60 ? -36.092 28.341 15.531 1.00 39.99 268 ASN H C 1
ATOM 10982 O O . ASN H 1 60 ? -35.403 28.736 14.583 1.00 40.58 268 ASN H O 1
ATOM 10987 N N . LEU H 1 61 ? -37.379 28.027 15.406 1.00 40.97 269 LEU H N 1
ATOM 10988 C CA . LEU H 1 61 ? -38.063 28.048 14.121 1.00 38.95 269 LEU H CA 1
ATOM 10989 C C . LEU H 1 61 ? -38.478 29.449 13.694 1.00 39.03 269 LEU H C 1
ATOM 10990 O O . LEU H 1 61 ? -38.708 29.701 12.504 1.00 40.23 269 LEU H O 1
ATOM 10995 N N . MET H 1 62 ? -38.601 30.346 14.669 1.00 39.05 270 MET H N 1
ATOM 10996 C CA . MET H 1 62 ? -38.969 31.734 14.424 1.00 37.96 270 MET H CA 1
ATOM 10997 C C . MET H 1 62 ? -37.992 32.666 15.154 1.00 41.84 270 MET H C 1
ATOM 10998 O O . MET H 1 62 ? -38.355 33.258 16.180 1.00 43.21 270 MET H O 1
ATOM 11003 N N . PRO H 1 63 ? -36.748 32.810 14.632 1.00 44.16 271 PRO H N 1
ATOM 11004 C CA . PRO H 1 63 ? -35.746 33.578 15.382 1.00 43.25 271 PRO H CA 1
ATOM 11005 C C . PRO H 1 63 ? -36.134 35.049 15.524 1.00 41.68 271 PRO H C 1
ATOM 11006 O O . PRO H 1 63 ? -35.847 35.667 16.544 1.00 45.38 271 PRO H O 1
ATOM 11010 N N . ASN H 1 64 ? -36.825 35.570 14.515 1.00 43.69 272 ASN H N 1
ATOM 11011 C CA . ASN H 1 64 ? -37.315 36.943 14.496 1.00 45.09 272 ASN H CA 1
ATOM 11012 C C . ASN H 1 64 ? -38.806 37.068 14.874 1.00 46.81 272 ASN H C 1
ATOM 11013 O O . ASN H 1 64 ? -39.370 38.169 14.879 1.00 45.88 272 ASN H O 1
ATOM 11018 N N . GLY H 1 65 ? -39.436 35.939 15.196 1.00 44.94 273 GLY H N 1
ATOM 11019 C CA . GLY H 1 65 ? -40.788 35.954 15.739 1.00 42.06 273 GLY H CA 1
ATOM 11020 C C . GLY H 1 65 ? -40.777 36.265 17.222 1.00 42.01 273 GLY H C 1
ATOM 11021 O O . GLY H 1 65 ? -39.723 36.232 17.862 1.00 44.15 273 GLY H O 1
ATOM 11022 N N . ARG H 1 66 ? -41.949 36.571 17.775 1.00 41.16 274 ARG H N 1
ATOM 11023 C CA . ARG H 1 66 ? -42.066 36.823 19.212 1.00 39.38 274 ARG H CA 1
ATOM 11024 C C . ARG H 1 66 ? -43.003 35.828 19.899 1.00 39.89 274 ARG H C 1
ATOM 11025 O O . ARG H 1 66 ? -44.100 35.555 19.417 1.00 39.74 274 ARG H O 1
ATOM 11033 N N . ILE H 1 67 ? -42.537 35.275 21.013 1.00 35.91 275 ILE H N 1
ATOM 11034 C CA . ILE H 1 67 ? -43.220 34.188 21.697 1.00 35.00 275 ILE H CA 1
ATOM 11035 C C . ILE H 1 67 ? -43.423 34.511 23.170 1.00 38.42 275 ILE H C 1
ATOM 11036 O O . ILE H 1 67 ? -42.462 34.754 23.906 1.00 38.65 275 ILE H O 1
ATOM 11041 N N . PHE H 1 68 ? -44.686 34.505 23.591 1.00 37.30 276 PHE H N 1
ATOM 11042 C CA . PHE H 1 68 ? -45.044 34.832 24.959 1.00 34.80 276 PHE H CA 1
ATOM 11043 C C . PHE H 1 68 ? -45.469 33.540 25.642 1.00 33.92 276 PHE H C 1
ATOM 11044 O O . PHE H 1 68 ? -46.423 32.875 25.219 1.00 32.60 276 PHE H O 1
ATOM 11052 N N . ALA H 1 69 ? -44.701 33.141 26.645 1.00 33.42 277 ALA H N 1
ATOM 11053 C CA . ALA H 1 69 ? -44.983 31.921 27.378 1.00 34.94 277 ALA H CA 1
ATOM 11054 C C . ALA H 1 69 ? -45.726 32.284 28.665 1.00 36.21 277 ALA H C 1
ATOM 11055 O O . ALA H 1 69 ? -45.211 33.033 29.507 1.00 38.33 277 ALA H O 1
ATOM 11057 N N . LEU H 1 70 ? -46.955 31.787 28.801 1.00 36.97 278 LEU H N 1
ATOM 11058 C CA . LEU H 1 70 ? -47.772 32.072 29.988 1.00 34.58 278 LEU H CA 1
ATOM 11059 C C . LEU H 1 70 ? -47.834 30.880 30.904 1.00 37.22 278 LEU H C 1
ATOM 11060 O O . LEU H 1 70 ? -48.145 29.763 30.467 1.00 36.59 278 LEU H O 1
ATOM 11065 N N . GLU H 1 71 ? -47.519 31.115 32.178 1.00 38.42 279 GLU H N 1
ATOM 11066 C CA . GLU H 1 71 ? -47.545 30.071 33.201 1.00 36.67 279 GLU H CA 1
ATOM 11067 C C . GLU H 1 71 ? -47.833 30.684 34.581 1.00 43.49 279 GLU H C 1
ATOM 11068 O O . GLU H 1 71 ? -47.474 31.832 34.839 1.00 43.22 279 GLU H O 1
ATOM 11074 N N . ARG H 1 72 ? -48.502 29.918 35.444 1.00 54.00 280 ARG H N 1
ATOM 11075 C CA . ARG H 1 72 ? -48.950 30.418 36.748 1.00 53.30 280 ARG H CA 1
ATOM 11076 C C . ARG H 1 72 ? -48.419 29.643 37.934 1.00 50.04 280 ARG H C 1
ATOM 11077 O O . ARG H 1 72 ? -48.247 30.211 39.016 1.00 56.10 280 ARG H O 1
ATOM 11078 N N . ASN H 1 73 ? -48.182 28.346 37.728 1.00 42.21 281 ASN H N 1
ATOM 11079 C CA . ASN H 1 73 ? -47.598 27.458 38.732 1.00 42.43 281 ASN H CA 1
ATOM 11080 C C . ASN H 1 73 ? -46.191 27.938 39.042 1.00 45.20 281 ASN H C 1
ATOM 11081 O O . ASN H 1 73 ? -45.362 28.000 38.132 1.00 42.30 281 ASN H O 1
ATOM 11086 N N . PRO H 1 74 ? -45.921 28.272 40.329 1.00 46.77 282 PRO H N 1
ATOM 11087 C CA . PRO H 1 74 ? -44.617 28.763 40.798 1.00 43.44 282 PRO H CA 1
ATOM 11088 C C . PRO H 1 74 ? -43.453 27.829 40.447 1.00 41.26 282 PRO H C 1
ATOM 11089 O O . PRO H 1 74 ? -42.415 28.305 39.991 1.00 43.63 282 PRO H O 1
ATOM 11093 N N . GLN H 1 75 ? -43.640 26.521 40.642 1.00 39.98 283 GLN H N 1
ATOM 11094 C CA . GLN H 1 75 ? -42.617 25.520 40.306 1.00 41.93 283 GLN H CA 1
ATOM 11095 C C . GLN H 1 75 ? -42.347 25.451 38.801 1.00 43.79 283 GLN H C 1
ATOM 11096 O O . GLN H 1 75 ? -41.191 25.300 38.376 1.00 39.75 283 GLN H O 1
ATOM 11102 N N . TYR H 1 76 ? -43.411 25.558 38.000 1.00 41.34 284 TYR H N 1
ATOM 11103 C CA . TYR H 1 76 ? -43.254 25.525 36.543 1.00 42.82 284 TYR H CA 1
ATOM 11104 C C . TYR H 1 76 ? -42.595 26.808 36.059 1.00 40.98 284 TYR H C 1
ATOM 11105 O O . TYR H 1 76 ? -41.797 26.791 35.119 1.00 41.83 284 TYR H O 1
ATOM 11114 N N . LEU H 1 77 ? -42.910 27.912 36.733 1.00 39.28 285 LEU H N 1
ATOM 11115 C CA . LEU H 1 77 ? -42.254 29.184 36.476 1.00 38.65 285 LEU H CA 1
ATOM 11116 C C . LEU H 1 77 ? -40.743 29.050 36.669 1.00 39.45 285 LEU H C 1
ATOM 11117 O O . LEU H 1 77 ? -39.970 29.640 35.903 1.00 39.10 285 LEU H O 1
ATOM 11122 N N . GLY H 1 78 ? -40.346 28.243 37.661 1.00 39.71 286 GLY H N 1
ATOM 11123 C CA . GLY H 1 78 ? -38.940 27.959 37.969 1.00 41.93 286 GLY H CA 1
ATOM 11124 C C . GLY H 1 78 ? -38.236 27.138 36.904 1.00 41.87 286 GLY H C 1
ATOM 11125 O O . GLY H 1 78 ? -37.077 27.408 36.563 1.00 40.29 286 GLY H O 1
ATOM 11126 N N . PHE H 1 79 ? -38.933 26.125 36.394 1.00 41.58 287 PHE H N 1
ATOM 11127 C CA . PHE H 1 79 ? -38.473 25.333 35.241 1.00 39.43 287 PHE H CA 1
ATOM 11128 C C . PHE H 1 79 ? -38.229 26.203 34.018 1.00 35.96 287 PHE H C 1
ATOM 11129 O O . PHE H 1 79 ? -37.198 26.066 33.355 1.00 37.58 287 PHE H O 1
ATOM 11137 N N . ILE H 1 80 ? -39.191 27.083 33.720 1.00 34.32 288 ILE H N 1
ATOM 11138 C CA . ILE H 1 80 ? -39.145 27.961 32.548 1.00 34.68 288 ILE H CA 1
ATOM 11139 C C . ILE H 1 80 ? -37.957 28.927 32.618 1.00 41.87 288 ILE H C 1
ATOM 11140 O O . ILE H 1 80 ? -37.201 29.021 31.639 1.00 39.97 288 ILE H O 1
ATOM 11145 N N . ARG H 1 81 ? -37.794 29.610 33.765 1.00 40.44 289 ARG H N 1
ATOM 11146 C CA A ARG H 1 81 ? -36.635 30.490 34.047 0.50 40.28 289 ARG H CA 1
ATOM 11147 C CA B ARG H 1 81 ? -36.658 30.514 33.951 0.50 41.25 289 ARG H CA 1
ATOM 11148 C C . ARG H 1 81 ? -35.304 29.803 33.767 1.00 39.24 289 ARG H C 1
ATOM 11149 O O . ARG H 1 81 ? -34.416 30.354 33.101 1.00 43.40 289 ARG H O 1
ATOM 11164 N N . ASP H 1 82 ? -35.169 28.594 34.311 1.00 37.59 290 ASP H N 1
ATOM 11165 C CA . ASP H 1 82 ? -33.956 27.792 34.135 1.00 41.89 290 ASP H CA 1
ATOM 11166 C C . ASP H 1 82 ? -33.756 27.428 32.668 1.00 42.70 290 ASP H C 1
ATOM 11167 O O . ASP H 1 82 ? -32.644 27.516 32.149 1.00 40.13 290 ASP H O 1
ATOM 11172 N N . ASN H 1 83 ? -34.848 27.039 32.007 1.00 40.42 291 ASN H N 1
ATOM 11173 C CA . ASN H 1 83 ? -34.801 26.596 30.618 1.00 41.17 291 ASN H CA 1
ATOM 11174 C C . ASN H 1 83 ? -34.530 27.724 29.623 1.00 38.90 291 ASN H C 1
ATOM 11175 O O . ASN H 1 83 ? -33.749 27.550 28.688 1.00 41.43 291 ASN H O 1
ATOM 11180 N N . LEU H 1 84 ? -35.190 28.867 29.805 1.00 38.71 292 LEU H N 1
ATOM 11181 C CA . LEU H 1 84 ? -34.977 30.031 28.946 1.00 43.00 292 LEU H CA 1
ATOM 11182 C C . LEU H 1 84 ? -33.543 30.571 29.033 1.00 48.45 292 LEU H C 1
ATOM 11183 O O . LEU H 1 84 ? -33.006 31.091 28.046 1.00 49.14 292 LEU H O 1
ATOM 11188 N N . LYS H 1 85 ? -32.938 30.440 30.215 1.00 47.94 293 LYS H N 1
ATOM 11189 C CA . LYS H 1 85 ? -31.534 30.782 30.418 1.00 52.79 293 LYS H CA 1
ATOM 11190 C C . LYS H 1 85 ? -30.594 29.747 29.777 1.00 50.63 293 LYS H C 1
ATOM 11191 O O . LYS H 1 85 ? -29.692 30.118 29.026 1.00 51.28 293 LYS H O 1
ATOM 11197 N N . LYS H 1 86 ? -30.815 28.464 30.065 1.00 45.30 294 LYS H N 1
ATOM 11198 C CA . LYS H 1 86 ? -30.006 27.383 29.481 1.00 42.00 294 LYS H CA 1
ATOM 11199 C C . LYS H 1 86 ? -30.018 27.398 27.939 1.00 45.12 294 LYS H C 1
ATOM 11200 O O . LYS H 1 86 ? -28.968 27.283 27.299 1.00 44.93 294 LYS H O 1
ATOM 11206 N N . PHE H 1 87 ? -31.201 27.569 27.349 1.00 44.08 295 PHE H N 1
ATOM 11207 C CA . PHE H 1 87 ? -31.353 27.451 25.894 1.00 40.20 295 PHE H CA 1
ATOM 11208 C C . PHE H 1 87 ? -31.221 28.787 25.157 1.00 43.52 295 PHE H C 1
ATOM 11209 O O . PHE H 1 87 ? -31.241 28.841 23.921 1.00 48.24 295 PHE H O 1
ATOM 11217 N N . VAL H 1 88 ? -31.028 29.850 25.937 1.00 45.33 296 VAL H N 1
ATOM 11218 C CA . VAL H 1 88 ? -30.924 31.235 25.439 1.00 50.49 296 VAL H CA 1
ATOM 11219 C C . VAL H 1 88 ? -32.020 31.564 24.410 1.00 50.78 296 VAL H C 1
ATOM 11220 O O . VAL H 1 88 ? -31.752 31.966 23.267 1.00 49.52 296 VAL H O 1
ATOM 11224 N N . ALA H 1 89 ? -33.259 31.357 24.840 1.00 45.61 297 ALA H N 1
ATOM 11225 C CA . ALA H 1 89 ? -34.419 31.624 24.019 1.00 44.19 297 ALA H CA 1
ATOM 11226 C C . ALA H 1 89 ? -34.878 33.052 24.277 1.00 44.32 297 ALA H C 1
ATOM 11227 O O . ALA H 1 89 ? -35.834 33.293 25.017 1.00 47.57 297 ALA H O 1
ATOM 11229 N N . ARG H 1 90 ? -34.188 33.999 23.651 1.00 42.19 298 ARG H N 1
ATOM 11230 C CA . ARG H 1 90 ? -34.348 35.421 23.956 1.00 45.18 298 ARG H CA 1
ATOM 11231 C C . ARG H 1 90 ? -35.629 36.021 23.412 1.00 45.67 298 ARG H C 1
ATOM 11232 O O . ARG H 1 90 ? -36.161 36.985 23.978 1.00 42.31 298 ARG H O 1
ATOM 11240 N N . ASN H 1 91 ? -36.119 35.437 22.316 1.00 39.74 299 ASN H N 1
ATOM 11241 C CA . ASN H 1 91 ? -37.372 35.862 21.706 1.00 41.03 299 ASN H CA 1
ATOM 11242 C C . ASN H 1 91 ? -38.590 35.239 22.392 1.00 38.89 299 ASN H C 1
ATOM 11243 O O . ASN H 1 91 ? -39.725 35.440 21.941 1.00 42.17 299 ASN H O 1
ATOM 11248 N N . VAL H 1 92 ? -38.341 34.486 23.469 1.00 36.94 300 VAL H N 1
ATOM 11249 C CA . VAL H 1 92 ? -39.397 34.050 24.395 1.00 37.03 300 VAL H CA 1
ATOM 11250 C C . VAL H 1 92 ? -39.456 34.893 25.674 1.00 40.52 300 VAL H C 1
ATOM 11251 O O . VAL H 1 92 ? -38.531 34.876 26.491 1.00 41.67 300 VAL H O 1
ATOM 11255 N N . THR H 1 93 ? -40.562 35.603 25.860 1.00 40.93 301 THR H N 1
ATOM 11256 C CA . THR H 1 93 ? -40.806 36.286 27.130 1.00 41.63 301 THR H CA 1
ATOM 11257 C C . THR H 1 93 ? -41.779 35.525 28.026 1.00 41.34 301 THR H C 1
ATOM 11258 O O . THR H 1 93 ? -42.887 35.142 27.611 1.00 42.63 301 THR H O 1
ATOM 11262 N N . LEU H 1 94 ? -41.357 35.309 29.263 1.00 40.90 302 LEU H N 1
ATOM 11263 C CA . LEU H 1 94 ? -42.212 34.699 30.267 1.00 40.72 302 LEU H CA 1
ATOM 11264 C C . LEU H 1 94 ? -43.239 35.705 30.818 1.00 44.14 302 LEU H C 1
ATOM 11265 O O . LEU H 1 94 ? -42.887 36.813 31.259 1.00 44.80 302 LEU H O 1
ATOM 11270 N N . VAL H 1 95 ? -44.512 35.315 30.766 1.00 40.92 303 VAL H N 1
ATOM 11271 C CA . VAL H 1 95 ? -45.581 36.080 31.400 1.00 41.80 303 VAL H CA 1
ATOM 11272 C C . VAL H 1 95 ? -46.123 35.256 32.568 1.00 43.76 303 VAL H C 1
ATOM 11273 O O . VAL H 1 95 ? -46.536 34.106 32.389 1.00 43.82 303 VAL H O 1
ATOM 11277 N N . GLU H 1 96 ? -46.087 35.830 33.769 1.00 45.59 304 GLU H N 1
ATOM 11278 C CA . GLU H 1 96 ? -46.650 35.171 34.944 1.00 48.70 304 GLU H CA 1
ATOM 11279 C C . GLU H 1 96 ? -48.129 35.508 35.046 1.00 49.17 304 GLU H C 1
ATOM 11280 O O . GLU H 1 96 ? -48.518 36.592 35.523 1.00 50.23 304 GLU H O 1
ATOM 11286 N N . ALA H 1 97 ? -48.949 34.575 34.576 1.00 47.88 305 ALA H N 1
ATOM 11287 C CA . ALA H 1 97 ? -50.379 34.780 34.521 1.00 51.11 305 ALA H CA 1
ATOM 11288 C C . ALA H 1 97 ? -51.137 33.457 34.537 1.00 51.86 305 ALA H C 1
ATOM 11289 O O . ALA H 1 97 ? -50.567 32.381 34.303 1.00 51.46 305 ALA H O 1
ATOM 11291 N N . PHE H 1 98 ? -52.423 33.547 34.852 1.00 54.18 306 PHE H N 1
ATOM 11292 C CA . PHE H 1 98 ? -53.343 32.467 34.564 1.00 53.11 306 PHE H CA 1
ATOM 11293 C C . PHE H 1 98 ? -54.243 33.029 33.480 1.00 54.95 306 PHE H C 1
ATOM 11294 O O . PHE H 1 98 ? -54.980 33.996 33.709 1.00 55.28 306 PHE H O 1
ATOM 11296 N N . ALA H 1 99 ? -54.148 32.459 32.282 1.00 50.22 307 ALA H N 1
ATOM 11297 C CA . ALA H 1 99 ? -55.001 32.878 31.174 1.00 47.45 307 ALA H CA 1
ATOM 11298 C C . ALA H 1 99 ? -56.449 32.556 31.522 1.00 44.95 307 ALA H C 1
ATOM 11299 O O . ALA H 1 99 ? -56.703 31.533 32.170 1.00 43.70 307 ALA H O 1
ATOM 11301 N N . PRO H 1 100 ? -57.405 33.416 31.105 1.00 45.80 308 PRO H N 1
ATOM 11302 C CA . PRO H 1 100 ? -57.322 34.591 30.218 1.00 44.50 308 PRO H CA 1
ATOM 11303 C C . PRO H 1 100 ? -56.763 35.898 30.800 1.00 46.91 308 PRO H C 1
ATOM 11304 O O . PRO H 1 100 ? -56.612 36.874 30.042 1.00 42.87 308 PRO H O 1
ATOM 11308 N N . GLU H 1 101 ? -56.463 35.933 32.101 1.00 49.19 309 GLU H N 1
ATOM 11309 C CA . GLU H 1 101 ? -55.835 37.125 32.703 1.00 60.06 309 GLU H CA 1
ATOM 11310 C C . GLU H 1 101 ? -54.391 37.214 32.217 1.00 53.88 309 GLU H C 1
ATOM 11311 O O . GLU H 1 101 ? -53.709 36.198 32.109 1.00 54.64 309 GLU H O 1
ATOM 11317 N N . GLY H 1 102 ? -53.936 38.424 31.910 1.00 51.28 310 GLY H N 1
ATOM 11318 C CA . GLY H 1 102 ? -52.561 38.628 31.442 1.00 50.79 310 GLY H CA 1
ATOM 11319 C C . GLY H 1 102 ? -52.392 38.533 29.930 1.00 48.31 310 GLY H C 1
ATOM 11320 O O . GLY H 1 102 ? -51.278 38.636 29.415 1.00 47.81 310 GLY H O 1
ATOM 11321 N N . LEU H 1 103 ? -53.503 38.340 29.225 1.00 46.33 311 LEU H N 1
ATOM 11322 C CA . LEU H 1 103 ? -53.498 38.243 27.774 1.00 46.92 311 LEU H CA 1
ATOM 11323 C C . LEU H 1 103 ? -53.736 39.591 27.111 1.00 49.06 311 LEU H C 1
ATOM 11324 O O . LEU H 1 103 ? -53.437 39.754 25.919 1.00 47.13 311 LEU H O 1
ATOM 11329 N N . ASP H 1 104 ? -54.282 40.539 27.880 1.00 52.65 312 ASP H N 1
ATOM 11330 C CA . ASP H 1 104 ? -54.781 41.814 27.344 1.00 55.15 312 ASP H CA 1
ATOM 11331 C C . ASP H 1 104 ? -53.684 42.742 26.838 1.00 55.27 312 ASP H C 1
ATOM 11332 O O . ASP H 1 104 ? -53.882 43.465 25.854 1.00 56.08 312 ASP H O 1
ATOM 11337 N N . ASP H 1 105 ? -52.532 42.716 27.504 1.00 52.78 313 ASP H N 1
ATOM 11338 C CA . ASP H 1 105 ? -51.435 43.615 27.153 1.00 54.64 313 ASP H CA 1
ATOM 11339 C C . ASP H 1 105 ? -50.537 43.073 26.039 1.00 52.08 313 ASP H C 1
ATOM 11340 O O . ASP H 1 105 ? -49.732 43.823 25.469 1.00 51.18 313 ASP H O 1
ATOM 11345 N N . LEU H 1 106 ? -50.694 41.782 25.733 1.00 47.39 314 LEU H N 1
ATOM 11346 C CA . LEU H 1 106 ? -49.871 41.086 24.740 1.00 42.44 314 LEU H CA 1
ATOM 11347 C C . LEU H 1 106 ? -50.200 41.543 23.327 1.00 40.26 314 LEU H C 1
ATOM 11348 O O . LEU H 1 106 ? -51.313 42.015 23.073 1.00 43.42 314 LEU H O 1
ATOM 11353 N N . PRO H 1 107 ? -49.230 41.441 22.395 1.00 40.55 315 PRO H N 1
ATOM 11354 C CA . PRO H 1 107 ? -49.631 41.721 21.023 1.00 40.62 315 PRO H CA 1
ATOM 11355 C C . PRO H 1 107 ? -50.587 40.662 20.502 1.00 40.50 315 PRO H C 1
ATOM 11356 O O . PRO H 1 107 ? -50.590 39.524 21.009 1.00 40.12 315 PRO H O 1
ATOM 11360 N N . ASP H 1 108 ? -51.416 41.067 19.537 1.00 40.68 316 ASP H N 1
ATOM 11361 C CA . ASP H 1 108 ? -52.346 40.177 18.862 1.00 40.71 316 ASP H CA 1
ATOM 11362 C C . ASP H 1 108 ? -51.555 39.004 18.284 1.00 40.18 316 ASP H C 1
ATOM 11363 O O . ASP H 1 108 ? -50.509 39.215 17.670 1.00 37.19 316 ASP H O 1
ATOM 11368 N N . PRO H 1 109 ? -52.025 37.761 18.520 1.00 39.93 317 PRO H N 1
ATOM 11369 C CA . PRO H 1 109 ? -51.262 36.571 18.131 1.00 36.14 317 PRO H CA 1
ATOM 11370 C C . PRO H 1 109 ? -51.592 36.020 16.730 1.00 37.71 317 PRO H C 1
ATOM 11371 O O . PRO H 1 109 ? -52.735 36.132 16.241 1.00 35.47 317 PRO H O 1
ATOM 11375 N N . ASP H 1 110 ? -50.578 35.435 16.098 1.00 36.64 318 ASP H N 1
ATOM 11376 C CA . ASP H 1 110 ? -50.734 34.754 14.819 1.00 34.82 318 ASP H CA 1
ATOM 11377 C C . ASP H 1 110 ? -50.989 33.283 15.098 1.00 35.72 318 ASP H C 1
ATOM 11378 O O . ASP H 1 110 ? -51.714 32.615 14.359 1.00 37.73 318 ASP H O 1
ATOM 11383 N N . ARG H 1 111 ? -50.365 32.801 16.168 1.00 31.04 319 ARG H N 1
ATOM 11384 C CA . ARG H 1 111 ? -50.380 31.411 16.583 1.00 34.24 319 ARG H CA 1
ATOM 11385 C C . ARG H 1 111 ? -50.656 31.367 18.074 1.00 34.19 319 ARG H C 1
ATOM 11386 O O . ARG H 1 111 ? -50.207 32.247 18.820 1.00 37.06 319 ARG H O 1
ATOM 11394 N N . VAL H 1 112 ? -51.412 30.363 18.511 1.00 34.70 320 VAL H N 1
ATOM 11395 C CA . VAL H 1 112 ? -51.622 30.108 19.941 1.00 31.01 320 VAL H CA 1
ATOM 11396 C C . VAL H 1 112 ? -51.514 28.605 20.174 1.00 33.33 320 VAL H C 1
ATOM 11397 O O . VAL H 1 112 ? -52.232 27.828 19.542 1.00 33.56 320 VAL H O 1
ATOM 11401 N N . PHE H 1 113 ? -50.597 28.209 21.053 1.00 29.43 321 PHE H N 1
ATOM 11402 C CA . PHE H 1 113 ? -50.570 26.854 21.586 1.00 30.21 321 PHE H CA 1
ATOM 11403 C C . PHE H 1 113 ? -51.177 26.858 22.974 1.00 33.83 321 PHE H C 1
ATOM 11404 O O . PHE H 1 113 ? -50.772 27.650 23.834 1.00 34.18 321 PHE H O 1
ATOM 11412 N N . ILE H 1 114 ? -52.146 25.970 23.208 1.00 30.66 322 ILE H N 1
ATOM 11413 C CA . ILE H 1 114 ? -52.711 25.840 24.548 1.00 31.40 322 ILE H CA 1
ATOM 11414 C C . ILE H 1 114 ? -52.294 24.490 25.120 1.00 33.90 322 ILE H C 1
ATOM 11415 O O . ILE H 1 114 ? -52.881 23.457 24.776 1.00 36.54 322 ILE H O 1
ATOM 11420 N N . GLY H 1 115 ? -51.255 24.504 25.960 1.00 33.32 323 GLY H N 1
ATOM 11421 C CA . GLY H 1 115 ? -50.717 23.288 26.581 1.00 30.80 323 GLY H CA 1
ATOM 11422 C C . GLY H 1 115 ? -51.251 22.967 27.968 1.00 35.12 323 GLY H C 1
ATOM 11423 O O . GLY H 1 115 ? -51.083 21.841 28.473 1.00 32.22 323 GLY H O 1
ATOM 11424 N N . GLY H 1 116 ? -51.883 23.963 28.587 1.00 35.16 324 GLY H N 1
ATOM 11425 C CA . GLY H 1 116 ? -52.415 23.851 29.947 1.00 36.33 324 GLY H CA 1
ATOM 11426 C C . GLY H 1 116 ? -53.474 24.910 30.131 1.00 39.41 324 GLY H C 1
ATOM 11427 O O . GLY H 1 116 ? -53.232 26.091 29.854 1.00 39.00 324 GLY H O 1
ATOM 11428 N N . SER H 1 117 ? -54.659 24.496 30.584 1.00 40.09 325 SER H N 1
ATOM 11429 C CA . SER H 1 117 ? -55.774 25.434 30.700 1.00 40.97 325 SER H CA 1
ATOM 11430 C C . SER H 1 117 ? -56.116 25.827 32.131 1.00 42.03 325 SER H C 1
ATOM 11431 O O . SER H 1 117 ? -56.750 26.871 32.358 1.00 41.62 325 SER H O 1
ATOM 11434 N N . GLY H 1 118 ? -55.698 24.989 33.079 1.00 42.25 326 GLY H N 1
ATOM 11435 C CA . GLY H 1 118 ? -55.998 25.169 34.504 1.00 46.95 326 GLY H CA 1
ATOM 11436 C C . GLY H 1 118 ? -57.450 25.515 34.793 1.00 48.19 326 GLY H C 1
ATOM 11437 O O . GLY H 1 118 ? -57.730 26.478 35.515 1.00 48.92 326 GLY H O 1
ATOM 11438 N N . GLY H 1 119 ? -58.369 24.768 34.180 1.00 45.26 327 GLY H N 1
ATOM 11439 C CA . GLY H 1 119 ? -59.807 24.949 34.397 1.00 44.48 327 GLY H CA 1
ATOM 11440 C C . GLY H 1 119 ? -60.468 26.111 33.670 1.00 44.88 327 GLY H C 1
ATOM 11441 O O . GLY H 1 119 ? -61.677 26.336 33.822 1.00 44.77 327 GLY H O 1
ATOM 11442 N N . MET H 1 120 ? -59.696 26.851 32.875 1.00 41.54 328 MET H N 1
ATOM 11443 C CA . MET H 1 120 ? -60.220 28.037 32.188 1.00 41.56 328 MET H CA 1
ATOM 11444 C C . MET H 1 120 ? -60.372 27.858 30.667 1.00 41.04 328 MET H C 1
ATOM 11445 O O . MET H 1 120 ? -60.430 28.849 29.925 1.00 40.63 328 MET H O 1
ATOM 11450 N N . LEU H 1 121 ? -60.464 26.609 30.208 1.00 41.81 329 LEU H N 1
ATOM 11451 C CA . LEU H 1 121 ? -60.487 26.314 28.772 1.00 37.59 329 LEU H CA 1
ATOM 11452 C C . LEU H 1 121 ? -61.477 27.171 27.975 1.00 36.76 329 LEU H C 1
ATOM 11453 O O . LEU H 1 121 ? -61.089 27.832 27.010 1.00 36.74 329 LEU H O 1
ATOM 11458 N N . GLU H 1 122 ? -62.744 27.180 28.385 1.00 38.90 330 GLU H N 1
ATOM 11459 C CA . GLU H 1 122 ? -63.760 27.938 27.654 1.00 41.19 330 GLU H CA 1
ATOM 11460 C C . GLU H 1 122 ? -63.417 29.425 27.624 1.00 38.14 330 GLU H C 1
ATOM 11461 O O . GLU H 1 122 ? -63.577 30.087 26.600 1.00 38.69 330 GLU H O 1
ATOM 11467 N N . GLU H 1 123 ? -62.924 29.927 28.753 1.00 39.63 331 GLU H N 1
ATOM 11468 C CA . GLU H 1 123 ? -62.553 31.335 28.906 1.00 42.85 331 GLU H CA 1
ATOM 11469 C C . GLU H 1 123 ? -61.342 31.714 28.052 1.00 39.66 331 GLU H C 1
ATOM 11470 O O . GLU H 1 123 ? -61.339 32.770 27.410 1.00 40.22 331 GLU H O 1
ATOM 11476 N N . ILE H 1 124 ? -60.329 30.845 28.053 1.00 35.82 332 ILE H N 1
ATOM 11477 C CA . ILE H 1 124 ? -59.149 30.969 27.177 1.00 35.47 332 ILE H CA 1
ATOM 11478 C C . ILE H 1 124 ? -59.493 30.961 25.682 1.00 38.24 332 ILE H C 1
ATOM 11479 O O . ILE H 1 124 ? -59.109 31.877 24.951 1.00 39.60 332 ILE H O 1
ATOM 11484 N N . ILE H 1 125 ? -60.222 29.938 25.236 1.00 37.82 333 ILE H N 1
ATOM 11485 C CA . ILE H 1 125 ? -60.629 29.819 23.835 1.00 37.38 333 ILE H CA 1
ATOM 11486 C C . ILE H 1 125 ? -61.410 31.057 23.369 1.00 40.03 333 ILE H C 1
ATOM 11487 O O . ILE H 1 125 ? -61.157 31.594 22.276 1.00 39.00 333 ILE H O 1
ATOM 11492 N N . ASP H 1 126 ? -62.323 31.520 24.223 1.00 42.27 334 ASP H N 1
ATOM 11493 C CA . ASP H 1 126 ? -63.123 32.715 23.946 1.00 46.19 334 ASP H CA 1
ATOM 11494 C C . ASP H 1 126 ? -62.284 33.998 23.852 1.00 42.94 334 ASP H C 1
ATOM 11495 O O . ASP H 1 126 ? -62.565 34.864 23.015 1.00 41.92 334 ASP H O 1
ATOM 11500 N N . ALA H 1 127 ? -61.269 34.108 24.711 1.00 42.96 335 ALA H N 1
ATOM 11501 C CA . ALA H 1 127 ? -60.352 35.250 24.698 1.00 41.74 335 ALA H CA 1
ATOM 11502 C C . ALA H 1 127 ? -59.485 35.200 23.448 1.00 43.66 335 ALA H C 1
ATOM 11503 O O . ALA H 1 127 ? -59.368 36.195 22.738 1.00 42.73 335 ALA H O 1
ATOM 11505 N N . VAL H 1 128 ? -58.915 34.021 23.179 1.00 42.12 336 VAL H N 1
ATOM 11506 C CA . VAL H 1 128 ? -58.059 33.797 22.009 1.00 38.56 336 VAL H CA 1
ATOM 11507 C C . VAL H 1 128 ? -58.814 34.067 20.696 1.00 39.34 336 VAL H C 1
ATOM 11508 O O . VAL H 1 128 ? -58.295 34.762 19.826 1.00 44.19 336 VAL H O 1
ATOM 11512 N N . ASP H 1 129 ? -60.049 33.572 20.576 1.00 41.04 337 ASP H N 1
ATOM 11513 C CA . ASP H 1 129 ? -60.876 33.850 19.383 1.00 42.60 337 ASP H CA 1
ATOM 11514 C C . ASP H 1 129 ? -61.006 35.340 19.046 1.00 43.40 337 ASP H C 1
ATOM 11515 O O . ASP H 1 129 ? -60.926 35.719 17.875 1.00 45.20 337 ASP H O 1
ATOM 11520 N N . ARG H 1 130 ? -61.192 36.174 20.069 1.00 43.31 338 ARG H N 1
ATOM 11521 C CA . ARG H 1 130 ? -61.367 37.617 19.877 1.00 45.67 338 ARG H CA 1
ATOM 11522 C C . ARG H 1 130 ? -60.086 38.323 19.416 1.00 45.62 338 ARG H C 1
ATOM 11523 O O . ARG H 1 130 ? -60.134 39.291 18.646 1.00 46.71 338 ARG H O 1
ATOM 11531 N N . ARG H 1 131 ? -58.955 37.804 19.879 1.00 42.11 339 ARG H N 1
ATOM 11532 C CA . ARG H 1 131 ? -57.646 38.390 19.653 1.00 41.44 339 ARG H CA 1
ATOM 11533 C C . ARG H 1 131 ? -56.933 37.859 18.402 1.00 42.92 339 ARG H C 1
ATOM 11534 O O . ARG H 1 131 ? -56.166 38.597 17.774 1.00 46.05 339 ARG H O 1
ATOM 11542 N N . LEU H 1 132 ? -57.191 36.597 18.047 1.00 42.66 340 LEU H N 1
ATOM 11543 C CA . LEU H 1 132 ? -56.470 35.904 16.959 1.00 40.12 340 LEU H CA 1
ATOM 11544 C C . LEU H 1 132 ? -56.494 36.639 15.619 1.00 41.17 340 LEU H C 1
ATOM 11545 O O . LEU H 1 132 ? -57.564 37.002 15.102 1.00 42.74 340 LEU H O 1
ATOM 11550 N N . LYS H 1 133 ? -55.305 36.823 15.052 1.00 41.51 341 LYS H N 1
ATOM 11551 C CA . LYS H 1 133 ? -55.137 37.495 13.767 1.00 46.54 341 LYS H CA 1
ATOM 11552 C C . LYS H 1 133 ? -55.616 36.667 12.573 1.00 45.30 341 LYS H C 1
ATOM 11553 O O . LYS H 1 133 ? -55.835 35.450 12.674 1.00 44.88 341 LYS H O 1
ATOM 11559 N N . SER H 1 134 ? -55.783 37.357 11.445 1.00 45.21 342 SER H N 1
ATOM 11560 C CA . SER H 1 134 ? -56.109 36.744 10.162 1.00 45.87 342 SER H CA 1
ATOM 11561 C C . SER H 1 134 ? -55.075 35.674 9.818 1.00 44.90 342 SER H C 1
ATOM 11562 O O . SER H 1 134 ? -53.875 35.853 10.087 1.00 46.29 342 SER H O 1
ATOM 11565 N N . GLU H 1 135 ? -55.564 34.554 9.270 1.00 44.16 343 GLU H N 1
ATOM 11566 C CA . GLU H 1 135 ? -54.770 33.333 9.027 1.00 48.76 343 GLU H CA 1
ATOM 11567 C C . GLU H 1 135 ? -54.134 32.744 10.299 1.00 42.86 343 GLU H C 1
ATOM 11568 O O . GLU H 1 135 ? -53.086 32.095 10.244 1.00 42.11 343 GLU H O 1
ATOM 11574 N N . GLY H 1 136 ? -54.776 32.978 11.442 1.00 42.03 344 GLY H N 1
ATOM 11575 C CA . GLY H 1 136 ? -54.295 32.439 12.707 1.00 37.80 344 GLY H CA 1
ATOM 11576 C C . GLY H 1 136 ? -54.531 30.951 12.848 1.00 36.83 344 GLY H C 1
ATOM 11577 O O . GLY H 1 136 ? -55.413 30.391 12.196 1.00 39.77 344 GLY H O 1
ATOM 11578 N N . VAL H 1 137 ? -53.734 30.316 13.704 1.00 36.45 345 VAL H N 1
ATOM 11579 C CA . VAL H 1 137 ? -53.819 28.878 13.971 1.00 34.36 345 VAL H CA 1
ATOM 11580 C C . VAL H 1 137 ? -53.742 28.652 15.475 1.00 36.44 345 VAL H C 1
ATOM 11581 O O . VAL H 1 137 ? -52.801 29.114 16.131 1.00 35.94 345 VAL H O 1
ATOM 11585 N N . ILE H 1 138 ? -54.734 27.947 16.020 1.00 31.95 346 ILE H N 1
ATOM 11586 C CA . ILE H 1 138 ? -54.682 27.510 17.407 1.00 32.57 346 ILE H CA 1
ATOM 11587 C C . ILE H 1 138 ? -54.395 26.013 17.447 1.00 32.74 346 ILE H C 1
ATOM 11588 O O . ILE H 1 138 ? -55.000 25.251 16.694 1.00 34.53 346 ILE H O 1
ATOM 11593 N N . VAL H 1 139 ? -53.467 25.602 18.311 1.00 31.08 347 VAL H N 1
ATOM 11594 C CA . VAL H 1 139 ? -53.169 24.191 18.519 1.00 29.04 347 VAL H CA 1
ATOM 11595 C C . VAL H 1 139 ? -53.289 23.880 20.005 1.00 31.84 347 VAL H C 1
ATOM 11596 O O . VAL H 1 139 ? -52.831 24.651 20.832 1.00 32.18 347 VAL H O 1
ATOM 11600 N N . LEU H 1 140 ? -53.924 22.754 20.338 1.00 30.74 348 LEU H N 1
ATOM 11601 C CA . LEU H 1 140 ? -53.985 22.259 21.710 1.00 34.47 348 LEU H CA 1
ATOM 11602 C C . LEU H 1 140 ? -53.451 20.842 21.745 1.00 36.59 348 LEU H C 1
ATOM 11603 O O . LEU H 1 140 ? -53.467 20.139 20.732 1.00 40.62 348 LEU H O 1
ATOM 11608 N N . ASN H 1 141 ? -52.942 20.448 22.904 1.00 31.76 349 ASN H N 1
ATOM 11609 C CA . ASN H 1 141 ? -52.650 19.058 23.185 1.00 30.71 349 ASN H CA 1
ATOM 11610 C C . ASN H 1 141 ? -53.521 18.653 24.360 1.00 34.35 349 ASN H C 1
ATOM 11611 O O . ASN H 1 141 ? -53.568 19.363 25.367 1.00 33.26 349 ASN H O 1
ATOM 11616 N N . ALA H 1 142 ? -54.253 17.552 24.194 1.00 32.51 350 ALA H N 1
ATOM 11617 C CA . ALA H 1 142 ? -55.123 17.008 25.234 1.00 31.23 350 ALA H CA 1
ATOM 11618 C C . ALA H 1 142 ? -54.799 15.545 25.462 1.00 31.53 350 ALA H C 1
ATOM 11619 O O . ALA H 1 142 ? -54.517 14.798 24.520 1.00 33.97 350 ALA H O 1
ATOM 11621 N N . VAL H 1 143 ? -54.866 15.129 26.721 1.00 34.57 351 VAL H N 1
ATOM 11622 C CA . VAL H 1 143 ? -54.636 13.730 27.086 1.00 33.41 351 VAL H CA 1
ATOM 11623 C C . VAL H 1 143 ? -55.871 13.143 27.819 1.00 33.11 351 VAL H C 1
ATOM 11624 O O . VAL H 1 143 ? -55.982 11.931 28.018 1.00 34.88 351 VAL H O 1
ATOM 11628 N N . THR H 1 144 ? -56.804 14.015 28.196 1.00 35.45 352 THR H N 1
ATOM 11629 C CA . THR H 1 144 ? -58.060 13.578 28.795 1.00 36.13 352 THR H CA 1
ATOM 11630 C C . THR H 1 144 ? -59.245 13.737 27.839 1.00 36.35 352 THR H C 1
ATOM 11631 O O . THR H 1 144 ? -59.319 14.676 27.043 1.00 30.02 352 THR H O 1
ATOM 11635 N N . LEU H 1 145 ? -60.195 12.821 27.965 1.00 35.67 353 LEU H N 1
ATOM 11636 C CA . LEU H 1 145 ? -61.418 12.874 27.198 1.00 35.98 353 LEU H CA 1
ATOM 11637 C C . LEU H 1 145 ? -62.177 14.205 27.333 1.00 37.16 353 LEU H C 1
ATOM 11638 O O . LEU H 1 145 ? -62.653 14.740 26.325 1.00 35.60 353 LEU H O 1
ATOM 11643 N N . ASP H 1 146 ? -62.243 14.776 28.542 1.00 34.04 354 ASP H N 1
ATOM 11644 C CA . ASP H 1 146 ? -63.041 15.991 28.729 1.00 37.69 354 ASP H CA 1
ATOM 11645 C C . ASP H 1 146 ? -62.453 17.231 28.051 1.00 37.97 354 ASP H C 1
ATOM 11646 O O . ASP H 1 146 ? -63.203 18.051 27.505 1.00 37.35 354 ASP H O 1
ATOM 11651 N N . THR H 1 147 ? -61.127 17.371 28.090 1.00 36.03 355 THR H N 1
ATOM 11652 C CA . THR H 1 147 ? -60.458 18.477 27.392 1.00 31.76 355 THR H CA 1
ATOM 11653 C C . THR H 1 147 ? -60.629 18.330 25.885 1.00 29.18 355 THR H C 1
ATOM 11654 O O . THR H 1 147 ? -61.021 19.278 25.230 1.00 34.64 355 THR H O 1
ATOM 11658 N N . LEU H 1 148 ? -60.397 17.124 25.370 1.00 33.26 356 LEU H N 1
ATOM 11659 C CA . LEU H 1 148 ? -60.640 16.815 23.960 1.00 34.52 356 LEU H CA 1
ATOM 11660 C C . LEU H 1 148 ? -62.044 17.204 23.504 1.00 33.42 356 LEU H C 1
ATOM 11661 O O . LEU H 1 148 ? -62.200 17.951 22.540 1.00 36.07 356 LEU H O 1
ATOM 11666 N N . THR H 1 149 ? -63.048 16.697 24.222 1.00 37.29 357 THR H N 1
ATOM 11667 C CA . THR H 1 149 ? -64.463 16.983 23.999 1.00 40.00 357 THR H CA 1
ATOM 11668 C C . THR H 1 149 ? -64.770 18.475 23.997 1.00 38.79 357 THR H C 1
ATOM 11669 O O . THR H 1 149 ? -65.329 19.001 23.030 1.00 35.27 357 THR H O 1
ATOM 11673 N N . LYS H 1 150 ? -64.397 19.152 25.083 1.00 38.47 358 LYS H N 1
ATOM 11674 C CA . LYS H 1 150 ? -64.727 20.567 25.259 1.00 38.82 358 LYS H CA 1
ATOM 11675 C C . LYS H 1 150 ? -63.957 21.460 24.290 1.00 37.17 358 LYS H C 1
ATOM 11676 O O . LYS H 1 150 ? -64.514 22.422 23.765 1.00 36.97 358 LYS H O 1
ATOM 11682 N N . ALA H 1 151 ? -62.690 21.135 24.045 1.00 36.47 359 ALA H N 1
ATOM 11683 C CA . ALA H 1 151 ? -61.878 21.937 23.125 1.00 34.62 359 ALA H CA 1
ATOM 11684 C C . ALA H 1 151 ? -62.480 21.917 21.726 1.00 36.24 359 ALA H C 1
ATOM 11685 O O . ALA H 1 151 ? -62.642 22.970 21.118 1.00 36.42 359 ALA H O 1
ATOM 11687 N N . VAL H 1 152 ? -62.856 20.735 21.235 1.00 36.67 360 VAL H N 1
ATOM 11688 C CA . VAL H 1 152 ? -63.474 20.635 19.904 1.00 36.31 360 VAL H CA 1
ATOM 11689 C C . VAL H 1 152 ? -64.803 21.403 19.851 1.00 36.05 360 VAL H C 1
ATOM 11690 O O . VAL H 1 152 ? -65.042 22.152 18.903 1.00 39.89 360 VAL H O 1
ATOM 11694 N N . GLU H 1 153 ? -65.638 21.233 20.883 1.00 39.28 361 GLU H N 1
ATOM 11695 C CA . GLU H 1 153 ? -66.921 21.945 21.009 1.00 39.11 361 GLU H CA 1
ATOM 11696 C C . GLU H 1 153 ? -66.796 23.478 20.964 1.00 40.82 361 GLU H C 1
ATOM 11697 O O . GLU H 1 153 ? -67.462 24.135 20.152 1.00 42.02 361 GLU H O 1
ATOM 11703 N N . PHE H 1 154 ? -65.928 24.032 21.815 1.00 39.71 362 PHE H N 1
ATOM 11704 C CA . PHE H 1 154 ? -65.759 25.486 21.921 1.00 40.89 362 PHE H CA 1
ATOM 11705 C C . PHE H 1 154 ? -65.163 26.113 20.668 1.00 41.17 362 PHE H C 1
ATOM 11706 O O . PHE H 1 154 ? -65.502 27.241 20.325 1.00 41.96 362 PHE H O 1
ATOM 11714 N N . LEU H 1 155 ? -64.270 25.391 19.994 1.00 39.34 363 LEU H N 1
ATOM 11715 C CA . LEU H 1 155 ? -63.679 25.884 18.744 1.00 36.12 363 LEU H CA 1
ATOM 11716 C C . LEU H 1 155 ? -64.673 25.833 17.588 1.00 38.98 363 LEU H C 1
ATOM 11717 O O . LEU H 1 155 ? -64.708 26.735 16.754 1.00 43.08 363 LEU H O 1
ATOM 11722 N N . GLU H 1 156 ? -65.480 24.779 17.533 1.00 38.86 364 GLU H N 1
ATOM 11723 C CA . GLU H 1 156 ? -66.510 24.695 16.499 1.00 44.05 364 GLU H CA 1
ATOM 11724 C C . GLU H 1 156 ? -67.669 25.674 16.723 1.00 44.92 364 GLU H C 1
ATOM 11725 O O . GLU H 1 156 ? -68.276 26.136 15.756 1.00 49.33 364 GLU H O 1
ATOM 11731 N N . ASP H 1 157 ? -67.961 25.989 17.989 1.00 46.98 365 ASP H N 1
ATOM 11732 C CA . ASP H 1 157 ? -68.900 27.069 18.338 1.00 49.04 365 ASP H CA 1
ATOM 11733 C C . ASP H 1 157 ? -68.454 28.417 17.777 1.00 49.20 365 ASP H C 1
ATOM 11734 O O . ASP H 1 157 ? -69.280 29.220 17.340 1.00 51.48 365 ASP H O 1
ATOM 11739 N N . HIS H 1 158 ? -67.143 28.651 17.803 1.00 46.59 366 HIS H N 1
ATOM 11740 C CA . HIS H 1 158 ? -66.539 29.898 17.344 1.00 46.05 366 HIS H CA 1
ATOM 11741 C C . HIS H 1 158 ? -66.304 29.955 15.830 1.00 43.94 366 HIS H C 1
ATOM 11742 O O . HIS H 1 158 ? -65.854 30.969 15.298 1.00 44.53 366 HIS H O 1
ATOM 11749 N N . GLY H 1 159 ? -66.626 28.871 15.136 1.00 42.36 367 GLY H N 1
ATOM 11750 C CA . GLY H 1 159 ? -66.575 28.866 13.682 1.00 43.01 367 GLY H CA 1
ATOM 11751 C C . GLY H 1 159 ? -65.274 28.359 13.093 1.00 42.03 367 GLY H C 1
ATOM 11752 O O . GLY H 1 159 ? -65.001 28.591 11.922 1.00 45.24 367 GLY H O 1
ATOM 11753 N N . TYR H 1 160 ? -64.470 27.663 13.895 1.00 43.88 368 TYR H N 1
ATOM 11754 C CA . TYR H 1 160 ? -63.199 27.102 13.404 1.00 39.69 368 TYR H CA 1
ATOM 11755 C C . TYR H 1 160 ? -63.393 25.779 12.693 1.00 38.22 368 TYR H C 1
ATOM 11756 O O . TYR H 1 160 ? -64.263 24.985 13.061 1.00 39.73 368 TYR H O 1
ATOM 11765 N N . MET H 1 161 ? -62.572 25.551 11.672 1.00 38.56 369 MET H N 1
ATOM 11766 C CA . MET H 1 161 ? -62.306 24.203 11.197 1.00 46.97 369 MET H CA 1
ATOM 11767 C C . MET H 1 161 ? -61.340 23.556 12.182 1.00 38.92 369 MET H C 1
ATOM 11768 O O . MET H 1 161 ? -60.345 24.165 12.555 1.00 40.26 369 MET H O 1
ATOM 11773 N N . VAL H 1 162 ? -61.656 22.337 12.625 1.00 38.17 370 VAL H N 1
ATOM 11774 C CA . VAL H 1 162 ? -60.863 21.633 13.631 1.00 35.86 370 VAL H CA 1
ATOM 11775 C C . VAL H 1 162 ? -60.407 20.258 13.128 1.00 35.93 370 VAL H C 1
ATOM 11776 O O . VAL H 1 162 ? -61.215 19.473 12.634 1.00 36.69 370 VAL H O 1
ATOM 11780 N N . GLU H 1 163 ? -59.107 19.991 13.231 1.00 32.55 371 GLU H N 1
ATOM 11781 C CA . GLU H 1 163 ? -58.563 18.644 13.010 1.00 31.14 371 GLU H CA 1
ATOM 11782 C C . GLU H 1 163 ? -58.118 18.056 14.345 1.00 32.27 371 GLU H C 1
ATOM 11783 O O . GLU H 1 163 ? -57.490 18.746 15.146 1.00 34.01 371 GLU H O 1
ATOM 11789 N N . VAL H 1 164 ? -58.434 16.790 14.593 1.00 30.97 372 VAL H N 1
ATOM 11790 C CA . VAL H 1 164 ? -57.858 16.075 15.731 1.00 32.90 372 VAL H CA 1
ATOM 11791 C C . VAL H 1 164 ? -56.932 14.964 15.236 1.00 32.87 372 VAL H C 1
ATOM 11792 O O . VAL H 1 164 ? -57.345 14.112 14.443 1.00 34.61 372 VAL H O 1
ATOM 11796 N N . ALA H 1 165 ? -55.672 14.987 15.670 1.00 29.14 373 ALA H N 1
ATOM 11797 C CA . ALA H 1 165 ? -54.751 13.911 15.362 1.00 25.65 373 ALA H CA 1
ATOM 11798 C C . ALA H 1 165 ? -54.303 13.202 16.634 1.00 31.58 373 ALA H C 1
ATOM 11799 O O . ALA H 1 165 ? -53.643 13.805 17.498 1.00 34.44 373 ALA H O 1
ATOM 11801 N N . CYS H 1 166 ? -54.632 11.917 16.752 1.00 28.01 374 CYS H N 1
ATOM 11802 C CA . CYS H 1 166 ? -54.218 11.152 17.920 1.00 24.86 374 CYS H CA 1
ATOM 11803 C C . CYS H 1 166 ? -52.904 10.446 17.630 1.00 28.68 374 CYS H C 1
ATOM 11804 O O . CYS H 1 166 ? -52.828 9.596 16.738 1.00 27.55 374 CYS H O 1
ATOM 11807 N N . VAL H 1 167 ? -51.867 10.805 18.391 1.00 28.14 375 VAL H N 1
ATOM 11808 C CA . VAL H 1 167 ? -50.503 10.297 18.165 1.00 24.54 375 VAL H CA 1
ATOM 11809 C C . VAL H 1 167 ? -50.112 9.337 19.263 1.00 25.60 375 VAL H C 1
ATOM 11810 O O . VAL H 1 167 ? -50.105 9.685 20.450 1.00 26.23 375 VAL H O 1
ATOM 11814 N N . ASN H 1 168 ? -49.820 8.110 18.853 1.00 23.20 376 ASN H N 1
ATOM 11815 C CA . ASN H 1 168 ? -49.378 7.062 19.734 1.00 26.03 376 ASN H CA 1
ATOM 11816 C C . ASN H 1 168 ? -47.937 6.769 19.389 1.00 25.94 376 ASN H C 1
ATOM 11817 O O . ASN H 1 168 ? -47.602 6.588 18.222 1.00 27.67 376 ASN H O 1
ATOM 11822 N N . VAL H 1 169 ? -47.083 6.758 20.404 1.00 24.48 377 VAL H N 1
ATOM 11823 C CA . VAL H 1 169 ? -45.652 6.474 20.204 1.00 25.51 377 VAL H CA 1
ATOM 11824 C C . VAL H 1 169 ? -45.200 5.370 21.135 1.00 26.32 377 VAL H C 1
ATOM 11825 O O . VAL H 1 169 ? -45.428 5.443 22.349 1.00 30.63 377 VAL H O 1
ATOM 11829 N N . ALA H 1 170 ? -44.571 4.344 20.569 1.00 27.74 378 ALA H N 1
ATOM 11830 C CA . ALA H 1 170 ? -43.927 3.323 21.363 1.00 27.58 378 ALA H CA 1
ATOM 11831 C C . ALA H 1 170 ? -42.448 3.282 20.993 1.00 30.14 378 ALA H C 1
ATOM 11832 O O . ALA H 1 170 ? -42.117 3.320 19.813 1.00 34.19 378 ALA H O 1
ATOM 11834 N N . LYS H 1 171 ? -41.577 3.174 21.997 1.00 28.73 379 LYS H N 1
ATOM 11835 C CA . LYS H 1 171 ? -40.113 3.272 21.821 1.00 30.69 379 LYS H CA 1
ATOM 11836 C C . LYS H 1 171 ? -39.340 2.161 22.524 1.00 34.83 379 LYS H C 1
ATOM 11837 O O . LYS H 1 171 ? -39.637 1.818 23.683 1.00 30.38 379 LYS H O 1
ATOM 11843 N N . THR H 1 172 ? -38.324 1.627 21.847 1.00 36.30 380 THR H N 1
ATOM 11844 C CA . THR H 1 172 ? -37.300 0.840 22.516 1.00 46.54 380 THR H CA 1
ATOM 11845 C C . THR H 1 172 ? -36.227 1.792 23.045 1.00 54.09 380 THR H C 1
ATOM 11846 O O . THR H 1 172 ? -36.332 3.017 22.909 1.00 52.55 380 THR H O 1
ATOM 11850 N N . LYS H 1 173 ? -35.189 1.207 23.634 1.00 60.39 381 LYS H N 1
ATOM 11851 C CA . LYS H 1 173 ? -34.046 1.953 24.137 1.00 65.54 381 LYS H CA 1
ATOM 11852 C C . LYS H 1 173 ? -32.799 1.504 23.376 1.00 65.92 381 LYS H C 1
ATOM 11853 O O . LYS H 1 173 ? -32.819 0.485 22.671 1.00 61.03 381 LYS H O 1
ATOM 11859 N N . GLY H 1 174 ? -31.722 2.272 23.513 1.00 72.26 382 GLY H N 1
ATOM 11860 C CA . GLY H 1 174 ? -30.426 1.880 22.971 1.00 73.18 382 GLY H CA 1
ATOM 11861 C C . GLY H 1 174 ? -29.560 1.217 24.028 1.00 75.59 382 GLY H C 1
ATOM 11862 O O . GLY H 1 174 ? -28.802 0.288 23.736 1.00 76.22 382 GLY H O 1
ATOM 11863 N N . GLU H 1 177 ? -30.561 -3.271 23.788 1.00 94.68 385 GLU H N 1
ATOM 11864 C CA . GLU H 1 177 ? -30.116 -4.657 23.677 1.00 95.25 385 GLU H CA 1
ATOM 11865 C C . GLU H 1 177 ? -31.281 -5.620 23.929 1.00 93.56 385 GLU H C 1
ATOM 11866 O O . GLU H 1 177 ? -31.631 -6.416 23.052 1.00 95.50 385 GLU H O 1
ATOM 11872 N N . TYR H 1 178 ? -31.862 -5.547 25.128 1.00 88.04 386 TYR H N 1
ATOM 11873 C CA . TYR H 1 178 ? -33.159 -6.163 25.414 1.00 81.03 386 TYR H CA 1
ATOM 11874 C C . TYR H 1 178 ? -34.239 -5.141 25.017 1.00 73.17 386 TYR H C 1
ATOM 11875 O O . TYR H 1 178 ? -34.617 -4.266 25.809 1.00 74.64 386 TYR H O 1
ATOM 11884 N N . LYS H 1 179 ? -34.722 -5.246 23.780 1.00 57.41 387 LYS H N 1
ATOM 11885 C CA . LYS H 1 179 ? -35.492 -4.158 23.177 1.00 50.46 387 LYS H CA 1
ATOM 11886 C C . LYS H 1 179 ? -37.016 -4.304 23.229 1.00 43.47 387 LYS H C 1
ATOM 11887 O O . LYS H 1 179 ? -37.658 -4.632 22.229 1.00 42.90 387 LYS H O 1
ATOM 11893 N N . MET H 1 180 ? -37.579 -4.012 24.396 1.00 41.86 388 MET H N 1
ATOM 11894 C CA . MET H 1 180 ? -39.022 -4.037 24.600 1.00 40.23 388 MET H CA 1
ATOM 11895 C C . MET H 1 180 ? -39.624 -2.694 24.211 1.00 37.59 388 MET H C 1
ATOM 11896 O O . MET H 1 180 ? -39.106 -1.636 24.616 1.00 35.82 388 MET H O 1
ATOM 11901 N N . PHE H 1 181 ? -40.711 -2.711 23.434 1.00 31.89 389 PHE H N 1
ATOM 11902 C CA . PHE H 1 181 ? -41.377 -1.450 23.102 1.00 30.45 389 PHE H CA 1
ATOM 11903 C C . PHE H 1 181 ? -42.122 -0.911 24.310 1.00 33.33 389 PHE H C 1
ATOM 11904 O O . PHE H 1 181 ? -42.892 -1.624 24.942 1.00 31.65 389 PHE H O 1
ATOM 11912 N N . GLU H 1 182 ? -41.904 0.357 24.621 1.00 31.08 390 GLU H N 1
ATOM 11913 C CA . GLU H 1 182 ? -42.615 0.971 25.710 1.00 32.56 390 GLU H CA 1
ATOM 11914 C C . GLU H 1 182 ? -43.444 2.112 25.188 1.00 33.84 390 GLU H C 1
ATOM 11915 O O . GLU H 1 182 ? -42.926 3.021 24.544 1.00 32.90 390 GLU H O 1
ATOM 11921 N N . SER H 1 183 ? -44.735 2.072 25.495 1.00 30.98 391 SER H N 1
ATOM 11922 C CA . SER H 1 183 ? -45.683 3.068 25.031 1.00 27.34 391 SER H CA 1
ATOM 11923 C C . SER H 1 183 ? -45.754 4.336 25.845 1.00 31.03 391 SER H C 1
ATOM 11924 O O . SER H 1 183 ? -45.766 4.287 27.073 1.00 29.72 391 SER H O 1
ATOM 11927 N N . HIS H 1 184 ? -45.831 5.472 25.154 1.00 25.18 392 HIS H N 1
ATOM 11928 C CA . HIS H 1 184 ? -46.306 6.720 25.747 1.00 28.30 392 HIS H CA 1
ATOM 11929 C C . HIS H 1 184 ? -47.833 6.680 25.796 1.00 30.59 392 HIS H C 1
ATOM 11930 O O . HIS H 1 184 ? -48.465 5.946 25.036 1.00 28.76 392 HIS H O 1
ATOM 11937 N N . ASN H 1 185 ? -48.422 7.483 26.672 1.00 26.93 393 ASN H N 1
ATOM 11938 C CA . ASN H 1 185 ? -49.856 7.679 26.649 1.00 26.84 393 ASN H CA 1
ATOM 11939 C C . ASN H 1 185 ? -50.234 8.461 25.377 1.00 31.66 393 ASN H C 1
ATOM 11940 O O . ASN H 1 185 ? -49.436 9.273 24.893 1.00 29.19 393 ASN H O 1
ATOM 11945 N N . PRO H 1 186 ? -51.432 8.213 24.812 1.00 28.90 394 PRO H N 1
ATOM 11946 C CA . PRO H 1 186 ? -51.732 8.905 23.557 1.00 27.56 394 PRO H CA 1
ATOM 11947 C C . PRO H 1 186 ? -51.898 10.396 23.786 1.00 28.43 394 PRO H C 1
ATOM 11948 O O . PRO H 1 186 ? -52.266 10.814 24.887 1.00 28.60 394 PRO H O 1
ATOM 11952 N N . VAL H 1 187 ? -51.554 11.191 22.774 1.00 28.26 395 VAL H N 1
ATOM 11953 C CA . VAL H 1 187 ? -51.797 12.622 22.827 1.00 27.31 395 VAL H CA 1
ATOM 11954 C C . VAL H 1 187 ? -52.710 12.979 21.668 1.00 26.96 395 VAL H C 1
ATOM 11955 O O . VAL H 1 187 ? -52.464 12.536 20.545 1.00 29.22 395 VAL H O 1
ATOM 11959 N N . TYR H 1 188 ? -53.745 13.785 21.945 1.00 25.59 396 TYR H N 1
ATOM 11960 C CA . TYR H 1 188 ? -54.644 14.319 20.929 1.00 25.66 396 TYR H CA 1
ATOM 11961 C C . TYR H 1 188 ? -54.174 15.721 20.611 1.00 27.30 396 TYR H C 1
ATOM 11962 O O . TYR H 1 188 ? -54.243 16.617 21.455 1.00 31.54 396 TYR H O 1
ATOM 11971 N N . ILE H 1 189 ? -53.684 15.891 19.395 1.00 26.67 397 ILE H N 1
ATOM 11972 C CA . ILE H 1 189 ? -53.240 17.202 18.911 1.00 25.13 397 ILE H CA 1
ATOM 11973 C C . ILE H 1 189 ? -54.378 17.820 18.122 1.00 27.34 397 ILE H C 1
ATOM 11974 O O . ILE H 1 189 ? -54.787 17.309 17.077 1.00 29.79 397 ILE H O 1
ATOM 11979 N N . ILE H 1 190 ? -54.904 18.921 18.644 1.00 26.98 398 ILE H N 1
ATOM 11980 C CA . ILE H 1 190 ? -56.083 19.541 18.077 1.00 27.56 398 ILE H CA 1
ATOM 11981 C C . ILE H 1 190 ? -55.637 20.833 17.396 1.00 30.73 398 ILE H C 1
ATOM 11982 O O . ILE H 1 190 ? -55.076 21.696 18.037 1.00 31.51 398 ILE H O 1
ATOM 11987 N N . THR H 1 191 ? -55.878 20.952 16.097 1.00 30.23 399 THR H N 1
ATOM 11988 C CA . THR H 1 191 ? -55.451 22.124 15.346 1.00 29.66 399 THR H CA 1
ATOM 11989 C C . THR H 1 191 ? -56.676 22.812 14.796 1.00 33.60 399 THR H C 1
ATOM 11990 O O . THR H 1 191 ? -57.534 22.165 14.219 1.00 35.34 399 THR H O 1
ATOM 11994 N N . ALA H 1 192 ? -56.741 24.131 14.956 1.00 33.78 400 ALA H N 1
ATOM 11995 C CA . ALA H 1 192 ? -57.918 24.892 14.596 1.00 32.28 400 ALA H CA 1
ATOM 11996 C C . ALA H 1 192 ? -57.544 26.159 13.819 1.00 35.33 400 ALA H C 1
ATOM 11997 O O . ALA H 1 192 ? -56.559 26.821 14.148 1.00 35.98 400 ALA H O 1
ATOM 11999 N N . TRP H 1 193 ? -58.340 26.477 12.797 1.00 37.12 401 TRP H N 1
ATOM 12000 C CA . TRP H 1 193 ? -58.125 27.651 11.932 1.00 34.87 401 TRP H CA 1
ATOM 12001 C C . TRP H 1 193 ? -59.441 28.046 11.253 1.00 40.39 401 TRP H C 1
ATOM 12002 O O . TRP H 1 193 ? -60.396 27.267 11.251 1.00 40.24 401 TRP H O 1
ATOM 12013 N N . LYS H 1 194 ? -59.497 29.257 10.702 1.00 43.22 402 LYS H N 1
ATOM 12014 C CA . LYS H 1 194 ? -60.626 29.674 9.862 1.00 50.61 402 LYS H CA 1
ATOM 12015 C C . LYS H 1 194 ? -60.303 29.420 8.391 1.00 53.28 402 LYS H C 1
ATOM 12016 O O . LYS H 1 194 ? -59.300 29.920 7.880 1.00 56.30 402 LYS H O 1
ATOM 12022 N N . SER H 1 195 ? -61.139 28.633 7.718 1.00 61.78 403 SER H N 1
ATOM 12023 C CA . SER H 1 195 ? -60.968 28.368 6.283 1.00 66.55 403 SER H CA 1
ATOM 12024 C C . SER H 1 195 ? -61.564 29.490 5.439 1.00 69.00 403 SER H C 1
ATOM 12025 O O . SER H 1 195 ? -62.675 29.952 5.702 1.00 70.09 403 SER H O 1
#

Solvent-accessible surface area: 58909 Å² total; per-residue (Å²): 197,91,16,26,0,4,2,72,32,131,64,8,36,50,29,193,139,42,21,28,77,15,1,10,0,0,0,0,0,0,10,0,79,0,83,55,103,26,1,0,0,1,2,21,13,4,2,0,2,4,0,1,0,0,5,55,10,0,82,105,2,121,0,25,0,1,7,80,10,64,44,51,7,30,32,0,126,73,2,26,163,83,20,89,6,212,36,12,69,39,30,122,7,68,8,45,107,27,4,131,136,12,43,71,0,13,12,0,3,3,37,31,22,24,71,67,19,87,84,0,0,52,23,0,42,205,56,28,83,103,146,4,0,0,0,2,24,3,50,11,6,85,41,0,18,74,0,12,81,23,0,60,107,49,51,11,65,9,29,0,0,7,1,16,2,5,51,0,181,150,146,14,37,0,80,25,43,39,2,24,2,0,0,6,0,56,110,123,126,152,69,14,22,0,4,1,77,27,135,64,8,25,42,33,150,132,42,18,30,74,16,1,8,0,0,0,0,0,0,10,0,85,1,43,46,104,24,16,0,0,1,3,23,11,6,3,0,4,4,0,2,0,0,6,64,7,0,90,103,2,124,0,19,0,1,12,55,42,84,30,56,7,0,16,0,89,35,1,26,162,91,25,118,8,214,34,13,68,48,27,97,4,62,6,43,114,19,4,124,143,16,40,67,0,18,13,0,3,4,37,32,24,39,58,29,21,96,81,0,0,54,25,0,30,195,54,29,96,104,156,5,0,0,0,3,27,3,49,11,6,84,46,0,24,76,0,14,82,25,0,75,110,54,53,11,74,1,29,0,0,7,1,19,3,6,47,3,142,13,67,77,73,71,11,9,0,72,25,38,38,3,29,2,0,0,9,0,56,113,128,116,153,56,14,26,2,2,3,77,29,131,64,8,35,48,31,191,144,45,22,29,74,18,1,9,0,0,0,0,0,0,7,0,77,0,53,53,105,26,14,0,0,1,2,24,13,4,2,0,3,5,0,2,0,0,6,58,10,0,86,99,2,124,1,24,0,2,18,113,58,111,106,54,11,32,28,0,118,73,2,28,156,91,22,92,7,214,34,13,67,38,29,92,8,117,7,46,112,17,5,133,120,9,44,71,0,15,16,0,4,4,37,33,24,75,72,84,19,93,85,1,0,53,25,0,36,201,60,28,98,102,156,4,0,0,0,2,26,2,60,40,7,88,46,0,17,70,0,10,78,22,0,48,110,48,43,5,75,0,26,0,0,6,1,18,5,6,48,5,143,20,94,169,140,10,32,0,80,24,42,37,4,23,1,0,0,5,0,67,150,142,18,23,0,5,2,76,24,135,62,11,36,47,32,191,121,48,22,29,70,15,0,8,0,0,0,0,0,0,10,0,91,0,44,49,105,25,10,0,0,1,3,18,12,4,3,0,3,5,0,0,0,0,6,49,8,0,83,104,2,128,0,22,0,2,8,123,52,107,107,53,10,23,36,0,132,76,1,24,154,92,18,102,3,210,38,10,70,47,30,131,16,88,6,37,123,31,3,124,142,14,41,68,0,10,13,0,4,5,38,27,24,27,78,57,22,89,81,1,0,49,23,0,34,205,53,28,88,85,110,2,0,0,0,2,28,1,45,28,0,33,43,0,14,77,0,10,82,21,0,75,106,57,50,12,62,3,28,0,0,8,1,20,4,6,47,5,146,51,128,70,142,144,9,34,1,65,23,34,30,4,29,2,0,0,8,0,66,56,87,128,98,193,67,13,26,1,3,2,78,36,132,65,6,34,50,30,198,152,45,28,30,79,17,1,13,0,0,0,0,0,0,2,0,60,0,70,50,107,26,14,0,0,1,3,24,14,5,3,0,4,4,0,0,1,0,5,52,7,0,87,107,1,115,0,21,0,1,10,104,48,107,109,50,3,22,35,0,128,73,1,25,153,88,23,100,6,209,35,10,68,44,27,96,3,111,7,42,97,25,5,127,140,15,41,70,0,18,14,0,4,5,37,32,25,73,75,75,18,93,79,1,0,48,25,0,34,200,56,28,95,104,154,4,10,0,0,2,29,1,53,10,7,70,44,0,22,76,0,10,80,23,0,53,107,55,42,3,59,0,25,0,0,5,1,20,4,7,48,1,170,23,115,0,23,141,44,44,1,87,23,45,37,3,22,1,0,0,1,0,83,106,132,207,92,19,25,3,4,2,75,30,134,62,8,34,50,28,194,132,44,20,27,70,18,0,10,0,0,0,0,0,1,13,0,86,0,36,44,104,24,7,0,0,1,1,22,12,5,2,0,3,3,0,1,0,0,6,60,5,0,84,104,2,124,1,24,0,2,13,144,53,102,105,51,4,25,32,0,126,75,1,30,161,88,19,99,6,210,34,10,66,47,31,123,8,67,7,43,106,19,5,124,138,13,48,67,0,14,13,0,4,3,35,33,23,63,71,61,20,97,84,1,0,47,22,0,34,191,53,26,92,105,157,4,0,1,0,2,25,4,47,12,5,79,43,0,20,73,0,14,79,25,0,75,110,58,50,11,74,1,27,0,0,7,1,18,3,6,46,6,143,51,64,62,0,64,23,43,37,2,29,1,0,0,5,0,54,107,128,147,16,22,0,1,2,82,26,135,63,10,16,50,31,152,133,46,19,28,73,8,0,10,0,0,0,0,0,0,3,0,62,1,52,48,106,25,27,0,0,1,4,23,12,5,3,0,3,5,0,1,0,0,6,52,7,0,84,112,3,100,0,18,0,1,15,98,41,75,25,56,10,2,28,0,95,21,1,29,156,86,21,104,7,212,25,12,46,36,30,83,9,54,7,37,102,22,2,125,131,9,58,69,0,19,17,0,4,5,37,32,24,39,62,31,20,95,78,1,0,50,24,0,36,184,60,29,94,107,155,3,6,0,0,2,27,1,56,10,8,83,42,0,16,75,0,0,70,21,0,50,102,53,50,10,79,0,25,0,0,7,1,17,4,7,44,4,133,17,36,72,50,72,10,12,0,70,24,40,36,3,21,2,0,0,0,0,84,144,92,57,165,69,14,17,0,5,2,83,27,133,65,10,33,52,28,196,128,45,19,28,72,19,0,9,0,0,0,0,0,0,12,0,84,3,48,52,106,26,15,0,0,1,2,20,12,6,3,0,4,4,0,2,1,0,0,22,7,0,78,103,1,127,0,23,0,1,17,30,12,21,40,45,5,20,34,0,134,85,2,25,166,88,6,76,4,200,31,7,70,57,31,134,17,60,7,39,124,33,3,121,146,19,38,70,0,14,9,0,4,4,38,32,27,64,69,79,20,96,86,1,1,45,22,0,37,195,51,26,89,108,146,5,0,0,0,2,26,4,41,10,7,86,43,0,17,69,0,10,81,22,0,82,106,50,52,10,76,1,26,0,0,6,1,20,3,6,44,2,157,43,180,168,10,38,0,73,25,37,31,2,30,2,0,0,8,0,56,105,120

CATH classification: 3.40.50.150

Radius of gyration: 34.53 Å; Cα contacts (8 Å, |Δi|>4): 3676; chains: 8; bounding box: 96×81×102 Å

Sequence (1520 aa):
QYPVIGIDDDEFATAKKLITKQEVRAVTLSKLRLQDDLVMWDIGAGSASVSIEASNLMPNGRIFALERNPQYLGFIRRDNLKKFVARNVTLVEAFAPEGLDDLPDPDRVFIGGSGGMLEEIIDDAVDRRLKSEGVIVLNAVTLDDTLTKAVEFLEDHGYMVEVACVNVAKTKEYKMFESHNPVYIITAWKSAQYPVIGIDDDDEFATAKKLITKQEVRAVTLSKLRLQDDLVMWDIGAGSASVSIEASSNLMPNGRIFALERNPQYLGFIRDNLKKFVARNVTLVEAFAPEEGLDDLPDPDRVFIGGSGGMLEEIIDAVDRRLKSEGVIVLLNAVTLDTLTKAVEFLEDHHGYMVEVACVNVAKTKGLTEYKMFESHNPVYIITAWKSAQYPVIGIDDDEFATAKKLITKQEVRRAVTLSKLRLQDDLVMWDIGAGSASVSIEASNLMPNGRIFALERNPQYLGFIRDNLKKFVARNVTLVEAFFAPEGLDDLPDPDRVFIGGSGGMLEEIIDAVDRRLKSEGVIVLLNAVTLDTLTKAVEFLEDHHGYMMVEVACVNVAKTKGTEYKMFESHNPVYIITAWKKYPVVIGIDDDDDEFATAKKLITKQEVRRAVTLSKLRLQDDLVMWDIGAGSASVSIEASNLMPNGRIFALERNPQYLGFIRDNLKKFVARNVTLVEAFAPEGLDDLPDPDRVFIGGSGGMLEEIIDAVDRRLKKSEGVIVLLNAVTLDTLTKAVEFLEDHHGYMVEVACVNVAKTKGLTEYKMFESHNPVYIITAWKSDEQYPVIGIDDDEFATAKKLITKQEVRAVTLSSKLRLQDDLVMWDIGAGSASVSIEASNLMPNGRIFALERNPQYLGFIRDNLKKFVARNVTLVEAFAPEGLDDLPDPDRVFIGGSGGMLEEIIDAVDRRLKSEGVIVLLNAVTLDTLTKAVEFLEDHHGYMMVEVACVNVAKTKGLTEYKMFESHNPVYIITAWKSQYPVIGIDDDEFATAKKLITKQEVRAVTLSSKLRLQDDLVMWDIGAGSASVSIEASNLMPNGRRIFALERNPQYLGFIRDNLKKFVARNVTLVEAFAPEGLDDLPDPDRVFIGGSGGMLEEIIDAVDRRLKSEGVIVLNAVTLDTLTKAVEFLEDHGYMVEVACVNVAKTKGKMFESHNPVYIITAWKSYPVIGIDDDDEFATAKKLITKQEVRAVTLSKLRLQDDLVMWDIGAGSASVSIEASNLMPNGRIFALERNPQYLGFIRDNLKKFVARNVTLVEAFAPEGLDDLPDPDRVFIGGSGGMLEEIIDAVDRRLKKSEGVIVLLNAVTLDTLTKAVEFLEDHGYMMVEVACVNVAKTKGLTEYKMFESHNPVYIITAWKLAQYPVIGIDDDDEFATAKKLITKQEVRAVTLSKLRRLQDDLVMWDIGAGSASVSIEASNLMPNGRIFALERNPQYLGFIRRDNLKKFVARNVTLVEAFAPEGLDDLPDPDRVFIGGSGGMLEEIIDAVDRRLKSEGVIVLNAVTLDTLTKAVEFLEDHGYMVEVACVNVAKTKGEYKMFESHNPVYIITAWKS

B-factor: mean 40.19, std 12.68, range [10.52, 109.33]

Nearest PDB structures (foldseek):
  3e05-assembly2_C  TM=1.005E+00  e=7.248E-42  Geobacter metallireducens GS-15
  3e05-assembly2_F  TM=1.004E+00  e=1.842E-39  Geobacter metallireducens GS-15
  3e05-assembly1_G  TM=1.002E+00  e=2.532E-39  Geobacter metallireducens GS-15
  3e05-assembly2_H  TM=1.001E+00  e=3.481E-39  Geobacter metallireducens GS-15
  3e05-assembly1_A  TM=1.000E+00  e=8.486E-39  Geobacter metallireducens GS-15

Organism: Geobacter metallireducens (strain ATCC 53774 / DSM 7210 / GS-15) (NCBI:txid269799)

InterPro domains:
  IPR000878 Tetrapyrrole methylase [PF00590] (5-188)
  IPR006365 Cobalamin (vitamin B12) biosynthesis CobL/Precorrin-6Y C(5,15)-methyltransferase [PIRSF036428] (2-402)
  IPR012818 Precorrin-6Y methyltransferase [TIGR02467] (8-199)
  IPR012818 Precorrin-6Y methyltransferase [cd11644] (9-203)
  IPR014008 Cobalamin biosynthesis, precorrin-6Y methyltransferase, CbiT subunit [TIGR02469] (231-352)
  IPR014776 Tetrapyrrole methylase, subdomain 2 [G3DSA:3.30.950.10] (104-208)
  IPR014777 Tetrapyrrole methylase, subdomain 1 [G3DSA:3.40.1010.10] (3-103)
  IPR029063 S-adenosyl-L-methionine-dependent methyltransferase superfamily [G3DSA:3.40.50.150] (210-405)
  IPR029063 S-adenosyl-L-methionine-dependent methyltransferase superfamily [SSF53335] (231-369)
  IPR035996 Tetrapyrrole methylase superfamily [SSF53790] (5-203)
  IPR050714 Cobalamin biosynthesis methyltransferase [PTHR43182] (1-402)

Foldseek 3Di:
DADLAQGQPVPADADPPQDPHRVNLVVLLVLQVDAAAFEEEEAQCQLVNSVLSSCSRHVRHAYEYEHADPVSLVRNVVRCVVSVSPRYDYDHDLPVGPVVPDAQGQEYEYEDNPPPQLVRLVSNLVRHDANHKYKYKDQDPVSVVVNVVSLVVSVWDKDWDWDKDWFAPVDGDTDIDRIIIIMMTGHD/DDADLAQGQPVVFDADPPQDCHRVNLVVLLVLQVDAEAFEEEEAQCQLVNSVLSSCSRHVRHAYEYEHAPPSSVVRNVVRCVVSVSPRYHYDRDQPPPPVPVDAQGQEYEYEDNPPPLLVRLVSNLVRHDANHKYKYKDQDPVCVVVNVVNLVVSQKDKDWDWDKAWAFDPDDPPGDTHIDRIIIIMMIDHD/DPADLAQGQPVPFDADPPQDCHRVNLVVLLVLQVDAAAFEEEEAQCGLVNSVLSSCSRHVRHAYEYEHADPSSVVRNVVVCVVRVSPRYDYDRDQPPPPVVVGAQGQEYEYEDNPPPLLRRLVSNLVRHDAQHKYKYKDQDPVSVVVNVVSLVVSPWDKDWDKDKAWFFDPPPPGDTHIDRIIIIIMIGD/DDLAQDQPVVADADPPQDCGRVNLVVLLVLQVDAAAFEEEEAQCGLVNSVLSSCSRHVRHAYEYEHADPVSLVRNVVRCVVSVSVRYDYDHDQPVPPCVVDAQGQGYEYEDNPPNQLVRLVSNLVRHDAQGKYKYKDQDPVNVVVNVVNLVVSQWDKDKDKDKDWAFDDPDDPRDTDIDRIIIIMMTGHPPD/DADLAQGQPVVFDADPPQDCHRVNLVVLLVLQVDDEAFEEEEAQCHLVSSVLSSCSRHVNHAYEYEHAPPSSLVRNVVVCVVSVSVRYHYFRDQPPPRVVPDAQGLEYEYEDRVPPLLRRLVSNLVRHDAQGKYKYKDQDPVCVVVNVVSLVVSPWDKDWDKDKDWDFDPPPPVTDTHIDRIIIIMMTGHD/DADLAQGQPVVFDADPPQDCHRVNLVVLLVLQVDAEAFEEEEAQCGLVNSVLSSCSRHVNYAYEYEHADPSSLVRNVVVCVVSVSPSYHYDHAQPVGPVVPDAQGQGYEYEDNPPPLLRRVVSNLVRHDANHKYKYKDQDPVSVVVNVVSLVVSPWDKDWDWDKAWAQDCHDTHIDRIIIIIMTHHD/DDLAQDQPVLFQADPPQDPHRVNLVVLLVLQVDAAAFEEEEAQCQLVNSVLSSLSRHVNHAYEYEDAPPSSVVRNVVRCVVRVSPRYDYFHDQPPPSVVPDAQGQEYEYEDNPPPLLRRLVSNLVRHDAQGKYKYKDQDPVSVVVNVVSLVVSPWDKDWDWDKAWFFDDDPPPGDTHIDRIITIMMIGD/DVVQPLAQRQPVVFDADPPQDCGRVNLVVLLVLQVDAEQFEEEEAQCQLVNNVLSSCSRHVRHAYEYEHAPPVSVVRNVVRCVVSVSVSYDYDHDQPPPRVVVDAQGQEYEYEDNPPCLLVRLVSNLVRHDANHKYKYKDLDPVCVVVNVVSLVVSPKDKDWDKDKDWAFDPPPTDTHIDRIIIIMMIGHD